Protein 2FC7 (pdb70)

Radius of gyration: 13.07 Å; Cα contacts (8 Å, |Δi|>4): 125; chains: 1; bounding box: 32×33×34 Å

Nearest PDB structures (foldseek):
  2fc7-assembly1_A  TM=8.319E-01  e=5.440E-14  Homo sapiens
  6e86-assembly1_B  TM=9.171E-01  e=5.754E-08  Homo sapiens
  6e83-assembly1_B  TM=8.957E-01  e=7.302E-08  Homo sapiens
  2fc7-assembly1_A  TM=7.898E-01  e=4.400E-14  Homo sapiens
  6e86-assembly1_B  TM=9.485E-01  e=1.062E-07  Homo sapiens

Organism: Homo sapiens (NCBI:txid9606)

Sequence (82 aa):
GSSGSSGQQMQAESGFVQHVGFKCDNCGIEPIQGVRWHCQDCPPEMSLDFCDSCSDCLHETDIHKEDHQLEPIYRSSGPSSGGSSGSSGQQMQAESGFVQHVGFKCDNCGIEPIQGVRWHCQDCPPEMSLDFCDSCSDCLHETDIHKEDHQLEPIYRSSGPSSGGSSGSSGQQMQAESGFVQHVGFKCDNCGIEPIQGVRWHCQDCPPEMSLDFCDSCSDCLHETDIHKEDHQLEPIYRSSGPSSGGSSGSSGQQMQAESGFVQHVGFKCDNCGIEPIQGVRWHCQDCPPEMSLDFCDSCSDCLHETDIHKEDHQLEPIYRSSGPSSGGSSGSSGQQMQAESGFVQHVGFKCDNCGIEPIQGVRWHCQDCPPEMSLDFCDSCSDCLHETDIHKEDHQLEPIYRSSGPSSGGSSGSSGQQMQAESGFVQHVGFKCDNCGIEPIQGVRWHCQDCPPEMSLDFCDSCSDCLHETDIHKEDHQLEPIYRSSGPSSGGSSGSSGQQMQAESGFVQHVGFKCDNCGIEPIQGVRWHCQDCPPEMSLDFCDSCSDCLHETDIHKEDHQLEPIYRSSGPSSGGSSGSSGQQMQAESGFVQHVGFKCDNCGIEPIQGVRWHCQDCPPEMSLDFCDSCSDCLHETDIHKEDHQLEPIYRSSGPSSGGSSGSSGQQMQAESGFVQHVGFKCDNCGIEPIQGVRWHCQDCPPEMSLDFCDSCSDCLHETDIHKEDHQLEPIYRSSGPSSGGSSGSSGQQMQAESGFVQHVGFKCDNCGIEPIQGVRWHCQDCPPEMSLDFCDSCSDCLHETDIHKEDHQLEPIYRSSGPSSGGSSGSSGQQMQAESGFVQHVGFKCDNCGIEPIQGVRWHCQDCPPEMSLDFCDSCSDCLHETDIHKEDHQLEPIYRSSGPSSGGSSGSSGQQMQAESGFVQHVGFKCDNCGIEPIQGVRWHCQDCPPEMSLDFCDSCSDCLHETDIHKEDHQLEPIYRSSGPSSGGSSGSSGQQMQAESGFVQHVGFKCDNCGIEPIQGVRWHCQDCPPEMSLDFCDSCSDCLHETDIHKEDHQLEPIYRSSGPSSGGSSGSSGQQMQAESGFVQHVGFKCDNCGIEPIQGVRWHCQDCPPEMSLDFCDSCSDCLHETDIHKEDHQLEPIYRSSGPSSGGSSGSSGQQMQAESGFVQHVGFKCDNCGIEPIQGVRWHCQDCPPEMSLDFCDSCSDCLHETDIHKEDHQLEPIYRSSGPSSGGSSGSSGQQMQAESGFVQHVGFKCDNCGIEPIQGVRWHCQDCPPEMSLDFCDSCSDCLHETDIHKEDHQLEPIYRSSGPSSGGSSGSSGQQMQAESGFVQHVGFKCDNCGIEPIQGVRWHCQDCPPEMSLDFCDSCSDCLHETDIHKEDHQLEPIYRSSGPSSGGSSGSSGQQMQAESGFVQHVGFKCDNCGIEPIQGVRWHCQDCPPEMSLDFCDSCSDCLHETDIHKEDHQLEPIYRSSGPSSGGSSGSSGQQMQAESGFVQHVGFKCDNCGIEPIQGVRWHCQDCPPEMSLDFCDSCSDCLHETDIHKEDHQLEPIYRSSGPSSGGSSGSSGQQMQAESGFVQHVGFKCDNCGIEPIQGVRWHCQDCPPEMSLDFCDSCSDCLHETDIHKEDHQLEPIYRSSGPSSG

Structure (mmCIF, N/CA/C/O backbone):
data_2FC7
#
_entry.id   2FC7
#
loop_
_entity.id
_entity.type
_entity.pdbx_description
1 polymer 'ZZZ3 protein'
2 non-polymer 'ZINC ION'
#
loop_
_atom_site.group_PDB
_atom_site.id
_atom_site.type_symbol
_atom_site.label_atom_id
_atom_site.label_alt_id
_atom_site.label_comp_id
_atom_site.label_asym_id
_atom_site.label_entity_id
_atom_site.label_seq_id
_atom_site.pdbx_PDB_ins_code
_atom_site.Cartn_x
_atom_site.Cartn_y
_atom_site.Cartn_z
_atom_site.occupancy
_atom_site.B_iso_or_equiv
_atom_site.auth_seq_id
_atom_site.auth_comp_id
_atom_site.auth_asym_id
_atom_site.auth_atom_id
_atom_site.pdbx_PDB_model_num
ATOM 1 N N . GLY A 1 1 ? 10.244 7.524 -14.810 1.00 0.00 1 GLY A N 1
ATOM 2 C CA . GLY A 1 1 ? 11.357 6.713 -14.353 1.00 0.00 1 GLY A CA 1
ATOM 3 C C . GLY A 1 1 ? 11.789 7.064 -12.943 1.00 0.00 1 GLY A C 1
ATOM 4 O O . GLY A 1 1 ? 12.122 8.213 -12.656 1.00 0.00 1 GLY A O 1
ATOM 8 N N . SER A 1 2 ? 11.783 6.070 -12.059 1.00 0.00 2 SER A N 1
ATOM 9 C CA . SER A 1 2 ? 12.171 6.281 -10.670 1.00 0.00 2 SER A CA 1
ATOM 10 C C . SER A 1 2 ? 12.416 4.949 -9.967 1.00 0.00 2 SER A C 1
ATOM 11 O O . SER A 1 2 ? 11.730 3.961 -10.229 1.00 0.00 2 SER A O 1
ATOM 19 N N . SER A 1 3 ? 13.398 4.931 -9.072 1.00 0.00 3 SER A N 1
ATOM 20 C CA . SER A 1 3 ? 13.737 3.720 -8.333 1.00 0.00 3 SER A CA 1
ATOM 21 C C . SER A 1 3 ? 14.792 4.010 -7.269 1.00 0.00 3 SER A C 1
ATOM 22 O O . SER A 1 3 ? 15.831 4.603 -7.555 1.00 0.00 3 SER A O 1
ATOM 30 N N . GLY A 1 4 ? 14.516 3.586 -6.040 1.00 0.00 4 GLY A N 1
ATOM 31 C CA . GLY A 1 4 ? 15.450 3.809 -4.951 1.00 0.00 4 GLY A CA 1
ATOM 32 C C . GLY A 1 4 ? 15.640 2.577 -4.089 1.00 0.00 4 GLY A C 1
ATOM 33 O O . GLY A 1 4 ? 14.804 1.673 -4.093 1.00 0.00 4 GLY A O 1
ATOM 37 N N . SER A 1 5 ? 16.744 2.539 -3.349 1.00 0.00 5 SER A N 1
ATOM 38 C CA . SER A 1 5 ? 17.044 1.406 -2.482 1.00 0.00 5 SER A CA 1
ATOM 39 C C . SER A 1 5 ? 17.643 1.876 -1.160 1.00 0.00 5 SER A C 1
ATOM 40 O O . SER A 1 5 ? 18.155 2.991 -1.060 1.00 0.00 5 SER A O 1
ATOM 48 N N . SER A 1 6 ? 17.575 1.018 -0.148 1.00 0.00 6 SER A N 1
ATOM 49 C CA . SER A 1 6 ? 18.106 1.346 1.170 1.00 0.00 6 SER A CA 1
ATOM 50 C C . SER A 1 6 ? 18.152 0.109 2.061 1.00 0.00 6 SER A C 1
ATOM 51 O O . SER A 1 6 ? 17.400 -0.844 1.859 1.00 0.00 6 SER A O 1
ATOM 59 N N . GLY A 1 7 ? 19.042 0.131 3.049 1.00 0.00 7 GLY A N 1
ATOM 60 C CA . GLY A 1 7 ? 19.170 -0.994 3.956 1.00 0.00 7 GLY A CA 1
ATOM 61 C C . GLY A 1 7 ? 18.343 -0.822 5.215 1.00 0.00 7 GLY A C 1
ATOM 62 O O . GLY A 1 7 ? 17.223 -0.315 5.163 1.00 0.00 7 GLY A O 1
ATOM 66 N N . GLN A 1 8 ? 18.895 -1.245 6.347 1.00 0.00 8 GLN A N 1
ATOM 67 C CA . GLN A 1 8 ? 18.198 -1.137 7.623 1.00 0.00 8 GLN A CA 1
ATOM 68 C C . GLN A 1 8 ? 19.077 -0.454 8.667 1.00 0.00 8 GLN A C 1
ATOM 69 O O . GLN A 1 8 ? 19.742 -1.118 9.461 1.00 0.00 8 GLN A O 1
ATOM 83 N N . GLN A 1 9 ? 19.074 0.875 8.657 1.00 0.00 9 GLN A N 1
ATOM 84 C CA . GLN A 1 9 ? 19.872 1.646 9.603 1.00 0.00 9 GLN A CA 1
ATOM 85 C C . GLN A 1 9 ? 19.541 3.132 9.509 1.00 0.00 9 GLN A C 1
ATOM 86 O O . GLN A 1 9 ? 19.368 3.672 8.417 1.00 0.00 9 GLN A O 1
ATOM 100 N N . MET A 1 10 ? 19.453 3.787 10.662 1.00 0.00 10 MET A N 1
ATOM 101 C CA . MET A 1 10 ? 19.143 5.211 10.710 1.00 0.00 10 MET A CA 1
ATOM 102 C C . MET A 1 10 ? 18.107 5.578 9.652 1.00 0.00 10 MET A C 1
ATOM 103 O O . MET A 1 10 ? 18.170 6.653 9.056 1.00 0.00 10 MET A O 1
ATOM 117 N N . GLN A 1 11 ? 17.157 4.678 9.424 1.00 0.00 11 GLN A N 1
ATOM 118 C CA . GLN A 1 11 ? 16.109 4.907 8.436 1.00 0.00 11 GLN A CA 1
ATOM 119 C C . GLN A 1 11 ? 15.100 5.934 8.941 1.00 0.00 11 GLN A C 1
ATOM 120 O O . GLN A 1 11 ? 14.808 6.917 8.262 1.00 0.00 11 GLN A O 1
ATOM 134 N N . ALA A 1 12 ? 14.572 5.698 10.138 1.00 0.00 12 ALA A N 1
ATOM 135 C CA . ALA A 1 12 ? 13.597 6.603 10.734 1.00 0.00 12 ALA A CA 1
ATOM 136 C C . ALA A 1 12 ? 14.232 7.947 11.073 1.00 0.00 12 ALA A C 1
ATOM 137 O O . ALA A 1 12 ? 14.683 8.164 12.197 1.00 0.00 12 ALA A O 1
ATOM 144 N N . GLU A 1 13 ? 14.264 8.845 10.093 1.00 0.00 13 GLU A N 1
ATOM 145 C CA . GLU A 1 13 ? 14.846 10.168 10.289 1.00 0.00 13 GLU A CA 1
ATOM 146 C C . GLU A 1 13 ? 14.549 11.074 9.098 1.00 0.00 13 GLU A C 1
ATOM 147 O O . GLU A 1 13 ? 14.267 10.599 7.998 1.00 0.00 13 GLU A O 1
ATOM 159 N N . SER A 1 14 ? 14.615 12.382 9.326 1.00 0.00 14 SER A N 1
ATOM 160 C CA . SER A 1 14 ? 14.349 13.356 8.274 1.00 0.00 14 SER A CA 1
ATOM 161 C C . SER A 1 14 ? 14.846 12.847 6.924 1.00 0.00 14 SER A C 1
ATOM 162 O O . SER A 1 14 ? 16.042 12.873 6.640 1.00 0.00 14 SER A O 1
ATOM 170 N N . GLY A 1 15 ? 13.915 12.382 6.096 1.00 0.00 15 GLY A N 1
ATOM 171 C CA . GLY A 1 15 ? 14.277 11.872 4.786 1.00 0.00 15 GLY A CA 1
ATOM 172 C C . GLY A 1 15 ? 13.106 11.227 4.071 1.00 0.00 15 GLY A C 1
ATOM 173 O O . GLY A 1 15 ? 12.894 11.455 2.880 1.00 0.00 15 GLY A O 1
ATOM 177 N N . PHE A 1 16 ? 12.343 10.418 4.800 1.00 0.00 16 PHE A N 1
ATOM 178 C CA . PHE A 1 16 ? 11.188 9.735 4.228 1.00 0.00 16 PHE A CA 1
ATOM 179 C C . PHE A 1 16 ? 10.094 9.548 5.274 1.00 0.00 16 PHE A C 1
ATOM 180 O O . PHE A 1 16 ? 10.370 9.469 6.471 1.00 0.00 16 PHE A O 1
ATOM 197 N N . VAL A 1 17 ? 8.849 9.478 4.813 1.00 0.00 17 VAL A N 1
ATOM 198 C CA . VAL A 1 17 ? 7.712 9.300 5.708 1.00 0.00 17 VAL A CA 1
ATOM 199 C C . VAL A 1 17 ? 7.772 7.949 6.412 1.00 0.00 17 VAL A C 1
ATOM 200 O O . VAL A 1 17 ? 8.005 6.919 5.779 1.00 0.00 17 VAL A O 1
ATOM 213 N N . GLN A 1 18 ? 7.561 7.961 7.724 1.00 0.00 18 GLN A N 1
ATOM 214 C CA . GLN A 1 18 ? 7.592 6.736 8.513 1.00 0.00 18 GLN A CA 1
ATOM 215 C C . GLN A 1 18 ? 6.184 6.315 8.921 1.00 0.00 18 GLN A C 1
ATOM 216 O O . GLN A 1 18 ? 5.617 6.848 9.875 1.00 0.00 18 GLN A O 1
ATOM 230 N N . HIS A 1 19 ? 5.625 5.354 8.192 1.00 0.00 19 HIS A N 1
ATOM 231 C CA . HIS A 1 19 ? 4.282 4.861 8.478 1.00 0.00 19 HIS A CA 1
ATOM 232 C C . HIS A 1 19 ? 4.324 3.741 9.513 1.00 0.00 19 HIS A C 1
ATOM 233 O O . HIS A 1 19 ? 4.849 2.659 9.250 1.00 0.00 19 HIS A O 1
ATOM 247 N N . VAL A 1 20 ? 3.767 4.008 10.690 1.00 0.00 20 VAL A N 1
ATOM 248 C CA . VAL A 1 20 ? 3.740 3.022 11.764 1.00 0.00 20 VAL A CA 1
ATOM 249 C C . VAL A 1 20 ? 2.447 2.216 11.738 1.00 0.00 20 VAL A C 1
ATOM 250 O O . VAL A 1 20 ? 1.368 2.760 11.507 1.00 0.00 20 VAL A O 1
ATOM 263 N N . GLY A 1 21 ? 2.563 0.913 11.977 1.00 0.00 21 GLY A N 1
ATOM 264 C CA . GLY A 1 21 ? 1.395 0.051 11.976 1.00 0.00 21 GLY A CA 1
ATOM 265 C C . GLY A 1 21 ? 1.178 -0.630 10.640 1.00 0.00 21 GLY A C 1
ATOM 266 O O . GLY A 1 21 ? 0.675 -1.752 10.581 1.00 0.00 21 GLY A O 1
ATOM 270 N N . PHE A 1 22 ? 1.556 0.050 9.562 1.00 0.00 22 PHE A N 1
ATOM 271 C CA . PHE A 1 22 ? 1.397 -0.495 8.219 1.00 0.00 22 PHE A CA 1
ATOM 272 C C . PHE A 1 22 ? 2.623 -1.307 7.814 1.00 0.00 22 PHE A C 1
ATOM 273 O O . PHE A 1 22 ? 3.743 -0.795 7.792 1.00 0.00 22 PHE A O 1
ATOM 290 N N . LYS A 1 23 ? 2.404 -2.578 7.492 1.00 0.00 23 LYS A N 1
ATOM 291 C CA . LYS A 1 23 ? 3.490 -3.463 7.086 1.00 0.00 23 LYS A CA 1
ATOM 292 C C . LYS A 1 23 ? 3.286 -3.952 5.656 1.00 0.00 23 LYS A C 1
ATOM 293 O O . LYS A 1 23 ? 2.160 -4.216 5.233 1.00 0.00 23 LYS A O 1
ATOM 312 N N . CYS A 1 24 ? 4.383 -4.072 4.915 1.00 0.00 24 CYS A N 1
ATOM 313 C CA . CYS A 1 24 ? 4.326 -4.531 3.532 1.00 0.00 24 CYS A CA 1
ATOM 314 C C . CYS A 1 24 ? 3.853 -5.980 3.459 1.00 0.00 24 CYS A C 1
ATOM 315 O O . CYS A 1 24 ? 4.430 -6.865 4.091 1.00 0.00 24 CYS A O 1
ATOM 322 N N . ASP A 1 25 ? 2.800 -6.214 2.683 1.00 0.00 25 ASP A N 1
ATOM 323 C CA . ASP A 1 25 ? 2.250 -7.555 2.525 1.00 0.00 25 ASP A CA 1
ATOM 324 C C . ASP A 1 25 ? 2.953 -8.301 1.396 1.00 0.00 25 ASP A C 1
ATOM 325 O O . ASP A 1 25 ? 2.406 -9.245 0.827 1.00 0.00 25 ASP A O 1
ATOM 334 N N . ASN A 1 26 ? 4.170 -7.871 1.076 1.00 0.00 26 ASN A N 1
ATOM 335 C CA . ASN A 1 26 ? 4.947 -8.497 0.013 1.00 0.00 26 ASN A CA 1
ATOM 336 C C . ASN A 1 26 ? 6.265 -9.043 0.553 1.00 0.00 26 ASN A C 1
ATOM 337 O O . ASN A 1 26 ? 6.526 -10.245 0.486 1.00 0.00 26 ASN A O 1
ATOM 348 N N . CYS A 1 27 ? 7.093 -8.153 1.089 1.00 0.00 27 CYS A N 1
ATOM 349 C CA . CYS A 1 27 ? 8.385 -8.544 1.641 1.00 0.00 27 CYS A CA 1
ATOM 350 C C . CYS A 1 27 ? 8.303 -8.703 3.157 1.00 0.00 27 CYS A C 1
ATOM 351 O O . CYS A 1 27 ? 8.901 -9.612 3.729 1.00 0.00 27 CYS A O 1
ATOM 358 N N . GLY A 1 28 ? 7.556 -7.810 3.800 1.00 0.00 28 GLY A N 1
ATOM 359 C CA . GLY A 1 28 ? 7.409 -7.868 5.243 1.00 0.00 28 GLY A CA 1
ATOM 360 C C . GLY A 1 28 ? 8.177 -6.768 5.948 1.00 0.00 28 GLY A C 1
ATOM 361 O O . GLY A 1 28 ? 8.625 -6.943 7.082 1.00 0.00 28 GLY A O 1
ATOM 365 N N . ILE A 1 29 ? 8.330 -5.631 5.277 1.00 0.00 29 ILE A N 1
ATOM 366 C CA . ILE A 1 29 ? 9.049 -4.499 5.847 1.00 0.00 29 ILE A CA 1
ATOM 367 C C . ILE A 1 29 ? 8.115 -3.605 6.656 1.00 0.00 29 ILE A C 1
ATOM 368 O O . ILE A 1 29 ? 7.127 -3.090 6.134 1.00 0.00 29 ILE A O 1
ATOM 384 N N . GLU A 1 30 ? 8.436 -3.425 7.933 1.00 0.00 30 GLU A N 1
ATOM 385 C CA . GLU A 1 30 ? 7.625 -2.592 8.814 1.00 0.00 30 GLU A CA 1
ATOM 386 C C . GLU A 1 30 ? 8.475 -1.991 9.930 1.00 0.00 30 GLU A C 1
ATOM 387 O O . GLU A 1 30 ? 9.330 -2.654 10.518 1.00 0.00 30 GLU A O 1
ATOM 399 N N . PRO A 1 31 ? 8.236 -0.706 10.229 1.00 0.00 31 PRO A N 1
ATOM 400 C CA . PRO A 1 31 ? 7.222 0.093 9.535 1.00 0.00 31 PRO A CA 1
ATOM 401 C C . PRO A 1 31 ? 7.611 0.399 8.093 1.00 0.00 31 PRO A C 1
ATOM 402 O O . PRO A 1 31 ? 8.780 0.293 7.720 1.00 0.00 31 PRO A O 1
ATOM 413 N N . ILE A 1 32 ? 6.626 0.779 7.287 1.00 0.00 32 ILE A N 1
ATOM 414 C CA . ILE A 1 32 ? 6.867 1.101 5.886 1.00 0.00 32 ILE A CA 1
ATOM 415 C C . ILE A 1 32 ? 7.369 2.533 5.730 1.00 0.00 32 ILE A C 1
ATOM 416 O O . ILE A 1 32 ? 6.681 3.485 6.095 1.00 0.00 32 ILE A O 1
ATOM 432 N N . GLN A 1 33 ? 8.573 2.675 5.184 1.00 0.00 33 GLN A N 1
ATOM 433 C CA . GLN A 1 33 ? 9.167 3.991 4.979 1.00 0.00 33 GLN A CA 1
ATOM 434 C C . GLN A 1 33 ? 8.954 4.467 3.546 1.00 0.00 33 GLN A C 1
ATOM 435 O O . GLN A 1 33 ? 8.843 3.660 2.623 1.00 0.00 33 GLN A O 1
ATOM 449 N N . GLY A 1 34 ? 8.898 5.783 3.366 1.00 0.00 34 GLY A N 1
ATOM 450 C CA . GLY A 1 34 ? 8.697 6.344 2.043 1.00 0.00 34 GLY A CA 1
ATOM 451 C C . GLY A 1 34 ? 7.233 6.410 1.657 1.00 0.00 34 GLY A C 1
ATOM 452 O O . GLY A 1 34 ? 6.432 7.049 2.339 1.00 0.00 34 GLY A O 1
ATOM 456 N N . VAL A 1 35 ? 6.881 5.749 0.559 1.00 0.00 35 VAL A N 1
ATOM 457 C CA . VAL A 1 35 ? 5.503 5.736 0.082 1.00 0.00 35 VAL A CA 1
ATOM 458 C C . VAL A 1 35 ? 4.832 4.399 0.379 1.00 0.00 35 VAL A C 1
ATOM 459 O O . VAL A 1 35 ? 5.402 3.337 0.127 1.00 0.00 35 VAL A O 1
ATOM 472 N N . ARG A 1 36 ? 3.618 4.460 0.915 1.00 0.00 36 ARG A N 1
ATOM 473 C CA . ARG A 1 36 ? 2.868 3.254 1.247 1.00 0.00 36 ARG A CA 1
ATOM 474 C C . ARG A 1 36 ? 1.757 3.008 0.231 1.00 0.00 36 ARG A C 1
ATOM 475 O O . ARG A 1 36 ? 0.693 3.624 0.299 1.00 0.00 36 ARG A O 1
ATOM 496 N N . TRP A 1 37 ? 2.011 2.105 -0.709 1.00 0.00 37 TRP A N 1
ATOM 497 C CA . TRP A 1 37 ? 1.032 1.778 -1.739 1.00 0.00 37 TRP A CA 1
ATOM 498 C C . TRP A 1 37 ? -0.160 1.038 -1.142 1.00 0.00 37 TRP A C 1
ATOM 499 O O . TRP A 1 37 ? -0.093 -0.166 -0.891 1.00 0.00 37 TRP A O 1
ATOM 520 N N . HIS A 1 38 ? -1.250 1.764 -0.917 1.00 0.00 38 HIS A N 1
ATOM 521 C CA . HIS A 1 38 ? -2.458 1.175 -0.350 1.00 0.00 38 HIS A CA 1
ATOM 522 C C . HIS A 1 38 ? -3.436 0.776 -1.450 1.00 0.00 38 HIS A C 1
ATOM 523 O O . HIS A 1 38 ? -3.859 1.611 -2.251 1.00 0.00 38 HIS A O 1
ATOM 537 N N . CYS A 1 39 ? -3.792 -0.503 -1.485 1.00 0.00 39 CYS A N 1
ATOM 538 C CA . CYS A 1 39 ? -4.719 -1.014 -2.487 1.00 0.00 39 CYS A CA 1
ATOM 539 C C . CYS A 1 39 ? -6.024 -0.223 -2.473 1.00 0.00 39 CYS A C 1
ATOM 540 O O . CYS A 1 39 ? -6.483 0.217 -1.419 1.00 0.00 39 CYS A O 1
ATOM 547 N N . GLN A 1 40 ? -6.616 -0.048 -3.650 1.00 0.00 40 GLN A N 1
ATOM 548 C CA . GLN A 1 40 ? -7.868 0.689 -3.773 1.00 0.00 40 GLN A CA 1
ATOM 549 C C . GLN A 1 40 ? -9.052 -0.264 -3.895 1.00 0.00 40 GLN A C 1
ATOM 550 O O . GLN A 1 40 ? -10.111 -0.033 -3.312 1.00 0.00 40 GLN A O 1
ATOM 564 N N . ASP A 1 41 ? -8.865 -1.336 -4.657 1.00 0.00 41 ASP A N 1
ATOM 565 C CA . ASP A 1 41 ? -9.918 -2.326 -4.856 1.00 0.00 41 ASP A CA 1
ATOM 566 C C . ASP A 1 41 ? -10.324 -2.960 -3.529 1.00 0.00 41 ASP A C 1
ATOM 567 O O . ASP A 1 41 ? -11.502 -2.971 -3.169 1.00 0.00 41 ASP A O 1
ATOM 576 N N . CYS A 1 42 ? -9.343 -3.489 -2.807 1.00 0.00 42 CYS A N 1
ATOM 577 C CA . CYS A 1 42 ? -9.597 -4.128 -1.521 1.00 0.00 42 CYS A CA 1
ATOM 578 C C . CYS A 1 42 ? -10.478 -3.246 -0.641 1.00 0.00 42 CYS A C 1
ATOM 579 O O . CYS A 1 42 ? -10.483 -2.020 -0.754 1.00 0.00 42 CYS A O 1
ATOM 586 N N . PRO A 1 43 ? -11.243 -3.883 0.258 1.00 0.00 43 PRO A N 1
ATOM 587 C CA . PRO A 1 43 ? -12.142 -3.177 1.175 1.00 0.00 43 PRO A CA 1
ATOM 588 C C . PRO A 1 43 ? -11.383 -2.386 2.236 1.00 0.00 43 PRO A C 1
ATOM 589 O O . PRO A 1 43 ? -10.169 -2.514 2.390 1.00 0.00 43 PRO A O 1
ATOM 600 N N . PRO A 1 44 ? -12.115 -1.549 2.986 1.00 0.00 44 PRO A N 1
ATOM 601 C CA . PRO A 1 44 ? -11.531 -0.722 4.046 1.00 0.00 44 PRO A CA 1
ATOM 602 C C . PRO A 1 44 ? -11.073 -1.549 5.242 1.00 0.00 44 PRO A C 1
ATOM 603 O O . PRO A 1 44 ? -10.324 -1.068 6.091 1.00 0.00 44 PRO A O 1
ATOM 614 N N . GLU A 1 45 ? -11.529 -2.797 5.302 1.00 0.00 45 GLU A N 1
ATOM 615 C CA . GLU A 1 45 ? -11.165 -3.691 6.395 1.00 0.00 45 GLU A CA 1
ATOM 616 C C . GLU A 1 45 ? -9.974 -4.564 6.011 1.00 0.00 45 GLU A C 1
ATOM 617 O O . GLU A 1 45 ? -9.089 -4.818 6.827 1.00 0.00 45 GLU A O 1
ATOM 629 N N . MET A 1 46 ? -9.959 -5.018 4.762 1.00 0.00 46 MET A N 1
ATOM 630 C CA . MET A 1 46 ? -8.877 -5.862 4.269 1.00 0.00 46 MET A CA 1
ATOM 631 C C . MET A 1 46 ? -7.904 -5.054 3.415 1.00 0.00 46 MET A C 1
ATOM 632 O O . MET A 1 46 ? -7.271 -5.589 2.505 1.00 0.00 46 MET A O 1
ATOM 646 N N . SER A 1 47 ? -7.791 -3.764 3.715 1.00 0.00 47 SER A N 1
ATOM 647 C CA . SER A 1 47 ? -6.898 -2.883 2.972 1.00 0.00 47 SER A CA 1
ATOM 648 C C . SER A 1 47 ? -5.452 -3.357 3.081 1.00 0.00 47 SER A C 1
ATOM 649 O O . SER A 1 47 ? -4.962 -3.648 4.173 1.00 0.00 47 SER A O 1
ATOM 657 N N . LEU A 1 48 ? -4.774 -3.432 1.941 1.00 0.00 48 LEU A N 1
ATOM 658 C CA . LEU A 1 48 ? -3.383 -3.871 1.906 1.00 0.00 48 LEU A CA 1
ATOM 659 C C . LEU A 1 48 ? -2.441 -2.681 1.753 1.00 0.00 48 LEU A C 1
ATOM 660 O O . LEU A 1 48 ? -2.865 -1.582 1.398 1.00 0.00 48 LEU A O 1
ATOM 676 N N . ASP A 1 49 ? -1.160 -2.910 2.021 1.00 0.00 49 ASP A N 1
ATOM 677 C CA . ASP A 1 49 ? -0.156 -1.858 1.910 1.00 0.00 49 ASP A CA 1
ATOM 678 C C . ASP A 1 49 ? 1.181 -2.429 1.446 1.00 0.00 49 ASP A C 1
ATOM 679 O O . ASP A 1 49 ? 1.717 -3.354 2.056 1.00 0.00 49 ASP A O 1
ATOM 688 N N . PHE A 1 50 ? 1.712 -1.872 0.363 1.00 0.00 50 PHE A N 1
ATOM 689 C CA . PHE A 1 50 ? 2.985 -2.327 -0.184 1.00 0.00 50 PHE A CA 1
ATOM 690 C C . PHE A 1 50 ? 4.013 -1.199 -0.182 1.00 0.00 50 PHE A C 1
ATOM 691 O O . PHE A 1 50 ? 3.685 -0.045 -0.459 1.00 0.00 50 PHE A O 1
ATOM 708 N N . CYS A 1 51 ? 5.257 -1.541 0.133 1.00 0.00 51 CYS A N 1
ATOM 709 C CA . CYS A 1 51 ? 6.334 -0.559 0.174 1.00 0.00 51 CYS A CA 1
ATOM 710 C C . CYS A 1 51 ? 6.790 -0.194 -1.236 1.00 0.00 51 CYS A C 1
ATOM 711 O O . CYS A 1 51 ? 6.740 -1.019 -2.149 1.00 0.00 51 CYS A O 1
ATOM 718 N N . ASP A 1 52 ? 7.235 1.046 -1.405 1.00 0.00 52 ASP A N 1
ATOM 719 C CA . ASP A 1 52 ? 7.701 1.521 -2.703 1.00 0.00 52 ASP A CA 1
ATOM 720 C C . ASP A 1 52 ? 8.479 0.430 -3.433 1.00 0.00 52 ASP A C 1
ATOM 721 O O . ASP A 1 52 ? 8.406 0.314 -4.656 1.00 0.00 52 ASP A O 1
ATOM 730 N N . SER A 1 53 ? 9.225 -0.367 -2.674 1.00 0.00 53 SER A N 1
ATOM 731 C CA . SER A 1 53 ? 10.020 -1.445 -3.249 1.00 0.00 53 SER A CA 1
ATOM 732 C C . SER A 1 53 ? 9.122 -2.513 -3.867 1.00 0.00 53 SER A C 1
ATOM 733 O O . SER A 1 53 ? 9.392 -3.011 -4.960 1.00 0.00 53 SER A O 1
ATOM 741 N N . CYS A 1 54 ? 8.053 -2.860 -3.158 1.00 0.00 54 CYS A N 1
ATOM 742 C CA . CYS A 1 54 ? 7.114 -3.869 -3.634 1.00 0.00 54 CYS A CA 1
ATOM 743 C C . CYS A 1 54 ? 5.903 -3.216 -4.293 1.00 0.00 54 CYS A C 1
ATOM 744 O O . CYS A 1 54 ? 4.826 -3.808 -4.361 1.00 0.00 54 CYS A O 1
ATOM 751 N N . SER A 1 55 ? 6.088 -1.992 -4.778 1.00 0.00 55 SER A N 1
ATOM 752 C CA . SER A 1 55 ? 5.010 -1.257 -5.429 1.00 0.00 55 SER A CA 1
ATOM 753 C C . SER A 1 55 ? 4.745 -1.806 -6.828 1.00 0.00 55 SER A C 1
ATOM 754 O O . SER A 1 55 ? 3.620 -1.755 -7.324 1.00 0.00 55 SER A O 1
ATOM 762 N N . ASP A 1 56 ? 5.791 -2.330 -7.458 1.00 0.00 56 ASP A N 1
ATOM 763 C CA . ASP A 1 56 ? 5.673 -2.889 -8.799 1.00 0.00 56 ASP A CA 1
ATOM 764 C C . ASP A 1 56 ? 5.494 -4.403 -8.743 1.00 0.00 56 ASP A C 1
ATOM 765 O O . ASP A 1 56 ? 5.588 -5.088 -9.762 1.00 0.00 56 ASP A O 1
ATOM 774 N N . CYS A 1 57 ? 5.237 -4.919 -7.546 1.00 0.00 57 CYS A N 1
ATOM 775 C CA . CYS A 1 57 ? 5.047 -6.353 -7.356 1.00 0.00 57 CYS A CA 1
ATOM 776 C C . CYS A 1 57 ? 3.578 -6.732 -7.514 1.00 0.00 57 CYS A C 1
ATOM 777 O O . CYS A 1 57 ? 2.692 -5.883 -7.411 1.00 0.00 57 CYS A O 1
ATOM 785 N N . LEU A 1 58 ? 3.327 -8.012 -7.767 1.00 0.00 58 LEU A N 1
ATOM 786 C CA . LEU A 1 58 ? 1.965 -8.504 -7.942 1.00 0.00 58 LEU A CA 1
ATOM 787 C C . LEU A 1 58 ? 1.636 -9.574 -6.906 1.00 0.00 58 LEU A C 1
ATOM 788 O O . LEU A 1 58 ? 2.251 -10.641 -6.883 1.00 0.00 58 LEU A O 1
ATOM 804 N N . HIS A 1 59 ? 0.661 -9.283 -6.051 1.00 0.00 59 HIS A N 1
ATOM 805 C CA . HIS A 1 59 ? 0.248 -10.221 -5.014 1.00 0.00 59 HIS A CA 1
ATOM 806 C C . HIS A 1 59 ? -1.245 -10.520 -5.115 1.00 0.00 59 HIS A C 1
ATOM 807 O O . HIS A 1 59 ? -2.062 -9.609 -5.249 1.00 0.00 59 HIS A O 1
ATOM 821 N N . GLU A 1 60 ? -1.593 -11.801 -5.050 1.00 0.00 60 GLU A N 1
ATOM 822 C CA . GLU A 1 60 ? -2.988 -12.218 -5.136 1.00 0.00 60 GLU A CA 1
ATOM 823 C C . GLU A 1 60 ? -3.376 -13.072 -3.933 1.00 0.00 60 GLU A C 1
ATOM 824 O O . GLU A 1 60 ? -2.810 -14.143 -3.708 1.00 0.00 60 GLU A O 1
ATOM 836 N N . THR A 1 61 ? -4.345 -12.591 -3.160 1.00 0.00 61 THR A N 1
ATOM 837 C CA . THR A 1 61 ? -4.808 -13.308 -1.979 1.00 0.00 61 THR A CA 1
ATOM 838 C C . THR A 1 61 ? -6.306 -13.581 -2.053 1.00 0.00 61 THR A C 1
ATOM 839 O O . THR A 1 61 ? -6.947 -13.305 -3.067 1.00 0.00 61 THR A O 1
ATOM 850 N N . ASP A 1 62 ? -6.857 -14.123 -0.973 1.00 0.00 62 ASP A N 1
ATOM 851 C CA . ASP A 1 62 ? -8.281 -14.432 -0.915 1.00 0.00 62 ASP A CA 1
ATOM 852 C C . ASP A 1 62 ? -9.108 -13.298 -1.514 1.00 0.00 62 ASP A C 1
ATOM 853 O O . ASP A 1 62 ? -10.002 -13.532 -2.328 1.00 0.00 62 ASP A O 1
ATOM 862 N N . ILE A 1 63 ? -8.803 -12.071 -1.106 1.00 0.00 63 ILE A N 1
ATOM 863 C CA . ILE A 1 63 ? -9.518 -10.902 -1.603 1.00 0.00 63 ILE A CA 1
ATOM 864 C C . ILE A 1 63 ? -8.685 -10.144 -2.632 1.00 0.00 63 ILE A C 1
ATOM 865 O O . ILE A 1 63 ? -9.120 -9.933 -3.765 1.00 0.00 63 ILE A O 1
ATOM 881 N N . HIS A 1 64 ? -7.484 -9.739 -2.231 1.00 0.00 64 HIS A N 1
ATOM 882 C CA . HIS A 1 64 ? -6.588 -9.007 -3.119 1.00 0.00 64 HIS A CA 1
ATOM 883 C C . HIS A 1 64 ? -6.320 -9.800 -4.395 1.00 0.00 64 HIS A C 1
ATOM 884 O O . HIS A 1 64 ? -6.263 -11.030 -4.373 1.00 0.00 64 HIS A O 1
ATOM 898 N N . LYS A 1 65 ? -6.157 -9.089 -5.505 1.00 0.00 65 LYS A N 1
ATOM 899 C CA . LYS A 1 65 ? -5.894 -9.725 -6.790 1.00 0.00 65 LYS A CA 1
ATOM 900 C C . LYS A 1 65 ? -4.924 -8.891 -7.621 1.00 0.00 65 LYS A C 1
ATOM 901 O O . LYS A 1 65 ? -4.472 -7.833 -7.187 1.00 0.00 65 LYS A O 1
ATOM 920 N N . GLU A 1 66 ? -4.611 -9.376 -8.819 1.00 0.00 66 GLU A N 1
ATOM 921 C CA . GLU A 1 66 ? -3.695 -8.674 -9.711 1.00 0.00 66 GLU A CA 1
ATOM 922 C C . GLU A 1 66 ? -4.383 -7.482 -10.370 1.00 0.00 66 GLU A C 1
ATOM 923 O O . GLU A 1 66 ? -3.758 -6.452 -10.622 1.00 0.00 66 GLU A O 1
ATOM 935 N N . ASP A 1 67 ? -5.674 -7.631 -10.646 1.00 0.00 67 ASP A N 1
ATOM 936 C CA . ASP A 1 67 ? -6.449 -6.568 -11.275 1.00 0.00 67 ASP A CA 1
ATOM 937 C C . ASP A 1 67 ? -6.559 -5.357 -10.353 1.00 0.00 67 ASP A C 1
ATOM 938 O O . ASP A 1 67 ? -6.588 -4.215 -10.813 1.00 0.00 67 ASP A O 1
ATOM 947 N N . HIS A 1 68 ? -6.622 -5.615 -9.051 1.00 0.00 68 HIS A N 1
ATOM 948 C CA . HIS A 1 68 ? -6.729 -4.546 -8.064 1.00 0.00 68 H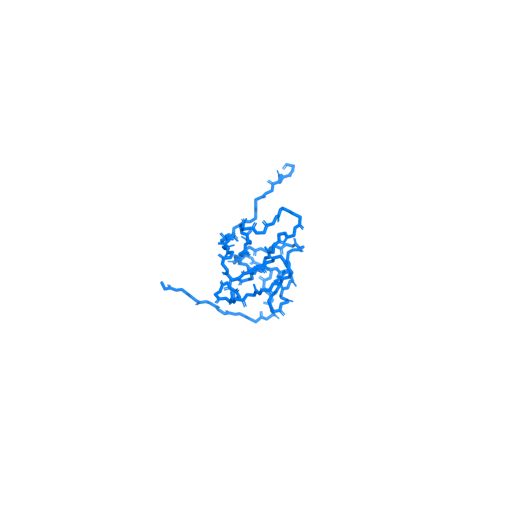IS A CA 1
ATOM 949 C C . HIS A 1 68 ? -5.710 -3.445 -8.342 1.00 0.00 68 HIS A C 1
ATOM 950 O O . HIS A 1 68 ? -4.708 -3.672 -9.019 1.00 0.00 68 HIS A O 1
ATOM 964 N N . GLN A 1 69 ? -5.975 -2.254 -7.817 1.00 0.00 69 GLN A N 1
ATOM 965 C CA . GLN A 1 69 ? -5.081 -1.118 -8.010 1.00 0.00 69 GLN A CA 1
ATOM 966 C C . GLN A 1 69 ? -4.427 -0.710 -6.695 1.00 0.00 69 GLN A C 1
ATOM 967 O O . GLN A 1 69 ? -4.894 -1.079 -5.616 1.00 0.00 69 GLN A O 1
ATOM 981 N N . LEU A 1 70 ? -3.343 0.052 -6.790 1.00 0.00 70 LEU A N 1
ATOM 982 C CA . LEU A 1 70 ? -2.623 0.510 -5.607 1.00 0.00 70 LEU A CA 1
ATOM 983 C C . LEU A 1 70 ? -2.526 2.032 -5.584 1.00 0.00 70 LEU A C 1
ATOM 984 O O . LEU A 1 70 ? -2.374 2.669 -6.626 1.00 0.00 70 LEU A O 1
ATOM 1000 N N . GLU A 1 71 ? -2.614 2.608 -4.389 1.00 0.00 71 GLU A N 1
ATOM 1001 C CA . GLU A 1 71 ? -2.535 4.055 -4.231 1.00 0.00 71 GLU A CA 1
ATOM 1002 C C . GLU A 1 71 ? -1.234 4.457 -3.542 1.00 0.00 71 GLU A C 1
ATOM 1003 O O . GLU A 1 71 ? -0.975 4.102 -2.392 1.00 0.00 71 GLU A O 1
ATOM 1015 N N . PRO A 1 72 ? -0.394 5.216 -4.262 1.00 0.00 72 PRO A N 1
ATOM 1016 C CA . PRO A 1 72 ? 0.894 5.683 -3.741 1.00 0.00 72 PRO A CA 1
ATOM 1017 C C . PRO A 1 72 ? 0.731 6.731 -2.644 1.00 0.00 72 PRO A C 1
ATOM 1018 O O . PRO A 1 72 ? 0.497 7.906 -2.926 1.00 0.00 72 PRO A O 1
ATOM 1029 N N . ILE A 1 73 ? 0.856 6.297 -1.395 1.00 0.00 73 ILE A N 1
ATOM 1030 C CA . ILE A 1 73 ? 0.723 7.198 -0.257 1.00 0.00 73 ILE A CA 1
ATOM 1031 C C . ILE A 1 73 ? 2.080 7.745 0.172 1.00 0.00 73 ILE A C 1
ATOM 1032 O O . ILE A 1 73 ? 2.826 7.087 0.898 1.00 0.00 73 ILE A O 1
ATOM 1048 N N . TYR A 1 74 ? 2.394 8.954 -0.281 1.00 0.00 74 TYR A N 1
ATOM 1049 C CA . TYR A 1 74 ? 3.662 9.591 0.055 1.00 0.00 74 TYR A CA 1
ATOM 1050 C C . TYR A 1 74 ? 3.735 9.907 1.546 1.00 0.00 74 TYR A C 1
ATOM 1051 O O . TYR A 1 74 ? 4.578 9.370 2.265 1.00 0.00 74 TYR A O 1
ATOM 1069 N N . ARG A 1 75 ? 2.845 10.782 2.002 1.00 0.00 75 ARG A N 1
ATOM 1070 C CA . ARG A 1 75 ? 2.807 11.171 3.407 1.00 0.00 75 ARG A CA 1
ATOM 1071 C C . ARG A 1 75 ? 1.545 10.644 4.083 1.00 0.00 75 ARG A C 1
ATOM 1072 O O . ARG A 1 75 ? 0.513 10.459 3.437 1.00 0.00 75 ARG A O 1
ATOM 1093 N N . SER A 1 76 ? 1.635 10.404 5.388 1.00 0.00 76 SER A N 1
ATOM 1094 C CA . SER A 1 76 ? 0.501 9.895 6.151 1.00 0.00 76 SER A CA 1
ATOM 1095 C C . SER A 1 76 ? -0.396 11.036 6.618 1.00 0.00 76 SER A C 1
ATOM 1096 O O . SER A 1 76 ? 0.068 11.989 7.244 1.00 0.00 76 SER A O 1
ATOM 1104 N N . SER A 1 77 ? -1.685 10.932 6.310 1.00 0.00 77 SER A N 1
ATOM 1105 C CA . SER A 1 77 ? -2.648 11.957 6.694 1.00 0.00 77 SER A CA 1
ATOM 1106 C C . SER A 1 77 ? -3.557 11.457 7.813 1.00 0.00 77 SER A C 1
ATOM 1107 O O . SER A 1 77 ? -4.252 10.453 7.661 1.00 0.00 77 SER A O 1
ATOM 1115 N N . GLY A 1 78 ? -3.544 12.164 8.938 1.00 0.00 78 GLY A N 1
ATOM 1116 C CA . GLY A 1 78 ? -4.370 11.777 10.067 1.00 0.00 78 GLY A CA 1
ATOM 1117 C C . GLY A 1 78 ? -4.973 12.971 10.780 1.00 0.00 78 GLY A C 1
ATOM 1118 O O . GLY A 1 78 ? -5.004 14.084 10.255 1.00 0.00 78 GLY A O 1
ATOM 1122 N N . PRO A 1 79 ? -5.470 12.745 12.005 1.00 0.00 79 PRO A N 1
ATOM 1123 C CA . PRO A 1 79 ? -6.086 13.799 12.817 1.00 0.00 79 PRO A CA 1
ATOM 1124 C C . PRO A 1 79 ? -5.067 14.820 13.311 1.00 0.00 79 PRO A C 1
ATOM 1125 O O . PRO A 1 79 ? -5.369 16.008 13.423 1.00 0.00 79 PRO A O 1
ATOM 1136 N N . SER A 1 80 ? -3.859 14.349 13.606 1.00 0.00 80 SER A N 1
ATOM 1137 C CA . SER A 1 80 ? -2.797 15.222 14.091 1.00 0.00 80 SER A CA 1
ATOM 1138 C C . SER A 1 80 ? -3.275 16.051 15.280 1.00 0.00 80 SER A C 1
ATOM 1139 O O . SER A 1 80 ? -2.975 17.240 15.382 1.00 0.00 80 SER A O 1
ATOM 1147 N N . SER A 1 81 ? -4.022 15.414 16.176 1.00 0.00 81 SER A N 1
ATOM 1148 C CA . SER A 1 81 ? -4.546 16.092 17.355 1.00 0.00 81 SER A CA 1
ATOM 1149 C C . SER A 1 81 ? -3.492 17.011 17.966 1.00 0.00 81 SER A C 1
ATOM 1150 O O . SER A 1 81 ? -2.296 16.841 17.737 1.00 0.00 81 SER A O 1
ATOM 1158 N N . GLY A 1 82 ? -3.948 17.988 18.745 1.00 0.00 82 GLY A N 1
ATOM 1159 C CA . GLY A 1 82 ? -3.034 18.921 19.377 1.00 0.00 82 GLY A CA 1
ATOM 1160 C C . GLY A 1 82 ? -2.724 20.115 18.497 1.00 0.00 82 GLY A C 1
ATOM 1161 O O . GLY A 1 82 ? -1.632 20.178 17.935 1.00 0.00 82 GLY A O 1
ATOM 1167 N N . GLY A 1 1 ? -23.762 27.656 6.284 1.00 0.00 1 GLY A N 2
ATOM 1168 C CA . GLY A 1 1 ? -22.900 28.794 6.025 1.00 0.00 1 GLY A CA 2
ATOM 1169 C C . GLY A 1 1 ? -22.137 28.659 4.722 1.00 0.00 1 GLY A C 2
ATOM 1170 O O . GLY A 1 1 ? -22.114 27.588 4.117 1.00 0.00 1 GLY A O 2
ATOM 1174 N N . SER A 1 2 ? -21.512 29.749 4.289 1.00 0.00 2 SER A N 2
ATOM 1175 C CA . SER A 1 2 ? -20.748 29.749 3.047 1.00 0.00 2 SER A CA 2
ATOM 1176 C C . SER A 1 2 ? -19.275 29.455 3.314 1.00 0.00 2 SER A C 2
ATOM 1177 O O . SER A 1 2 ? -18.547 30.299 3.835 1.00 0.00 2 SER A O 2
ATOM 1185 N N . SER A 1 3 ? -18.844 28.251 2.953 1.00 0.00 3 SER A N 2
ATOM 1186 C CA . SER A 1 3 ? -17.459 27.842 3.157 1.00 0.00 3 SER A CA 2
ATOM 1187 C C . SER A 1 3 ? -16.609 28.176 1.935 1.00 0.00 3 SER A C 2
ATOM 1188 O O . SER A 1 3 ? -17.009 27.927 0.799 1.00 0.00 3 SER A O 2
ATOM 1196 N N . GLY A 1 4 ? -15.431 28.743 2.178 1.00 0.00 4 GLY A N 2
ATOM 1197 C CA . GLY A 1 4 ? -14.541 29.102 1.090 1.00 0.00 4 GLY A CA 2
ATOM 1198 C C . GLY A 1 4 ? -13.101 29.247 1.541 1.00 0.00 4 GLY A C 2
ATOM 1199 O O . GLY A 1 4 ? -12.492 30.302 1.367 1.00 0.00 4 GLY A O 2
ATOM 1203 N N . SER A 1 5 ? -12.556 28.184 2.124 1.00 0.00 5 SER A N 2
ATOM 1204 C CA . SER A 1 5 ? -11.180 28.199 2.606 1.00 0.00 5 SER A CA 2
ATOM 1205 C C . SER A 1 5 ? -10.261 27.445 1.650 1.00 0.00 5 SER A C 2
ATOM 1206 O O . SER A 1 5 ? -10.654 26.442 1.055 1.00 0.00 5 SER A O 2
ATOM 1214 N N . SER A 1 6 ? -9.034 27.936 1.509 1.00 0.00 6 SER A N 2
ATOM 1215 C CA . SER A 1 6 ? -8.058 27.312 0.623 1.00 0.00 6 SER A CA 2
ATOM 1216 C C . SER A 1 6 ? -6.674 27.296 1.263 1.00 0.00 6 SER A C 2
ATOM 1217 O O . SER A 1 6 ? -6.276 28.249 1.932 1.00 0.00 6 SER A O 2
ATOM 1225 N N . GLY A 1 7 ? -5.943 26.206 1.053 1.00 0.00 7 GLY A N 2
ATOM 1226 C CA . GLY A 1 7 ? -4.611 26.085 1.616 1.00 0.00 7 GLY A CA 2
ATOM 1227 C C . GLY A 1 7 ? -4.131 24.648 1.667 1.00 0.00 7 GLY A C 2
ATOM 1228 O O . GLY A 1 7 ? -4.111 24.032 2.732 1.00 0.00 7 GLY A O 2
ATOM 1232 N N . GLN A 1 8 ? -3.745 24.113 0.513 1.00 0.00 8 GLN A N 2
ATOM 1233 C CA . GLN A 1 8 ? -3.266 22.739 0.432 1.00 0.00 8 GLN A CA 2
ATOM 1234 C C . GLN A 1 8 ? -1.906 22.677 -0.256 1.00 0.00 8 GLN A C 2
ATOM 1235 O O . GLN A 1 8 ? -1.439 23.667 -0.818 1.00 0.00 8 GLN A O 2
ATOM 1249 N N . GLN A 1 9 ? -1.276 21.507 -0.207 1.00 0.00 9 GLN A N 2
ATOM 1250 C CA . GLN A 1 9 ? 0.031 21.318 -0.824 1.00 0.00 9 GLN A CA 2
ATOM 1251 C C . GLN A 1 9 ? 0.886 22.573 -0.687 1.00 0.00 9 GLN A C 2
ATOM 1252 O O . GLN A 1 9 ? 1.547 22.993 -1.636 1.00 0.00 9 GLN A O 2
ATOM 1266 N N . MET A 1 10 ? 0.867 23.169 0.501 1.00 0.00 10 MET A N 2
ATOM 1267 C CA . MET A 1 10 ? 1.641 24.377 0.763 1.00 0.00 10 MET A CA 2
ATOM 1268 C C . MET A 1 10 ? 2.899 24.054 1.563 1.00 0.00 10 MET A C 2
ATOM 1269 O O . MET A 1 10 ? 3.263 24.784 2.484 1.00 0.00 10 MET A O 2
ATOM 1283 N N . GLN A 1 11 ? 3.557 22.956 1.204 1.00 0.00 11 GLN A N 2
ATOM 1284 C CA . GLN A 1 11 ? 4.774 22.538 1.890 1.00 0.00 11 GLN A CA 2
ATOM 1285 C C . GLN A 1 11 ? 5.567 21.551 1.039 1.00 0.00 11 GLN A C 2
ATOM 1286 O O . GLN A 1 11 ? 4.996 20.798 0.251 1.00 0.00 11 GLN A O 2
ATOM 1300 N N . ALA A 1 12 ? 6.886 21.562 1.204 1.00 0.00 12 ALA A N 2
ATOM 1301 C CA . ALA A 1 12 ? 7.756 20.667 0.452 1.00 0.00 12 ALA A CA 2
ATOM 1302 C C . ALA A 1 12 ? 8.186 19.476 1.302 1.00 0.00 12 ALA A C 2
ATOM 1303 O O . ALA A 1 12 ? 8.152 19.535 2.531 1.00 0.00 12 ALA A O 2
ATOM 1310 N N . GLU A 1 13 ? 8.589 18.396 0.640 1.00 0.00 13 GLU A N 2
ATOM 1311 C CA . GLU A 1 13 ? 9.023 17.191 1.337 1.00 0.00 13 GLU A CA 2
ATOM 1312 C C . GLU A 1 13 ? 10.472 17.321 1.797 1.00 0.00 13 GLU A C 2
ATOM 1313 O O . GLU A 1 13 ? 11.313 17.875 1.088 1.00 0.00 13 GLU A O 2
ATOM 1325 N N . SER A 1 14 ? 10.757 16.808 2.990 1.00 0.00 14 SER A N 2
ATOM 1326 C CA . SER A 1 14 ? 12.102 16.870 3.548 1.00 0.00 14 SER A CA 2
ATOM 1327 C C . SER A 1 14 ? 12.521 15.515 4.109 1.00 0.00 14 SER A C 2
ATOM 1328 O O . SER A 1 14 ? 12.092 15.119 5.192 1.00 0.00 14 SER A O 2
ATOM 1336 N N . GLY A 1 15 ? 13.363 14.806 3.362 1.00 0.00 15 GLY A N 2
ATOM 1337 C CA . GLY A 1 15 ? 13.826 13.503 3.800 1.00 0.00 15 GLY A CA 2
ATOM 1338 C C . GLY A 1 15 ? 12.915 12.380 3.344 1.00 0.00 15 GLY A C 2
ATOM 1339 O O . GLY A 1 15 ? 12.754 12.151 2.145 1.00 0.00 15 GLY A O 2
ATOM 1343 N N . PHE A 1 16 ? 12.319 11.678 4.301 1.00 0.00 16 PHE A N 2
ATOM 1344 C CA . PHE A 1 16 ? 11.422 10.571 3.992 1.00 0.00 16 PHE A CA 2
ATOM 1345 C C . PHE A 1 16 ? 10.318 10.455 5.039 1.00 0.00 16 PHE A C 2
ATOM 1346 O O . PHE A 1 16 ? 10.476 10.904 6.175 1.00 0.00 16 PHE A O 2
ATOM 1363 N N . VAL A 1 17 ? 9.201 9.852 4.649 1.00 0.00 17 VAL A N 2
ATOM 1364 C CA . VAL A 1 17 ? 8.070 9.676 5.553 1.00 0.00 17 VAL A CA 2
ATOM 1365 C C . VAL A 1 17 ? 8.102 8.302 6.212 1.00 0.00 17 VAL A C 2
ATOM 1366 O O . VAL A 1 17 ? 8.438 7.305 5.574 1.00 0.00 17 VAL A O 2
ATOM 1379 N N . GLN A 1 18 ? 7.750 8.257 7.493 1.00 0.00 18 GLN A N 2
ATOM 1380 C CA . GLN A 1 18 ? 7.738 7.005 8.239 1.00 0.00 18 GLN A CA 2
ATOM 1381 C C . GLN A 1 18 ? 6.327 6.661 8.704 1.00 0.00 18 GLN A C 2
ATOM 1382 O O . GLN A 1 18 ? 5.846 7.192 9.706 1.00 0.00 18 GLN A O 2
ATOM 1396 N N . HIS A 1 19 ? 5.668 5.770 7.971 1.00 0.00 19 HIS A N 2
ATOM 1397 C CA . HIS A 1 19 ? 4.311 5.355 8.309 1.00 0.00 19 HIS A CA 2
ATOM 1398 C C . HIS A 1 19 ? 4.326 4.261 9.373 1.00 0.00 19 HIS A C 2
ATOM 1399 O O . HIS A 1 19 ? 4.788 3.147 9.126 1.00 0.00 19 HIS A O 2
ATOM 1413 N N . VAL A 1 20 ? 3.819 4.587 10.557 1.00 0.00 20 VAL A N 2
ATOM 1414 C CA . VAL A 1 20 ? 3.774 3.632 11.658 1.00 0.00 20 VAL A CA 2
ATOM 1415 C C . VAL A 1 20 ? 2.429 2.915 11.709 1.00 0.00 20 VAL A C 2
ATOM 1416 O O . VAL A 1 20 ? 1.398 3.481 11.352 1.00 0.00 20 VAL A O 2
ATOM 1429 N N . GLY A 1 21 ? 2.450 1.663 12.157 1.00 0.00 21 GLY A N 2
ATOM 1430 C CA . GLY A 1 21 ? 1.226 0.887 12.247 1.00 0.00 21 GLY A CA 2
ATOM 1431 C C . GLY A 1 21 ? 0.952 0.089 10.987 1.00 0.00 21 GLY A C 2
ATOM 1432 O O . GLY A 1 21 ? 0.402 -1.011 11.048 1.00 0.00 21 GLY A O 2
ATOM 1436 N N . PHE A 1 22 ? 1.333 0.644 9.842 1.00 0.00 22 PHE A N 2
ATOM 1437 C CA . PHE A 1 22 ? 1.123 -0.022 8.562 1.00 0.00 22 PHE A CA 2
ATOM 1438 C C . PHE A 1 22 ? 2.324 -0.890 8.197 1.00 0.00 22 PHE A C 2
ATOM 1439 O O . PHE A 1 22 ? 3.469 -0.442 8.255 1.00 0.00 22 PHE A O 2
ATOM 1456 N N . LYS A 1 23 ? 2.053 -2.135 7.820 1.00 0.00 23 LYS A N 2
ATOM 1457 C CA . LYS A 1 23 ? 3.109 -3.068 7.444 1.00 0.00 23 LYS A CA 2
ATOM 1458 C C . LYS A 1 23 ? 2.887 -3.600 6.032 1.00 0.00 23 LYS A C 2
ATOM 1459 O O . LYS A 1 23 ? 1.750 -3.798 5.603 1.00 0.00 23 LYS A O 2
ATOM 1478 N N . CYS A 1 24 ? 3.980 -3.831 5.313 1.00 0.00 24 CYS A N 2
ATOM 1479 C CA . CYS A 1 24 ? 3.906 -4.342 3.949 1.00 0.00 24 CYS A CA 2
ATOM 1480 C C . CYS A 1 24 ? 3.396 -5.780 3.934 1.00 0.00 24 CYS A C 2
ATOM 1481 O O . CYS A 1 24 ? 3.674 -6.557 4.847 1.00 0.00 24 CYS A O 2
ATOM 1488 N N . ASP A 1 25 ? 2.651 -6.126 2.891 1.00 0.00 25 ASP A N 2
ATOM 1489 C CA . ASP A 1 25 ? 2.103 -7.471 2.755 1.00 0.00 25 ASP A CA 2
ATOM 1490 C C . ASP A 1 25 ? 2.971 -8.320 1.831 1.00 0.00 25 ASP A C 2
ATOM 1491 O O . ASP A 1 25 ? 2.911 -9.548 1.864 1.00 0.00 25 ASP A O 2
ATOM 1500 N N . ASN A 1 26 ? 3.775 -7.656 1.007 1.00 0.00 26 ASN A N 2
ATOM 1501 C CA . ASN A 1 26 ? 4.653 -8.350 0.072 1.00 0.00 26 ASN A CA 2
ATOM 1502 C C . ASN A 1 26 ? 5.862 -8.936 0.795 1.00 0.00 26 ASN A C 2
ATOM 1503 O O . ASN A 1 26 ? 6.103 -10.143 0.747 1.00 0.00 26 ASN A O 2
ATOM 1514 N N . CYS A 1 27 ? 6.619 -8.074 1.466 1.00 0.00 27 CYS A N 2
ATOM 1515 C CA . CYS A 1 27 ? 7.803 -8.505 2.199 1.00 0.00 27 CYS A CA 2
ATOM 1516 C C . CYS A 1 27 ? 7.526 -8.553 3.699 1.00 0.00 27 CYS A C 2
ATOM 1517 O O . CYS A 1 27 ? 7.862 -9.526 4.372 1.00 0.00 27 CYS A O 2
ATOM 1524 N N . GLY A 1 28 ? 6.909 -7.494 4.216 1.00 0.00 28 GLY A N 2
ATOM 1525 C CA . GLY A 1 28 ? 6.597 -7.436 5.632 1.00 0.00 28 GLY A CA 2
ATOM 1526 C C . GLY A 1 28 ? 7.357 -6.337 6.348 1.00 0.00 28 GLY A C 2
ATOM 1527 O O . GLY A 1 28 ? 7.514 -6.376 7.569 1.00 0.00 28 GLY A O 2
ATOM 1531 N N . ILE A 1 29 ? 7.831 -5.355 5.588 1.00 0.00 29 ILE A N 2
ATOM 1532 C CA . ILE A 1 29 ? 8.579 -4.242 6.158 1.00 0.00 29 ILE A CA 2
ATOM 1533 C C . ILE A 1 29 ? 7.674 -3.341 6.992 1.00 0.00 29 ILE A C 2
ATOM 1534 O O . ILE A 1 29 ? 6.679 -2.814 6.494 1.00 0.00 29 ILE A O 2
ATOM 1550 N N . GLU A 1 30 ? 8.027 -3.168 8.261 1.00 0.00 30 GLU A N 2
ATOM 1551 C CA . GLU A 1 30 ? 7.247 -2.330 9.164 1.00 0.00 30 GLU A CA 2
ATOM 1552 C C . GLU A 1 30 ? 8.131 -1.737 10.257 1.00 0.00 30 GLU A C 2
ATOM 1553 O O . GLU A 1 30 ? 8.935 -2.427 10.883 1.00 0.00 30 GLU A O 2
ATOM 1565 N N . PRO A 1 31 ? 7.980 -0.425 10.493 1.00 0.00 31 PRO A N 2
ATOM 1566 C CA . PRO A 1 31 ? 7.026 0.408 9.753 1.00 0.00 31 PRO A CA 2
ATOM 1567 C C . PRO A 1 31 ? 7.443 0.617 8.302 1.00 0.00 31 PRO A C 2
ATOM 1568 O O . PRO A 1 31 ? 8.606 0.421 7.946 1.00 0.00 31 PRO A O 2
ATOM 1579 N N . ILE A 1 32 ? 6.488 1.016 7.468 1.00 0.00 32 ILE A N 2
ATOM 1580 C CA . ILE A 1 32 ? 6.758 1.253 6.056 1.00 0.00 32 ILE A CA 2
ATOM 1581 C C . ILE A 1 32 ? 7.367 2.633 5.836 1.00 0.00 32 ILE A C 2
ATOM 1582 O O . ILE A 1 32 ? 6.741 3.652 6.128 1.00 0.00 32 ILE A O 2
ATOM 1598 N N . GLN A 1 33 ? 8.591 2.658 5.318 1.00 0.00 33 GLN A N 2
ATOM 1599 C CA . GLN A 1 33 ? 9.285 3.914 5.059 1.00 0.00 33 GLN A CA 2
ATOM 1600 C C . GLN A 1 33 ? 9.116 4.338 3.603 1.00 0.00 33 GLN A C 2
ATOM 1601 O O . GLN A 1 33 ? 9.283 3.533 2.688 1.00 0.00 33 GLN A O 2
ATOM 1615 N N . GLY A 1 34 ? 8.783 5.609 3.397 1.00 0.00 34 GLY A N 2
ATOM 1616 C CA . GLY A 1 34 ? 8.597 6.117 2.050 1.00 0.00 34 GLY A CA 2
ATOM 1617 C C . GLY A 1 34 ? 7.135 6.294 1.694 1.00 0.00 34 GLY A C 2
ATOM 1618 O O . GLY A 1 34 ? 6.423 7.072 2.329 1.00 0.00 34 GLY A O 2
ATOM 1622 N N . VAL A 1 35 ? 6.684 5.570 0.674 1.00 0.00 35 VAL A N 2
ATOM 1623 C CA . VAL A 1 35 ? 5.296 5.651 0.234 1.00 0.00 35 VAL A CA 2
ATOM 1624 C C . VAL A 1 35 ? 4.600 4.301 0.362 1.00 0.00 35 VAL A C 2
ATOM 1625 O O . VAL A 1 35 ? 5.080 3.292 -0.154 1.00 0.00 35 VAL A O 2
ATOM 1638 N N . ARG A 1 36 ? 3.465 4.290 1.053 1.00 0.00 36 ARG A N 2
ATOM 1639 C CA . ARG A 1 36 ? 2.702 3.064 1.250 1.00 0.00 36 ARG A CA 2
ATOM 1640 C C . ARG A 1 36 ? 1.641 2.903 0.164 1.00 0.00 36 ARG A C 2
ATOM 1641 O O . ARG A 1 36 ? 0.661 3.647 0.126 1.00 0.00 36 ARG A O 2
ATOM 1662 N N . TRP A 1 37 ? 1.846 1.929 -0.715 1.00 0.00 37 TRP A N 2
ATOM 1663 C CA . TRP A 1 37 ? 0.907 1.671 -1.801 1.00 0.00 37 TRP A CA 2
ATOM 1664 C C . TRP A 1 37 ? -0.316 0.915 -1.296 1.00 0.00 37 TRP A C 2
ATOM 1665 O O . TRP A 1 37 ? -0.302 -0.312 -1.196 1.00 0.00 37 TRP A O 2
ATOM 1686 N N . HIS A 1 38 ? -1.375 1.655 -0.979 1.00 0.00 38 HIS A N 2
ATOM 1687 C CA . HIS A 1 38 ? -2.608 1.052 -0.485 1.00 0.00 38 HIS A CA 2
ATOM 1688 C C . HIS A 1 38 ? -3.516 0.647 -1.642 1.00 0.00 38 HIS A C 2
ATOM 1689 O O . HIS A 1 38 ? -3.909 1.481 -2.458 1.00 0.00 38 HIS A O 2
ATOM 1703 N N . CYS A 1 39 ? -3.846 -0.639 -1.706 1.00 0.00 39 CYS A N 2
ATOM 1704 C CA . CYS A 1 39 ? -4.707 -1.155 -2.763 1.00 0.00 39 CYS A CA 2
ATOM 1705 C C . CYS A 1 39 ? -6.049 -0.430 -2.775 1.00 0.00 39 CYS A C 2
ATOM 1706 O O . CYS A 1 39 ? -6.579 -0.067 -1.725 1.00 0.00 39 CYS A O 2
ATOM 1713 N N . GLN A 1 40 ? -6.592 -0.222 -3.970 1.00 0.00 40 GLN A N 2
ATOM 1714 C CA . GLN A 1 40 ? -7.872 0.461 -4.119 1.00 0.00 40 GLN A CA 2
ATOM 1715 C C . GLN A 1 40 ? -8.998 -0.539 -4.357 1.00 0.00 40 GLN A C 2
ATOM 1716 O O . GLN A 1 40 ? -10.112 -0.365 -3.862 1.00 0.00 40 GLN A O 2
ATOM 1730 N N . ASP A 1 41 ? -8.701 -1.587 -5.118 1.00 0.00 41 ASP A N 2
ATOM 1731 C CA . ASP A 1 41 ? -9.688 -2.616 -5.422 1.00 0.00 41 ASP A CA 2
ATOM 1732 C C . ASP A 1 41 ? -10.149 -3.320 -4.150 1.00 0.00 41 ASP A C 2
ATOM 1733 O O . ASP A 1 41 ? -11.347 -3.430 -3.887 1.00 0.00 41 ASP A O 2
ATOM 1742 N N . CYS A 1 42 ? -9.190 -3.797 -3.363 1.00 0.00 42 CYS A N 2
ATOM 1743 C CA . CYS A 1 42 ? -9.495 -4.492 -2.119 1.00 0.00 42 CYS A CA 2
ATOM 1744 C C . CYS A 1 42 ? -10.483 -3.689 -1.276 1.00 0.00 42 CYS A C 2
ATOM 1745 O O . CYS A 1 42 ? -10.534 -2.461 -1.337 1.00 0.00 42 CYS A O 2
ATOM 1752 N N . PRO A 1 43 ? -11.285 -4.399 -0.469 1.00 0.00 43 PRO A N 2
ATOM 1753 C CA . PRO A 1 43 ? -12.285 -3.774 0.402 1.00 0.00 43 PRO A CA 2
ATOM 1754 C C . PRO A 1 43 ? -11.649 -3.001 1.553 1.00 0.00 43 PRO A C 2
ATOM 1755 O O . PRO A 1 43 ? -10.448 -3.097 1.808 1.00 0.00 43 PRO A O 2
ATOM 1766 N N . PRO A 1 44 ? -12.471 -2.216 2.265 1.00 0.00 44 PRO A N 2
ATOM 1767 C CA . PRO A 1 44 ? -12.010 -1.412 3.401 1.00 0.00 44 PRO A CA 2
ATOM 1768 C C . PRO A 1 44 ? -11.630 -2.271 4.602 1.00 0.00 44 PRO A C 2
ATOM 1769 O O . PRO A 1 44 ? -11.100 -1.768 5.592 1.00 0.00 44 PRO A O 2
ATOM 1780 N N . GLU A 1 45 ? -11.903 -3.568 4.507 1.00 0.00 45 GLU A N 2
ATOM 1781 C CA . GLU A 1 45 ? -11.589 -4.496 5.588 1.00 0.00 45 GLU A CA 2
ATOM 1782 C C . GLU A 1 45 ? -10.366 -5.341 5.241 1.00 0.00 45 GLU A C 2
ATOM 1783 O O . GLU A 1 45 ? -9.629 -5.776 6.125 1.00 0.00 45 GLU A O 2
ATOM 1795 N N . MET A 1 46 ? -10.159 -5.568 3.948 1.00 0.00 46 MET A N 2
ATOM 1796 C CA . MET A 1 46 ? -9.026 -6.361 3.484 1.00 0.00 46 MET A CA 2
ATOM 1797 C C . MET A 1 46 ? -8.007 -5.483 2.765 1.00 0.00 46 MET A C 2
ATOM 1798 O O . MET A 1 46 ? -7.291 -5.946 1.877 1.00 0.00 46 MET A O 2
ATOM 1812 N N . SER A 1 47 ? -7.947 -4.213 3.153 1.00 0.00 47 SER A N 2
ATOM 1813 C CA . SER A 1 47 ? -7.019 -3.270 2.542 1.00 0.00 47 SER A CA 2
ATOM 1814 C C . SER A 1 47 ? -5.580 -3.761 2.674 1.00 0.00 47 SER A C 2
ATOM 1815 O O . SER A 1 47 ? -5.140 -4.145 3.758 1.00 0.00 47 SER A O 2
ATOM 1823 N N . LEU A 1 48 ? -4.853 -3.745 1.563 1.00 0.00 48 LEU A N 2
ATOM 1824 C CA . LEU A 1 48 ? -3.463 -4.189 1.552 1.00 0.00 48 LEU A CA 2
ATOM 1825 C C . LEU A 1 48 ? -2.511 -2.997 1.540 1.00 0.00 48 LEU A C 2
ATOM 1826 O O . LEU A 1 48 ? -2.916 -1.870 1.256 1.00 0.00 48 LEU A O 2
ATOM 1842 N N . ASP A 1 49 ? -1.245 -3.255 1.848 1.00 0.00 49 ASP A N 2
ATOM 1843 C CA . ASP A 1 49 ? -0.234 -2.204 1.869 1.00 0.00 49 ASP A CA 2
ATOM 1844 C C . ASP A 1 49 ? 1.097 -2.718 1.328 1.00 0.00 49 ASP A C 2
ATOM 1845 O O . ASP A 1 49 ? 1.610 -3.740 1.784 1.00 0.00 49 ASP A O 2
ATOM 1854 N N . PHE A 1 50 ? 1.649 -2.004 0.353 1.00 0.00 50 PHE A N 2
ATOM 1855 C CA . PHE A 1 50 ? 2.919 -2.390 -0.252 1.00 0.00 50 PHE A CA 2
ATOM 1856 C C . PHE A 1 50 ? 3.910 -1.230 -0.222 1.00 0.00 50 PHE A C 2
ATOM 1857 O O . PHE A 1 50 ? 3.623 -0.140 -0.719 1.00 0.00 50 PHE A O 2
ATOM 1874 N N . CYS A 1 51 ? 5.077 -1.472 0.364 1.00 0.00 51 CYS A N 2
ATOM 1875 C CA . CYS A 1 51 ? 6.112 -0.449 0.461 1.00 0.00 51 CYS A CA 2
ATOM 1876 C C . CYS A 1 51 ? 6.638 -0.076 -0.922 1.00 0.00 51 CYS A C 2
ATOM 1877 O O . CYS A 1 51 ? 6.737 -0.923 -1.809 1.00 0.00 51 CYS A O 2
ATOM 1884 N N . ASP A 1 52 ? 6.976 1.197 -1.096 1.00 0.00 52 ASP A N 2
ATOM 1885 C CA . ASP A 1 52 ? 7.494 1.683 -2.370 1.00 0.00 52 ASP A CA 2
ATOM 1886 C C . ASP A 1 52 ? 8.362 0.624 -3.043 1.00 0.00 52 ASP A C 2
ATOM 1887 O O . ASP A 1 52 ? 8.404 0.529 -4.269 1.00 0.00 52 ASP A O 2
ATOM 1896 N N . SER A 1 53 ? 9.055 -0.169 -2.231 1.00 0.00 53 SER A N 2
ATOM 1897 C CA . SER A 1 53 ? 9.927 -1.217 -2.748 1.00 0.00 53 SER A CA 2
ATOM 1898 C C . SER A 1 53 ? 9.113 -2.315 -3.426 1.00 0.00 53 SER A C 2
ATOM 1899 O O . SER A 1 53 ? 9.436 -2.752 -4.531 1.00 0.00 53 SER A O 2
ATOM 1907 N N . CYS A 1 54 ? 8.054 -2.757 -2.756 1.00 0.00 54 CYS A N 2
ATOM 1908 C CA . CYS A 1 54 ? 7.192 -3.804 -3.291 1.00 0.00 54 CYS A CA 2
ATOM 1909 C C . CYS A 1 54 ? 6.051 -3.205 -4.107 1.00 0.00 54 CYS A C 2
ATOM 1910 O O . CYS A 1 54 ? 5.021 -3.846 -4.317 1.00 0.00 54 CYS A O 2
ATOM 1917 N N . SER A 1 55 ? 6.242 -1.972 -4.565 1.00 0.00 55 SER A N 2
ATOM 1918 C CA . SER A 1 55 ? 5.228 -1.284 -5.356 1.00 0.00 55 SER A CA 2
ATOM 1919 C C . SER A 1 55 ? 5.146 -1.869 -6.762 1.00 0.00 55 SER A C 2
ATOM 1920 O O . SER A 1 55 ? 4.070 -1.940 -7.356 1.00 0.00 55 SER A O 2
ATOM 1928 N N . ASP A 1 56 ? 6.292 -2.287 -7.289 1.00 0.00 56 ASP A N 2
ATOM 1929 C CA . ASP A 1 56 ? 6.352 -2.867 -8.626 1.00 0.00 56 ASP A CA 2
ATOM 1930 C C . ASP A 1 56 ? 6.187 -4.383 -8.569 1.00 0.00 56 ASP A C 2
ATOM 1931 O O . ASP A 1 56 ? 6.359 -5.074 -9.573 1.00 0.00 56 ASP A O 2
ATOM 1940 N N . CYS A 1 57 ? 5.853 -4.892 -7.388 1.00 0.00 57 CYS A N 2
ATOM 1941 C CA . CYS A 1 57 ? 5.667 -6.326 -7.199 1.00 0.00 57 CYS A CA 2
ATOM 1942 C C . CYS A 1 57 ? 4.220 -6.726 -7.468 1.00 0.00 57 CYS A C 2
ATOM 1943 O O . CYS A 1 57 ? 3.315 -5.892 -7.423 1.00 0.00 57 CYS A O 2
ATOM 1951 N N . LEU A 1 58 ? 4.008 -8.007 -7.751 1.00 0.00 58 LEU A N 2
ATOM 1952 C CA . LEU A 1 58 ? 2.671 -8.519 -8.030 1.00 0.00 58 LEU A CA 2
ATOM 1953 C C . LEU A 1 58 ? 2.283 -9.602 -7.028 1.00 0.00 58 LEU A C 2
ATOM 1954 O O . LEU A 1 58 ? 2.893 -10.671 -6.987 1.00 0.00 58 LEU A O 2
ATOM 1970 N N . HIS A 1 59 ? 1.262 -9.319 -6.224 1.00 0.00 59 HIS A N 2
ATOM 1971 C CA . HIS A 1 59 ? 0.790 -10.271 -5.225 1.00 0.00 59 HIS A CA 2
ATOM 1972 C C . HIS A 1 59 ? -0.708 -10.518 -5.375 1.00 0.00 59 HIS A C 2
ATOM 1973 O O . HIS A 1 59 ? -1.499 -9.577 -5.419 1.00 0.00 59 HIS A O 2
ATOM 1987 N N . GLU A 1 60 ? -1.088 -11.789 -5.453 1.00 0.00 60 GLU A N 2
ATOM 1988 C CA . GLU A 1 60 ? -2.492 -12.158 -5.599 1.00 0.00 60 GLU A CA 2
ATOM 1989 C C . GLU A 1 60 ? -2.939 -13.062 -4.454 1.00 0.00 60 GLU A C 2
ATOM 1990 O O . GLU A 1 60 ? -2.371 -14.131 -4.232 1.00 0.00 60 GLU A O 2
ATOM 2002 N N . THR A 1 61 ? -3.962 -12.623 -3.727 1.00 0.00 61 THR A N 2
ATOM 2003 C CA . THR A 1 61 ? -4.486 -13.390 -2.603 1.00 0.00 61 THR A CA 2
ATOM 2004 C C . THR A 1 61 ? -5.961 -13.717 -2.801 1.00 0.00 61 THR A C 2
ATOM 2005 O O . THR A 1 61 ? -6.539 -13.416 -3.845 1.00 0.00 61 THR A O 2
ATOM 2016 N N . ASP A 1 62 ? -6.566 -14.334 -1.792 1.00 0.00 62 ASP A N 2
ATOM 2017 C CA . ASP A 1 62 ? -7.976 -14.701 -1.854 1.00 0.00 62 ASP A CA 2
ATOM 2018 C C . ASP A 1 62 ? -8.803 -13.577 -2.470 1.00 0.00 62 ASP A C 2
ATOM 2019 O O . ASP A 1 62 ? -9.635 -13.814 -3.346 1.00 0.00 62 ASP A O 2
ATOM 2028 N N . ILE A 1 63 ? -8.568 -12.354 -2.006 1.00 0.00 63 ILE A N 2
ATOM 2029 C CA . ILE A 1 63 ? -9.291 -11.194 -2.512 1.00 0.00 63 ILE A CA 2
ATOM 2030 C C . ILE A 1 63 ? -8.421 -10.372 -3.457 1.00 0.00 63 ILE A C 2
ATOM 2031 O O . ILE A 1 63 ? -8.805 -10.101 -4.594 1.00 0.00 63 ILE A O 2
ATOM 2047 N N . HIS A 1 64 ? -7.244 -9.980 -2.978 1.00 0.00 64 HIS A N 2
ATOM 2048 C CA . HIS A 1 64 ? -6.317 -9.191 -3.780 1.00 0.00 64 HIS A CA 2
ATOM 2049 C C . HIS A 1 64 ? -5.967 -9.916 -5.076 1.00 0.00 64 HIS A C 2
ATOM 2050 O O . HIS A 1 64 ? -5.975 -11.146 -5.134 1.00 0.00 64 HIS A O 2
ATOM 2064 N N . LYS A 1 65 ? -5.661 -9.146 -6.115 1.00 0.00 65 LYS A N 2
ATOM 2065 C CA . LYS A 1 65 ? -5.307 -9.714 -7.411 1.00 0.00 65 LYS A CA 2
ATOM 2066 C C . LYS A 1 65 ? -4.335 -8.805 -8.156 1.00 0.00 65 LYS A C 2
ATOM 2067 O O . LYS A 1 65 ? -3.944 -7.754 -7.651 1.00 0.00 65 LYS A O 2
ATOM 2086 N N . GLU A 1 66 ? -3.952 -9.217 -9.361 1.00 0.00 66 GLU A N 2
ATOM 2087 C CA . GLU A 1 66 ? -3.026 -8.438 -10.175 1.00 0.00 66 GLU A CA 2
ATOM 2088 C C . GLU A 1 66 ? -3.749 -7.289 -10.871 1.00 0.00 66 GLU A C 2
ATOM 2089 O O . GLU A 1 66 ? -3.159 -6.242 -11.139 1.00 0.00 66 GLU A O 2
ATOM 2101 N N . ASP A 1 67 ? -5.029 -7.493 -11.163 1.00 0.00 67 ASP A N 2
ATOM 2102 C CA . ASP A 1 67 ? -5.833 -6.475 -11.828 1.00 0.00 67 ASP A CA 2
ATOM 2103 C C . ASP A 1 67 ? -6.120 -5.308 -10.887 1.00 0.00 67 ASP A C 2
ATOM 2104 O O . ASP A 1 67 ? -6.370 -4.187 -11.330 1.00 0.00 67 ASP A O 2
ATOM 2113 N N . HIS A 1 68 ? -6.082 -5.580 -9.587 1.00 0.00 68 HIS A N 2
ATOM 2114 C CA . HIS A 1 68 ? -6.338 -4.553 -8.583 1.00 0.00 68 HIS A CA 2
ATOM 2115 C C . HIS A 1 68 ? -5.398 -3.366 -8.768 1.00 0.00 68 HIS A C 2
ATOM 2116 O O . HIS A 1 68 ? -4.359 -3.482 -9.418 1.00 0.00 68 HIS A O 2
ATOM 2130 N N . GLN A 1 69 ? -5.770 -2.227 -8.193 1.00 0.00 69 GLN A N 2
ATOM 2131 C CA . GLN A 1 69 ? -4.960 -1.019 -8.297 1.00 0.00 69 GLN A CA 2
ATOM 2132 C C . GLN A 1 69 ? -4.315 -0.679 -6.957 1.00 0.00 69 GLN A C 2
ATOM 2133 O O . GLN A 1 69 ? -4.708 -1.207 -5.916 1.00 0.00 69 GLN A O 2
ATOM 2147 N N . LEU A 1 70 ? -3.324 0.204 -6.991 1.00 0.00 70 LEU A N 2
ATOM 2148 C CA . LEU A 1 70 ? -2.624 0.615 -5.779 1.00 0.00 70 LEU A CA 2
ATOM 2149 C C . LEU A 1 70 ? -2.564 2.135 -5.673 1.00 0.00 70 LEU A C 2
ATOM 2150 O O . LEU A 1 70 ? -2.480 2.834 -6.683 1.00 0.00 70 LEU A O 2
ATOM 2166 N N . GLU A 1 71 ? -2.605 2.640 -4.444 1.00 0.00 71 GLU A N 2
ATOM 2167 C CA . GLU A 1 71 ? -2.554 4.078 -4.207 1.00 0.00 71 GLU A CA 2
ATOM 2168 C C . GLU A 1 71 ? -1.273 4.464 -3.474 1.00 0.00 71 GLU A C 2
ATOM 2169 O O . GLU A 1 71 ? -1.038 4.067 -2.332 1.00 0.00 71 GLU A O 2
ATOM 2181 N N . PRO A 1 72 ? -0.424 5.257 -4.144 1.00 0.00 72 PRO A N 2
ATOM 2182 C CA . PRO A 1 72 ? 0.848 5.714 -3.576 1.00 0.00 72 PRO A CA 2
ATOM 2183 C C . PRO A 1 72 ? 0.650 6.717 -2.445 1.00 0.00 72 PRO A C 2
ATOM 2184 O O . PRO A 1 72 ? 0.392 7.896 -2.687 1.00 0.00 72 PRO A O 2
ATOM 2195 N N . ILE A 1 73 ? 0.774 6.241 -1.210 1.00 0.00 73 ILE A N 2
ATOM 2196 C CA . ILE A 1 73 ? 0.610 7.098 -0.042 1.00 0.00 73 ILE A CA 2
ATOM 2197 C C . ILE A 1 73 ? 1.954 7.634 0.439 1.00 0.00 73 ILE A C 2
ATOM 2198 O O . ILE A 1 73 ? 2.688 6.949 1.152 1.00 0.00 73 ILE A O 2
ATOM 2214 N N . TYR A 1 74 ? 2.269 8.863 0.046 1.00 0.00 74 TYR A N 2
ATOM 2215 C CA . TYR A 1 74 ? 3.526 9.491 0.436 1.00 0.00 74 TYR A CA 2
ATOM 2216 C C . TYR A 1 74 ? 3.560 9.752 1.939 1.00 0.00 74 TYR A C 2
ATOM 2217 O O . TYR A 1 74 ? 4.518 9.388 2.621 1.00 0.00 74 TYR A O 2
ATOM 2235 N N . ARG A 1 75 ? 2.508 10.385 2.447 1.00 0.00 75 ARG A N 2
ATOM 2236 C CA . ARG A 1 75 ? 2.417 10.696 3.869 1.00 0.00 75 ARG A CA 2
ATOM 2237 C C . ARG A 1 75 ? 1.277 9.920 4.523 1.00 0.00 75 ARG A C 2
ATOM 2238 O O . ARG A 1 75 ? 0.304 9.553 3.864 1.00 0.00 75 ARG A O 2
ATOM 2259 N N . SER A 1 76 ? 1.406 9.674 5.823 1.00 0.00 76 SER A N 2
ATOM 2260 C CA . SER A 1 76 ? 0.389 8.938 6.565 1.00 0.00 76 SER A CA 2
ATOM 2261 C C . SER A 1 76 ? -0.911 9.733 6.641 1.00 0.00 76 SER A C 2
ATOM 2262 O O . SER A 1 76 ? -0.927 10.875 7.100 1.00 0.00 76 SER A O 2
ATOM 2270 N N . SER A 1 77 ? -1.999 9.120 6.187 1.00 0.00 77 SER A N 2
ATOM 2271 C CA . SER A 1 77 ? -3.304 9.771 6.199 1.00 0.00 77 SER A CA 2
ATOM 2272 C C . SER A 1 77 ? -4.132 9.306 7.393 1.00 0.00 77 SER A C 2
ATOM 2273 O O . SER A 1 77 ? -5.322 9.023 7.265 1.00 0.00 77 SER A O 2
ATOM 2281 N N . GLY A 1 78 ? -3.492 9.230 8.556 1.00 0.00 78 GLY A N 2
ATOM 2282 C CA . GLY A 1 78 ? -4.183 8.799 9.757 1.00 0.00 78 GLY A CA 2
ATOM 2283 C C . GLY A 1 78 ? -4.432 9.940 10.723 1.00 0.00 78 GLY A C 2
ATOM 2284 O O . GLY A 1 78 ? -3.675 10.909 10.782 1.00 0.00 78 GLY A O 2
ATOM 2288 N N . PRO A 1 79 ? -5.519 9.834 11.503 1.00 0.00 79 PRO A N 2
ATOM 2289 C CA . PRO A 1 79 ? -5.891 10.857 12.485 1.00 0.00 79 PRO A CA 2
ATOM 2290 C C . PRO A 1 79 ? -4.928 10.905 13.666 1.00 0.00 79 PRO A C 2
ATOM 2291 O O . PRO A 1 79 ? -5.097 11.706 14.585 1.00 0.00 79 PRO A O 2
ATOM 2302 N N . SER A 1 80 ? -3.918 10.041 13.635 1.00 0.00 80 SER A N 2
ATOM 2303 C CA . SER A 1 80 ? -2.929 9.983 14.705 1.00 0.00 80 SER A CA 2
ATOM 2304 C C . SER A 1 80 ? -1.571 10.481 14.218 1.00 0.00 80 SER A C 2
ATOM 2305 O O . SER A 1 80 ? -1.308 10.522 13.016 1.00 0.00 80 SER A O 2
ATOM 2313 N N . SER A 1 81 ? -0.713 10.858 15.161 1.00 0.00 81 SER A N 2
ATOM 2314 C CA . SER A 1 81 ? 0.617 11.356 14.829 1.00 0.00 81 SER A CA 2
ATOM 2315 C C . SER A 1 81 ? 1.501 10.233 14.296 1.00 0.00 81 SER A C 2
ATOM 2316 O O . SER A 1 81 ? 1.963 9.379 15.052 1.00 0.00 81 SER A O 2
ATOM 2324 N N . GLY A 1 82 ? 1.732 10.240 12.986 1.00 0.00 82 GLY A N 2
ATOM 2325 C CA . GLY A 1 82 ? 2.559 9.217 12.373 1.00 0.00 82 GLY A CA 2
ATOM 2326 C C . GLY A 1 82 ? 3.974 9.695 12.114 1.00 0.00 82 GLY A C 2
ATOM 2327 O O . GLY A 1 82 ? 4.148 10.772 11.544 1.00 0.00 82 GLY A O 2
ATOM 2333 N N . GLY A 1 1 ? 41.579 -13.782 8.458 1.00 0.00 1 GLY A N 3
ATOM 2334 C CA . GLY A 1 1 ? 41.132 -12.791 9.419 1.00 0.00 1 GLY A CA 3
ATOM 2335 C C . GLY A 1 1 ? 40.062 -11.877 8.853 1.00 0.00 1 GLY A C 3
ATOM 2336 O O . GLY A 1 1 ? 39.722 -11.965 7.674 1.00 0.00 1 GLY A O 3
ATOM 2340 N N . SER A 1 2 ? 39.529 -11.000 9.697 1.00 0.00 2 SER A N 3
ATOM 2341 C CA . SER A 1 2 ? 38.487 -10.070 9.277 1.00 0.00 2 SER A CA 3
ATOM 2342 C C . SER A 1 2 ? 39.079 -8.921 8.467 1.00 0.00 2 SER A C 3
ATOM 2343 O O . SER A 1 2 ? 40.252 -8.578 8.620 1.00 0.00 2 SER A O 3
ATOM 2351 N N . SER A 1 3 ? 38.259 -8.328 7.605 1.00 0.00 3 SER A N 3
ATOM 2352 C CA . SER A 1 3 ? 38.701 -7.219 6.768 1.00 0.00 3 SER A CA 3
ATOM 2353 C C . SER A 1 3 ? 37.508 -6.457 6.201 1.00 0.00 3 SER A C 3
ATOM 2354 O O . SER A 1 3 ? 36.416 -7.007 6.061 1.00 0.00 3 SER A O 3
ATOM 2362 N N . GLY A 1 4 ? 37.725 -5.186 5.875 1.00 0.00 4 GLY A N 3
ATOM 2363 C CA . GLY A 1 4 ? 36.659 -4.369 5.326 1.00 0.00 4 GLY A CA 3
ATOM 2364 C C . GLY A 1 4 ? 37.179 -3.269 4.421 1.00 0.00 4 GLY A C 3
ATOM 2365 O O . GLY A 1 4 ? 38.203 -2.651 4.710 1.00 0.00 4 GLY A O 3
ATOM 2369 N N . SER A 1 5 ? 36.472 -3.026 3.322 1.00 0.00 5 SER A N 3
ATOM 2370 C CA . SER A 1 5 ? 36.871 -1.997 2.369 1.00 0.00 5 SER A CA 3
ATOM 2371 C C . SER A 1 5 ? 36.042 -0.731 2.557 1.00 0.00 5 SER A C 3
ATOM 2372 O O . SER A 1 5 ? 36.530 0.381 2.354 1.00 0.00 5 SER A O 3
ATOM 2380 N N . SER A 1 6 ? 34.783 -0.908 2.946 1.00 0.00 6 SER A N 3
ATOM 2381 C CA . SER A 1 6 ? 33.883 0.220 3.158 1.00 0.00 6 SER A CA 3
ATOM 2382 C C . SER A 1 6 ? 32.595 -0.234 3.840 1.00 0.00 6 SER A C 3
ATOM 2383 O O . SER A 1 6 ? 32.243 -1.412 3.805 1.00 0.00 6 SER A O 3
ATOM 2391 N N . GLY A 1 7 ? 31.896 0.712 4.460 1.00 0.00 7 GLY A N 3
ATOM 2392 C CA . GLY A 1 7 ? 30.656 0.391 5.142 1.00 0.00 7 GLY A CA 3
ATOM 2393 C C . GLY A 1 7 ? 30.474 1.185 6.420 1.00 0.00 7 GLY A C 3
ATOM 2394 O O . GLY A 1 7 ? 30.240 0.613 7.484 1.00 0.00 7 GLY A O 3
ATOM 2398 N N . GLN A 1 8 ? 30.585 2.505 6.316 1.00 0.00 8 GLN A N 3
ATOM 2399 C CA . GLN A 1 8 ? 30.434 3.378 7.474 1.00 0.00 8 GLN A CA 3
ATOM 2400 C C . GLN A 1 8 ? 29.099 3.133 8.170 1.00 0.00 8 GLN A C 3
ATOM 2401 O O . GLN A 1 8 ? 29.009 3.185 9.396 1.00 0.00 8 GLN A O 3
ATOM 2415 N N . GLN A 1 9 ? 28.065 2.866 7.378 1.00 0.00 9 GLN A N 3
ATOM 2416 C CA . GLN A 1 9 ? 26.735 2.614 7.919 1.00 0.00 9 GLN A CA 3
ATOM 2417 C C . GLN A 1 9 ? 26.457 3.512 9.121 1.00 0.00 9 GLN A C 3
ATOM 2418 O O . GLN A 1 9 ? 25.893 3.069 10.121 1.00 0.00 9 GLN A O 3
ATOM 2432 N N . MET A 1 10 ? 26.857 4.775 9.015 1.00 0.00 10 MET A N 3
ATOM 2433 C CA . MET A 1 10 ? 26.649 5.734 10.093 1.00 0.00 10 MET A CA 3
ATOM 2434 C C . MET A 1 10 ? 25.949 6.988 9.578 1.00 0.00 10 MET A C 3
ATOM 2435 O O . MET A 1 10 ? 26.600 7.957 9.190 1.00 0.00 10 MET A O 3
ATOM 2449 N N . GLN A 1 11 ? 24.620 6.960 9.577 1.00 0.00 11 GLN A N 3
ATOM 2450 C CA . GLN A 1 11 ? 23.833 8.095 9.109 1.00 0.00 11 GLN A CA 3
ATOM 2451 C C . GLN A 1 11 ? 22.382 7.974 9.561 1.00 0.00 11 GLN A C 3
ATOM 2452 O O . GLN A 1 11 ? 21.820 6.880 9.590 1.00 0.00 11 GLN A O 3
ATOM 2466 N N . ALA A 1 12 ? 21.781 9.106 9.913 1.00 0.00 12 ALA A N 3
ATOM 2467 C CA . ALA A 1 12 ? 20.395 9.128 10.363 1.00 0.00 12 ALA A CA 3
ATOM 2468 C C . ALA A 1 12 ? 19.843 10.549 10.373 1.00 0.00 12 ALA A C 3
ATOM 2469 O O . ALA A 1 12 ? 20.218 11.363 11.216 1.00 0.00 12 ALA A O 3
ATOM 2476 N N . GLU A 1 13 ? 18.951 10.840 9.431 1.00 0.00 13 GLU A N 3
ATOM 2477 C CA . GLU A 1 13 ? 18.350 12.165 9.332 1.00 0.00 13 GLU A CA 3
ATOM 2478 C C . GLU A 1 13 ? 17.200 12.167 8.330 1.00 0.00 13 GLU A C 3
ATOM 2479 O O . GLU A 1 13 ? 17.028 11.218 7.564 1.00 0.00 13 GLU A O 3
ATOM 2491 N N . SER A 1 14 ? 16.415 13.239 8.341 1.00 0.00 14 SER A N 3
ATOM 2492 C CA . SER A 1 14 ? 15.278 13.364 7.436 1.00 0.00 14 SER A CA 3
ATOM 2493 C C . SER A 1 14 ? 15.591 12.738 6.080 1.00 0.00 14 SER A C 3
ATOM 2494 O O . SER A 1 14 ? 16.595 13.066 5.449 1.00 0.00 14 SER A O 3
ATOM 2502 N N . GLY A 1 15 ? 14.723 11.832 5.638 1.00 0.00 15 GLY A N 3
ATOM 2503 C CA . GLY A 1 15 ? 14.924 11.174 4.361 1.00 0.00 15 GLY A CA 3
ATOM 2504 C C . GLY A 1 15 ? 13.620 10.743 3.719 1.00 0.00 15 GLY A C 3
ATOM 2505 O O . GLY A 1 15 ? 13.342 11.086 2.570 1.00 0.00 15 GLY A O 3
ATOM 2509 N N . PHE A 1 16 ? 12.818 9.988 4.462 1.00 0.00 16 PHE A N 3
ATOM 2510 C CA . PHE A 1 16 ? 11.537 9.507 3.958 1.00 0.00 16 PHE A CA 3
ATOM 2511 C C . PHE A 1 16 ? 10.490 9.482 5.068 1.00 0.00 16 PHE A C 3
ATOM 2512 O O . PHE A 1 16 ? 10.814 9.635 6.246 1.00 0.00 16 PHE A O 3
ATOM 2529 N N . VAL A 1 17 ? 9.232 9.290 4.683 1.00 0.00 17 VAL A N 3
ATOM 2530 C CA . VAL A 1 17 ? 8.137 9.245 5.644 1.00 0.00 17 VAL A CA 3
ATOM 2531 C C . VAL A 1 17 ? 8.013 7.860 6.272 1.00 0.00 17 VAL A C 3
ATOM 2532 O O . VAL A 1 17 ? 7.908 6.857 5.567 1.00 0.00 17 VAL A O 3
ATOM 2545 N N . GLN A 1 18 ? 8.026 7.816 7.600 1.00 0.00 18 GLN A N 3
ATOM 2546 C CA . GLN A 1 18 ? 7.916 6.554 8.322 1.00 0.00 18 GLN A CA 3
ATOM 2547 C C . GLN A 1 18 ? 6.483 6.317 8.787 1.00 0.00 18 GLN A C 3
ATOM 2548 O O . GLN A 1 18 ? 6.045 6.876 9.793 1.00 0.00 18 GLN A O 3
ATOM 2562 N N . HIS A 1 19 ? 5.756 5.484 8.049 1.00 0.00 19 HIS A N 3
ATOM 2563 C CA . HIS A 1 19 ? 4.372 5.173 8.386 1.00 0.00 19 HIS A CA 3
ATOM 2564 C C . HIS A 1 19 ? 4.304 4.118 9.486 1.00 0.00 19 HIS A C 3
ATOM 2565 O O . HIS A 1 19 ? 4.694 2.968 9.282 1.00 0.00 19 HIS A O 3
ATOM 2579 N N . VAL A 1 20 ? 3.809 4.517 10.653 1.00 0.00 20 VAL A N 3
ATOM 2580 C CA . VAL A 1 20 ? 3.691 3.606 11.785 1.00 0.00 20 VAL A CA 3
ATOM 2581 C C . VAL A 1 20 ? 2.318 2.944 11.816 1.00 0.00 20 VAL A C 3
ATOM 2582 O O . VAL A 1 20 ? 1.295 3.601 11.628 1.00 0.00 20 VAL A O 3
ATOM 2595 N N . GLY A 1 21 ? 2.303 1.636 12.057 1.00 0.00 21 GLY A N 3
ATOM 2596 C CA . GLY A 1 21 ? 1.050 0.906 12.109 1.00 0.00 21 GLY A CA 3
ATOM 2597 C C . GLY A 1 21 ? 0.782 0.121 10.840 1.00 0.00 21 GLY A C 3
ATOM 2598 O O . GLY A 1 21 ? 0.097 -0.901 10.866 1.00 0.00 21 GLY A O 3
ATOM 2602 N N . PHE A 1 22 ? 1.324 0.600 9.725 1.00 0.00 22 PHE A N 3
ATOM 2603 C CA . PHE A 1 22 ? 1.138 -0.062 8.439 1.00 0.00 22 PHE A CA 3
ATOM 2604 C C . PHE A 1 22 ? 2.340 -0.939 8.100 1.00 0.00 22 PHE A C 3
ATOM 2605 O O . PHE A 1 22 ? 3.486 -0.493 8.163 1.00 0.00 22 PHE A O 3
ATOM 2622 N N . LYS A 1 23 ? 2.070 -2.189 7.741 1.00 0.00 23 LYS A N 3
ATOM 2623 C CA . LYS A 1 23 ? 3.128 -3.130 7.391 1.00 0.00 23 LYS A CA 3
ATOM 2624 C C . LYS A 1 23 ? 2.936 -3.661 5.974 1.00 0.00 23 LYS A C 3
ATOM 2625 O O . LYS A 1 23 ? 1.809 -3.887 5.531 1.00 0.00 23 LYS A O 3
ATOM 2644 N N . CYS A 1 24 ? 4.044 -3.860 5.266 1.00 0.00 24 CYS A N 3
ATOM 2645 C CA . CYS A 1 24 ? 3.998 -4.365 3.900 1.00 0.00 24 CYS A CA 3
ATOM 2646 C C . CYS A 1 24 ? 3.562 -5.827 3.875 1.00 0.00 24 CYS A C 3
ATOM 2647 O O . CYS A 1 24 ? 3.941 -6.614 4.742 1.00 0.00 24 CYS A O 3
ATOM 2654 N N . ASP A 1 25 ? 2.763 -6.183 2.875 1.00 0.00 25 ASP A N 3
ATOM 2655 C CA . ASP A 1 25 ? 2.276 -7.550 2.735 1.00 0.00 25 ASP A CA 3
ATOM 2656 C C . ASP A 1 25 ? 3.151 -8.343 1.770 1.00 0.00 25 ASP A C 3
ATOM 2657 O O . ASP A 1 25 ? 3.077 -9.570 1.715 1.00 0.00 25 ASP A O 3
ATOM 2666 N N . ASN A 1 26 ? 3.977 -7.633 1.009 1.00 0.00 26 ASN A N 3
ATOM 2667 C CA . ASN A 1 26 ? 4.866 -8.271 0.044 1.00 0.00 26 ASN A CA 3
ATOM 2668 C C . ASN A 1 26 ? 6.115 -8.814 0.730 1.00 0.00 26 ASN A C 3
ATOM 2669 O O . ASN A 1 26 ? 6.436 -9.997 0.615 1.00 0.00 26 ASN A O 3
ATOM 2680 N N . CYS A 1 27 ? 6.817 -7.941 1.446 1.00 0.00 27 CYS A N 3
ATOM 2681 C CA . CYS A 1 27 ? 8.031 -8.331 2.152 1.00 0.00 27 CYS A CA 3
ATOM 2682 C C . CYS A 1 27 ? 7.773 -8.457 3.650 1.00 0.00 27 CYS A C 3
ATOM 2683 O O . CYS A 1 27 ? 8.182 -9.431 4.282 1.00 0.00 27 CYS A O 3
ATOM 2690 N N . GLY A 1 28 ? 7.090 -7.465 4.213 1.00 0.00 28 GLY A N 3
ATOM 2691 C CA . GLY A 1 28 ? 6.788 -7.483 5.632 1.00 0.00 28 GLY A CA 3
ATOM 2692 C C . GLY A 1 28 ? 7.526 -6.403 6.397 1.00 0.00 28 GLY A C 3
ATOM 2693 O O . GLY A 1 28 ? 7.751 -6.528 7.601 1.00 0.00 28 GLY A O 3
ATOM 2697 N N . ILE A 1 29 ? 7.907 -5.340 5.696 1.00 0.00 29 ILE A N 3
ATOM 2698 C CA . ILE A 1 29 ? 8.626 -4.234 6.316 1.00 0.00 29 ILE A CA 3
ATOM 2699 C C . ILE A 1 29 ? 7.684 -3.356 7.134 1.00 0.00 29 ILE A C 3
ATOM 2700 O O . ILE A 1 29 ? 6.678 -2.864 6.623 1.00 0.00 29 ILE A O 3
ATOM 2716 N N . GLU A 1 30 ? 8.018 -3.164 8.406 1.00 0.00 30 GLU A N 3
ATOM 2717 C CA . GLU A 1 30 ? 7.202 -2.345 9.295 1.00 0.00 30 GLU A CA 3
ATOM 2718 C C . GLU A 1 30 ? 8.056 -1.717 10.393 1.00 0.00 30 GLU A C 3
ATOM 2719 O O . GLU A 1 30 ? 8.862 -2.382 11.044 1.00 0.00 30 GLU A O 3
ATOM 2731 N N . PRO A 1 31 ? 7.875 -0.405 10.605 1.00 0.00 31 PRO A N 3
ATOM 2732 C CA . PRO A 1 31 ? 6.919 0.397 9.836 1.00 0.00 31 PRO A CA 3
ATOM 2733 C C . PRO A 1 31 ? 7.356 0.591 8.388 1.00 0.00 31 PRO A C 3
ATOM 2734 O O . PRO A 1 31 ? 8.514 0.354 8.043 1.00 0.00 31 PRO A O 3
ATOM 2745 N N . ILE A 1 32 ? 6.424 1.024 7.546 1.00 0.00 32 ILE A N 3
ATOM 2746 C CA . ILE A 1 32 ? 6.714 1.251 6.136 1.00 0.00 32 ILE A CA 3
ATOM 2747 C C . ILE A 1 32 ? 7.308 2.638 5.914 1.00 0.00 32 ILE A C 3
ATOM 2748 O O . ILE A 1 32 ? 6.713 3.646 6.292 1.00 0.00 32 ILE A O 3
ATOM 2764 N N . GLN A 1 33 ? 8.485 2.680 5.297 1.00 0.00 33 GLN A N 3
ATOM 2765 C CA . GLN A 1 33 ? 9.158 3.943 5.023 1.00 0.00 33 GLN A CA 3
ATOM 2766 C C . GLN A 1 33 ? 8.930 4.380 3.579 1.00 0.00 33 GLN A C 3
ATOM 2767 O O . GLN A 1 33 ? 8.873 3.552 2.671 1.00 0.00 33 GLN A O 3
ATOM 2781 N N . GLY A 1 34 ? 8.800 5.688 3.375 1.00 0.00 34 GLY A N 3
ATOM 2782 C CA . GLY A 1 34 ? 8.580 6.212 2.040 1.00 0.00 34 GLY A CA 3
ATOM 2783 C C . GLY A 1 34 ? 7.108 6.308 1.691 1.00 0.00 34 GLY A C 3
ATOM 2784 O O . GLY A 1 34 ? 6.337 6.963 2.393 1.00 0.00 34 GLY A O 3
ATOM 2788 N N . VAL A 1 35 ? 6.715 5.654 0.602 1.00 0.00 35 VAL A N 3
ATOM 2789 C CA . VAL A 1 35 ? 5.326 5.669 0.161 1.00 0.00 35 VAL A CA 3
ATOM 2790 C C . VAL A 1 35 ? 4.642 4.338 0.452 1.00 0.00 35 VAL A C 3
ATOM 2791 O O . VAL A 1 35 ? 5.215 3.272 0.228 1.00 0.00 35 VAL A O 3
ATOM 2804 N N . ARG A 1 36 ? 3.413 4.408 0.953 1.00 0.00 36 ARG A N 3
ATOM 2805 C CA . ARG A 1 36 ? 2.651 3.208 1.277 1.00 0.00 36 ARG A CA 3
ATOM 2806 C C . ARG A 1 36 ? 1.588 2.937 0.216 1.00 0.00 36 ARG A C 3
ATOM 2807 O O . ARG A 1 36 ? 0.504 3.519 0.246 1.00 0.00 36 ARG A O 3
ATOM 2828 N N . TRP A 1 37 ? 1.907 2.050 -0.720 1.00 0.00 37 TRP A N 3
ATOM 2829 C CA . TRP A 1 37 ? 0.979 1.702 -1.791 1.00 0.00 37 TRP A CA 3
ATOM 2830 C C . TRP A 1 37 ? -0.231 0.956 -1.241 1.00 0.00 37 TRP A C 3
ATOM 2831 O O . TRP A 1 37 ? -0.174 -0.252 -1.006 1.00 0.00 37 TRP A O 3
ATOM 2852 N N . HIS A 1 38 ? -1.327 1.681 -1.039 1.00 0.00 38 HIS A N 3
ATOM 2853 C CA . HIS A 1 38 ? -2.552 1.085 -0.517 1.00 0.00 38 HIS A CA 3
ATOM 2854 C C . HIS A 1 38 ? -3.485 0.678 -1.654 1.00 0.00 38 HIS A C 3
ATOM 2855 O O . HIS A 1 38 ? -3.881 1.507 -2.473 1.00 0.00 38 HIS A O 3
ATOM 2869 N N . CYS A 1 39 ? -3.831 -0.604 -1.698 1.00 0.00 39 CYS A N 3
ATOM 2870 C CA . CYS A 1 39 ? -4.716 -1.123 -2.734 1.00 0.00 39 CYS A CA 3
ATOM 2871 C C . CYS A 1 39 ? -6.019 -0.330 -2.783 1.00 0.00 39 CYS A C 3
ATOM 2872 O O . CYS A 1 39 ? -6.511 0.137 -1.757 1.00 0.00 39 CYS A O 3
ATOM 2879 N N . GLN A 1 40 ? -6.572 -0.185 -3.983 1.00 0.00 40 GLN A N 3
ATOM 2880 C CA . GLN A 1 40 ? -7.817 0.551 -4.166 1.00 0.00 40 GLN A CA 3
ATOM 2881 C C . GLN A 1 40 ? -8.998 -0.404 -4.311 1.00 0.00 40 GLN A C 3
ATOM 2882 O O . GLN A 1 40 ? -10.075 -0.162 -3.766 1.00 0.00 40 GLN A O 3
ATOM 2896 N N . ASP A 1 41 ? -8.787 -1.488 -5.049 1.00 0.00 41 ASP A N 3
ATOM 2897 C CA . ASP A 1 41 ? -9.834 -2.480 -5.266 1.00 0.00 41 ASP A CA 3
ATOM 2898 C C . ASP A 1 41 ? -10.237 -3.141 -3.951 1.00 0.00 41 ASP A C 3
ATOM 2899 O O . ASP A 1 41 ? -11.412 -3.149 -3.583 1.00 0.00 41 ASP A O 3
ATOM 2908 N N . CYS A 1 42 ? -9.255 -3.694 -3.248 1.00 0.00 42 CYS A N 3
ATOM 2909 C CA . CYS A 1 42 ? -9.506 -4.359 -1.975 1.00 0.00 42 CYS A CA 3
ATOM 2910 C C . CYS A 1 42 ? -10.440 -3.527 -1.101 1.00 0.00 42 CYS A C 3
ATOM 2911 O O . CYS A 1 42 ? -10.496 -2.301 -1.202 1.00 0.00 42 CYS A O 3
ATOM 2918 N N . PRO A 1 43 ? -11.191 -4.207 -0.223 1.00 0.00 43 PRO A N 3
ATOM 2919 C CA . PRO A 1 43 ? -12.136 -3.552 0.686 1.00 0.00 43 PRO A CA 3
ATOM 2920 C C . PRO A 1 43 ? -11.431 -2.740 1.768 1.00 0.00 43 PRO A C 3
ATOM 2921 O O . PRO A 1 43 ? -10.223 -2.856 1.977 1.00 0.00 43 PRO A O 3
ATOM 2932 N N . PRO A 1 44 ? -12.201 -1.899 2.474 1.00 0.00 44 PRO A N 3
ATOM 2933 C CA . PRO A 1 44 ? -11.671 -1.052 3.547 1.00 0.00 44 PRO A CA 3
ATOM 2934 C C . PRO A 1 44 ? -11.260 -1.860 4.773 1.00 0.00 44 PRO A C 3
ATOM 2935 O O . PRO A 1 44 ? -10.644 -1.331 5.698 1.00 0.00 44 PRO A O 3
ATOM 2946 N N . GLU A 1 45 ? -11.605 -3.144 4.773 1.00 0.00 45 GLU A N 3
ATOM 2947 C CA . GLU A 1 45 ? -11.272 -4.024 5.887 1.00 0.00 45 GLU A CA 3
ATOM 2948 C C . GLU A 1 45 ? -10.055 -4.883 5.556 1.00 0.00 45 GLU A C 3
ATOM 2949 O O . GLU A 1 45 ? -9.206 -5.132 6.412 1.00 0.00 45 GLU A O 3
ATOM 2961 N N . MET A 1 46 ? -9.978 -5.334 4.308 1.00 0.00 46 MET A N 3
ATOM 2962 C CA . MET A 1 46 ? -8.865 -6.165 3.863 1.00 0.00 46 MET A CA 3
ATOM 2963 C C . MET A 1 46 ? -7.875 -5.350 3.036 1.00 0.00 46 MET A C 3
ATOM 2964 O O . MET A 1 46 ? -7.157 -5.895 2.198 1.00 0.00 46 MET A O 3
ATOM 2978 N N . SER A 1 47 ? -7.843 -4.044 3.278 1.00 0.00 47 SER A N 3
ATOM 2979 C CA . SER A 1 47 ? -6.944 -3.154 2.552 1.00 0.00 47 SER A CA 3
ATOM 2980 C C . SER A 1 47 ? -5.492 -3.587 2.729 1.00 0.00 47 SER A C 3
ATOM 2981 O O . SER A 1 47 ? -5.029 -3.806 3.849 1.00 0.00 47 SER A O 3
ATOM 2989 N N . LEU A 1 48 ? -4.778 -3.708 1.615 1.00 0.00 48 LEU A N 3
ATOM 2990 C CA . LEU A 1 48 ? -3.377 -4.115 1.645 1.00 0.00 48 LEU A CA 3
ATOM 2991 C C . LEU A 1 48 ? -2.456 -2.903 1.548 1.00 0.00 48 LEU A C 3
ATOM 2992 O O . LEU A 1 48 ? -2.881 -1.818 1.151 1.00 0.00 48 LEU A O 3
ATOM 3008 N N . ASP A 1 49 ? -1.193 -3.096 1.912 1.00 0.00 49 ASP A N 3
ATOM 3009 C CA . ASP A 1 49 ? -0.210 -2.020 1.864 1.00 0.00 49 ASP A CA 3
ATOM 3010 C C . ASP A 1 49 ? 1.139 -2.537 1.376 1.00 0.00 49 ASP A C 3
ATOM 3011 O O . ASP A 1 49 ? 1.658 -3.528 1.889 1.00 0.00 49 ASP A O 3
ATOM 3020 N N . PHE A 1 50 ? 1.702 -1.860 0.380 1.00 0.00 50 PHE A N 3
ATOM 3021 C CA . PHE A 1 50 ? 2.990 -2.253 -0.179 1.00 0.00 50 PHE A CA 3
ATOM 3022 C C . PHE A 1 50 ? 3.974 -1.087 -0.150 1.00 0.00 50 PHE A C 3
ATOM 3023 O O . PHE A 1 50 ? 3.647 0.027 -0.561 1.00 0.00 50 PHE A O 3
ATOM 3040 N N . CYS A 1 51 ? 5.181 -1.351 0.339 1.00 0.00 51 CYS A N 3
ATOM 3041 C CA . CYS A 1 51 ? 6.213 -0.325 0.424 1.00 0.00 51 CYS A CA 3
ATOM 3042 C C . CYS A 1 51 ? 6.736 0.036 -0.963 1.00 0.00 51 CYS A C 3
ATOM 3043 O O . CYS A 1 51 ? 6.824 -0.817 -1.847 1.00 0.00 51 CYS A O 3
ATOM 3050 N N . ASP A 1 52 ? 7.083 1.305 -1.147 1.00 0.00 52 ASP A N 3
ATOM 3051 C CA . ASP A 1 52 ? 7.599 1.780 -2.425 1.00 0.00 52 ASP A CA 3
ATOM 3052 C C . ASP A 1 52 ? 8.490 0.727 -3.077 1.00 0.00 52 ASP A C 3
ATOM 3053 O O . ASP A 1 52 ? 8.598 0.662 -4.301 1.00 0.00 52 ASP A O 3
ATOM 3062 N N . SER A 1 53 ? 9.126 -0.096 -2.249 1.00 0.00 53 SER A N 3
ATOM 3063 C CA . SER A 1 53 ? 10.012 -1.143 -2.744 1.00 0.00 53 SER A CA 3
ATOM 3064 C C . SER A 1 53 ? 9.214 -2.256 -3.417 1.00 0.00 53 SER A C 3
ATOM 3065 O O . SER A 1 53 ? 9.570 -2.724 -4.499 1.00 0.00 53 SER A O 3
ATOM 3073 N N . CYS A 1 54 ? 8.134 -2.676 -2.768 1.00 0.00 54 CYS A N 3
ATOM 3074 C CA . CYS A 1 54 ? 7.284 -3.734 -3.301 1.00 0.00 54 CYS A CA 3
ATOM 3075 C C . CYS A 1 54 ? 6.119 -3.149 -4.094 1.00 0.00 54 CYS A C 3
ATOM 3076 O O . CYS A 1 54 ? 5.085 -3.795 -4.266 1.00 0.00 54 CYS A O 3
ATOM 3083 N N . SER A 1 55 ? 6.294 -1.922 -4.574 1.00 0.00 55 SER A N 3
ATOM 3084 C CA . SER A 1 55 ? 5.256 -1.247 -5.345 1.00 0.00 55 SER A CA 3
ATOM 3085 C C . SER A 1 55 ? 5.124 -1.864 -6.734 1.00 0.00 55 SER A C 3
ATOM 3086 O O . SER A 1 55 ? 4.020 -2.009 -7.259 1.00 0.00 55 SER A O 3
ATOM 3094 N N . ASP A 1 56 ? 6.259 -2.226 -7.324 1.00 0.00 56 ASP A N 3
ATOM 3095 C CA . ASP A 1 56 ? 6.272 -2.828 -8.652 1.00 0.00 56 ASP A CA 3
ATOM 3096 C C . ASP A 1 56 ? 6.121 -4.344 -8.562 1.00 0.00 56 ASP A C 3
ATOM 3097 O O . ASP A 1 56 ? 6.317 -5.056 -9.548 1.00 0.00 56 ASP A O 3
ATOM 3106 N N . CYS A 1 57 ? 5.774 -4.830 -7.376 1.00 0.00 57 CYS A N 3
ATOM 3107 C CA . CYS A 1 57 ? 5.599 -6.261 -7.157 1.00 0.00 57 CYS A CA 3
ATOM 3108 C C . CYS A 1 57 ? 4.144 -6.668 -7.359 1.00 0.00 57 CYS A C 3
ATOM 3109 O O . CYS A 1 57 ? 3.233 -5.854 -7.205 1.00 0.00 57 CYS A O 3
ATOM 3117 N N . LEU A 1 58 ? 3.931 -7.933 -7.706 1.00 0.00 58 LEU A N 3
ATOM 3118 C CA . LEU A 1 58 ? 2.585 -8.449 -7.932 1.00 0.00 58 LEU A CA 3
ATOM 3119 C C . LEU A 1 58 ? 2.231 -9.514 -6.899 1.00 0.00 58 LEU A C 3
ATOM 3120 O O . LEU A 1 58 ? 2.863 -10.569 -6.838 1.00 0.00 58 LEU A O 3
ATOM 3136 N N . HIS A 1 59 ? 1.214 -9.233 -6.091 1.00 0.00 59 HIS A N 3
ATOM 3137 C CA . HIS A 1 59 ? 0.773 -10.168 -5.063 1.00 0.00 59 HIS A CA 3
ATOM 3138 C C . HIS A 1 59 ? -0.712 -10.484 -5.216 1.00 0.00 59 HIS A C 3
ATOM 3139 O O . HIS A 1 59 ? -1.538 -9.580 -5.334 1.00 0.00 59 HIS A O 3
ATOM 3153 N N . GLU A 1 60 ? -1.042 -11.771 -5.214 1.00 0.00 60 GLU A N 3
ATOM 3154 C CA . GLU A 1 60 ? -2.427 -12.205 -5.354 1.00 0.00 60 GLU A CA 3
ATOM 3155 C C . GLU A 1 60 ? -2.851 -13.065 -4.167 1.00 0.00 60 GLU A C 3
ATOM 3156 O O . GLU A 1 60 ? -2.282 -14.129 -3.921 1.00 0.00 60 GLU A O 3
ATOM 3168 N N . THR A 1 61 ? -3.856 -12.596 -3.433 1.00 0.00 61 THR A N 3
ATOM 3169 C CA . THR A 1 61 ? -4.356 -13.319 -2.271 1.00 0.00 61 THR A CA 3
ATOM 3170 C C . THR A 1 61 ? -5.836 -13.652 -2.426 1.00 0.00 61 THR A C 3
ATOM 3171 O O . THR A 1 61 ? -6.439 -13.374 -3.462 1.00 0.00 61 THR A O 3
ATOM 3182 N N . ASP A 1 62 ? -6.414 -14.249 -1.389 1.00 0.00 62 ASP A N 3
ATOM 3183 C CA . ASP A 1 62 ? -7.825 -14.618 -1.410 1.00 0.00 62 ASP A CA 3
ATOM 3184 C C . ASP A 1 62 ? -8.671 -13.499 -2.010 1.00 0.00 62 ASP A C 3
ATOM 3185 O O . ASP A 1 62 ? -9.545 -13.747 -2.841 1.00 0.00 62 ASP A O 3
ATOM 3194 N N . ILE A 1 63 ? -8.406 -12.269 -1.583 1.00 0.00 63 ILE A N 3
ATOM 3195 C CA . ILE A 1 63 ? -9.143 -11.114 -2.078 1.00 0.00 63 ILE A CA 3
ATOM 3196 C C . ILE A 1 63 ? -8.302 -10.306 -3.061 1.00 0.00 63 ILE A C 3
ATOM 3197 O O . ILE A 1 63 ? -8.748 -9.996 -4.167 1.00 0.00 63 ILE A O 3
ATOM 3213 N N . HIS A 1 64 ? -7.083 -9.969 -2.652 1.00 0.00 64 HIS A N 3
ATOM 3214 C CA . HIS A 1 64 ? -6.178 -9.199 -3.498 1.00 0.00 64 HIS A CA 3
ATOM 3215 C C . HIS A 1 64 ? -5.881 -9.945 -4.795 1.00 0.00 64 HIS A C 3
ATOM 3216 O O . HIS A 1 64 ? -5.878 -11.176 -4.830 1.00 0.00 64 HIS A O 3
ATOM 3230 N N . LYS A 1 65 ? -5.631 -9.192 -5.861 1.00 0.00 65 LYS A N 3
ATOM 3231 C CA . LYS A 1 65 ? -5.331 -9.781 -7.161 1.00 0.00 65 LYS A CA 3
ATOM 3232 C C . LYS A 1 65 ? -4.390 -8.885 -7.960 1.00 0.00 65 LYS A C 3
ATOM 3233 O O . LYS A 1 65 ? -3.998 -7.814 -7.498 1.00 0.00 65 LYS A O 3
ATOM 3252 N N . GLU A 1 66 ? -4.032 -9.332 -9.160 1.00 0.00 66 GLU A N 3
ATOM 3253 C CA . GLU A 1 66 ? -3.137 -8.569 -10.022 1.00 0.00 66 GLU A CA 3
ATOM 3254 C C . GLU A 1 66 ? -3.870 -7.397 -10.667 1.00 0.00 66 GLU A C 3
ATOM 3255 O O . GLU A 1 66 ? -3.314 -6.309 -10.816 1.00 0.00 66 GLU A O 3
ATOM 3267 N N . ASP A 1 67 ? -5.122 -7.627 -11.048 1.00 0.00 67 ASP A N 3
ATOM 3268 C CA . ASP A 1 67 ? -5.933 -6.591 -11.676 1.00 0.00 67 ASP A CA 3
ATOM 3269 C C . ASP A 1 67 ? -6.151 -5.419 -10.724 1.00 0.00 67 ASP A C 3
ATOM 3270 O O . ASP A 1 67 ? -6.311 -4.277 -11.156 1.00 0.00 67 ASP A O 3
ATOM 3279 N N . HIS A 1 68 ? -6.156 -5.710 -9.427 1.00 0.00 68 HIS A N 3
ATOM 3280 C CA . HIS A 1 68 ? -6.355 -4.680 -8.414 1.00 0.00 68 HIS A CA 3
ATOM 3281 C C . HIS A 1 68 ? -5.372 -3.529 -8.608 1.00 0.00 68 HIS A C 3
ATOM 3282 O O . HIS A 1 68 ? -4.282 -3.717 -9.147 1.00 0.00 68 HIS A O 3
ATOM 3296 N N . GLN A 1 69 ? -5.766 -2.339 -8.167 1.00 0.00 69 GLN A N 3
ATOM 3297 C CA . GLN A 1 69 ? -4.920 -1.159 -8.294 1.00 0.00 69 GLN A CA 3
ATOM 3298 C C . GLN A 1 69 ? -4.291 -0.793 -6.954 1.00 0.00 69 GLN A C 3
ATOM 3299 O O . GLN A 1 69 ? -4.715 -1.277 -5.904 1.00 0.00 69 GLN A O 3
ATOM 3313 N N . LEU A 1 70 ? -3.276 0.064 -6.997 1.00 0.00 70 LEU A N 3
ATOM 3314 C CA . LEU A 1 70 ? -2.587 0.495 -5.786 1.00 0.00 70 LEU A CA 3
ATOM 3315 C C . LEU A 1 70 ? -2.571 2.017 -5.680 1.00 0.00 70 LEU A C 3
ATOM 3316 O O . LEU A 1 70 ? -2.541 2.717 -6.691 1.00 0.00 70 LEU A O 3
ATOM 3332 N N . GLU A 1 71 ? -2.590 2.520 -4.450 1.00 0.00 71 GLU A N 3
ATOM 3333 C CA . GLU A 1 71 ? -2.576 3.959 -4.214 1.00 0.00 71 GLU A CA 3
ATOM 3334 C C . GLU A 1 71 ? -1.289 4.383 -3.513 1.00 0.00 71 GLU A C 3
ATOM 3335 O O . GLU A 1 71 ? -1.029 4.019 -2.365 1.00 0.00 71 GLU A O 3
ATOM 3347 N N . PRO A 1 72 ? -0.463 5.170 -4.218 1.00 0.00 72 PRO A N 3
ATOM 3348 C CA . PRO A 1 72 ? 0.810 5.661 -3.684 1.00 0.00 72 PRO A CA 3
ATOM 3349 C C . PRO A 1 72 ? 0.616 6.691 -2.576 1.00 0.00 72 PRO A C 3
ATOM 3350 O O . PRO A 1 72 ? 0.330 7.858 -2.844 1.00 0.00 72 PRO A O 3
ATOM 3361 N N . ILE A 1 73 ? 0.774 6.251 -1.332 1.00 0.00 73 ILE A N 3
ATOM 3362 C CA . ILE A 1 73 ? 0.618 7.136 -0.184 1.00 0.00 73 ILE A CA 3
ATOM 3363 C C . ILE A 1 73 ? 1.962 7.702 0.261 1.00 0.00 73 ILE A C 3
ATOM 3364 O O . ILE A 1 73 ? 2.714 7.047 0.983 1.00 0.00 73 ILE A O 3
ATOM 3380 N N . TYR A 1 74 ? 2.257 8.922 -0.172 1.00 0.00 74 TYR A N 3
ATOM 3381 C CA . TYR A 1 74 ? 3.511 9.576 0.181 1.00 0.00 74 TYR A CA 3
ATOM 3382 C C . TYR A 1 74 ? 3.555 9.901 1.671 1.00 0.00 74 TYR A C 3
ATOM 3383 O O . TYR A 1 74 ? 4.555 9.649 2.344 1.00 0.00 74 TYR A O 3
ATOM 3401 N N . ARG A 1 75 ? 2.463 10.462 2.180 1.00 0.00 75 ARG A N 3
ATOM 3402 C CA . ARG A 1 75 ? 2.376 10.822 3.590 1.00 0.00 75 ARG A CA 3
ATOM 3403 C C . ARG A 1 75 ? 1.242 10.065 4.275 1.00 0.00 75 ARG A C 3
ATOM 3404 O O . ARG A 1 75 ? 0.226 9.753 3.654 1.00 0.00 75 ARG A O 3
ATOM 3425 N N . SER A 1 76 ? 1.424 9.772 5.559 1.00 0.00 76 SER A N 3
ATOM 3426 C CA . SER A 1 76 ? 0.419 9.047 6.328 1.00 0.00 76 SER A CA 3
ATOM 3427 C C . SER A 1 76 ? -0.863 9.866 6.454 1.00 0.00 76 SER A C 3
ATOM 3428 O O . SER A 1 76 ? -0.898 10.882 7.147 1.00 0.00 76 SER A O 3
ATOM 3436 N N . SER A 1 77 ? -1.914 9.414 5.777 1.00 0.00 77 SER A N 3
ATOM 3437 C CA . SER A 1 77 ? -3.198 10.105 5.809 1.00 0.00 77 SER A CA 3
ATOM 3438 C C . SER A 1 77 ? -4.159 9.422 6.778 1.00 0.00 77 SER A C 3
ATOM 3439 O O . SER A 1 77 ? -4.053 8.223 7.033 1.00 0.00 77 SER A O 3
ATOM 3447 N N . GLY A 1 78 ? -5.097 10.196 7.315 1.00 0.00 78 GLY A N 3
ATOM 3448 C CA . GLY A 1 78 ? -6.064 9.649 8.249 1.00 0.00 78 GLY A CA 3
ATOM 3449 C C . GLY A 1 78 ? -7.373 9.281 7.580 1.00 0.00 78 GLY A C 3
ATOM 3450 O O . GLY A 1 78 ? -7.413 8.921 6.403 1.00 0.00 78 GLY A O 3
ATOM 3454 N N . PRO A 1 79 ? -8.475 9.366 8.340 1.00 0.00 79 PRO A N 3
ATOM 3455 C CA . PRO A 1 79 ? -9.812 9.042 7.834 1.00 0.00 79 PRO A CA 3
ATOM 3456 C C . PRO A 1 79 ? -10.312 10.064 6.820 1.00 0.00 79 PRO A C 3
ATOM 3457 O O . PRO A 1 79 ? -10.379 11.259 7.110 1.00 0.00 79 PRO A O 3
ATOM 3468 N N . SER A 1 80 ? -10.663 9.588 5.630 1.00 0.00 80 SER A N 3
ATOM 3469 C CA . SER A 1 80 ? -11.155 10.462 4.571 1.00 0.00 80 SER A CA 3
ATOM 3470 C C . SER A 1 80 ? -12.680 10.472 4.539 1.00 0.00 80 SER A C 3
ATOM 3471 O O . SER A 1 80 ? -13.317 9.423 4.450 1.00 0.00 80 SER A O 3
ATOM 3479 N N . SER A 1 81 ? -13.259 11.666 4.614 1.00 0.00 81 SER A N 3
ATOM 3480 C CA . SER A 1 81 ? -14.710 11.815 4.598 1.00 0.00 81 SER A CA 3
ATOM 3481 C C . SER A 1 81 ? -15.283 11.402 3.245 1.00 0.00 81 SER A C 3
ATOM 3482 O O . SER A 1 81 ? -14.811 11.841 2.198 1.00 0.00 81 SER A O 3
ATOM 3490 N N . GLY A 1 82 ? -16.307 10.554 3.277 1.00 0.00 82 GLY A N 3
ATOM 3491 C CA . GLY A 1 82 ? -16.929 10.095 2.049 1.00 0.00 82 GLY A CA 3
ATOM 3492 C C . GLY A 1 82 ? -15.921 9.857 0.943 1.00 0.00 82 GLY A C 3
ATOM 3493 O O . GLY A 1 82 ? -16.280 9.278 -0.081 1.00 0.00 82 GLY A O 3
ATOM 3499 N N . GLY A 1 1 ? -7.980 26.149 30.681 1.00 0.00 1 GLY A N 4
ATOM 3500 C CA . GLY A 1 1 ? -7.811 25.120 29.671 1.00 0.00 1 GLY A CA 4
ATOM 3501 C C . GLY A 1 1 ? -6.370 24.668 29.540 1.00 0.00 1 GLY A C 4
ATOM 3502 O O . GLY A 1 1 ? -5.827 24.031 30.443 1.00 0.00 1 GLY A O 4
ATOM 3506 N N . SER A 1 2 ? -5.748 24.997 28.412 1.00 0.00 2 SER A N 4
ATOM 3507 C CA . SER A 1 2 ? -4.363 24.616 28.164 1.00 0.00 2 SER A CA 4
ATOM 3508 C C . SER A 1 2 ? -3.408 25.462 29.000 1.00 0.00 2 SER A C 4
ATOM 3509 O O . SER A 1 2 ? -3.819 26.426 29.646 1.00 0.00 2 SER A O 4
ATOM 3517 N N . SER A 1 3 ? -2.131 25.095 28.982 1.00 0.00 3 SER A N 4
ATOM 3518 C CA . SER A 1 3 ? -1.117 25.817 29.741 1.00 0.00 3 SER A CA 4
ATOM 3519 C C . SER A 1 3 ? 0.283 25.471 29.244 1.00 0.00 3 SER A C 4
ATOM 3520 O O . SER A 1 3 ? 0.517 24.382 28.721 1.00 0.00 3 SER A O 4
ATOM 3528 N N . GLY A 1 4 ? 1.212 26.407 29.412 1.00 0.00 4 GLY A N 4
ATOM 3529 C CA . GLY A 1 4 ? 2.578 26.184 28.975 1.00 0.00 4 GLY A CA 4
ATOM 3530 C C . GLY A 1 4 ? 2.689 26.032 27.471 1.00 0.00 4 GLY A C 4
ATOM 3531 O O . GLY A 1 4 ? 1.680 26.020 26.766 1.00 0.00 4 GLY A O 4
ATOM 3535 N N . SER A 1 5 ? 3.917 25.917 26.978 1.00 0.00 5 SER A N 4
ATOM 3536 C CA . SER A 1 5 ? 4.156 25.770 25.547 1.00 0.00 5 SER A CA 4
ATOM 3537 C C . SER A 1 5 ? 4.605 24.351 25.213 1.00 0.00 5 SER A C 4
ATOM 3538 O O . SER A 1 5 ? 5.158 23.648 26.059 1.00 0.00 5 SER A O 4
ATOM 3546 N N . SER A 1 6 ? 4.363 23.936 23.974 1.00 0.00 6 SER A N 4
ATOM 3547 C CA . SER A 1 6 ? 4.738 22.599 23.528 1.00 0.00 6 SER A CA 4
ATOM 3548 C C . SER A 1 6 ? 6.228 22.532 23.208 1.00 0.00 6 SER A C 4
ATOM 3549 O O . SER A 1 6 ? 6.915 21.588 23.596 1.00 0.00 6 SER A O 4
ATOM 3557 N N . GLY A 1 7 ? 6.720 23.541 22.496 1.00 0.00 7 GLY A N 4
ATOM 3558 C CA . GLY A 1 7 ? 8.126 23.578 22.135 1.00 0.00 7 GLY A CA 4
ATOM 3559 C C . GLY A 1 7 ? 8.494 22.505 21.129 1.00 0.00 7 GLY A C 4
ATOM 3560 O O . GLY A 1 7 ? 7.642 21.725 20.705 1.00 0.00 7 GLY A O 4
ATOM 3564 N N . GLN A 1 8 ? 9.766 22.468 20.746 1.00 0.00 8 GLN A N 4
ATOM 3565 C CA . GLN A 1 8 ? 10.244 21.484 19.782 1.00 0.00 8 GLN A CA 4
ATOM 3566 C C . GLN A 1 8 ? 10.778 20.243 20.489 1.00 0.00 8 GLN A C 4
ATOM 3567 O O . GLN A 1 8 ? 11.812 20.294 21.155 1.00 0.00 8 GLN A O 4
ATOM 3581 N N . GLN A 1 9 ? 10.066 19.131 20.340 1.00 0.00 9 GLN A N 4
ATOM 3582 C CA . GLN A 1 9 ? 10.469 17.877 20.966 1.00 0.00 9 GLN A CA 4
ATOM 3583 C C . GLN A 1 9 ? 10.519 16.748 19.942 1.00 0.00 9 GLN A C 4
ATOM 3584 O O . GLN A 1 9 ? 11.453 15.947 19.932 1.00 0.00 9 GLN A O 4
ATOM 3598 N N . MET A 1 10 ? 9.508 16.692 19.081 1.00 0.00 10 MET A N 4
ATOM 3599 C CA . MET A 1 10 ? 9.439 15.661 18.052 1.00 0.00 10 MET A CA 4
ATOM 3600 C C . MET A 1 10 ? 10.599 15.794 17.070 1.00 0.00 10 MET A C 4
ATOM 3601 O O . MET A 1 10 ? 10.535 16.579 16.124 1.00 0.00 10 MET A O 4
ATOM 3615 N N . GLN A 1 11 ? 11.655 15.022 17.301 1.00 0.00 11 GLN A N 4
ATOM 3616 C CA . GLN A 1 11 ? 12.829 15.055 16.437 1.00 0.00 11 GLN A CA 4
ATOM 3617 C C . GLN A 1 11 ? 12.661 14.107 15.254 1.00 0.00 11 GLN A C 4
ATOM 3618 O O . GLN A 1 11 ? 12.608 12.890 15.425 1.00 0.00 11 GLN A O 4
ATOM 3632 N N . ALA A 1 12 ? 12.578 14.674 14.055 1.00 0.00 12 ALA A N 4
ATOM 3633 C CA . ALA A 1 12 ? 12.418 13.879 12.844 1.00 0.00 12 ALA A CA 4
ATOM 3634 C C . ALA A 1 12 ? 13.428 14.293 11.778 1.00 0.00 12 ALA A C 4
ATOM 3635 O O . ALA A 1 12 ? 14.073 15.334 11.893 1.00 0.00 12 ALA A O 4
ATOM 3642 N N . GLU A 1 13 ? 13.559 13.470 10.743 1.00 0.00 13 GLU A N 4
ATOM 3643 C CA . GLU A 1 13 ? 14.492 13.751 9.658 1.00 0.00 13 GLU A CA 4
ATOM 3644 C C . GLU A 1 13 ? 13.745 14.127 8.382 1.00 0.00 13 GLU A C 4
ATOM 3645 O O . GLU A 1 13 ? 12.967 13.335 7.848 1.00 0.00 13 GLU A O 4
ATOM 3657 N N . SER A 1 14 ? 13.986 15.341 7.898 1.00 0.00 14 SER A N 4
ATOM 3658 C CA . SER A 1 14 ? 13.333 15.825 6.687 1.00 0.00 14 SER A CA 4
ATOM 3659 C C . SER A 1 14 ? 13.862 15.096 5.456 1.00 0.00 14 SER A C 4
ATOM 3660 O O . SER A 1 14 ? 15.057 15.136 5.163 1.00 0.00 14 SER A O 4
ATOM 3668 N N . GLY A 1 15 ? 12.963 14.430 4.738 1.00 0.00 15 GLY A N 4
ATOM 3669 C CA . GLY A 1 15 ? 13.358 13.701 3.546 1.00 0.00 15 GLY A CA 4
ATOM 3670 C C . GLY A 1 15 ? 12.365 12.617 3.175 1.00 0.00 15 GLY A C 4
ATOM 3671 O O . GLY A 1 15 ? 11.684 12.712 2.155 1.00 0.00 15 GLY A O 4
ATOM 3675 N N . PHE A 1 16 ? 12.285 11.582 4.005 1.00 0.00 16 PHE A N 4
ATOM 3676 C CA . PHE A 1 16 ? 11.371 10.473 3.757 1.00 0.00 16 PHE A CA 4
ATOM 3677 C C . PHE A 1 16 ? 10.281 10.418 4.823 1.00 0.00 16 PHE A C 4
ATOM 3678 O O . PHE A 1 16 ? 10.441 10.955 5.919 1.00 0.00 16 PHE A O 4
ATOM 3695 N N . VAL A 1 17 ? 9.171 9.765 4.493 1.00 0.00 17 VAL A N 4
ATOM 3696 C CA . VAL A 1 17 ? 8.053 9.639 5.422 1.00 0.00 17 VAL A CA 4
ATOM 3697 C C . VAL A 1 17 ? 8.050 8.271 6.095 1.00 0.00 17 VAL A C 4
ATOM 3698 O O . VAL A 1 17 ? 8.289 7.251 5.449 1.00 0.00 17 VAL A O 4
ATOM 3711 N N . GLN A 1 18 ? 7.777 8.259 7.396 1.00 0.00 18 GLN A N 4
ATOM 3712 C CA . GLN A 1 18 ? 7.743 7.015 8.156 1.00 0.00 18 GLN A CA 4
ATOM 3713 C C . GLN A 1 18 ? 6.325 6.700 8.621 1.00 0.00 18 GLN A C 4
ATOM 3714 O O . GLN A 1 18 ? 5.765 7.405 9.461 1.00 0.00 18 GLN A O 4
ATOM 3728 N N . HIS A 1 19 ? 5.749 5.637 8.069 1.00 0.00 19 HIS A N 4
ATOM 3729 C CA . HIS A 1 19 ? 4.395 5.229 8.427 1.00 0.00 19 HIS A CA 4
ATOM 3730 C C . HIS A 1 19 ? 4.420 4.162 9.518 1.00 0.00 19 HIS A C 4
ATOM 3731 O O . HIS A 1 19 ? 4.884 3.044 9.296 1.00 0.00 19 HIS A O 4
ATOM 3745 N N . VAL A 1 20 ? 3.920 4.517 10.697 1.00 0.00 20 VAL A N 4
ATOM 3746 C CA . VAL A 1 20 ? 3.885 3.591 11.823 1.00 0.00 20 VAL A CA 4
ATOM 3747 C C . VAL A 1 20 ? 2.546 2.866 11.897 1.00 0.00 20 VAL A C 4
ATOM 3748 O O . VAL A 1 20 ? 1.487 3.485 11.799 1.00 0.00 20 VAL A O 4
ATOM 3761 N N . GLY A 1 21 ? 2.601 1.549 12.070 1.00 0.00 21 GLY A N 4
ATOM 3762 C CA . GLY A 1 21 ? 1.385 0.761 12.154 1.00 0.00 21 GLY A CA 4
ATOM 3763 C C . GLY A 1 21 ? 1.096 0.002 10.874 1.00 0.00 21 GLY A C 4
ATOM 3764 O O . GLY A 1 21 ? 0.532 -1.092 10.906 1.00 0.00 21 GLY A O 4
ATOM 3768 N N . PHE A 1 22 ? 1.482 0.584 9.744 1.00 0.00 22 PHE A N 4
ATOM 3769 C CA . PHE A 1 22 ? 1.259 -0.043 8.446 1.00 0.00 22 PHE A CA 4
ATOM 3770 C C . PHE A 1 22 ? 2.456 -0.899 8.043 1.00 0.00 22 PHE A C 4
ATOM 3771 O O . PHE A 1 22 ? 3.588 -0.418 7.987 1.00 0.00 22 PHE A O 4
ATOM 3788 N N . LYS A 1 23 ? 2.198 -2.172 7.761 1.00 0.00 23 LYS A N 4
ATOM 3789 C CA . LYS A 1 23 ? 3.252 -3.097 7.362 1.00 0.00 23 LYS A CA 4
ATOM 3790 C C . LYS A 1 23 ? 3.015 -3.613 5.947 1.00 0.00 23 LYS A C 4
ATOM 3791 O O . LYS A 1 23 ? 1.873 -3.798 5.526 1.00 0.00 23 LYS A O 4
ATOM 3810 N N . CYS A 1 24 ? 4.101 -3.846 5.217 1.00 0.00 24 CYS A N 4
ATOM 3811 C CA . CYS A 1 24 ? 4.011 -4.343 3.849 1.00 0.00 24 CYS A CA 4
ATOM 3812 C C . CYS A 1 24 ? 3.524 -5.789 3.826 1.00 0.00 24 CYS A C 4
ATOM 3813 O O . CYS A 1 24 ? 3.908 -6.598 4.671 1.00 0.00 24 CYS A O 4
ATOM 3820 N N . ASP A 1 25 ? 2.676 -6.106 2.854 1.00 0.00 25 ASP A N 4
ATOM 3821 C CA . ASP A 1 25 ? 2.136 -7.454 2.720 1.00 0.00 25 ASP A CA 4
ATOM 3822 C C . ASP A 1 25 ? 2.975 -8.281 1.750 1.00 0.00 25 ASP A C 4
ATOM 3823 O O . ASP A 1 25 ? 2.891 -9.508 1.733 1.00 0.00 25 ASP A O 4
ATOM 3832 N N . ASN A 1 26 ? 3.783 -7.599 0.945 1.00 0.00 26 ASN A N 4
ATOM 3833 C CA . ASN A 1 26 ? 4.637 -8.271 -0.028 1.00 0.00 26 ASN A CA 4
ATOM 3834 C C . ASN A 1 26 ? 5.852 -8.893 0.652 1.00 0.00 26 ASN A C 4
ATOM 3835 O O . ASN A 1 26 ? 6.068 -10.103 0.577 1.00 0.00 26 ASN A O 4
ATOM 3846 N N . CYS A 1 27 ? 6.644 -8.057 1.316 1.00 0.00 27 CYS A N 4
ATOM 3847 C CA . CYS A 1 27 ? 7.838 -8.523 2.010 1.00 0.00 27 CYS A CA 4
ATOM 3848 C C . CYS A 1 27 ? 7.592 -8.616 3.513 1.00 0.00 27 CYS A C 4
ATOM 3849 O O . CYS A 1 27 ? 7.899 -9.628 4.142 1.00 0.00 27 CYS A O 4
ATOM 3856 N N . GLY A 1 28 ? 7.036 -7.552 4.083 1.00 0.00 28 GLY A N 4
ATOM 3857 C CA . GLY A 1 28 ? 6.758 -7.533 5.508 1.00 0.00 28 GLY A CA 4
ATOM 3858 C C . GLY A 1 28 ? 7.552 -6.469 6.239 1.00 0.00 28 GLY A C 4
ATOM 3859 O O . GLY A 1 28 ? 7.829 -6.603 7.432 1.00 0.00 28 GLY A O 4
ATOM 3863 N N . ILE A 1 29 ? 7.920 -5.411 5.524 1.00 0.00 29 ILE A N 4
ATOM 3864 C CA . ILE A 1 29 ? 8.687 -4.321 6.114 1.00 0.00 29 ILE A CA 4
ATOM 3865 C C . ILE A 1 29 ? 7.797 -3.416 6.958 1.00 0.00 29 ILE A C 4
ATOM 3866 O O . ILE A 1 29 ? 6.775 -2.919 6.485 1.00 0.00 29 ILE A O 4
ATOM 3882 N N . GLU A 1 30 ? 8.193 -3.205 8.209 1.00 0.00 30 GLU A N 4
ATOM 3883 C CA . GLU A 1 30 ? 7.431 -2.357 9.119 1.00 0.00 30 GLU A CA 4
ATOM 3884 C C . GLU A 1 30 ? 8.344 -1.719 10.162 1.00 0.00 30 GLU A C 4
ATOM 3885 O O . GLU A 1 30 ? 9.196 -2.374 10.761 1.00 0.00 30 GLU A O 4
ATOM 3897 N N . PRO A 1 31 ? 8.162 -0.409 10.384 1.00 0.00 31 PRO A N 4
ATOM 3898 C CA . PRO A 1 31 ? 7.150 0.381 9.676 1.00 0.00 31 PRO A CA 4
ATOM 3899 C C . PRO A 1 31 ? 7.495 0.579 8.204 1.00 0.00 31 PRO A C 4
ATOM 3900 O O . PRO A 1 31 ? 8.621 0.316 7.780 1.00 0.00 31 PRO A O 4
ATOM 3911 N N . ILE A 1 32 ? 6.520 1.044 7.430 1.00 0.00 32 ILE A N 4
ATOM 3912 C CA . ILE A 1 32 ? 6.722 1.278 6.006 1.00 0.00 32 ILE A CA 4
ATOM 3913 C C . ILE A 1 32 ? 7.306 2.664 5.754 1.00 0.00 32 ILE A C 4
ATOM 3914 O O . ILE A 1 32 ? 6.658 3.677 6.014 1.00 0.00 32 ILE A O 4
ATOM 3930 N N . GLN A 1 33 ? 8.533 2.699 5.245 1.00 0.00 33 GLN A N 4
ATOM 3931 C CA . GLN A 1 33 ? 9.204 3.961 4.956 1.00 0.00 33 GLN A CA 4
ATOM 3932 C C . GLN A 1 33 ? 8.956 4.392 3.514 1.00 0.00 33 GLN A C 4
ATOM 3933 O O . GLN A 1 33 ? 8.854 3.559 2.616 1.00 0.00 33 GLN A O 4
ATOM 3947 N N . GLY A 1 34 ? 8.861 5.702 3.301 1.00 0.00 34 GLY A N 4
ATOM 3948 C CA . GLY A 1 34 ? 8.625 6.221 1.967 1.00 0.00 34 GLY A CA 4
ATOM 3949 C C . GLY A 1 34 ? 7.150 6.315 1.634 1.00 0.00 34 GLY A C 4
ATOM 3950 O O . GLY A 1 34 ? 6.382 6.951 2.357 1.00 0.00 34 GLY A O 4
ATOM 3954 N N . VAL A 1 35 ? 6.751 5.683 0.535 1.00 0.00 35 VAL A N 4
ATOM 3955 C CA . VAL A 1 35 ? 5.357 5.699 0.106 1.00 0.00 35 VAL A CA 4
ATOM 3956 C C . VAL A 1 35 ? 4.682 4.360 0.381 1.00 0.00 35 VAL A C 4
ATOM 3957 O O . VAL A 1 35 ? 5.241 3.301 0.093 1.00 0.00 35 VAL A O 4
ATOM 3970 N N . ARG A 1 36 ? 3.478 4.414 0.940 1.00 0.00 36 ARG A N 4
ATOM 3971 C CA . ARG A 1 36 ? 2.726 3.205 1.254 1.00 0.00 36 ARG A CA 4
ATOM 3972 C C . ARG A 1 36 ? 1.651 2.945 0.204 1.00 0.00 36 ARG A C 4
ATOM 3973 O O . ARG A 1 36 ? 0.562 3.517 0.260 1.00 0.00 36 ARG A O 4
ATOM 3994 N N . TRP A 1 37 ? 1.963 2.078 -0.753 1.00 0.00 37 TRP A N 4
ATOM 3995 C CA . TRP A 1 37 ? 1.023 1.742 -1.817 1.00 0.00 37 TRP A CA 4
ATOM 3996 C C . TRP A 1 37 ? -0.175 0.979 -1.264 1.00 0.00 37 TRP A C 4
ATOM 3997 O O . TRP A 1 37 ? -0.120 -0.239 -1.088 1.00 0.00 37 TRP A O 4
ATOM 4018 N N . HIS A 1 38 ? -1.257 1.701 -0.991 1.00 0.00 38 HIS A N 4
ATOM 4019 C CA . HIS A 1 38 ? -2.469 1.090 -0.458 1.00 0.00 38 HIS A CA 4
ATOM 4020 C C . HIS A 1 38 ? -3.414 0.685 -1.585 1.00 0.00 38 HIS A C 4
ATOM 4021 O O . HIS A 1 38 ? -3.800 1.511 -2.413 1.00 0.00 38 HIS A O 4
ATOM 4035 N N . CYS A 1 39 ? -3.782 -0.592 -1.613 1.00 0.00 39 CYS A N 4
ATOM 4036 C CA . CYS A 1 39 ? -4.680 -1.107 -2.638 1.00 0.00 39 CYS A CA 4
ATOM 4037 C C . CYS A 1 39 ? -5.992 -0.329 -2.655 1.00 0.00 39 CYS A C 4
ATOM 4038 O O . CYS A 1 39 ? -6.498 0.075 -1.608 1.00 0.00 39 CYS A O 4
ATOM 4045 N N . GLN A 1 40 ? -6.537 -0.123 -3.849 1.00 0.00 40 GLN A N 4
ATOM 4046 C CA . GLN A 1 40 ? -7.789 0.608 -4.001 1.00 0.00 40 GLN A CA 4
ATOM 4047 C C . GLN A 1 40 ? -8.956 -0.350 -4.220 1.00 0.00 40 GLN A C 4
ATOM 4048 O O . GLN A 1 40 ? -10.075 -0.092 -3.777 1.00 0.00 40 GLN A O 4
ATOM 4062 N N . ASP A 1 41 ? -8.686 -1.456 -4.905 1.00 0.00 41 ASP A N 4
ATOM 4063 C CA . ASP A 1 41 ? -9.713 -2.454 -5.181 1.00 0.00 41 ASP A CA 4
ATOM 4064 C C . ASP A 1 41 ? -10.175 -3.129 -3.894 1.00 0.00 41 ASP A C 4
ATOM 4065 O O . ASP A 1 41 ? -11.364 -3.133 -3.575 1.00 0.00 41 ASP A O 4
ATOM 4074 N N . CYS A 1 42 ? -9.227 -3.701 -3.159 1.00 0.00 42 CYS A N 4
ATOM 4075 C CA . CYS A 1 42 ? -9.536 -4.381 -1.907 1.00 0.00 42 CYS A CA 4
ATOM 4076 C C . CYS A 1 42 ? -10.505 -3.556 -1.064 1.00 0.00 42 CYS A C 4
ATOM 4077 O O . CYS A 1 42 ? -10.541 -2.328 -1.139 1.00 0.00 42 CYS A O 4
ATOM 4084 N N . PRO A 1 43 ? -11.309 -4.246 -0.241 1.00 0.00 43 PRO A N 4
ATOM 4085 C CA . PRO A 1 43 ? -12.292 -3.598 0.632 1.00 0.00 43 PRO A CA 4
ATOM 4086 C C . PRO A 1 43 ? -11.635 -2.820 1.767 1.00 0.00 43 PRO A C 4
ATOM 4087 O O . PRO A 1 43 ? -10.437 -2.943 2.025 1.00 0.00 43 PRO A O 4
ATOM 4098 N N . PRO A 1 44 ? -12.435 -1.999 2.464 1.00 0.00 44 PRO A N 4
ATOM 4099 C CA . PRO A 1 44 ? -11.953 -1.186 3.584 1.00 0.00 44 PRO A CA 4
ATOM 4100 C C . PRO A 1 44 ? -11.595 -2.030 4.802 1.00 0.00 44 PRO A C 4
ATOM 4101 O O . PRO A 1 44 ? -11.012 -1.532 5.764 1.00 0.00 44 PRO A O 4
ATOM 4112 N N . GLU A 1 45 ? -11.948 -3.311 4.753 1.00 0.00 45 GLU A N 4
ATOM 4113 C CA . GLU A 1 45 ? -11.664 -4.224 5.854 1.00 0.00 45 GLU A CA 4
ATOM 4114 C C . GLU A 1 45 ? -10.457 -5.101 5.535 1.00 0.00 45 GLU A C 4
ATOM 4115 O O . GLU A 1 45 ? -9.759 -5.566 6.436 1.00 0.00 45 GLU A O 4
ATOM 4127 N N . MET A 1 46 ? -10.218 -5.324 4.247 1.00 0.00 46 MET A N 4
ATOM 4128 C CA . MET A 1 46 ? -9.095 -6.145 3.809 1.00 0.00 46 MET A CA 4
ATOM 4129 C C . MET A 1 46 ? -8.075 -5.307 3.043 1.00 0.00 46 MET A C 4
ATOM 4130 O O . MET A 1 46 ? -7.349 -5.821 2.193 1.00 0.00 46 MET A O 4
ATOM 4144 N N . SER A 1 47 ? -8.027 -4.015 3.351 1.00 0.00 47 SER A N 4
ATOM 4145 C CA . SER A 1 47 ? -7.099 -3.106 2.689 1.00 0.00 47 SER A CA 4
ATOM 4146 C C . SER A 1 47 ? -5.659 -3.583 2.856 1.00 0.00 47 SER A C 4
ATOM 4147 O O . SER A 1 47 ? -5.254 -4.003 3.940 1.00 0.00 47 SER A O 4
ATOM 4155 N N . LEU A 1 48 ? -4.891 -3.514 1.774 1.00 0.00 48 LEU A N 4
ATOM 4156 C CA . LEU A 1 48 ? -3.495 -3.938 1.799 1.00 0.00 48 LEU A CA 4
ATOM 4157 C C . LEU A 1 48 ? -2.560 -2.740 1.673 1.00 0.00 48 LEU A C 4
ATOM 4158 O O . LEU A 1 48 ? -2.982 -1.647 1.294 1.00 0.00 48 LEU A O 4
ATOM 4174 N N . ASP A 1 49 ? -1.287 -2.953 1.990 1.00 0.00 49 ASP A N 4
ATOM 4175 C CA . ASP A 1 49 ? -0.291 -1.892 1.909 1.00 0.00 49 ASP A CA 4
ATOM 4176 C C . ASP A 1 49 ? 1.051 -2.442 1.436 1.00 0.00 49 ASP A C 4
ATOM 4177 O O . ASP A 1 49 ? 1.566 -3.414 1.989 1.00 0.00 49 ASP A O 4
ATOM 4186 N N . PHE A 1 50 ? 1.613 -1.814 0.408 1.00 0.00 50 PHE A N 4
ATOM 4187 C CA . PHE A 1 50 ? 2.894 -2.241 -0.142 1.00 0.00 50 PHE A CA 4
ATOM 4188 C C . PHE A 1 50 ? 3.909 -1.102 -0.106 1.00 0.00 50 PHE A C 4
ATOM 4189 O O . PHE A 1 50 ? 3.599 0.032 -0.474 1.00 0.00 50 PHE A O 4
ATOM 4206 N N . CYS A 1 51 ? 5.121 -1.411 0.340 1.00 0.00 51 CYS A N 4
ATOM 4207 C CA . CYS A 1 51 ? 6.182 -0.415 0.425 1.00 0.00 51 CYS A CA 4
ATOM 4208 C C . CYS A 1 51 ? 6.697 -0.048 -0.963 1.00 0.00 51 CYS A C 4
ATOM 4209 O O . CYS A 1 51 ? 6.757 -0.892 -1.858 1.00 0.00 51 CYS A O 4
ATOM 4216 N N . ASP A 1 52 ? 7.067 1.216 -1.136 1.00 0.00 52 ASP A N 4
ATOM 4217 C CA . ASP A 1 52 ? 7.578 1.695 -2.415 1.00 0.00 52 ASP A CA 4
ATOM 4218 C C . ASP A 1 52 ? 8.415 0.621 -3.103 1.00 0.00 52 ASP A C 4
ATOM 4219 O O . ASP A 1 52 ? 8.430 0.523 -4.330 1.00 0.00 52 ASP A O 4
ATOM 4228 N N . SER A 1 53 ? 9.111 -0.182 -2.304 1.00 0.00 53 SER A N 4
ATOM 4229 C CA . SER A 1 53 ? 9.954 -1.246 -2.836 1.00 0.00 53 SER A CA 4
ATOM 4230 C C . SER A 1 53 ? 9.109 -2.318 -3.518 1.00 0.00 53 SER A C 4
ATOM 4231 O O . SER A 1 53 ? 9.426 -2.767 -4.620 1.00 0.00 53 SER A O 4
ATOM 4239 N N . CYS A 1 54 ? 8.033 -2.725 -2.854 1.00 0.00 54 CYS A N 4
ATOM 4240 C CA . CYS A 1 54 ? 7.141 -3.745 -3.393 1.00 0.00 54 CYS A CA 4
ATOM 4241 C C . CYS A 1 54 ? 5.977 -3.107 -4.146 1.00 0.00 54 CYS A C 4
ATOM 4242 O O . CYS A 1 54 ? 4.923 -3.720 -4.314 1.00 0.00 54 CYS A O 4
ATOM 4249 N N . SER A 1 55 ? 6.177 -1.873 -4.596 1.00 0.00 55 SER A N 4
ATOM 4250 C CA . SER A 1 55 ? 5.143 -1.150 -5.328 1.00 0.00 55 SER A CA 4
ATOM 4251 C C . SER A 1 55 ? 4.948 -1.742 -6.720 1.00 0.00 55 SER A C 4
ATOM 4252 O O . SER A 1 55 ? 3.823 -1.856 -7.207 1.00 0.00 55 SER A O 4
ATOM 4260 N N . ASP A 1 56 ? 6.052 -2.118 -7.356 1.00 0.00 56 ASP A N 4
ATOM 4261 C CA . ASP A 1 56 ? 6.004 -2.700 -8.692 1.00 0.00 56 ASP A CA 4
ATOM 4262 C C . ASP A 1 56 ? 5.874 -4.218 -8.620 1.00 0.00 56 ASP A C 4
ATOM 4263 O O . ASP A 1 56 ? 6.086 -4.918 -9.611 1.00 0.00 56 ASP A O 4
ATOM 4272 N N . CYS A 1 57 ? 5.525 -4.721 -7.441 1.00 0.00 57 CYS A N 4
ATOM 4273 C CA . CYS A 1 57 ? 5.368 -6.157 -7.238 1.00 0.00 57 CYS A CA 4
ATOM 4274 C C . CYS A 1 57 ? 3.920 -6.582 -7.459 1.00 0.00 57 CYS A C 4
ATOM 4275 O O . CYS A 1 57 ? 2.997 -5.780 -7.314 1.00 0.00 57 CYS A O 4
ATOM 4283 N N . LEU A 1 58 ? 3.728 -7.848 -7.813 1.00 0.00 58 LEU A N 4
ATOM 4284 C CA . LEU A 1 58 ? 2.392 -8.380 -8.057 1.00 0.00 58 LEU A CA 4
ATOM 4285 C C . LEU A 1 58 ? 2.046 -9.467 -7.044 1.00 0.00 58 LEU A C 4
ATOM 4286 O O . LEU A 1 58 ? 2.625 -10.553 -7.060 1.00 0.00 58 LEU A O 4
ATOM 4302 N N . HIS A 1 59 ? 1.096 -9.167 -6.164 1.00 0.00 59 HIS A N 4
ATOM 4303 C CA . HIS A 1 59 ? 0.669 -10.119 -5.145 1.00 0.00 59 HIS A CA 4
ATOM 4304 C C . HIS A 1 59 ? -0.814 -10.443 -5.291 1.00 0.00 59 HIS A C 4
ATOM 4305 O O . HIS A 1 59 ? -1.646 -9.544 -5.408 1.00 0.00 59 HIS A O 4
ATOM 4319 N N . GLU A 1 60 ? -1.137 -11.733 -5.283 1.00 0.00 60 GLU A N 4
ATOM 4320 C CA . GLU A 1 60 ? -2.521 -12.174 -5.416 1.00 0.00 60 GLU A CA 4
ATOM 4321 C C . GLU A 1 60 ? -2.918 -13.076 -4.251 1.00 0.00 60 GLU A C 4
ATOM 4322 O O . GLU A 1 60 ? -2.338 -14.144 -4.051 1.00 0.00 60 GLU A O 4
ATOM 4334 N N . THR A 1 61 ? -3.912 -12.639 -3.484 1.00 0.00 61 THR A N 4
ATOM 4335 C CA . THR A 1 61 ? -4.387 -13.405 -2.338 1.00 0.00 61 THR A CA 4
ATOM 4336 C C . THR A 1 61 ? -5.876 -13.709 -2.459 1.00 0.00 61 THR A C 4
ATOM 4337 O O . THR A 1 61 ? -6.500 -13.407 -3.477 1.00 0.00 61 THR A O 4
ATOM 4348 N N . ASP A 1 62 ? -6.439 -14.308 -1.416 1.00 0.00 62 ASP A N 4
ATOM 4349 C CA . ASP A 1 62 ? -7.856 -14.652 -1.405 1.00 0.00 62 ASP A CA 4
ATOM 4350 C C . ASP A 1 62 ? -8.694 -13.523 -1.998 1.00 0.00 62 ASP A C 4
ATOM 4351 O O . ASP A 1 62 ? -9.542 -13.754 -2.861 1.00 0.00 62 ASP A O 4
ATOM 4360 N N . ILE A 1 63 ? -8.451 -12.304 -1.529 1.00 0.00 63 ILE A N 4
ATOM 4361 C CA . ILE A 1 63 ? -9.183 -11.140 -2.013 1.00 0.00 63 ILE A CA 4
ATOM 4362 C C . ILE A 1 63 ? -8.342 -10.330 -2.994 1.00 0.00 63 ILE A C 4
ATOM 4363 O O . ILE A 1 63 ? -8.751 -10.093 -4.131 1.00 0.00 63 ILE A O 4
ATOM 4379 N N . HIS A 1 64 ? -7.162 -9.911 -2.547 1.00 0.00 64 HIS A N 4
ATOM 4380 C CA . HIS A 1 64 ? -6.261 -9.129 -3.387 1.00 0.00 64 HIS A CA 4
ATOM 4381 C C . HIS A 1 64 ? -5.902 -9.894 -4.657 1.00 0.00 64 HIS A C 4
ATOM 4382 O O . HIS A 1 64 ? -5.844 -11.124 -4.659 1.00 0.00 64 HIS A O 4
ATOM 4396 N N . LYS A 1 65 ? -5.663 -9.159 -5.737 1.00 0.00 65 LYS A N 4
ATOM 4397 C CA . LYS A 1 65 ? -5.309 -9.766 -7.015 1.00 0.00 65 LYS A CA 4
ATOM 4398 C C . LYS A 1 65 ? -4.356 -8.870 -7.798 1.00 0.00 65 LYS A C 4
ATOM 4399 O O . LYS A 1 65 ? -3.952 -7.811 -7.320 1.00 0.00 65 LYS A O 4
ATOM 4418 N N . GLU A 1 66 ? -4.002 -9.301 -9.005 1.00 0.00 66 GLU A N 4
ATOM 4419 C CA . GLU A 1 66 ? -3.097 -8.536 -9.854 1.00 0.00 66 GLU A CA 4
ATOM 4420 C C . GLU A 1 66 ? -3.820 -7.355 -10.496 1.00 0.00 66 GLU A C 4
ATOM 4421 O O . GLU A 1 66 ? -3.272 -6.258 -10.597 1.00 0.00 66 GLU A O 4
ATOM 4433 N N . ASP A 1 67 ? -5.054 -7.590 -10.928 1.00 0.00 67 ASP A N 4
ATOM 4434 C CA . ASP A 1 67 ? -5.854 -6.547 -11.559 1.00 0.00 67 ASP A CA 4
ATOM 4435 C C . ASP A 1 67 ? -6.046 -5.363 -10.616 1.00 0.00 67 ASP A C 4
ATOM 4436 O O . ASP A 1 67 ? -6.080 -4.210 -11.049 1.00 0.00 67 ASP A O 4
ATOM 4445 N N . HIS A 1 68 ? -6.172 -5.655 -9.326 1.00 0.00 68 HIS A N 4
ATOM 4446 C CA . HIS A 1 68 ? -6.361 -4.615 -8.321 1.00 0.00 68 HIS A CA 4
ATOM 4447 C C . HIS A 1 68 ? -5.376 -3.470 -8.533 1.00 0.00 68 HIS A C 4
ATOM 4448 O O . HIS A 1 68 ? -4.290 -3.667 -9.079 1.00 0.00 68 HIS A O 4
ATOM 4462 N N . GLN A 1 69 ? -5.762 -2.275 -8.097 1.00 0.00 69 GLN A N 4
ATOM 4463 C CA . GLN A 1 69 ? -4.912 -1.099 -8.241 1.00 0.00 69 GLN A CA 4
ATOM 4464 C C . GLN A 1 69 ? -4.260 -0.733 -6.912 1.00 0.00 69 GLN A C 4
ATOM 4465 O O . GLN A 1 69 ? -4.678 -1.202 -5.853 1.00 0.00 69 GLN A O 4
ATOM 4479 N N . LEU A 1 70 ? -3.233 0.108 -6.974 1.00 0.00 70 LEU A N 4
ATOM 4480 C CA . LEU A 1 70 ? -2.522 0.537 -5.775 1.00 0.00 70 LEU A CA 4
ATOM 4481 C C . LEU A 1 70 ? -2.447 2.059 -5.702 1.00 0.00 70 LEU A C 4
ATOM 4482 O O . LEU A 1 70 ? -2.303 2.732 -6.722 1.00 0.00 70 LEU A O 4
ATOM 4498 N N . GLU A 1 71 ? -2.543 2.593 -4.488 1.00 0.00 71 GLU A N 4
ATOM 4499 C CA . GLU A 1 71 ? -2.485 4.036 -4.283 1.00 0.00 71 GLU A CA 4
ATOM 4500 C C . GLU A 1 71 ? -1.209 4.429 -3.543 1.00 0.00 71 GLU A C 4
ATOM 4501 O O . GLU A 1 71 ? -0.998 4.071 -2.384 1.00 0.00 71 GLU A O 4
ATOM 4513 N N . PRO A 1 72 ? -0.337 5.183 -4.229 1.00 0.00 72 PRO A N 4
ATOM 4514 C CA . PRO A 1 72 ? 0.933 5.641 -3.657 1.00 0.00 72 PRO A CA 4
ATOM 4515 C C . PRO A 1 72 ? 0.734 6.689 -2.567 1.00 0.00 72 PRO A C 4
ATOM 4516 O O . PRO A 1 72 ? 0.477 7.858 -2.857 1.00 0.00 72 PRO A O 4
ATOM 4527 N N . ILE A 1 73 ? 0.854 6.263 -1.314 1.00 0.00 73 ILE A N 4
ATOM 4528 C CA . ILE A 1 73 ? 0.688 7.165 -0.182 1.00 0.00 73 ILE A CA 4
ATOM 4529 C C . ILE A 1 73 ? 2.032 7.713 0.286 1.00 0.00 73 ILE A C 4
ATOM 4530 O O . ILE A 1 73 ? 2.759 7.053 1.028 1.00 0.00 73 ILE A O 4
ATOM 4546 N N . TYR A 1 74 ? 2.355 8.925 -0.152 1.00 0.00 74 TYR A N 4
ATOM 4547 C CA . TYR A 1 74 ? 3.612 9.562 0.221 1.00 0.00 74 TYR A CA 4
ATOM 4548 C C . TYR A 1 74 ? 3.643 9.874 1.714 1.00 0.00 74 TYR A C 4
ATOM 4549 O O . TYR A 1 74 ? 4.621 9.578 2.401 1.00 0.00 74 TYR A O 4
ATOM 4567 N N . ARG A 1 75 ? 2.565 10.473 2.209 1.00 0.00 75 ARG A N 4
ATOM 4568 C CA . ARG A 1 75 ? 2.468 10.825 3.620 1.00 0.00 75 ARG A CA 4
ATOM 4569 C C . ARG A 1 75 ? 1.298 10.103 4.282 1.00 0.00 75 ARG A C 4
ATOM 4570 O O . ARG A 1 75 ? 0.275 9.845 3.647 1.00 0.00 75 ARG A O 4
ATOM 4591 N N . SER A 1 76 ? 1.457 9.778 5.561 1.00 0.00 76 SER A N 4
ATOM 4592 C CA . SER A 1 76 ? 0.416 9.081 6.307 1.00 0.00 76 SER A CA 4
ATOM 4593 C C . SER A 1 76 ? -0.880 9.886 6.314 1.00 0.00 76 SER A C 4
ATOM 4594 O O . SER A 1 76 ? -0.950 10.965 6.902 1.00 0.00 76 SER A O 4
ATOM 4602 N N . SER A 1 77 ? -1.904 9.353 5.655 1.00 0.00 77 SER A N 4
ATOM 4603 C CA . SER A 1 77 ? -3.197 10.023 5.581 1.00 0.00 77 SER A CA 4
ATOM 4604 C C . SER A 1 77 ? -3.021 11.535 5.484 1.00 0.00 77 SER A C 4
ATOM 4605 O O . SER A 1 77 ? -3.761 12.298 6.104 1.00 0.00 77 SER A O 4
ATOM 4613 N N . GLY A 1 78 ? -2.034 11.961 4.701 1.00 0.00 78 GLY A N 4
ATOM 4614 C CA . GLY A 1 78 ? -1.777 13.380 4.537 1.00 0.00 78 GLY A CA 4
ATOM 4615 C C . GLY A 1 78 ? -1.499 13.756 3.096 1.00 0.00 78 GLY A C 4
ATOM 4616 O O . GLY A 1 78 ? -0.349 13.850 2.667 1.00 0.00 78 GLY A O 4
ATOM 4620 N N . PRO A 1 79 ? -2.571 13.976 2.320 1.00 0.00 79 PRO A N 4
ATOM 4621 C CA . PRO A 1 79 ? -2.463 14.346 0.906 1.00 0.00 79 PRO A CA 4
ATOM 4622 C C . PRO A 1 79 ? -1.914 15.756 0.716 1.00 0.00 79 PRO A C 4
ATOM 4623 O O . PRO A 1 79 ? -2.537 16.735 1.124 1.00 0.00 79 PRO A O 4
ATOM 4634 N N . SER A 1 80 ? -0.743 15.851 0.094 1.00 0.00 80 SER A N 4
ATOM 4635 C CA . SER A 1 80 ? -0.108 17.141 -0.147 1.00 0.00 80 SER A CA 4
ATOM 4636 C C . SER A 1 80 ? -0.702 17.817 -1.380 1.00 0.00 80 SER A C 4
ATOM 4637 O O . SER A 1 80 ? -0.435 17.413 -2.512 1.00 0.00 80 SER A O 4
ATOM 4645 N N . SER A 1 81 ? -1.508 18.848 -1.151 1.00 0.00 81 SER A N 4
ATOM 4646 C CA . SER A 1 81 ? -2.143 19.579 -2.242 1.00 0.00 81 SER A CA 4
ATOM 4647 C C . SER A 1 81 ? -1.580 20.993 -2.350 1.00 0.00 81 SER A C 4
ATOM 4648 O O . SER A 1 81 ? -2.011 21.900 -1.640 1.00 0.00 81 SER A O 4
ATOM 4656 N N . GLY A 1 82 ? -0.612 21.171 -3.244 1.00 0.00 82 GLY A N 4
ATOM 4657 C CA . GLY A 1 82 ? -0.005 22.476 -3.429 1.00 0.00 82 GLY A CA 4
ATOM 4658 C C . GLY A 1 82 ? 0.127 23.244 -2.129 1.00 0.00 82 GLY A C 4
ATOM 4659 O O . GLY A 1 82 ? 1.227 23.312 -1.583 1.00 0.00 82 GLY A O 4
ATOM 4665 N N . GLY A 1 1 ? 23.375 -0.382 31.743 1.00 0.00 1 GLY A N 5
ATOM 4666 C CA . GLY A 1 1 ? 22.745 -0.519 30.444 1.00 0.00 1 GLY A CA 5
ATOM 4667 C C . GLY A 1 1 ? 21.646 0.502 30.222 1.00 0.00 1 GLY A C 5
ATOM 4668 O O . GLY A 1 1 ? 20.544 0.155 29.797 1.00 0.00 1 GLY A O 5
ATOM 4672 N N . SER A 1 2 ? 21.945 1.764 30.512 1.00 0.00 2 SER A N 5
ATOM 4673 C CA . SER A 1 2 ? 20.973 2.837 30.347 1.00 0.00 2 SER A CA 5
ATOM 4674 C C . SER A 1 2 ? 20.912 3.297 28.893 1.00 0.00 2 SER A C 5
ATOM 4675 O O . SER A 1 2 ? 21.717 4.119 28.457 1.00 0.00 2 SER A O 5
ATOM 4683 N N . SER A 1 3 ? 19.951 2.759 28.149 1.00 0.00 3 SER A N 5
ATOM 4684 C CA . SER A 1 3 ? 19.786 3.110 26.744 1.00 0.00 3 SER A CA 5
ATOM 4685 C C . SER A 1 3 ? 19.516 4.603 26.584 1.00 0.00 3 SER A C 5
ATOM 4686 O O . SER A 1 3 ? 20.198 5.291 25.826 1.00 0.00 3 SER A O 5
ATOM 4694 N N . GLY A 1 4 ? 18.514 5.097 27.306 1.00 0.00 4 GLY A N 5
ATOM 4695 C CA . GLY A 1 4 ? 18.170 6.505 27.231 1.00 0.00 4 GLY A CA 5
ATOM 4696 C C . GLY A 1 4 ? 17.950 6.973 25.806 1.00 0.00 4 GLY A C 5
ATOM 4697 O O . GLY A 1 4 ? 17.183 6.367 25.058 1.00 0.00 4 GLY A O 5
ATOM 4701 N N . SER A 1 5 ? 18.622 8.057 25.430 1.00 0.00 5 SER A N 5
ATOM 4702 C CA . SER A 1 5 ? 18.491 8.609 24.087 1.00 0.00 5 SER A CA 5
ATOM 4703 C C . SER A 1 5 ? 19.803 8.482 23.318 1.00 0.00 5 SER A C 5
ATOM 4704 O O . SER A 1 5 ? 20.872 8.808 23.834 1.00 0.00 5 SER A O 5
ATOM 4712 N N . SER A 1 6 ? 19.712 8.006 22.080 1.00 0.00 6 SER A N 5
ATOM 4713 C CA . SER A 1 6 ? 20.891 7.832 21.240 1.00 0.00 6 SER A CA 5
ATOM 4714 C C . SER A 1 6 ? 20.641 8.373 19.835 1.00 0.00 6 SER A C 5
ATOM 4715 O O . SER A 1 6 ? 19.656 8.020 19.188 1.00 0.00 6 SER A O 5
ATOM 4723 N N . GLY A 1 7 ? 21.542 9.234 19.370 1.00 0.00 7 GLY A N 5
ATOM 4724 C CA . GLY A 1 7 ? 21.402 9.810 18.046 1.00 0.00 7 GLY A CA 5
ATOM 4725 C C . GLY A 1 7 ? 21.552 11.319 18.052 1.00 0.00 7 GLY A C 5
ATOM 4726 O O . GLY A 1 7 ? 21.662 11.933 19.112 1.00 0.00 7 GLY A O 5
ATOM 4730 N N . GLN A 1 8 ? 21.557 11.916 16.864 1.00 0.00 8 GLN A N 5
ATOM 4731 C CA . GLN A 1 8 ? 21.697 13.362 16.738 1.00 0.00 8 GLN A CA 5
ATOM 4732 C C . GLN A 1 8 ? 20.587 13.942 15.866 1.00 0.00 8 GLN A C 5
ATOM 4733 O O . GLN A 1 8 ? 20.061 13.264 14.984 1.00 0.00 8 GLN A O 5
ATOM 4747 N N . GLN A 1 9 ? 20.237 15.198 16.121 1.00 0.00 9 GLN A N 5
ATOM 4748 C CA . GLN A 1 9 ? 19.189 15.868 15.360 1.00 0.00 9 GLN A CA 5
ATOM 4749 C C . GLN A 1 9 ? 19.734 16.406 14.041 1.00 0.00 9 GLN A C 5
ATOM 4750 O O . GLN A 1 9 ? 19.069 16.332 13.008 1.00 0.00 9 GLN A O 5
ATOM 4764 N N . MET A 1 10 ? 20.947 16.946 14.083 1.00 0.00 10 MET A N 5
ATOM 4765 C CA . MET A 1 10 ? 21.581 17.496 12.890 1.00 0.00 10 MET A CA 5
ATOM 4766 C C . MET A 1 10 ? 22.320 16.408 12.118 1.00 0.00 10 MET A C 5
ATOM 4767 O O . MET A 1 10 ? 23.488 16.571 11.765 1.00 0.00 10 MET A O 5
ATOM 4781 N N . GLN A 1 11 ? 21.633 15.300 11.860 1.00 0.00 11 GLN A N 5
ATOM 4782 C CA . GLN A 1 11 ? 22.227 14.186 11.130 1.00 0.00 11 GLN A CA 5
ATOM 4783 C C . GLN A 1 11 ? 21.776 14.187 9.674 1.00 0.00 11 GLN A C 5
ATOM 4784 O O . GLN A 1 11 ? 22.599 14.190 8.759 1.00 0.00 11 GLN A O 5
ATOM 4798 N N . ALA A 1 12 ? 20.463 14.185 9.466 1.00 0.00 12 ALA A N 5
ATOM 4799 C CA . ALA A 1 12 ? 19.902 14.187 8.120 1.00 0.00 12 ALA A CA 5
ATOM 4800 C C . ALA A 1 12 ? 18.417 14.531 8.145 1.00 0.00 12 ALA A C 5
ATOM 4801 O O . ALA A 1 12 ? 17.741 14.329 9.153 1.00 0.00 12 ALA A O 5
ATOM 4808 N N . GLU A 1 13 ? 17.916 15.052 7.029 1.00 0.00 13 GLU A N 5
ATOM 4809 C CA . GLU A 1 13 ? 16.510 15.425 6.925 1.00 0.00 13 GLU A CA 5
ATOM 4810 C C . GLU A 1 13 ? 15.618 14.187 6.924 1.00 0.00 13 GLU A C 5
ATOM 4811 O O . GLU A 1 13 ? 16.100 13.061 6.802 1.00 0.00 13 GLU A O 5
ATOM 4823 N N . SER A 1 14 ? 14.314 14.405 7.062 1.00 0.00 14 SER A N 5
ATOM 4824 C CA . SER A 1 14 ? 13.353 13.308 7.082 1.00 0.00 14 SER A CA 5
ATOM 4825 C C . SER A 1 14 ? 13.758 12.214 6.099 1.00 0.00 14 SER A C 5
ATOM 4826 O O . SER A 1 14 ? 13.932 11.056 6.477 1.00 0.00 14 SER A O 5
ATOM 4834 N N . GLY A 1 15 ? 13.906 12.590 4.832 1.00 0.00 15 GLY A N 5
ATOM 4835 C CA . GLY A 1 15 ? 14.289 11.631 3.813 1.00 0.00 15 GLY A CA 5
ATOM 4836 C C . GLY A 1 15 ? 13.102 10.863 3.264 1.00 0.00 15 GLY A C 5
ATOM 4837 O O . GLY A 1 15 ? 12.809 10.929 2.070 1.00 0.00 15 GLY A O 5
ATOM 4841 N N . PHE A 1 16 ? 12.418 10.131 4.137 1.00 0.00 16 PHE A N 5
ATOM 4842 C CA . PHE A 1 16 ? 11.258 9.345 3.733 1.00 0.00 16 PHE A CA 5
ATOM 4843 C C . PHE A 1 16 ? 10.198 9.337 4.830 1.00 0.00 16 PHE A C 5
ATOM 4844 O O . PHE A 1 16 ? 10.512 9.469 6.014 1.00 0.00 16 PHE A O 5
ATOM 4861 N N . VAL A 1 17 ? 8.941 9.182 4.429 1.00 0.00 17 VAL A N 5
ATOM 4862 C CA . VAL A 1 17 ? 7.833 9.155 5.377 1.00 0.00 17 VAL A CA 5
ATOM 4863 C C . VAL A 1 17 ? 7.757 7.814 6.096 1.00 0.00 17 VAL A C 5
ATOM 4864 O O . VAL A 1 17 ? 7.714 6.760 5.462 1.00 0.00 17 VAL A O 5
ATOM 4877 N N . GLN A 1 18 ? 7.741 7.861 7.424 1.00 0.00 18 GLN A N 5
ATOM 4878 C CA . GLN A 1 18 ? 7.671 6.648 8.231 1.00 0.00 18 GLN A CA 5
ATOM 4879 C C . GLN A 1 18 ? 6.236 6.366 8.666 1.00 0.00 18 GLN A C 5
ATOM 4880 O O . GLN A 1 18 ? 5.730 6.978 9.607 1.00 0.00 18 GLN A O 5
ATOM 4894 N N . HIS A 1 19 ? 5.586 5.436 7.974 1.00 0.00 19 HIS A N 5
ATOM 4895 C CA . HIS A 1 19 ? 4.209 5.072 8.290 1.00 0.00 19 HIS A CA 5
ATOM 4896 C C . HIS A 1 19 ? 4.164 4.012 9.386 1.00 0.00 19 HIS A C 5
ATOM 4897 O O . HIS A 1 19 ? 4.599 2.878 9.186 1.00 0.00 19 HIS A O 5
ATOM 4911 N N . VAL A 1 20 ? 3.636 4.390 10.546 1.00 0.00 20 VAL A N 5
ATOM 4912 C CA . VAL A 1 20 ? 3.535 3.473 11.675 1.00 0.00 20 VAL A CA 5
ATOM 4913 C C . VAL A 1 20 ? 2.171 2.792 11.709 1.00 0.00 20 VAL A C 5
ATOM 4914 O O . VAL A 1 20 ? 1.145 3.421 11.451 1.00 0.00 20 VAL A O 5
ATOM 4927 N N . GLY A 1 21 ? 2.167 1.502 12.029 1.00 0.00 21 GLY A N 5
ATOM 4928 C CA . GLY A 1 21 ? 0.923 0.757 12.092 1.00 0.00 21 GLY A CA 5
ATOM 4929 C C . GLY A 1 21 ? 0.642 -0.010 10.815 1.00 0.00 21 GLY A C 5
ATOM 4930 O O . GLY A 1 21 ? -0.074 -1.011 10.828 1.00 0.00 21 GLY A O 5
ATOM 4934 N N . PHE A 1 22 ? 1.206 0.461 9.707 1.00 0.00 22 PHE A N 5
ATOM 4935 C CA . PHE A 1 22 ? 1.010 -0.185 8.415 1.00 0.00 22 PHE A CA 5
ATOM 4936 C C . PHE A 1 22 ? 2.223 -1.032 8.041 1.00 0.00 22 PHE A C 5
ATOM 4937 O O . PHE A 1 22 ? 3.357 -0.553 8.055 1.00 0.00 22 PHE A O 5
ATOM 4954 N N . LYS A 1 23 ? 1.975 -2.294 7.706 1.00 0.00 23 LYS A N 5
ATOM 4955 C CA . LYS A 1 23 ? 3.045 -3.209 7.327 1.00 0.00 23 LYS A CA 5
ATOM 4956 C C . LYS A 1 23 ? 2.851 -3.712 5.900 1.00 0.00 23 LYS A C 5
ATOM 4957 O O . LYS A 1 23 ? 1.723 -3.931 5.456 1.00 0.00 23 LYS A O 5
ATOM 4976 N N . CYS A 1 24 ? 3.957 -3.894 5.186 1.00 0.00 24 CYS A N 5
ATOM 4977 C CA . CYS A 1 24 ? 3.909 -4.371 3.810 1.00 0.00 24 CYS A CA 5
ATOM 4978 C C . CYS A 1 24 ? 3.414 -5.814 3.751 1.00 0.00 24 CYS A C 5
ATOM 4979 O O . CYS A 1 24 ? 3.822 -6.654 4.553 1.00 0.00 24 CYS A O 5
ATOM 4986 N N . ASP A 1 25 ? 2.533 -6.093 2.797 1.00 0.00 25 ASP A N 5
ATOM 4987 C CA . ASP A 1 25 ? 1.983 -7.434 2.632 1.00 0.00 25 ASP A CA 5
ATOM 4988 C C . ASP A 1 25 ? 2.844 -8.261 1.683 1.00 0.00 25 ASP A C 5
ATOM 4989 O O . ASP A 1 25 ? 2.714 -9.483 1.618 1.00 0.00 25 ASP A O 5
ATOM 4998 N N . ASN A 1 26 ? 3.722 -7.586 0.948 1.00 0.00 26 ASN A N 5
ATOM 4999 C CA . ASN A 1 26 ? 4.602 -8.259 0.000 1.00 0.00 26 ASN A CA 5
ATOM 5000 C C . ASN A 1 26 ? 5.795 -8.886 0.716 1.00 0.00 26 ASN A C 5
ATOM 5001 O O . ASN A 1 26 ? 5.948 -10.107 0.739 1.00 0.00 26 ASN A O 5
ATOM 5012 N N . CYS A 1 27 ? 6.638 -8.041 1.301 1.00 0.00 27 CYS A N 5
ATOM 5013 C CA . CYS A 1 27 ? 7.817 -8.510 2.018 1.00 0.00 27 CYS A CA 5
ATOM 5014 C C . CYS A 1 27 ? 7.537 -8.615 3.515 1.00 0.00 27 CYS A C 5
ATOM 5015 O O . CYS A 1 27 ? 7.845 -9.626 4.145 1.00 0.00 27 CYS A O 5
ATOM 5022 N N . GLY A 1 28 ? 6.950 -7.563 4.077 1.00 0.00 28 GLY A N 5
ATOM 5023 C CA . GLY A 1 28 ? 6.638 -7.557 5.494 1.00 0.00 28 GLY A CA 5
ATOM 5024 C C . GLY A 1 28 ? 7.370 -6.463 6.244 1.00 0.00 28 GLY A C 5
ATOM 5025 O O . GLY A 1 28 ? 7.508 -6.524 7.466 1.00 0.00 28 GLY A O 5
ATOM 5029 N N . ILE A 1 29 ? 7.843 -5.460 5.512 1.00 0.00 29 ILE A N 5
ATOM 5030 C CA . ILE A 1 29 ? 8.566 -4.348 6.116 1.00 0.00 29 ILE A CA 5
ATOM 5031 C C . ILE A 1 29 ? 7.630 -3.460 6.929 1.00 0.00 29 ILE A C 5
ATOM 5032 O O . ILE A 1 29 ? 6.639 -2.946 6.409 1.00 0.00 29 ILE A O 5
ATOM 5048 N N . GLU A 1 30 ? 7.952 -3.282 8.206 1.00 0.00 30 GLU A N 5
ATOM 5049 C CA . GLU A 1 30 ? 7.139 -2.455 9.090 1.00 0.00 30 GLU A CA 5
ATOM 5050 C C . GLU A 1 30 ? 7.990 -1.851 10.204 1.00 0.00 30 GLU A C 5
ATOM 5051 O O . GLU A 1 30 ? 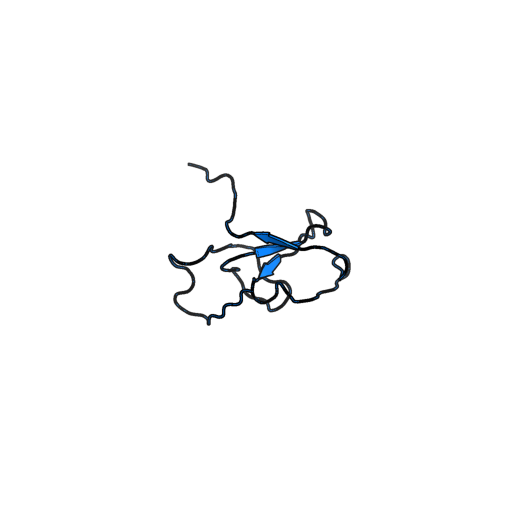8.805 -2.526 10.832 1.00 0.00 30 GLU A O 5
ATOM 5063 N N . PRO A 1 31 ? 7.796 -0.547 10.455 1.00 0.00 31 PRO A N 5
ATOM 5064 C CA . PRO A 1 31 ? 6.829 0.266 9.713 1.00 0.00 31 PRO A CA 5
ATOM 5065 C C . PRO A 1 31 ? 7.259 0.507 8.270 1.00 0.00 31 PRO A C 5
ATOM 5066 O O . PRO A 1 31 ? 8.425 0.319 7.921 1.00 0.00 31 PRO A O 5
ATOM 5077 N N . ILE A 1 32 ? 6.312 0.925 7.437 1.00 0.00 32 ILE A N 5
ATOM 5078 C CA . ILE A 1 32 ? 6.595 1.193 6.033 1.00 0.00 32 ILE A CA 5
ATOM 5079 C C . ILE A 1 32 ? 7.169 2.594 5.845 1.00 0.00 32 ILE A C 5
ATOM 5080 O O . ILE A 1 32 ? 6.534 3.587 6.199 1.00 0.00 32 ILE A O 5
ATOM 5096 N N . GLN A 1 33 ? 8.372 2.664 5.285 1.00 0.00 33 GLN A N 5
ATOM 5097 C CA . GLN A 1 33 ? 9.030 3.944 5.049 1.00 0.00 33 GLN A CA 5
ATOM 5098 C C . GLN A 1 33 ? 8.815 4.410 3.613 1.00 0.00 33 GLN A C 5
ATOM 5099 O O . GLN A 1 33 ? 8.674 3.598 2.700 1.00 0.00 33 GLN A O 5
ATOM 5113 N N . GLY A 1 34 ? 8.790 5.726 3.420 1.00 0.00 34 GLY A N 5
ATOM 5114 C CA . GLY A 1 34 ? 8.591 6.278 2.093 1.00 0.00 34 GLY A CA 5
ATOM 5115 C C . GLY A 1 34 ? 7.126 6.357 1.712 1.00 0.00 34 GLY A C 5
ATOM 5116 O O . GLY A 1 34 ? 6.340 7.034 2.376 1.00 0.00 34 GLY A O 5
ATOM 5120 N N . VAL A 1 35 ? 6.756 5.665 0.639 1.00 0.00 35 VAL A N 5
ATOM 5121 C CA . VAL A 1 35 ? 5.376 5.661 0.170 1.00 0.00 35 VAL A CA 5
ATOM 5122 C C . VAL A 1 35 ? 4.692 4.336 0.489 1.00 0.00 35 VAL A C 5
ATOM 5123 O O . VAL A 1 35 ? 5.274 3.266 0.310 1.00 0.00 35 VAL A O 5
ATOM 5136 N N . ARG A 1 36 ? 3.452 4.416 0.962 1.00 0.00 36 ARG A N 5
ATOM 5137 C CA . ARG A 1 36 ? 2.688 3.223 1.307 1.00 0.00 36 ARG A CA 5
ATOM 5138 C C . ARG A 1 36 ? 1.623 2.936 0.252 1.00 0.00 36 ARG A C 5
ATOM 5139 O O . ARG A 1 36 ? 0.518 3.476 0.308 1.00 0.00 36 ARG A O 5
ATOM 5160 N N . TRP A 1 37 ? 1.964 2.083 -0.708 1.00 0.00 37 TRP A N 5
ATOM 5161 C CA . TRP A 1 37 ? 1.037 1.725 -1.775 1.00 0.00 37 TRP A CA 5
ATOM 5162 C C . TRP A 1 37 ? -0.159 0.957 -1.223 1.00 0.00 37 TRP A C 5
ATOM 5163 O O . TRP A 1 37 ? -0.102 -0.261 -1.050 1.00 0.00 37 TRP A O 5
ATOM 5184 N N . HIS A 1 38 ? -1.243 1.676 -0.948 1.00 0.00 38 HIS A N 5
ATOM 5185 C CA . HIS A 1 38 ? -2.454 1.062 -0.416 1.00 0.00 38 HIS A CA 5
ATOM 5186 C C . HIS A 1 38 ? -3.408 0.678 -1.543 1.00 0.00 38 HIS A C 5
ATOM 5187 O O . HIS A 1 38 ? -3.826 1.525 -2.333 1.00 0.00 38 HIS A O 5
ATOM 5201 N N . CYS A 1 39 ? -3.750 -0.605 -1.611 1.00 0.00 39 CYS A N 5
ATOM 5202 C CA . CYS A 1 39 ? -4.654 -1.102 -2.641 1.00 0.00 39 CYS A CA 5
ATOM 5203 C C . CYS A 1 39 ? -5.943 -0.287 -2.673 1.00 0.00 39 CYS A C 5
ATOM 5204 O O . CYS A 1 39 ? -6.411 0.193 -1.640 1.00 0.00 39 CYS A O 5
ATOM 5211 N N . GLN A 1 40 ? -6.512 -0.136 -3.864 1.00 0.00 40 GLN A N 5
ATOM 5212 C CA . GLN A 1 40 ? -7.747 0.621 -4.030 1.00 0.00 40 GLN A CA 5
ATOM 5213 C C . GLN A 1 40 ? -8.933 -0.313 -4.247 1.00 0.00 40 GLN A C 5
ATOM 5214 O O . GLN A 1 40 ? -10.045 -0.035 -3.798 1.00 0.00 40 GLN A O 5
ATOM 5228 N N . ASP A 1 41 ? -8.689 -1.421 -4.939 1.00 0.00 41 ASP A N 5
ATOM 5229 C CA . ASP A 1 41 ? -9.737 -2.397 -5.215 1.00 0.00 41 ASP A CA 5
ATOM 5230 C C . ASP A 1 41 ? -10.210 -3.065 -3.928 1.00 0.00 41 ASP A C 5
ATOM 5231 O O . ASP A 1 41 ? -11.405 -3.096 -3.635 1.00 0.00 41 ASP A O 5
ATOM 5240 N N . CYS A 1 42 ? -9.264 -3.600 -3.163 1.00 0.00 42 CYS A N 5
ATOM 5241 C CA . CYS A 1 42 ? -9.583 -4.269 -1.908 1.00 0.00 42 CYS A CA 5
ATOM 5242 C C . CYS A 1 42 ? -10.546 -3.430 -1.073 1.00 0.00 42 CYS A C 5
ATOM 5243 O O . CYS A 1 42 ? -10.589 -2.204 -1.175 1.00 0.00 42 CYS A O 5
ATOM 5250 N N . PRO A 1 43 ? -11.338 -4.105 -0.226 1.00 0.00 43 PRO A N 5
ATOM 5251 C CA . PRO A 1 43 ? -12.314 -3.443 0.643 1.00 0.00 43 PRO A CA 5
ATOM 5252 C C . PRO A 1 43 ? -11.648 -2.637 1.754 1.00 0.00 43 PRO A C 5
ATOM 5253 O O . PRO A 1 43 ? -10.443 -2.733 1.986 1.00 0.00 43 PRO A O 5
ATOM 5264 N N . PRO A 1 44 ? -12.450 -1.824 2.458 1.00 0.00 44 PRO A N 5
ATOM 5265 C CA . PRO A 1 44 ? -11.960 -0.986 3.556 1.00 0.00 44 PRO A CA 5
ATOM 5266 C C . PRO A 1 44 ? -11.558 -1.808 4.777 1.00 0.00 44 PRO A C 5
ATOM 5267 O O . PRO A 1 44 ? -10.961 -1.286 5.717 1.00 0.00 44 PRO A O 5
ATOM 5278 N N . GLU A 1 45 ? -11.891 -3.095 4.754 1.00 0.00 45 GLU A N 5
ATOM 5279 C CA . GLU A 1 45 ? -11.564 -3.987 5.860 1.00 0.00 45 GLU A CA 5
ATOM 5280 C C . GLU A 1 45 ? -10.341 -4.838 5.529 1.00 0.00 45 GLU A C 5
ATOM 5281 O O . GLU A 1 45 ? -9.535 -5.151 6.405 1.00 0.00 45 GLU A O 5
ATOM 5293 N N . MET A 1 46 ? -10.212 -5.210 4.260 1.00 0.00 46 MET A N 5
ATOM 5294 C CA . MET A 1 46 ? -9.088 -6.024 3.813 1.00 0.00 46 MET A CA 5
ATOM 5295 C C . MET A 1 46 ? -8.079 -5.181 3.041 1.00 0.00 46 MET A C 5
ATOM 5296 O O . MET A 1 46 ? -7.389 -5.681 2.151 1.00 0.00 46 MET A O 5
ATOM 5310 N N . SER A 1 47 ? -7.997 -3.900 3.386 1.00 0.00 47 SER A N 5
ATOM 5311 C CA . SER A 1 47 ? -7.075 -2.987 2.721 1.00 0.00 47 SER A CA 5
ATOM 5312 C C . SER A 1 47 ? -5.637 -3.483 2.842 1.00 0.00 47 SER A C 5
ATOM 5313 O O . SER A 1 47 ? -5.194 -3.879 3.921 1.00 0.00 47 SER A O 5
ATOM 5321 N N . LEU A 1 48 ? -4.914 -3.458 1.728 1.00 0.00 48 LEU A N 5
ATOM 5322 C CA . LEU A 1 48 ? -3.525 -3.905 1.708 1.00 0.00 48 LEU A CA 5
ATOM 5323 C C . LEU A 1 48 ? -2.572 -2.717 1.634 1.00 0.00 48 LEU A C 5
ATOM 5324 O O . LEU A 1 48 ? -2.981 -1.598 1.326 1.00 0.00 48 LEU A O 5
ATOM 5340 N N . ASP A 1 49 ? -1.299 -2.969 1.917 1.00 0.00 49 ASP A N 5
ATOM 5341 C CA . ASP A 1 49 ? -0.285 -1.921 1.880 1.00 0.00 49 ASP A CA 5
ATOM 5342 C C . ASP A 1 49 ? 1.052 -2.474 1.398 1.00 0.00 49 ASP A C 5
ATOM 5343 O O . ASP A 1 49 ? 1.524 -3.501 1.887 1.00 0.00 49 ASP A O 5
ATOM 5352 N N . PHE A 1 50 ? 1.657 -1.788 0.434 1.00 0.00 50 PHE A N 5
ATOM 5353 C CA . PHE A 1 50 ? 2.939 -2.212 -0.116 1.00 0.00 50 PHE A CA 5
ATOM 5354 C C . PHE A 1 50 ? 3.949 -1.068 -0.087 1.00 0.00 50 PHE A C 5
ATOM 5355 O O . PHE A 1 50 ? 3.631 0.065 -0.448 1.00 0.00 50 PHE A O 5
ATOM 5372 N N . CYS A 1 51 ? 5.167 -1.374 0.347 1.00 0.00 51 CYS A N 5
ATOM 5373 C CA . CYS A 1 51 ? 6.225 -0.373 0.426 1.00 0.00 51 CYS A CA 5
ATOM 5374 C C . CYS A 1 51 ? 6.735 -0.010 -0.966 1.00 0.00 51 CYS A C 5
ATOM 5375 O O . CYS A 1 51 ? 6.818 -0.863 -1.850 1.00 0.00 51 CYS A O 5
ATOM 5382 N N . ASP A 1 52 ? 7.075 1.260 -1.152 1.00 0.00 52 ASP A N 5
ATOM 5383 C CA . ASP A 1 52 ? 7.578 1.737 -2.435 1.00 0.00 52 ASP A CA 5
ATOM 5384 C C . ASP A 1 52 ? 8.406 0.660 -3.128 1.00 0.00 52 ASP A C 5
ATOM 5385 O O . ASP A 1 52 ? 8.400 0.550 -4.354 1.00 0.00 52 ASP A O 5
ATOM 5394 N N . SER A 1 53 ? 9.119 -0.133 -2.335 1.00 0.00 53 SER A N 5
ATOM 5395 C CA . SER A 1 53 ? 9.957 -1.199 -2.872 1.00 0.00 53 SER A CA 5
ATOM 5396 C C . SER A 1 53 ? 9.107 -2.268 -3.552 1.00 0.00 53 SER A C 5
ATOM 5397 O O . SER A 1 53 ? 9.393 -2.685 -4.674 1.00 0.00 53 SER A O 5
ATOM 5405 N N . CYS A 1 54 ? 8.059 -2.707 -2.863 1.00 0.00 54 CYS A N 5
ATOM 5406 C CA . CYS A 1 54 ? 7.165 -3.728 -3.398 1.00 0.00 54 CYS A CA 5
ATOM 5407 C C . CYS A 1 54 ? 6.016 -3.092 -4.174 1.00 0.00 54 CYS A C 5
ATOM 5408 O O . CYS A 1 54 ? 4.959 -3.699 -4.347 1.00 0.00 54 CYS A O 5
ATOM 5415 N N . SER A 1 55 ? 6.230 -1.865 -4.638 1.00 0.00 55 SER A N 5
ATOM 5416 C CA . SER A 1 55 ? 5.211 -1.145 -5.393 1.00 0.00 55 SER A CA 5
ATOM 5417 C C . SER A 1 55 ? 5.056 -1.731 -6.793 1.00 0.00 55 SER A C 5
ATOM 5418 O O . SER A 1 55 ? 3.987 -1.646 -7.399 1.00 0.00 55 SER A O 5
ATOM 5426 N N . ASP A 1 56 ? 6.130 -2.324 -7.301 1.00 0.00 56 ASP A N 5
ATOM 5427 C CA . ASP A 1 56 ? 6.115 -2.926 -8.629 1.00 0.00 56 ASP A CA 5
ATOM 5428 C C . ASP A 1 56 ? 5.959 -4.440 -8.538 1.00 0.00 56 ASP A C 5
ATOM 5429 O O . ASP A 1 56 ? 6.115 -5.151 -9.532 1.00 0.00 56 ASP A O 5
ATOM 5438 N N . CYS A 1 57 ? 5.652 -4.927 -7.341 1.00 0.00 57 CYS A N 5
ATOM 5439 C CA . CYS A 1 57 ? 5.477 -6.358 -7.120 1.00 0.00 57 CYS A CA 5
ATOM 5440 C C . CYS A 1 57 ? 4.024 -6.768 -7.339 1.00 0.00 57 CYS A C 5
ATOM 5441 O O . CYS A 1 57 ? 3.111 -5.950 -7.218 1.00 0.00 57 CYS A O 5
ATOM 5449 N N . LEU A 1 58 ? 3.816 -8.039 -7.665 1.00 0.00 58 LEU A N 5
ATOM 5450 C CA . LEU A 1 58 ? 2.474 -8.559 -7.903 1.00 0.00 58 LEU A CA 5
ATOM 5451 C C . LEU A 1 58 ? 2.112 -9.625 -6.874 1.00 0.00 58 LEU A C 5
ATOM 5452 O O . LEU A 1 58 ? 2.777 -10.656 -6.773 1.00 0.00 58 LEU A O 5
ATOM 5468 N N . HIS A 1 59 ? 1.052 -9.370 -6.114 1.00 0.00 59 HIS A N 5
ATOM 5469 C CA . HIS A 1 59 ? 0.599 -10.310 -5.094 1.00 0.00 59 HIS A CA 5
ATOM 5470 C C . HIS A 1 59 ? -0.888 -10.609 -5.253 1.00 0.00 59 HIS A C 5
ATOM 5471 O O . HIS A 1 59 ? -1.698 -9.699 -5.427 1.00 0.00 59 HIS A O 5
ATOM 5485 N N . GLU A 1 60 ? -1.239 -11.890 -5.192 1.00 0.00 60 GLU A N 5
ATOM 5486 C CA . GLU A 1 60 ? -2.630 -12.308 -5.331 1.00 0.00 60 GLU A CA 5
ATOM 5487 C C . GLU A 1 60 ? -3.066 -13.151 -4.137 1.00 0.00 60 GLU A C 5
ATOM 5488 O O . GLU A 1 60 ? -2.512 -14.221 -3.881 1.00 0.00 60 GLU A O 5
ATOM 5500 N N . THR A 1 61 ? -4.064 -12.662 -3.407 1.00 0.00 61 THR A N 5
ATOM 5501 C CA . THR A 1 61 ? -4.575 -13.368 -2.239 1.00 0.00 61 THR A CA 5
ATOM 5502 C C . THR A 1 61 ? -6.060 -13.675 -2.389 1.00 0.00 61 THR A C 5
ATOM 5503 O O . THR A 1 61 ? -6.655 -13.416 -3.435 1.00 0.00 61 THR A O 5
ATOM 5514 N N . ASP A 1 62 ? -6.654 -14.229 -1.337 1.00 0.00 62 ASP A N 5
ATOM 5515 C CA . ASP A 1 62 ? -8.071 -14.570 -1.351 1.00 0.00 62 ASP A CA 5
ATOM 5516 C C . ASP A 1 62 ? -8.896 -13.443 -1.965 1.00 0.00 62 ASP A C 5
ATOM 5517 O O . ASP A 1 62 ? -9.770 -13.683 -2.798 1.00 0.00 62 ASP A O 5
ATOM 5526 N N . ILE A 1 63 ? -8.612 -12.214 -1.547 1.00 0.00 63 ILE A N 5
ATOM 5527 C CA . ILE A 1 63 ? -9.327 -11.050 -2.057 1.00 0.00 63 ILE A CA 5
ATOM 5528 C C . ILE A 1 63 ? -8.465 -10.260 -3.035 1.00 0.00 63 ILE A C 5
ATOM 5529 O O . ILE A 1 63 ? -8.870 -10.004 -4.170 1.00 0.00 63 ILE A O 5
ATOM 5545 N N . HIS A 1 64 ? -7.272 -9.877 -2.589 1.00 0.00 64 HIS A N 5
ATOM 5546 C CA . HIS A 1 64 ? -6.351 -9.117 -3.427 1.00 0.00 64 HIS A CA 5
ATOM 5547 C C . HIS A 1 64 ? -5.983 -9.904 -4.681 1.00 0.00 64 HIS A C 5
ATOM 5548 O O . HIS A 1 64 ? -5.839 -11.126 -4.641 1.00 0.00 64 HIS A O 5
ATOM 5562 N N . LYS A 1 65 ? -5.832 -9.196 -5.795 1.00 0.00 65 LYS A N 5
ATOM 5563 C CA . LYS A 1 65 ? -5.480 -9.826 -7.062 1.00 0.00 65 LYS A CA 5
ATOM 5564 C C . LYS A 1 65 ? -4.472 -8.978 -7.831 1.00 0.00 65 LYS A C 5
ATOM 5565 O O . LYS A 1 65 ? -4.011 -7.948 -7.339 1.00 0.00 65 LYS A O 5
ATOM 5584 N N . GLU A 1 66 ? -4.136 -9.417 -9.040 1.00 0.00 66 GLU A N 5
ATOM 5585 C CA . GLU A 1 66 ? -3.183 -8.696 -9.876 1.00 0.00 66 GLU A CA 5
ATOM 5586 C C . GLU A 1 66 ? -3.863 -7.540 -10.603 1.00 0.00 66 GLU A C 5
ATOM 5587 O O . GLU A 1 66 ? -3.221 -6.550 -10.955 1.00 0.00 66 GLU A O 5
ATOM 5599 N N . ASP A 1 67 ? -5.166 -7.673 -10.826 1.00 0.00 67 ASP A N 5
ATOM 5600 C CA . ASP A 1 67 ? -5.934 -6.641 -11.511 1.00 0.00 67 ASP A CA 5
ATOM 5601 C C . ASP A 1 67 ? -6.187 -5.451 -10.590 1.00 0.00 67 ASP A C 5
ATOM 5602 O O . ASP A 1 67 ? -6.435 -4.336 -11.052 1.00 0.00 67 ASP A O 5
ATOM 5611 N N . HIS A 1 68 ? -6.125 -5.695 -9.285 1.00 0.00 68 HIS A N 5
ATOM 5612 C CA . HIS A 1 68 ? -6.347 -4.644 -8.299 1.00 0.00 68 HIS A CA 5
ATOM 5613 C C . HIS A 1 68 ? -5.367 -3.492 -8.501 1.00 0.00 68 HIS A C 5
ATOM 5614 O O . HIS A 1 68 ? -4.273 -3.683 -9.031 1.00 0.00 68 HIS A O 5
ATOM 5628 N N . GLN A 1 69 ? -5.768 -2.298 -8.077 1.00 0.00 69 GLN A N 5
ATOM 5629 C CA . GLN A 1 69 ? -4.925 -1.117 -8.214 1.00 0.00 69 GLN A CA 5
ATOM 5630 C C . GLN A 1 69 ? -4.307 -0.731 -6.874 1.00 0.00 69 GLN A C 5
ATOM 5631 O O . GLN A 1 69 ? -4.787 -1.140 -5.816 1.00 0.00 69 GLN A O 5
ATOM 5645 N N . LEU A 1 70 ? -3.239 0.057 -6.926 1.00 0.00 70 LEU A N 5
ATOM 5646 C CA . LEU A 1 70 ? -2.553 0.498 -5.716 1.00 0.00 70 LEU A CA 5
ATOM 5647 C C . LEU A 1 70 ? -2.513 2.021 -5.637 1.00 0.00 70 LEU A C 5
ATOM 5648 O O . LEU A 1 70 ? -2.461 2.703 -6.660 1.00 0.00 70 LEU A O 5
ATOM 5664 N N . GLU A 1 71 ? -2.537 2.546 -4.416 1.00 0.00 71 GLU A N 5
ATOM 5665 C CA . GLU A 1 71 ? -2.502 3.988 -4.205 1.00 0.00 71 GLU A CA 5
ATOM 5666 C C . GLU A 1 71 ? -1.223 4.401 -3.482 1.00 0.00 71 GLU A C 5
ATOM 5667 O O . GLU A 1 71 ? -0.986 4.038 -2.330 1.00 0.00 71 GLU A O 5
ATOM 5679 N N . PRO A 1 72 ? -0.378 5.179 -4.174 1.00 0.00 72 PRO A N 5
ATOM 5680 C CA . PRO A 1 72 ? 0.891 5.659 -3.619 1.00 0.00 72 PRO A CA 5
ATOM 5681 C C . PRO A 1 72 ? 0.688 6.693 -2.517 1.00 0.00 72 PRO A C 5
ATOM 5682 O O . PRO A 1 72 ? 0.392 7.856 -2.791 1.00 0.00 72 PRO A O 5
ATOM 5693 N N . ILE A 1 73 ? 0.849 6.261 -1.271 1.00 0.00 73 ILE A N 5
ATOM 5694 C CA . ILE A 1 73 ? 0.685 7.150 -0.127 1.00 0.00 73 ILE A CA 5
ATOM 5695 C C . ILE A 1 73 ? 2.026 7.719 0.324 1.00 0.00 73 ILE A C 5
ATOM 5696 O O . ILE A 1 73 ? 2.776 7.066 1.050 1.00 0.00 73 ILE A O 5
ATOM 5712 N N . TYR A 1 74 ? 2.320 8.939 -0.108 1.00 0.00 74 TYR A N 5
ATOM 5713 C CA . TYR A 1 74 ? 3.571 9.597 0.251 1.00 0.00 74 TYR A CA 5
ATOM 5714 C C . TYR A 1 74 ? 3.634 9.866 1.751 1.00 0.00 74 TYR A C 5
ATOM 5715 O O . TYR A 1 74 ? 4.614 9.526 2.414 1.00 0.00 74 TYR A O 5
ATOM 5733 N N . ARG A 1 75 ? 2.580 10.479 2.280 1.00 0.00 75 ARG A N 5
ATOM 5734 C CA . ARG A 1 75 ? 2.514 10.795 3.702 1.00 0.00 75 ARG A CA 5
ATOM 5735 C C . ARG A 1 75 ? 1.417 9.986 4.388 1.00 0.00 75 ARG A C 5
ATOM 5736 O O . ARG A 1 75 ? 0.424 9.613 3.765 1.00 0.00 75 ARG A O 5
ATOM 5757 N N . SER A 1 76 ? 1.606 9.717 5.676 1.00 0.00 76 SER A N 5
ATOM 5758 C CA . SER A 1 76 ? 0.636 8.948 6.447 1.00 0.00 76 SER A CA 5
ATOM 5759 C C . SER A 1 76 ? -0.724 9.639 6.452 1.00 0.00 76 SER A C 5
ATOM 5760 O O . SER A 1 76 ? -0.812 10.861 6.576 1.00 0.00 76 SER A O 5
ATOM 5768 N N . SER A 1 77 ? -1.784 8.848 6.316 1.00 0.00 77 SER A N 5
ATOM 5769 C CA . SER A 1 77 ? -3.140 9.383 6.301 1.00 0.00 77 SER A CA 5
ATOM 5770 C C . SER A 1 77 ? -3.616 9.697 7.716 1.00 0.00 77 SER A C 5
ATOM 5771 O O . SER A 1 77 ? -4.695 9.273 8.128 1.00 0.00 77 SER A O 5
ATOM 5779 N N . GLY A 1 78 ? -2.802 10.443 8.456 1.00 0.00 78 GLY A N 5
ATOM 5780 C CA . GLY A 1 78 ? -3.156 10.802 9.817 1.00 0.00 78 GLY A CA 5
ATOM 5781 C C . GLY A 1 78 ? -2.998 12.286 10.085 1.00 0.00 78 GLY A C 5
ATOM 5782 O O . GLY A 1 78 ? -2.206 12.974 9.441 1.00 0.00 78 GLY A O 5
ATOM 5786 N N . PRO A 1 79 ? -3.767 12.800 11.056 1.00 0.00 79 PRO A N 5
ATOM 5787 C CA . PRO A 1 79 ? -3.728 14.217 11.429 1.00 0.00 79 PRO A CA 5
ATOM 5788 C C . PRO A 1 79 ? -2.425 14.598 12.124 1.00 0.00 79 PRO A C 5
ATOM 5789 O O . PRO A 1 79 ? -2.336 14.577 13.352 1.00 0.00 79 PRO A O 5
ATOM 5800 N N . SER A 1 80 ? -1.416 14.946 11.331 1.00 0.00 80 SER A N 5
ATOM 5801 C CA . SER A 1 80 ? -0.116 15.328 11.871 1.00 0.00 80 SER A CA 5
ATOM 5802 C C . SER A 1 80 ? 0.108 16.831 11.734 1.00 0.00 80 SER A C 5
ATOM 5803 O O . SER A 1 80 ? -0.724 17.546 11.176 1.00 0.00 80 SER A O 5
ATOM 5811 N N . SER A 1 81 ? 1.239 17.303 12.249 1.00 0.00 81 SER A N 5
ATOM 5812 C CA . SER A 1 81 ? 1.572 18.722 12.188 1.00 0.00 81 SER A CA 5
ATOM 5813 C C . SER A 1 81 ? 1.341 19.275 10.785 1.00 0.00 81 SER A C 5
ATOM 5814 O O . SER A 1 81 ? 1.569 18.589 9.790 1.00 0.00 81 SER A O 5
ATOM 5822 N N . GLY A 1 82 ? 0.886 20.522 10.715 1.00 0.00 82 GLY A N 5
ATOM 5823 C CA . GLY A 1 82 ? 0.631 21.148 9.431 1.00 0.00 82 GLY A CA 5
ATOM 5824 C C . GLY A 1 82 ? 1.891 21.698 8.794 1.00 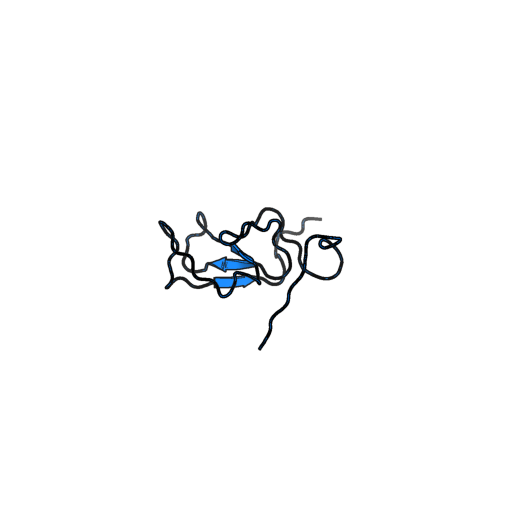0.00 82 GLY A C 5
ATOM 5825 O O . GLY A 1 82 ? 1.801 22.357 7.759 1.00 0.00 82 GLY A O 5
ATOM 5831 N N . GLY A 1 1 ? -7.961 49.833 0.479 1.00 0.00 1 GLY A N 6
ATOM 5832 C CA . GLY A 1 1 ? -7.952 48.850 1.547 1.00 0.00 1 GLY A CA 6
ATOM 5833 C C . GLY A 1 1 ? -6.830 47.843 1.399 1.00 0.00 1 GLY A C 6
ATOM 5834 O O . GLY A 1 1 ? -7.047 46.638 1.527 1.00 0.00 1 GLY A O 6
ATOM 5838 N N . SER A 1 2 ? -5.626 48.336 1.125 1.00 0.00 2 SER A N 6
ATOM 5839 C CA . SER A 1 2 ? -4.466 47.469 0.953 1.00 0.00 2 SER A CA 6
ATOM 5840 C C . SER A 1 2 ? -4.194 46.667 2.222 1.00 0.00 2 SER A C 6
ATOM 5841 O O . SER A 1 2 ? -3.906 47.232 3.277 1.00 0.00 2 SER A O 6
ATOM 5849 N N . SER A 1 3 ? -4.289 45.346 2.111 1.00 0.00 3 SER A N 6
ATOM 5850 C CA . SER A 1 3 ? -4.058 44.465 3.250 1.00 0.00 3 SER A CA 6
ATOM 5851 C C . SER A 1 3 ? -3.955 43.011 2.799 1.00 0.00 3 SER A C 6
ATOM 5852 O O . SER A 1 3 ? -4.111 42.702 1.618 1.00 0.00 3 SER A O 6
ATOM 5860 N N . GLY A 1 4 ? -3.691 42.120 3.751 1.00 0.00 4 GLY A N 6
ATOM 5861 C CA . GLY A 1 4 ? -3.571 40.709 3.433 1.00 0.00 4 GLY A CA 6
ATOM 5862 C C . GLY A 1 4 ? -2.832 39.934 4.506 1.00 0.00 4 GLY A C 6
ATOM 5863 O O . GLY A 1 4 ? -1.609 40.023 4.614 1.00 0.00 4 GLY A O 6
ATOM 5867 N N . SER A 1 5 ? -3.575 39.172 5.302 1.00 0.00 5 SER A N 6
ATOM 5868 C CA . SER A 1 5 ? -2.983 38.382 6.375 1.00 0.00 5 SER A CA 6
ATOM 5869 C C . SER A 1 5 ? -2.640 36.977 5.890 1.00 0.00 5 SER A C 6
ATOM 5870 O O . SER A 1 5 ? -3.477 36.075 5.923 1.00 0.00 5 SER A O 6
ATOM 5878 N N . SER A 1 6 ? -1.402 36.799 5.440 1.00 0.00 6 SER A N 6
ATOM 5879 C CA . SER A 1 6 ? -0.947 35.506 4.944 1.00 0.00 6 SER A CA 6
ATOM 5880 C C . SER A 1 6 ? 0.433 35.166 5.498 1.00 0.00 6 SER A C 6
ATOM 5881 O O . SER A 1 6 ? 1.215 36.055 5.835 1.00 0.00 6 SER A O 6
ATOM 5889 N N . GLY A 1 7 ? 0.727 33.872 5.588 1.00 0.00 7 GLY A N 6
ATOM 5890 C CA . GLY A 1 7 ? 2.012 33.437 6.101 1.00 0.00 7 GLY A CA 6
ATOM 5891 C C . GLY A 1 7 ? 2.003 31.983 6.530 1.00 0.00 7 GLY A C 6
ATOM 5892 O O . GLY A 1 7 ? 2.400 31.658 7.648 1.00 0.00 7 GLY A O 6
ATOM 5896 N N . GLN A 1 8 ? 1.548 31.108 5.640 1.00 0.00 8 GLN A N 6
ATOM 5897 C CA . GLN A 1 8 ? 1.486 29.681 5.934 1.00 0.00 8 GLN A CA 6
ATOM 5898 C C . GLN A 1 8 ? 2.836 29.168 6.426 1.00 0.00 8 GLN A C 6
ATOM 5899 O O . GLN A 1 8 ? 3.846 29.291 5.733 1.00 0.00 8 GLN A O 6
ATOM 5913 N N . GLN A 1 9 ? 2.845 28.595 7.625 1.00 0.00 9 GLN A N 6
ATOM 5914 C CA . GLN A 1 9 ? 4.071 28.065 8.208 1.00 0.00 9 GLN A CA 6
ATOM 5915 C C . GLN A 1 9 ? 4.381 26.677 7.657 1.00 0.00 9 GLN A C 6
ATOM 5916 O O . GLN A 1 9 ? 3.641 25.723 7.899 1.00 0.00 9 GLN A O 6
ATOM 5930 N N . MET A 1 10 ? 5.478 26.571 6.915 1.00 0.00 10 MET A N 6
ATOM 5931 C CA . MET A 1 10 ? 5.885 25.299 6.330 1.00 0.00 10 MET A CA 6
ATOM 5932 C C . MET A 1 10 ? 7.395 25.258 6.115 1.00 0.00 10 MET A C 6
ATOM 5933 O O . MET A 1 10 ? 7.959 26.125 5.448 1.00 0.00 10 MET A O 6
ATOM 5947 N N . GLN A 1 11 ? 8.042 24.247 6.685 1.00 0.00 11 GLN A N 6
ATOM 5948 C CA . GLN A 1 11 ? 9.487 24.095 6.556 1.00 0.00 11 GLN A CA 6
ATOM 5949 C C . GLN A 1 11 ? 9.897 22.635 6.719 1.00 0.00 11 GLN A C 6
ATOM 5950 O O . GLN A 1 11 ? 9.050 21.755 6.871 1.00 0.00 11 GLN A O 6
ATOM 5964 N N . ALA A 1 12 ? 11.202 22.385 6.686 1.00 0.00 12 ALA A N 6
ATOM 5965 C CA . ALA A 1 12 ? 11.725 21.032 6.832 1.00 0.00 12 ALA A CA 6
ATOM 5966 C C . ALA A 1 12 ? 11.357 20.169 5.629 1.00 0.00 12 ALA A C 6
ATOM 5967 O O . ALA A 1 12 ? 10.882 19.045 5.783 1.00 0.00 12 ALA A O 6
ATOM 5974 N N . GLU A 1 13 ? 11.581 20.704 4.433 1.00 0.00 13 GLU A N 6
ATOM 5975 C CA . GLU A 1 13 ? 11.272 19.982 3.205 1.00 0.00 13 GLU A CA 6
ATOM 5976 C C . GLU A 1 13 ? 12.393 19.010 2.847 1.00 0.00 13 GLU A C 6
ATOM 5977 O O . GLU A 1 13 ? 13.183 19.264 1.938 1.00 0.00 13 GLU A O 6
ATOM 5989 N N . SER A 1 14 ? 12.455 17.896 3.571 1.00 0.00 14 SER A N 6
ATOM 5990 C CA . SER A 1 14 ? 13.482 16.888 3.334 1.00 0.00 14 SER A CA 6
ATOM 5991 C C . SER A 1 14 ? 13.252 15.663 4.214 1.00 0.00 14 SER A C 6
ATOM 5992 O O . SER A 1 14 ? 12.330 15.632 5.027 1.00 0.00 14 SER A O 6
ATOM 6000 N N . GLY A 1 15 ? 14.100 14.653 4.044 1.00 0.00 15 GLY A N 6
ATOM 6001 C CA . GLY A 1 15 ? 13.974 13.438 4.828 1.00 0.00 15 GLY A CA 6
ATOM 6002 C C . GLY A 1 15 ? 13.083 12.408 4.163 1.00 0.00 15 GLY A C 6
ATOM 6003 O O . GLY A 1 15 ? 13.035 12.318 2.936 1.00 0.00 15 GLY A O 6
ATOM 6007 N N . PHE A 1 16 ? 12.377 11.627 4.973 1.00 0.00 16 PHE A N 6
ATOM 6008 C CA . PHE A 1 16 ? 11.485 10.596 4.456 1.00 0.00 16 PHE A CA 6
ATOM 6009 C C . PHE A 1 16 ? 10.233 10.476 5.320 1.00 0.00 16 PHE A C 6
ATOM 6010 O O . PHE A 1 16 ? 10.101 11.154 6.339 1.00 0.00 16 PHE A O 6
ATOM 6027 N N . VAL A 1 17 ? 9.315 9.609 4.904 1.00 0.00 17 VAL A N 6
ATOM 6028 C CA . VAL A 1 17 ? 8.073 9.400 5.639 1.00 0.00 17 VAL A CA 6
ATOM 6029 C C . VAL A 1 17 ? 8.039 8.015 6.276 1.00 0.00 17 VAL A C 6
ATOM 6030 O O . VAL A 1 17 ? 8.280 7.009 5.610 1.00 0.00 17 VAL A O 6
ATOM 6043 N N . GLN A 1 18 ? 7.737 7.972 7.570 1.00 0.00 18 GLN A N 6
ATOM 6044 C CA . GLN A 1 18 ? 7.672 6.710 8.297 1.00 0.00 18 GLN A CA 6
ATOM 6045 C C . GLN A 1 18 ? 6.244 6.414 8.745 1.00 0.00 18 GLN A C 6
ATOM 6046 O O . GLN A 1 18 ? 5.745 7.010 9.700 1.00 0.00 18 GLN A O 6
ATOM 6060 N N . HIS A 1 19 ? 5.591 5.488 8.049 1.00 0.00 19 HIS A N 6
ATOM 6061 C CA . HIS A 1 19 ? 4.220 5.112 8.375 1.00 0.00 19 HIS A CA 6
ATOM 6062 C C . HIS A 1 19 ? 4.195 4.035 9.455 1.00 0.00 19 HIS A C 6
ATOM 6063 O O . HIS A 1 19 ? 4.632 2.906 9.231 1.00 0.00 19 HIS A O 6
ATOM 6077 N N . VAL A 1 20 ? 3.681 4.391 10.628 1.00 0.00 20 VAL A N 6
ATOM 6078 C CA . VAL A 1 20 ? 3.598 3.454 11.743 1.00 0.00 20 VAL A CA 6
ATOM 6079 C C . VAL A 1 20 ? 2.275 2.697 11.727 1.00 0.00 20 VAL A C 6
ATOM 6080 O O . VAL A 1 20 ? 1.214 3.284 11.527 1.00 0.00 20 VAL A O 6
ATOM 6093 N N . GLY A 1 21 ? 2.348 1.386 11.940 1.00 0.00 21 GLY A N 6
ATOM 6094 C CA . GLY A 1 21 ? 1.149 0.568 11.947 1.00 0.00 21 GLY A CA 6
ATOM 6095 C C . GLY A 1 21 ? 0.935 -0.158 10.634 1.00 0.00 21 GLY A C 6
ATOM 6096 O O . GLY A 1 21 ? 0.400 -1.266 10.609 1.00 0.00 21 GLY A O 6
ATOM 6100 N N . PHE A 1 22 ? 1.352 0.469 9.539 1.00 0.00 22 PHE A N 6
ATOM 6101 C CA . PHE A 1 22 ? 1.200 -0.123 8.215 1.00 0.00 22 PHE A CA 6
ATOM 6102 C C . PHE A 1 22 ? 2.427 -0.952 7.846 1.00 0.00 22 PHE A C 6
ATOM 6103 O O . PHE A 1 22 ? 3.553 -0.454 7.853 1.00 0.00 22 PHE A O 6
ATOM 6120 N N . LYS A 1 23 ? 2.201 -2.222 7.525 1.00 0.00 23 LYS A N 6
ATOM 6121 C CA . LYS A 1 23 ? 3.286 -3.122 7.153 1.00 0.00 23 LYS A CA 6
ATOM 6122 C C . LYS A 1 23 ? 3.121 -3.609 5.717 1.00 0.00 23 LYS A C 6
ATOM 6123 O O . LYS A 1 23 ? 2.001 -3.772 5.231 1.00 0.00 23 LYS A O 6
ATOM 6142 N N . CYS A 1 24 ? 4.242 -3.841 5.043 1.00 0.00 24 CYS A N 6
ATOM 6143 C CA . CYS A 1 24 ? 4.221 -4.311 3.662 1.00 0.00 24 CYS A CA 6
ATOM 6144 C C . CYS A 1 24 ? 3.727 -5.753 3.586 1.00 0.00 24 CYS A C 6
ATOM 6145 O O . CYS A 1 24 ? 4.189 -6.619 4.329 1.00 0.00 24 CYS A O 6
ATOM 6152 N N . ASP A 1 25 ? 2.785 -6.002 2.683 1.00 0.00 25 ASP A N 6
ATOM 6153 C CA . ASP A 1 25 ? 2.228 -7.338 2.507 1.00 0.00 25 ASP A CA 6
ATOM 6154 C C . ASP A 1 25 ? 3.000 -8.113 1.444 1.00 0.00 25 ASP A C 6
ATOM 6155 O O . ASP A 1 25 ? 2.455 -9.004 0.793 1.00 0.00 25 ASP A O 6
ATOM 6164 N N . ASN A 1 26 ? 4.271 -7.766 1.271 1.00 0.00 26 ASN A N 6
ATOM 6165 C CA . ASN A 1 26 ? 5.117 -8.428 0.285 1.00 0.00 26 ASN A CA 6
ATOM 6166 C C . ASN A 1 26 ? 6.424 -8.897 0.916 1.00 0.00 26 ASN A C 6
ATOM 6167 O O . ASN A 1 26 ? 6.712 -10.094 0.958 1.00 0.00 26 ASN A O 6
ATOM 6178 N N . CYS A 1 27 ? 7.212 -7.947 1.408 1.00 0.00 27 CYS A N 6
ATOM 6179 C CA . CYS A 1 27 ? 8.488 -8.262 2.038 1.00 0.00 27 CYS A CA 6
ATOM 6180 C C . CYS A 1 27 ? 8.333 -8.381 3.5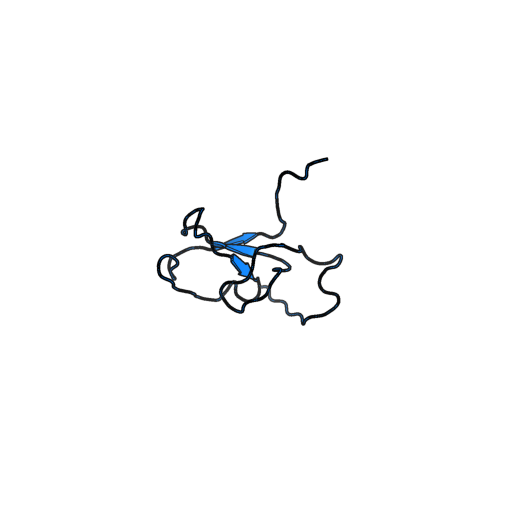52 1.00 0.00 27 CYS A C 6
ATOM 6181 O O . CYS A 1 27 ? 8.996 -9.196 4.192 1.00 0.00 27 CYS A O 6
ATOM 6188 N N . GLY A 1 28 ? 7.451 -7.562 4.117 1.00 0.00 28 GLY A N 6
ATOM 6189 C CA . GLY A 1 28 ? 7.224 -7.592 5.550 1.00 0.00 28 GLY A CA 6
ATOM 6190 C C . GLY A 1 28 ? 7.961 -6.485 6.277 1.00 0.00 28 GLY A C 6
ATOM 6191 O O . GLY A 1 28 ? 8.360 -6.649 7.431 1.00 0.00 28 GLY A O 6
ATOM 6195 N N . ILE A 1 29 ? 8.144 -5.356 5.602 1.00 0.00 29 ILE A N 6
ATOM 6196 C CA . ILE A 1 29 ? 8.839 -4.218 6.191 1.00 0.00 29 ILE A CA 6
ATOM 6197 C C . ILE A 1 29 ? 7.880 -3.342 6.990 1.00 0.00 29 ILE A C 6
ATOM 6198 O O . ILE A 1 29 ? 6.874 -2.866 6.464 1.00 0.00 29 ILE A O 6
ATOM 6214 N N . GLU A 1 30 ? 8.200 -3.132 8.263 1.00 0.00 30 GLU A N 6
ATOM 6215 C CA . GLU A 1 30 ? 7.366 -2.313 9.135 1.00 0.00 30 GLU A CA 6
ATOM 6216 C C . GLU A 1 30 ? 8.202 -1.663 10.234 1.00 0.00 30 GLU A C 6
ATOM 6217 O O . GLU A 1 30 ? 9.030 -2.306 10.881 1.00 0.00 30 GLU A O 6
ATOM 6229 N N . PRO A 1 31 ? 7.983 -0.358 10.451 1.00 0.00 31 PRO A N 6
ATOM 6230 C CA . PRO A 1 31 ? 7.001 0.417 9.687 1.00 0.00 31 PRO A CA 6
ATOM 6231 C C . PRO A 1 31 ? 7.430 0.630 8.239 1.00 0.00 31 PRO A C 6
ATOM 6232 O O . PRO A 1 31 ? 8.591 0.417 7.888 1.00 0.00 31 PRO A O 6
ATOM 6243 N N . ILE A 1 32 ? 6.486 1.050 7.403 1.00 0.00 32 ILE A N 6
ATOM 6244 C CA . ILE A 1 32 ? 6.768 1.292 5.993 1.00 0.00 32 ILE A CA 6
ATOM 6245 C C . ILE A 1 32 ? 7.355 2.684 5.781 1.00 0.00 32 ILE A C 6
ATOM 6246 O O . ILE A 1 32 ? 6.735 3.688 6.130 1.00 0.00 32 ILE A O 6
ATOM 6262 N N . GLN A 1 33 ? 8.552 2.734 5.207 1.00 0.00 33 GLN A N 6
ATOM 6263 C CA . GLN A 1 33 ? 9.222 4.003 4.947 1.00 0.00 33 GLN A CA 6
ATOM 6264 C C . GLN A 1 33 ? 9.050 4.421 3.490 1.00 0.00 33 GLN A C 6
ATOM 6265 O O . GLN A 1 33 ? 9.082 3.587 2.587 1.00 0.00 33 GLN A O 6
ATOM 6279 N N . GLY A 1 34 ? 8.868 5.720 3.270 1.00 0.00 34 GLY A N 6
ATOM 6280 C CA . GLY A 1 34 ? 8.694 6.225 1.921 1.00 0.00 34 GLY A CA 6
ATOM 6281 C C . GLY A 1 34 ? 7.234 6.363 1.537 1.00 0.00 34 GLY A C 6
ATOM 6282 O O . GLY A 1 34 ? 6.472 7.062 2.204 1.00 0.00 34 GLY A O 6
ATOM 6286 N N . VAL A 1 35 ? 6.843 5.694 0.457 1.00 0.00 35 VAL A N 6
ATOM 6287 C CA . VAL A 1 35 ? 5.464 5.745 -0.016 1.00 0.00 35 VAL A CA 6
ATOM 6288 C C . VAL A 1 35 ? 4.748 4.423 0.235 1.00 0.00 35 VAL A C 6
ATOM 6289 O O . VAL A 1 35 ? 5.246 3.357 -0.128 1.00 0.00 35 VAL A O 6
ATOM 6302 N N . ARG A 1 36 ? 3.577 4.500 0.859 1.00 0.00 36 ARG A N 6
ATOM 6303 C CA . ARG A 1 36 ? 2.792 3.309 1.159 1.00 0.00 36 ARG A CA 6
ATOM 6304 C C . ARG A 1 36 ? 1.724 3.079 0.094 1.00 0.00 36 ARG A C 6
ATOM 6305 O O . ARG A 1 36 ? 0.738 3.813 0.020 1.00 0.00 36 ARG A O 6
ATOM 6326 N N . TRP A 1 37 ? 1.926 2.056 -0.728 1.00 0.00 37 TRP A N 6
ATOM 6327 C CA . TRP A 1 37 ? 0.981 1.729 -1.790 1.00 0.00 37 TRP A CA 6
ATOM 6328 C C . TRP A 1 37 ? -0.234 0.997 -1.230 1.00 0.00 37 TRP A C 6
ATOM 6329 O O . TRP A 1 37 ? -0.233 -0.230 -1.117 1.00 0.00 37 TRP A O 6
ATOM 6350 N N . HIS A 1 38 ? -1.269 1.755 -0.882 1.00 0.00 38 HIS A N 6
ATOM 6351 C CA . HIS A 1 38 ? -2.491 1.176 -0.335 1.00 0.00 38 HIS A CA 6
ATOM 6352 C C . HIS A 1 38 ? -3.434 0.742 -1.453 1.00 0.00 38 HIS A C 6
ATOM 6353 O O . HIS A 1 38 ? -3.886 1.563 -2.252 1.00 0.00 38 HIS A O 6
ATOM 6367 N N . CYS A 1 39 ? -3.727 -0.553 -1.505 1.00 0.00 39 CYS A N 6
ATOM 6368 C CA . CYS A 1 39 ? -4.615 -1.097 -2.525 1.00 0.00 39 CYS A CA 6
ATOM 6369 C C . CYS A 1 39 ? -5.932 -0.328 -2.566 1.00 0.00 39 CYS A C 6
ATOM 6370 O O . CYS A 1 39 ? -6.402 0.171 -1.544 1.00 0.00 39 CYS A O 6
ATOM 6377 N N . GLN A 1 40 ? -6.521 -0.236 -3.754 1.00 0.00 40 GLN A N 6
ATOM 6378 C CA . GLN A 1 40 ? -7.783 0.472 -3.928 1.00 0.00 40 GLN A CA 6
ATOM 6379 C C . GLN A 1 40 ? -8.945 -0.507 -4.051 1.00 0.00 40 GLN A C 6
ATOM 6380 O O . GLN A 1 40 ? -10.022 -0.281 -3.499 1.00 0.00 40 GLN A O 6
ATOM 6394 N N . ASP A 1 41 ? -8.720 -1.596 -4.778 1.00 0.00 41 ASP A N 6
ATOM 6395 C CA . ASP A 1 41 ? -9.749 -2.612 -4.972 1.00 0.00 41 ASP A CA 6
ATOM 6396 C C . ASP A 1 41 ? -10.149 -3.242 -3.642 1.00 0.00 41 ASP A C 6
ATOM 6397 O O . ASP A 1 41 ? -11.323 -3.237 -3.269 1.00 0.00 41 ASP A O 6
ATOM 6406 N N . CYS A 1 42 ? -9.167 -3.784 -2.930 1.00 0.00 42 CYS A N 6
ATOM 6407 C CA . CYS A 1 42 ? -9.416 -4.420 -1.642 1.00 0.00 42 CYS A CA 6
ATOM 6408 C C . CYS A 1 42 ? -10.387 -3.591 -0.806 1.00 0.00 42 CYS A C 6
ATOM 6409 O O . CYS A 1 42 ? -10.456 -2.367 -0.920 1.00 0.00 42 CYS A O 6
ATOM 6416 N N . PRO A 1 43 ? -11.155 -4.273 0.057 1.00 0.00 43 PRO A N 6
ATOM 6417 C CA . PRO A 1 43 ? -12.135 -3.621 0.930 1.00 0.00 43 PRO A CA 6
ATOM 6418 C C . PRO A 1 43 ? -11.474 -2.790 2.025 1.00 0.00 43 PRO A C 6
ATOM 6419 O O . PRO A 1 43 ? -10.265 -2.859 2.245 1.00 0.00 43 PRO A O 6
ATOM 6430 N N . PRO A 1 44 ? -12.284 -1.985 2.728 1.00 0.00 44 PRO A N 6
ATOM 6431 C CA . PRO A 1 44 ? -11.799 -1.126 3.812 1.00 0.00 44 PRO A CA 6
ATOM 6432 C C . PRO A 1 44 ? -11.368 -1.926 5.037 1.00 0.00 44 PRO A C 6
ATOM 6433 O O . PRO A 1 44 ? -10.758 -1.385 5.959 1.00 0.00 44 PRO A O 6
ATOM 6444 N N . GLU A 1 45 ? -11.689 -3.216 5.039 1.00 0.00 45 GLU A N 6
ATOM 6445 C CA . GLU A 1 45 ? -11.335 -4.089 6.152 1.00 0.00 45 GLU A CA 6
ATOM 6446 C C . GLU A 1 45 ? -10.138 -4.965 5.796 1.00 0.00 45 GLU A C 6
ATOM 6447 O O . GLU A 1 45 ? -9.362 -5.359 6.667 1.00 0.00 45 GLU A O 6
ATOM 6459 N N . MET A 1 46 ? -9.994 -5.267 4.510 1.00 0.00 46 MET A N 6
ATOM 6460 C CA . MET A 1 46 ? -8.891 -6.096 4.038 1.00 0.00 46 MET A CA 6
ATOM 6461 C C . MET A 1 46 ? -7.920 -5.279 3.192 1.00 0.00 46 MET A C 6
ATOM 6462 O O . MET A 1 46 ? -7.187 -5.827 2.369 1.00 0.00 46 MET A O 6
ATOM 6476 N N . SER A 1 47 ? -7.922 -3.966 3.399 1.00 0.00 47 SER A N 6
ATOM 6477 C CA . SER A 1 47 ? -7.043 -3.074 2.652 1.00 0.00 47 SER A CA 6
ATOM 6478 C C . SER A 1 47 ? -5.582 -3.474 2.831 1.00 0.00 47 SER A C 6
ATOM 6479 O O . SER A 1 47 ? -5.105 -3.643 3.954 1.00 0.00 47 SER A O 6
ATOM 6487 N N . LEU A 1 48 ? -4.876 -3.625 1.716 1.00 0.00 48 LEU A N 6
ATOM 6488 C CA . LEU A 1 48 ? -3.468 -4.006 1.747 1.00 0.00 48 LEU A CA 6
ATOM 6489 C C . LEU A 1 48 ? -2.571 -2.792 1.531 1.00 0.00 48 LEU A C 6
ATOM 6490 O O . LEU A 1 48 ? -3.031 -1.738 1.093 1.00 0.00 48 LEU A O 6
ATOM 6506 N N . ASP A 1 49 ? -1.288 -2.949 1.840 1.00 0.00 49 ASP A N 6
ATOM 6507 C CA . ASP A 1 49 ? -0.325 -1.866 1.677 1.00 0.00 49 ASP A CA 6
ATOM 6508 C C . ASP A 1 49 ? 1.065 -2.417 1.371 1.00 0.00 49 ASP A C 6
ATOM 6509 O O . ASP A 1 49 ? 1.571 -3.283 2.084 1.00 0.00 49 ASP A O 6
ATOM 6518 N N . PHE A 1 50 ? 1.676 -1.909 0.306 1.00 0.00 50 PHE A N 6
ATOM 6519 C CA . PHE A 1 50 ? 3.006 -2.351 -0.096 1.00 0.00 50 PHE A CA 6
ATOM 6520 C C . PHE A 1 50 ? 3.988 -1.183 -0.105 1.00 0.00 50 PHE A C 6
ATOM 6521 O O . PHE A 1 50 ? 3.621 -0.051 -0.422 1.00 0.00 50 PHE A O 6
ATOM 6538 N N . CYS A 1 51 ? 5.238 -1.467 0.245 1.00 0.00 51 CYS A N 6
ATOM 6539 C CA . CYS A 1 51 ? 6.274 -0.442 0.279 1.00 0.00 51 CYS A CA 6
ATOM 6540 C C . CYS A 1 51 ? 6.757 -0.109 -1.130 1.00 0.00 51 CYS A C 6
ATOM 6541 O O . CYS A 1 51 ? 6.744 -0.961 -2.018 1.00 0.00 51 CYS A O 6
ATOM 6548 N N . ASP A 1 52 ? 7.182 1.134 -1.325 1.00 0.00 52 ASP A N 6
ATOM 6549 C CA . ASP A 1 52 ? 7.671 1.579 -2.625 1.00 0.00 52 ASP A CA 6
ATOM 6550 C C . ASP A 1 52 ? 8.498 0.488 -3.297 1.00 0.00 52 ASP A C 6
ATOM 6551 O O . ASP A 1 52 ? 8.442 0.313 -4.514 1.00 0.00 52 ASP A O 6
ATOM 6560 N N . SER A 1 53 ? 9.267 -0.242 -2.496 1.00 0.00 53 SER A N 6
ATOM 6561 C CA . SER A 1 53 ? 10.111 -1.313 -3.014 1.00 0.00 53 SER A CA 6
ATOM 6562 C C . SER A 1 53 ? 9.263 -2.431 -3.613 1.00 0.00 53 SER A C 6
ATOM 6563 O O . SER A 1 53 ? 9.589 -2.978 -4.667 1.00 0.00 53 SER A O 6
ATOM 6571 N N . CYS A 1 54 ? 8.172 -2.767 -2.932 1.00 0.00 54 CYS A N 6
ATOM 6572 C CA . CYS A 1 54 ? 7.275 -3.820 -3.394 1.00 0.00 54 CYS A CA 6
ATOM 6573 C C . CYS A 1 54 ? 6.077 -3.229 -4.132 1.00 0.00 54 CYS A C 6
ATOM 6574 O O . CYS A 1 54 ? 5.022 -3.856 -4.226 1.00 0.00 54 CYS A O 6
ATOM 6581 N N . SER A 1 55 ? 6.248 -2.018 -4.653 1.00 0.00 55 SER A N 6
ATOM 6582 C CA . SER A 1 55 ? 5.181 -1.341 -5.380 1.00 0.00 55 SER A CA 6
ATOM 6583 C C . SER A 1 55 ? 4.983 -1.962 -6.759 1.00 0.00 55 SER A C 6
ATOM 6584 O O . SER A 1 55 ? 3.861 -2.049 -7.258 1.00 0.00 55 SER A O 6
ATOM 6592 N N . ASP A 1 56 ? 6.081 -2.393 -7.370 1.00 0.00 56 ASP A N 6
ATOM 6593 C CA . ASP A 1 56 ? 6.030 -3.007 -8.691 1.00 0.00 56 ASP A CA 6
ATOM 6594 C C . ASP A 1 56 ? 5.904 -4.523 -8.581 1.00 0.00 56 ASP A C 6
ATOM 6595 O O . ASP A 1 56 ? 6.113 -5.246 -9.556 1.00 0.00 56 ASP A O 6
ATOM 6604 N N . CYS A 1 57 ? 5.562 -4.998 -7.389 1.00 0.00 57 CYS A N 6
ATOM 6605 C CA . CYS A 1 57 ? 5.409 -6.429 -7.150 1.00 0.00 57 CYS A CA 6
ATOM 6606 C C . CYS A 1 57 ? 3.963 -6.864 -7.362 1.00 0.00 57 CYS A C 6
ATOM 6607 O O . CYS A 1 57 ? 3.037 -6.062 -7.234 1.00 0.00 57 CYS A O 6
ATOM 6615 N N . LEU A 1 58 ? 3.775 -8.138 -7.687 1.00 0.00 58 LEU A N 6
ATOM 6616 C CA . LEU A 1 58 ? 2.441 -8.681 -7.919 1.00 0.00 58 LEU A CA 6
ATOM 6617 C C . LEU A 1 58 ? 2.095 -9.739 -6.876 1.00 0.00 58 LEU A C 6
ATOM 6618 O O . LEU A 1 58 ? 2.668 -10.830 -6.870 1.00 0.00 58 LEU A O 6
ATOM 6634 N N . HIS A 1 59 ? 1.153 -9.412 -5.998 1.00 0.00 59 HIS A N 6
ATOM 6635 C CA . HIS A 1 59 ? 0.729 -10.336 -4.952 1.00 0.00 59 HIS A CA 6
ATOM 6636 C C . HIS A 1 59 ? -0.781 -10.553 -4.999 1.00 0.00 59 HIS A C 6
ATOM 6637 O O . HIS A 1 59 ? -1.556 -9.600 -4.925 1.00 0.00 59 HIS A O 6
ATOM 6651 N N . GLU A 1 60 ? -1.190 -11.812 -5.121 1.00 0.00 60 GLU A N 6
ATOM 6652 C CA . GLU A 1 60 ? -2.606 -12.152 -5.180 1.00 0.00 60 GLU A CA 6
ATOM 6653 C C . GLU A 1 60 ? -2.997 -13.056 -4.014 1.00 0.00 60 GLU A C 6
ATOM 6654 O O . GLU A 1 60 ? -2.452 -14.148 -3.849 1.00 0.00 60 GLU A O 6
ATOM 6666 N N . THR A 1 61 ? -3.945 -12.592 -3.205 1.00 0.00 61 THR A N 6
ATOM 6667 C CA . THR A 1 61 ? -4.408 -13.356 -2.054 1.00 0.00 61 THR A CA 6
ATOM 6668 C C . THR A 1 61 ? -5.897 -13.667 -2.163 1.00 0.00 61 THR A C 6
ATOM 6669 O O . THR A 1 61 ? -6.530 -13.368 -3.175 1.00 0.00 61 THR A O 6
ATOM 6680 N N . ASP A 1 62 ? -6.449 -14.267 -1.114 1.00 0.00 62 ASP A N 6
ATOM 6681 C CA . ASP A 1 62 ? -7.865 -14.616 -1.091 1.00 0.00 62 ASP A CA 6
ATOM 6682 C C . ASP A 1 62 ? -8.707 -13.514 -1.727 1.00 0.00 62 ASP A C 6
ATOM 6683 O O . ASP A 1 62 ? -9.546 -13.780 -2.589 1.00 0.00 62 ASP A O 6
ATOM 6692 N N . ILE A 1 63 ? -8.478 -12.279 -1.295 1.00 0.00 63 ILE A N 6
ATOM 6693 C CA . ILE A 1 63 ? -9.216 -11.137 -1.823 1.00 0.00 63 ILE A CA 6
ATOM 6694 C C . ILE A 1 63 ? -8.373 -10.353 -2.822 1.00 0.00 63 ILE A C 6
ATOM 6695 O O . ILE A 1 63 ? -8.777 -10.151 -3.968 1.00 0.00 63 ILE A O 6
ATOM 6711 N N . HIS A 1 64 ? -7.199 -9.913 -2.382 1.00 0.00 64 HIS A N 6
ATOM 6712 C CA . HIS A 1 64 ? -6.297 -9.152 -3.239 1.00 0.00 64 HIS A CA 6
ATOM 6713 C C . HIS A 1 64 ? -6.024 -9.900 -4.541 1.00 0.00 64 HIS A C 6
ATOM 6714 O O . HIS A 1 64 ? -6.094 -11.128 -4.590 1.00 0.00 64 HIS A O 6
ATOM 6728 N N . LYS A 1 65 ? -5.713 -9.151 -5.594 1.00 0.00 65 LYS A N 6
ATOM 6729 C CA . LYS A 1 65 ? -5.429 -9.742 -6.896 1.00 0.00 65 LYS A CA 6
ATOM 6730 C C . LYS A 1 65 ? -4.507 -8.843 -7.712 1.00 0.00 65 LYS A C 6
ATOM 6731 O O . LYS A 1 65 ? -4.119 -7.765 -7.262 1.00 0.00 65 LYS A O 6
ATOM 6750 N N . GLU A 1 66 ? -4.161 -9.293 -8.914 1.00 0.00 66 GLU A N 6
ATOM 6751 C CA . GLU A 1 66 ? -3.284 -8.526 -9.793 1.00 0.00 66 GLU A CA 6
ATOM 6752 C C . GLU A 1 66 ? -4.032 -7.352 -10.417 1.00 0.00 66 GLU A C 6
ATOM 6753 O O . GLU A 1 66 ? -3.477 -6.264 -10.578 1.00 0.00 66 GLU A O 6
ATOM 6765 N N . ASP A 1 67 ? -5.293 -7.579 -10.767 1.00 0.00 67 ASP A N 6
ATOM 6766 C CA . ASP A 1 67 ? -6.117 -6.541 -11.373 1.00 0.00 67 ASP A CA 6
ATOM 6767 C C . ASP A 1 67 ? -6.288 -5.359 -10.424 1.00 0.00 67 ASP A C 6
ATOM 6768 O O . ASP A 1 67 ? -6.356 -4.207 -10.855 1.00 0.00 67 ASP A O 6
ATOM 6777 N N . HIS A 1 68 ? -6.359 -5.652 -9.129 1.00 0.00 68 HIS A N 6
ATOM 6778 C CA . HIS A 1 68 ? -6.523 -4.613 -8.118 1.00 0.00 68 HIS A CA 6
ATOM 6779 C C . HIS A 1 68 ? -5.556 -3.459 -8.364 1.00 0.00 68 HIS A C 6
ATOM 6780 O O . HIS A 1 68 ? -4.520 -3.631 -9.005 1.00 0.00 68 HIS A O 6
ATOM 6794 N N . GLN A 1 69 ? -5.903 -2.283 -7.851 1.00 0.00 69 GLN A N 6
ATOM 6795 C CA . GLN A 1 69 ? -5.067 -1.101 -8.016 1.00 0.00 69 GLN A CA 6
ATOM 6796 C C . GLN A 1 69 ? -4.371 -0.738 -6.708 1.00 0.00 69 GLN A C 6
ATOM 6797 O O . GLN A 1 69 ? -4.740 -1.229 -5.640 1.00 0.00 69 GLN A O 6
ATOM 6811 N N . LEU A 1 70 ? -3.364 0.123 -6.798 1.00 0.00 70 LEU A N 6
ATOM 6812 C CA . LEU A 1 70 ? -2.616 0.552 -5.621 1.00 0.00 70 LEU A CA 6
ATOM 6813 C C . LEU A 1 70 ? -2.576 2.074 -5.526 1.00 0.00 70 LEU A C 6
ATOM 6814 O O . LEU A 1 70 ? -2.493 2.766 -6.540 1.00 0.00 70 LEU A O 6
ATOM 6830 N N . GLU A 1 71 ? -2.634 2.587 -4.301 1.00 0.00 71 GLU A N 6
ATOM 6831 C CA . GLU A 1 71 ? -2.603 4.027 -4.074 1.00 0.00 71 GLU A CA 6
ATOM 6832 C C . GLU A 1 71 ? -1.286 4.448 -3.429 1.00 0.00 71 GLU A C 6
ATOM 6833 O O . GLU A 1 71 ? -0.988 4.105 -2.285 1.00 0.00 71 GLU A O 6
ATOM 6845 N N . PRO A 1 72 ? -0.476 5.209 -4.181 1.00 0.00 72 PRO A N 6
ATOM 6846 C CA . PRO A 1 72 ? 0.822 5.694 -3.704 1.00 0.00 72 PRO A CA 6
ATOM 6847 C C . PRO A 1 72 ? 0.682 6.748 -2.612 1.00 0.00 72 PRO A C 6
ATOM 6848 O O . PRO A 1 72 ? 0.436 7.921 -2.897 1.00 0.00 72 PRO A O 6
ATOM 6859 N N . ILE A 1 73 ? 0.841 6.325 -1.363 1.00 0.00 73 ILE A N 6
ATOM 6860 C CA . ILE A 1 73 ? 0.733 7.234 -0.228 1.00 0.00 73 ILE A CA 6
ATOM 6861 C C . ILE A 1 73 ? 2.100 7.782 0.168 1.00 0.00 73 ILE A C 6
ATOM 6862 O O . ILE A 1 73 ? 2.866 7.120 0.869 1.00 0.00 73 ILE A O 6
ATOM 6878 N N . TYR A 1 74 ? 2.398 8.995 -0.283 1.00 0.00 74 TYR A N 6
ATOM 6879 C CA . TYR A 1 74 ? 3.673 9.633 0.025 1.00 0.00 74 TYR A CA 6
ATOM 6880 C C . TYR A 1 74 ? 3.770 9.970 1.509 1.00 0.00 74 TYR A C 6
ATOM 6881 O O . TYR A 1 74 ? 4.766 9.661 2.164 1.00 0.00 74 TYR A O 6
ATOM 6899 N N . ARG A 1 75 ? 2.727 10.604 2.035 1.00 0.00 75 ARG A N 6
ATOM 6900 C CA . ARG A 1 75 ? 2.693 10.984 3.442 1.00 0.00 75 ARG A CA 6
ATOM 6901 C C . ARG A 1 75 ? 1.541 10.292 4.164 1.00 0.00 75 ARG A C 6
ATOM 6902 O O . ARG A 1 75 ? 0.558 9.889 3.542 1.00 0.00 75 ARG A O 6
ATOM 6923 N N . SER A 1 76 ? 1.669 10.159 5.480 1.00 0.00 76 SER A N 6
ATOM 6924 C CA . SER A 1 76 ? 0.641 9.512 6.287 1.00 0.00 76 SER A CA 6
ATOM 6925 C C . SER A 1 76 ? -0.517 10.468 6.560 1.00 0.00 76 SER A C 6
ATOM 6926 O O . SER A 1 76 ? -0.417 11.354 7.410 1.00 0.00 76 SER A O 6
ATOM 6934 N N . SER A 1 77 ? -1.614 10.282 5.834 1.00 0.00 77 SER A N 6
ATOM 6935 C CA . SER A 1 77 ? -2.790 11.130 5.994 1.00 0.00 77 SER A CA 6
ATOM 6936 C C . SER A 1 77 ? -3.809 10.475 6.921 1.00 0.00 77 SER A C 6
ATOM 6937 O O . SER A 1 77 ? -4.034 9.267 6.861 1.00 0.00 77 SER A O 6
ATOM 6945 N N . GLY A 1 78 ? -4.423 11.283 7.780 1.00 0.00 78 GLY A N 6
ATOM 6946 C CA . GLY A 1 78 ? -5.411 10.766 8.709 1.00 0.00 78 GLY A CA 6
ATOM 6947 C C . GLY A 1 78 ? -5.514 11.601 9.970 1.00 0.00 78 GLY A C 6
ATOM 6948 O O . GLY A 1 78 ? -5.121 12.767 10.002 1.00 0.00 78 GLY A O 6
ATOM 6952 N N . PRO A 1 79 ? -6.055 10.999 11.040 1.00 0.00 79 PRO A N 6
ATOM 6953 C CA . PRO A 1 79 ? -6.223 11.677 12.329 1.00 0.00 79 PRO A CA 6
ATOM 6954 C C . PRO A 1 79 ? -4.891 11.935 13.025 1.00 0.00 79 PRO A C 6
ATOM 6955 O O . PRO A 1 79 ? -4.849 12.524 14.106 1.00 0.00 79 PRO A O 6
ATOM 6966 N N . SER A 1 80 ? -3.805 11.492 12.400 1.00 0.00 80 SER A N 6
ATOM 6967 C CA . SER A 1 80 ? -2.472 11.672 12.962 1.00 0.00 80 SER A CA 6
ATOM 6968 C C . SER A 1 80 ? -1.499 12.178 11.901 1.00 0.00 80 SER A C 6
ATOM 6969 O O . SER A 1 80 ? -1.815 12.195 10.711 1.00 0.00 80 SER A O 6
ATOM 6977 N N . SER A 1 81 ? -0.315 12.591 12.341 1.00 0.00 81 SER A N 6
ATOM 6978 C CA . SER A 1 81 ? 0.704 13.101 11.432 1.00 0.00 81 SER A CA 6
ATOM 6979 C C . SER A 1 81 ? 2.101 12.889 12.006 1.00 0.00 81 SER A C 6
ATOM 6980 O O . SER A 1 81 ? 2.324 13.058 13.204 1.00 0.00 81 SER A O 6
ATOM 6988 N N . GLY A 1 82 ? 3.040 12.517 11.141 1.00 0.00 82 GLY A N 6
ATOM 6989 C CA . GLY A 1 82 ? 4.404 12.287 11.580 1.00 0.00 82 GLY A CA 6
ATOM 6990 C C . GLY A 1 82 ? 4.916 10.916 11.187 1.00 0.00 82 GLY A C 6
ATOM 6991 O O . GLY A 1 82 ? 5.163 10.685 10.004 1.00 0.00 82 GLY A O 6
ATOM 6997 N N . GLY A 1 1 ? 43.666 8.439 24.992 1.00 0.00 1 GLY A N 7
ATOM 6998 C CA . GLY A 1 1 ? 42.893 8.262 23.777 1.00 0.00 1 GLY A CA 7
ATOM 6999 C C . GLY A 1 1 ? 42.309 9.565 23.267 1.00 0.00 1 GLY A C 7
ATOM 7000 O O . GLY A 1 1 ? 42.759 10.646 23.647 1.00 0.00 1 GLY A O 7
ATOM 7004 N N . SER A 1 2 ? 41.305 9.463 22.402 1.00 0.00 2 SER A N 7
ATOM 7005 C CA . SER A 1 2 ? 40.663 10.643 21.834 1.00 0.00 2 SER A CA 7
ATOM 7006 C C . SER A 1 2 ? 39.174 10.396 21.611 1.00 0.00 2 SER A C 7
ATOM 7007 O O . SER A 1 2 ? 38.788 9.538 20.817 1.00 0.00 2 SER A O 7
ATOM 7015 N N . SER A 1 3 ? 38.342 11.155 22.317 1.00 0.00 3 SER A N 7
ATOM 7016 C CA . SER A 1 3 ? 36.895 11.017 22.200 1.00 0.00 3 SER A CA 7
ATOM 7017 C C . SER A 1 3 ? 36.201 12.352 22.450 1.00 0.00 3 SER A C 7
ATOM 7018 O O . SER A 1 3 ? 36.690 13.187 23.209 1.00 0.00 3 SER A O 7
ATOM 7026 N N . GLY A 1 4 ? 35.055 12.546 21.804 1.00 0.00 4 GLY A N 7
ATOM 7027 C CA . GLY A 1 4 ? 34.310 13.781 21.967 1.00 0.00 4 GLY A CA 7
ATOM 7028 C C . GLY A 1 4 ? 32.989 13.764 21.224 1.00 0.00 4 GLY A C 7
ATOM 7029 O O . GLY A 1 4 ? 32.918 14.168 20.063 1.00 0.00 4 GLY A O 7
ATOM 7033 N N . SER A 1 5 ? 31.941 13.295 21.893 1.00 0.00 5 SER A N 7
ATOM 7034 C CA . SER A 1 5 ? 30.617 13.223 21.286 1.00 0.00 5 SER A CA 7
ATOM 7035 C C . SER A 1 5 ? 29.576 13.905 22.169 1.00 0.00 5 SER A C 7
ATOM 7036 O O . SER A 1 5 ? 29.206 13.388 23.223 1.00 0.00 5 SER A O 7
ATOM 7044 N N . SER A 1 6 ? 29.109 15.069 21.731 1.00 0.00 6 SER A N 7
ATOM 7045 C CA . SER A 1 6 ? 28.113 15.825 22.482 1.00 0.00 6 SER A CA 7
ATOM 7046 C C . SER A 1 6 ? 26.701 15.437 22.056 1.00 0.00 6 SER A C 7
ATOM 7047 O O . SER A 1 6 ? 26.509 14.756 21.050 1.00 0.00 6 SER A O 7
ATOM 7055 N N . GLY A 1 7 ? 25.714 15.878 22.830 1.00 0.00 7 GLY A N 7
ATOM 7056 C CA . GLY A 1 7 ? 24.331 15.568 22.517 1.00 0.00 7 GLY A CA 7
ATOM 7057 C C . GLY A 1 7 ? 23.578 16.764 21.970 1.00 0.00 7 GLY A C 7
ATOM 7058 O O . GLY A 1 7 ? 22.695 17.305 22.635 1.00 0.00 7 GLY A O 7
ATOM 7062 N N . GLN A 1 8 ? 23.928 17.178 20.757 1.00 0.00 8 GLN A N 7
ATOM 7063 C CA . GLN A 1 8 ? 23.280 18.320 20.123 1.00 0.00 8 GLN A CA 7
ATOM 7064 C C . GLN A 1 8 ? 21.946 17.915 19.504 1.00 0.00 8 GLN A C 7
ATOM 7065 O O . GLN A 1 8 ? 21.666 16.728 19.333 1.00 0.00 8 GLN A O 7
ATOM 7079 N N . GLN A 1 9 ? 21.127 18.907 19.172 1.00 0.00 9 GLN A N 7
ATOM 7080 C CA . GLN A 1 9 ? 19.822 18.653 18.573 1.00 0.00 9 GLN A CA 7
ATOM 7081 C C . GLN A 1 9 ? 19.526 19.658 17.465 1.00 0.00 9 GLN A C 7
ATOM 7082 O O . GLN A 1 9 ? 19.740 20.859 17.630 1.00 0.00 9 GLN A O 7
ATOM 7096 N N . MET A 1 10 ? 19.034 19.159 16.336 1.00 0.00 10 MET A N 7
ATOM 7097 C CA . MET A 1 10 ? 18.708 20.014 15.201 1.00 0.00 10 MET A CA 7
ATOM 7098 C C . MET A 1 10 ? 17.904 19.248 14.156 1.00 0.00 10 MET A C 7
ATOM 7099 O O . MET A 1 10 ? 18.379 18.260 13.597 1.00 0.00 10 MET A O 7
ATOM 7113 N N . GLN A 1 11 ? 16.684 19.710 13.898 1.00 0.00 11 GLN A N 7
ATOM 7114 C CA . GLN A 1 11 ? 15.815 19.066 12.921 1.00 0.00 11 GLN A CA 7
ATOM 7115 C C . GLN A 1 11 ? 16.391 19.191 11.514 1.00 0.00 11 GLN A C 7
ATOM 7116 O O . GLN A 1 11 ? 17.234 20.048 11.252 1.00 0.00 11 GLN A O 7
ATOM 7130 N N . ALA A 1 12 ? 15.930 18.329 10.613 1.00 0.00 12 ALA A N 7
ATOM 7131 C CA . ALA A 1 12 ? 16.398 18.344 9.233 1.00 0.00 12 ALA A CA 7
ATOM 7132 C C . ALA A 1 12 ? 15.286 17.940 8.271 1.00 0.00 12 ALA A C 7
ATOM 7133 O O . ALA A 1 12 ? 14.234 17.459 8.692 1.00 0.00 12 ALA A O 7
ATOM 7140 N N . GLU A 1 13 ? 15.525 18.141 6.979 1.00 0.00 13 GLU A N 7
ATOM 7141 C CA . GLU A 1 13 ? 14.541 17.798 5.959 1.00 0.00 13 GLU A CA 7
ATOM 7142 C C . GLU A 1 13 ? 13.951 16.414 6.215 1.00 0.00 13 GLU A C 7
ATOM 7143 O O . GLU A 1 13 ? 14.681 15.443 6.411 1.00 0.00 13 GLU A O 7
ATOM 7155 N N . SER A 1 14 ? 12.624 16.333 6.212 1.00 0.00 14 SER A N 7
ATOM 7156 C CA . SER A 1 14 ? 11.935 15.070 6.448 1.00 0.00 14 SER A CA 7
ATOM 7157 C C . SER A 1 14 ? 12.590 13.938 5.663 1.00 0.00 14 SER A C 7
ATOM 7158 O O . SER A 1 14 ? 12.876 12.873 6.208 1.00 0.00 14 SER A O 7
ATOM 7166 N N . GLY A 1 15 ? 12.825 14.178 4.376 1.00 0.00 15 GLY A N 7
ATOM 7167 C CA . GLY A 1 15 ? 13.445 13.171 3.535 1.00 0.00 15 GLY A CA 7
ATOM 7168 C C . GLY A 1 15 ? 12.507 12.023 3.218 1.00 0.00 15 GLY A C 7
ATOM 7169 O O . GLY A 1 15 ? 12.117 11.830 2.067 1.00 0.00 15 GLY A O 7
ATOM 7173 N N . PHE A 1 16 ? 12.145 11.257 4.242 1.00 0.00 16 PHE A N 7
ATOM 7174 C CA . PHE A 1 16 ? 11.249 10.120 4.067 1.00 0.00 16 PHE A CA 7
ATOM 7175 C C . PHE A 1 16 ? 10.137 10.138 5.111 1.00 0.00 16 PHE A C 7
ATOM 7176 O O . PHE A 1 16 ? 10.253 10.793 6.147 1.00 0.00 16 PHE A O 7
ATOM 7193 N N . VAL A 1 17 ? 9.058 9.414 4.830 1.00 0.00 17 VAL A N 7
ATOM 7194 C CA . VAL A 1 17 ? 7.924 9.346 5.744 1.00 0.00 17 VAL A CA 7
ATOM 7195 C C . VAL A 1 17 ? 7.865 7.994 6.447 1.00 0.00 17 VAL A C 7
ATOM 7196 O O . VAL A 1 17 ? 7.956 6.947 5.807 1.00 0.00 17 VAL A O 7
ATOM 7209 N N . GLN A 1 18 ? 7.712 8.026 7.767 1.00 0.00 18 GLN A N 7
ATOM 7210 C CA . GLN A 1 18 ? 7.641 6.802 8.557 1.00 0.00 18 GLN A CA 7
ATOM 7211 C C . GLN A 1 18 ? 6.206 6.511 8.982 1.00 0.00 18 GLN A C 7
ATOM 7212 O O . GLN A 1 18 ? 5.693 7.114 9.926 1.00 0.00 18 GLN A O 7
ATOM 7226 N N . HIS A 1 19 ? 5.561 5.585 8.280 1.00 0.00 19 HIS A N 7
ATOM 7227 C CA . HIS A 1 19 ? 4.184 5.214 8.586 1.00 0.00 19 HIS A CA 7
ATOM 7228 C C . HIS A 1 19 ? 4.137 4.160 9.688 1.00 0.00 19 HIS A C 7
ATOM 7229 O O . HIS A 1 19 ? 4.579 3.027 9.497 1.00 0.00 19 HIS A O 7
ATOM 7243 N N . VAL A 1 20 ? 3.599 4.541 10.843 1.00 0.00 20 VAL A N 7
ATOM 7244 C CA . VAL A 1 20 ? 3.494 3.630 11.975 1.00 0.00 20 VAL A CA 7
ATOM 7245 C C . VAL A 1 20 ? 2.155 2.901 11.972 1.00 0.00 20 VAL A C 7
ATOM 7246 O O . VAL A 1 20 ? 1.102 3.517 11.815 1.00 0.00 20 VAL A O 7
ATOM 7259 N N . GLY A 1 21 ? 2.203 1.584 12.148 1.00 0.00 21 GLY A N 7
ATOM 7260 C CA . GLY A 1 21 ? 0.987 0.793 12.163 1.00 0.00 21 GLY A CA 7
ATOM 7261 C C . GLY A 1 21 ? 0.790 0.008 10.881 1.00 0.00 21 GLY A C 7
ATOM 7262 O O . GLY A 1 21 ? 0.251 -1.098 10.898 1.00 0.00 21 GLY A O 7
ATOM 7266 N N . PHE A 1 22 ? 1.227 0.582 9.765 1.00 0.00 22 PHE A N 7
ATOM 7267 C CA . PHE A 1 22 ? 1.094 -0.070 8.467 1.00 0.00 22 PHE A CA 7
ATOM 7268 C C . PHE A 1 22 ? 2.293 -0.970 8.185 1.00 0.00 22 PHE A C 7
ATOM 7269 O O . PHE A 1 22 ? 3.429 -0.633 8.519 1.00 0.00 22 PHE A O 7
ATOM 7286 N N . LYS A 1 23 ? 2.031 -2.117 7.569 1.00 0.00 23 LYS A N 7
ATOM 7287 C CA . LYS A 1 23 ? 3.087 -3.068 7.240 1.00 0.00 23 LYS A CA 7
ATOM 7288 C C . LYS A 1 23 ? 2.936 -3.575 5.809 1.00 0.00 23 LYS A C 7
ATOM 7289 O O . LYS A 1 23 ? 1.822 -3.783 5.327 1.00 0.00 23 LYS A O 7
ATOM 7308 N N . CYS A 1 24 ? 4.064 -3.774 5.135 1.00 0.00 24 CYS A N 7
ATOM 7309 C CA . CYS A 1 24 ? 4.058 -4.258 3.760 1.00 0.00 24 CYS A CA 7
ATOM 7310 C C . CYS A 1 24 ? 3.580 -5.706 3.695 1.00 0.00 24 CYS A C 7
ATOM 7311 O O . CYS A 1 24 ? 4.062 -6.564 4.434 1.00 0.00 24 CYS A O 7
ATOM 7318 N N . ASP A 1 25 ? 2.629 -5.970 2.805 1.00 0.00 25 ASP A N 7
ATOM 7319 C CA . ASP A 1 25 ? 2.086 -7.313 2.642 1.00 0.00 25 ASP A CA 7
ATOM 7320 C C . ASP A 1 25 ? 2.897 -8.107 1.622 1.00 0.00 25 ASP A C 7
ATOM 7321 O O . ASP A 1 25 ? 2.428 -9.111 1.087 1.00 0.00 25 ASP A O 7
ATOM 7330 N N . ASN A 1 26 ? 4.116 -7.649 1.357 1.00 0.00 26 ASN A N 7
ATOM 7331 C CA . ASN A 1 26 ? 4.992 -8.315 0.400 1.00 0.00 26 ASN A CA 7
ATOM 7332 C C . ASN A 1 26 ? 6.255 -8.829 1.084 1.00 0.00 26 ASN A C 7
ATOM 7333 O O . ASN A 1 26 ? 6.460 -10.037 1.207 1.00 0.00 26 ASN A O 7
ATOM 7344 N N . CYS A 1 27 ? 7.099 -7.904 1.529 1.00 0.00 27 CYS A N 7
ATOM 7345 C CA . CYS A 1 27 ? 8.342 -8.262 2.201 1.00 0.00 27 CYS A CA 7
ATOM 7346 C C . CYS A 1 27 ? 8.136 -8.357 3.710 1.00 0.00 27 CYS A C 7
ATOM 7347 O O . CYS A 1 27 ? 8.816 -9.121 4.393 1.00 0.00 27 CYS A O 7
ATOM 7354 N N . GLY A 1 28 ? 7.192 -7.574 4.224 1.00 0.00 28 GLY A N 7
ATOM 7355 C CA . GLY A 1 28 ? 6.913 -7.584 5.648 1.00 0.00 28 GLY A CA 7
ATOM 7356 C C . GLY A 1 28 ? 7.659 -6.495 6.393 1.00 0.00 28 GLY A C 7
ATOM 7357 O O . GLY A 1 28 ? 8.005 -6.660 7.563 1.00 0.00 28 GLY A O 7
ATOM 7361 N N . ILE A 1 29 ? 7.909 -5.381 5.714 1.00 0.00 29 ILE A N 7
ATOM 7362 C CA . ILE A 1 29 ? 8.619 -4.261 6.319 1.00 0.00 29 ILE A CA 7
ATOM 7363 C C . ILE A 1 29 ? 7.663 -3.352 7.084 1.00 0.00 29 ILE A C 7
ATOM 7364 O O . ILE A 1 29 ? 6.705 -2.827 6.518 1.00 0.00 29 ILE A O 7
ATOM 7380 N N . GLU A 1 30 ? 7.932 -3.171 8.374 1.00 0.00 30 GLU A N 7
ATOM 7381 C CA . GLU A 1 30 ? 7.095 -2.325 9.216 1.00 0.00 30 GLU A CA 7
ATOM 7382 C C . GLU A 1 30 ? 7.904 -1.731 10.365 1.00 0.00 30 GLU A C 7
ATOM 7383 O O . GLU A 1 30 ? 8.672 -2.419 11.037 1.00 0.00 30 GLU A O 7
ATOM 7395 N N . PRO A 1 31 ? 7.730 -0.421 10.596 1.00 0.00 31 PRO A N 7
ATOM 7396 C CA . PRO A 1 31 ? 6.819 0.408 9.802 1.00 0.00 31 PRO A CA 7
ATOM 7397 C C . PRO A 1 31 ? 7.324 0.627 8.380 1.00 0.00 31 PRO A C 7
ATOM 7398 O O . PRO A 1 31 ? 8.500 0.404 8.088 1.00 0.00 31 PRO A O 7
ATOM 7409 N N . ILE A 1 32 ? 6.430 1.064 7.499 1.00 0.00 32 ILE A N 7
ATOM 7410 C CA . ILE A 1 32 ? 6.787 1.313 6.108 1.00 0.00 32 ILE A CA 7
ATOM 7411 C C . ILE A 1 32 ? 7.435 2.684 5.945 1.00 0.00 32 ILE A C 7
ATOM 7412 O O . ILE A 1 32 ? 6.869 3.700 6.345 1.00 0.00 32 ILE A O 7
ATOM 7428 N N . GLN A 1 33 ? 8.625 2.703 5.352 1.00 0.00 33 GLN A N 7
ATOM 7429 C CA . GLN A 1 33 ? 9.350 3.949 5.135 1.00 0.00 33 GLN A CA 7
ATOM 7430 C C . GLN A 1 33 ? 9.247 4.391 3.679 1.00 0.00 33 GLN A C 7
ATOM 7431 O O . GLN A 1 33 ? 9.678 3.681 2.772 1.00 0.00 33 GLN A O 7
ATOM 7445 N N . GLY A 1 34 ? 8.672 5.571 3.462 1.00 0.00 34 GLY A N 7
ATOM 7446 C CA . GLY A 1 34 ? 8.522 6.087 2.114 1.00 0.00 34 GLY A CA 7
ATOM 7447 C C . GLY A 1 34 ? 7.069 6.247 1.713 1.00 0.00 34 GLY A C 7
ATOM 7448 O O . GLY A 1 34 ? 6.298 6.919 2.399 1.00 0.00 34 GLY A O 7
ATOM 7452 N N . VAL A 1 35 ? 6.694 5.631 0.596 1.00 0.00 35 VAL A N 7
ATOM 7453 C CA . VAL A 1 35 ? 5.324 5.709 0.104 1.00 0.00 35 VAL A CA 7
ATOM 7454 C C . VAL A 1 35 ? 4.596 4.382 0.291 1.00 0.00 35 VAL A C 7
ATOM 7455 O O . VAL A 1 35 ? 5.042 3.344 -0.197 1.00 0.00 35 VAL A O 7
ATOM 7468 N N . ARG A 1 36 ? 3.473 4.425 1.001 1.00 0.00 36 ARG A N 7
ATOM 7469 C CA . ARG A 1 36 ? 2.683 3.226 1.254 1.00 0.00 36 ARG A CA 7
ATOM 7470 C C . ARG A 1 36 ? 1.634 3.026 0.164 1.00 0.00 36 ARG A C 7
ATOM 7471 O O . ARG A 1 36 ? 0.680 3.797 0.059 1.00 0.00 36 ARG A O 7
ATOM 7492 N N . TRP A 1 37 ? 1.819 1.988 -0.644 1.00 0.00 37 TRP A N 7
ATOM 7493 C CA . TRP A 1 37 ? 0.888 1.688 -1.726 1.00 0.00 37 TRP A CA 7
ATOM 7494 C C . TRP A 1 37 ? -0.332 0.938 -1.203 1.00 0.00 37 TRP A C 7
ATOM 7495 O O . TRP A 1 37 ? -0.302 -0.284 -1.046 1.00 0.00 37 TRP A O 7
ATOM 7516 N N . HIS A 1 38 ? -1.405 1.675 -0.935 1.00 0.00 38 HIS A N 7
ATOM 7517 C CA . HIS A 1 38 ? -2.636 1.078 -0.429 1.00 0.00 38 HIS A CA 7
ATOM 7518 C C . HIS A 1 38 ? -3.551 0.665 -1.578 1.00 0.00 38 HIS A C 7
ATOM 7519 O O . HIS A 1 38 ? -3.977 1.500 -2.377 1.00 0.00 38 HIS A O 7
ATOM 7533 N N . CYS A 1 39 ? -3.848 -0.627 -1.656 1.00 0.00 39 CYS A N 7
ATOM 7534 C CA . CYS A 1 39 ? -4.711 -1.152 -2.708 1.00 0.00 39 CYS A CA 7
ATOM 7535 C C . CYS A 1 39 ? -6.026 -0.381 -2.767 1.00 0.00 39 CYS A C 7
ATOM 7536 O O . CYS A 1 39 ? -6.517 0.107 -1.750 1.00 0.00 39 CYS A O 7
ATOM 7543 N N . GLN A 1 40 ? -6.591 -0.278 -3.966 1.00 0.00 40 GLN A N 7
ATOM 7544 C CA . GLN A 1 40 ? -7.850 0.434 -4.157 1.00 0.00 40 GLN A CA 7
ATOM 7545 C C . GLN A 1 40 ? -9.000 -0.543 -4.377 1.00 0.00 40 GLN A C 7
ATOM 7546 O O . GLN A 1 40 ? -10.103 -0.344 -3.868 1.00 0.00 40 GLN A O 7
ATOM 7560 N N . ASP A 1 41 ? -8.735 -1.599 -5.139 1.00 0.00 41 ASP A N 7
ATOM 7561 C CA . ASP A 1 41 ? -9.748 -2.608 -5.426 1.00 0.00 41 ASP A CA 7
ATOM 7562 C C . ASP A 1 41 ? -10.235 -3.269 -4.140 1.00 0.00 41 ASP A C 7
ATOM 7563 O O . ASP A 1 41 ? -11.439 -3.379 -3.904 1.00 0.00 41 ASP A O 7
ATOM 7572 N N . CYS A 1 42 ? -9.293 -3.710 -3.313 1.00 0.00 42 CYS A N 7
ATOM 7573 C CA . CYS A 1 42 ? -9.626 -4.362 -2.052 1.00 0.00 42 CYS A CA 7
ATOM 7574 C C . CYS A 1 42 ? -10.588 -3.505 -1.234 1.00 0.00 42 CYS A C 7
ATOM 7575 O O . CYS A 1 42 ? -10.619 -2.280 -1.350 1.00 0.00 42 CYS A O 7
ATOM 7582 N N . PRO A 1 43 ? -11.392 -4.164 -0.386 1.00 0.00 43 PRO A N 7
ATOM 7583 C CA . PRO A 1 43 ? -12.369 -3.484 0.468 1.00 0.00 43 PRO A CA 7
ATOM 7584 C C . PRO A 1 43 ? -11.705 -2.672 1.575 1.00 0.00 43 PRO A C 7
ATOM 7585 O O . PRO A 1 43 ? -10.510 -2.801 1.841 1.00 0.00 43 PRO A O 7
ATOM 7596 N N . PRO A 1 44 ? -12.496 -1.814 2.237 1.00 0.00 44 PRO A N 7
ATOM 7597 C CA . PRO A 1 44 ? -12.006 -0.964 3.326 1.00 0.00 44 PRO A CA 7
ATOM 7598 C C . PRO A 1 44 ? -11.664 -1.766 4.577 1.00 0.00 44 PRO A C 7
ATOM 7599 O O . PRO A 1 44 ? -11.253 -1.204 5.592 1.00 0.00 44 PRO A O 7
ATOM 7610 N N . GLU A 1 45 ? -11.835 -3.082 4.497 1.00 0.00 45 GLU A N 7
ATOM 7611 C CA . GLU A 1 45 ? -11.544 -3.960 5.624 1.00 0.00 45 GLU A CA 7
ATOM 7612 C C . GLU A 1 45 ? -10.360 -4.871 5.312 1.00 0.00 45 GLU A C 7
ATOM 7613 O O . GLU A 1 45 ? -9.629 -5.286 6.211 1.00 0.00 45 GLU A O 7
ATOM 7625 N N . MET A 1 46 ? -10.180 -5.180 4.032 1.00 0.00 46 MET A N 7
ATOM 7626 C CA . MET A 1 46 ? -9.085 -6.041 3.601 1.00 0.00 46 MET A CA 7
ATOM 7627 C C . MET A 1 46 ? -8.041 -5.247 2.823 1.00 0.00 46 MET A C 7
ATOM 7628 O O . MET A 1 46 ? -7.377 -5.780 1.934 1.00 0.00 46 MET A O 7
ATOM 7642 N N . SER A 1 47 ? -7.903 -3.969 3.162 1.00 0.00 47 SER A N 7
ATOM 7643 C CA . SER A 1 47 ? -6.943 -3.100 2.492 1.00 0.00 47 SER A CA 7
ATOM 7644 C C . SER A 1 47 ? -5.521 -3.626 2.665 1.00 0.00 47 SER A C 7
ATOM 7645 O O . SER A 1 47 ? -5.159 -4.133 3.728 1.00 0.00 47 SER A O 7
ATOM 7653 N N . LEU A 1 48 ? -4.719 -3.501 1.613 1.00 0.00 48 LEU A N 7
ATOM 7654 C CA . LEU A 1 48 ? -3.336 -3.963 1.647 1.00 0.00 48 LEU A CA 7
ATOM 7655 C C . LEU A 1 48 ? -2.367 -2.786 1.590 1.00 0.00 48 LEU A C 7
ATOM 7656 O O . LEU A 1 48 ? -2.753 -1.668 1.250 1.00 0.00 48 LEU A O 7
ATOM 7672 N N . ASP A 1 49 ? -1.108 -3.047 1.923 1.00 0.00 49 ASP A N 7
ATOM 7673 C CA . ASP A 1 49 ? -0.082 -2.010 1.907 1.00 0.00 49 ASP A CA 7
ATOM 7674 C C . ASP A 1 49 ? 1.231 -2.553 1.352 1.00 0.00 49 ASP A C 7
ATOM 7675 O O . ASP A 1 49 ? 1.702 -3.612 1.766 1.00 0.00 49 ASP A O 7
ATOM 7684 N N . PHE A 1 50 ? 1.817 -1.821 0.410 1.00 0.00 50 PHE A N 7
ATOM 7685 C CA . PHE A 1 50 ? 3.074 -2.229 -0.204 1.00 0.00 50 PHE A CA 7
ATOM 7686 C C . PHE A 1 50 ? 4.065 -1.070 -0.239 1.00 0.00 50 PHE A C 7
ATOM 7687 O O . PHE A 1 50 ? 3.743 0.024 -0.705 1.00 0.00 50 PHE A O 7
ATOM 7704 N N . CYS A 1 51 ? 5.273 -1.316 0.259 1.00 0.00 51 CYS A N 7
ATOM 7705 C CA . CYS A 1 51 ? 6.312 -0.293 0.287 1.00 0.00 51 CYS A CA 7
ATOM 7706 C C . CYS A 1 51 ? 6.792 0.033 -1.124 1.00 0.00 51 CYS A C 7
ATOM 7707 O O . CYS A 1 51 ? 6.825 -0.835 -1.996 1.00 0.00 51 CYS A O 7
ATOM 7714 N N . ASP A 1 52 ? 7.163 1.290 -1.340 1.00 0.00 52 ASP A N 7
ATOM 7715 C CA . ASP A 1 52 ? 7.643 1.732 -2.644 1.00 0.00 52 ASP A CA 7
ATOM 7716 C C . ASP A 1 52 ? 8.443 0.629 -3.331 1.00 0.00 52 ASP A C 7
ATOM 7717 O O . ASP A 1 52 ? 8.419 0.502 -4.555 1.00 0.00 52 ASP A O 7
ATOM 7726 N N . SER A 1 53 ? 9.152 -0.164 -2.535 1.00 0.00 53 SER A N 7
ATOM 7727 C CA . SER A 1 53 ? 9.963 -1.253 -3.066 1.00 0.00 53 SER A CA 7
ATOM 7728 C C . SER A 1 53 ? 9.081 -2.350 -3.657 1.00 0.00 53 SER A C 7
ATOM 7729 O O . SER A 1 53 ? 9.326 -2.831 -4.763 1.00 0.00 53 SER A O 7
ATOM 7737 N N . CYS A 1 54 ? 8.054 -2.740 -2.910 1.00 0.00 54 CYS A N 7
ATOM 7738 C CA . CYS A 1 54 ? 7.134 -3.779 -3.356 1.00 0.00 54 CYS A CA 7
ATOM 7739 C C . CYS A 1 54 ? 5.910 -3.169 -4.032 1.00 0.00 54 CYS A C 7
ATOM 7740 O O . CYS A 1 54 ? 4.845 -3.785 -4.084 1.00 0.00 54 CYS A O 7
ATOM 7747 N N . SER A 1 55 ? 6.069 -1.954 -4.547 1.00 0.00 55 SER A N 7
ATOM 7748 C CA . SER A 1 55 ? 4.976 -1.258 -5.217 1.00 0.00 55 SER A CA 7
ATOM 7749 C C . SER A 1 55 ? 4.699 -1.872 -6.586 1.00 0.00 55 SER A C 7
ATOM 7750 O O . SER A 1 55 ? 3.549 -1.967 -7.014 1.00 0.00 55 SER A O 7
ATOM 7758 N N . ASP A 1 56 ? 5.762 -2.286 -7.267 1.00 0.00 56 ASP A N 7
ATOM 7759 C CA . ASP A 1 56 ? 5.635 -2.891 -8.588 1.00 0.00 56 ASP A CA 7
ATOM 7760 C C . ASP A 1 56 ? 5.523 -4.409 -8.481 1.00 0.00 56 ASP A C 7
ATOM 7761 O O . ASP A 1 56 ? 5.696 -5.125 -9.469 1.00 0.00 56 ASP A O 7
ATOM 7770 N N . CYS A 1 57 ? 5.234 -4.892 -7.279 1.00 0.00 57 CYS A N 7
ATOM 7771 C CA . CYS A 1 57 ? 5.101 -6.326 -7.043 1.00 0.00 57 CYS A CA 7
ATOM 7772 C C . CYS A 1 57 ? 3.685 -6.799 -7.356 1.00 0.00 57 CYS A C 7
ATOM 7773 O O . CYS A 1 57 ? 2.756 -5.996 -7.447 1.00 0.00 57 CYS A O 7
ATOM 7781 N N . LEU A 1 58 ? 3.528 -8.108 -7.520 1.00 0.00 58 LEU A N 7
ATOM 7782 C CA . LEU A 1 58 ? 2.225 -8.689 -7.825 1.00 0.00 58 LEU A CA 7
ATOM 7783 C C . LEU A 1 58 ? 1.809 -9.687 -6.749 1.00 0.00 58 LEU A C 7
ATOM 7784 O O . LEU A 1 58 ? 2.380 -10.773 -6.639 1.00 0.00 58 LEU A O 7
ATOM 7800 N N . HIS A 1 59 ? 0.808 -9.313 -5.957 1.00 0.00 59 HIS A N 7
ATOM 7801 C CA . HIS A 1 59 ? 0.313 -10.177 -4.891 1.00 0.00 59 HIS A CA 7
ATOM 7802 C C . HIS A 1 59 ? -1.174 -10.467 -5.073 1.00 0.00 59 HIS A C 7
ATOM 7803 O O . HIS A 1 59 ? -1.981 -9.549 -5.213 1.00 0.00 59 HIS A O 7
ATOM 7817 N N . GLU A 1 60 ? -1.526 -11.749 -5.070 1.00 0.00 60 GLU A N 7
ATOM 7818 C CA . GLU A 1 60 ? -2.916 -12.158 -5.237 1.00 0.00 60 GLU A CA 7
ATOM 7819 C C . GLU A 1 60 ? -3.369 -13.033 -4.072 1.00 0.00 60 GLU A C 7
ATOM 7820 O O . GLU A 1 60 ? -2.799 -14.095 -3.819 1.00 0.00 60 GLU A O 7
ATOM 7832 N N . THR A 1 61 ? -4.398 -12.579 -3.364 1.00 0.00 61 THR A N 7
ATOM 7833 C CA . THR A 1 61 ? -4.927 -13.318 -2.224 1.00 0.00 61 THR A CA 7
ATOM 7834 C C . THR A 1 61 ? -6.415 -13.604 -2.397 1.00 0.00 61 THR A C 7
ATOM 7835 O O . THR A 1 61 ? -6.999 -13.295 -3.436 1.00 0.00 61 THR A O 7
ATOM 7846 N N . ASP A 1 62 ? -7.021 -14.195 -1.374 1.00 0.00 62 ASP A N 7
ATOM 7847 C CA . ASP A 1 62 ? -8.442 -14.521 -1.412 1.00 0.00 62 ASP A CA 7
ATOM 7848 C C . ASP A 1 62 ? -9.245 -13.380 -2.027 1.00 0.00 62 ASP A C 7
ATOM 7849 O O . ASP A 1 62 ? -10.154 -13.608 -2.826 1.00 0.00 62 ASP A O 7
ATOM 7858 N N . ILE A 1 63 ? -8.905 -12.152 -1.649 1.00 0.00 63 ILE A N 7
ATOM 7859 C CA . ILE A 1 63 ? -9.594 -10.976 -2.164 1.00 0.00 63 ILE A CA 7
ATOM 7860 C C . ILE A 1 63 ? -8.700 -10.187 -3.114 1.00 0.00 63 ILE A C 7
ATOM 7861 O O . ILE A 1 63 ? -9.094 -9.875 -4.239 1.00 0.00 63 ILE A O 7
ATOM 7877 N N . HIS A 1 64 ? -7.494 -9.868 -2.656 1.00 0.00 64 HIS A N 7
ATOM 7878 C CA . HIS A 1 64 ? -6.542 -9.117 -3.467 1.00 0.00 64 HIS A CA 7
ATOM 7879 C C . HIS A 1 64 ? -6.188 -9.883 -4.738 1.00 0.00 64 HIS A C 7
ATOM 7880 O O . HIS A 1 64 ? -6.221 -11.113 -4.764 1.00 0.00 64 HIS A O 7
ATOM 7894 N N . LYS A 1 65 ? -5.849 -9.147 -5.791 1.00 0.00 65 LYS A N 7
ATOM 7895 C CA . LYS A 1 65 ? -5.488 -9.756 -7.066 1.00 0.00 65 LYS A CA 7
ATOM 7896 C C . LYS A 1 65 ? -4.505 -8.875 -7.831 1.00 0.00 65 LYS A C 7
ATOM 7897 O O . LYS A 1 65 ? -4.160 -7.782 -7.383 1.00 0.00 65 LYS A O 7
ATOM 7916 N N . GLU A 1 66 ? -4.060 -9.357 -8.987 1.00 0.00 66 GLU A N 7
ATOM 7917 C CA . GLU A 1 66 ? -3.118 -8.611 -9.813 1.00 0.00 66 GLU A CA 7
ATOM 7918 C C . GLU A 1 66 ? -3.801 -7.418 -10.476 1.00 0.00 66 GLU A C 7
ATOM 7919 O O . GLU A 1 66 ? -3.241 -6.324 -10.537 1.00 0.00 66 GLU A O 7
ATOM 7931 N N . ASP A 1 67 ? -5.015 -7.639 -10.970 1.00 0.00 67 ASP A N 7
ATOM 7932 C CA . ASP A 1 67 ? -5.775 -6.583 -11.628 1.00 0.00 67 ASP A CA 7
ATOM 7933 C C . ASP A 1 67 ? -5.999 -5.406 -10.684 1.00 0.00 67 ASP A C 7
ATOM 7934 O O . ASP A 1 67 ? -6.052 -4.253 -11.114 1.00 0.00 67 ASP A O 7
ATOM 7943 N N . HIS A 1 68 ? -6.133 -5.704 -9.395 1.00 0.00 68 HIS A N 7
ATOM 7944 C CA . HIS A 1 68 ? -6.352 -4.670 -8.390 1.00 0.00 68 HIS A CA 7
ATOM 7945 C C . HIS A 1 68 ? -5.365 -3.521 -8.569 1.00 0.00 68 HIS A C 7
ATOM 7946 O O . HIS A 1 68 ? -4.257 -3.714 -9.069 1.00 0.00 68 HIS A O 7
ATOM 7960 N N . GLN A 1 69 ? -5.775 -2.325 -8.157 1.00 0.00 69 GLN A N 7
ATOM 7961 C CA . GLN A 1 69 ? -4.926 -1.145 -8.273 1.00 0.00 69 GLN A CA 7
ATOM 7962 C C . GLN A 1 69 ? -4.293 -0.796 -6.931 1.00 0.00 69 GLN A C 7
ATOM 7963 O O . GLN A 1 69 ? -4.703 -1.306 -5.887 1.00 0.00 69 GLN A O 7
ATOM 7977 N N . LEU A 1 70 ? -3.291 0.076 -6.964 1.00 0.00 70 LEU A N 7
ATOM 7978 C CA . LEU A 1 70 ? -2.599 0.494 -5.749 1.00 0.00 70 LEU A CA 7
ATOM 7979 C C . LEU A 1 70 ? -2.514 2.014 -5.667 1.00 0.00 70 LEU A C 7
ATOM 7980 O O . LEU A 1 70 ? -2.308 2.689 -6.675 1.00 0.00 70 LEU A O 7
ATOM 7996 N N . GLU A 1 71 ? -2.672 2.546 -4.459 1.00 0.00 71 GLU A N 7
ATOM 7997 C CA . GLU A 1 71 ? -2.612 3.987 -4.246 1.00 0.00 71 GLU A CA 7
ATOM 7998 C C . GLU A 1 71 ? -1.327 4.377 -3.521 1.00 0.00 71 GLU A C 7
ATOM 7999 O O . GLU A 1 71 ? -1.106 4.022 -2.363 1.00 0.00 71 GLU A O 7
ATOM 8011 N N . PRO A 1 72 ? -0.458 5.124 -4.217 1.00 0.00 72 PRO A N 7
ATOM 8012 C CA . PRO A 1 72 ? 0.820 5.579 -3.660 1.00 0.00 72 PRO A CA 7
ATOM 8013 C C . PRO A 1 72 ? 0.636 6.631 -2.572 1.00 0.00 72 PRO A C 7
ATOM 8014 O O . PRO A 1 72 ? 0.386 7.801 -2.863 1.00 0.00 72 PRO A O 7
ATOM 8025 N N . ILE A 1 73 ? 0.763 6.207 -1.319 1.00 0.00 73 ILE A N 7
ATOM 8026 C CA . ILE A 1 73 ? 0.613 7.114 -0.188 1.00 0.00 73 ILE A CA 7
ATOM 8027 C C . ILE A 1 73 ? 1.965 7.649 0.271 1.00 0.00 73 ILE A C 7
ATOM 8028 O O . ILE A 1 73 ? 2.696 6.978 0.999 1.00 0.00 73 ILE A O 7
ATOM 8044 N N . TYR A 1 74 ? 2.291 8.863 -0.159 1.00 0.00 74 TYR A N 7
ATOM 8045 C CA . TYR A 1 74 ? 3.556 9.490 0.206 1.00 0.00 74 TYR A CA 7
ATOM 8046 C C . TYR A 1 74 ? 3.594 9.811 1.697 1.00 0.00 74 TYR A C 7
ATOM 8047 O O . TYR A 1 74 ? 4.504 9.389 2.411 1.00 0.00 74 TYR A O 7
ATOM 8065 N N . ARG A 1 75 ? 2.598 10.560 2.160 1.00 0.00 75 ARG A N 7
ATOM 8066 C CA . ARG A 1 75 ? 2.517 10.939 3.565 1.00 0.00 75 ARG A CA 7
ATOM 8067 C C . ARG A 1 75 ? 1.322 10.272 4.240 1.00 0.00 75 ARG A C 7
ATOM 8068 O O . ARG A 1 75 ? 0.398 9.808 3.572 1.00 0.00 75 ARG A O 7
ATOM 8089 N N . SER A 1 76 ? 1.348 10.226 5.568 1.00 0.00 76 SER A N 7
ATOM 8090 C CA . SER A 1 76 ? 0.269 9.612 6.334 1.00 0.00 76 SER A CA 7
ATOM 8091 C C . SER A 1 76 ? -0.779 10.650 6.724 1.00 0.00 76 SER A C 7
ATOM 8092 O O . SER A 1 76 ? -0.686 11.275 7.781 1.00 0.00 76 SER A O 7
ATOM 8100 N N . SER A 1 77 ? -1.776 10.827 5.864 1.00 0.00 77 SER A N 7
ATOM 8101 C CA . SER A 1 77 ? -2.841 11.791 6.116 1.00 0.00 77 SER A CA 7
ATOM 8102 C C . SER A 1 77 ? -3.829 11.252 7.146 1.00 0.00 77 SER A C 7
ATOM 8103 O O . SER A 1 77 ? -4.451 10.211 6.940 1.00 0.00 77 SER A O 7
ATOM 8111 N N . GLY A 1 78 ? -3.967 11.970 8.256 1.00 0.00 78 GLY A N 7
ATOM 8112 C CA . GLY A 1 78 ? -4.881 11.550 9.303 1.00 0.00 78 GLY A CA 7
ATOM 8113 C C . GLY A 1 78 ? -5.396 12.714 10.125 1.00 0.00 78 GLY A C 7
ATOM 8114 O O . GLY A 1 78 ? -5.004 13.864 9.926 1.00 0.00 78 GLY A O 7
ATOM 8118 N N . PRO A 1 79 ? -6.300 12.421 11.072 1.00 0.00 79 PRO A N 7
ATOM 8119 C CA . PRO A 1 79 ? -6.891 13.439 11.945 1.00 0.00 79 PRO A CA 7
ATOM 8120 C C . PRO A 1 79 ? -5.884 14.003 12.942 1.00 0.00 79 PRO A C 7
ATOM 8121 O O . PRO A 1 79 ? -6.204 14.900 13.722 1.00 0.00 79 PRO A O 7
ATOM 8132 N N . SER A 1 80 ? -4.666 13.472 12.910 1.00 0.00 80 SER A N 7
ATOM 8133 C CA . SER A 1 80 ? -3.613 13.920 13.814 1.00 0.00 80 SER A CA 7
ATOM 8134 C C . SER A 1 80 ? -3.041 15.260 13.359 1.00 0.00 80 SER A C 7
ATOM 8135 O O . SER A 1 80 ? -2.175 15.313 12.486 1.00 0.00 80 SER A O 7
ATOM 8143 N N . SER A 1 81 ? -3.532 16.340 13.958 1.00 0.00 81 SER A N 7
ATOM 8144 C CA . SER A 1 81 ? -3.073 17.680 13.613 1.00 0.00 81 SER A CA 7
ATOM 8145 C C . SER A 1 81 ? -1.793 18.028 14.367 1.00 0.00 81 SER A C 7
ATOM 8146 O O . SER A 1 81 ? -1.816 18.269 15.573 1.00 0.00 81 SER A O 7
ATOM 8154 N N . GLY A 1 82 ? -0.677 18.051 13.646 1.00 0.00 82 GLY A N 7
ATOM 8155 C CA . GLY A 1 82 ? 0.598 18.369 14.262 1.00 0.00 82 GLY A CA 7
ATOM 8156 C C . GLY A 1 82 ? 1.694 18.602 13.240 1.00 0.00 82 GLY A C 7
ATOM 8157 O O . GLY A 1 82 ? 1.894 17.754 12.372 1.00 0.00 82 GLY A O 7
ATOM 8163 N N . GLY A 1 1 ? -3.041 29.830 -17.570 1.00 0.00 1 GLY A N 8
ATOM 8164 C CA . GLY A 1 1 ? -1.788 30.054 -16.874 1.00 0.00 1 GLY A CA 8
ATOM 8165 C C . GLY A 1 1 ? -0.957 28.792 -16.754 1.00 0.00 1 GLY A C 8
ATOM 8166 O O . GLY A 1 1 ? -1.072 27.884 -17.577 1.00 0.00 1 GLY A O 8
ATOM 8170 N N . SER A 1 2 ? -0.117 28.735 -15.726 1.00 0.00 2 SER A N 8
ATOM 8171 C CA . SER A 1 2 ? 0.741 27.576 -15.504 1.00 0.00 2 SER A CA 8
ATOM 8172 C C . SER A 1 2 ? 0.239 26.747 -14.326 1.00 0.00 2 SER A C 8
ATOM 8173 O O . SER A 1 2 ? -0.271 27.287 -13.344 1.00 0.00 2 SER A O 8
ATOM 8181 N N . SER A 1 3 ? 0.387 25.430 -14.432 1.00 0.00 3 SER A N 8
ATOM 8182 C CA . SER A 1 3 ? -0.055 24.523 -13.379 1.00 0.00 3 SER A CA 8
ATOM 8183 C C . SER A 1 3 ? 0.982 24.442 -12.262 1.00 0.00 3 SER A C 8
ATOM 8184 O O . SER A 1 3 ? 1.298 23.360 -11.771 1.00 0.00 3 SER A O 8
ATOM 8192 N N . GLY A 1 4 ? 1.509 25.597 -11.867 1.00 0.00 4 GLY A N 8
ATOM 8193 C CA . GLY A 1 4 ? 2.505 25.636 -10.812 1.00 0.00 4 GLY A CA 8
ATOM 8194 C C . GLY A 1 4 ? 3.910 25.412 -11.333 1.00 0.00 4 GLY A C 8
ATOM 8195 O O . GLY A 1 4 ? 4.449 26.243 -12.063 1.00 0.00 4 GLY A O 8
ATOM 8199 N N . SER A 1 5 ? 4.507 24.286 -10.955 1.00 0.00 5 SER A N 8
ATOM 8200 C CA . SER A 1 5 ? 5.861 23.957 -11.385 1.00 0.00 5 SER A CA 8
ATOM 8201 C C . SER A 1 5 ? 6.837 25.064 -10.998 1.00 0.00 5 SER A C 8
ATOM 8202 O O . SER A 1 5 ? 7.716 25.432 -11.778 1.00 0.00 5 SER A O 8
ATOM 8210 N N . SER A 1 6 ? 6.676 25.591 -9.789 1.00 0.00 6 SER A N 8
ATOM 8211 C CA . SER A 1 6 ? 7.540 26.659 -9.299 1.00 0.00 6 SER A CA 8
ATOM 8212 C C . SER A 1 6 ? 8.974 26.166 -9.135 1.00 0.00 6 SER A C 8
ATOM 8213 O O . SER A 1 6 ? 9.208 25.019 -8.756 1.00 0.00 6 SER A O 8
ATOM 8221 N N . GLY A 1 7 ? 9.931 27.042 -9.424 1.00 0.00 7 GLY A N 8
ATOM 8222 C CA . GLY A 1 7 ? 11.331 26.678 -9.304 1.00 0.00 7 GLY A CA 8
ATOM 8223 C C . GLY A 1 7 ? 12.095 27.610 -8.384 1.00 0.00 7 GLY A C 8
ATOM 8224 O O . GLY A 1 7 ? 12.579 28.656 -8.814 1.00 0.00 7 GLY A O 8
ATOM 8228 N N . GLN A 1 8 ? 12.202 27.229 -7.115 1.00 0.00 8 GLN A N 8
ATOM 8229 C CA . GLN A 1 8 ? 12.911 28.040 -6.132 1.00 0.00 8 GLN A CA 8
ATOM 8230 C C . GLN A 1 8 ? 13.519 27.165 -5.041 1.00 0.00 8 GLN A C 8
ATOM 8231 O O . GLN A 1 8 ? 13.000 26.094 -4.731 1.00 0.00 8 GLN A O 8
ATOM 8245 N N . GLN A 1 9 ? 14.622 27.630 -4.463 1.00 0.00 9 GLN A N 8
ATOM 8246 C CA . GLN A 1 9 ? 15.301 26.888 -3.407 1.00 0.00 9 GLN A CA 8
ATOM 8247 C C . GLN A 1 9 ? 14.613 27.103 -2.063 1.00 0.00 9 GLN A C 8
ATOM 8248 O O . GLN A 1 9 ? 15.002 27.977 -1.289 1.00 0.00 9 GLN A O 8
ATOM 8262 N N . MET A 1 10 ? 13.590 26.299 -1.792 1.00 0.00 10 MET A N 8
ATOM 8263 C CA . MET A 1 10 ? 12.849 26.400 -0.541 1.00 0.00 10 MET A CA 8
ATOM 8264 C C . MET A 1 10 ? 13.651 25.810 0.615 1.00 0.00 10 MET A C 8
ATOM 8265 O O . MET A 1 10 ? 14.440 24.884 0.425 1.00 0.00 10 MET A O 8
ATOM 8279 N N . GLN A 1 11 ? 13.443 26.351 1.811 1.00 0.00 11 GLN A N 8
ATOM 8280 C CA . GLN A 1 11 ? 14.147 25.877 2.997 1.00 0.00 11 GLN A CA 8
ATOM 8281 C C . GLN A 1 11 ? 13.200 25.132 3.932 1.00 0.00 11 GLN A C 8
ATOM 8282 O O . GLN A 1 11 ? 12.159 25.658 4.323 1.00 0.00 11 GLN A O 8
ATOM 8296 N N . ALA A 1 12 ? 13.569 23.905 4.286 1.00 0.00 12 ALA A N 8
ATOM 8297 C CA . ALA A 1 12 ? 12.753 23.089 5.176 1.00 0.00 12 ALA A CA 8
ATOM 8298 C C . ALA A 1 12 ? 13.464 21.789 5.535 1.00 0.00 12 ALA A C 8
ATOM 8299 O O . ALA A 1 12 ? 14.287 21.290 4.769 1.00 0.00 12 ALA A O 8
ATOM 8306 N N . GLU A 1 13 ? 13.141 21.247 6.706 1.00 0.00 13 GLU A N 8
ATOM 8307 C CA . GLU A 1 13 ? 13.752 20.006 7.166 1.00 0.00 13 GLU A CA 8
ATOM 8308 C C . GLU A 1 13 ? 12.811 18.824 6.951 1.00 0.00 13 GLU A C 8
ATOM 8309 O O . GLU A 1 13 ? 12.028 18.472 7.833 1.00 0.00 13 GLU A O 8
ATOM 8321 N N . SER A 1 14 ? 12.894 18.216 5.772 1.00 0.00 14 SER A N 8
ATOM 8322 C CA . SER A 1 14 ? 12.047 17.077 5.438 1.00 0.00 14 SER A CA 8
ATOM 8323 C C . SER A 1 14 ? 12.813 16.059 4.599 1.00 0.00 14 SER A C 8
ATOM 8324 O O . SER A 1 14 ? 13.830 16.381 3.986 1.00 0.00 14 SER A O 8
ATOM 8332 N N . GLY A 1 15 ? 12.316 14.826 4.577 1.00 0.00 15 GLY A N 8
ATOM 8333 C CA . GLY A 1 15 ? 12.965 13.778 3.811 1.00 0.00 15 GLY A CA 8
ATOM 8334 C C . GLY A 1 15 ? 12.015 12.654 3.445 1.00 0.00 15 GLY A C 8
ATOM 8335 O O . GLY A 1 15 ? 11.304 12.734 2.442 1.00 0.00 15 GLY A O 8
ATOM 8339 N N . PHE A 1 16 ? 12.003 11.603 4.258 1.00 0.00 16 PHE A N 8
ATOM 8340 C CA . PHE A 1 16 ? 11.135 10.457 4.013 1.00 0.00 16 PHE A CA 8
ATOM 8341 C C . PHE A 1 16 ? 10.025 10.383 5.057 1.00 0.00 16 PHE A C 8
ATOM 8342 O O . PHE A 1 16 ? 10.026 11.130 6.035 1.00 0.00 16 PHE A O 8
ATOM 8359 N N . VAL A 1 17 ? 9.077 9.476 4.840 1.00 0.00 17 VAL A N 8
ATOM 8360 C CA . VAL A 1 17 ? 7.960 9.302 5.761 1.00 0.00 17 VAL A CA 8
ATOM 8361 C C . VAL A 1 17 ? 8.036 7.954 6.469 1.00 0.00 17 VAL A C 8
ATOM 8362 O O . VAL A 1 17 ? 8.328 6.932 5.847 1.00 0.00 17 VAL A O 8
ATOM 8375 N N . GLN A 1 18 ? 7.770 7.959 7.771 1.00 0.00 18 GLN A N 8
ATOM 8376 C CA . GLN A 1 18 ? 7.808 6.735 8.563 1.00 0.00 18 GLN A CA 8
ATOM 8377 C C . GLN A 1 18 ? 6.405 6.326 9.001 1.00 0.00 18 GLN A C 8
ATOM 8378 O O . GLN A 1 18 ? 5.856 6.879 9.954 1.00 0.00 18 GLN A O 8
ATOM 8392 N N . HIS A 1 19 ? 5.830 5.356 8.297 1.00 0.00 19 HIS A N 8
ATOM 8393 C CA . HIS A 1 19 ? 4.491 4.872 8.614 1.00 0.00 19 HIS A CA 8
ATOM 8394 C C . HIS A 1 19 ? 4.546 3.767 9.664 1.00 0.00 19 HIS A C 8
ATOM 8395 O O . HIS A 1 19 ? 5.062 2.679 9.409 1.00 0.00 19 HIS A O 8
ATOM 8409 N N . VAL A 1 20 ? 4.012 4.054 10.847 1.00 0.00 20 VAL A N 8
ATOM 8410 C CA . VAL A 1 20 ? 4.000 3.084 11.936 1.00 0.00 20 VAL A CA 8
ATOM 8411 C C . VAL A 1 20 ? 2.684 2.317 11.974 1.00 0.00 20 VAL A C 8
ATOM 8412 O O . VAL A 1 20 ? 1.607 2.906 11.892 1.00 0.00 20 VAL A O 8
ATOM 8425 N N . GLY A 1 21 ? 2.778 0.996 12.100 1.00 0.00 21 GLY A N 8
ATOM 8426 C CA . GLY A 1 21 ? 1.587 0.169 12.147 1.00 0.00 21 GLY A CA 8
ATOM 8427 C C . GLY A 1 21 ? 1.318 -0.536 10.833 1.00 0.00 21 GLY A C 8
ATOM 8428 O O . GLY A 1 21 ? 0.779 -1.643 10.812 1.00 0.00 21 GLY A O 8
ATOM 8432 N N . PHE A 1 22 ? 1.691 0.107 9.731 1.00 0.00 22 PHE A N 8
ATOM 8433 C CA . PHE A 1 22 ? 1.484 -0.464 8.405 1.00 0.00 22 PHE A CA 8
ATOM 8434 C C . PHE A 1 22 ? 2.706 -1.263 7.961 1.00 0.00 22 PHE A C 8
ATOM 8435 O O . PHE A 1 22 ? 3.810 -0.728 7.860 1.00 0.00 22 PHE A O 8
ATOM 8452 N N . LYS A 1 23 ? 2.500 -2.549 7.698 1.00 0.00 23 LYS A N 8
ATOM 8453 C CA . LYS A 1 23 ? 3.582 -3.425 7.264 1.00 0.00 23 LYS A CA 8
ATOM 8454 C C . LYS A 1 23 ? 3.340 -3.926 5.844 1.00 0.00 23 LYS A C 8
ATOM 8455 O O . LYS A 1 23 ? 2.214 -4.266 5.478 1.00 0.00 23 LYS A O 8
ATOM 8474 N N . CYS A 1 24 ? 4.403 -3.970 5.048 1.00 0.00 24 CYS A N 8
ATOM 8475 C CA . CYS A 1 24 ? 4.307 -4.431 3.668 1.00 0.00 24 CYS A CA 8
ATOM 8476 C C . CYS A 1 24 ? 3.801 -5.869 3.609 1.00 0.00 24 CYS A C 8
ATOM 8477 O O . CYS A 1 24 ? 4.346 -6.757 4.264 1.00 0.00 24 CYS A O 8
ATOM 8484 N N . ASP A 1 25 ? 2.756 -6.091 2.818 1.00 0.00 25 ASP A N 8
ATOM 8485 C CA . ASP A 1 25 ? 2.177 -7.421 2.672 1.00 0.00 25 ASP A CA 8
ATOM 8486 C C . ASP A 1 25 ? 2.849 -8.184 1.534 1.00 0.00 25 ASP A C 8
ATOM 8487 O O . ASP A 1 25 ? 2.266 -9.104 0.962 1.00 0.00 25 ASP A O 8
ATOM 8496 N N . ASN A 1 26 ? 4.077 -7.793 1.210 1.00 0.00 26 ASN A N 8
ATOM 8497 C CA . ASN A 1 26 ? 4.827 -8.439 0.139 1.00 0.00 26 ASN A CA 8
ATOM 8498 C C . ASN A 1 26 ? 6.151 -8.992 0.659 1.00 0.00 26 ASN A C 8
ATOM 8499 O O . ASN A 1 26 ? 6.375 -10.203 0.652 1.00 0.00 26 ASN A O 8
ATOM 8510 N N . CYS A 1 27 ? 7.023 -8.098 1.111 1.00 0.00 27 CYS A N 8
ATOM 8511 C CA . CYS A 1 27 ? 8.324 -8.495 1.635 1.00 0.00 27 CYS A CA 8
ATOM 8512 C C . CYS A 1 27 ? 8.273 -8.658 3.151 1.00 0.00 27 CYS A C 8
ATOM 8513 O O . CYS A 1 27 ? 8.879 -9.572 3.708 1.00 0.00 27 CYS A O 8
ATOM 8520 N N . GLY A 1 28 ? 7.544 -7.765 3.813 1.00 0.00 28 GLY A N 8
ATOM 8521 C CA . GLY A 1 28 ? 7.426 -7.827 5.258 1.00 0.00 28 GLY A CA 8
ATOM 8522 C C . GLY A 1 28 ? 8.223 -6.740 5.952 1.00 0.00 28 GLY A C 8
ATOM 8523 O O . GLY A 1 28 ? 8.705 -6.932 7.069 1.00 0.00 28 GLY A O 8
ATOM 8527 N N . ILE A 1 29 ? 8.365 -5.597 5.289 1.00 0.00 29 ILE A N 8
ATOM 8528 C CA . ILE A 1 29 ? 9.109 -4.477 5.850 1.00 0.00 29 ILE A CA 8
ATOM 8529 C C . ILE A 1 29 ? 8.200 -3.566 6.667 1.00 0.00 29 ILE A C 8
ATOM 8530 O O . ILE A 1 29 ? 7.225 -3.022 6.151 1.00 0.00 29 ILE A O 8
ATOM 8546 N N . GLU A 1 30 ? 8.528 -3.404 7.945 1.00 0.00 30 GLU A N 8
ATOM 8547 C CA . GLU A 1 30 ? 7.740 -2.558 8.834 1.00 0.00 30 GLU A CA 8
ATOM 8548 C C . GLU A 1 30 ? 8.607 -1.992 9.956 1.00 0.00 30 GLU A C 8
ATOM 8549 O O . GLU A 1 30 ? 9.452 -2.680 10.529 1.00 0.00 30 GLU A O 8
ATOM 8561 N N . PRO A 1 31 ? 8.393 -0.708 10.278 1.00 0.00 31 PRO A N 8
ATOM 8562 C CA . PRO A 1 31 ? 7.390 0.121 9.602 1.00 0.00 31 PRO A CA 8
ATOM 8563 C C . PRO A 1 31 ? 7.778 0.444 8.164 1.00 0.00 31 PRO A C 8
ATOM 8564 O O . PRO A 1 31 ? 8.941 0.312 7.780 1.00 0.00 31 PRO A O 8
ATOM 8575 N N . ILE A 1 32 ? 6.799 0.868 7.372 1.00 0.00 32 ILE A N 8
ATOM 8576 C CA . ILE A 1 32 ? 7.040 1.212 5.976 1.00 0.00 32 ILE A CA 8
ATOM 8577 C C . ILE A 1 32 ? 7.598 2.625 5.846 1.00 0.00 32 ILE A C 8
ATOM 8578 O O . ILE A 1 32 ? 6.908 3.603 6.134 1.00 0.00 32 ILE A O 8
ATOM 8594 N N . GLN A 1 33 ? 8.849 2.723 5.410 1.00 0.00 33 GLN A N 8
ATOM 8595 C CA . GLN A 1 33 ? 9.499 4.017 5.240 1.00 0.00 33 GLN A CA 8
ATOM 8596 C C . GLN A 1 33 ? 9.452 4.464 3.782 1.00 0.00 33 GLN A C 8
ATOM 8597 O O . GLN A 1 33 ? 10.041 3.829 2.909 1.00 0.00 33 GLN A O 8
ATOM 8611 N N . GLY A 1 34 ? 8.745 5.561 3.527 1.00 0.00 34 GLY A N 8
ATOM 8612 C CA . GLY A 1 34 ? 8.634 6.072 2.173 1.00 0.00 34 GLY A CA 8
ATOM 8613 C C . GLY A 1 34 ? 7.193 6.255 1.739 1.00 0.00 34 GLY A C 8
ATOM 8614 O O . GLY A 1 34 ? 6.428 6.972 2.385 1.00 0.00 34 GLY A O 8
ATOM 8618 N N . VAL A 1 35 ? 6.821 5.606 0.641 1.00 0.00 35 VAL A N 8
ATOM 8619 C CA . VAL A 1 35 ? 5.462 5.700 0.120 1.00 0.00 35 VAL A CA 8
ATOM 8620 C C . VAL A 1 35 ? 4.694 4.403 0.350 1.00 0.00 35 VAL A C 8
ATOM 8621 O O . VAL A 1 35 ? 5.135 3.328 -0.058 1.00 0.00 35 VAL A O 8
ATOM 8634 N N . ARG A 1 36 ? 3.543 4.511 1.005 1.00 0.00 36 ARG A N 8
ATOM 8635 C CA . ARG A 1 36 ? 2.713 3.346 1.289 1.00 0.00 36 ARG A CA 8
ATOM 8636 C C . ARG A 1 36 ? 1.666 3.145 0.198 1.00 0.00 36 ARG A C 8
ATOM 8637 O O . ARG A 1 36 ? 0.743 3.947 0.055 1.00 0.00 36 ARG A O 8
ATOM 8658 N N . TRP A 1 37 ? 1.817 2.071 -0.568 1.00 0.00 37 TRP A N 8
ATOM 8659 C CA . TRP A 1 37 ? 0.884 1.765 -1.647 1.00 0.00 37 TRP A CA 8
ATOM 8660 C C . TRP A 1 37 ? -0.361 1.069 -1.109 1.00 0.00 37 TRP A C 8
ATOM 8661 O O . TRP A 1 37 ? -0.368 -0.146 -0.908 1.00 0.00 37 TRP A O 8
ATOM 8682 N N . HIS A 1 38 ? -1.415 1.846 -0.877 1.00 0.00 38 HIS A N 8
ATOM 8683 C CA . HIS A 1 38 ? -2.667 1.303 -0.363 1.00 0.00 38 HIS A CA 8
ATOM 8684 C C . HIS A 1 38 ? -3.573 0.852 -1.504 1.00 0.00 38 HIS A C 8
ATOM 8685 O O . HIS A 1 38 ? -3.913 1.639 -2.389 1.00 0.00 38 HIS A O 8
ATOM 8699 N N . CYS A 1 39 ? -3.961 -0.418 -1.479 1.00 0.00 39 CYS A N 8
ATOM 8700 C CA . CYS A 1 39 ? -4.826 -0.975 -2.512 1.00 0.00 39 CYS A CA 8
ATOM 8701 C C . CYS A 1 39 ? -6.163 -0.240 -2.556 1.00 0.00 39 CYS A C 8
ATOM 8702 O O . CYS A 1 39 ? -6.680 0.189 -1.525 1.00 0.00 39 CYS A O 8
ATOM 8709 N N . GLN A 1 40 ? -6.715 -0.099 -3.756 1.00 0.00 40 GLN A N 8
ATOM 8710 C CA . GLN A 1 40 ? -7.991 0.584 -3.934 1.00 0.00 40 GLN A CA 8
ATOM 8711 C C . GLN A 1 40 ? -9.139 -0.417 -4.013 1.00 0.00 40 GLN A C 8
ATOM 8712 O O . GLN A 1 40 ? -10.225 -0.173 -3.487 1.00 0.00 40 GLN A O 8
ATOM 8726 N N . ASP A 1 41 ? -8.891 -1.543 -4.672 1.00 0.00 41 ASP A N 8
ATOM 8727 C CA . ASP A 1 41 ? -9.903 -2.582 -4.819 1.00 0.00 41 ASP A CA 8
ATOM 8728 C C . ASP A 1 41 ? -10.304 -3.147 -3.460 1.00 0.00 41 ASP A C 8
ATOM 8729 O O . ASP A 1 41 ? -11.488 -3.222 -3.131 1.00 0.00 41 ASP A O 8
ATOM 8738 N N . CYS A 1 42 ? -9.309 -3.544 -2.673 1.00 0.00 42 CYS A N 8
ATOM 8739 C CA . CYS A 1 42 ? -9.556 -4.103 -1.350 1.00 0.00 42 CYS A CA 8
ATOM 8740 C C . CYS A 1 42 ? -10.468 -3.190 -0.535 1.00 0.00 42 CYS A C 8
ATOM 8741 O O . CYS A 1 42 ? -10.477 -1.970 -0.702 1.00 0.00 42 CYS A O 8
ATOM 8748 N N . PRO A 1 43 ? -11.254 -3.793 0.369 1.00 0.00 43 PRO A N 8
ATOM 8749 C CA . PRO A 1 43 ? -12.183 -3.054 1.229 1.00 0.00 43 PRO A CA 8
ATOM 8750 C C . PRO A 1 43 ? -11.460 -2.211 2.274 1.00 0.00 43 PRO A C 8
ATOM 8751 O O . PRO A 1 43 ? -10.257 -2.350 2.494 1.00 0.00 43 PRO A O 8
ATOM 8762 N N . PRO A 1 44 ? -12.210 -1.317 2.936 1.00 0.00 44 PRO A N 8
ATOM 8763 C CA . PRO A 1 44 ? -11.661 -0.435 3.970 1.00 0.00 44 PRO A CA 8
ATOM 8764 C C . PRO A 1 44 ? -11.276 -1.195 5.235 1.00 0.00 44 PRO A C 8
ATOM 8765 O O . PRO A 1 44 ? -10.679 -0.630 6.151 1.00 0.00 44 PRO A O 8
ATOM 8776 N N . GLU A 1 45 ? -11.622 -2.477 5.278 1.00 0.00 45 GLU A N 8
ATOM 8777 C CA . GLU A 1 45 ? -11.312 -3.313 6.432 1.00 0.00 45 GLU A CA 8
ATOM 8778 C C . GLU A 1 45 ? -10.148 -4.252 6.127 1.00 0.00 45 GLU A C 8
ATOM 8779 O O . GLU A 1 45 ? -9.361 -4.588 7.012 1.00 0.00 45 GLU A O 8
ATOM 8791 N N . MET A 1 46 ? -10.047 -4.671 4.870 1.00 0.00 46 MET A N 8
ATOM 8792 C CA . MET A 1 46 ? -8.979 -5.570 4.449 1.00 0.00 46 MET A CA 8
ATOM 8793 C C . MET A 1 46 ? -7.964 -4.837 3.577 1.00 0.00 46 MET A C 8
ATOM 8794 O O . MET A 1 46 ? -7.360 -5.427 2.681 1.00 0.00 46 MET A O 8
ATOM 8808 N N . SER A 1 47 ? -7.782 -3.548 3.845 1.00 0.00 47 SER A N 8
ATOM 8809 C CA . SER A 1 47 ? -6.843 -2.734 3.082 1.00 0.00 47 SER A CA 8
ATOM 8810 C C . SER A 1 47 ? -5.433 -3.311 3.162 1.00 0.00 47 SER A C 8
ATOM 8811 O O . SER A 1 47 ? -5.058 -3.927 4.161 1.00 0.00 47 SER A O 8
ATOM 8819 N N . LEU A 1 48 ? -4.656 -3.107 2.104 1.00 0.00 48 LEU A N 8
ATOM 8820 C CA . LEU A 1 48 ? -3.286 -3.606 2.054 1.00 0.00 48 LEU A CA 8
ATOM 8821 C C . LEU A 1 48 ? -2.294 -2.460 1.881 1.00 0.00 48 LEU A C 8
ATOM 8822 O O . LEU A 1 48 ? -2.675 -1.345 1.523 1.00 0.00 48 LEU A O 8
ATOM 8838 N N . ASP A 1 49 ? -1.022 -2.743 2.136 1.00 0.00 49 ASP A N 8
ATOM 8839 C CA . ASP A 1 49 ? 0.026 -1.736 2.006 1.00 0.00 49 ASP A CA 8
ATOM 8840 C C . ASP A 1 49 ? 1.300 -2.349 1.435 1.00 0.00 49 ASP A C 8
ATOM 8841 O O . ASP A 1 49 ? 1.812 -3.340 1.955 1.00 0.00 49 ASP A O 8
ATOM 8850 N N . PHE A 1 50 ? 1.807 -1.753 0.361 1.00 0.00 50 PHE A N 8
ATOM 8851 C CA . PHE A 1 50 ? 3.021 -2.242 -0.283 1.00 0.00 50 PHE A CA 8
ATOM 8852 C C . PHE A 1 50 ? 4.085 -1.150 -0.338 1.00 0.00 50 PHE A C 8
ATOM 8853 O O . PHE A 1 50 ? 3.812 -0.020 -0.745 1.00 0.00 50 PHE A O 8
ATOM 8870 N N . CYS A 1 51 ? 5.300 -1.494 0.076 1.00 0.00 51 CYS A N 8
ATOM 8871 C CA . CYS A 1 51 ? 6.406 -0.545 0.076 1.00 0.00 51 CYS A CA 8
ATOM 8872 C C . CYS A 1 51 ? 6.842 -0.217 -1.349 1.00 0.00 51 CYS A C 8
ATOM 8873 O O . CYS A 1 51 ? 6.812 -1.075 -2.231 1.00 0.00 51 CYS A O 8
ATOM 8880 N N . ASP A 1 52 ? 7.247 1.029 -1.566 1.00 0.00 52 ASP A N 8
ATOM 8881 C CA . ASP A 1 52 ? 7.690 1.471 -2.883 1.00 0.00 52 ASP A CA 8
ATOM 8882 C C . ASP A 1 52 ? 8.434 0.354 -3.609 1.00 0.00 52 ASP A C 8
ATOM 8883 O O . ASP A 1 52 ? 8.310 0.199 -4.823 1.00 0.00 52 ASP A O 8
ATOM 8892 N N . SER A 1 53 ? 9.209 -0.421 -2.856 1.00 0.00 53 SER A N 8
ATOM 8893 C CA . SER A 1 53 ? 9.977 -1.520 -3.428 1.00 0.00 53 SER A CA 8
ATOM 8894 C C . SER A 1 53 ? 9.051 -2.587 -4.005 1.00 0.00 53 SER A C 8
ATOM 8895 O O . SER A 1 53 ? 9.263 -3.074 -5.116 1.00 0.00 53 SER A O 8
ATOM 8903 N N . CYS A 1 54 ? 8.024 -2.946 -3.242 1.00 0.00 54 CYS A N 8
ATOM 8904 C CA . CYS A 1 54 ? 7.065 -3.955 -3.675 1.00 0.00 54 CYS A CA 8
ATOM 8905 C C . CYS A 1 54 ? 5.863 -3.306 -4.354 1.00 0.00 54 CYS A C 8
ATOM 8906 O O . CYS A 1 54 ? 4.794 -3.908 -4.455 1.00 0.00 54 CYS A O 8
ATOM 8913 N N . SER A 1 55 ? 6.046 -2.074 -4.819 1.00 0.00 55 SER A N 8
ATOM 8914 C CA . SER A 1 55 ? 4.975 -1.342 -5.485 1.00 0.00 55 SER A CA 8
ATOM 8915 C C . SER A 1 55 ? 4.658 -1.960 -6.844 1.00 0.00 55 SER A C 8
ATOM 8916 O O . SER A 1 55 ? 3.496 -2.049 -7.242 1.00 0.00 55 SER A O 8
ATOM 8924 N N . ASP A 1 56 ? 5.699 -2.386 -7.550 1.00 0.00 56 ASP A N 8
ATOM 8925 C CA . ASP A 1 56 ? 5.533 -2.997 -8.864 1.00 0.00 56 ASP A CA 8
ATOM 8926 C C . ASP A 1 56 ? 5.417 -4.514 -8.747 1.00 0.00 56 ASP A C 8
ATOM 8927 O O . ASP A 1 56 ? 5.516 -5.232 -9.742 1.00 0.00 56 ASP A O 8
ATOM 8936 N N . CYS A 1 57 ? 5.208 -4.993 -7.526 1.00 0.00 57 CYS A N 8
ATOM 8937 C CA . CYS A 1 57 ? 5.080 -6.425 -7.278 1.00 0.00 57 CYS A CA 8
ATOM 8938 C C . CYS A 1 57 ? 3.632 -6.876 -7.433 1.00 0.00 57 CYS A C 8
ATOM 8939 O O . CYS A 1 57 ? 2.713 -6.056 -7.445 1.00 0.00 57 CYS A O 8
ATOM 8947 N N . LEU A 1 58 ? 3.435 -8.185 -7.553 1.00 0.00 58 LEU A N 8
ATOM 8948 C CA . LEU A 1 58 ? 2.098 -8.746 -7.709 1.00 0.00 58 LEU A CA 8
ATOM 8949 C C . LEU A 1 58 ? 1.780 -9.718 -6.577 1.00 0.00 58 LEU A C 8
ATOM 8950 O O . LEU A 1 58 ? 2.369 -10.795 -6.486 1.00 0.00 58 LEU A O 8
ATOM 8966 N N . HIS A 1 59 ? 0.843 -9.331 -5.717 1.00 0.00 59 HIS A N 8
ATOM 8967 C CA . HIS A 1 59 ? 0.444 -10.170 -4.593 1.00 0.00 59 HIS A CA 8
ATOM 8968 C C . HIS A 1 59 ? -1.056 -10.447 -4.627 1.00 0.00 59 HIS A C 8
ATOM 8969 O O . HIS A 1 59 ? -1.865 -9.525 -4.727 1.00 0.00 59 HIS A O 8
ATOM 8983 N N . GLU A 1 60 ? -1.419 -11.723 -4.544 1.00 0.00 60 GLU A N 8
ATOM 8984 C CA . GLU A 1 60 ? -2.822 -12.121 -4.567 1.00 0.00 60 GLU A CA 8
ATOM 8985 C C . GLU A 1 60 ? -3.202 -12.849 -3.281 1.00 0.00 60 GLU A C 8
ATOM 8986 O O . GLU A 1 60 ? -2.553 -13.819 -2.887 1.00 0.00 60 GLU A O 8
ATOM 8998 N N . THR A 1 61 ? -4.259 -12.374 -2.629 1.00 0.00 61 THR A N 8
ATOM 8999 C CA . THR A 1 61 ? -4.726 -12.978 -1.388 1.00 0.00 61 THR A CA 8
ATOM 9000 C C . THR A 1 61 ? -6.207 -13.329 -1.470 1.00 0.00 61 THR A C 8
ATOM 9001 O O . THR A 1 61 ? -6.848 -13.120 -2.500 1.00 0.00 61 THR A O 8
ATOM 9012 N N . ASP A 1 62 ? -6.746 -13.862 -0.378 1.00 0.00 62 ASP A N 8
ATOM 9013 C CA . ASP A 1 62 ? -8.153 -14.240 -0.326 1.00 0.00 62 ASP A CA 8
ATOM 9014 C C . ASP A 1 62 ? -9.024 -13.188 -1.006 1.00 0.00 62 ASP A C 8
ATOM 9015 O O . ASP A 1 62 ? -9.898 -13.516 -1.809 1.00 0.00 62 ASP A O 8
ATOM 9024 N N . ILE A 1 63 ? -8.781 -11.924 -0.677 1.00 0.00 63 ILE A N 8
ATOM 9025 C CA . ILE A 1 63 ? -9.543 -10.824 -1.255 1.00 0.00 63 ILE A CA 8
ATOM 9026 C C . ILE A 1 63 ? -8.718 -10.068 -2.291 1.00 0.00 63 ILE A C 8
ATOM 9027 O O . ILE A 1 63 ? -9.169 -9.840 -3.414 1.00 0.00 63 ILE A O 8
ATOM 9043 N N . HIS A 1 64 ? -7.505 -9.684 -1.907 1.00 0.00 64 HIS A N 8
ATOM 9044 C CA . HIS A 1 64 ? -6.614 -8.956 -2.804 1.00 0.00 64 HIS A CA 8
ATOM 9045 C C . HIS A 1 64 ? -6.288 -9.788 -4.040 1.00 0.00 64 HIS A C 8
ATOM 9046 O O . HIS A 1 64 ? -6.279 -11.018 -3.989 1.00 0.00 64 HIS A O 8
ATOM 9060 N N . LYS A 1 65 ? -6.022 -9.110 -5.151 1.00 0.00 65 LYS A N 8
ATOM 9061 C CA . LYS A 1 65 ? -5.695 -9.786 -6.401 1.00 0.00 65 LYS A CA 8
ATOM 9062 C C . LYS A 1 65 ? -4.697 -8.969 -7.216 1.00 0.00 65 LYS A C 8
ATOM 9063 O O . LYS A 1 65 ? -4.215 -7.932 -6.764 1.00 0.00 65 LYS A O 8
ATOM 9082 N N . GLU A 1 66 ? -4.394 -9.445 -8.420 1.00 0.00 66 GLU A N 8
ATOM 9083 C CA . GLU A 1 66 ? -3.454 -8.757 -9.297 1.00 0.00 66 GLU A CA 8
ATOM 9084 C C . GLU A 1 66 ? -4.121 -7.572 -9.989 1.00 0.00 66 GLU A C 8
ATOM 9085 O O . GLU A 1 66 ? -3.557 -6.480 -10.057 1.00 0.00 66 GLU A O 8
ATOM 9097 N N . ASP A 1 67 ? -5.327 -7.796 -10.501 1.00 0.00 67 ASP A N 8
ATOM 9098 C CA . ASP A 1 67 ? -6.073 -6.747 -11.187 1.00 0.00 67 ASP A CA 8
ATOM 9099 C C . ASP A 1 67 ? -6.255 -5.530 -10.285 1.00 0.00 67 ASP A C 8
ATOM 9100 O O . ASP A 1 67 ? -6.225 -4.390 -10.749 1.00 0.00 67 ASP A O 8
ATOM 9109 N N . HIS A 1 68 ? -6.444 -5.781 -8.993 1.00 0.00 68 HIS A N 8
ATOM 9110 C CA . HIS A 1 68 ? -6.631 -4.706 -8.025 1.00 0.00 68 HIS A CA 8
ATOM 9111 C C . HIS A 1 68 ? -5.669 -3.554 -8.300 1.00 0.00 68 HIS A C 8
ATOM 9112 O O . HIS A 1 68 ? -4.632 -3.738 -8.937 1.00 0.00 68 HIS A O 8
ATOM 9126 N N . GLN A 1 69 ? -6.020 -2.367 -7.815 1.00 0.00 69 GLN A N 8
ATOM 9127 C CA . GLN A 1 69 ? -5.188 -1.186 -8.011 1.00 0.00 69 GLN A CA 8
ATOM 9128 C C . GLN A 1 69 ? -4.495 -0.788 -6.712 1.00 0.00 69 GLN A C 8
ATOM 9129 O O . GLN A 1 69 ? -4.876 -1.235 -5.630 1.00 0.00 69 GLN A O 8
ATOM 9143 N N . LEU A 1 70 ? -3.474 0.055 -6.826 1.00 0.00 70 LEU A N 8
ATOM 9144 C CA . LEU A 1 70 ? -2.727 0.514 -5.661 1.00 0.00 70 LEU A CA 8
ATOM 9145 C C . LEU A 1 70 ? -2.632 2.036 -5.639 1.00 0.00 70 LEU A C 8
ATOM 9146 O O . LEU A 1 70 ? -2.568 2.678 -6.687 1.00 0.00 70 LEU A O 8
ATOM 9162 N N . GLU A 1 71 ? -2.623 2.606 -4.438 1.00 0.00 71 GLU A N 8
ATOM 9163 C CA . GLU A 1 71 ? -2.535 4.054 -4.281 1.00 0.00 71 GLU A CA 8
ATOM 9164 C C . GLU A 1 71 ? -1.242 4.446 -3.570 1.00 0.00 71 GLU A C 8
ATOM 9165 O O . GLU A 1 71 ? -1.026 4.128 -2.401 1.00 0.00 71 GLU A O 8
ATOM 9177 N N . PRO A 1 72 ? -0.362 5.153 -4.294 1.00 0.00 72 PRO A N 8
ATOM 9178 C CA . PRO A 1 72 ? 0.924 5.605 -3.754 1.00 0.00 72 PRO A CA 8
ATOM 9179 C C . PRO A 1 72 ? 0.761 6.698 -2.703 1.00 0.00 72 PRO A C 8
ATOM 9180 O O . PRO A 1 72 ? 0.537 7.862 -3.036 1.00 0.00 72 PRO A O 8
ATOM 9191 N N . ILE A 1 73 ? 0.873 6.315 -1.436 1.00 0.00 73 ILE A N 8
ATOM 9192 C CA . ILE A 1 73 ? 0.739 7.264 -0.337 1.00 0.00 73 ILE A CA 8
ATOM 9193 C C . ILE A 1 73 ? 2.102 7.778 0.114 1.00 0.00 73 ILE A C 8
ATOM 9194 O O . ILE A 1 73 ? 2.830 7.091 0.831 1.00 0.00 73 ILE A O 8
ATOM 9210 N N . TYR A 1 74 ? 2.440 8.991 -0.308 1.00 0.00 74 TYR A N 8
ATOM 9211 C CA . TYR A 1 74 ? 3.715 9.599 0.052 1.00 0.00 74 TYR A CA 8
ATOM 9212 C C . TYR A 1 74 ? 3.748 9.958 1.534 1.00 0.00 74 TYR A C 8
ATOM 9213 O O . TYR A 1 74 ? 4.677 9.589 2.253 1.00 0.00 74 TYR A O 8
ATOM 9231 N N . ARG A 1 75 ? 2.728 10.681 1.983 1.00 0.00 75 ARG A N 8
ATOM 9232 C CA . ARG A 1 75 ? 2.638 11.092 3.379 1.00 0.00 75 ARG A CA 8
ATOM 9233 C C . ARG A 1 75 ? 1.385 10.521 4.035 1.00 0.00 75 ARG A C 8
ATOM 9234 O O . ARG A 1 75 ? 0.363 10.322 3.378 1.00 0.00 75 ARG A O 8
ATOM 9255 N N . SER A 1 76 ? 1.471 10.259 5.336 1.00 0.00 76 SER A N 8
ATOM 9256 C CA . SER A 1 76 ? 0.345 9.706 6.080 1.00 0.00 76 SER A CA 8
ATOM 9257 C C . SER A 1 76 ? -0.563 10.819 6.597 1.00 0.00 76 SER A C 8
ATOM 9258 O O . SER A 1 76 ? -0.335 11.371 7.673 1.00 0.00 76 SER A O 8
ATOM 9266 N N . SER A 1 77 ? -1.593 11.142 5.821 1.00 0.00 77 SER A N 8
ATOM 9267 C CA . SER A 1 77 ? -2.533 12.191 6.198 1.00 0.00 77 SER A CA 8
ATOM 9268 C C . SER A 1 77 ? -2.751 12.209 7.708 1.00 0.00 77 SER A C 8
ATOM 9269 O O . SER A 1 77 ? -2.415 13.182 8.383 1.00 0.00 77 SER A O 8
ATOM 9277 N N . GLY A 1 78 ? -3.315 11.125 8.232 1.00 0.00 78 GLY A N 8
ATOM 9278 C CA . GLY A 1 78 ? -3.568 11.036 9.658 1.00 0.00 78 GLY A CA 8
ATOM 9279 C C . GLY A 1 78 ? -5.048 11.010 9.984 1.00 0.00 78 GLY A C 8
ATOM 9280 O O . GLY A 1 78 ? -5.682 12.048 10.175 1.00 0.00 78 GLY A O 8
ATOM 9284 N N . PRO A 1 79 ? -5.622 9.800 10.048 1.00 0.00 79 PRO A N 8
ATOM 9285 C CA . PRO A 1 79 ? -7.044 9.614 10.352 1.00 0.00 79 PRO A CA 8
ATOM 9286 C C . PRO A 1 79 ? -7.378 9.958 11.799 1.00 0.00 79 PRO A C 8
ATOM 9287 O O . PRO A 1 79 ? -6.487 10.232 12.603 1.00 0.00 79 PRO A O 8
ATOM 9298 N N . SER A 1 80 ? -8.667 9.940 12.125 1.00 0.00 80 SER A N 8
ATOM 9299 C CA . SER A 1 80 ? -9.118 10.254 13.476 1.00 0.00 80 SER A CA 8
ATOM 9300 C C . SER A 1 80 ? -10.318 9.393 13.861 1.00 0.00 80 SER A C 8
ATOM 9301 O O . SER A 1 80 ? -11.366 9.446 13.218 1.00 0.00 80 SER A O 8
ATOM 9309 N N . SER A 1 81 ? -10.155 8.601 14.916 1.00 0.00 81 SER A N 8
ATOM 9310 C CA . SER A 1 81 ? -11.222 7.726 15.386 1.00 0.00 81 SER A CA 8
ATOM 9311 C C . SER A 1 81 ? -10.872 7.123 16.743 1.00 0.00 81 SER A C 8
ATOM 9312 O O . SER A 1 81 ? -9.789 7.355 17.277 1.00 0.00 81 SER A O 8
ATOM 9320 N N . GLY A 1 82 ? -11.799 6.346 17.296 1.00 0.00 82 GLY A N 8
ATOM 9321 C CA . GLY A 1 82 ? -11.571 5.721 18.585 1.00 0.00 82 GLY A CA 8
ATOM 9322 C C . GLY A 1 82 ? -12.479 4.530 18.821 1.00 0.00 82 GLY A C 8
ATOM 9323 O O . GLY A 1 82 ? -13.613 4.719 19.258 1.00 0.00 82 GLY A O 8
ATOM 9329 N N . GLY A 1 1 ? 39.890 5.447 22.322 1.00 0.00 1 GLY A N 9
ATOM 9330 C CA . GLY A 1 1 ? 39.288 5.820 21.055 1.00 0.00 1 GLY A CA 9
ATOM 9331 C C . GLY A 1 1 ? 38.292 4.791 20.561 1.00 0.00 1 GLY A C 9
ATOM 9332 O O . GLY A 1 1 ? 38.538 3.588 20.647 1.00 0.00 1 GLY A O 9
ATOM 9336 N N . SER A 1 2 ? 37.163 5.263 20.042 1.00 0.00 2 SER A N 9
ATOM 9337 C CA . SER A 1 2 ? 36.123 4.375 19.537 1.00 0.00 2 SER A CA 9
ATOM 9338 C C . SER A 1 2 ? 36.153 4.314 18.013 1.00 0.00 2 SER A C 9
ATOM 9339 O O . SER A 1 2 ? 36.119 5.344 17.339 1.00 0.00 2 SER A O 9
ATOM 9347 N N . SER A 1 3 ? 36.218 3.100 17.476 1.00 0.00 3 SER A N 9
ATOM 9348 C CA . SER A 1 3 ? 36.257 2.903 16.032 1.00 0.00 3 SER A CA 9
ATOM 9349 C C . SER A 1 3 ? 35.145 3.692 15.346 1.00 0.00 3 SER A C 9
ATOM 9350 O O . SER A 1 3 ? 35.343 4.259 14.272 1.00 0.00 3 SER A O 9
ATOM 9358 N N . GLY A 1 4 ? 33.975 3.723 15.976 1.00 0.00 4 GLY A N 9
ATOM 9359 C CA . GLY A 1 4 ? 32.848 4.444 15.413 1.00 0.00 4 GLY A CA 9
ATOM 9360 C C . GLY A 1 4 ? 32.871 5.919 15.763 1.00 0.00 4 GLY A C 9
ATOM 9361 O O . GLY A 1 4 ? 33.815 6.401 16.388 1.00 0.00 4 GLY A O 9
ATOM 9365 N N . SER A 1 5 ? 31.829 6.638 15.357 1.00 0.00 5 SER A N 9
ATOM 9366 C CA . SER A 1 5 ? 31.735 8.068 15.626 1.00 0.00 5 SER A CA 9
ATOM 9367 C C . SER A 1 5 ? 30.405 8.410 16.290 1.00 0.00 5 SER A C 9
ATOM 9368 O O . SER A 1 5 ? 29.341 8.021 15.809 1.00 0.00 5 SER A O 9
ATOM 9376 N N . SER A 1 6 ? 30.475 9.140 17.398 1.00 0.00 6 SER A N 9
ATOM 9377 C CA . SER A 1 6 ? 29.277 9.532 18.132 1.00 0.00 6 SER A CA 9
ATOM 9378 C C . SER A 1 6 ? 29.216 11.047 18.303 1.00 0.00 6 SER A C 9
ATOM 9379 O O . SER A 1 6 ? 30.235 11.699 18.525 1.00 0.00 6 SER A O 9
ATOM 9387 N N . GLY A 1 7 ? 28.012 11.601 18.198 1.00 0.00 7 GLY A N 9
ATOM 9388 C CA . GLY A 1 7 ? 27.839 13.034 18.344 1.00 0.00 7 GLY A CA 9
ATOM 9389 C C . GLY A 1 7 ? 26.699 13.569 17.501 1.00 0.00 7 GLY A C 9
ATOM 9390 O O . GLY A 1 7 ? 26.127 12.844 16.688 1.00 0.00 7 GLY A O 9
ATOM 9394 N N . GLN A 1 8 ? 26.367 14.841 17.696 1.00 0.00 8 GLN A N 9
ATOM 9395 C CA . GLN A 1 8 ? 25.286 15.472 16.948 1.00 0.00 8 GLN A CA 9
ATOM 9396 C C . GLN A 1 8 ? 25.561 16.958 16.741 1.00 0.00 8 GLN A C 9
ATOM 9397 O O . GLN A 1 8 ? 26.488 17.514 17.328 1.00 0.00 8 GLN A O 9
ATOM 9411 N N . GLN A 1 9 ? 24.749 17.594 15.903 1.00 0.00 9 GLN A N 9
ATOM 9412 C CA . GLN A 1 9 ? 24.906 19.015 15.619 1.00 0.00 9 GLN A CA 9
ATOM 9413 C C . GLN A 1 9 ? 23.620 19.601 15.044 1.00 0.00 9 GLN A C 9
ATOM 9414 O O . GLN A 1 9 ? 22.932 18.956 14.254 1.00 0.00 9 GLN A O 9
ATOM 9428 N N . MET A 1 10 ? 23.303 20.827 15.447 1.00 0.00 10 MET A N 9
ATOM 9429 C CA . MET A 1 10 ? 22.100 21.500 14.971 1.00 0.00 10 MET A CA 9
ATOM 9430 C C . MET A 1 10 ? 21.823 21.151 13.512 1.00 0.00 10 MET A C 9
ATOM 9431 O O . MET A 1 10 ? 22.426 21.722 12.603 1.00 0.00 10 MET A O 9
ATOM 9445 N N . GLN A 1 11 ? 20.909 20.211 13.296 1.00 0.00 11 GLN A N 9
ATOM 9446 C CA . GLN A 1 11 ? 20.554 19.786 11.947 1.00 0.00 11 GLN A CA 9
ATOM 9447 C C . GLN A 1 11 ? 19.235 19.021 11.946 1.00 0.00 11 GLN A C 9
ATOM 9448 O O . GLN A 1 11 ? 19.091 18.013 12.636 1.00 0.00 11 GLN A O 9
ATOM 9462 N N . ALA A 1 12 ? 18.274 19.508 11.167 1.00 0.00 12 ALA A N 9
ATOM 9463 C CA . ALA A 1 12 ? 16.968 18.869 11.076 1.00 0.00 12 ALA A CA 9
ATOM 9464 C C . ALA A 1 12 ? 16.522 18.737 9.624 1.00 0.00 12 ALA A C 9
ATOM 9465 O O . ALA A 1 12 ? 16.509 19.715 8.878 1.00 0.00 12 ALA A O 9
ATOM 9472 N N . GLU A 1 13 ? 16.158 17.520 9.230 1.00 0.00 13 GLU A N 9
ATOM 9473 C CA . GLU A 1 13 ? 15.713 17.261 7.865 1.00 0.00 13 GLU A CA 9
ATOM 9474 C C . GLU A 1 13 ? 14.564 16.257 7.849 1.00 0.00 13 GLU A C 9
ATOM 9475 O O . GLU A 1 13 ? 14.570 15.279 8.596 1.00 0.00 13 GLU A O 9
ATOM 9487 N N . SER A 1 14 ? 13.578 16.508 6.993 1.00 0.00 14 SER A N 9
ATOM 9488 C CA . SER A 1 14 ? 12.420 15.630 6.882 1.00 0.00 14 SER A CA 9
ATOM 9489 C C . SER A 1 14 ? 12.839 14.232 6.436 1.00 0.00 14 SER A C 9
ATOM 9490 O O . SER A 1 14 ? 12.442 13.233 7.034 1.00 0.00 14 SER A O 9
ATOM 9498 N N . GLY A 1 15 ? 13.645 14.171 5.380 1.00 0.00 15 GLY A N 9
ATOM 9499 C CA . GLY A 1 15 ? 14.105 12.892 4.871 1.00 0.00 15 GLY A CA 9
ATOM 9500 C C . GLY A 1 15 ? 12.994 12.095 4.216 1.00 0.00 15 GLY A C 9
ATOM 9501 O O . GLY A 1 15 ? 12.633 12.348 3.067 1.00 0.00 15 GLY A O 9
ATOM 9505 N N . PHE A 1 16 ? 12.451 11.128 4.948 1.00 0.00 16 PHE A N 9
ATOM 9506 C CA . PHE A 1 16 ? 11.376 10.289 4.430 1.00 0.00 16 PHE A CA 9
ATOM 9507 C C . PHE A 1 16 ? 10.287 10.091 5.480 1.00 0.00 16 PHE A C 9
ATOM 9508 O O . PHE A 1 16 ? 10.552 10.132 6.682 1.00 0.00 16 PHE A O 9
ATOM 9525 N N . VAL A 1 17 ? 9.060 9.876 5.017 1.00 0.00 17 VAL A N 9
ATOM 9526 C CA . VAL A 1 17 ? 7.929 9.671 5.915 1.00 0.00 17 VAL A CA 9
ATOM 9527 C C . VAL A 1 17 ? 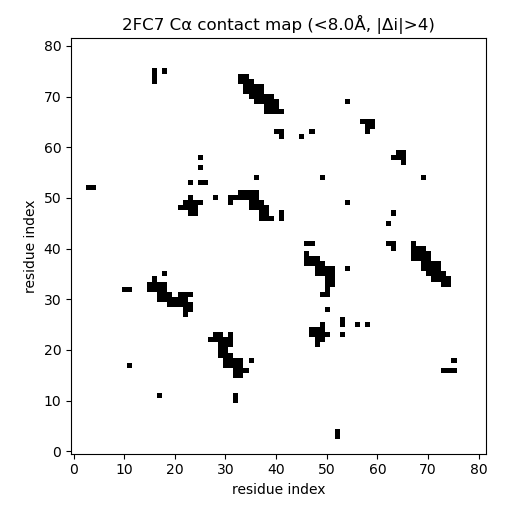7.962 8.276 6.530 1.00 0.00 17 VAL A C 9
ATOM 9528 O O . VAL A 1 17 ? 8.212 7.289 5.839 1.00 0.00 17 VAL A O 9
ATOM 9541 N N . GLN A 1 18 ? 7.708 8.204 7.833 1.00 0.00 18 GLN A N 9
ATOM 9542 C CA . GLN A 1 18 ? 7.708 6.929 8.541 1.00 0.00 18 GLN A CA 9
ATOM 9543 C C . GLN A 1 18 ? 6.298 6.550 8.981 1.00 0.00 18 GLN A C 9
ATOM 9544 O O . GLN A 1 18 ? 5.794 7.051 9.986 1.00 0.00 18 GLN A O 9
ATOM 9558 N N . HIS A 1 19 ? 5.665 5.662 8.221 1.00 0.00 19 HIS A N 9
ATOM 9559 C CA . HIS A 1 19 ? 4.312 5.215 8.532 1.00 0.00 19 HIS A CA 9
ATOM 9560 C C . HIS A 1 19 ? 4.328 4.167 9.641 1.00 0.00 19 HIS A C 9
ATOM 9561 O O . HIS A 1 19 ? 4.832 3.060 9.456 1.00 0.00 19 HIS A O 9
ATOM 9575 N N . VAL A 1 20 ? 3.773 4.525 10.795 1.00 0.00 20 VAL A N 9
ATOM 9576 C CA . VAL A 1 20 ? 3.723 3.616 11.934 1.00 0.00 20 VAL A CA 9
ATOM 9577 C C . VAL A 1 20 ? 2.401 2.859 11.974 1.00 0.00 20 VAL A C 9
ATOM 9578 O O . VAL A 1 20 ? 1.356 3.391 11.600 1.00 0.00 20 VAL A O 9
ATOM 9591 N N . GLY A 1 21 ? 2.453 1.611 12.432 1.00 0.00 21 GLY A N 9
ATOM 9592 C CA . GLY A 1 21 ? 1.253 0.800 12.514 1.00 0.00 21 GLY A CA 9
ATOM 9593 C C . GLY A 1 21 ? 1.032 -0.036 11.269 1.00 0.00 21 GLY A C 9
ATOM 9594 O O . GLY A 1 21 ? 0.545 -1.164 11.349 1.00 0.00 21 GLY A O 9
ATOM 9598 N N . PHE A 1 22 ? 1.390 0.517 10.115 1.00 0.00 22 PHE A N 9
ATOM 9599 C CA . PHE A 1 22 ? 1.227 -0.185 8.848 1.00 0.00 22 PHE A CA 9
ATOM 9600 C C . PHE A 1 22 ? 2.435 -1.070 8.556 1.00 0.00 22 PHE A C 9
ATOM 9601 O O . PHE A 1 22 ? 3.538 -0.815 9.040 1.00 0.00 22 PHE A O 9
ATOM 9618 N N . LYS A 1 23 ? 2.219 -2.113 7.762 1.00 0.00 23 LYS A N 9
ATOM 9619 C CA . LYS A 1 23 ? 3.288 -3.038 7.403 1.00 0.00 23 LYS A CA 9
ATOM 9620 C C . LYS A 1 23 ? 3.074 -3.599 6.002 1.00 0.00 23 LYS A C 9
ATOM 9621 O O . LYS A 1 23 ? 1.945 -3.879 5.599 1.00 0.00 23 LYS A O 9
ATOM 9640 N N . CYS A 1 24 ? 4.166 -3.764 5.263 1.00 0.00 24 CYS A N 9
ATOM 9641 C CA . CYS A 1 24 ? 4.099 -4.294 3.906 1.00 0.00 24 CYS A CA 9
ATOM 9642 C C . CYS A 1 24 ? 3.657 -5.754 3.913 1.00 0.00 24 CYS A C 9
ATOM 9643 O O . CYS A 1 24 ? 4.248 -6.589 4.599 1.00 0.00 24 CYS A O 9
ATOM 9650 N N . ASP A 1 25 ? 2.614 -6.054 3.147 1.00 0.00 25 ASP A N 9
ATOM 9651 C CA . ASP A 1 25 ? 2.093 -7.414 3.063 1.00 0.00 25 ASP A CA 9
ATOM 9652 C C . ASP A 1 25 ? 2.920 -8.254 2.095 1.00 0.00 25 ASP A C 9
ATOM 9653 O O . ASP A 1 25 ? 2.735 -9.467 1.997 1.00 0.00 25 ASP A O 9
ATOM 9662 N N . ASN A 1 26 ? 3.831 -7.601 1.382 1.00 0.00 26 ASN A N 9
ATOM 9663 C CA . ASN A 1 26 ? 4.685 -8.289 0.420 1.00 0.00 26 ASN A CA 9
ATOM 9664 C C . ASN A 1 26 ? 5.915 -8.875 1.106 1.00 0.00 26 ASN A C 9
ATOM 9665 O O . ASN A 1 26 ? 6.048 -10.093 1.232 1.00 0.00 26 ASN A O 9
ATOM 9676 N N . CYS A 1 27 ? 6.812 -8.000 1.550 1.00 0.00 27 CYS A N 9
ATOM 9677 C CA . CYS A 1 27 ? 8.031 -8.430 2.224 1.00 0.00 27 CYS A CA 9
ATOM 9678 C C . CYS A 1 27 ? 7.818 -8.513 3.733 1.00 0.00 27 CYS A C 9
ATOM 9679 O O . CYS A 1 27 ? 8.189 -9.498 4.369 1.00 0.00 27 CYS A O 9
ATOM 9686 N N . GLY A 1 28 ? 7.216 -7.471 4.299 1.00 0.00 28 GLY A N 9
ATOM 9687 C CA . GLY A 1 28 ? 6.964 -7.445 5.727 1.00 0.00 28 GLY A CA 9
ATOM 9688 C C . GLY A 1 28 ? 7.745 -6.357 6.435 1.00 0.00 28 GLY A C 9
ATOM 9689 O O . GLY A 1 28 ? 8.100 -6.499 7.606 1.00 0.00 28 GLY A O 9
ATOM 9693 N N . ILE A 1 29 ? 8.016 -5.267 5.724 1.00 0.00 29 ILE A N 9
ATOM 9694 C CA . ILE A 1 29 ? 8.761 -4.151 6.292 1.00 0.00 29 ILE A CA 9
ATOM 9695 C C . ILE A 1 29 ? 7.850 -3.239 7.107 1.00 0.00 29 ILE A C 9
ATOM 9696 O O . ILE A 1 29 ? 6.883 -2.686 6.586 1.00 0.00 29 ILE A O 9
ATOM 9712 N N . GLU A 1 30 ? 8.168 -3.087 8.389 1.00 0.00 30 GLU A N 9
ATOM 9713 C CA . GLU A 1 30 ? 7.377 -2.242 9.276 1.00 0.00 30 GLU A CA 9
ATOM 9714 C C . GLU A 1 30 ? 8.247 -1.651 10.382 1.00 0.00 30 GLU A C 9
ATOM 9715 O O . GLU A 1 30 ? 9.080 -2.331 10.982 1.00 0.00 30 GLU A O 9
ATOM 9727 N N . PRO A 1 31 ? 8.051 -0.353 10.659 1.00 0.00 31 PRO A N 9
ATOM 9728 C CA . PRO A 1 31 ? 7.063 0.466 9.951 1.00 0.00 31 PRO A CA 9
ATOM 9729 C C . PRO A 1 31 ? 7.462 0.735 8.504 1.00 0.00 31 PRO A C 9
ATOM 9730 O O . PRO A 1 31 ? 8.638 0.651 8.149 1.00 0.00 31 PRO A O 9
ATOM 9741 N N . ILE A 1 32 ? 6.476 1.058 7.674 1.00 0.00 32 ILE A N 9
ATOM 9742 C CA . ILE A 1 32 ? 6.726 1.341 6.266 1.00 0.00 32 ILE A CA 9
ATOM 9743 C C . ILE A 1 32 ? 7.154 2.790 6.063 1.00 0.00 32 ILE A C 9
ATOM 9744 O O . ILE A 1 32 ? 6.411 3.717 6.385 1.00 0.00 32 ILE A O 9
ATOM 9760 N N . GLN A 1 33 ? 8.356 2.977 5.527 1.00 0.00 33 GLN A N 9
ATOM 9761 C CA . GLN A 1 33 ? 8.882 4.314 5.281 1.00 0.00 33 GLN A CA 9
ATOM 9762 C C . GLN A 1 33 ? 8.833 4.653 3.794 1.00 0.00 33 GLN A C 9
ATOM 9763 O O . GLN A 1 33 ? 9.092 3.802 2.945 1.00 0.00 33 GLN A O 9
ATOM 9777 N N . GLY A 1 34 ? 8.499 5.903 3.488 1.00 0.00 34 GLY A N 9
ATOM 9778 C CA . GLY A 1 34 ? 8.422 6.332 2.104 1.00 0.00 34 GLY A CA 9
ATOM 9779 C C . GLY A 1 34 ? 6.993 6.470 1.618 1.00 0.00 34 GLY A C 9
ATOM 9780 O O . GLY A 1 34 ? 6.215 7.250 2.169 1.00 0.00 34 GLY A O 9
ATOM 9784 N N . VAL A 1 35 ? 6.644 5.712 0.583 1.00 0.00 35 VAL A N 9
ATOM 9785 C CA . VAL A 1 35 ? 5.299 5.754 0.023 1.00 0.00 35 VAL A CA 9
ATOM 9786 C C . VAL A 1 35 ? 4.560 4.443 0.270 1.00 0.00 35 VAL A C 9
ATOM 9787 O O . VAL A 1 35 ? 4.976 3.386 -0.204 1.00 0.00 35 VAL A O 9
ATOM 9800 N N . ARG A 1 36 ? 3.462 4.520 1.014 1.00 0.00 36 ARG A N 9
ATOM 9801 C CA . ARG A 1 36 ? 2.665 3.340 1.324 1.00 0.00 36 ARG A CA 9
ATOM 9802 C C . ARG A 1 36 ? 1.621 3.088 0.240 1.00 0.00 36 ARG A C 9
ATOM 9803 O O . ARG A 1 36 ? 0.585 3.752 0.196 1.00 0.00 36 ARG A O 9
ATOM 9824 N N . TRP A 1 37 ? 1.901 2.127 -0.633 1.00 0.00 37 TRP A N 9
ATOM 9825 C CA . TRP A 1 37 ? 0.987 1.789 -1.717 1.00 0.00 37 TRP A CA 9
ATOM 9826 C C . TRP A 1 37 ? -0.218 1.016 -1.192 1.00 0.00 37 TRP A C 9
ATOM 9827 O O . TRP A 1 37 ? -0.158 -0.201 -1.014 1.00 0.00 37 TRP A O 9
ATOM 9848 N N . HIS A 1 38 ? -1.312 1.730 -0.946 1.00 0.00 38 HIS A N 9
ATOM 9849 C CA . HIS A 1 38 ? -2.532 1.110 -0.442 1.00 0.00 38 HIS A CA 9
ATOM 9850 C C . HIS A 1 38 ? -3.455 0.712 -1.590 1.00 0.00 38 HIS A C 9
ATOM 9851 O O . HIS A 1 38 ? -3.882 1.557 -2.378 1.00 0.00 38 HIS A O 9
ATOM 9865 N N . CYS A 1 39 ? -3.757 -0.578 -1.680 1.00 0.00 39 CYS A N 9
ATOM 9866 C CA . CYS A 1 39 ? -4.627 -1.089 -2.733 1.00 0.00 39 CYS A CA 9
ATOM 9867 C C . CYS A 1 39 ? -5.917 -0.278 -2.813 1.00 0.00 39 CYS A C 9
ATOM 9868 O O . CYS A 1 39 ? -6.390 0.256 -1.809 1.00 0.00 39 CYS A O 9
ATOM 9875 N N . GLN A 1 40 ? -6.481 -0.190 -4.013 1.00 0.00 40 GLN A N 9
ATOM 9876 C CA . GLN A 1 40 ? -7.716 0.556 -4.224 1.00 0.00 40 GLN A CA 9
ATOM 9877 C C . GLN A 1 40 ? -8.889 -0.389 -4.462 1.00 0.00 40 GLN A C 9
ATOM 9878 O O . GLN A 1 40 ? -10.000 -0.145 -3.991 1.00 0.00 40 GLN A O 9
ATOM 9892 N N . ASP A 1 41 ? -8.635 -1.467 -5.195 1.00 0.00 41 ASP A N 9
ATOM 9893 C CA . ASP A 1 41 ? -9.670 -2.449 -5.494 1.00 0.00 41 ASP A CA 9
ATOM 9894 C C . ASP A 1 41 ? -10.181 -3.107 -4.216 1.00 0.00 41 ASP A C 9
ATOM 9895 O O . ASP A 1 41 ? -11.387 -3.169 -3.976 1.00 0.00 41 ASP A O 9
ATOM 9904 N N . CYS A 1 42 ? -9.255 -3.599 -3.400 1.00 0.00 42 CYS A N 9
ATOM 9905 C CA . CYS A 1 42 ? -9.611 -4.255 -2.147 1.00 0.00 42 CYS A CA 9
ATOM 9906 C C . CYS A 1 42 ? -10.579 -3.395 -1.339 1.00 0.00 42 CYS A C 9
ATOM 9907 O O . CYS A 1 42 ? -10.577 -2.167 -1.424 1.00 0.00 42 CYS A O 9
ATOM 9914 N N . PRO A 1 43 ? -11.427 -4.055 -0.536 1.00 0.00 43 PRO A N 9
ATOM 9915 C CA . PRO A 1 43 ? -12.416 -3.372 0.304 1.00 0.00 43 PRO A CA 9
ATOM 9916 C C . PRO A 1 43 ? -11.770 -2.605 1.452 1.00 0.00 43 PRO A C 9
ATOM 9917 O O . PRO A 1 43 ? -10.578 -2.741 1.729 1.00 0.00 43 PRO A O 9
ATOM 9928 N N . PRO A 1 44 ? -12.574 -1.779 2.139 1.00 0.00 44 PRO A N 9
ATOM 9929 C CA . PRO A 1 44 ? -12.102 -0.975 3.270 1.00 0.00 44 PRO A CA 9
ATOM 9930 C C . PRO A 1 44 ? -11.773 -1.827 4.490 1.00 0.00 44 PRO A C 9
ATOM 9931 O O . PRO A 1 44 ? -11.389 -1.306 5.537 1.00 0.00 44 PRO A O 9
ATOM 9942 N N . GLU A 1 45 ? -11.924 -3.140 4.348 1.00 0.00 45 GLU A N 9
ATOM 9943 C CA . GLU A 1 45 ? -11.642 -4.064 5.440 1.00 0.00 45 GLU A CA 9
ATOM 9944 C C . GLU A 1 45 ? -10.416 -4.918 5.129 1.00 0.00 45 GLU A C 9
ATOM 9945 O O . GLU A 1 45 ? -9.645 -5.264 6.023 1.00 0.00 45 GLU A O 9
ATOM 9957 N N . MET A 1 46 ? -10.244 -5.252 3.854 1.00 0.00 46 MET A N 9
ATOM 9958 C CA . MET A 1 46 ? -9.112 -6.065 3.424 1.00 0.00 46 MET A CA 9
ATOM 9959 C C . MET A 1 46 ? -8.048 -5.202 2.753 1.00 0.00 46 MET A C 9
ATOM 9960 O O . MET A 1 46 ? -7.260 -5.689 1.943 1.00 0.00 46 MET A O 9
ATOM 9974 N N . SER A 1 47 ? -8.031 -3.918 3.096 1.00 0.00 47 SER A N 9
ATOM 9975 C CA . SER A 1 47 ? -7.066 -2.986 2.524 1.00 0.00 47 SER A CA 9
ATOM 9976 C C . SER A 1 47 ? -5.638 -3.458 2.780 1.00 0.00 47 SER A C 9
ATOM 9977 O O . SER A 1 47 ? -5.285 -3.829 3.900 1.00 0.00 47 SER A O 9
ATOM 9985 N N . LEU A 1 48 ? -4.820 -3.442 1.733 1.00 0.00 48 LEU A N 9
ATOM 9986 C CA . LEU A 1 48 ? -3.429 -3.868 1.843 1.00 0.00 48 LEU A CA 9
ATOM 9987 C C . LEU A 1 48 ? -2.481 -2.686 1.663 1.00 0.00 48 LEU A C 9
ATOM 9988 O O . LEU A 1 48 ? -2.878 -1.629 1.171 1.00 0.00 48 LEU A O 9
ATOM 10004 N N . ASP A 1 49 ? -1.228 -2.873 2.062 1.00 0.00 49 ASP A N 9
ATOM 10005 C CA . ASP A 1 49 ? -0.223 -1.823 1.942 1.00 0.00 49 ASP A CA 9
ATOM 10006 C C . ASP A 1 49 ? 1.094 -2.389 1.420 1.00 0.00 49 ASP A C 9
ATOM 10007 O O . ASP A 1 49 ? 1.603 -3.384 1.937 1.00 0.00 49 ASP A O 9
ATOM 10016 N N . PHE A 1 50 ? 1.640 -1.750 0.390 1.00 0.00 50 PHE A N 9
ATOM 10017 C CA . PHE A 1 50 ? 2.896 -2.190 -0.204 1.00 0.00 50 PHE A CA 9
ATOM 10018 C C . PHE A 1 50 ? 3.931 -1.070 -0.181 1.00 0.00 50 PHE A C 9
ATOM 10019 O O . PHE A 1 50 ? 3.640 0.068 -0.553 1.00 0.00 50 PHE A O 9
ATOM 10036 N N . CYS A 1 51 ? 5.141 -1.399 0.258 1.00 0.00 51 CYS A N 9
ATOM 10037 C CA . CYS A 1 51 ? 6.221 -0.422 0.331 1.00 0.00 51 CYS A CA 9
ATOM 10038 C C . CYS A 1 51 ? 6.757 -0.099 -1.060 1.00 0.00 51 CYS A C 9
ATOM 10039 O O . CYS A 1 51 ? 6.802 -0.963 -1.936 1.00 0.00 51 CYS A O 9
ATOM 10046 N N . ASP A 1 52 ? 7.164 1.151 -1.256 1.00 0.00 52 ASP A N 9
ATOM 10047 C CA . ASP A 1 52 ? 7.699 1.589 -2.540 1.00 0.00 52 ASP A CA 9
ATOM 10048 C C . ASP A 1 52 ? 8.508 0.476 -3.199 1.00 0.00 52 ASP A C 9
ATOM 10049 O O . ASP A 1 52 ? 8.497 0.327 -4.421 1.00 0.00 52 ASP A O 9
ATOM 10058 N N . SER A 1 53 ? 9.211 -0.302 -2.382 1.00 0.00 53 SER A N 9
ATOM 10059 C CA . SER A 1 53 ? 10.030 -1.398 -2.886 1.00 0.00 53 SER A CA 9
ATOM 10060 C C . SER A 1 53 ? 9.162 -2.469 -3.540 1.00 0.00 53 SER A C 9
ATOM 10061 O O . SER A 1 53 ? 9.467 -2.952 -4.631 1.00 0.00 53 SER A O 9
ATOM 10069 N N . CYS A 1 54 ? 8.078 -2.836 -2.865 1.00 0.00 54 CYS A N 9
ATOM 10070 C CA . CYS A 1 54 ? 7.164 -3.850 -3.378 1.00 0.00 54 CYS A CA 9
ATOM 10071 C C . CYS A 1 54 ? 6.003 -3.205 -4.130 1.00 0.00 54 CYS A C 9
ATOM 10072 O O . CYS A 1 54 ? 4.938 -3.805 -4.280 1.00 0.00 54 CYS A O 9
ATOM 10079 N N . SER A 1 55 ? 6.217 -1.981 -4.600 1.00 0.00 55 SER A N 9
ATOM 10080 C CA . SER A 1 55 ? 5.188 -1.253 -5.333 1.00 0.00 55 SER A CA 9
ATOM 10081 C C . SER A 1 55 ? 4.941 -1.888 -6.698 1.00 0.00 55 SER A C 9
ATOM 10082 O O . SER A 1 55 ? 3.806 -1.955 -7.168 1.00 0.00 55 SER A O 9
ATOM 10090 N N . ASP A 1 56 ? 6.014 -2.353 -7.330 1.00 0.00 56 ASP A N 9
ATOM 10091 C CA . ASP A 1 56 ? 5.916 -2.985 -8.640 1.00 0.00 56 ASP A CA 9
ATOM 10092 C C . ASP A 1 56 ? 5.838 -4.502 -8.508 1.00 0.00 56 ASP A C 9
ATOM 10093 O O . ASP A 1 56 ? 6.035 -5.231 -9.482 1.00 0.00 56 ASP A O 9
ATOM 10102 N N . CYS A 1 57 ? 5.551 -4.972 -7.299 1.00 0.00 57 CYS A N 9
ATOM 10103 C CA . CYS A 1 57 ? 5.449 -6.403 -7.039 1.00 0.00 57 CYS A CA 9
ATOM 10104 C C . CYS A 1 57 ? 4.029 -6.901 -7.288 1.00 0.00 57 CYS A C 9
ATOM 10105 O O . CYS A 1 57 ? 3.090 -6.110 -7.384 1.00 0.00 57 CYS A O 9
ATOM 10113 N N . LEU A 1 58 ? 3.880 -8.217 -7.394 1.00 0.00 58 LEU A N 9
ATOM 10114 C CA . LEU A 1 58 ? 2.574 -8.822 -7.634 1.00 0.00 58 LEU A CA 9
ATOM 10115 C C . LEU A 1 58 ? 2.204 -9.783 -6.509 1.00 0.00 58 LEU A C 9
ATOM 10116 O O . LEU A 1 58 ? 2.790 -10.857 -6.377 1.00 0.00 58 LEU A O 9
ATOM 10132 N N . HIS A 1 59 ? 1.225 -9.389 -5.700 1.00 0.00 59 HIS A N 9
ATOM 10133 C CA . HIS A 1 59 ? 0.774 -10.217 -4.587 1.00 0.00 59 HIS A CA 9
ATOM 10134 C C . HIS A 1 59 ? -0.731 -10.459 -4.665 1.00 0.00 59 HIS A C 9
ATOM 10135 O O . HIS A 1 59 ? -1.523 -9.519 -4.613 1.00 0.00 59 HIS A O 9
ATOM 10149 N N . GLU A 1 60 ? -1.116 -11.726 -4.789 1.00 0.00 60 GLU A N 9
ATOM 10150 C CA . GLU A 1 60 ? -2.525 -12.090 -4.876 1.00 0.00 60 GLU A CA 9
ATOM 10151 C C . GLU A 1 60 ? -2.956 -12.892 -3.652 1.00 0.00 60 GLU A C 9
ATOM 10152 O O . GLU A 1 60 ? -2.356 -13.917 -3.323 1.00 0.00 60 GLU A O 9
ATOM 10164 N N . THR A 1 61 ? -4.000 -12.419 -2.979 1.00 0.00 61 THR A N 9
ATOM 10165 C CA . THR A 1 61 ? -4.511 -13.090 -1.790 1.00 0.00 61 THR A CA 9
ATOM 10166 C C . THR A 1 61 ? -5.979 -13.465 -1.958 1.00 0.00 61 THR A C 9
ATOM 10167 O O . THR A 1 61 ? -6.556 -13.288 -3.032 1.00 0.00 61 THR A O 9
ATOM 10178 N N . ASP A 1 62 ? -6.579 -13.983 -0.892 1.00 0.00 62 ASP A N 9
ATOM 10179 C CA . ASP A 1 62 ? -7.981 -14.381 -0.921 1.00 0.00 62 ASP A CA 9
ATOM 10180 C C . ASP A 1 62 ? -8.817 -13.369 -1.697 1.00 0.00 62 ASP A C 9
ATOM 10181 O O . ASP A 1 62 ? -9.590 -13.736 -2.583 1.00 0.00 62 ASP A O 9
ATOM 10190 N N . ILE A 1 63 ? -8.658 -12.094 -1.358 1.00 0.00 63 ILE A N 9
ATOM 10191 C CA . ILE A 1 63 ? -9.399 -11.029 -2.023 1.00 0.00 63 ILE A CA 9
ATOM 10192 C C . ILE A 1 63 ? -8.507 -10.262 -2.994 1.00 0.00 63 ILE A C 9
ATOM 10193 O O . ILE A 1 63 ? -8.829 -10.126 -4.175 1.00 0.00 63 ILE A O 9
ATOM 10209 N N . HIS A 1 64 ? -7.382 -9.765 -2.489 1.00 0.00 64 HIS A N 9
ATOM 10210 C CA . HIS A 1 64 ? -6.441 -9.014 -3.312 1.00 0.00 64 HIS A CA 9
ATOM 10211 C C . HIS A 1 64 ? -6.077 -9.795 -4.571 1.00 0.00 64 HIS A C 9
ATOM 10212 O O . HIS A 1 64 ? -6.143 -11.024 -4.594 1.00 0.00 64 HIS A O 9
ATOM 10226 N N . LYS A 1 65 ? -5.693 -9.073 -5.619 1.00 0.00 65 LYS A N 9
ATOM 10227 C CA . LYS A 1 65 ? -5.318 -9.697 -6.882 1.00 0.00 65 LYS A CA 9
ATOM 10228 C C . LYS A 1 65 ? -4.336 -8.820 -7.652 1.00 0.00 65 LYS A C 9
ATOM 10229 O O . LYS A 1 65 ? -4.006 -7.716 -7.219 1.00 0.00 65 LYS A O 9
ATOM 10248 N N . GLU A 1 66 ? -3.874 -9.318 -8.795 1.00 0.00 66 GLU A N 9
ATOM 10249 C CA . GLU A 1 66 ? -2.930 -8.578 -9.624 1.00 0.00 66 GLU A CA 9
ATOM 10250 C C . GLU A 1 66 ? -3.626 -7.425 -10.343 1.00 0.00 66 GLU A C 9
ATOM 10251 O O . GLU A 1 66 ? -3.104 -6.312 -10.403 1.00 0.00 66 GLU A O 9
ATOM 10263 N N . ASP A 1 67 ? -4.805 -7.701 -10.888 1.00 0.00 67 ASP A N 9
ATOM 10264 C CA . ASP A 1 67 ? -5.573 -6.689 -11.603 1.00 0.00 67 ASP A CA 9
ATOM 10265 C C . ASP A 1 67 ? -5.830 -5.475 -10.716 1.00 0.00 67 ASP A C 9
ATOM 10266 O O . ASP A 1 67 ? -5.856 -4.339 -11.191 1.00 0.00 67 ASP A O 9
ATOM 10275 N N . HIS A 1 68 ? -6.022 -5.722 -9.424 1.00 0.00 68 HIS A N 9
ATOM 10276 C CA . HIS A 1 68 ? -6.279 -4.650 -8.470 1.00 0.00 68 HIS A CA 9
ATOM 10277 C C . HIS A 1 68 ? -5.299 -3.497 -8.671 1.00 0.00 68 HIS A C 9
ATOM 10278 O O . HIS A 1 68 ? -4.247 -3.666 -9.288 1.00 0.00 68 HIS A O 9
ATOM 10292 N N . GLN A 1 69 ? -5.653 -2.328 -8.149 1.00 0.00 69 GLN A N 9
ATOM 10293 C CA . GLN A 1 69 ? -4.805 -1.148 -8.274 1.00 0.00 69 GLN A CA 9
ATOM 10294 C C . GLN A 1 69 ? -4.175 -0.786 -6.933 1.00 0.00 69 GLN A C 9
ATOM 10295 O O . GLN A 1 69 ? -4.581 -1.294 -5.887 1.00 0.00 69 GLN A O 9
ATOM 10309 N N . LEU A 1 70 ? -3.181 0.095 -6.970 1.00 0.00 70 LEU A N 9
ATOM 10310 C CA . LEU A 1 70 ? -2.495 0.525 -5.757 1.00 0.00 70 LEU A CA 9
ATOM 10311 C C . LEU A 1 70 ? -2.427 2.047 -5.681 1.00 0.00 70 LEU A C 9
ATOM 10312 O O . LEU A 1 70 ? -2.238 2.721 -6.693 1.00 0.00 70 LEU A O 9
ATOM 10328 N N . GLU A 1 71 ? -2.580 2.581 -4.473 1.00 0.00 71 GLU A N 9
ATOM 10329 C CA . GLU A 1 71 ? -2.534 4.024 -4.265 1.00 0.00 71 GLU A CA 9
ATOM 10330 C C . GLU A 1 71 ? -1.259 4.428 -3.530 1.00 0.00 71 GLU A C 9
ATOM 10331 O O . GLU A 1 71 ? -1.047 4.082 -2.368 1.00 0.00 71 GLU A O 9
ATOM 10343 N N . PRO A 1 72 ? -0.389 5.178 -4.223 1.00 0.00 72 PRO A N 9
ATOM 10344 C CA . PRO A 1 72 ? 0.879 5.645 -3.657 1.00 0.00 72 PRO A CA 9
ATOM 10345 C C . PRO A 1 72 ? 0.677 6.703 -2.577 1.00 0.00 72 PRO A C 9
ATOM 10346 O O . PRO A 1 72 ? 0.427 7.870 -2.878 1.00 0.00 72 PRO A O 9
ATOM 10357 N N . ILE A 1 73 ? 0.789 6.287 -1.320 1.00 0.00 73 ILE A N 9
ATOM 10358 C CA . ILE A 1 73 ? 0.620 7.200 -0.196 1.00 0.00 73 ILE A CA 9
ATOM 10359 C C . ILE A 1 73 ? 1.961 7.762 0.262 1.00 0.00 73 ILE A C 9
ATOM 10360 O O . ILE A 1 73 ? 2.698 7.112 1.004 1.00 0.00 73 ILE A O 9
ATOM 10376 N N . TYR A 1 74 ? 2.271 8.974 -0.183 1.00 0.00 74 TYR A N 9
ATOM 10377 C CA . TYR A 1 74 ? 3.525 9.625 0.180 1.00 0.00 74 TYR A CA 9
ATOM 10378 C C . TYR A 1 74 ? 3.568 9.928 1.675 1.00 0.00 74 TYR A C 9
ATOM 10379 O O . TYR A 1 74 ? 4.553 9.632 2.351 1.00 0.00 74 TYR A O 9
ATOM 10397 N N . ARG A 1 75 ? 2.491 10.519 2.183 1.00 0.00 75 ARG A N 9
ATOM 10398 C CA . ARG A 1 75 ? 2.405 10.863 3.597 1.00 0.00 75 ARG A CA 9
ATOM 10399 C C . ARG A 1 75 ? 1.175 10.226 4.237 1.00 0.00 75 ARG A C 9
ATOM 10400 O O . ARG A 1 75 ? 0.142 10.058 3.590 1.00 0.00 75 ARG A O 9
ATOM 10421 N N . SER A 1 76 ? 1.295 9.872 5.513 1.00 0.00 76 SER A N 9
ATOM 10422 C CA . SER A 1 76 ? 0.195 9.250 6.240 1.00 0.00 76 SER A CA 9
ATOM 10423 C C . SER A 1 76 ? -0.982 10.211 6.373 1.00 0.00 76 SER A C 9
ATOM 10424 O O . SER A 1 76 ? -0.800 11.402 6.624 1.00 0.00 76 SER A O 9
ATOM 10432 N N . SER A 1 77 ? -2.191 9.684 6.202 1.00 0.00 77 SER A N 9
ATOM 10433 C CA . SER A 1 77 ? -3.399 10.495 6.298 1.00 0.00 77 SER A CA 9
ATOM 10434 C C . SER A 1 77 ? -3.322 11.445 7.490 1.00 0.00 77 SER A C 9
ATOM 10435 O O . SER A 1 77 ? -3.332 12.664 7.327 1.00 0.00 77 SER A O 9
ATOM 10443 N N . GLY A 1 78 ? -3.246 10.875 8.689 1.00 0.00 78 GLY A N 9
ATOM 10444 C CA . GLY A 1 78 ? -3.168 11.684 9.891 1.00 0.00 78 GLY A CA 9
ATOM 10445 C C . GLY A 1 78 ? -3.831 11.019 11.081 1.00 0.00 78 GLY A C 9
ATOM 10446 O O . GLY A 1 78 ? -3.167 10.545 12.003 1.00 0.00 78 GLY A O 9
ATOM 10450 N N . PRO A 1 79 ? -5.172 10.980 11.071 1.00 0.00 79 PRO A N 9
ATOM 10451 C CA . PRO A 1 79 ? -5.954 10.372 12.152 1.00 0.00 79 PRO A CA 9
ATOM 10452 C C . PRO A 1 79 ? -5.812 8.854 12.186 1.00 0.00 79 PRO A C 9
ATOM 10453 O O . PRO A 1 79 ? -5.608 8.264 13.247 1.00 0.00 79 PRO A O 9
ATOM 10464 N N . SER A 1 80 ? -5.922 8.227 11.019 1.00 0.00 80 SER A N 9
ATOM 10465 C CA . SER A 1 80 ? -5.809 6.777 10.916 1.00 0.00 80 SER A CA 9
ATOM 10466 C C . SER A 1 80 ? -4.534 6.282 11.592 1.00 0.00 80 SER A C 9
ATOM 10467 O O . SER A 1 80 ? -4.548 5.285 12.314 1.00 0.00 80 SER A O 9
ATOM 10475 N N . SER A 1 81 ? -3.433 6.987 11.353 1.00 0.00 81 SER A N 9
ATOM 10476 C CA . SER A 1 81 ? -2.148 6.618 11.935 1.00 0.00 81 SER A CA 9
ATOM 10477 C C . SER A 1 81 ? -2.256 6.486 13.451 1.00 0.00 81 SER A C 9
ATOM 10478 O O . SER A 1 81 ? -2.038 5.412 14.009 1.00 0.00 81 SER A O 9
ATOM 10486 N N . GLY A 1 82 ? -2.593 7.589 14.112 1.00 0.00 82 GLY A N 9
ATOM 10487 C CA . GLY A 1 82 ? -2.724 7.577 15.558 1.00 0.00 82 GLY A CA 9
ATOM 10488 C C . GLY A 1 82 ? -1.382 7.596 16.262 1.00 0.00 82 GLY A C 9
ATOM 10489 O O . GLY A 1 82 ? -1.140 8.495 17.065 1.00 0.00 82 GLY A O 9
ATOM 10495 N N . GLY A 1 1 ? 42.361 -10.215 8.595 1.00 0.00 1 GLY A N 10
ATOM 10496 C CA . GLY A 1 1 ? 42.126 -8.851 9.030 1.00 0.00 1 GLY A CA 10
ATOM 10497 C C . GLY A 1 1 ? 40.650 -8.510 9.094 1.00 0.00 1 GLY A C 10
ATOM 10498 O O . GLY A 1 1 ? 40.021 -8.250 8.069 1.00 0.00 1 GLY A O 10
ATOM 10502 N N . SER A 1 2 ? 40.097 -8.511 10.303 1.00 0.00 2 SER A N 10
ATOM 10503 C CA . SER A 1 2 ? 38.684 -8.204 10.497 1.00 0.00 2 SER A CA 10
ATOM 10504 C C . SER A 1 2 ? 38.380 -6.765 10.092 1.00 0.00 2 SER A C 10
ATOM 10505 O O . SER A 1 2 ? 39.158 -5.852 10.371 1.00 0.00 2 SER A O 10
ATOM 10513 N N . SER A 1 3 ? 37.243 -6.571 9.432 1.00 0.00 3 SER A N 10
ATOM 10514 C CA . SER A 1 3 ? 36.837 -5.244 8.984 1.00 0.00 3 SER A CA 10
ATOM 10515 C C . SER A 1 3 ? 35.316 -5.123 8.953 1.00 0.00 3 SER A C 10
ATOM 10516 O O . SER A 1 3 ? 34.604 -6.123 8.878 1.00 0.00 3 SER A O 10
ATOM 10524 N N . GLY A 1 4 ? 34.825 -3.889 9.012 1.00 0.00 4 GLY A N 10
ATOM 10525 C CA . GLY A 1 4 ? 33.393 -3.658 8.989 1.00 0.00 4 GLY A CA 10
ATOM 10526 C C . GLY A 1 4 ? 33.017 -2.289 9.521 1.00 0.00 4 GLY A C 10
ATOM 10527 O O . GLY A 1 4 ? 33.858 -1.577 10.068 1.00 0.00 4 GLY A O 10
ATOM 10531 N N . SER A 1 5 ? 31.751 -1.920 9.359 1.00 0.00 5 SER A N 10
ATOM 10532 C CA . SER A 1 5 ? 31.267 -0.625 9.822 1.00 0.00 5 SER A CA 10
ATOM 10533 C C . SER A 1 5 ? 29.824 -0.726 10.309 1.00 0.00 5 SER A C 10
ATOM 10534 O O . SER A 1 5 ? 29.062 -1.579 9.853 1.00 0.00 5 SER A O 10
ATOM 10542 N N . SER A 1 6 ? 29.457 0.151 11.238 1.00 0.00 6 SER A N 10
ATOM 10543 C CA . SER A 1 6 ? 28.107 0.159 11.790 1.00 0.00 6 SER A CA 10
ATOM 10544 C C . SER A 1 6 ? 27.834 1.459 12.539 1.00 0.00 6 SER A C 10
ATOM 10545 O O . SER A 1 6 ? 28.458 1.743 13.561 1.00 0.00 6 SER A O 10
ATOM 10553 N N . GLY A 1 7 ? 26.896 2.247 12.022 1.00 0.00 7 GLY A N 10
ATOM 10554 C CA . GLY A 1 7 ? 26.556 3.509 12.654 1.00 0.00 7 GLY A CA 10
ATOM 10555 C C . GLY A 1 7 ? 25.760 4.419 11.740 1.00 0.00 7 GLY A C 10
ATOM 10556 O O . GLY A 1 7 ? 25.899 4.357 10.519 1.00 0.00 7 GLY A O 10
ATOM 10560 N N . GLN A 1 8 ? 24.923 5.265 12.332 1.00 0.00 8 GLN A N 10
ATOM 10561 C CA . GLN A 1 8 ? 24.100 6.189 11.562 1.00 0.00 8 GLN A CA 10
ATOM 10562 C C . GLN A 1 8 ? 24.969 7.139 10.744 1.00 0.00 8 GLN A C 10
ATOM 10563 O O . GLN A 1 8 ? 26.103 7.435 11.118 1.00 0.00 8 GLN A O 10
ATOM 10577 N N . GLN A 1 9 ? 24.428 7.613 9.626 1.00 0.00 9 GLN A N 10
ATOM 10578 C CA . GLN A 1 9 ? 25.156 8.529 8.755 1.00 0.00 9 GLN A CA 10
ATOM 10579 C C . GLN A 1 9 ? 24.425 9.862 8.635 1.00 0.00 9 GLN A C 10
ATOM 10580 O O . GLN A 1 9 ? 25.039 10.926 8.708 1.00 0.00 9 GLN A O 10
ATOM 10594 N N . MET A 1 10 ? 23.110 9.796 8.451 1.00 0.00 10 MET A N 10
ATOM 10595 C CA . MET A 1 10 ? 22.296 10.999 8.322 1.00 0.00 10 MET A CA 10
ATOM 10596 C C . MET A 1 10 ? 21.089 10.941 9.253 1.00 0.00 10 MET A C 10
ATOM 10597 O O . MET A 1 10 ? 20.320 9.981 9.225 1.00 0.00 10 MET A O 10
ATOM 10611 N N . GLN A 1 11 ? 20.930 11.973 10.075 1.00 0.00 11 GLN A N 10
ATOM 10612 C CA . GLN A 1 11 ? 19.817 12.037 11.014 1.00 0.00 11 GLN A CA 10
ATOM 10613 C C . GLN A 1 11 ? 18.490 11.793 10.302 1.00 0.00 11 GLN A C 10
ATOM 10614 O O . GLN A 1 11 ? 18.410 11.864 9.076 1.00 0.00 11 GLN A O 10
ATOM 10628 N N . ALA A 1 12 ? 17.451 11.504 11.080 1.00 0.00 12 ALA A N 10
ATOM 10629 C CA . ALA A 1 12 ? 16.128 11.250 10.524 1.00 0.00 12 ALA A CA 10
ATOM 10630 C C . ALA A 1 12 ? 15.164 12.381 10.865 1.00 0.00 12 ALA A C 10
ATOM 10631 O O . ALA A 1 12 ? 14.001 12.140 11.188 1.00 0.00 12 ALA A O 10
ATOM 10638 N N . GLU A 1 13 ? 15.655 13.614 10.793 1.00 0.00 13 GLU A N 10
ATOM 10639 C CA . GLU A 1 13 ? 14.835 14.782 11.096 1.00 0.00 13 GLU A CA 10
ATOM 10640 C C . GLU A 1 13 ? 13.733 14.957 10.056 1.00 0.00 13 GLU A C 10
ATOM 10641 O O . GLU A 1 13 ? 12.547 14.944 10.385 1.00 0.00 13 GLU A O 10
ATOM 10653 N N . SER A 1 14 ? 14.134 15.122 8.800 1.00 0.00 14 SER A N 10
ATOM 10654 C CA . SER A 1 14 ? 13.181 15.305 7.711 1.00 0.00 14 SER A CA 10
ATOM 10655 C C . SER A 1 14 ? 13.754 14.788 6.395 1.00 0.00 14 SER A C 10
ATOM 10656 O O . SER A 1 14 ? 14.935 14.972 6.104 1.00 0.00 14 SER A O 10
ATOM 10664 N N . GLY A 1 15 ? 12.906 14.140 5.602 1.00 0.00 15 GLY A N 10
ATOM 10665 C CA . GLY A 1 15 ? 13.345 13.606 4.326 1.00 0.00 15 GLY A CA 10
ATOM 10666 C C . GLY A 1 15 ? 12.518 12.417 3.879 1.00 0.00 15 GLY A C 10
ATOM 10667 O O . GLY A 1 15 ? 12.088 12.348 2.727 1.00 0.00 15 GLY A O 10
ATOM 10671 N N . PHE A 1 16 ? 12.294 11.477 4.792 1.00 0.00 16 PHE A N 10
ATOM 10672 C CA . PHE A 1 16 ? 11.515 10.283 4.485 1.00 0.00 16 PHE A CA 10
ATOM 10673 C C . PHE A 1 16 ? 10.370 10.111 5.478 1.00 0.00 16 PHE A C 10
ATOM 10674 O O . PHE A 1 16 ? 10.487 10.478 6.648 1.00 0.00 16 PHE A O 10
ATOM 10691 N N . VAL A 1 17 ? 9.262 9.551 5.004 1.00 0.00 17 VAL A N 10
ATOM 10692 C CA . VAL A 1 17 ? 8.094 9.329 5.849 1.00 0.00 17 VAL A CA 10
ATOM 10693 C C . VAL A 1 17 ? 8.135 7.947 6.491 1.00 0.00 17 VAL A C 10
ATOM 10694 O O . VAL A 1 17 ? 8.592 6.982 5.879 1.00 0.00 17 VAL A O 10
ATOM 10707 N N . GLN A 1 18 ? 7.653 7.860 7.726 1.00 0.00 18 GLN A N 10
ATOM 10708 C CA . GLN A 1 18 ? 7.634 6.594 8.450 1.00 0.00 18 GLN A CA 10
ATOM 10709 C C . GLN A 1 18 ? 6.211 6.215 8.847 1.00 0.00 18 GLN A C 10
ATOM 10710 O O . GLN A 1 18 ? 5.676 6.717 9.835 1.00 0.00 18 GLN A O 10
ATOM 10724 N N . HIS A 1 19 ? 5.603 5.325 8.069 1.00 0.00 19 HIS A N 10
ATOM 10725 C CA . HIS A 1 19 ? 4.241 4.877 8.339 1.00 0.00 19 HIS A CA 10
ATOM 10726 C C . HIS A 1 19 ? 4.230 3.781 9.400 1.00 0.00 19 HIS A C 10
ATOM 10727 O O . HIS A 1 19 ? 4.729 2.678 9.174 1.00 0.00 19 HIS A O 10
ATOM 10741 N N . VAL A 1 20 ? 3.658 4.092 10.559 1.00 0.00 20 VAL A N 10
ATOM 10742 C CA . VAL A 1 20 ? 3.582 3.133 11.655 1.00 0.00 20 VAL A CA 10
ATOM 10743 C C . VAL A 1 20 ? 2.242 2.407 11.658 1.00 0.00 20 VAL A C 10
ATOM 10744 O O . VAL A 1 20 ? 1.193 3.016 11.451 1.00 0.00 20 VAL A O 10
ATOM 10757 N N . GLY A 1 21 ? 2.284 1.099 11.893 1.00 0.00 21 GLY A N 10
ATOM 10758 C CA . GLY A 1 21 ? 1.066 0.310 11.918 1.00 0.00 21 GLY A CA 10
ATOM 10759 C C . GLY A 1 21 ? 0.864 -0.486 10.644 1.00 0.00 21 GLY A C 10
ATOM 10760 O O . GLY A 1 21 ? 0.346 -1.603 10.676 1.00 0.00 21 GLY A O 10
ATOM 10764 N N . PHE A 1 22 ? 1.271 0.090 9.518 1.00 0.00 22 PHE A N 10
ATOM 10765 C CA . PHE A 1 22 ? 1.130 -0.572 8.226 1.00 0.00 22 PHE A CA 10
ATOM 10766 C C . PHE A 1 22 ? 2.357 -1.423 7.914 1.00 0.00 22 PHE A C 10
ATOM 10767 O O . PHE A 1 22 ? 3.492 -0.951 7.994 1.00 0.00 22 PHE A O 10
ATOM 10784 N N . LYS A 1 23 ? 2.122 -2.682 7.559 1.00 0.00 23 LYS A N 10
ATOM 10785 C CA . LYS A 1 23 ? 3.206 -3.601 7.234 1.00 0.00 23 LYS A CA 10
ATOM 10786 C C . LYS A 1 23 ? 3.045 -4.153 5.821 1.00 0.00 23 LYS A C 10
ATOM 10787 O O . LYS A 1 23 ? 1.978 -4.645 5.453 1.00 0.00 23 LYS A O 10
ATOM 10806 N N . CYS A 1 24 ? 4.113 -4.070 5.034 1.00 0.00 24 CYS A N 10
ATOM 10807 C CA . CYS A 1 24 ? 4.092 -4.562 3.661 1.00 0.00 24 CYS A CA 10
ATOM 10808 C C . CYS A 1 24 ? 3.718 -6.041 3.620 1.00 0.00 24 CYS A C 10
ATOM 10809 O O . CYS A 1 24 ? 4.356 -6.872 4.268 1.00 0.00 24 CYS A O 10
ATOM 10816 N N . ASP A 1 25 ? 2.682 -6.363 2.853 1.00 0.00 25 ASP A N 10
ATOM 10817 C CA . ASP A 1 25 ? 2.224 -7.741 2.725 1.00 0.00 25 ASP A CA 10
ATOM 10818 C C . ASP A 1 25 ? 3.032 -8.486 1.666 1.00 0.00 25 ASP A C 10
ATOM 10819 O O . ASP A 1 25 ? 2.654 -9.574 1.235 1.00 0.00 25 ASP A O 10
ATOM 10828 N N . ASN A 1 26 ? 4.145 -7.891 1.251 1.00 0.00 26 ASN A N 10
ATOM 10829 C CA . ASN A 1 26 ? 5.005 -8.497 0.242 1.00 0.00 26 ASN A CA 10
ATOM 10830 C C . ASN A 1 26 ? 6.325 -8.955 0.855 1.00 0.00 26 ASN A C 10
ATOM 10831 O O . ASN A 1 26 ? 6.585 -10.153 0.971 1.00 0.00 26 ASN A O 10
ATOM 10842 N N . CYS A 1 27 ? 7.154 -7.994 1.247 1.00 0.00 27 CYS A N 10
ATOM 10843 C CA . CYS A 1 27 ? 8.447 -8.298 1.849 1.00 0.00 27 CYS A CA 10
ATOM 10844 C C . CYS A 1 27 ? 8.329 -8.402 3.367 1.00 0.00 27 CYS A C 10
ATOM 10845 O O . CYS A 1 27 ? 9.117 -9.089 4.016 1.00 0.00 27 CYS A O 10
ATOM 10852 N N . GLY A 1 28 ? 7.338 -7.715 3.927 1.00 0.00 28 GLY A N 10
ATOM 10853 C CA . GLY A 1 28 ? 7.134 -7.744 5.364 1.00 0.00 28 GLY A CA 10
ATOM 10854 C C . GLY A 1 28 ? 7.856 -6.616 6.074 1.00 0.00 28 GLY A C 10
ATOM 10855 O O . GLY A 1 28 ? 8.132 -6.704 7.271 1.00 0.00 28 GLY A O 10
ATOM 10859 N N . ILE A 1 29 ? 8.163 -5.555 5.336 1.00 0.00 29 ILE A N 10
ATOM 10860 C CA . ILE A 1 29 ? 8.857 -4.405 5.903 1.00 0.00 29 ILE A CA 10
ATOM 10861 C C . ILE A 1 29 ? 7.908 -3.540 6.725 1.00 0.00 29 ILE A C 10
ATOM 10862 O O . ILE A 1 29 ? 6.958 -2.967 6.193 1.00 0.00 29 ILE A O 10
ATOM 10878 N N . GLU A 1 30 ? 8.174 -3.449 8.024 1.00 0.00 30 GLU A N 10
ATOM 10879 C CA . GLU A 1 30 ? 7.343 -2.651 8.919 1.00 0.00 30 GLU A CA 10
ATOM 10880 C C . GLU A 1 30 ? 8.173 -2.075 10.063 1.00 0.00 30 GLU A C 10
ATOM 10881 O O . GLU A 1 30 ? 8.998 -2.757 10.670 1.00 0.00 30 GLU A O 10
ATOM 10893 N N . PRO A 1 31 ? 7.950 -0.787 10.364 1.00 0.00 31 PRO A N 10
ATOM 10894 C CA . PRO A 1 31 ? 6.971 0.036 9.648 1.00 0.00 31 PRO A CA 10
ATOM 10895 C C . PRO A 1 31 ? 7.406 0.343 8.219 1.00 0.00 31 PRO A C 10
ATOM 10896 O O . PRO A 1 31 ? 8.578 0.193 7.871 1.00 0.00 31 PRO A O 10
ATOM 10907 N N . ILE A 1 32 ? 6.456 0.775 7.396 1.00 0.00 32 ILE A N 10
ATOM 10908 C CA . ILE A 1 32 ? 6.743 1.105 6.005 1.00 0.00 32 ILE A CA 10
ATOM 10909 C C . ILE A 1 32 ? 7.266 2.531 5.876 1.00 0.00 32 ILE A C 10
ATOM 10910 O O . ILE A 1 32 ? 6.650 3.475 6.369 1.00 0.00 32 ILE A O 10
ATOM 10926 N N . GLN A 1 33 ? 8.406 2.679 5.208 1.00 0.00 33 GLN A N 10
ATOM 10927 C CA . GLN A 1 33 ? 9.011 3.991 5.013 1.00 0.00 33 GLN A CA 10
ATOM 10928 C C . GLN A 1 33 ? 8.812 4.475 3.580 1.00 0.00 33 GLN A C 10
ATOM 10929 O O . GLN A 1 33 ? 8.724 3.674 2.650 1.00 0.00 33 GLN A O 10
ATOM 10943 N N . GLY A 1 34 ? 8.741 5.792 3.409 1.00 0.00 34 GLY A N 10
ATOM 10944 C CA . GLY A 1 34 ? 8.553 6.359 2.087 1.00 0.00 34 GLY A CA 10
ATOM 10945 C C . GLY A 1 34 ? 7.091 6.432 1.691 1.00 0.00 34 GLY A C 10
ATOM 10946 O O . GLY A 1 34 ? 6.290 7.080 2.364 1.00 0.00 34 GLY A O 10
ATOM 10950 N N . VAL A 1 35 ? 6.743 5.767 0.593 1.00 0.00 35 VAL A N 10
ATOM 10951 C CA . VAL A 1 35 ? 5.369 5.760 0.108 1.00 0.00 35 VAL A CA 10
ATOM 10952 C C . VAL A 1 35 ? 4.702 4.413 0.365 1.00 0.00 35 VAL A C 10
ATOM 10953 O O . VAL A 1 35 ? 5.256 3.363 0.041 1.00 0.00 35 VAL A O 10
ATOM 10966 N N . ARG A 1 36 ? 3.509 4.452 0.951 1.00 0.00 36 ARG A N 10
ATOM 10967 C CA . ARG A 1 36 ? 2.767 3.235 1.253 1.00 0.00 36 ARG A CA 10
ATOM 10968 C C . ARG A 1 36 ? 1.681 2.987 0.210 1.00 0.00 36 ARG A C 10
ATOM 10969 O O . ARG A 1 36 ? 0.608 3.587 0.262 1.00 0.00 36 ARG A O 10
ATOM 10990 N N . TRP A 1 37 ? 1.968 2.100 -0.736 1.00 0.00 37 TRP A N 10
ATOM 10991 C CA . TRP A 1 37 ? 1.017 1.773 -1.792 1.00 0.00 37 TRP A CA 10
ATOM 10992 C C . TRP A 1 37 ? -0.183 1.019 -1.229 1.00 0.00 37 TRP A C 10
ATOM 10993 O O . TRP A 1 37 ? -0.128 -0.195 -1.030 1.00 0.00 37 TRP A O 10
ATOM 11014 N N . HIS A 1 38 ? -1.267 1.745 -0.976 1.00 0.00 38 HIS A N 10
ATOM 11015 C CA . HIS A 1 38 ? -2.482 1.143 -0.437 1.00 0.00 38 HIS A CA 10
ATOM 11016 C C . HIS A 1 38 ? -3.436 0.746 -1.559 1.00 0.00 38 HIS A C 10
ATOM 11017 O O . HIS A 1 38 ? -3.822 1.576 -2.383 1.00 0.00 38 HIS A O 10
ATOM 11031 N N . CYS A 1 39 ? -3.811 -0.529 -1.586 1.00 0.00 39 CYS A N 10
ATOM 11032 C CA . CYS A 1 39 ? -4.718 -1.037 -2.608 1.00 0.00 39 CYS A CA 10
ATOM 11033 C C . CYS A 1 39 ? -6.013 -0.229 -2.637 1.00 0.00 39 CYS A C 10
ATOM 11034 O O . CYS A 1 39 ? -6.511 0.199 -1.597 1.00 0.00 39 CYS A O 10
ATOM 11041 N N . GLN A 1 40 ? -6.551 -0.027 -3.835 1.00 0.00 40 GLN A N 10
ATOM 11042 C CA . GLN A 1 40 ? -7.786 0.730 -3.999 1.00 0.00 40 GLN A CA 10
ATOM 11043 C C . GLN A 1 40 ? -8.975 -0.205 -4.198 1.00 0.00 40 GLN A C 10
ATOM 11044 O O . GLN A 1 40 ? -10.075 0.063 -3.716 1.00 0.00 40 GLN A O 10
ATOM 11058 N N . ASP A 1 41 ? -8.745 -1.303 -4.910 1.00 0.00 41 ASP A N 10
ATOM 11059 C CA . ASP A 1 41 ? -9.797 -2.278 -5.172 1.00 0.00 41 ASP A CA 10
ATOM 11060 C C . ASP A 1 41 ? -10.277 -2.921 -3.875 1.00 0.00 41 ASP A C 10
ATOM 11061 O O . ASP A 1 41 ? -11.468 -2.899 -3.562 1.00 0.00 41 ASP A O 10
ATOM 11070 N N . CYS A 1 42 ? -9.343 -3.495 -3.124 1.00 0.00 42 CYS A N 10
ATOM 11071 C CA . CYS A 1 42 ? -9.670 -4.146 -1.861 1.00 0.00 42 CYS A CA 10
ATOM 11072 C C . CYS A 1 42 ? -10.650 -3.301 -1.051 1.00 0.00 42 CYS A C 10
ATOM 11073 O O . CYS A 1 42 ? -10.715 -2.079 -1.188 1.00 0.00 42 CYS A O 10
ATOM 11080 N N . PRO A 1 43 ? -11.431 -3.967 -0.187 1.00 0.00 43 PRO A N 10
ATOM 11081 C CA . PRO A 1 43 ? -12.421 -3.298 0.662 1.00 0.00 43 PRO A CA 10
ATOM 11082 C C . PRO A 1 43 ? -11.772 -2.450 1.750 1.00 0.00 43 PRO A C 10
ATOM 11083 O O . PRO A 1 43 ? -10.577 -2.556 2.024 1.00 0.00 43 PRO A O 10
ATOM 11094 N N . PRO A 1 44 ? -12.577 -1.586 2.387 1.00 0.00 44 PRO A N 10
ATOM 11095 C CA . PRO A 1 44 ? -12.103 -0.703 3.457 1.00 0.00 44 PRO A CA 10
ATOM 11096 C C . PRO A 1 44 ? -11.755 -1.469 4.729 1.00 0.00 44 PRO A C 10
ATOM 11097 O O . PRO A 1 44 ? -11.318 -0.881 5.717 1.00 0.00 44 PRO A O 10
ATOM 11108 N N . GLU A 1 45 ? -11.952 -2.783 4.696 1.00 0.00 45 GLU A N 10
ATOM 11109 C CA . GLU A 1 45 ? -11.659 -3.628 5.847 1.00 0.00 45 GLU A CA 10
ATOM 11110 C C . GLU A 1 45 ? -10.447 -4.516 5.577 1.00 0.00 45 GLU A C 10
ATOM 11111 O O . GLU A 1 45 ? -9.674 -4.822 6.484 1.00 0.00 45 GLU A O 10
ATOM 11123 N N . MET A 1 46 ? -10.290 -4.925 4.322 1.00 0.00 46 MET A N 10
ATOM 11124 C CA . MET A 1 46 ? -9.172 -5.777 3.932 1.00 0.00 46 MET A CA 10
ATOM 11125 C C . MET A 1 46 ? -8.142 -4.988 3.130 1.00 0.00 46 MET A C 10
ATOM 11126 O O . MET A 1 46 ? -7.451 -5.542 2.274 1.00 0.00 46 MET A O 10
ATOM 11140 N N . SER A 1 47 ? -8.044 -3.693 3.412 1.00 0.00 47 SER A N 10
ATOM 11141 C CA . SER A 1 47 ? -7.100 -2.828 2.714 1.00 0.00 47 SER A CA 10
ATOM 11142 C C . SER A 1 47 ? -5.672 -3.340 2.875 1.00 0.00 47 SER A C 10
ATOM 11143 O O . SER A 1 47 ? -5.275 -3.779 3.955 1.00 0.00 47 SER A O 10
ATOM 11151 N N . LEU A 1 48 ? -4.904 -3.281 1.792 1.00 0.00 48 LEU A N 10
ATOM 11152 C CA . LEU A 1 48 ? -3.519 -3.739 1.811 1.00 0.00 48 LEU A CA 10
ATOM 11153 C C . LEU A 1 48 ? -2.556 -2.563 1.687 1.00 0.00 48 LEU A C 10
ATOM 11154 O O . LEU A 1 48 ? -2.953 -1.458 1.315 1.00 0.00 48 LEU A O 10
ATOM 11170 N N . ASP A 1 49 ? -1.288 -2.808 2.001 1.00 0.00 49 ASP A N 10
ATOM 11171 C CA . ASP A 1 49 ? -0.267 -1.770 1.921 1.00 0.00 49 ASP A CA 10
ATOM 11172 C C . ASP A 1 49 ? 1.064 -2.352 1.454 1.00 0.00 49 ASP A C 10
ATOM 11173 O O . ASP A 1 49 ? 1.561 -3.326 2.021 1.00 0.00 49 ASP A O 10
ATOM 11182 N N . PHE A 1 50 ? 1.636 -1.750 0.417 1.00 0.00 50 PHE A N 10
ATOM 11183 C CA . PHE A 1 50 ? 2.908 -2.209 -0.128 1.00 0.00 50 PHE A CA 10
ATOM 11184 C C . PHE A 1 50 ? 3.941 -1.086 -0.119 1.00 0.00 50 PHE A C 10
ATOM 11185 O O . PHE A 1 50 ? 3.631 0.061 -0.442 1.00 0.00 50 PHE A O 10
ATOM 11202 N N . CYS A 1 51 ? 5.171 -1.425 0.254 1.00 0.00 51 CYS A N 10
ATOM 11203 C CA . CYS A 1 51 ? 6.251 -0.447 0.307 1.00 0.00 51 CYS A CA 10
ATOM 11204 C C . CYS A 1 51 ? 6.716 -0.074 -1.097 1.00 0.00 51 CYS A C 10
ATOM 11205 O O . CYS A 1 51 ? 6.674 -0.894 -2.014 1.00 0.00 51 CYS A O 10
ATOM 11212 N N . ASP A 1 52 ? 7.160 1.168 -1.257 1.00 0.00 52 ASP A N 10
ATOM 11213 C CA . ASP A 1 52 ? 7.636 1.650 -2.548 1.00 0.00 52 ASP A CA 10
ATOM 11214 C C . ASP A 1 52 ? 8.449 0.575 -3.263 1.00 0.00 52 ASP A C 10
ATOM 11215 O O . ASP A 1 52 ? 8.420 0.473 -4.490 1.00 0.00 52 ASP A O 10
ATOM 11224 N N . SER A 1 53 ? 9.176 -0.223 -2.488 1.00 0.00 53 SER A N 10
ATOM 11225 C CA . SER A 1 53 ? 10.003 -1.286 -3.048 1.00 0.00 53 SER A CA 10
ATOM 11226 C C . SER A 1 53 ? 9.137 -2.367 -3.689 1.00 0.00 53 SER A C 10
ATOM 11227 O O . SER A 1 53 ? 9.457 -2.880 -4.762 1.00 0.00 53 SER A O 10
ATOM 11235 N N . CYS A 1 54 ? 8.038 -2.707 -3.024 1.00 0.00 54 CYS A N 10
ATOM 11236 C CA . CYS A 1 54 ? 7.125 -3.726 -3.526 1.00 0.00 54 CYS A CA 10
ATOM 11237 C C . CYS A 1 54 ? 5.939 -3.088 -4.244 1.00 0.00 54 CYS A C 10
ATOM 11238 O O . CYS A 1 54 ? 4.877 -3.697 -4.373 1.00 0.00 54 CYS A O 10
ATOM 11245 N N . SER A 1 55 ? 6.129 -1.858 -4.710 1.00 0.00 55 SER A N 10
ATOM 11246 C CA . SER A 1 55 ? 5.075 -1.135 -5.412 1.00 0.00 55 SER A CA 10
ATOM 11247 C C . SER A 1 55 ? 4.809 -1.755 -6.780 1.00 0.00 55 SER A C 10
ATOM 11248 O O . SER A 1 55 ? 3.660 -1.872 -7.208 1.00 0.00 55 SER A O 10
ATOM 11256 N N . ASP A 1 56 ? 5.878 -2.152 -7.461 1.00 0.00 56 ASP A N 10
ATOM 11257 C CA . ASP A 1 56 ? 5.762 -2.762 -8.780 1.00 0.00 56 ASP A CA 10
ATOM 11258 C C . ASP A 1 56 ? 5.627 -4.277 -8.668 1.00 0.00 56 ASP A C 10
ATOM 11259 O O . ASP A 1 56 ? 5.798 -5.000 -9.651 1.00 0.00 56 ASP A O 10
ATOM 11268 N N . CYS A 1 57 ? 5.321 -4.751 -7.466 1.00 0.00 57 CYS A N 10
ATOM 11269 C CA . CYS A 1 57 ? 5.165 -6.182 -7.225 1.00 0.00 57 CYS A CA 10
ATOM 11270 C C . CYS A 1 57 ? 3.715 -6.611 -7.422 1.00 0.00 57 CYS A C 10
ATOM 11271 O O . CYS A 1 57 ? 2.795 -5.800 -7.307 1.00 0.00 57 CYS A O 10
ATOM 11279 N N . LEU A 1 58 ? 3.518 -7.890 -7.721 1.00 0.00 58 LEU A N 10
ATOM 11280 C CA . LEU A 1 58 ? 2.179 -8.428 -7.936 1.00 0.00 58 LEU A CA 10
ATOM 11281 C C . LEU A 1 58 ? 1.849 -9.496 -6.898 1.00 0.00 58 LEU A C 10
ATOM 11282 O O . LEU A 1 58 ? 2.452 -10.569 -6.881 1.00 0.00 58 LEU A O 10
ATOM 11298 N N . HIS A 1 59 ? 0.884 -9.196 -6.034 1.00 0.00 59 HIS A N 10
ATOM 11299 C CA . HIS A 1 59 ? 0.471 -10.131 -4.994 1.00 0.00 59 HIS A CA 10
ATOM 11300 C C . HIS A 1 59 ? -1.023 -10.429 -5.093 1.00 0.00 59 HIS A C 10
ATOM 11301 O O . HIS A 1 59 ? -1.840 -9.516 -5.208 1.00 0.00 59 HIS A O 10
ATOM 11315 N N . GLU A 1 60 ? -1.370 -11.711 -5.049 1.00 0.00 60 GLU A N 10
ATOM 11316 C CA . GLU A 1 60 ? -2.765 -12.127 -5.136 1.00 0.00 60 GLU A CA 10
ATOM 11317 C C . GLU A 1 60 ? -3.145 -13.005 -3.948 1.00 0.00 60 GLU A C 10
ATOM 11318 O O . GLU A 1 60 ? -2.579 -14.081 -3.748 1.00 0.00 60 GLU A O 10
ATOM 11330 N N . THR A 1 61 ? -4.109 -12.539 -3.160 1.00 0.00 61 THR A N 10
ATOM 11331 C CA . THR A 1 61 ? -4.565 -13.279 -1.990 1.00 0.00 61 THR A CA 10
ATOM 11332 C C . THR A 1 61 ? -6.056 -13.585 -2.080 1.00 0.00 61 THR A C 10
ATOM 11333 O O . THR A 1 61 ? -6.696 -13.308 -3.094 1.00 0.00 61 THR A O 10
ATOM 11344 N N . ASP A 1 62 ? -6.603 -14.158 -1.013 1.00 0.00 62 ASP A N 10
ATOM 11345 C CA . ASP A 1 62 ? -8.020 -14.500 -0.971 1.00 0.00 62 ASP A CA 10
ATOM 11346 C C . ASP A 1 62 ? -8.865 -13.394 -1.595 1.00 0.00 62 ASP A C 10
ATOM 11347 O O . ASP A 1 62 ? -9.703 -13.653 -2.460 1.00 0.00 62 ASP A O 10
ATOM 11356 N N . ILE A 1 63 ? -8.640 -12.162 -1.151 1.00 0.00 63 ILE A N 10
ATOM 11357 C CA . ILE A 1 63 ? -9.380 -11.018 -1.666 1.00 0.00 63 ILE A CA 10
ATOM 11358 C C . ILE A 1 63 ? -8.553 -10.240 -2.684 1.00 0.00 63 ILE A C 10
ATOM 11359 O O . ILE A 1 63 ? -8.979 -10.037 -3.821 1.00 0.00 63 ILE A O 10
ATOM 11375 N N . HIS A 1 64 ? -7.366 -9.809 -2.268 1.00 0.00 64 HIS A N 10
ATOM 11376 C CA . HIS A 1 64 ? -6.476 -9.056 -3.145 1.00 0.00 64 HIS A CA 10
ATOM 11377 C C . HIS A 1 64 ? -6.143 -9.857 -4.399 1.00 0.00 64 HIS A C 10
ATOM 11378 O O . HIS A 1 64 ? -6.060 -11.085 -4.361 1.00 0.00 64 HIS A O 10
ATOM 11392 N N . LYS A 1 65 ? -5.952 -9.155 -5.511 1.00 0.00 65 LYS A N 10
ATOM 11393 C CA . LYS A 1 65 ? -5.627 -9.800 -6.778 1.00 0.00 65 LYS A CA 10
ATOM 11394 C C . LYS A 1 65 ? -4.650 -8.952 -7.585 1.00 0.00 65 LYS A C 10
ATOM 11395 O O . LYS A 1 65 ? -4.188 -7.911 -7.120 1.00 0.00 65 LYS A O 10
ATOM 11414 N N . GLU A 1 66 ? -4.340 -9.405 -8.796 1.00 0.00 66 GLU A N 10
ATOM 11415 C CA . GLU A 1 66 ? -3.418 -8.686 -9.667 1.00 0.00 66 GLU A CA 10
ATOM 11416 C C . GLU A 1 66 ? -4.105 -7.489 -10.317 1.00 0.00 66 GLU A C 10
ATOM 11417 O O . GLU A 1 66 ? -3.525 -6.408 -10.421 1.00 0.00 66 GLU A O 10
ATOM 11429 N N . ASP A 1 67 ? -5.344 -7.690 -10.754 1.00 0.00 67 ASP A N 10
ATOM 11430 C CA . ASP A 1 67 ? -6.111 -6.627 -11.393 1.00 0.00 67 ASP A CA 10
ATOM 11431 C C . ASP A 1 67 ? -6.259 -5.428 -10.462 1.00 0.00 67 ASP A C 10
ATOM 11432 O O . ASP A 1 67 ? -6.267 -4.280 -10.908 1.00 0.00 67 ASP A O 10
ATOM 11441 N N . HIS A 1 68 ? -6.378 -5.702 -9.167 1.00 0.00 68 HIS A N 10
ATOM 11442 C CA . HIS A 1 68 ? -6.526 -4.645 -8.173 1.00 0.00 68 HIS A CA 10
ATOM 11443 C C . HIS A 1 68 ? -5.517 -3.527 -8.413 1.00 0.00 68 HIS A C 10
ATOM 11444 O O . HIS A 1 68 ? -4.448 -3.755 -8.979 1.00 0.00 68 HIS A O 10
ATOM 11458 N N . GLN A 1 69 ? -5.865 -2.319 -7.981 1.00 0.00 69 GLN A N 10
ATOM 11459 C CA . GLN A 1 69 ? -4.989 -1.166 -8.151 1.00 0.00 69 GLN A CA 10
ATOM 11460 C C . GLN A 1 69 ? -4.350 -0.766 -6.825 1.00 0.00 69 GLN A C 10
ATOM 11461 O O . GLN A 1 69 ? -4.794 -1.191 -5.758 1.00 0.00 69 GLN A O 10
ATOM 11475 N N . LEU A 1 70 ? -3.306 0.052 -6.900 1.00 0.00 70 LEU A N 10
ATOM 11476 C CA . LEU A 1 70 ? -2.605 0.508 -5.705 1.00 0.00 70 LEU A CA 10
ATOM 11477 C C . LEU A 1 70 ? -2.546 2.032 -5.657 1.00 0.00 70 LEU A C 10
ATOM 11478 O O . LEU A 1 70 ? -2.483 2.692 -6.694 1.00 0.00 70 LEU A O 10
ATOM 11494 N N . GLU A 1 71 ? -2.565 2.582 -4.447 1.00 0.00 71 GLU A N 10
ATOM 11495 C CA . GLU A 1 71 ? -2.513 4.028 -4.266 1.00 0.00 71 GLU A CA 10
ATOM 11496 C C . GLU A 1 71 ? -1.231 4.439 -3.546 1.00 0.00 71 GLU A C 10
ATOM 11497 O O . GLU A 1 71 ? -1.003 4.095 -2.386 1.00 0.00 71 GLU A O 10
ATOM 11509 N N . PRO A 1 72 ? -0.375 5.194 -4.249 1.00 0.00 72 PRO A N 10
ATOM 11510 C CA . PRO A 1 72 ? 0.898 5.670 -3.698 1.00 0.00 72 PRO A CA 10
ATOM 11511 C C . PRO A 1 72 ? 0.703 6.726 -2.616 1.00 0.00 72 PRO A C 10
ATOM 11512 O O . PRO A 1 72 ? 0.477 7.899 -2.914 1.00 0.00 72 PRO A O 10
ATOM 11523 N N . ILE A 1 73 ? 0.792 6.302 -1.359 1.00 0.00 73 ILE A N 10
ATOM 11524 C CA . ILE A 1 73 ? 0.626 7.213 -0.233 1.00 0.00 73 ILE A CA 10
ATOM 11525 C C . ILE A 1 73 ? 1.970 7.767 0.227 1.00 0.00 73 ILE A C 10
ATOM 11526 O O . ILE A 1 73 ? 2.709 7.105 0.957 1.00 0.00 73 ILE A O 10
ATOM 11542 N N . TYR A 1 74 ? 2.280 8.986 -0.202 1.00 0.00 74 TYR A N 10
ATOM 11543 C CA . TYR A 1 74 ? 3.535 9.629 0.166 1.00 0.00 74 TYR A CA 10
ATOM 11544 C C . TYR A 1 74 ? 3.568 9.947 1.658 1.00 0.00 74 TYR A C 10
ATOM 11545 O O . TYR A 1 74 ? 4.566 9.701 2.335 1.00 0.00 74 TYR A O 10
ATOM 11563 N N . ARG A 1 75 ? 2.468 10.496 2.164 1.00 0.00 75 ARG A N 10
ATOM 11564 C CA . ARG A 1 75 ? 2.369 10.849 3.575 1.00 0.00 75 ARG A CA 10
ATOM 11565 C C . ARG A 1 75 ? 1.221 10.098 4.244 1.00 0.00 75 ARG A C 10
ATOM 11566 O O . ARG A 1 75 ? 0.194 9.832 3.621 1.00 0.00 75 ARG A O 10
ATOM 11587 N N . SER A 1 76 ? 1.404 9.759 5.516 1.00 0.00 76 SER A N 10
ATOM 11588 C CA . SER A 1 76 ? 0.386 9.035 6.268 1.00 0.00 76 SER A CA 10
ATOM 11589 C C . SER A 1 76 ? -0.786 9.949 6.614 1.00 0.00 76 SER A C 10
ATOM 11590 O O . SER A 1 76 ? -0.595 11.100 7.005 1.00 0.00 76 SER A O 10
ATOM 11598 N N . SER A 1 77 ? -1.999 9.426 6.465 1.00 0.00 77 SER A N 10
ATOM 11599 C CA . SER A 1 77 ? -3.203 10.195 6.757 1.00 0.00 77 SER A CA 10
ATOM 11600 C C . SER A 1 77 ? -3.317 10.479 8.252 1.00 0.00 77 SER A C 10
ATOM 11601 O O . SER A 1 77 ? -2.536 9.969 9.053 1.00 0.00 77 SER A O 10
ATOM 11609 N N . GLY A 1 78 ? -4.297 11.299 8.619 1.00 0.00 78 GLY A N 10
ATOM 11610 C CA . GLY A 1 78 ? -4.496 11.638 10.016 1.00 0.00 78 GLY A CA 10
ATOM 11611 C C . GLY A 1 78 ? -4.278 13.113 10.291 1.00 0.00 78 GLY A C 10
ATOM 11612 O O . GLY A 1 78 ? -4.406 13.957 9.405 1.00 0.00 78 GLY A O 10
ATOM 11616 N N . PRO A 1 79 ? -3.941 13.441 11.547 1.00 0.00 79 PRO A N 10
ATOM 11617 C CA . PRO A 1 79 ? -3.698 14.824 11.966 1.00 0.00 79 PRO A CA 10
ATOM 11618 C C . PRO A 1 79 ? -2.416 15.394 11.370 1.00 0.00 79 PRO A C 10
ATOM 11619 O O . PRO A 1 79 ? -2.113 16.575 11.538 1.00 0.00 79 PRO A O 10
ATOM 11630 N N . SER A 1 80 ? -1.666 14.547 10.672 1.00 0.00 80 SER A N 10
ATOM 11631 C CA . SER A 1 80 ? -0.414 14.966 10.053 1.00 0.00 80 SER A CA 10
ATOM 11632 C C . SER A 1 80 ? -0.666 15.578 8.678 1.00 0.00 80 SER A C 10
ATOM 11633 O O . SER A 1 80 ? 0.078 15.329 7.730 1.00 0.00 80 SER A O 10
ATOM 11641 N N . SER A 1 81 ? -1.721 16.381 8.579 1.00 0.00 81 SER A N 10
ATOM 11642 C CA . SER A 1 81 ? -2.075 17.027 7.320 1.00 0.00 81 SER A CA 10
ATOM 11643 C C . SER A 1 81 ? -1.602 18.477 7.302 1.00 0.00 81 SER A C 10
ATOM 11644 O O . SER A 1 81 ? -2.333 19.375 6.885 1.00 0.00 81 SER A O 10
ATOM 11652 N N . GLY A 1 82 ? -0.373 18.699 7.759 1.00 0.00 82 GLY A N 10
ATOM 11653 C CA . GLY A 1 82 ? 0.177 20.041 7.787 1.00 0.00 82 GLY A CA 10
ATOM 11654 C C . GLY A 1 82 ? 1.676 20.059 7.558 1.00 0.00 82 GLY A C 10
ATOM 11655 O O . GLY A 1 82 ? 2.223 21.118 7.258 1.00 0.00 82 GLY A O 10
ATOM 11661 N N . GLY A 1 1 ? 9.784 -15.829 15.749 1.00 0.00 1 GLY A N 11
ATOM 11662 C CA . GLY A 1 1 ? 10.226 -15.014 14.632 1.00 0.00 1 GLY A CA 11
ATOM 11663 C C . GLY A 1 1 ? 11.732 -15.029 14.463 1.00 0.00 1 GLY A C 11
ATOM 11664 O O . GLY A 1 1 ? 12.458 -15.490 15.343 1.00 0.00 1 GLY A O 11
ATOM 11668 N N . SER A 1 2 ? 12.203 -14.525 13.327 1.00 0.00 2 SER A N 11
ATOM 11669 C CA . SER A 1 2 ? 13.633 -14.487 13.042 1.00 0.00 2 SER A CA 11
ATOM 11670 C C . SER A 1 2 ? 14.275 -13.244 13.649 1.00 0.00 2 SER A C 11
ATOM 11671 O O . SER A 1 2 ? 13.851 -12.119 13.382 1.00 0.00 2 SER A O 11
ATOM 11679 N N . SER A 1 3 ? 15.301 -13.455 14.468 1.00 0.00 3 SER A N 11
ATOM 11680 C CA . SER A 1 3 ? 16.000 -12.352 15.117 1.00 0.00 3 SER A CA 11
ATOM 11681 C C . SER A 1 3 ? 16.342 -11.258 14.111 1.00 0.00 3 SER A C 11
ATOM 11682 O O . SER A 1 3 ? 16.543 -11.528 12.927 1.00 0.00 3 SER A O 11
ATOM 11690 N N . GLY A 1 4 ? 16.406 -10.020 14.591 1.00 0.00 4 GLY A N 11
ATOM 11691 C CA . GLY A 1 4 ? 16.723 -8.902 13.721 1.00 0.00 4 GLY A CA 11
ATOM 11692 C C . GLY A 1 4 ? 17.616 -7.879 14.394 1.00 0.00 4 GLY A C 11
ATOM 11693 O O . GLY A 1 4 ? 18.077 -8.090 15.516 1.00 0.00 4 GLY A O 11
ATOM 11697 N N . SER A 1 5 ? 17.862 -6.768 13.708 1.00 0.00 5 SER A N 11
ATOM 11698 C CA . SER A 1 5 ? 18.711 -5.710 14.244 1.00 0.00 5 SER A CA 11
ATOM 11699 C C . SER A 1 5 ? 17.900 -4.446 14.512 1.00 0.00 5 SER A C 11
ATOM 11700 O O . SER A 1 5 ? 17.329 -3.855 13.596 1.00 0.00 5 SER A O 11
ATOM 11708 N N . SER A 1 6 ? 17.853 -4.038 15.777 1.00 0.00 6 SER A N 11
ATOM 11709 C CA . SER A 1 6 ? 17.108 -2.847 16.168 1.00 0.00 6 SER A CA 11
ATOM 11710 C C . SER A 1 6 ? 18.042 -1.651 16.327 1.00 0.00 6 SER A C 11
ATOM 11711 O O . SER A 1 6 ? 19.234 -1.810 16.587 1.00 0.00 6 SER A O 11
ATOM 11719 N N . GLY A 1 7 ? 17.490 -0.452 16.169 1.00 0.00 7 GLY A N 11
ATOM 11720 C CA . GLY A 1 7 ? 18.286 0.754 16.298 1.00 0.00 7 GLY A CA 11
ATOM 11721 C C . GLY A 1 7 ? 17.471 2.013 16.079 1.00 0.00 7 GLY A C 11
ATOM 11722 O O . GLY A 1 7 ? 16.617 2.061 15.194 1.00 0.00 7 GLY A O 11
ATOM 11726 N N . GLN A 1 8 ? 17.733 3.035 16.888 1.00 0.00 8 GLN A N 11
ATOM 11727 C CA . GLN A 1 8 ? 17.015 4.299 16.780 1.00 0.00 8 GLN A CA 11
ATOM 11728 C C . GLN A 1 8 ? 17.599 5.340 17.730 1.00 0.00 8 GLN A C 11
ATOM 11729 O O . GLN A 1 8 ? 18.141 4.999 18.780 1.00 0.00 8 GLN A O 11
ATOM 11743 N N . GLN A 1 9 ? 17.483 6.609 17.353 1.00 0.00 9 GLN A N 11
ATOM 11744 C CA . GLN A 1 9 ? 18.000 7.699 18.171 1.00 0.00 9 GLN A CA 11
ATOM 11745 C C . GLN A 1 9 ? 16.955 8.796 18.340 1.00 0.00 9 GLN A C 11
ATOM 11746 O O . GLN A 1 9 ? 15.902 8.767 17.703 1.00 0.00 9 GLN A O 11
ATOM 11760 N N . MET A 1 10 ? 17.252 9.762 19.203 1.00 0.00 10 MET A N 11
ATOM 11761 C CA . MET A 1 10 ? 16.337 10.870 19.455 1.00 0.00 10 MET A CA 11
ATOM 11762 C C . MET A 1 10 ? 16.617 12.032 18.508 1.00 0.00 10 MET A C 11
ATOM 11763 O O . MET A 1 10 ? 17.412 12.918 18.817 1.00 0.00 10 MET A O 11
ATOM 11777 N N . GLN A 1 11 ? 15.958 12.020 17.353 1.00 0.00 11 GLN A N 11
ATOM 11778 C CA . GLN A 1 11 ? 16.137 13.073 16.361 1.00 0.00 11 GLN A CA 11
ATOM 11779 C C . GLN A 1 11 ? 14.947 13.132 15.409 1.00 0.00 11 GLN A C 11
ATOM 11780 O O . GLN A 1 11 ? 14.090 12.248 15.415 1.00 0.00 11 GLN A O 11
ATOM 11794 N N . ALA A 1 12 ? 14.901 14.179 14.591 1.00 0.00 12 ALA A N 11
ATOM 11795 C CA . ALA A 1 12 ? 13.817 14.352 13.632 1.00 0.00 12 ALA A CA 11
ATOM 11796 C C . ALA A 1 12 ? 14.198 15.353 12.547 1.00 0.00 12 ALA A C 11
ATOM 11797 O O . ALA A 1 12 ? 14.727 16.425 12.839 1.00 0.00 12 ALA A O 11
ATOM 11804 N N . GLU A 1 13 ? 13.928 14.995 11.296 1.00 0.00 13 GLU A N 11
ATOM 11805 C CA . GLU A 1 13 ? 14.245 15.863 10.168 1.00 0.00 13 GLU A CA 11
ATOM 11806 C C . GLU A 1 13 ? 13.360 15.540 8.968 1.00 0.00 13 GLU A C 11
ATOM 11807 O O . GLU A 1 13 ? 12.670 14.521 8.948 1.00 0.00 13 GLU A O 11
ATOM 11819 N N . SER A 1 14 ? 13.386 16.416 7.969 1.00 0.00 14 SER A N 11
ATOM 11820 C CA . SER A 1 14 ? 12.583 16.228 6.766 1.00 0.00 14 SER A CA 11
ATOM 11821 C C . SER A 1 14 ? 13.344 15.408 5.728 1.00 0.00 14 SER A C 11
ATOM 11822 O O . SER A 1 14 ? 14.494 15.705 5.407 1.00 0.00 14 SER A O 11
ATOM 11830 N N . GLY A 1 15 ? 12.691 14.373 5.206 1.00 0.00 15 GLY A N 11
ATOM 11831 C CA . GLY A 1 15 ? 13.320 13.526 4.210 1.00 0.00 15 GLY A CA 11
ATOM 11832 C C . GLY A 1 15 ? 12.437 12.366 3.794 1.00 0.00 15 GLY A C 11
ATOM 11833 O O . GLY A 1 15 ? 12.022 12.276 2.639 1.00 0.00 15 GLY A O 11
ATOM 11837 N N . PHE A 1 16 ? 12.150 11.475 4.738 1.00 0.00 16 PHE A N 11
ATOM 11838 C CA . PHE A 1 16 ? 11.313 10.314 4.463 1.00 0.00 16 PHE A CA 11
ATOM 11839 C C . PHE A 1 16 ? 10.181 10.206 5.481 1.00 0.00 16 PHE A C 11
ATOM 11840 O O . PHE A 1 16 ? 10.310 10.656 6.619 1.00 0.00 16 PHE A O 11
ATOM 11857 N N . VAL A 1 17 ? 9.071 9.606 5.062 1.00 0.00 17 VAL A N 11
ATOM 11858 C CA . VAL A 1 17 ? 7.917 9.437 5.936 1.00 0.00 17 VAL A CA 11
ATOM 11859 C C . VAL A 1 17 ? 7.851 8.020 6.493 1.00 0.00 17 VAL A C 11
ATOM 11860 O O . VAL A 1 17 ? 7.988 7.045 5.754 1.00 0.00 17 VAL A O 11
ATOM 11873 N N . GLN A 1 18 ? 7.641 7.913 7.801 1.00 0.00 18 GLN A N 11
ATOM 11874 C CA . GLN A 1 18 ? 7.557 6.614 8.458 1.00 0.00 18 GLN A CA 11
ATOM 11875 C C . GLN A 1 18 ? 6.124 6.308 8.880 1.00 0.00 18 GLN A C 11
ATOM 11876 O O . GLN A 1 18 ? 5.650 6.798 9.905 1.00 0.00 18 GLN A O 11
ATOM 11890 N N . HIS A 1 19 ? 5.438 5.495 8.082 1.00 0.00 19 HIS A N 11
ATOM 11891 C CA . HIS A 1 19 ? 4.058 5.124 8.374 1.00 0.00 19 HIS A CA 11
ATOM 11892 C C . HIS A 1 19 ? 4.001 4.060 9.466 1.00 0.00 19 HIS A C 11
ATOM 11893 O O . HIS A 1 19 ? 4.469 2.937 9.278 1.00 0.00 19 HIS A O 11
ATOM 11907 N N . VAL A 1 20 ? 3.425 4.422 10.608 1.00 0.00 20 VAL A N 11
ATOM 11908 C CA . VAL A 1 20 ? 3.306 3.499 11.730 1.00 0.00 20 VAL A CA 11
ATOM 11909 C C . VAL A 1 20 ? 1.979 2.750 11.687 1.00 0.00 20 VAL A C 11
ATOM 11910 O O . VAL A 1 20 ? 0.929 3.339 11.434 1.00 0.00 20 VAL A O 11
ATOM 11923 N N . GLY A 1 21 ? 2.033 1.445 11.938 1.00 0.00 21 GLY A N 11
ATOM 11924 C CA . GLY A 1 21 ? 0.828 0.636 11.924 1.00 0.00 21 GLY A CA 11
ATOM 11925 C C . GLY A 1 21 ? 0.686 -0.170 10.648 1.00 0.00 21 GLY A C 11
ATOM 11926 O O . GLY A 1 21 ? 0.193 -1.298 10.669 1.00 0.00 21 GLY A O 11
ATOM 11930 N N . PHE A 1 22 ? 1.116 0.411 9.533 1.00 0.00 22 PHE A N 11
ATOM 11931 C CA . PHE A 1 22 ? 1.032 -0.260 8.240 1.00 0.00 22 PHE A CA 11
ATOM 11932 C C . PHE A 1 22 ? 2.248 -1.152 8.010 1.00 0.00 22 PHE A C 11
ATOM 11933 O O . PHE A 1 22 ? 3.386 -0.742 8.239 1.00 0.00 22 PHE A O 11
ATOM 11950 N N . LYS A 1 23 ? 1.999 -2.376 7.556 1.00 0.00 23 LYS A N 11
ATOM 11951 C CA . LYS A 1 23 ? 3.072 -3.327 7.293 1.00 0.00 23 LYS A CA 11
ATOM 11952 C C . LYS A 1 23 ? 2.940 -3.924 5.895 1.00 0.00 23 LYS A C 11
ATOM 11953 O O . LYS A 1 23 ? 1.879 -4.426 5.521 1.00 0.00 23 LYS A O 11
ATOM 11972 N N . CYS A 1 24 ? 4.023 -3.868 5.128 1.00 0.00 24 CYS A N 11
ATOM 11973 C CA . CYS A 1 24 ? 4.029 -4.404 3.772 1.00 0.00 24 CYS A CA 11
ATOM 11974 C C . CYS A 1 24 ? 3.699 -5.894 3.774 1.00 0.00 24 CYS A C 11
ATOM 11975 O O . CYS A 1 24 ? 4.361 -6.685 4.446 1.00 0.00 24 CYS A O 11
ATOM 11982 N N . ASP A 1 25 ? 2.673 -6.268 3.019 1.00 0.00 25 ASP A N 11
ATOM 11983 C CA . ASP A 1 25 ? 2.256 -7.663 2.932 1.00 0.00 25 ASP A CA 11
ATOM 11984 C C . ASP A 1 25 ? 3.107 -8.423 1.920 1.00 0.00 25 ASP A C 11
ATOM 11985 O O . ASP A 1 25 ? 2.874 -9.602 1.659 1.00 0.00 25 ASP A O 11
ATOM 11994 N N . ASN A 1 26 ? 4.094 -7.737 1.351 1.00 0.00 26 ASN A N 11
ATOM 11995 C CA . ASN A 1 26 ? 4.979 -8.347 0.366 1.00 0.00 26 ASN A CA 11
ATOM 11996 C C . ASN A 1 26 ? 6.273 -8.825 1.019 1.00 0.00 26 ASN A C 11
ATOM 11997 O O . ASN A 1 26 ? 6.517 -10.027 1.131 1.00 0.00 26 ASN A O 11
ATOM 12008 N N . CYS A 1 27 ? 7.098 -7.877 1.449 1.00 0.00 27 CYS A N 11
ATOM 12009 C CA . CYS A 1 27 ? 8.366 -8.199 2.091 1.00 0.00 27 CYS A CA 11
ATOM 12010 C C . CYS A 1 27 ? 8.201 -8.295 3.605 1.00 0.00 27 CYS A C 11
ATOM 12011 O O . CYS A 1 27 ? 8.857 -9.102 4.262 1.00 0.00 27 CYS A O 11
ATOM 12018 N N . GLY A 1 28 ? 7.318 -7.464 4.152 1.00 0.00 28 GLY A N 11
ATOM 12019 C CA . GLY A 1 28 ? 7.082 -7.471 5.584 1.00 0.00 28 GLY A CA 11
ATOM 12020 C C . GLY A 1 28 ? 7.764 -6.316 6.289 1.00 0.00 28 GLY A C 11
ATOM 12021 O O . GLY A 1 28 ? 7.984 -6.363 7.500 1.00 0.00 28 GLY A O 11
ATOM 12025 N N . ILE A 1 29 ? 8.100 -5.277 5.532 1.00 0.00 29 ILE A N 11
ATOM 12026 C CA . ILE A 1 29 ? 8.761 -4.106 6.092 1.00 0.00 29 ILE A CA 11
ATOM 12027 C C . ILE A 1 29 ? 7.782 -3.249 6.887 1.00 0.00 29 ILE A C 11
ATOM 12028 O O . ILE A 1 29 ? 6.832 -2.698 6.331 1.00 0.00 29 ILE A O 11
ATOM 12044 N N . GLU A 1 30 ? 8.021 -3.140 8.190 1.00 0.00 30 GLU A N 11
ATOM 12045 C CA . GLU A 1 30 ? 7.159 -2.349 9.060 1.00 0.00 30 GLU A CA 11
ATOM 12046 C C . GLU A 1 30 ? 7.956 -1.752 10.217 1.00 0.00 30 GLU A C 11
ATOM 12047 O O . GLU A 1 30 ? 8.759 -2.425 10.863 1.00 0.00 30 GLU A O 11
ATOM 12059 N N . PRO A 1 31 ? 7.729 -0.458 10.486 1.00 0.00 31 PRO A N 11
ATOM 12060 C CA . PRO A 1 31 ? 6.775 0.354 9.723 1.00 0.00 31 PRO A CA 11
ATOM 12061 C C . PRO A 1 31 ? 7.256 0.631 8.303 1.00 0.00 31 PRO A C 11
ATOM 12062 O O . PRO A 1 31 ? 8.442 0.495 8.002 1.00 0.00 31 PRO A O 11
ATOM 12073 N N . ILE A 1 32 ? 6.328 1.021 7.435 1.00 0.00 32 ILE A N 11
ATOM 12074 C CA . ILE A 1 32 ? 6.658 1.319 6.047 1.00 0.00 32 ILE A CA 11
ATOM 12075 C C . ILE A 1 32 ? 7.197 2.739 5.903 1.00 0.00 32 ILE A C 11
ATOM 12076 O O . ILE A 1 32 ? 6.566 3.699 6.343 1.00 0.00 32 ILE A O 11
ATOM 12092 N N . GLN A 1 33 ? 8.365 2.862 5.282 1.00 0.00 33 GLN A N 11
ATOM 12093 C CA . GLN A 1 33 ? 8.988 4.165 5.079 1.00 0.00 33 GLN A CA 11
ATOM 12094 C C . GLN A 1 33 ? 8.820 4.629 3.636 1.00 0.00 33 GLN A C 11
ATOM 12095 O O . GLN A 1 33 ? 8.763 3.817 2.715 1.00 0.00 33 GLN A O 11
ATOM 12109 N N . GLY A 1 34 ? 8.740 5.943 3.448 1.00 0.00 34 GLY A N 11
ATOM 12110 C CA . GLY A 1 34 ? 8.579 6.493 2.115 1.00 0.00 34 GLY A CA 11
ATOM 12111 C C . GLY A 1 34 ? 7.126 6.559 1.687 1.00 0.00 34 GLY A C 11
ATOM 12112 O O . GLY A 1 34 ? 6.313 7.227 2.325 1.00 0.00 34 GLY A O 11
ATOM 12116 N N . VAL A 1 35 ? 6.799 5.865 0.602 1.00 0.00 35 VAL A N 11
ATOM 12117 C CA . VAL A 1 35 ? 5.434 5.847 0.088 1.00 0.00 35 VAL A CA 11
ATOM 12118 C C . VAL A 1 35 ? 4.767 4.501 0.346 1.00 0.00 35 VAL A C 11
ATOM 12119 O O . VAL A 1 35 ? 5.349 3.448 0.085 1.00 0.00 35 VAL A O 11
ATOM 12132 N N . ARG A 1 36 ? 3.542 4.542 0.861 1.00 0.00 36 ARG A N 11
ATOM 12133 C CA . ARG A 1 36 ? 2.796 3.325 1.155 1.00 0.00 36 ARG A CA 11
ATOM 12134 C C . ARG A 1 36 ? 1.722 3.077 0.099 1.00 0.00 36 ARG A C 11
ATOM 12135 O O . ARG A 1 36 ? 0.719 3.787 0.042 1.00 0.00 36 ARG A O 11
ATOM 12156 N N . TRP A 1 37 ? 1.942 2.066 -0.734 1.00 0.00 37 TRP A N 11
ATOM 12157 C CA . TRP A 1 37 ? 0.994 1.725 -1.788 1.00 0.00 37 TRP A CA 11
ATOM 12158 C C . TRP A 1 37 ? -0.206 0.975 -1.220 1.00 0.00 37 TRP A C 11
ATOM 12159 O O . TRP A 1 37 ? -0.169 -0.246 -1.063 1.00 0.00 37 TRP A O 11
ATOM 12180 N N . HIS A 1 38 ? -1.268 1.712 -0.913 1.00 0.00 38 HIS A N 11
ATOM 12181 C CA . HIS A 1 38 ? -2.480 1.115 -0.362 1.00 0.00 38 HIS A CA 11
ATOM 12182 C C . HIS A 1 38 ? -3.440 0.708 -1.476 1.00 0.00 38 HIS A C 11
ATOM 12183 O O . HIS A 1 38 ? -3.827 1.530 -2.307 1.00 0.00 38 HIS A O 11
ATOM 12197 N N . CYS A 1 39 ? -3.820 -0.565 -1.488 1.00 0.00 39 CYS A N 11
ATOM 12198 C CA . CYS A 1 39 ? -4.733 -1.082 -2.500 1.00 0.00 39 CYS A CA 11
ATOM 12199 C C . CYS A 1 39 ? -6.041 -0.296 -2.504 1.00 0.00 39 CYS A C 11
ATOM 12200 O O . CYS A 1 39 ? -6.520 0.137 -1.457 1.00 0.00 39 CYS A O 11
ATOM 12207 N N . GLN A 1 40 ? -6.612 -0.116 -3.691 1.00 0.00 40 GLN A N 11
ATOM 12208 C CA . GLN A 1 40 ? -7.864 0.619 -3.832 1.00 0.00 40 GLN A CA 11
ATOM 12209 C C . GLN A 1 40 ? -9.030 -0.334 -4.072 1.00 0.00 40 GLN A C 11
ATOM 12210 O O . GLN A 1 40 ? -10.141 -0.104 -3.595 1.00 0.00 40 GLN A O 11
ATOM 12224 N N . ASP A 1 41 ? -8.769 -1.405 -4.814 1.00 0.00 41 ASP A N 11
ATOM 12225 C CA . ASP A 1 41 ? -9.797 -2.394 -5.118 1.00 0.00 41 ASP A CA 11
ATOM 12226 C C . ASP A 1 41 ? -10.257 -3.106 -3.849 1.00 0.00 41 ASP A C 11
ATOM 12227 O O . ASP A 1 41 ? -11.454 -3.294 -3.629 1.00 0.00 41 ASP A O 11
ATOM 12236 N N . CYS A 1 42 ? -9.298 -3.502 -3.019 1.00 0.00 42 CYS A N 11
ATOM 12237 C CA . CYS A 1 42 ? -9.603 -4.195 -1.773 1.00 0.00 42 CYS A CA 11
ATOM 12238 C C . CYS A 1 42 ? -10.581 -3.386 -0.926 1.00 0.00 42 CYS A C 11
ATOM 12239 O O . CYS A 1 42 ? -10.644 -2.159 -1.007 1.00 0.00 42 CYS A O 11
ATOM 12246 N N . PRO A 1 43 ? -11.362 -4.088 -0.092 1.00 0.00 43 PRO A N 11
ATOM 12247 C CA . PRO A 1 43 ? -12.351 -3.456 0.788 1.00 0.00 43 PRO A CA 11
ATOM 12248 C C . PRO A 1 43 ? -11.700 -2.659 1.912 1.00 0.00 43 PRO A C 11
ATOM 12249 O O . PRO A 1 43 ? -10.493 -2.736 2.142 1.00 0.00 43 PRO A O 11
ATOM 12260 N N . PRO A 1 44 ? -12.516 -1.874 2.632 1.00 0.00 44 PRO A N 11
ATOM 12261 C CA . PRO A 1 44 ? -12.041 -1.048 3.745 1.00 0.00 44 PRO A CA 11
ATOM 12262 C C . PRO A 1 44 ? -11.623 -1.884 4.950 1.00 0.00 44 PRO A C 11
ATOM 12263 O O . PRO A 1 44 ? -11.205 -1.346 5.975 1.00 0.00 44 PRO A O 11
ATOM 12274 N N . GLU A 1 45 ? -11.738 -3.202 4.819 1.00 0.00 45 GLU A N 11
ATOM 12275 C CA . GLU A 1 45 ? -11.371 -4.111 5.899 1.00 0.00 45 GLU A CA 11
ATOM 12276 C C . GLU A 1 45 ? -10.117 -4.903 5.541 1.00 0.00 45 GLU A C 11
ATOM 12277 O O . GLU A 1 45 ? -9.316 -5.243 6.411 1.00 0.00 45 GLU A O 11
ATOM 12289 N N . MET A 1 46 ? -9.955 -5.194 4.254 1.00 0.00 46 MET A N 11
ATOM 12290 C CA . MET A 1 46 ? -8.798 -5.945 3.780 1.00 0.00 46 MET A CA 11
ATOM 12291 C C . MET A 1 46 ? -7.807 -5.027 3.073 1.00 0.00 46 MET A C 11
ATOM 12292 O O . MET A 1 46 ? -7.073 -5.459 2.184 1.00 0.00 46 MET A O 11
ATOM 12306 N N . SER A 1 47 ? -7.791 -3.759 3.472 1.00 0.00 47 SER A N 11
ATOM 12307 C CA . SER A 1 47 ? -6.892 -2.780 2.872 1.00 0.00 47 SER A CA 11
ATOM 12308 C C . SER A 1 47 ? -5.439 -3.226 3.001 1.00 0.00 47 SER A C 11
ATOM 12309 O O . SER A 1 47 ? -4.910 -3.347 4.107 1.00 0.00 47 SER A O 11
ATOM 12317 N N . LEU A 1 48 ? -4.799 -3.470 1.863 1.00 0.00 48 LEU A N 11
ATOM 12318 C CA . LEU A 1 48 ? -3.406 -3.903 1.846 1.00 0.00 48 LEU A CA 11
ATOM 12319 C C . LEU A 1 48 ? -2.468 -2.714 1.668 1.00 0.00 48 LEU A C 11
ATOM 12320 O O . LEU A 1 48 ? -2.896 -1.625 1.285 1.00 0.00 48 LEU A O 11
ATOM 12336 N N . ASP A 1 49 ? -1.187 -2.930 1.945 1.00 0.00 49 ASP A N 11
ATOM 12337 C CA . ASP A 1 49 ? -0.187 -1.877 1.812 1.00 0.00 49 ASP A CA 11
ATOM 12338 C C . ASP A 1 49 ? 1.141 -2.447 1.323 1.00 0.00 49 ASP A C 11
ATOM 12339 O O . ASP A 1 49 ? 1.614 -3.466 1.826 1.00 0.00 49 ASP A O 11
ATOM 12348 N N . PHE A 1 50 ? 1.737 -1.783 0.338 1.00 0.00 50 PHE A N 11
ATOM 12349 C CA . PHE A 1 50 ? 3.009 -2.224 -0.221 1.00 0.00 50 PHE A CA 11
ATOM 12350 C C . PHE A 1 50 ? 4.009 -1.073 -0.273 1.00 0.00 50 PHE A C 11
ATOM 12351 O O . PHE A 1 50 ? 3.702 0.009 -0.774 1.00 0.00 50 PHE A O 11
ATOM 12368 N N . CYS A 1 51 ? 5.207 -1.314 0.248 1.00 0.00 51 CYS A N 11
ATOM 12369 C CA . CYS A 1 51 ? 6.254 -0.299 0.263 1.00 0.00 51 CYS A CA 11
ATOM 12370 C C . CYS A 1 51 ? 6.742 0.000 -1.152 1.00 0.00 51 CYS A C 11
ATOM 12371 O O . CYS A 1 51 ? 6.719 -0.869 -2.024 1.00 0.00 51 CYS A O 11
ATOM 12378 N N . ASP A 1 52 ? 7.184 1.233 -1.371 1.00 0.00 52 ASP A N 11
ATOM 12379 C CA . ASP A 1 52 ? 7.680 1.647 -2.679 1.00 0.00 52 ASP A CA 11
ATOM 12380 C C . ASP A 1 52 ? 8.481 0.527 -3.335 1.00 0.00 52 ASP A C 11
ATOM 12381 O O . ASP A 1 52 ? 8.412 0.330 -4.548 1.00 0.00 52 ASP A O 11
ATOM 12390 N N . SER A 1 53 ? 9.241 -0.204 -2.525 1.00 0.00 53 SER A N 11
ATOM 12391 C CA . SER A 1 53 ? 10.059 -1.301 -3.028 1.00 0.00 53 SER A CA 11
ATOM 12392 C C . SER A 1 53 ? 9.186 -2.401 -3.624 1.00 0.00 53 SER A C 11
ATOM 12393 O O . SER A 1 53 ? 9.486 -2.939 -4.690 1.00 0.00 53 SER A O 11
ATOM 12401 N N . CYS A 1 54 ? 8.103 -2.731 -2.927 1.00 0.00 54 CYS A N 11
ATOM 12402 C CA . CYS A 1 54 ? 7.185 -3.767 -3.385 1.00 0.00 54 CYS A CA 11
ATOM 12403 C C . CYS A 1 54 ? 6.001 -3.154 -4.126 1.00 0.00 54 CYS A C 11
ATOM 12404 O O . CYS A 1 54 ? 4.940 -3.769 -4.237 1.00 0.00 54 CYS A O 11
ATOM 12411 N N . SER A 1 55 ? 6.190 -1.940 -4.633 1.00 0.00 55 SER A N 11
ATOM 12412 C CA . SER A 1 55 ? 5.136 -1.243 -5.361 1.00 0.00 55 SER A CA 11
ATOM 12413 C C . SER A 1 55 ? 4.906 -1.882 -6.727 1.00 0.00 55 SER A C 11
ATOM 12414 O O . SER A 1 55 ? 3.770 -1.990 -7.191 1.00 0.00 55 SER A O 11
ATOM 12422 N N . ASP A 1 56 ? 5.991 -2.304 -7.367 1.00 0.00 56 ASP A N 11
ATOM 12423 C CA . ASP A 1 56 ? 5.909 -2.934 -8.679 1.00 0.00 56 ASP A CA 11
ATOM 12424 C C . ASP A 1 56 ? 5.780 -4.448 -8.549 1.00 0.00 56 ASP A C 11
ATOM 12425 O O . ASP A 1 56 ? 5.964 -5.183 -9.520 1.00 0.00 56 ASP A O 11
ATOM 12434 N N . CYS A 1 57 ? 5.463 -4.907 -7.343 1.00 0.00 57 CYS A N 11
ATOM 12435 C CA . CYS A 1 57 ? 5.311 -6.335 -7.085 1.00 0.00 57 CYS A CA 11
ATOM 12436 C C . CYS A 1 57 ? 3.857 -6.765 -7.246 1.00 0.00 57 CYS A C 11
ATOM 12437 O O . CYS A 1 57 ? 2.939 -5.959 -7.088 1.00 0.00 57 CYS A O 11
ATOM 12445 N N . LEU A 1 58 ? 3.654 -8.039 -7.564 1.00 0.00 58 LEU A N 11
ATOM 12446 C CA . LEU A 1 58 ? 2.310 -8.576 -7.749 1.00 0.00 58 LEU A CA 11
ATOM 12447 C C . LEU A 1 58 ? 1.995 -9.630 -6.692 1.00 0.00 58 LEU A C 11
ATOM 12448 O O . LEU A 1 58 ? 2.709 -10.624 -6.559 1.00 0.00 58 LEU A O 11
ATOM 12464 N N . HIS A 1 59 ? 0.920 -9.406 -5.943 1.00 0.00 59 HIS A N 11
ATOM 12465 C CA . HIS A 1 59 ? 0.508 -10.338 -4.899 1.00 0.00 59 HIS A CA 11
ATOM 12466 C C . HIS A 1 59 ? -0.986 -10.632 -4.993 1.00 0.00 59 HIS A C 11
ATOM 12467 O O . HIS A 1 59 ? -1.802 -9.719 -5.112 1.00 0.00 59 HIS A O 11
ATOM 12481 N N . GLU A 1 60 ? -1.337 -11.914 -4.938 1.00 0.00 60 GLU A N 11
ATOM 12482 C CA . GLU A 1 60 ? -2.733 -12.327 -5.018 1.00 0.00 60 GLU A CA 11
ATOM 12483 C C . GLU A 1 60 ? -3.121 -13.171 -3.807 1.00 0.00 60 GLU A C 11
ATOM 12484 O O . GLU A 1 60 ? -2.553 -14.238 -3.572 1.00 0.00 60 GLU A O 11
ATOM 12496 N N . THR A 1 61 ? -4.092 -12.685 -3.041 1.00 0.00 61 THR A N 11
ATOM 12497 C CA . THR A 1 61 ? -4.556 -13.392 -1.854 1.00 0.00 61 THR A CA 11
ATOM 12498 C C . THR A 1 61 ? -6.047 -13.695 -1.942 1.00 0.00 61 THR A C 11
ATOM 12499 O O . THR A 1 61 ? -6.685 -13.429 -2.960 1.00 0.00 61 THR A O 11
ATOM 12510 N N . ASP A 1 62 ? -6.597 -14.252 -0.868 1.00 0.00 62 ASP A N 11
ATOM 12511 C CA . ASP A 1 62 ? -8.015 -14.589 -0.823 1.00 0.00 62 ASP A CA 11
ATOM 12512 C C . ASP A 1 62 ? -8.860 -13.465 -1.415 1.00 0.00 62 ASP A C 11
ATOM 12513 O O . ASP A 1 62 ? -9.716 -13.702 -2.267 1.00 0.00 62 ASP A O 11
ATOM 12522 N N . ILE A 1 63 ? -8.615 -12.243 -0.955 1.00 0.00 63 ILE A N 11
ATOM 12523 C CA . ILE A 1 63 ? -9.353 -11.083 -1.439 1.00 0.00 63 ILE A CA 11
ATOM 12524 C C . ILE A 1 63 ? -8.543 -10.306 -2.471 1.00 0.00 63 ILE A C 11
ATOM 12525 O O . ILE A 1 63 ? -9.010 -10.054 -3.581 1.00 0.00 63 ILE A O 11
ATOM 12541 N N . HIS A 1 64 ? -7.324 -9.931 -2.097 1.00 0.00 64 HIS A N 11
ATOM 12542 C CA . HIS A 1 64 ? -6.445 -9.184 -2.991 1.00 0.00 64 HIS A CA 11
ATOM 12543 C C . HIS A 1 64 ? -6.193 -9.963 -4.278 1.00 0.00 64 HIS A C 11
ATOM 12544 O O . HIS A 1 64 ? -6.284 -11.190 -4.303 1.00 0.00 64 HIS A O 11
ATOM 12558 N N . LYS A 1 65 ? -5.874 -9.241 -5.348 1.00 0.00 65 LYS A N 11
ATOM 12559 C CA . LYS A 1 65 ? -5.608 -9.862 -6.639 1.00 0.00 65 LYS A CA 11
ATOM 12560 C C . LYS A 1 65 ? -4.612 -9.034 -7.446 1.00 0.00 65 LYS A C 11
ATOM 12561 O O . LYS A 1 65 ? -4.141 -7.994 -6.987 1.00 0.00 65 LYS A O 11
ATOM 12580 N N . GLU A 1 66 ? -4.299 -9.503 -8.650 1.00 0.00 66 GLU A N 11
ATOM 12581 C CA . GLU A 1 66 ? -3.360 -8.804 -9.520 1.00 0.00 66 GLU A CA 11
ATOM 12582 C C . GLU A 1 66 ? -4.032 -7.617 -10.204 1.00 0.00 66 GLU A C 11
ATOM 12583 O O . GLU A 1 66 ? -3.448 -6.539 -10.315 1.00 0.00 66 GLU A O 11
ATOM 12595 N N . ASP A 1 67 ? -5.262 -7.824 -10.661 1.00 0.00 67 ASP A N 11
ATOM 12596 C CA . ASP A 1 67 ? -6.015 -6.772 -11.333 1.00 0.00 67 ASP A CA 11
ATOM 12597 C C . ASP A 1 67 ? -6.193 -5.562 -10.421 1.00 0.00 67 ASP A C 11
ATOM 12598 O O . ASP A 1 67 ? -6.251 -4.423 -10.886 1.00 0.00 67 ASP A O 11
ATOM 12607 N N . HIS A 1 68 ? -6.280 -5.817 -9.119 1.00 0.00 68 HIS A N 11
ATOM 12608 C CA . HIS A 1 68 ? -6.452 -4.749 -8.141 1.00 0.00 68 HIS A CA 11
ATOM 12609 C C . HIS A 1 68 ? -5.450 -3.625 -8.382 1.00 0.00 68 HIS A C 11
ATOM 12610 O O . HIS A 1 68 ? -4.389 -3.842 -8.967 1.00 0.00 68 HIS A O 11
ATOM 12624 N N . GLN A 1 69 ? -5.794 -2.424 -7.928 1.00 0.00 69 GLN A N 11
ATOM 12625 C CA . GLN A 1 69 ? -4.924 -1.266 -8.096 1.00 0.00 69 GLN A CA 11
ATOM 12626 C C . GLN A 1 69 ? -4.298 -0.857 -6.767 1.00 0.00 69 GLN A C 11
ATOM 12627 O O . GLN A 1 69 ? -4.730 -1.301 -5.703 1.00 0.00 69 GLN A O 11
ATOM 12641 N N . LEU A 1 70 ? -3.277 -0.009 -6.835 1.00 0.00 70 LEU A N 11
ATOM 12642 C CA . LEU A 1 70 ? -2.591 0.459 -5.637 1.00 0.00 70 LEU A CA 11
ATOM 12643 C C . LEU A 1 70 ? -2.552 1.984 -5.593 1.00 0.00 70 LEU A C 11
ATOM 12644 O O . LEU A 1 70 ? -2.497 2.643 -6.630 1.00 0.00 70 LEU A O 11
ATOM 12660 N N . GLU A 1 71 ? -2.578 2.536 -4.384 1.00 0.00 71 GLU A N 11
ATOM 12661 C CA . GLU A 1 71 ? -2.544 3.983 -4.205 1.00 0.00 71 GLU A CA 11
ATOM 12662 C C . GLU A 1 71 ? -1.259 4.415 -3.505 1.00 0.00 71 GLU A C 11
ATOM 12663 O O . GLU A 1 71 ? -1.006 4.072 -2.350 1.00 0.00 71 GLU A O 11
ATOM 12675 N N . PRO A 1 72 ? -0.426 5.186 -4.220 1.00 0.00 72 PRO A N 11
ATOM 12676 C CA . PRO A 1 72 ? 0.847 5.682 -3.688 1.00 0.00 72 PRO A CA 11
ATOM 12677 C C . PRO A 1 72 ? 0.651 6.733 -2.600 1.00 0.00 72 PRO A C 11
ATOM 12678 O O . PRO A 1 72 ? 0.376 7.897 -2.891 1.00 0.00 72 PRO A O 11
ATOM 12689 N N . ILE A 1 73 ? 0.794 6.314 -1.347 1.00 0.00 73 ILE A N 11
ATOM 12690 C CA . ILE A 1 73 ? 0.634 7.220 -0.217 1.00 0.00 73 ILE A CA 11
ATOM 12691 C C . ILE A 1 73 ? 1.976 7.803 0.215 1.00 0.00 73 ILE A C 11
ATOM 12692 O O . ILE A 1 73 ? 2.734 7.168 0.947 1.00 0.00 73 ILE A O 11
ATOM 12708 N N . TYR A 1 74 ? 2.261 9.017 -0.243 1.00 0.00 74 TYR A N 11
ATOM 12709 C CA . TYR A 1 74 ? 3.512 9.687 0.095 1.00 0.00 74 TYR A CA 11
ATOM 12710 C C . TYR A 1 74 ? 3.569 10.015 1.583 1.00 0.00 74 TYR A C 11
ATOM 12711 O O . TYR A 1 74 ? 4.539 9.686 2.266 1.00 0.00 74 TYR A O 11
ATOM 12729 N N . ARG A 1 75 ? 2.522 10.666 2.079 1.00 0.00 75 ARG A N 11
ATOM 12730 C CA . ARG A 1 75 ? 2.451 11.041 3.486 1.00 0.00 75 ARG A CA 11
ATOM 12731 C C . ARG A 1 75 ? 1.248 10.390 4.163 1.00 0.00 75 ARG A C 11
ATOM 12732 O O . ARG A 1 75 ? 0.172 10.290 3.575 1.00 0.00 75 ARG A O 11
ATOM 12753 N N . SER A 1 76 ? 1.440 9.948 5.402 1.00 0.00 76 SER A N 11
ATOM 12754 C CA . SER A 1 76 ? 0.373 9.302 6.157 1.00 0.00 76 SER A CA 11
ATOM 12755 C C . SER A 1 76 ? -0.831 10.229 6.296 1.00 0.00 76 SER A C 11
ATOM 12756 O O . SER A 1 76 ? -0.681 11.436 6.481 1.00 0.00 76 SER A O 11
ATOM 12764 N N . SER A 1 77 ? -2.026 9.653 6.206 1.00 0.00 77 SER A N 11
ATOM 12765 C CA . SER A 1 77 ? -3.257 10.427 6.317 1.00 0.00 77 SER A CA 11
ATOM 12766 C C . SER A 1 77 ? -3.759 10.445 7.758 1.00 0.00 77 SER A C 11
ATOM 12767 O O . SER A 1 77 ? -3.548 9.496 8.512 1.00 0.00 77 SER A O 11
ATOM 12775 N N . GLY A 1 78 ? -4.424 11.533 8.133 1.00 0.00 78 GLY A N 11
ATOM 12776 C CA . GLY A 1 78 ? -4.945 11.656 9.482 1.00 0.00 78 GLY A CA 11
ATOM 12777 C C . GLY A 1 78 ? -5.172 13.099 9.887 1.00 0.00 78 GLY A C 11
ATOM 12778 O O . GLY A 1 78 ? -5.033 14.021 9.083 1.00 0.00 78 GLY A O 11
ATOM 12782 N N . PRO A 1 79 ? -5.532 13.310 11.162 1.00 0.00 79 PRO A N 11
ATOM 12783 C CA . PRO A 1 79 ? -5.787 14.649 11.701 1.00 0.00 79 PRO A CA 11
ATOM 12784 C C . PRO A 1 79 ? -4.513 15.479 11.820 1.00 0.00 79 PRO A C 11
ATOM 12785 O O . PRO A 1 79 ? -3.409 14.970 11.627 1.00 0.00 79 PRO A O 11
ATOM 12796 N N . SER A 1 80 ? -4.674 16.759 12.139 1.00 0.00 80 SER A N 11
ATOM 12797 C CA . SER A 1 80 ? -3.536 17.661 12.280 1.00 0.00 80 SER A CA 11
ATOM 12798 C C . SER A 1 80 ? -3.514 18.293 13.668 1.00 0.00 80 SER A C 11
ATOM 12799 O O . SER A 1 80 ? -4.145 19.323 13.904 1.00 0.00 80 SER A O 11
ATOM 12807 N N . SER A 1 81 ? -2.781 17.668 14.585 1.00 0.00 81 SER A N 11
ATOM 12808 C CA . SER A 1 81 ? -2.679 18.166 15.951 1.00 0.00 81 SER A CA 11
ATOM 12809 C C . SER A 1 81 ? -1.240 18.553 16.282 1.00 0.00 81 SER A C 11
ATOM 12810 O O . SER A 1 81 ? -0.455 17.728 16.748 1.00 0.00 81 SER A O 11
ATOM 12818 N N . GLY A 1 82 ? -0.901 19.815 16.035 1.00 0.00 82 GLY A N 11
ATOM 12819 C CA . GLY A 1 82 ? 0.442 20.290 16.312 1.00 0.00 82 GLY A CA 11
ATOM 12820 C C . GLY A 1 82 ? 0.471 21.344 17.400 1.00 0.00 82 GLY A C 11
ATOM 12821 O O . GLY A 1 82 ? -0.399 21.332 18.270 1.00 0.00 82 GLY A O 11
ATOM 12827 N N . GLY A 1 1 ? 16.434 -8.643 27.261 1.00 0.00 1 GLY A N 12
ATOM 12828 C CA . GLY A 1 1 ? 15.650 -7.973 28.282 1.00 0.00 1 GLY A CA 12
ATOM 12829 C C . GLY A 1 1 ? 14.167 -7.978 27.971 1.00 0.00 1 GLY A C 12
ATOM 12830 O O . GLY A 1 1 ? 13.755 -8.380 26.883 1.00 0.00 1 GLY A O 12
ATOM 12834 N N . SER A 1 2 ? 13.361 -7.531 28.929 1.00 0.00 2 SER A N 12
ATOM 12835 C CA . SER A 1 2 ? 11.914 -7.491 28.754 1.00 0.00 2 SER A CA 12
ATOM 12836 C C . SER A 1 2 ? 11.547 -6.903 27.395 1.00 0.00 2 SER A C 12
ATOM 12837 O O . SER A 1 2 ? 10.696 -7.436 26.684 1.00 0.00 2 SER A O 12
ATOM 12845 N N . SER A 1 3 ? 12.197 -5.798 27.041 1.00 0.00 3 SER A N 12
ATOM 12846 C CA . SER A 1 3 ? 11.938 -5.134 25.769 1.00 0.00 3 SER A CA 12
ATOM 12847 C C . SER A 1 3 ? 12.666 -5.839 24.629 1.00 0.00 3 SER A C 12
ATOM 12848 O O . SER A 1 3 ? 13.833 -6.205 24.755 1.00 0.00 3 SER A O 12
ATOM 12856 N N . GLY A 1 4 ? 11.965 -6.027 23.514 1.00 0.00 4 GLY A N 12
ATOM 12857 C CA . GLY A 1 4 ? 12.560 -6.688 22.367 1.00 0.00 4 GLY A CA 12
ATOM 12858 C C . GLY A 1 4 ? 12.831 -5.732 21.223 1.00 0.00 4 GLY A C 12
ATOM 12859 O O . GLY A 1 4 ? 12.245 -4.651 21.156 1.00 0.00 4 GLY A O 12
ATOM 12863 N N . SER A 1 5 ? 13.722 -6.129 20.320 1.00 0.00 5 SER A N 12
ATOM 12864 C CA . SER A 1 5 ? 14.074 -5.296 19.176 1.00 0.00 5 SER A CA 12
ATOM 12865 C C . SER A 1 5 ? 12.822 -4.734 18.508 1.00 0.00 5 SER A C 12
ATOM 12866 O O . SER A 1 5 ? 11.939 -5.482 18.089 1.00 0.00 5 SER A O 12
ATOM 12874 N N . SER A 1 6 ? 12.754 -3.410 18.414 1.00 0.00 6 SER A N 12
ATOM 12875 C CA . SER A 1 6 ? 11.610 -2.745 17.802 1.00 0.00 6 SER A CA 12
ATOM 12876 C C . SER A 1 6 ? 11.833 -2.548 16.305 1.00 0.00 6 SER A C 12
ATOM 12877 O O . SER A 1 6 ? 11.050 -3.020 15.482 1.00 0.00 6 SER A O 12
ATOM 12885 N N . GLY A 1 7 ? 12.909 -1.847 15.960 1.00 0.00 7 GLY A N 12
ATOM 12886 C CA . GLY A 1 7 ? 13.217 -1.600 14.564 1.00 0.00 7 GLY A CA 12
ATOM 12887 C C . GLY A 1 7 ? 14.487 -0.792 14.384 1.00 0.00 7 GLY A C 12
ATOM 12888 O O . GLY A 1 7 ? 15.077 -0.328 15.359 1.00 0.00 7 GLY A O 12
ATOM 12892 N N . GLN A 1 8 ? 14.909 -0.626 13.135 1.00 0.00 8 GLN A N 12
ATOM 12893 C CA . GLN A 1 8 ? 16.119 0.130 12.832 1.00 0.00 8 GLN A CA 12
ATOM 12894 C C . GLN A 1 8 ? 15.939 1.605 13.172 1.00 0.00 8 GLN A C 12
ATOM 12895 O O . GLN A 1 8 ? 14.875 2.179 12.938 1.00 0.00 8 GLN A O 12
ATOM 12909 N N . GLN A 1 9 ? 16.984 2.213 13.724 1.00 0.00 9 GLN A N 12
ATOM 12910 C CA . GLN A 1 9 ? 16.940 3.622 14.096 1.00 0.00 9 GLN A CA 12
ATOM 12911 C C . GLN A 1 9 ? 17.217 4.513 12.890 1.00 0.00 9 GLN A C 12
ATOM 12912 O O . GLN A 1 9 ? 17.946 4.127 11.976 1.00 0.00 9 GLN A O 12
ATOM 12926 N N . MET A 1 10 ? 16.632 5.706 12.895 1.00 0.00 10 MET A N 12
ATOM 12927 C CA . MET A 1 10 ? 16.818 6.652 11.800 1.00 0.00 10 MET A CA 12
ATOM 12928 C C . MET A 1 10 ? 17.548 7.902 12.281 1.00 0.00 10 MET A C 12
ATOM 12929 O O . MET A 1 10 ? 16.972 8.737 12.978 1.00 0.00 10 MET A O 12
ATOM 12943 N N . GLN A 1 11 ? 18.816 8.023 11.903 1.00 0.00 11 GLN A N 12
ATOM 12944 C CA . GLN A 1 11 ? 19.623 9.172 12.297 1.00 0.00 11 GLN A CA 12
ATOM 12945 C C . GLN A 1 11 ? 19.136 10.442 11.609 1.00 0.00 11 GLN A C 12
ATOM 12946 O O . GLN A 1 11 ? 19.259 11.540 12.151 1.00 0.00 11 GLN A O 12
ATOM 12960 N N . ALA A 1 12 ? 18.582 10.285 10.411 1.00 0.00 12 ALA A N 12
ATOM 12961 C CA . ALA A 1 12 ? 18.074 11.419 9.649 1.00 0.00 12 ALA A CA 12
ATOM 12962 C C . ALA A 1 12 ? 16.590 11.642 9.920 1.00 0.00 12 ALA A C 12
ATOM 12963 O O . ALA A 1 12 ? 15.805 10.695 9.943 1.00 0.00 12 ALA A O 12
ATOM 12970 N N . GLU A 1 13 ? 16.214 12.901 10.125 1.00 0.00 13 GLU A N 12
ATOM 12971 C CA . GLU A 1 13 ? 14.824 13.247 10.397 1.00 0.00 13 GLU A CA 12
ATOM 12972 C C . GLU A 1 13 ? 14.038 13.400 9.097 1.00 0.00 13 GLU A C 12
ATOM 12973 O O . GLU A 1 13 ? 12.916 12.910 8.977 1.00 0.00 13 GLU A O 12
ATOM 12985 N N . SER A 1 14 ? 14.636 14.086 8.128 1.00 0.00 14 SER A N 12
ATOM 12986 C CA . SER A 1 14 ? 13.992 14.309 6.840 1.00 0.00 14 SER A CA 12
ATOM 12987 C C . SER A 1 14 ? 14.478 13.297 5.807 1.00 0.00 14 SER A C 12
ATOM 12988 O O . SER A 1 14 ? 15.634 12.875 5.830 1.00 0.00 14 SER A O 12
ATOM 12996 N N . GLY A 1 15 ? 13.586 12.911 4.899 1.00 0.00 15 GLY A N 12
ATOM 12997 C CA . GLY A 1 15 ? 13.942 11.952 3.870 1.00 0.00 15 GLY A CA 12
ATOM 12998 C C . GLY A 1 15 ? 12.740 11.192 3.345 1.00 0.00 15 GLY A C 12
ATOM 12999 O O . GLY A 1 15 ? 12.361 11.342 2.183 1.00 0.00 15 GLY A O 12
ATOM 13003 N N . PHE A 1 16 ? 12.139 10.373 4.202 1.00 0.00 16 PHE A N 12
ATOM 13004 C CA . PHE A 1 16 ? 10.975 9.584 3.817 1.00 0.00 16 PHE A CA 12
ATOM 13005 C C . PHE A 1 16 ? 9.950 9.541 4.946 1.00 0.00 16 PHE A C 12
ATOM 13006 O O . PHE A 1 16 ? 10.291 9.711 6.117 1.00 0.00 16 PHE A O 12
ATOM 13023 N N . VAL A 1 17 ? 8.690 9.314 4.586 1.00 0.00 17 VAL A N 12
ATOM 13024 C CA . VAL A 1 17 ? 7.615 9.247 5.568 1.00 0.00 17 VAL A CA 12
ATOM 13025 C C . VAL A 1 17 ? 7.576 7.885 6.251 1.00 0.00 17 VAL A C 12
ATOM 13026 O O . VAL A 1 17 ? 7.485 6.851 5.589 1.00 0.00 17 VAL A O 12
ATOM 13039 N N . GLN A 1 18 ? 7.646 7.891 7.578 1.00 0.00 18 GLN A N 12
ATOM 13040 C CA . GLN A 1 18 ? 7.620 6.655 8.350 1.00 0.00 18 GLN A CA 12
ATOM 13041 C C . GLN A 1 18 ? 6.207 6.346 8.835 1.00 0.00 18 GLN A C 12
ATOM 13042 O O . GLN A 1 18 ? 5.746 6.905 9.831 1.00 0.00 18 GLN A O 12
ATOM 13056 N N . HIS A 1 19 ? 5.525 5.453 8.126 1.00 0.00 19 HIS A N 12
ATOM 13057 C CA . HIS A 1 19 ? 4.164 5.070 8.485 1.00 0.00 19 HIS A CA 12
ATOM 13058 C C . HIS A 1 19 ? 4.170 3.961 9.533 1.00 0.00 19 HIS A C 12
ATOM 13059 O O . HIS A 1 19 ? 4.600 2.840 9.262 1.00 0.00 19 HIS A O 12
ATOM 13073 N N . VAL A 1 20 ? 3.691 4.283 10.730 1.00 0.00 20 VAL A N 12
ATOM 13074 C CA . VAL A 1 20 ? 3.641 3.314 11.819 1.00 0.00 20 VAL A CA 12
ATOM 13075 C C . VAL A 1 20 ? 2.345 2.513 11.783 1.00 0.00 20 VAL A C 12
ATOM 13076 O O . VAL A 1 20 ? 1.296 3.026 11.395 1.00 0.00 20 VAL A O 12
ATOM 13089 N N . GLY A 1 21 ? 2.424 1.250 12.191 1.00 0.00 21 GLY A N 12
ATOM 13090 C CA . GLY A 1 21 ? 1.250 0.397 12.197 1.00 0.00 21 GLY A CA 12
ATOM 13091 C C . GLY A 1 21 ? 1.045 -0.318 10.877 1.00 0.00 21 GLY A C 12
ATOM 13092 O O . GLY A 1 21 ? 0.566 -1.451 10.844 1.00 0.00 21 GLY A O 12
ATOM 13096 N N . PHE A 1 22 ? 1.406 0.347 9.784 1.00 0.00 22 PHE A N 12
ATOM 13097 C CA . PHE A 1 22 ? 1.256 -0.231 8.453 1.00 0.00 22 PHE A CA 12
ATOM 13098 C C . PHE A 1 22 ? 2.480 -1.062 8.080 1.00 0.00 22 PHE A C 12
ATOM 13099 O O . PHE A 1 22 ? 3.608 -0.567 8.090 1.00 0.00 22 PHE A O 12
ATOM 13116 N N . LYS A 1 23 ? 2.251 -2.329 7.752 1.00 0.00 23 LYS A N 12
ATOM 13117 C CA . LYS A 1 23 ? 3.333 -3.230 7.375 1.00 0.00 23 LYS A CA 12
ATOM 13118 C C . LYS A 1 23 ? 3.125 -3.769 5.963 1.00 0.00 23 LYS A C 12
ATOM 13119 O O . LYS A 1 23 ? 1.997 -4.047 5.553 1.00 0.00 23 LYS A O 12
ATOM 13138 N N . CYS A 1 24 ? 4.219 -3.916 5.224 1.00 0.00 24 CYS A N 12
ATOM 13139 C CA . CYS A 1 24 ? 4.158 -4.422 3.858 1.00 0.00 24 CYS A CA 12
ATOM 13140 C C . CYS A 1 24 ? 3.758 -5.895 3.842 1.00 0.00 24 CYS A C 12
ATOM 13141 O O . CYS A 1 24 ? 4.385 -6.726 4.499 1.00 0.00 24 CYS A O 12
ATOM 13148 N N . ASP A 1 25 ? 2.712 -6.210 3.086 1.00 0.00 25 ASP A N 12
ATOM 13149 C CA . ASP A 1 25 ? 2.229 -7.582 2.982 1.00 0.00 25 ASP A CA 12
ATOM 13150 C C . ASP A 1 25 ? 3.041 -8.368 1.957 1.00 0.00 25 ASP A C 12
ATOM 13151 O O . ASP A 1 25 ? 2.852 -9.572 1.792 1.00 0.00 25 ASP A O 12
ATOM 13160 N N . ASN A 1 26 ? 3.946 -7.677 1.271 1.00 0.00 26 ASN A N 12
ATOM 13161 C CA . ASN A 1 26 ? 4.786 -8.310 0.261 1.00 0.00 26 ASN A CA 12
ATOM 13162 C C . ASN A 1 26 ? 6.059 -8.871 0.886 1.00 0.00 26 ASN A C 12
ATOM 13163 O O . ASN A 1 26 ? 6.242 -10.087 0.964 1.00 0.00 26 ASN A O 12
ATOM 13174 N N . CYS A 1 27 ? 6.937 -7.978 1.331 1.00 0.00 27 CYS A N 12
ATOM 13175 C CA . CYS A 1 27 ? 8.193 -8.383 1.951 1.00 0.00 27 CYS A CA 12
ATOM 13176 C C . CYS A 1 27 ? 8.037 -8.514 3.463 1.00 0.00 27 CYS A C 12
ATOM 13177 O O . CYS A 1 27 ? 8.521 -9.470 4.067 1.00 0.00 27 CYS A O 12
ATOM 13184 N N . GLY A 1 28 ? 7.357 -7.544 4.068 1.00 0.00 28 GLY A N 12
ATOM 13185 C CA . GLY A 1 28 ? 7.149 -7.569 5.504 1.00 0.00 28 GLY A CA 12
ATOM 13186 C C . GLY A 1 28 ? 7.891 -6.456 6.217 1.00 0.00 28 GLY A C 12
ATOM 13187 O O . GLY A 1 28 ? 8.236 -6.585 7.392 1.00 0.00 28 GLY A O 12
ATOM 13191 N N . ILE A 1 29 ? 8.138 -5.362 5.505 1.00 0.00 29 ILE A N 12
ATOM 13192 C CA . ILE A 1 29 ? 8.844 -4.222 6.078 1.00 0.00 29 ILE A CA 12
ATOM 13193 C C . ILE A 1 29 ? 7.896 -3.332 6.874 1.00 0.00 29 ILE A C 12
ATOM 13194 O O . ILE A 1 29 ? 6.904 -2.834 6.343 1.00 0.00 29 ILE A O 12
ATOM 13210 N N . GLU A 1 30 ? 8.210 -3.135 8.151 1.00 0.00 30 GLU A N 12
ATOM 13211 C CA . GLU A 1 30 ? 7.387 -2.303 9.020 1.00 0.00 30 GLU A CA 12
ATOM 13212 C C . GLU A 1 30 ? 8.226 -1.681 10.133 1.00 0.00 30 GLU A C 12
ATOM 13213 O O . GLU A 1 30 ? 9.063 -2.337 10.753 1.00 0.00 30 GLU A O 12
ATOM 13225 N N . PRO A 1 31 ? 7.997 -0.385 10.392 1.00 0.00 31 PRO A N 12
ATOM 13226 C CA . PRO A 1 31 ? 7.003 0.405 9.660 1.00 0.00 31 PRO A CA 12
ATOM 13227 C C . PRO A 1 31 ? 7.419 0.667 8.216 1.00 0.00 31 PRO A C 12
ATOM 13228 O O . PRO A 1 31 ? 8.593 0.537 7.866 1.00 0.00 31 PRO A O 12
ATOM 13239 N N . ILE A 1 32 ? 6.452 1.034 7.384 1.00 0.00 32 ILE A N 12
ATOM 13240 C CA . ILE A 1 32 ? 6.719 1.315 5.979 1.00 0.00 32 ILE A CA 12
ATOM 13241 C C . ILE A 1 32 ? 7.259 2.729 5.794 1.00 0.00 32 ILE A C 12
ATOM 13242 O O . ILE A 1 32 ? 6.591 3.707 6.128 1.00 0.00 32 ILE A O 12
ATOM 13258 N N . GLN A 1 33 ? 8.471 2.829 5.257 1.00 0.00 33 GLN A N 12
ATOM 13259 C CA . GLN A 1 33 ? 9.100 4.124 5.027 1.00 0.00 33 GLN A CA 12
ATOM 13260 C C . GLN A 1 33 ? 8.942 4.554 3.572 1.00 0.00 33 GLN A C 12
ATOM 13261 O O . GLN A 1 33 ? 8.984 3.728 2.662 1.00 0.00 33 GLN A O 12
ATOM 13275 N N . GLY A 1 34 ? 8.759 5.854 3.361 1.00 0.00 34 GLY A N 12
ATOM 13276 C CA . GLY A 1 34 ? 8.597 6.372 2.015 1.00 0.00 34 GLY A CA 12
ATOM 13277 C C . GLY A 1 34 ? 7.143 6.449 1.595 1.00 0.00 34 GLY A C 12
ATOM 13278 O O . GLY A 1 34 ? 6.355 7.183 2.192 1.00 0.00 34 GLY A O 12
ATOM 13282 N N . VAL A 1 35 ? 6.785 5.692 0.563 1.00 0.00 35 VAL A N 12
ATOM 13283 C CA . VAL A 1 35 ? 5.416 5.679 0.062 1.00 0.00 35 VAL A CA 12
ATOM 13284 C C . VAL A 1 35 ? 4.725 4.359 0.387 1.00 0.00 35 VAL A C 12
ATOM 13285 O O . VAL A 1 35 ? 5.292 3.284 0.187 1.00 0.00 35 VAL A O 12
ATOM 13298 N N . ARG A 1 36 ? 3.497 4.447 0.888 1.00 0.00 36 ARG A N 12
ATOM 13299 C CA . ARG A 1 36 ? 2.729 3.260 1.241 1.00 0.00 36 ARG A CA 12
ATOM 13300 C C . ARG A 1 36 ? 1.652 2.979 0.197 1.00 0.00 36 ARG A C 12
ATOM 13301 O O . ARG A 1 36 ? 0.553 3.531 0.261 1.00 0.00 36 ARG A O 12
ATOM 13322 N N . TRP A 1 37 ? 1.975 2.119 -0.761 1.00 0.00 37 TRP A N 12
ATOM 13323 C CA . TRP A 1 37 ? 1.035 1.765 -1.819 1.00 0.00 37 TRP A CA 12
ATOM 13324 C C . TRP A 1 37 ? -0.152 0.990 -1.257 1.00 0.00 37 TRP A C 12
ATOM 13325 O O . TRP A 1 37 ? -0.082 -0.227 -1.079 1.00 0.00 37 TRP A O 12
ATOM 13346 N N . HIS A 1 38 ? -1.240 1.701 -0.979 1.00 0.00 38 HIS A N 12
ATOM 13347 C CA . HIS A 1 38 ? -2.442 1.078 -0.437 1.00 0.00 38 HIS A CA 12
ATOM 13348 C C . HIS A 1 38 ? -3.380 0.641 -1.558 1.00 0.00 38 HIS A C 12
ATOM 13349 O O . HIS A 1 38 ? -3.806 1.455 -2.378 1.00 0.00 38 HIS A O 12
ATOM 13363 N N . CYS A 1 39 ? -3.698 -0.649 -1.589 1.00 0.00 39 CYS A N 12
ATOM 13364 C CA . CYS A 1 39 ? -4.584 -1.195 -2.609 1.00 0.00 39 CYS A CA 12
ATOM 13365 C C . CYS A 1 39 ? -5.897 -0.418 -2.662 1.00 0.00 39 CYS A C 12
ATOM 13366 O O . CYS A 1 39 ? -6.363 0.101 -1.648 1.00 0.00 39 CYS A O 12
ATOM 13373 N N . GLN A 1 40 ? -6.487 -0.344 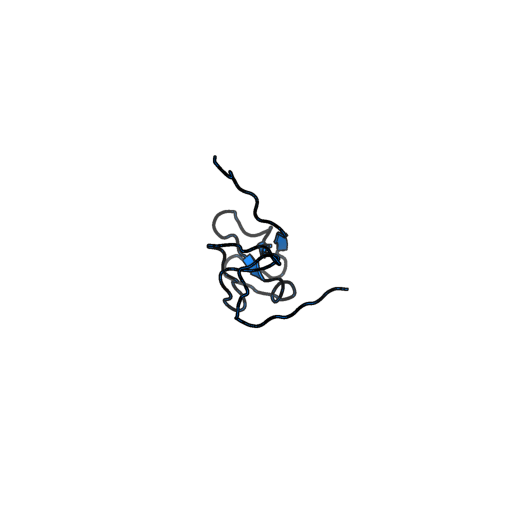-3.850 1.00 0.00 40 GLN A N 12
ATOM 13374 C CA . GLN A 1 40 ? -7.745 0.369 -4.035 1.00 0.00 40 GLN A CA 12
ATOM 13375 C C . GLN A 1 40 ? -8.908 -0.607 -4.181 1.00 0.00 40 GLN A C 12
ATOM 13376 O O . GLN A 1 40 ? -9.992 -0.381 -3.643 1.00 0.00 40 GLN A O 12
ATOM 13390 N N . ASP A 1 41 ? -8.675 -1.691 -4.912 1.00 0.00 41 ASP A N 12
ATOM 13391 C CA . ASP A 1 41 ? -9.703 -2.702 -5.129 1.00 0.00 41 ASP A CA 12
ATOM 13392 C C . ASP A 1 41 ? -10.153 -3.313 -3.805 1.00 0.00 41 ASP A C 12
ATOM 13393 O O . ASP A 1 41 ? -11.345 -3.351 -3.500 1.00 0.00 41 ASP A O 12
ATOM 13402 N N . CYS A 1 42 ? -9.191 -3.789 -3.022 1.00 0.00 42 CYS A N 12
ATOM 13403 C CA . CYS A 1 42 ? -9.487 -4.399 -1.732 1.00 0.00 42 CYS A CA 12
ATOM 13404 C C . CYS A 1 42 ? -10.426 -3.516 -0.915 1.00 0.00 42 CYS A C 12
ATOM 13405 O O . CYS A 1 42 ? -10.447 -2.293 -1.056 1.00 0.00 42 CYS A O 12
ATOM 13412 N N . PRO A 1 43 ? -11.222 -4.149 -0.041 1.00 0.00 43 PRO A N 12
ATOM 13413 C CA . PRO A 1 43 ? -12.178 -3.441 0.816 1.00 0.00 43 PRO A CA 12
ATOM 13414 C C . PRO A 1 43 ? -11.487 -2.614 1.894 1.00 0.00 43 PRO A C 12
ATOM 13415 O O . PRO A 1 43 ? -10.282 -2.725 2.119 1.00 0.00 43 PRO A O 12
ATOM 13426 N N . PRO A 1 44 ? -12.267 -1.764 2.579 1.00 0.00 44 PRO A N 12
ATOM 13427 C CA . PRO A 1 44 ? -11.751 -0.902 3.647 1.00 0.00 44 PRO A CA 12
ATOM 13428 C C . PRO A 1 44 ? -11.353 -1.692 4.889 1.00 0.00 44 PRO A C 12
ATOM 13429 O O . PRO A 1 44 ? -10.698 -1.164 5.787 1.00 0.00 44 PRO A O 12
ATOM 13440 N N . GLU A 1 45 ? -11.754 -2.959 4.932 1.00 0.00 45 GLU A N 12
ATOM 13441 C CA . GLU A 1 45 ? -11.439 -3.820 6.065 1.00 0.00 45 GLU A CA 12
ATOM 13442 C C . GLU A 1 45 ? -10.210 -4.677 5.773 1.00 0.00 45 GLU A C 12
ATOM 13443 O O . GLU A 1 45 ? -9.374 -4.901 6.647 1.00 0.00 45 GLU A O 12
ATOM 13455 N N . MET A 1 46 ? -10.109 -5.153 4.536 1.00 0.00 46 MET A N 12
ATOM 13456 C CA . MET A 1 46 ? -8.983 -5.984 4.127 1.00 0.00 46 MET A CA 12
ATOM 13457 C C . MET A 1 46 ? -7.995 -5.184 3.284 1.00 0.00 46 MET A C 12
ATOM 13458 O O . MET A 1 46 ? -7.346 -5.727 2.389 1.00 0.00 46 MET A O 12
ATOM 13472 N N . SER A 1 47 ? -7.885 -3.892 3.575 1.00 0.00 47 SER A N 12
ATOM 13473 C CA . SER A 1 47 ? -6.979 -3.017 2.841 1.00 0.00 47 SER A CA 12
ATOM 13474 C C . SER A 1 47 ? -5.532 -3.472 3.006 1.00 0.00 47 SER A C 12
ATOM 13475 O O . SER A 1 47 ? -5.090 -3.787 4.112 1.00 0.00 47 SER A O 12
ATOM 13483 N N . LEU A 1 48 ? -4.799 -3.504 1.899 1.00 0.00 48 LEU A N 12
ATOM 13484 C CA . LEU A 1 48 ? -3.401 -3.920 1.919 1.00 0.00 48 LEU A CA 12
ATOM 13485 C C . LEU A 1 48 ? -2.472 -2.717 1.785 1.00 0.00 48 LEU A C 12
ATOM 13486 O O . LEU A 1 48 ? -2.904 -1.626 1.410 1.00 0.00 48 LEU A O 12
ATOM 13502 N N . ASP A 1 49 ? -1.196 -2.924 2.090 1.00 0.00 49 ASP A N 12
ATOM 13503 C CA . ASP A 1 49 ? -0.206 -1.857 2.000 1.00 0.00 49 ASP A CA 12
ATOM 13504 C C . ASP A 1 49 ? 1.124 -2.393 1.481 1.00 0.00 49 ASP A C 12
ATOM 13505 O O . ASP A 1 49 ? 1.688 -3.334 2.041 1.00 0.00 49 ASP A O 12
ATOM 13514 N N . PHE A 1 50 ? 1.620 -1.790 0.406 1.00 0.00 50 PHE A N 12
ATOM 13515 C CA . PHE A 1 50 ? 2.883 -2.208 -0.191 1.00 0.00 50 PHE A CA 12
ATOM 13516 C C . PHE A 1 50 ? 3.892 -1.063 -0.187 1.00 0.00 50 PHE A C 12
ATOM 13517 O O . PHE A 1 50 ? 3.562 0.072 -0.532 1.00 0.00 50 PHE A O 12
ATOM 13534 N N . CYS A 1 51 ? 5.124 -1.369 0.206 1.00 0.00 51 CYS A N 12
ATOM 13535 C CA . CYS A 1 51 ? 6.182 -0.368 0.257 1.00 0.00 51 CYS A CA 12
ATOM 13536 C C . CYS A 1 51 ? 6.675 -0.025 -1.146 1.00 0.00 51 CYS A C 12
ATOM 13537 O O . CYS A 1 51 ? 6.627 -0.857 -2.052 1.00 0.00 51 CYS A O 12
ATOM 13544 N N . ASP A 1 52 ? 7.148 1.204 -1.317 1.00 0.00 52 ASP A N 12
ATOM 13545 C CA . ASP A 1 52 ? 7.651 1.657 -2.609 1.00 0.00 52 ASP A CA 12
ATOM 13546 C C . ASP A 1 52 ? 8.448 0.554 -3.299 1.00 0.00 52 ASP A C 12
ATOM 13547 O O . ASP A 1 52 ? 8.437 0.440 -4.524 1.00 0.00 52 ASP A O 12
ATOM 13556 N N . SER A 1 53 ? 9.140 -0.255 -2.503 1.00 0.00 53 SER A N 12
ATOM 13557 C CA . SER A 1 53 ? 9.947 -1.346 -3.037 1.00 0.00 53 SER A CA 12
ATOM 13558 C C . SER A 1 53 ? 9.063 -2.414 -3.674 1.00 0.00 53 SER A C 12
ATOM 13559 O O . SER A 1 53 ? 9.325 -2.871 -4.787 1.00 0.00 53 SER A O 12
ATOM 13567 N N . CYS A 1 54 ? 8.014 -2.808 -2.960 1.00 0.00 54 CYS A N 12
ATOM 13568 C CA . CYS A 1 54 ? 7.090 -3.822 -3.452 1.00 0.00 54 CYS A CA 12
ATOM 13569 C C . CYS A 1 54 ? 5.893 -3.177 -4.145 1.00 0.00 54 CYS A C 12
ATOM 13570 O O . CYS A 1 54 ? 4.824 -3.779 -4.248 1.00 0.00 54 CYS A O 12
ATOM 13577 N N . SER A 1 55 ? 6.080 -1.949 -4.617 1.00 0.00 55 SER A N 12
ATOM 13578 C CA . SER A 1 55 ? 5.016 -1.220 -5.297 1.00 0.00 55 SER A CA 12
ATOM 13579 C C . SER A 1 55 ? 4.754 -1.806 -6.681 1.00 0.00 55 SER A C 12
ATOM 13580 O O . SER A 1 55 ? 3.608 -1.901 -7.121 1.00 0.00 55 SER A O 12
ATOM 13588 N N . ASP A 1 56 ? 5.824 -2.199 -7.362 1.00 0.00 56 ASP A N 12
ATOM 13589 C CA . ASP A 1 56 ? 5.712 -2.777 -8.696 1.00 0.00 56 ASP A CA 12
ATOM 13590 C C . ASP A 1 56 ? 5.629 -4.298 -8.624 1.00 0.00 56 ASP A C 12
ATOM 13591 O O . ASP A 1 56 ? 5.818 -4.989 -9.626 1.00 0.00 56 ASP A O 12
ATOM 13600 N N . CYS A 1 57 ? 5.345 -4.814 -7.433 1.00 0.00 57 CYS A N 12
ATOM 13601 C CA . CYS A 1 57 ? 5.239 -6.254 -7.229 1.00 0.00 57 CYS A CA 12
ATOM 13602 C C . CYS A 1 57 ? 3.808 -6.732 -7.460 1.00 0.00 57 CYS A C 12
ATOM 13603 O O . CYS A 1 57 ? 2.872 -5.932 -7.490 1.00 0.00 57 CYS A O 12
ATOM 13611 N N . LEU A 1 58 ? 3.646 -8.040 -7.624 1.00 0.00 58 LEU A N 12
ATOM 13612 C CA . LEU A 1 58 ? 2.330 -8.625 -7.854 1.00 0.00 58 LEU A CA 12
ATOM 13613 C C . LEU A 1 58 ? 1.985 -9.635 -6.765 1.00 0.00 58 LEU A C 12
ATOM 13614 O O . LEU A 1 58 ? 2.562 -10.721 -6.705 1.00 0.00 58 LEU A O 12
ATOM 13630 N N . HIS A 1 59 ? 1.039 -9.271 -5.905 1.00 0.00 59 HIS A N 12
ATOM 13631 C CA . HIS A 1 59 ? 0.614 -10.147 -4.819 1.00 0.00 59 HIS A CA 12
ATOM 13632 C C . HIS A 1 59 ? -0.875 -10.461 -4.924 1.00 0.00 59 HIS A C 12
ATOM 13633 O O . HIS A 1 59 ? -1.700 -9.559 -5.070 1.00 0.00 59 HIS A O 12
ATOM 13647 N N . GLU A 1 60 ? -1.211 -11.745 -4.851 1.00 0.00 60 GLU A N 12
ATOM 13648 C CA . GLU A 1 60 ? -2.601 -12.176 -4.940 1.00 0.00 60 GLU A CA 12
ATOM 13649 C C . GLU A 1 60 ? -2.985 -13.027 -3.732 1.00 0.00 60 GLU A C 12
ATOM 13650 O O . GLU A 1 60 ? -2.345 -14.038 -3.442 1.00 0.00 60 GLU A O 12
ATOM 13662 N N . THR A 1 61 ? -4.035 -12.610 -3.032 1.00 0.00 61 THR A N 12
ATOM 13663 C CA . THR A 1 61 ? -4.504 -13.332 -1.855 1.00 0.00 61 THR A CA 12
ATOM 13664 C C . THR A 1 61 ? -5.989 -13.656 -1.965 1.00 0.00 61 THR A C 12
ATOM 13665 O O . THR A 1 61 ? -6.615 -13.404 -2.995 1.00 0.00 61 THR A O 12
ATOM 13676 N N . ASP A 1 62 ? -6.548 -14.215 -0.898 1.00 0.00 62 ASP A N 12
ATOM 13677 C CA . ASP A 1 62 ? -7.962 -14.572 -0.874 1.00 0.00 62 ASP A CA 12
ATOM 13678 C C . ASP A 1 62 ? -8.803 -13.508 -1.571 1.00 0.00 62 ASP A C 12
ATOM 13679 O O . ASP A 1 62 ? -9.622 -13.819 -2.437 1.00 0.00 62 ASP A O 12
ATOM 13688 N N . ILE A 1 63 ? -8.596 -12.253 -1.188 1.00 0.00 63 ILE A N 12
ATOM 13689 C CA . ILE A 1 63 ? -9.336 -11.143 -1.776 1.00 0.00 63 ILE A CA 12
ATOM 13690 C C . ILE A 1 63 ? -8.474 -10.374 -2.772 1.00 0.00 63 ILE A C 12
ATOM 13691 O O . ILE A 1 63 ? -8.849 -10.202 -3.932 1.00 0.00 63 ILE A O 12
ATOM 13707 N N . HIS A 1 64 ? -7.315 -9.914 -2.311 1.00 0.00 64 HIS A N 12
ATOM 13708 C CA . HIS A 1 64 ? -6.397 -9.166 -3.162 1.00 0.00 64 HIS A CA 12
ATOM 13709 C C . HIS A 1 64 ? -6.041 -9.964 -4.412 1.00 0.00 64 HIS A C 12
ATOM 13710 O O . HIS A 1 64 ? -6.009 -11.195 -4.388 1.00 0.00 64 HIS A O 12
ATOM 13724 N N . LYS A 1 65 ? -5.776 -9.256 -5.505 1.00 0.00 65 LYS A N 12
ATOM 13725 C CA . LYS A 1 65 ? -5.423 -9.897 -6.766 1.00 0.00 65 LYS A CA 12
ATOM 13726 C C . LYS A 1 65 ? -4.477 -9.018 -7.577 1.00 0.00 65 LYS A C 12
ATOM 13727 O O . LYS A 1 65 ? -4.106 -7.927 -7.145 1.00 0.00 65 LYS A O 12
ATOM 13746 N N . GLU A 1 66 ? -4.092 -9.500 -8.755 1.00 0.00 66 GLU A N 12
ATOM 13747 C CA . GLU A 1 66 ? -3.190 -8.755 -9.626 1.00 0.00 66 GLU A CA 12
ATOM 13748 C C . GLU A 1 66 ? -3.909 -7.575 -10.273 1.00 0.00 66 GLU A C 12
ATOM 13749 O O . GLU A 1 66 ? -3.389 -6.460 -10.306 1.00 0.00 66 GLU A O 12
ATOM 13761 N N . ASP A 1 67 ? -5.107 -7.830 -10.787 1.00 0.00 67 ASP A N 12
ATOM 13762 C CA . ASP A 1 67 ? -5.899 -6.790 -11.434 1.00 0.00 67 ASP A CA 12
ATOM 13763 C C . ASP A 1 67 ? -6.062 -5.582 -10.516 1.00 0.00 67 ASP A C 12
ATOM 13764 O O . ASP A 1 67 ? -6.036 -4.437 -10.969 1.00 0.00 67 ASP A O 12
ATOM 13773 N N . HIS A 1 68 ? -6.231 -5.845 -9.224 1.00 0.00 68 HIS A N 12
ATOM 13774 C CA . HIS A 1 68 ? -6.398 -4.780 -8.242 1.00 0.00 68 HIS A CA 12
ATOM 13775 C C . HIS A 1 68 ? -5.412 -3.644 -8.499 1.00 0.00 68 HIS A C 12
ATOM 13776 O O . HIS A 1 68 ? -4.392 -3.835 -9.160 1.00 0.00 68 HIS A O 12
ATOM 13790 N N . GLN A 1 69 ? -5.724 -2.465 -7.971 1.00 0.00 69 GLN A N 12
ATOM 13791 C CA . GLN A 1 69 ? -4.864 -1.300 -8.145 1.00 0.00 69 GLN A CA 12
ATOM 13792 C C . GLN A 1 69 ? -4.224 -0.894 -6.821 1.00 0.00 69 GLN A C 12
ATOM 13793 O O . GLN A 1 69 ? -4.642 -1.344 -5.753 1.00 0.00 69 GLN A O 12
ATOM 13807 N N . LEU A 1 70 ? -3.208 -0.042 -6.899 1.00 0.00 70 LEU A N 12
ATOM 13808 C CA . LEU A 1 70 ? -2.508 0.425 -5.707 1.00 0.00 70 LEU A CA 12
ATOM 13809 C C . LEU A 1 70 ? -2.436 1.948 -5.680 1.00 0.00 70 LEU A C 12
ATOM 13810 O O . LEU A 1 70 ? -2.263 2.589 -6.716 1.00 0.00 70 LEU A O 12
ATOM 13826 N N . GLU A 1 71 ? -2.567 2.521 -4.487 1.00 0.00 71 GLU A N 12
ATOM 13827 C CA . GLU A 1 71 ? -2.514 3.969 -4.326 1.00 0.00 71 GLU A CA 12
ATOM 13828 C C . GLU A 1 71 ? -1.248 4.389 -3.584 1.00 0.00 71 GLU A C 12
ATOM 13829 O O . GLU A 1 71 ? -1.030 4.033 -2.426 1.00 0.00 71 GLU A O 12
ATOM 13841 N N . PRO A 1 72 ? -0.392 5.163 -4.267 1.00 0.00 72 PRO A N 12
ATOM 13842 C CA . PRO A 1 72 ? 0.867 5.648 -3.694 1.00 0.00 72 PRO A CA 12
ATOM 13843 C C . PRO A 1 72 ? 0.644 6.689 -2.602 1.00 0.00 72 PRO A C 12
ATOM 13844 O O . PRO A 1 72 ? 0.315 7.841 -2.887 1.00 0.00 72 PRO A O 12
ATOM 13855 N N . ILE A 1 73 ? 0.824 6.276 -1.352 1.00 0.00 73 ILE A N 12
ATOM 13856 C CA . ILE A 1 73 ? 0.644 7.174 -0.218 1.00 0.00 73 ILE A CA 12
ATOM 13857 C C . ILE A 1 73 ? 1.980 7.735 0.257 1.00 0.00 73 ILE A C 12
ATOM 13858 O O . ILE A 1 73 ? 2.715 7.076 0.994 1.00 0.00 73 ILE A O 12
ATOM 13874 N N . TYR A 1 74 ? 2.287 8.955 -0.167 1.00 0.00 74 TYR A N 12
ATOM 13875 C CA . TYR A 1 74 ? 3.536 9.605 0.214 1.00 0.00 74 TYR A CA 12
ATOM 13876 C C . TYR A 1 74 ? 3.558 9.907 1.710 1.00 0.00 74 TYR A C 12
ATOM 13877 O O . TYR A 1 74 ? 4.564 9.685 2.384 1.00 0.00 74 TYR A O 12
ATOM 13895 N N . ARG A 1 75 ? 2.440 10.413 2.222 1.00 0.00 75 ARG A N 12
ATOM 13896 C CA . ARG A 1 75 ? 2.331 10.746 3.637 1.00 0.00 75 ARG A CA 12
ATOM 13897 C C . ARG A 1 75 ? 1.079 10.121 4.246 1.00 0.00 75 ARG A C 12
ATOM 13898 O O . ARG A 1 75 ? 0.046 10.005 3.586 1.00 0.00 75 ARG A O 12
ATOM 13919 N N . SER A 1 76 ? 1.179 9.721 5.510 1.00 0.00 76 SER A N 12
ATOM 13920 C CA . SER A 1 76 ? 0.056 9.104 6.207 1.00 0.00 76 SER A CA 12
ATOM 13921 C C . SER A 1 76 ? -1.132 10.059 6.275 1.00 0.00 76 SER A C 12
ATOM 13922 O O . SER A 1 76 ? -0.963 11.267 6.439 1.00 0.00 76 SER A O 12
ATOM 13930 N N . SER A 1 77 ? -2.334 9.507 6.148 1.00 0.00 77 SER A N 12
ATOM 13931 C CA . SER A 1 77 ? -3.552 10.308 6.191 1.00 0.00 77 SER A CA 12
ATOM 13932 C C . SER A 1 77 ? -3.434 11.420 7.230 1.00 0.00 77 SER A C 12
ATOM 13933 O O . SER A 1 77 ? -2.679 11.306 8.194 1.00 0.00 77 SER A O 12
ATOM 13941 N N . GLY A 1 78 ? -4.187 12.496 7.023 1.00 0.00 78 GLY A N 12
ATOM 13942 C CA . GLY A 1 78 ? -4.153 13.614 7.949 1.00 0.00 78 GLY A CA 12
ATOM 13943 C C . GLY A 1 78 ? -2.820 14.335 7.938 1.00 0.00 78 GLY A C 12
ATOM 13944 O O . GLY A 1 78 ? -2.079 14.300 6.955 1.00 0.00 78 GLY A O 12
ATOM 13948 N N . PRO A 1 79 ? -2.499 15.010 9.052 1.00 0.00 79 PRO A N 12
ATOM 13949 C CA . PRO A 1 79 ? -1.245 15.757 9.191 1.00 0.00 79 PRO A CA 12
ATOM 13950 C C . PRO A 1 79 ? -0.031 14.839 9.279 1.00 0.00 79 PRO A C 12
ATOM 13951 O O . PRO A 1 79 ? -0.167 13.628 9.451 1.00 0.00 79 PRO A O 12
ATOM 13962 N N . SER A 1 80 ? 1.157 15.424 9.161 1.00 0.00 80 SER A N 12
ATOM 13963 C CA . SER A 1 80 ? 2.396 14.658 9.224 1.00 0.00 80 SER A CA 12
ATOM 13964 C C . SER A 1 80 ? 3.302 15.181 10.334 1.00 0.00 80 SER A C 12
ATOM 13965 O O . SER A 1 80 ? 3.239 16.354 10.701 1.00 0.00 80 SER A O 12
ATOM 13973 N N . SER A 1 81 ? 4.145 14.301 10.866 1.00 0.00 81 SER A N 12
ATOM 13974 C CA . SER A 1 81 ? 5.062 14.671 11.937 1.00 0.00 81 SER A CA 12
ATOM 13975 C C . SER A 1 81 ? 6.410 15.106 11.372 1.00 0.00 81 SER A C 12
ATOM 13976 O O . SER A 1 81 ? 7.360 14.326 11.332 1.00 0.00 81 SER A O 12
ATOM 13984 N N . GLY A 1 82 ? 6.485 16.360 10.936 1.00 0.00 82 GLY A N 12
ATOM 13985 C CA . GLY A 1 82 ? 7.721 16.879 10.378 1.00 0.00 82 GLY A CA 12
ATOM 13986 C C . GLY A 1 82 ? 7.634 17.097 8.881 1.00 0.00 82 GLY A C 12
ATOM 13987 O O . GLY A 1 82 ? 8.669 17.277 8.241 1.00 0.00 82 GLY A O 12
ATOM 13993 N N . GLY A 1 1 ? -19.487 20.324 18.003 1.00 0.00 1 GLY A N 13
ATOM 13994 C CA . GLY A 1 1 ? -19.048 21.457 17.209 1.00 0.00 1 GLY A CA 13
ATOM 13995 C C . GLY A 1 1 ? -18.462 21.038 15.875 1.00 0.00 1 GLY A C 13
ATOM 13996 O O . GLY A 1 1 ? -17.306 20.623 15.801 1.00 0.00 1 GLY A O 13
ATOM 14000 N N . SER A 1 2 ? -19.263 21.145 14.819 1.00 0.00 2 SER A N 13
ATOM 14001 C CA . SER A 1 2 ? -18.818 20.769 13.482 1.00 0.00 2 SER A CA 13
ATOM 14002 C C . SER A 1 2 ? -17.839 21.798 12.925 1.00 0.00 2 SER A C 13
ATOM 14003 O O . SER A 1 2 ? -18.094 23.002 12.972 1.00 0.00 2 SER A O 13
ATOM 14011 N N . SER A 1 3 ? -16.719 21.315 12.398 1.00 0.00 3 SER A N 13
ATOM 14012 C CA . SER A 1 3 ? -15.699 22.192 11.836 1.00 0.00 3 SER A CA 13
ATOM 14013 C C . SER A 1 3 ? -15.610 22.021 10.322 1.00 0.00 3 SER A C 13
ATOM 14014 O O . SER A 1 3 ? -14.988 21.081 9.828 1.00 0.00 3 SER A O 13
ATOM 14022 N N . GLY A 1 4 ? -16.238 22.937 9.591 1.00 0.00 4 GLY A N 13
ATOM 14023 C CA . GLY A 1 4 ? -16.218 22.870 8.141 1.00 0.00 4 GLY A CA 13
ATOM 14024 C C . GLY A 1 4 ? -15.272 23.881 7.527 1.00 0.00 4 GLY A C 13
ATOM 14025 O O . GLY A 1 4 ? -15.698 24.780 6.801 1.00 0.00 4 GLY A O 13
ATOM 14029 N N . SER A 1 5 ? -13.983 23.737 7.819 1.00 0.00 5 SER A N 13
ATOM 14030 C CA . SER A 1 5 ? -12.973 24.649 7.294 1.00 0.00 5 SER A CA 13
ATOM 14031 C C . SER A 1 5 ? -12.149 23.976 6.202 1.00 0.00 5 SER A C 13
ATOM 14032 O O . SER A 1 5 ? -12.289 22.779 5.950 1.00 0.00 5 SER A O 13
ATOM 14040 N N . SER A 1 6 ? -11.287 24.755 5.555 1.00 0.00 6 SER A N 13
ATOM 14041 C CA . SER A 1 6 ? -10.441 24.236 4.486 1.00 0.00 6 SER A CA 13
ATOM 14042 C C . SER A 1 6 ? -9.165 23.622 5.053 1.00 0.00 6 SER A C 13
ATOM 14043 O O . SER A 1 6 ? -8.540 24.181 5.953 1.00 0.00 6 SER A O 13
ATOM 14051 N N . GLY A 1 7 ? -8.784 22.466 4.517 1.00 0.00 7 GLY A N 13
ATOM 14052 C CA . GLY A 1 7 ? -7.584 21.794 4.981 1.00 0.00 7 GLY A CA 13
ATOM 14053 C C . GLY A 1 7 ? -6.321 22.558 4.637 1.00 0.00 7 GLY A C 13
ATOM 14054 O O . GLY A 1 7 ? -6.214 23.136 3.556 1.00 0.00 7 GLY A O 13
ATOM 14058 N N . GLN A 1 8 ? -5.364 22.563 5.560 1.00 0.00 8 GLN A N 13
ATOM 14059 C CA . GLN A 1 8 ? -4.104 23.265 5.349 1.00 0.00 8 GLN A CA 13
ATOM 14060 C C . GLN A 1 8 ? -2.921 22.392 5.755 1.00 0.00 8 GLN A C 13
ATOM 14061 O O . GLN A 1 8 ? -3.095 21.346 6.380 1.00 0.00 8 GLN A O 13
ATOM 14075 N N . GLN A 1 9 ? -1.718 22.829 5.395 1.00 0.00 9 GLN A N 13
ATOM 14076 C CA . GLN A 1 9 ? -0.507 22.087 5.721 1.00 0.00 9 GLN A CA 13
ATOM 14077 C C . GLN A 1 9 ? -0.056 22.379 7.148 1.00 0.00 9 GLN A C 13
ATOM 14078 O O . GLN A 1 9 ? -0.047 23.531 7.583 1.00 0.00 9 GLN A O 13
ATOM 14092 N N . MET A 1 10 ? 0.315 21.329 7.873 1.00 0.00 10 MET A N 13
ATOM 14093 C CA . MET A 1 10 ? 0.768 21.475 9.252 1.00 0.00 10 MET A CA 13
ATOM 14094 C C . MET A 1 10 ? 1.333 20.160 9.780 1.00 0.00 10 MET A C 13
ATOM 14095 O O . MET A 1 10 ? 0.790 19.089 9.512 1.00 0.00 10 MET A O 13
ATOM 14109 N N . GLN A 1 11 ? 2.427 20.250 10.530 1.00 0.00 11 GLN A N 13
ATOM 14110 C CA . GLN A 1 11 ? 3.065 19.067 11.094 1.00 0.00 11 GLN A CA 13
ATOM 14111 C C . GLN A 1 11 ? 3.678 18.204 9.996 1.00 0.00 11 GLN A C 13
ATOM 14112 O O . GLN A 1 11 ? 3.585 16.977 10.033 1.00 0.00 11 GLN A O 13
ATOM 14126 N N . ALA A 1 12 ? 4.304 18.853 9.020 1.00 0.00 12 ALA A N 13
ATOM 14127 C CA . ALA A 1 12 ? 4.934 18.145 7.912 1.00 0.00 12 ALA A CA 13
ATOM 14128 C C . ALA A 1 12 ? 6.354 17.718 8.270 1.00 0.00 12 ALA A C 13
ATOM 14129 O O . ALA A 1 12 ? 6.998 18.328 9.123 1.00 0.00 12 ALA A O 13
ATOM 14136 N N . GLU A 1 13 ? 6.834 16.667 7.612 1.00 0.00 13 GLU A N 13
ATOM 14137 C CA . GLU A 1 13 ? 8.178 16.159 7.863 1.00 0.00 13 GLU A CA 13
ATOM 14138 C C . GLU A 1 13 ? 9.078 16.380 6.651 1.00 0.00 13 GLU A C 13
ATOM 14139 O O . GLU A 1 13 ? 8.618 16.354 5.510 1.00 0.00 13 GLU A O 13
ATOM 14151 N N . SER A 1 14 ? 10.364 16.598 6.908 1.00 0.00 14 SER A N 13
ATOM 14152 C CA . SER A 1 14 ? 11.329 16.828 5.839 1.00 0.00 14 SER A CA 13
ATOM 14153 C C . SER A 1 14 ? 12.258 15.629 5.679 1.00 0.00 14 SER A C 13
ATOM 14154 O O . SER A 1 14 ? 12.927 15.217 6.626 1.00 0.00 14 SER A O 13
ATOM 14162 N N . GLY A 1 15 ? 12.295 15.074 4.471 1.00 0.00 15 GLY A N 13
ATOM 14163 C CA . GLY A 1 15 ? 13.145 13.927 4.208 1.00 0.00 15 GLY A CA 13
ATOM 14164 C C . GLY A 1 15 ? 12.353 12.697 3.812 1.00 0.00 15 GLY A C 13
ATOM 14165 O O . GLY A 1 15 ? 12.174 12.419 2.626 1.00 0.00 15 GLY A O 13
ATOM 14169 N N . PHE A 1 16 ? 11.877 11.956 4.808 1.00 0.00 16 PHE A N 13
ATOM 14170 C CA . PHE A 1 16 ? 11.102 10.746 4.558 1.00 0.00 16 PHE A CA 13
ATOM 14171 C C . PHE A 1 16 ? 10.011 10.572 5.611 1.00 0.00 16 PHE A C 13
ATOM 14172 O O . PHE A 1 16 ? 10.124 11.078 6.727 1.00 0.00 16 PHE A O 13
ATOM 14189 N N . VAL A 1 17 ? 8.955 9.852 5.247 1.00 0.00 17 VAL A N 13
ATOM 14190 C CA . VAL A 1 17 ? 7.844 9.610 6.159 1.00 0.00 17 VAL A CA 13
ATOM 14191 C C . VAL A 1 17 ? 7.889 8.191 6.716 1.00 0.00 17 VAL A C 13
ATOM 14192 O O . VAL A 1 17 ? 8.227 7.246 6.004 1.00 0.00 17 VAL A O 13
ATOM 14205 N N . GLN A 1 18 ? 7.546 8.051 7.992 1.00 0.00 18 GLN A N 13
ATOM 14206 C CA . GLN A 1 18 ? 7.549 6.747 8.644 1.00 0.00 18 GLN A CA 13
ATOM 14207 C C . GLN A 1 18 ? 6.143 6.361 9.095 1.00 0.00 18 GLN A C 13
ATOM 14208 O O . GLN A 1 18 ? 5.663 6.824 10.129 1.00 0.00 18 GLN A O 13
ATOM 14222 N N . HIS A 1 19 ? 5.489 5.510 8.311 1.00 0.00 19 HIS A N 13
ATOM 14223 C CA . HIS A 1 19 ? 4.138 5.061 8.629 1.00 0.00 19 HIS A CA 13
ATOM 14224 C C . HIS A 1 19 ? 4.164 3.984 9.709 1.00 0.00 19 HIS A C 13
ATOM 14225 O O . HIS A 1 19 ? 4.660 2.880 9.487 1.00 0.00 19 HIS A O 13
ATOM 14239 N N . VAL A 1 20 ? 3.626 4.313 10.879 1.00 0.00 20 VAL A N 13
ATOM 14240 C CA . VAL A 1 20 ? 3.587 3.373 11.993 1.00 0.00 20 VAL A CA 13
ATOM 14241 C C . VAL A 1 20 ? 2.260 2.623 12.034 1.00 0.00 20 VAL A C 13
ATOM 14242 O O . VAL A 1 20 ? 1.213 3.175 11.699 1.00 0.00 20 VAL A O 13
ATOM 14255 N N . GLY A 1 21 ? 2.312 1.361 12.447 1.00 0.00 21 GLY A N 13
ATOM 14256 C CA . GLY A 1 21 ? 1.108 0.555 12.524 1.00 0.00 21 GLY A CA 13
ATOM 14257 C C . GLY A 1 21 ? 0.895 -0.290 11.284 1.00 0.00 21 GLY A C 13
ATOM 14258 O O . GLY A 1 21 ? 0.402 -1.415 11.368 1.00 0.00 21 GLY A O 13
ATOM 14262 N N . PHE A 1 22 ? 1.266 0.253 10.129 1.00 0.00 22 PHE A N 13
ATOM 14263 C CA . PHE A 1 22 ? 1.111 -0.458 8.865 1.00 0.00 22 PHE A CA 13
ATOM 14264 C C . PHE A 1 22 ? 2.314 -1.356 8.595 1.00 0.00 22 PHE A C 13
ATOM 14265 O O . PHE A 1 22 ? 3.437 -1.047 8.994 1.00 0.00 22 PHE A O 13
ATOM 14282 N N . LYS A 1 23 ? 2.071 -2.471 7.915 1.00 0.00 23 LYS A N 13
ATOM 14283 C CA . LYS A 1 23 ? 3.133 -3.416 7.589 1.00 0.00 23 LYS A CA 13
ATOM 14284 C C . LYS A 1 23 ? 2.943 -3.986 6.187 1.00 0.00 23 LYS A C 13
ATOM 14285 O O . LYS A 1 23 ? 1.873 -4.497 5.853 1.00 0.00 23 LYS A O 13
ATOM 14304 N N . CYS A 1 24 ? 3.987 -3.897 5.370 1.00 0.00 24 CYS A N 13
ATOM 14305 C CA . CYS A 1 24 ? 3.936 -4.404 4.005 1.00 0.00 24 CYS A CA 13
ATOM 14306 C C . CYS A 1 24 ? 3.554 -5.881 3.987 1.00 0.00 24 CYS A C 13
ATOM 14307 O O . CYS A 1 24 ? 4.180 -6.703 4.657 1.00 0.00 24 CYS A O 13
ATOM 14314 N N . ASP A 1 25 ? 2.523 -6.211 3.217 1.00 0.00 25 ASP A N 13
ATOM 14315 C CA . ASP A 1 25 ? 2.058 -7.589 3.111 1.00 0.00 25 ASP A CA 13
ATOM 14316 C C . ASP A 1 25 ? 2.878 -8.361 2.082 1.00 0.00 25 ASP A C 13
ATOM 14317 O O . ASP A 1 25 ? 2.610 -9.532 1.813 1.00 0.00 25 ASP A O 13
ATOM 14326 N N . ASN A 1 26 ? 3.876 -7.697 1.509 1.00 0.00 26 ASN A N 13
ATOM 14327 C CA . ASN A 1 26 ? 4.734 -8.321 0.508 1.00 0.00 26 ASN A CA 13
ATOM 14328 C C . ASN A 1 26 ? 6.030 -8.823 1.139 1.00 0.00 26 ASN A C 13
ATOM 14329 O O . ASN A 1 26 ? 6.243 -10.028 1.271 1.00 0.00 26 ASN A O 13
ATOM 14340 N N . CYS A 1 27 ? 6.892 -7.889 1.527 1.00 0.00 27 CYS A N 13
ATOM 14341 C CA . CYS A 1 27 ? 8.167 -8.235 2.144 1.00 0.00 27 CYS A CA 13
ATOM 14342 C C . CYS A 1 27 ? 8.025 -8.352 3.659 1.00 0.00 27 CYS A C 13
ATOM 14343 O O . CYS A 1 27 ? 8.627 -9.223 4.284 1.00 0.00 27 CYS A O 13
ATOM 14350 N N . GLY A 1 28 ? 7.222 -7.467 4.242 1.00 0.00 28 GLY A N 13
ATOM 14351 C CA . GLY A 1 28 ? 7.014 -7.488 5.679 1.00 0.00 28 GLY A CA 13
ATOM 14352 C C . GLY A 1 28 ? 7.706 -6.337 6.381 1.00 0.00 28 GLY A C 13
ATOM 14353 O O . GLY A 1 28 ? 7.896 -6.369 7.598 1.00 0.00 28 GLY A O 13
ATOM 14357 N N . ILE A 1 29 ? 8.084 -5.320 5.615 1.00 0.00 29 ILE A N 13
ATOM 14358 C CA . ILE A 1 29 ? 8.760 -4.154 6.173 1.00 0.00 29 ILE A CA 13
ATOM 14359 C C . ILE A 1 29 ? 7.806 -3.319 7.020 1.00 0.00 29 ILE A C 13
ATOM 14360 O O . ILE A 1 29 ? 6.835 -2.761 6.511 1.00 0.00 29 ILE A O 13
ATOM 14376 N N . GLU A 1 30 ? 8.091 -3.237 8.316 1.00 0.00 30 GLU A N 13
ATOM 14377 C CA . GLU A 1 30 ? 7.259 -2.469 9.234 1.00 0.00 30 GLU A CA 13
ATOM 14378 C C . GLU A 1 30 ? 8.095 -1.889 10.371 1.00 0.00 30 GLU A C 13
ATOM 14379 O O . GLU A 1 30 ? 8.917 -2.573 10.981 1.00 0.00 30 GLU A O 13
ATOM 14391 N N . PRO A 1 31 ? 7.880 -0.598 10.665 1.00 0.00 31 PRO A N 13
ATOM 14392 C CA . PRO A 1 31 ? 6.904 0.225 9.945 1.00 0.00 31 PRO A CA 13
ATOM 14393 C C . PRO A 1 31 ? 7.338 0.521 8.514 1.00 0.00 31 PRO A C 13
ATOM 14394 O O . PRO A 1 31 ? 8.507 0.357 8.163 1.00 0.00 31 PRO A O 13
ATOM 14405 N N . ILE A 1 32 ? 6.390 0.958 7.692 1.00 0.00 32 ILE A N 13
ATOM 14406 C CA . ILE A 1 32 ? 6.676 1.278 6.298 1.00 0.00 32 ILE A CA 13
ATOM 14407 C C . ILE A 1 32 ? 7.152 2.719 6.152 1.00 0.00 32 ILE A C 13
ATOM 14408 O O . ILE A 1 32 ? 6.471 3.654 6.572 1.00 0.00 32 ILE A O 13
ATOM 14424 N N . GLN A 1 33 ? 8.326 2.890 5.552 1.00 0.00 33 GLN A N 13
ATOM 14425 C CA . GLN A 1 33 ? 8.893 4.218 5.349 1.00 0.00 33 GLN A CA 13
ATOM 14426 C C . GLN A 1 33 ? 8.859 4.605 3.874 1.00 0.00 33 GLN A C 13
ATOM 14427 O O . GLN A 1 33 ? 9.199 3.805 3.004 1.00 0.00 33 GLN A O 13
ATOM 14441 N N . GLY A 1 34 ? 8.445 5.839 3.600 1.00 0.00 34 GLY A N 13
ATOM 14442 C CA . GLY A 1 34 ? 8.373 6.310 2.230 1.00 0.00 34 GLY A CA 13
ATOM 14443 C C . GLY A 1 34 ? 6.949 6.383 1.715 1.00 0.00 34 GLY A C 13
ATOM 14444 O O . GLY A 1 34 ? 6.108 7.074 2.290 1.00 0.00 34 GLY A O 13
ATOM 14448 N N . VAL A 1 35 ? 6.678 5.668 0.628 1.00 0.00 35 VAL A N 13
ATOM 14449 C CA . VAL A 1 35 ? 5.346 5.655 0.035 1.00 0.00 35 VAL A CA 13
ATOM 14450 C C . VAL A 1 35 ? 4.641 4.328 0.296 1.00 0.00 35 VAL A C 13
ATOM 14451 O O . VAL A 1 35 ? 5.143 3.265 -0.068 1.00 0.00 35 VAL A O 13
ATOM 14464 N N . ARG A 1 36 ? 3.475 4.398 0.930 1.00 0.00 36 ARG A N 13
ATOM 14465 C CA . ARG A 1 36 ? 2.701 3.203 1.241 1.00 0.00 36 ARG A CA 13
ATOM 14466 C C . ARG A 1 36 ? 1.635 2.953 0.178 1.00 0.00 36 ARG A C 13
ATOM 14467 O O . ARG A 1 36 ? 0.553 3.538 0.222 1.00 0.00 36 ARG A O 13
ATOM 14488 N N . TRP A 1 37 ? 1.949 2.083 -0.774 1.00 0.00 37 TRP A N 13
ATOM 14489 C CA . TRP A 1 37 ? 1.018 1.756 -1.849 1.00 0.00 37 TRP A CA 13
ATOM 14490 C C . TRP A 1 37 ? -0.182 0.984 -1.313 1.00 0.00 37 TRP A C 13
ATOM 14491 O O . TRP A 1 37 ? -0.131 -0.238 -1.165 1.00 0.00 37 TRP A O 13
ATOM 14512 N N . HIS A 1 38 ? -1.262 1.703 -1.023 1.00 0.00 38 HIS A N 13
ATOM 14513 C CA . HIS A 1 38 ? -2.477 1.084 -0.504 1.00 0.00 38 HIS A CA 13
ATOM 14514 C C . HIS A 1 38 ? -3.400 0.662 -1.642 1.00 0.00 38 HIS A C 13
ATOM 14515 O O . HIS A 1 38 ? -3.776 1.476 -2.486 1.00 0.00 38 HIS A O 13
ATOM 14529 N N . CYS A 1 39 ? -3.763 -0.617 -1.661 1.00 0.00 39 CYS A N 13
ATOM 14530 C CA . CYS A 1 39 ? -4.642 -1.148 -2.695 1.00 0.00 39 CYS A CA 13
ATOM 14531 C C . CYS A 1 39 ? -5.969 -0.396 -2.721 1.00 0.00 39 CYS A C 13
ATOM 14532 O O . CYS A 1 39 ? -6.502 -0.023 -1.677 1.00 0.00 39 CYS A O 13
ATOM 14539 N N . GLN A 1 40 ? -6.496 -0.177 -3.922 1.00 0.00 40 GLN A N 13
ATOM 14540 C CA . GLN A 1 40 ? -7.760 0.531 -4.083 1.00 0.00 40 GLN A CA 13
ATOM 14541 C C . GLN A 1 40 ? -8.909 -0.449 -4.300 1.00 0.00 40 GLN A C 13
ATOM 14542 O O . GLN A 1 40 ? -10.023 -0.231 -3.823 1.00 0.00 40 GLN A O 13
ATOM 14556 N N . ASP A 1 41 ? -8.631 -1.528 -5.023 1.00 0.00 41 ASP A N 13
ATOM 14557 C CA . ASP A 1 41 ? -9.641 -2.542 -5.302 1.00 0.00 41 ASP A CA 13
ATOM 14558 C C . ASP A 1 41 ? -10.118 -3.204 -4.013 1.00 0.00 41 ASP A C 13
ATOM 14559 O O . ASP A 1 41 ? -11.313 -3.218 -3.716 1.00 0.00 41 ASP A O 13
ATOM 14568 N N . CYS A 1 42 ? -9.177 -3.752 -3.252 1.00 0.00 42 CYS A N 13
ATOM 14569 C CA . CYS A 1 42 ? -9.501 -4.417 -1.996 1.00 0.00 42 CYS A CA 13
ATOM 14570 C C . CYS A 1 42 ? -10.487 -3.587 -1.179 1.00 0.00 42 CYS A C 13
ATOM 14571 O O . CYS A 1 42 ? -10.554 -2.363 -1.297 1.00 0.00 42 CYS A O 13
ATOM 14578 N N . PRO A 1 43 ? -11.272 -4.267 -0.330 1.00 0.00 43 PRO A N 13
ATOM 14579 C CA . PRO A 1 43 ? -12.268 -3.613 0.524 1.00 0.00 43 PRO A CA 13
ATOM 14580 C C . PRO A 1 43 ? -11.627 -2.780 1.628 1.00 0.00 43 PRO A C 13
ATOM 14581 O O . PRO A 1 43 ? -10.431 -2.881 1.901 1.00 0.00 43 PRO A O 13
ATOM 14592 N N . PRO A 1 44 ? -12.440 -1.936 2.281 1.00 0.00 44 PRO A N 13
ATOM 14593 C CA . PRO A 1 44 ? -11.974 -1.069 3.368 1.00 0.00 44 PRO A CA 13
ATOM 14594 C C . PRO A 1 44 ? -11.620 -1.856 4.625 1.00 0.00 44 PRO A C 13
ATOM 14595 O O . PRO A 1 44 ? -11.175 -1.285 5.620 1.00 0.00 44 PRO A O 13
ATOM 14606 N N . GLU A 1 45 ? -11.820 -3.170 4.572 1.00 0.00 45 GLU A N 13
ATOM 14607 C CA . GLU A 1 45 ? -11.522 -4.034 5.708 1.00 0.00 45 GLU A CA 13
ATOM 14608 C C . GLU A 1 45 ? -10.304 -4.908 5.422 1.00 0.00 45 GLU A C 13
ATOM 14609 O O . GLU A 1 45 ? -9.540 -5.242 6.326 1.00 0.00 45 GLU A O 13
ATOM 14621 N N . MET A 1 46 ? -10.132 -5.276 4.156 1.00 0.00 46 MET A N 13
ATOM 14622 C CA . MET A 1 46 ? -9.008 -6.111 3.750 1.00 0.00 46 MET A CA 13
ATOM 14623 C C . MET A 1 46 ? -7.975 -5.295 2.978 1.00 0.00 46 MET A C 13
ATOM 14624 O O . MET A 1 46 ? -7.265 -5.824 2.124 1.00 0.00 46 MET A O 13
ATOM 14638 N N . SER A 1 47 ? -7.899 -4.004 3.285 1.00 0.00 47 SER A N 13
ATOM 14639 C CA . SER A 1 47 ? -6.956 -3.114 2.617 1.00 0.00 47 SER A CA 13
ATOM 14640 C C . SER A 1 47 ? -5.525 -3.618 2.780 1.00 0.00 47 SER A C 13
ATOM 14641 O O . SER A 1 47 ? -5.127 -4.052 3.861 1.00 0.00 47 SER A O 13
ATOM 14649 N N . LEU A 1 48 ? -4.756 -3.557 1.698 1.00 0.00 48 LEU A N 13
ATOM 14650 C CA . LEU A 1 48 ? -3.369 -4.006 1.719 1.00 0.00 48 LEU A CA 13
ATOM 14651 C C . LEU A 1 48 ? -2.411 -2.819 1.677 1.00 0.00 48 LEU A C 13
ATOM 14652 O O . LEU A 1 48 ? -2.808 -1.700 1.351 1.00 0.00 48 LEU A O 13
ATOM 14668 N N . ASP A 1 49 ? -1.149 -3.072 2.006 1.00 0.00 49 ASP A N 13
ATOM 14669 C CA . ASP A 1 49 ? -0.134 -2.025 2.002 1.00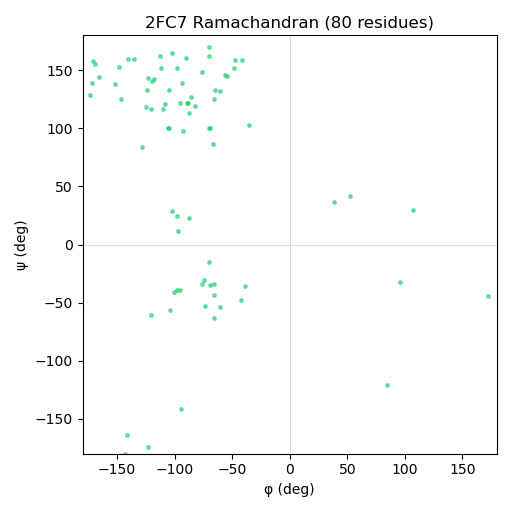 0.00 49 ASP A CA 13
ATOM 14670 C C . ASP A 1 49 ? 1.173 -2.538 1.407 1.00 0.00 49 ASP A C 13
ATOM 14671 O O . ASP A 1 49 ? 1.724 -3.541 1.863 1.00 0.00 49 ASP A O 13
ATOM 14680 N N . PHE A 1 50 ? 1.665 -1.845 0.385 1.00 0.00 50 PHE A N 13
ATOM 14681 C CA . PHE A 1 50 ? 2.906 -2.232 -0.274 1.00 0.00 50 PHE A CA 13
ATOM 14682 C C . PHE A 1 50 ? 3.907 -1.079 -0.269 1.00 0.00 50 PHE A C 13
ATOM 14683 O O . PHE A 1 50 ? 3.599 0.027 -0.714 1.00 0.00 50 PHE A O 13
ATOM 14700 N N . CYS A 1 51 ? 5.105 -1.347 0.238 1.00 0.00 51 CYS A N 13
ATOM 14701 C CA . CYS A 1 51 ? 6.152 -0.334 0.303 1.00 0.00 51 CYS A CA 13
ATOM 14702 C C . CYS A 1 51 ? 6.679 -0.005 -1.091 1.00 0.00 51 CYS A C 13
ATOM 14703 O O . CYS A 1 51 ? 6.700 -0.861 -1.976 1.00 0.00 51 CYS A O 13
ATOM 14710 N N . ASP A 1 52 ? 7.103 1.240 -1.279 1.00 0.00 52 ASP A N 13
ATOM 14711 C CA . ASP A 1 52 ? 7.630 1.682 -2.564 1.00 0.00 52 ASP A CA 13
ATOM 14712 C C . ASP A 1 52 ? 8.468 0.585 -3.214 1.00 0.00 52 ASP A C 13
ATOM 14713 O O . ASP A 1 52 ? 8.547 0.494 -4.439 1.00 0.00 52 ASP A O 13
ATOM 14722 N N . SER A 1 53 ? 9.092 -0.246 -2.385 1.00 0.00 53 SER A N 13
ATOM 14723 C CA . SER A 1 53 ? 9.928 -1.334 -2.879 1.00 0.00 53 SER A CA 13
ATOM 14724 C C . SER A 1 53 ? 9.076 -2.426 -3.519 1.00 0.00 53 SER A C 13
ATOM 14725 O O . SER A 1 53 ? 9.403 -2.936 -4.591 1.00 0.00 53 SER A O 13
ATOM 14733 N N . CYS A 1 54 ? 7.982 -2.779 -2.854 1.00 0.00 54 CYS A N 13
ATOM 14734 C CA . CYS A 1 54 ? 7.081 -3.811 -3.355 1.00 0.00 54 CYS A CA 13
ATOM 14735 C C . CYS A 1 54 ? 5.929 -3.192 -4.140 1.00 0.00 54 CYS A C 13
ATOM 14736 O O . CYS A 1 54 ? 4.905 -3.835 -4.372 1.00 0.00 54 CYS A O 13
ATOM 14743 N N . SER A 1 55 ? 6.103 -1.938 -4.547 1.00 0.00 55 SER A N 13
ATOM 14744 C CA . SER A 1 55 ? 5.076 -1.230 -5.303 1.00 0.00 55 SER A CA 13
ATOM 14745 C C . SER A 1 55 ? 4.926 -1.822 -6.701 1.00 0.00 55 SER A C 13
ATOM 14746 O O . SER A 1 55 ? 3.817 -1.931 -7.225 1.00 0.00 55 SER A O 13
ATOM 14754 N N . ASP A 1 56 ? 6.049 -2.203 -7.299 1.00 0.00 56 ASP A N 13
ATOM 14755 C CA . ASP A 1 56 ? 6.044 -2.786 -8.636 1.00 0.00 56 ASP A CA 13
ATOM 14756 C C . ASP A 1 56 ? 5.927 -4.305 -8.566 1.00 0.00 56 ASP A C 13
ATOM 14757 O O . ASP A 1 56 ? 6.099 -4.997 -9.570 1.00 0.00 56 ASP A O 13
ATOM 1476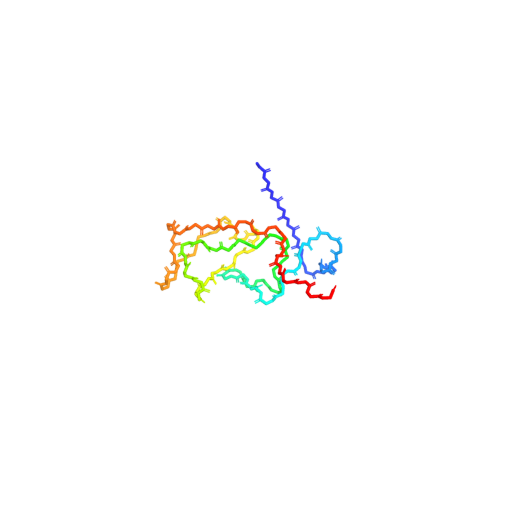6 N N . CYS A 1 57 ? 5.634 -4.817 -7.376 1.00 0.00 57 CYS A N 13
ATOM 14767 C CA . CYS A 1 57 ? 5.496 -6.255 -7.175 1.00 0.00 57 CYS A CA 13
ATOM 14768 C C . CYS A 1 57 ? 4.060 -6.703 -7.425 1.00 0.00 57 CYS A C 13
ATOM 14769 O O . CYS A 1 57 ? 3.131 -5.894 -7.398 1.00 0.00 57 CYS A O 13
ATOM 14777 N N . LEU A 1 58 ? 3.883 -7.997 -7.670 1.00 0.00 58 LEU A N 13
ATOM 14778 C CA . LEU A 1 58 ? 2.560 -8.554 -7.927 1.00 0.00 58 LEU A CA 13
ATOM 14779 C C . LEU A 1 58 ? 2.207 -9.619 -6.894 1.00 0.00 58 LEU A C 13
ATOM 14780 O O . LEU A 1 58 ? 2.876 -10.649 -6.796 1.00 0.00 58 LEU A O 13
ATOM 14796 N N . HIS A 1 59 ? 1.152 -9.366 -6.126 1.00 0.00 59 HIS A N 13
ATOM 14797 C CA . HIS A 1 59 ? 0.709 -10.305 -5.102 1.00 0.00 59 HIS A CA 13
ATOM 14798 C C . HIS A 1 59 ? -0.770 -10.640 -5.275 1.00 0.00 59 HIS A C 13
ATOM 14799 O O . HIS A 1 59 ? -1.601 -9.748 -5.446 1.00 0.00 59 HIS A O 13
ATOM 14813 N N . GLU A 1 60 ? -1.089 -11.929 -5.230 1.00 0.00 60 GLU A N 13
ATOM 14814 C CA . GLU A 1 60 ? -2.467 -12.380 -5.383 1.00 0.00 60 GLU A CA 13
ATOM 14815 C C . GLU A 1 60 ? -2.902 -13.218 -4.184 1.00 0.00 60 GLU A C 13
ATOM 14816 O O . GLU A 1 60 ? -2.316 -14.262 -3.895 1.00 0.00 60 GLU A O 13
ATOM 14828 N N . THR A 1 61 ? -3.935 -12.753 -3.488 1.00 0.00 61 THR A N 13
ATOM 14829 C CA . THR A 1 61 ? -4.449 -13.457 -2.320 1.00 0.00 61 THR A CA 13
ATOM 14830 C C . THR A 1 61 ? -5.935 -13.762 -2.471 1.00 0.00 61 THR A C 13
ATOM 14831 O O . THR A 1 61 ? -6.533 -13.484 -3.511 1.00 0.00 61 THR A O 13
ATOM 14842 N N . ASP A 1 62 ? -6.526 -14.333 -1.427 1.00 0.00 62 ASP A N 13
ATOM 14843 C CA . ASP A 1 62 ? -7.943 -14.674 -1.443 1.00 0.00 62 ASP A CA 13
ATOM 14844 C C . ASP A 1 62 ? -8.770 -13.534 -2.028 1.00 0.00 62 ASP A C 13
ATOM 14845 O O . ASP A 1 62 ? -9.638 -13.753 -2.873 1.00 0.00 62 ASP A O 13
ATOM 14854 N N . ILE A 1 63 ? -8.495 -12.316 -1.572 1.00 0.00 63 ILE A N 13
ATOM 14855 C CA . ILE A 1 63 ? -9.214 -11.142 -2.051 1.00 0.00 63 ILE A CA 13
ATOM 14856 C C . ILE A 1 63 ? -8.364 -10.339 -3.030 1.00 0.00 63 ILE A C 13
ATOM 14857 O O . ILE A 1 63 ? -8.794 -10.046 -4.147 1.00 0.00 63 ILE A O 13
ATOM 14873 N N . HIS A 1 64 ? -7.155 -9.987 -2.606 1.00 0.00 64 HIS A N 13
ATOM 14874 C CA . HIS A 1 64 ? -6.243 -9.219 -3.447 1.00 0.00 64 HIS A CA 13
ATOM 14875 C C . HIS A 1 64 ? -5.868 -10.005 -4.700 1.00 0.00 64 HIS A C 13
ATOM 14876 O O . HIS A 1 64 ? -5.766 -11.232 -4.669 1.00 0.00 64 HIS A O 13
ATOM 14890 N N . LYS A 1 65 ? -5.665 -9.291 -5.801 1.00 0.00 65 LYS A N 13
ATOM 14891 C CA . LYS A 1 65 ? -5.301 -9.920 -7.065 1.00 0.00 65 LYS A CA 13
ATOM 14892 C C . LYS A 1 65 ? -4.313 -9.054 -7.840 1.00 0.00 65 LYS A C 13
ATOM 14893 O O . LYS A 1 65 ? -3.951 -7.963 -7.398 1.00 0.00 65 LYS A O 13
ATOM 14912 N N . GLU A 1 66 ? -3.881 -9.546 -8.996 1.00 0.00 66 GLU A N 13
ATOM 14913 C CA . GLU A 1 66 ? -2.935 -8.815 -9.831 1.00 0.00 66 GLU A CA 13
ATOM 14914 C C . GLU A 1 66 ? -3.633 -7.687 -10.586 1.00 0.00 66 GLU A C 13
ATOM 14915 O O . GLU A 1 66 ? -3.013 -6.683 -10.935 1.00 0.00 66 GLU A O 13
ATOM 14927 N N . ASP A 1 67 ? -4.927 -7.861 -10.833 1.00 0.00 67 ASP A N 13
ATOM 14928 C CA . ASP A 1 67 ? -5.710 -6.859 -11.545 1.00 0.00 67 ASP A CA 13
ATOM 14929 C C . ASP A 1 67 ? -5.997 -5.657 -10.651 1.00 0.00 67 ASP A C 13
ATOM 14930 O O . ASP A 1 67 ? -6.207 -4.545 -11.136 1.00 0.00 67 ASP A O 13
ATOM 14939 N N . HIS A 1 68 ? -6.005 -5.888 -9.342 1.00 0.00 68 HIS A N 13
ATOM 14940 C CA . HIS A 1 68 ? -6.266 -4.824 -8.379 1.00 0.00 68 HIS A CA 13
ATOM 14941 C C . HIS A 1 68 ? -5.325 -3.645 -8.604 1.00 0.00 68 HIS A C 13
ATOM 14942 O O . HIS A 1 68 ? -4.258 -3.796 -9.198 1.00 0.00 68 HIS A O 13
ATOM 14956 N N . GLN A 1 69 ? -5.729 -2.472 -8.125 1.00 0.00 69 GLN A N 13
ATOM 14957 C CA . GLN A 1 69 ? -4.921 -1.267 -8.276 1.00 0.00 69 GLN A CA 13
ATOM 14958 C C . GLN A 1 69 ? -4.279 -0.873 -6.950 1.00 0.00 69 GLN A C 13
ATOM 14959 O O . GLN A 1 69 ? -4.693 -1.334 -5.886 1.00 0.00 69 GLN A O 13
ATOM 14973 N N . LEU A 1 70 ? -3.264 -0.019 -7.021 1.00 0.00 70 LEU A N 13
ATOM 14974 C CA . LEU A 1 70 ? -2.563 0.438 -5.826 1.00 0.00 70 LEU A CA 13
ATOM 14975 C C . LEU A 1 70 ? -2.531 1.961 -5.762 1.00 0.00 70 LEU A C 13
ATOM 14976 O O . LEU A 1 70 ? -2.491 2.634 -6.792 1.00 0.00 70 LEU A O 13
ATOM 14992 N N . GLU A 1 71 ? -2.547 2.498 -4.546 1.00 0.00 71 GLU A N 13
ATOM 14993 C CA . GLU A 1 71 ? -2.518 3.943 -4.349 1.00 0.00 71 GLU A CA 13
ATOM 14994 C C . GLU A 1 71 ? -1.254 4.366 -3.607 1.00 0.00 71 GLU A C 13
ATOM 14995 O O . GLU A 1 71 ? -1.043 4.024 -2.443 1.00 0.00 71 GLU A O 13
ATOM 15007 N N . PRO A 1 72 ? -0.390 5.126 -4.296 1.00 0.00 72 PRO A N 13
ATOM 15008 C CA . PRO A 1 72 ? 0.868 5.613 -3.723 1.00 0.00 72 PRO A CA 13
ATOM 15009 C C . PRO A 1 72 ? 0.645 6.669 -2.646 1.00 0.00 72 PRO A C 13
ATOM 15010 O O . PRO A 1 72 ? 0.301 7.812 -2.947 1.00 0.00 72 PRO A O 13
ATOM 15021 N N . ILE A 1 73 ? 0.844 6.279 -1.391 1.00 0.00 73 ILE A N 13
ATOM 15022 C CA . ILE A 1 73 ? 0.666 7.193 -0.271 1.00 0.00 73 ILE A CA 13
ATOM 15023 C C . ILE A 1 73 ? 2.003 7.760 0.195 1.00 0.00 73 ILE A C 13
ATOM 15024 O O . ILE A 1 73 ? 2.734 7.116 0.947 1.00 0.00 73 ILE A O 13
ATOM 15040 N N . TYR A 1 74 ? 2.315 8.970 -0.256 1.00 0.00 74 TYR A N 13
ATOM 15041 C CA . TYR A 1 74 ? 3.565 9.624 0.113 1.00 0.00 74 TYR A CA 13
ATOM 15042 C C . TYR A 1 74 ? 3.589 9.951 1.603 1.00 0.00 74 TYR A C 13
ATOM 15043 O O . TYR A 1 74 ? 4.620 9.819 2.262 1.00 0.00 74 TYR A O 13
ATOM 15061 N N . ARG A 1 75 ? 2.445 10.378 2.127 1.00 0.00 75 ARG A N 13
ATOM 15062 C CA . ARG A 1 75 ? 2.333 10.724 3.539 1.00 0.00 75 ARG A CA 13
ATOM 15063 C C . ARG A 1 75 ? 1.153 10.004 4.184 1.00 0.00 75 ARG A C 13
ATOM 15064 O O . ARG A 1 75 ? 0.210 9.603 3.502 1.00 0.00 75 ARG A O 13
ATOM 15085 N N . SER A 1 76 ? 1.214 9.843 5.502 1.00 0.00 76 SER A N 13
ATOM 15086 C CA . SER A 1 76 ? 0.152 9.166 6.239 1.00 0.00 76 SER A CA 13
ATOM 15087 C C . SER A 1 76 ? -1.061 10.077 6.401 1.00 0.00 76 SER A C 13
ATOM 15088 O O . SER A 1 76 ? -0.929 11.250 6.748 1.00 0.00 76 SER A O 13
ATOM 15096 N N . SER A 1 77 ? -2.244 9.526 6.147 1.00 0.00 77 SER A N 13
ATOM 15097 C CA . SER A 1 77 ? -3.482 10.288 6.261 1.00 0.00 77 SER A CA 13
ATOM 15098 C C . SER A 1 77 ? -3.983 10.300 7.702 1.00 0.00 77 SER A C 13
ATOM 15099 O O . SER A 1 77 ? -3.419 9.638 8.572 1.00 0.00 77 SER A O 13
ATOM 15107 N N . GLY A 1 78 ? -5.047 11.058 7.946 1.00 0.00 78 GLY A N 13
ATOM 15108 C CA . GLY A 1 78 ? -5.607 11.143 9.283 1.00 0.00 78 GLY A CA 13
ATOM 15109 C C . GLY A 1 78 ? -6.994 10.539 9.369 1.00 0.00 78 GLY A C 13
ATOM 15110 O O . GLY A 1 78 ? -7.378 9.693 8.562 1.00 0.00 78 GLY A O 13
ATOM 15114 N N . PRO A 1 79 ? -7.773 10.977 10.370 1.00 0.00 79 PRO A N 13
ATOM 15115 C CA . PRO A 1 79 ? -9.138 10.487 10.584 1.00 0.00 79 PRO A CA 13
ATOM 15116 C C . PRO A 1 79 ? -10.100 10.958 9.499 1.00 0.00 79 PRO A C 13
ATOM 15117 O O . PRO A 1 79 ? -10.404 12.146 9.399 1.00 0.00 79 PRO A O 13
ATOM 15128 N N . SER A 1 80 ? -10.575 10.019 8.687 1.00 0.00 80 SER A N 13
ATOM 15129 C CA . SER A 1 80 ? -11.501 10.339 7.607 1.00 0.00 80 SER A CA 13
ATOM 15130 C C . SER A 1 80 ? -12.505 9.209 7.399 1.00 0.00 80 SER A C 13
ATOM 15131 O O . SER A 1 80 ? -12.196 8.040 7.625 1.00 0.00 80 SER A O 13
ATOM 15139 N N . SER A 1 81 ? -13.710 9.569 6.968 1.00 0.00 81 SER A N 13
ATOM 15140 C CA . SER A 1 81 ? -14.762 8.588 6.733 1.00 0.00 81 SER A CA 13
ATOM 15141 C C . SER A 1 81 ? -14.203 7.345 6.046 1.00 0.00 81 SER A C 13
ATOM 15142 O O . SER A 1 81 ? -13.220 7.418 5.310 1.00 0.00 81 SER A O 13
ATOM 15150 N N . GLY A 1 82 ? -14.839 6.204 6.293 1.00 0.00 82 GLY A N 13
ATOM 15151 C CA . GLY A 1 82 ? -14.391 4.961 5.692 1.00 0.00 82 GLY A CA 13
ATOM 15152 C C . GLY A 1 82 ? -15.291 4.508 4.559 1.00 0.00 82 GLY A C 13
ATOM 15153 O O . GLY A 1 82 ? -16.434 4.956 4.486 1.00 0.00 82 GLY A O 13
ATOM 15159 N N . GLY A 1 1 ? 11.465 3.335 -27.029 1.00 0.00 1 GLY A N 14
ATOM 15160 C CA . GLY A 1 1 ? 11.930 2.368 -26.051 1.00 0.00 1 GLY A CA 14
ATOM 15161 C C . GLY A 1 1 ? 11.527 2.735 -24.637 1.00 0.00 1 GLY A C 14
ATOM 15162 O O . GLY A 1 1 ? 10.572 3.483 -24.430 1.00 0.00 1 GLY A O 14
ATOM 15166 N N . SER A 1 2 ? 12.256 2.206 -23.659 1.00 0.00 2 SER A N 14
ATOM 15167 C CA . SER A 1 2 ? 11.966 2.478 -22.256 1.00 0.00 2 SER A CA 14
ATOM 15168 C C . SER A 1 2 ? 13.218 2.952 -21.525 1.00 0.00 2 SER A C 14
ATOM 15169 O O . SER A 1 2 ? 14.306 2.410 -21.718 1.00 0.00 2 SER A O 14
ATOM 15177 N N . SER A 1 3 ? 13.055 3.968 -20.683 1.00 0.00 3 SER A N 14
ATOM 15178 C CA . SER A 1 3 ? 14.172 4.519 -19.925 1.00 0.00 3 SER A CA 14
ATOM 15179 C C . SER A 1 3 ? 14.335 3.793 -18.593 1.00 0.00 3 SER A C 14
ATOM 15180 O O . SER A 1 3 ? 13.370 3.611 -17.851 1.00 0.00 3 SER A O 14
ATOM 15188 N N . GLY A 1 4 ? 15.564 3.382 -18.296 1.00 0.00 4 GLY A N 14
ATOM 15189 C CA . GLY A 1 4 ? 15.832 2.680 -17.055 1.00 0.00 4 GLY A CA 14
ATOM 15190 C C . GLY A 1 4 ? 17.164 3.070 -16.445 1.00 0.00 4 GLY A C 14
ATOM 15191 O O . GLY A 1 4 ? 17.560 4.234 -16.494 1.00 0.00 4 GLY A O 14
ATOM 15195 N N . SER A 1 5 ? 17.856 2.094 -15.866 1.00 0.00 5 SER A N 14
ATOM 15196 C CA . SER A 1 5 ? 19.149 2.341 -15.239 1.00 0.00 5 SER A CA 14
ATOM 15197 C C . SER A 1 5 ? 20.256 2.411 -16.286 1.00 0.00 5 SER A C 14
ATOM 15198 O O . SER A 1 5 ? 20.759 1.384 -16.742 1.00 0.00 5 SER A O 14
ATOM 15206 N N . SER A 1 6 ? 20.631 3.629 -16.662 1.00 0.00 6 SER A N 14
ATOM 15207 C CA . SER A 1 6 ? 21.676 3.834 -17.658 1.00 0.00 6 SER A CA 14
ATOM 15208 C C . SER A 1 6 ? 22.982 4.261 -16.995 1.00 0.00 6 SER A C 14
ATOM 15209 O O . SER A 1 6 ? 24.069 3.950 -17.481 1.00 0.00 6 SER A O 14
ATOM 15217 N N . GLY A 1 7 ? 22.867 4.977 -15.881 1.00 0.00 7 GLY A N 14
ATOM 15218 C CA . GLY A 1 7 ? 24.045 5.437 -15.168 1.00 0.00 7 GLY A CA 14
ATOM 15219 C C . GLY A 1 7 ? 23.755 5.760 -13.716 1.00 0.00 7 GLY A C 14
ATOM 15220 O O . GLY A 1 7 ? 22.682 5.439 -13.205 1.00 0.00 7 GLY A O 14
ATOM 15224 N N . GLN A 1 8 ? 24.713 6.395 -13.050 1.00 0.00 8 GLN A N 14
ATOM 15225 C CA . GLN A 1 8 ? 24.556 6.759 -11.647 1.00 0.00 8 GLN A CA 14
ATOM 15226 C C . GLN A 1 8 ? 24.580 8.274 -11.472 1.00 0.00 8 GLN A C 14
ATOM 15227 O O . GLN A 1 8 ? 25.493 8.948 -11.948 1.00 0.00 8 GLN A O 14
ATOM 15241 N N . GLN A 1 9 ? 23.571 8.802 -10.786 1.00 0.00 9 GLN A N 14
ATOM 15242 C CA . GLN A 1 9 ? 23.477 10.238 -10.550 1.00 0.00 9 GLN A CA 14
ATOM 15243 C C . GLN A 1 9 ? 24.277 10.639 -9.315 1.00 0.00 9 GLN A C 14
ATOM 15244 O O . GLN A 1 9 ? 24.510 9.825 -8.422 1.00 0.00 9 GLN A O 14
ATOM 15258 N N . MET A 1 10 ? 24.695 11.900 -9.271 1.00 0.00 10 MET A N 14
ATOM 15259 C CA . MET A 1 10 ? 25.468 12.410 -8.144 1.00 0.00 10 MET A CA 14
ATOM 15260 C C . MET A 1 10 ? 24.601 13.278 -7.238 1.00 0.00 10 MET A C 14
ATOM 15261 O O . MET A 1 10 ? 24.540 14.496 -7.405 1.00 0.00 10 MET A O 14
ATOM 15275 N N . GLN A 1 11 ? 23.932 12.644 -6.280 1.00 0.00 11 GLN A N 14
ATOM 15276 C CA . GLN A 1 11 ? 23.068 13.360 -5.350 1.00 0.00 11 GLN A CA 14
ATOM 15277 C C . GLN A 1 11 ? 22.667 12.466 -4.181 1.00 0.00 11 GLN A C 14
ATOM 15278 O O . GLN A 1 11 ? 22.512 11.256 -4.338 1.00 0.00 11 GLN A O 14
ATOM 15292 N N . ALA A 1 12 ? 22.502 13.071 -3.009 1.00 0.00 12 ALA A N 14
ATOM 15293 C CA . ALA A 1 12 ? 22.117 12.330 -1.815 1.00 0.00 12 ALA A CA 14
ATOM 15294 C C . ALA A 1 12 ? 20.882 12.942 -1.162 1.00 0.00 12 ALA A C 14
ATOM 15295 O O . ALA A 1 12 ? 20.987 13.883 -0.376 1.00 0.00 12 ALA A O 14
ATOM 15302 N N . GLU A 1 13 ? 19.714 12.403 -1.495 1.00 0.00 13 GLU A N 14
ATOM 15303 C CA . GLU A 1 13 ? 18.459 12.899 -0.942 1.00 0.00 13 GLU A CA 14
ATOM 15304 C C . GLU A 1 13 ? 18.295 12.463 0.512 1.00 0.00 13 GLU A C 14
ATOM 15305 O O . GLU A 1 13 ? 18.832 11.436 0.927 1.00 0.00 13 GLU A O 14
ATOM 15317 N N . SER A 1 14 ? 17.550 13.252 1.280 1.00 0.00 14 SER A N 14
ATOM 15318 C CA . SER A 1 14 ? 17.319 12.951 2.687 1.00 0.00 14 SER A CA 14
ATOM 15319 C C . SER A 1 14 ? 15.926 13.399 3.117 1.00 0.00 14 SER A C 14
ATOM 15320 O O . SER A 1 14 ? 15.301 14.234 2.464 1.00 0.00 14 SER A O 14
ATOM 15328 N N . GLY A 1 15 ? 15.444 12.838 4.222 1.00 0.00 15 GLY A N 14
ATOM 15329 C CA . GLY A 1 15 ? 14.128 13.191 4.721 1.00 0.00 15 GLY A CA 14
ATOM 15330 C C . GLY A 1 15 ? 13.028 12.357 4.096 1.00 0.00 15 GLY A C 14
ATOM 15331 O O . GLY A 1 15 ? 12.770 12.454 2.896 1.00 0.00 15 GLY A O 14
ATOM 15335 N N . PHE A 1 16 ? 12.377 11.533 4.911 1.00 0.00 16 PHE A N 14
ATOM 15336 C CA . PHE A 1 16 ? 11.300 10.675 4.430 1.00 0.00 16 PHE A CA 14
ATOM 15337 C C . PHE A 1 16 ? 10.208 10.530 5.487 1.00 0.00 16 PHE A C 14
ATOM 15338 O O . PHE A 1 16 ? 10.326 11.055 6.594 1.00 0.00 16 PHE A O 14
ATOM 15355 N N . VAL A 1 17 ? 9.145 9.814 5.136 1.00 0.00 17 VAL A N 14
ATOM 15356 C CA . VAL A 1 17 ? 8.032 9.598 6.052 1.00 0.00 17 VAL A CA 14
ATOM 15357 C C . VAL A 1 17 ? 8.050 8.181 6.615 1.00 0.00 17 VAL A C 14
ATOM 15358 O O . VAL A 1 17 ? 8.343 7.223 5.900 1.00 0.00 17 VAL A O 14
ATOM 15371 N N . GLN A 1 18 ? 7.734 8.057 7.900 1.00 0.00 18 GLN A N 14
ATOM 15372 C CA . GLN A 1 18 ? 7.715 6.756 8.559 1.00 0.00 18 GLN A CA 14
ATOM 15373 C C . GLN A 1 18 ? 6.308 6.407 9.033 1.00 0.00 18 GLN A C 14
ATOM 15374 O O . GLN A 1 18 ? 5.857 6.880 10.077 1.00 0.00 18 GLN A O 14
ATOM 15388 N N . HIS A 1 19 ? 5.617 5.576 8.258 1.00 0.00 19 HIS A N 14
ATOM 15389 C CA . HIS A 1 19 ? 4.260 5.163 8.598 1.00 0.00 19 HIS A CA 14
ATOM 15390 C C . HIS A 1 19 ? 4.276 4.068 9.660 1.00 0.00 19 HIS A C 14
ATOM 15391 O O . HIS A 1 19 ? 4.768 2.965 9.422 1.00 0.00 19 HIS A O 14
ATOM 15405 N N . VAL A 1 20 ? 3.735 4.380 10.833 1.00 0.00 20 VAL A N 14
ATOM 15406 C CA . VAL A 1 20 ? 3.686 3.422 11.932 1.00 0.00 20 VAL A CA 14
ATOM 15407 C C . VAL A 1 20 ? 2.368 2.656 11.935 1.00 0.00 20 VAL A C 14
ATOM 15408 O O . VAL A 1 20 ? 1.304 3.231 11.711 1.00 0.00 20 VAL A O 14
ATOM 15421 N N . GLY A 1 21 ? 2.447 1.354 12.193 1.00 0.00 21 GLY A N 14
ATOM 15422 C CA . GLY A 1 21 ? 1.253 0.530 12.222 1.00 0.00 21 GLY A CA 14
ATOM 15423 C C . GLY A 1 21 ? 1.032 -0.215 10.920 1.00 0.00 21 GLY A C 14
ATOM 15424 O O . GLY A 1 21 ? 0.507 -1.329 10.916 1.00 0.00 21 GLY A O 14
ATOM 15428 N N . PHE A 1 22 ? 1.430 0.401 9.812 1.00 0.00 22 PHE A N 14
ATOM 15429 C CA . PHE A 1 22 ? 1.270 -0.210 8.498 1.00 0.00 22 PHE A CA 14
ATOM 15430 C C . PHE A 1 22 ? 2.494 -1.045 8.134 1.00 0.00 22 PHE A C 14
ATOM 15431 O O . PHE A 1 22 ? 3.624 -0.558 8.164 1.00 0.00 22 PHE A O 14
ATOM 15448 N N . LYS A 1 23 ? 2.260 -2.307 7.790 1.00 0.00 23 LYS A N 14
ATOM 15449 C CA . LYS A 1 23 ? 3.342 -3.212 7.418 1.00 0.00 23 LYS A CA 14
ATOM 15450 C C . LYS A 1 23 ? 3.130 -3.765 6.012 1.00 0.00 23 LYS A C 14
ATOM 15451 O O . LYS A 1 23 ? 2.010 -4.104 5.630 1.00 0.00 23 LYS A O 14
ATOM 15470 N N . CYS A 1 24 ? 4.213 -3.854 5.248 1.00 0.00 24 CYS A N 14
ATOM 15471 C CA . CYS A 1 24 ? 4.147 -4.366 3.884 1.00 0.00 24 CYS A CA 14
ATOM 15472 C C . CYS A 1 24 ? 3.698 -5.824 3.873 1.00 0.00 24 CYS A C 14
ATOM 15473 O O . CYS A 1 24 ? 4.162 -6.634 4.676 1.00 0.00 24 CYS A O 14
ATOM 15480 N N . ASP A 1 25 ? 2.793 -6.152 2.957 1.00 0.00 25 ASP A N 14
ATOM 15481 C CA . ASP A 1 25 ? 2.282 -7.512 2.839 1.00 0.00 25 ASP A CA 14
ATOM 15482 C C . ASP A 1 25 ? 3.124 -8.326 1.861 1.00 0.00 25 ASP A C 14
ATOM 15483 O O . ASP A 1 25 ? 3.017 -9.550 1.804 1.00 0.00 25 ASP A O 14
ATOM 15492 N N . ASN A 1 26 ? 3.960 -7.636 1.091 1.00 0.00 26 ASN A N 14
ATOM 15493 C CA . ASN A 1 26 ? 4.819 -8.295 0.114 1.00 0.00 26 ASN A CA 14
ATOM 15494 C C . ASN A 1 26 ? 6.053 -8.888 0.787 1.00 0.00 26 ASN A C 14
ATOM 15495 O O . ASN A 1 26 ? 6.276 -10.098 0.743 1.00 0.00 26 ASN A O 14
ATOM 15506 N N . CYS A 1 27 ? 6.851 -8.028 1.409 1.00 0.00 27 CYS A N 14
ATOM 15507 C CA . CYS A 1 27 ? 8.063 -8.464 2.092 1.00 0.00 27 CYS A CA 14
ATOM 15508 C C . CYS A 1 27 ? 7.837 -8.554 3.598 1.00 0.00 27 CYS A C 14
ATOM 15509 O O . CYS A 1 27 ? 8.195 -9.546 4.233 1.00 0.00 27 CYS A O 14
ATOM 15516 N N . GLY A 1 28 ? 7.238 -7.511 4.165 1.00 0.00 28 GLY A N 14
ATOM 15517 C CA . GLY A 1 28 ? 6.973 -7.492 5.592 1.00 0.00 28 GLY A CA 14
ATOM 15518 C C . GLY A 1 28 ? 7.731 -6.391 6.307 1.00 0.00 28 GLY A C 14
ATOM 15519 O O . GLY A 1 28 ? 7.975 -6.479 7.511 1.00 0.00 28 GLY A O 14
ATOM 15523 N N . ILE A 1 29 ? 8.106 -5.354 5.566 1.00 0.00 29 ILE A N 14
ATOM 15524 C CA . ILE A 1 29 ? 8.841 -4.233 6.137 1.00 0.00 29 ILE A CA 14
ATOM 15525 C C . ILE A 1 29 ? 7.921 -3.332 6.955 1.00 0.00 29 ILE A C 14
ATOM 15526 O O . ILE A 1 29 ? 6.928 -2.816 6.444 1.00 0.00 29 ILE A O 14
ATOM 15542 N N . GLU A 1 30 ? 8.261 -3.147 8.227 1.00 0.00 30 GLU A N 14
ATOM 15543 C CA . GLU A 1 30 ? 7.466 -2.307 9.115 1.00 0.00 30 GLU A CA 14
ATOM 15544 C C . GLU A 1 30 ? 8.333 -1.706 10.217 1.00 0.00 30 GLU A C 14
ATOM 15545 O O . GLU A 1 30 ? 9.192 -2.371 10.798 1.00 0.00 30 GLU A O 14
ATOM 15557 N N . PRO A 1 31 ? 8.106 -0.418 10.513 1.00 0.00 31 PRO A N 14
ATOM 15558 C CA . PRO A 1 31 ? 7.087 0.383 9.828 1.00 0.00 31 PRO A CA 14
ATOM 15559 C C . PRO A 1 31 ? 7.460 0.680 8.380 1.00 0.00 31 PRO A C 14
ATOM 15560 O O . PRO A 1 31 ? 8.627 0.586 7.998 1.00 0.00 31 PRO A O 14
ATOM 15571 N N . ILE A 1 32 ? 6.462 1.039 7.578 1.00 0.00 32 ILE A N 14
ATOM 15572 C CA . ILE A 1 32 ? 6.687 1.351 6.172 1.00 0.00 32 ILE A CA 14
ATOM 15573 C C . ILE A 1 32 ? 7.126 2.801 5.994 1.00 0.00 32 ILE A C 14
ATOM 15574 O O . ILE A 1 32 ? 6.404 3.727 6.362 1.00 0.00 32 ILE A O 14
ATOM 15590 N N . GLN A 1 33 ? 8.313 2.988 5.427 1.00 0.00 33 GLN A N 14
ATOM 15591 C CA . GLN A 1 33 ? 8.848 4.326 5.199 1.00 0.00 33 GLN A CA 14
ATOM 15592 C C . GLN A 1 33 ? 8.731 4.715 3.729 1.00 0.00 33 GLN A C 14
ATOM 15593 O O . GLN A 1 33 ? 8.747 3.859 2.846 1.00 0.00 33 GLN A O 14
ATOM 15607 N N . GLY A 1 34 ? 8.612 6.015 3.474 1.00 0.00 34 GLY A N 14
ATOM 15608 C CA . GLY A 1 34 ? 8.493 6.495 2.109 1.00 0.00 34 GLY A CA 14
ATOM 15609 C C . GLY A 1 34 ? 7.052 6.579 1.647 1.00 0.00 34 GLY A C 14
ATOM 15610 O O . GLY A 1 34 ? 6.251 7.319 2.220 1.00 0.00 34 GLY A O 14
ATOM 15614 N N . VAL A 1 35 ? 6.720 5.821 0.607 1.00 0.00 35 VAL A N 14
ATOM 15615 C CA . VAL A 1 35 ? 5.366 5.813 0.068 1.00 0.00 35 VAL A CA 14
ATOM 15616 C C . VAL A 1 35 ? 4.669 4.487 0.352 1.00 0.00 35 VAL A C 14
ATOM 15617 O O . VAL A 1 35 ? 5.194 3.419 0.040 1.00 0.00 35 VAL A O 14
ATOM 15630 N N . ARG A 1 36 ? 3.482 4.564 0.946 1.00 0.00 36 ARG A N 14
ATOM 15631 C CA . ARG A 1 36 ? 2.713 3.370 1.273 1.00 0.00 36 ARG A CA 14
ATOM 15632 C C . ARG A 1 36 ? 1.659 3.093 0.205 1.00 0.00 36 ARG A C 14
ATOM 15633 O O . ARG A 1 36 ? 0.627 3.762 0.149 1.00 0.00 36 ARG A O 14
ATOM 15654 N N . TRP A 1 37 ? 1.927 2.104 -0.640 1.00 0.00 37 TRP A N 14
ATOM 15655 C CA . TRP A 1 37 ? 1.002 1.739 -1.707 1.00 0.00 37 TRP A CA 14
ATOM 15656 C C . TRP A 1 37 ? -0.215 1.010 -1.147 1.00 0.00 37 TRP A C 14
ATOM 15657 O O . TRP A 1 37 ? -0.160 -0.190 -0.876 1.00 0.00 37 TRP A O 14
ATOM 15678 N N . HIS A 1 38 ? -1.311 1.742 -0.977 1.00 0.00 38 HIS A N 14
ATOM 15679 C CA . HIS A 1 38 ? -2.542 1.163 -0.450 1.00 0.00 38 HIS A CA 14
ATOM 15680 C C . HIS A 1 38 ? -3.468 0.731 -1.582 1.00 0.00 38 HIS A C 14
ATOM 15681 O O . HIS A 1 38 ? -3.855 1.541 -2.425 1.00 0.00 38 HIS A O 14
ATOM 15695 N N . CYS A 1 39 ? -3.819 -0.550 -1.597 1.00 0.00 39 CYS A N 14
ATOM 15696 C CA . CYS A 1 39 ? -4.699 -1.091 -2.626 1.00 0.00 39 CYS A CA 14
ATOM 15697 C C . CYS A 1 39 ? -6.007 -0.307 -2.691 1.00 0.00 39 CYS A C 14
ATOM 15698 O O . CYS A 1 39 ? -6.511 0.161 -1.671 1.00 0.00 39 CYS A O 14
ATOM 15705 N N . GLN A 1 40 ? -6.549 -0.170 -3.897 1.00 0.00 40 GLN A N 14
ATOM 15706 C CA . GLN A 1 40 ? -7.798 0.556 -4.094 1.00 0.00 40 GLN A CA 14
ATOM 15707 C C . GLN A 1 40 ? -8.972 -0.406 -4.234 1.00 0.00 40 GLN A C 14
ATOM 15708 O O . GLN A 1 40 ? -10.052 -0.166 -3.695 1.00 0.00 40 GLN A O 14
ATOM 15722 N N . ASP A 1 41 ? -8.753 -1.497 -4.961 1.00 0.00 41 ASP A N 14
ATOM 15723 C CA . ASP A 1 41 ? -9.793 -2.497 -5.171 1.00 0.00 41 ASP A CA 14
ATOM 15724 C C . ASP A 1 41 ? -10.223 -3.121 -3.847 1.00 0.00 41 ASP A C 14
ATOM 15725 O O . ASP A 1 41 ? -11.403 -3.107 -3.496 1.00 0.00 41 ASP A O 14
ATOM 15734 N N . CYS A 1 42 ? -9.258 -3.668 -3.116 1.00 0.00 42 CYS A N 14
ATOM 15735 C CA . CYS A 1 42 ? -9.535 -4.299 -1.831 1.00 0.00 42 CYS A CA 14
ATOM 15736 C C . CYS A 1 42 ? -10.482 -3.441 -0.997 1.00 0.00 42 CYS A C 14
ATOM 15737 O O . CYS A 1 42 ? -10.532 -2.218 -1.130 1.00 0.00 42 CYS A O 14
ATOM 15744 N N . PRO A 1 43 ? -11.252 -4.096 -0.115 1.00 0.00 43 PRO A N 14
ATOM 15745 C CA . PRO A 1 43 ? -12.211 -3.413 0.758 1.00 0.00 43 PRO A CA 14
ATOM 15746 C C . PRO A 1 43 ? -11.524 -2.576 1.832 1.00 0.00 43 PRO A C 14
ATOM 15747 O O . PRO A 1 43 ? -10.322 -2.696 2.072 1.00 0.00 43 PRO A O 14
ATOM 15758 N N . PRO A 1 44 ? -12.302 -1.708 2.495 1.00 0.00 44 PRO A N 14
ATOM 15759 C CA . PRO A 1 44 ? -11.789 -0.834 3.555 1.00 0.00 44 PRO A CA 14
ATOM 15760 C C . PRO A 1 44 ? -11.413 -1.609 4.813 1.00 0.00 44 PRO A C 14
ATOM 15761 O O . PRO A 1 44 ? -10.873 -1.043 5.763 1.00 0.00 44 PRO A O 14
ATOM 15772 N N . GLU A 1 45 ? -11.702 -2.907 4.812 1.00 0.00 45 GLU A N 14
ATOM 15773 C CA . GLU A 1 45 ? -11.394 -3.758 5.955 1.00 0.00 45 GLU A CA 14
ATOM 15774 C C . GLU A 1 45 ? -10.186 -4.644 5.664 1.00 0.00 45 GLU A C 14
ATOM 15775 O O . GLU A 1 45 ? -9.409 -4.966 6.561 1.00 0.00 45 GLU A O 14
ATOM 15787 N N . MET A 1 46 ? -10.037 -5.035 4.402 1.00 0.00 46 MET A N 14
ATOM 15788 C CA . MET A 1 46 ? -8.925 -5.884 3.992 1.00 0.00 46 MET A CA 14
ATOM 15789 C C . MET A 1 46 ? -7.915 -5.094 3.165 1.00 0.00 46 MET A C 14
ATOM 15790 O O . MET A 1 46 ? -7.203 -5.657 2.333 1.00 0.00 46 MET A O 14
ATOM 15804 N N . SER A 1 47 ? -7.858 -3.787 3.400 1.00 0.00 47 SER A N 14
ATOM 15805 C CA . SER A 1 47 ? -6.938 -2.919 2.673 1.00 0.00 47 SER A CA 14
ATOM 15806 C C . SER A 1 47 ? -5.497 -3.387 2.850 1.00 0.00 47 SER A C 14
ATOM 15807 O O . SER A 1 47 ? -5.062 -3.693 3.961 1.00 0.00 47 SER A O 14
ATOM 15815 N N . LEU A 1 48 ? -4.759 -3.440 1.746 1.00 0.00 48 LEU A N 14
ATOM 15816 C CA . LEU A 1 48 ? -3.366 -3.870 1.776 1.00 0.00 48 LEU A CA 14
ATOM 15817 C C . LEU A 1 48 ? -2.425 -2.677 1.647 1.00 0.00 48 LEU A C 14
ATOM 15818 O O . LEU A 1 48 ? -2.839 -1.587 1.252 1.00 0.00 48 LEU A O 14
ATOM 15834 N N . ASP A 1 49 ? -1.157 -2.892 1.980 1.00 0.00 49 ASP A N 14
ATOM 15835 C CA . ASP A 1 49 ? -0.155 -1.835 1.898 1.00 0.00 49 ASP A CA 14
ATOM 15836 C C . ASP A 1 49 ? 1.184 -2.391 1.423 1.00 0.00 49 ASP A C 14
ATOM 15837 O O . ASP A 1 49 ? 1.709 -3.346 1.996 1.00 0.00 49 ASP A O 14
ATOM 15846 N N . PHE A 1 50 ? 1.730 -1.788 0.373 1.00 0.00 50 PHE A N 14
ATOM 15847 C CA . PHE A 1 50 ? 3.007 -2.224 -0.181 1.00 0.00 50 PHE A CA 14
ATOM 15848 C C . PHE A 1 50 ? 4.023 -1.086 -0.166 1.00 0.00 50 PHE A C 14
ATOM 15849 O O . PHE A 1 50 ? 3.713 0.044 -0.545 1.00 0.00 50 PHE A O 14
ATOM 15866 N N . CYS A 1 51 ? 5.239 -1.392 0.275 1.00 0.00 51 CYS A N 14
ATOM 15867 C CA . CYS A 1 51 ? 6.302 -0.396 0.341 1.00 0.00 51 CYS A CA 14
ATOM 15868 C C . CYS A 1 51 ? 6.831 -0.072 -1.053 1.00 0.00 51 CYS A C 14
ATOM 15869 O O . CYS A 1 51 ? 6.884 -0.939 -1.926 1.00 0.00 51 CYS A O 14
ATOM 15876 N N . ASP A 1 52 ? 7.220 1.182 -1.255 1.00 0.00 52 ASP A N 14
ATOM 15877 C CA . ASP A 1 52 ? 7.746 1.622 -2.542 1.00 0.00 52 ASP A CA 14
ATOM 15878 C C . ASP A 1 52 ? 8.564 0.516 -3.201 1.00 0.00 52 ASP A C 14
ATOM 15879 O O . ASP A 1 52 ? 8.551 0.364 -4.423 1.00 0.00 52 ASP A O 14
ATOM 15888 N N . SER A 1 53 ? 9.277 -0.254 -2.385 1.00 0.00 53 SER A N 14
ATOM 15889 C CA . SER A 1 53 ? 10.105 -1.343 -2.889 1.00 0.00 53 SER A CA 14
ATOM 15890 C C . SER A 1 53 ? 9.245 -2.422 -3.541 1.00 0.00 53 SER A C 14
ATOM 15891 O O . SER A 1 53 ? 9.548 -2.895 -4.637 1.00 0.00 53 SER A O 14
ATOM 15899 N N . CYS A 1 54 ? 8.171 -2.806 -2.860 1.00 0.00 54 CYS A N 14
ATOM 15900 C CA . CYS A 1 54 ? 7.266 -3.829 -3.370 1.00 0.00 54 CYS A CA 14
ATOM 15901 C C . CYS A 1 54 ? 6.096 -3.196 -4.117 1.00 0.00 54 CYS A C 14
ATOM 15902 O O . CYS A 1 54 ? 5.031 -3.800 -4.249 1.00 0.00 54 CYS A O 14
ATOM 15909 N N . SER A 1 55 ? 6.301 -1.976 -4.602 1.00 0.00 55 SER A N 14
ATOM 15910 C CA . SER A 1 55 ? 5.262 -1.259 -5.332 1.00 0.00 55 SER A CA 14
ATOM 15911 C C . SER A 1 55 ? 5.026 -1.889 -6.702 1.00 0.00 55 SER A C 14
ATOM 15912 O O . SER A 1 55 ? 3.894 -1.952 -7.182 1.00 0.00 55 SER A O 14
ATOM 15920 N N . ASP A 1 56 ? 6.103 -2.354 -7.325 1.00 0.00 56 ASP A N 14
ATOM 15921 C CA . ASP A 1 56 ? 6.016 -2.981 -8.638 1.00 0.00 56 ASP A CA 14
ATOM 15922 C C . ASP A 1 56 ? 5.883 -4.495 -8.510 1.00 0.00 56 ASP A C 14
ATOM 15923 O O . ASP A 1 56 ? 6.069 -5.229 -9.482 1.00 0.00 56 ASP A O 14
ATOM 15932 N N . CYS A 1 57 ? 5.562 -4.956 -7.307 1.00 0.00 57 CYS A N 14
ATOM 15933 C CA . CYS A 1 57 ? 5.406 -6.384 -7.051 1.00 0.00 57 CYS A CA 14
ATOM 15934 C C . CYS A 1 57 ? 3.962 -6.821 -7.270 1.00 0.00 57 CYS A C 14
ATOM 15935 O O . CYS A 1 57 ? 3.039 -6.007 -7.210 1.00 0.00 57 CYS A O 14
ATOM 15943 N N . LEU A 1 58 ? 3.773 -8.111 -7.527 1.00 0.00 58 LEU A N 14
ATOM 15944 C CA . LEU A 1 58 ? 2.440 -8.657 -7.758 1.00 0.00 58 LEU A CA 14
ATOM 15945 C C . LEU A 1 58 ? 2.084 -9.692 -6.696 1.00 0.00 58 LEU A C 14
ATOM 15946 O O . LEU A 1 58 ? 2.754 -10.718 -6.564 1.00 0.00 58 LEU A O 14
ATOM 15962 N N . HIS A 1 59 ? 1.025 -9.418 -5.941 1.00 0.00 59 HIS A N 14
ATOM 15963 C CA . HIS A 1 59 ? 0.578 -10.328 -4.891 1.00 0.00 59 HIS A CA 14
ATOM 15964 C C . HIS A 1 59 ? -0.909 -10.636 -5.036 1.00 0.00 59 HIS A C 14
ATOM 15965 O O . HIS A 1 59 ? -1.723 -9.733 -5.226 1.00 0.00 59 HIS A O 14
ATOM 15979 N N . GLU A 1 60 ? -1.255 -11.916 -4.947 1.00 0.00 60 GLU A N 14
ATOM 15980 C CA . GLU A 1 60 ? -2.644 -12.342 -5.070 1.00 0.00 60 GLU A CA 14
ATOM 15981 C C . GLU A 1 60 ? -3.075 -13.151 -3.850 1.00 0.00 60 GLU A C 14
ATOM 15982 O O . GLU A 1 60 ? -2.515 -14.209 -3.562 1.00 0.00 60 GLU A O 14
ATOM 15994 N N . THR A 1 61 ? -4.075 -12.645 -3.135 1.00 0.00 61 THR A N 14
ATOM 15995 C CA . THR A 1 61 ? -4.581 -13.318 -1.945 1.00 0.00 61 THR A CA 14
ATOM 15996 C C . THR A 1 61 ? -6.063 -13.644 -2.087 1.00 0.00 61 THR A C 14
ATOM 15997 O O . THR A 1 61 ? -6.658 -13.428 -3.143 1.00 0.00 61 THR A O 14
ATOM 16008 N N . ASP A 1 62 ? -6.654 -14.165 -1.017 1.00 0.00 62 ASP A N 14
ATOM 16009 C CA . ASP A 1 62 ? -8.069 -14.520 -1.022 1.00 0.00 62 ASP A CA 14
ATOM 16010 C C . ASP A 1 62 ? -8.906 -13.407 -1.646 1.00 0.00 62 ASP A C 14
ATOM 16011 O O . ASP A 1 62 ? -9.809 -13.669 -2.441 1.00 0.00 62 ASP A O 14
ATOM 16020 N N . ILE A 1 63 ? -8.601 -12.167 -1.279 1.00 0.00 63 ILE A N 14
ATOM 16021 C CA . ILE A 1 63 ? -9.325 -11.016 -1.802 1.00 0.00 63 ILE A CA 14
ATOM 16022 C C . ILE A 1 63 ? -8.475 -10.240 -2.802 1.00 0.00 63 ILE A C 14
ATOM 16023 O O . ILE A 1 63 ? -8.904 -9.975 -3.926 1.00 0.00 63 ILE A O 14
ATOM 16039 N N . HIS A 1 64 ? -7.265 -9.878 -2.387 1.00 0.00 64 HIS A N 14
ATOM 16040 C CA . HIS A 1 64 ? -6.352 -9.134 -3.247 1.00 0.00 64 HIS A CA 14
ATOM 16041 C C . HIS A 1 64 ? -6.041 -9.919 -4.518 1.00 0.00 64 HIS A C 14
ATOM 16042 O O . HIS A 1 64 ? -6.019 -11.150 -4.510 1.00 0.00 64 HIS A O 14
ATOM 16056 N N . LYS A 1 65 ? -5.801 -9.200 -5.608 1.00 0.00 65 LYS A N 14
ATOM 16057 C CA . LYS A 1 65 ? -5.490 -9.828 -6.887 1.00 0.00 65 LYS A CA 14
ATOM 16058 C C . LYS A 1 65 ? -4.518 -8.971 -7.692 1.00 0.00 65 LYS A C 14
ATOM 16059 O O . LYS A 1 65 ? -4.140 -7.880 -7.267 1.00 0.00 65 LYS A O 14
ATOM 16078 N N . GLU A 1 66 ? -4.120 -9.472 -8.858 1.00 0.00 66 GLU A N 14
ATOM 16079 C CA . GLU A 1 66 ? -3.193 -8.751 -9.722 1.00 0.00 66 GLU A CA 14
ATOM 16080 C C . GLU A 1 66 ? -3.883 -7.565 -10.390 1.00 0.00 66 GLU A C 14
ATOM 16081 O O . GLU A 1 66 ? -3.289 -6.499 -10.552 1.00 0.00 66 GLU A O 14
ATOM 16093 N N . ASP A 1 67 ? -5.139 -7.759 -10.775 1.00 0.00 67 ASP A N 14
ATOM 16094 C CA . ASP A 1 67 ? -5.911 -6.706 -11.426 1.00 0.00 67 ASP A CA 14
ATOM 16095 C C . ASP A 1 67 ? -6.095 -5.513 -10.493 1.00 0.00 67 ASP A C 14
ATOM 16096 O O . ASP A 1 67 ? -6.136 -4.365 -10.938 1.00 0.00 67 ASP A O 14
ATOM 16105 N N . HIS A 1 68 ? -6.206 -5.791 -9.198 1.00 0.00 68 HIS A N 14
ATOM 16106 C CA . HIS A 1 68 ? -6.386 -4.740 -8.203 1.00 0.00 68 HIS A CA 14
ATOM 16107 C C . HIS A 1 68 ? -5.388 -3.608 -8.422 1.00 0.00 68 HIS A C 14
ATOM 16108 O O . HIS A 1 68 ? -4.287 -3.828 -8.926 1.00 0.00 68 HIS A O 14
ATOM 16122 N N . GLN A 1 69 ? -5.780 -2.397 -8.039 1.00 0.00 69 GLN A N 14
ATOM 16123 C CA . GLN A 1 69 ? -4.919 -1.231 -8.195 1.00 0.00 69 GLN A CA 14
ATOM 16124 C C . GLN A 1 69 ? -4.284 -0.841 -6.865 1.00 0.00 69 GLN A C 14
ATOM 16125 O O . GLN A 1 69 ? -4.715 -1.293 -5.803 1.00 0.00 69 GLN A O 14
ATOM 16139 N N . LEU A 1 70 ? -3.258 0.000 -6.928 1.00 0.00 70 LEU A N 14
ATOM 16140 C CA . LEU A 1 70 ? -2.562 0.451 -5.728 1.00 0.00 70 LEU A CA 14
ATOM 16141 C C . LEU A 1 70 ? -2.547 1.974 -5.647 1.00 0.00 70 LEU A C 14
ATOM 16142 O O . LEU A 1 70 ? -2.522 2.658 -6.670 1.00 0.00 70 LEU A O 14
ATOM 16158 N N . GLU A 1 71 ? -2.560 2.497 -4.425 1.00 0.00 71 GLU A N 14
ATOM 16159 C CA . GLU A 1 71 ? -2.546 3.940 -4.213 1.00 0.00 71 GLU A CA 14
ATOM 16160 C C . GLU A 1 71 ? -1.260 4.374 -3.515 1.00 0.00 71 GLU A C 14
ATOM 16161 O O . GLU A 1 71 ? -1.011 4.045 -2.355 1.00 0.00 71 GLU A O 14
ATOM 16173 N N . PRO A 1 72 ? -0.422 5.131 -4.239 1.00 0.00 72 PRO A N 14
ATOM 16174 C CA . PRO A 1 72 ? 0.853 5.628 -3.711 1.00 0.00 72 PRO A CA 14
ATOM 16175 C C . PRO A 1 72 ? 0.660 6.694 -2.637 1.00 0.00 72 PRO A C 14
ATOM 16176 O O . PRO A 1 72 ? 0.405 7.858 -2.945 1.00 0.00 72 PRO A O 14
ATOM 16187 N N . ILE A 1 73 ? 0.783 6.288 -1.378 1.00 0.00 73 ILE A N 14
ATOM 16188 C CA . ILE A 1 73 ? 0.624 7.210 -0.260 1.00 0.00 73 ILE A CA 14
ATOM 16189 C C . ILE A 1 73 ? 1.966 7.799 0.162 1.00 0.00 73 ILE A C 14
ATOM 16190 O O . ILE A 1 73 ? 2.722 7.176 0.907 1.00 0.00 73 ILE A O 14
ATOM 16206 N N . TYR A 1 74 ? 2.253 9.004 -0.318 1.00 0.00 74 TYR A N 14
ATOM 16207 C CA . TYR A 1 74 ? 3.504 9.678 0.008 1.00 0.00 74 TYR A CA 14
ATOM 16208 C C . TYR A 1 74 ? 3.576 10.000 1.498 1.00 0.00 74 TYR A C 14
ATOM 16209 O O . TYR A 1 74 ? 4.516 9.602 2.186 1.00 0.00 74 TYR A O 14
ATOM 16227 N N . ARG A 1 75 ? 2.576 10.725 1.989 1.00 0.00 75 ARG A N 14
ATOM 16228 C CA . ARG A 1 75 ? 2.525 11.102 3.396 1.00 0.00 75 ARG A CA 14
ATOM 16229 C C . ARG A 1 75 ? 1.396 10.369 4.115 1.00 0.00 75 ARG A C 14
ATOM 16230 O O . ARG A 1 75 ? 0.443 9.908 3.487 1.00 0.00 75 ARG A O 14
ATOM 16251 N N . SER A 1 76 ? 1.512 10.264 5.435 1.00 0.00 76 SER A N 14
ATOM 16252 C CA . SER A 1 76 ? 0.504 9.582 6.239 1.00 0.00 76 SER A CA 14
ATOM 16253 C C . SER A 1 76 ? -0.792 10.386 6.279 1.00 0.00 76 SER A C 14
ATOM 16254 O O . SER A 1 76 ? -0.773 11.616 6.303 1.00 0.00 76 SER A O 14
ATOM 16262 N N . SER A 1 77 ? -1.919 9.680 6.287 1.00 0.00 77 SER A N 14
ATOM 16263 C CA . SER A 1 77 ? -3.226 10.326 6.321 1.00 0.00 77 SER A CA 14
ATOM 16264 C C . SER A 1 77 ? -3.883 10.151 7.687 1.00 0.00 77 SER A C 14
ATOM 16265 O O . SER A 1 77 ? -3.694 9.135 8.354 1.00 0.00 77 SER A O 14
ATOM 16273 N N . GLY A 1 78 ? -4.656 11.152 8.097 1.00 0.00 78 GLY A N 14
ATOM 16274 C CA . GLY A 1 78 ? -5.329 11.091 9.381 1.00 0.00 78 GLY A CA 14
ATOM 16275 C C . GLY A 1 78 ? -5.423 12.448 10.052 1.00 0.00 78 GLY A C 14
ATOM 16276 O O . GLY A 1 78 ? -6.004 13.391 9.515 1.00 0.00 78 GLY A O 14
ATOM 16280 N N . PRO A 1 79 ? -4.841 12.558 11.255 1.00 0.00 79 PRO A N 14
ATOM 16281 C CA . PRO A 1 79 ? -4.849 13.804 12.027 1.00 0.00 79 PRO A CA 14
ATOM 16282 C C . PRO A 1 79 ? -3.973 14.882 11.396 1.00 0.00 79 PRO A C 14
ATOM 16283 O O . PRO A 1 79 ? -2.750 14.750 11.345 1.00 0.00 79 PRO A O 14
ATOM 16294 N N . SER A 1 80 ? -4.607 15.948 10.918 1.00 0.00 80 SER A N 14
ATOM 16295 C CA . SER A 1 80 ? -3.885 17.047 10.287 1.00 0.00 80 SER A CA 14
ATOM 16296 C C . SER A 1 80 ? -4.407 18.393 10.781 1.00 0.00 80 SER A C 14
ATOM 16297 O O . SER A 1 80 ? -5.540 18.498 11.249 1.00 0.00 80 SER A O 14
ATOM 16305 N N . SER A 1 81 ? -3.570 19.421 10.672 1.00 0.00 81 SER A N 14
ATOM 16306 C CA . SER A 1 81 ? -3.944 20.760 11.110 1.00 0.00 81 SER A CA 14
ATOM 16307 C C . SER A 1 81 ? -4.292 21.645 9.917 1.00 0.00 81 SER A C 14
ATOM 16308 O O . SER A 1 81 ? -3.593 21.645 8.905 1.00 0.00 81 SER A O 14
ATOM 16316 N N . GLY A 1 82 ? -5.380 22.399 10.044 1.00 0.00 82 GLY A N 14
ATOM 16317 C CA . GLY A 1 82 ? -5.803 23.278 8.969 1.00 0.00 82 GLY A CA 14
ATOM 16318 C C . GLY A 1 82 ? -6.386 22.518 7.794 1.00 0.00 82 GLY A C 14
ATOM 16319 O O . GLY A 1 82 ? -7.328 21.751 7.985 1.00 0.00 82 GLY A O 14
ATOM 16325 N N . GLY A 1 1 ? -7.756 4.422 26.222 1.00 0.00 1 GLY A N 15
ATOM 16326 C CA . GLY A 1 1 ? -7.969 5.828 25.933 1.00 0.00 1 GLY A CA 15
ATOM 16327 C C . GLY A 1 1 ? -8.552 6.055 24.552 1.00 0.00 1 GLY A C 15
ATOM 16328 O O . GLY A 1 1 ? -8.852 5.101 23.834 1.00 0.00 1 GLY A O 15
ATOM 16332 N N . SER A 1 2 ? -8.714 7.320 24.180 1.00 0.00 2 SER A N 15
ATOM 16333 C CA . SER A 1 2 ? -9.270 7.669 22.878 1.00 0.00 2 SER A CA 15
ATOM 16334 C C . SER A 1 2 ? -8.833 9.069 22.457 1.00 0.00 2 SER A C 15
ATOM 16335 O O . SER A 1 2 ? -9.028 10.038 23.190 1.00 0.00 2 SER A O 15
ATOM 16343 N N . SER A 1 3 ? -8.240 9.165 21.272 1.00 0.00 3 SER A N 15
ATOM 16344 C CA . SER A 1 3 ? -7.771 10.445 20.754 1.00 0.00 3 SER A CA 15
ATOM 16345 C C . SER A 1 3 ? -8.880 11.161 19.989 1.00 0.00 3 SER A C 15
ATOM 16346 O O . SER A 1 3 ? -9.931 10.585 19.714 1.00 0.00 3 SER A O 15
ATOM 16354 N N . GLY A 1 4 ? -8.636 12.423 19.649 1.00 0.00 4 GLY A N 15
ATOM 16355 C CA . GLY A 1 4 ? -9.622 13.198 18.919 1.00 0.00 4 GLY A CA 15
ATOM 16356 C C . GLY A 1 4 ? -9.254 13.379 17.460 1.00 0.00 4 GLY A C 15
ATOM 16357 O O . GLY A 1 4 ? -8.174 12.972 17.030 1.00 0.00 4 GLY A O 15
ATOM 16361 N N . SER A 1 5 ? -10.153 13.990 16.695 1.00 0.00 5 SER A N 15
ATOM 16362 C CA . SER A 1 5 ? -9.920 14.218 15.274 1.00 0.00 5 SER A CA 15
ATOM 16363 C C . SER A 1 5 ? -9.574 15.680 15.009 1.00 0.00 5 SER A C 15
ATOM 16364 O O . SER A 1 5 ? -9.788 16.545 15.859 1.00 0.00 5 SER A O 15
ATOM 16372 N N . SER A 1 6 ? -9.037 15.949 13.823 1.00 0.00 6 SER A N 15
ATOM 16373 C CA . SER A 1 6 ? -8.657 17.305 13.445 1.00 0.00 6 SER A CA 15
ATOM 16374 C C . SER A 1 6 ? -8.402 17.400 11.944 1.00 0.00 6 SER A C 15
ATOM 16375 O O . SER A 1 6 ? -7.998 16.427 11.309 1.00 0.00 6 SER A O 15
ATOM 16383 N N . GLY A 1 7 ? -8.642 18.582 11.383 1.00 0.00 7 GLY A N 15
ATOM 16384 C CA . GLY A 1 7 ? -8.433 18.783 9.961 1.00 0.00 7 GLY A CA 15
ATOM 16385 C C . GLY A 1 7 ? -7.676 20.061 9.662 1.00 0.00 7 GLY A C 15
ATOM 16386 O O . GLY A 1 7 ? -8.245 21.152 9.704 1.00 0.00 7 GLY A O 15
ATOM 16390 N N . GLN A 1 8 ? -6.388 19.927 9.360 1.00 0.00 8 GLN A N 15
ATOM 16391 C CA . GLN A 1 8 ? -5.551 21.082 9.055 1.00 0.00 8 GLN A CA 15
ATOM 16392 C C . GLN A 1 8 ? -4.515 20.737 7.990 1.00 0.00 8 GLN A C 15
ATOM 16393 O O . GLN A 1 8 ? -4.252 19.565 7.725 1.00 0.00 8 GLN A O 15
ATOM 16407 N N . GLN A 1 9 ? -3.931 21.766 7.384 1.00 0.00 9 GLN A N 15
ATOM 16408 C CA . GLN A 1 9 ? -2.925 21.571 6.348 1.00 0.00 9 GLN A CA 15
ATOM 16409 C C . GLN A 1 9 ? -1.520 21.604 6.941 1.00 0.00 9 GLN A C 15
ATOM 16410 O O . GLN A 1 9 ? -0.992 22.672 7.251 1.00 0.00 9 GLN A O 15
ATOM 16424 N N . MET A 1 10 ? -0.920 20.428 7.096 1.00 0.00 10 MET A N 15
ATOM 16425 C CA . MET A 1 10 ? 0.425 20.324 7.651 1.00 0.00 10 MET A CA 15
ATOM 16426 C C . MET A 1 10 ? 1.431 19.942 6.570 1.00 0.00 10 MET A C 15
ATOM 16427 O O . MET A 1 10 ? 1.417 18.818 6.067 1.00 0.00 10 MET A O 15
ATOM 16441 N N . GLN A 1 11 ? 2.300 20.883 6.217 1.00 0.00 11 GLN A N 15
ATOM 16442 C CA . GLN A 1 11 ? 3.312 20.643 5.195 1.00 0.00 11 GLN A CA 15
ATOM 16443 C C . GLN A 1 11 ? 4.713 20.880 5.750 1.00 0.00 11 GLN A C 15
ATOM 16444 O O . GLN A 1 11 ? 4.964 21.880 6.422 1.00 0.00 11 GLN A O 15
ATOM 16458 N N . ALA A 1 12 ? 5.622 19.953 5.464 1.00 0.00 12 ALA A N 15
ATOM 16459 C CA . ALA A 1 12 ? 6.998 20.062 5.933 1.00 0.00 12 ALA A CA 15
ATOM 16460 C C . ALA A 1 12 ? 7.915 19.115 5.167 1.00 0.00 12 ALA A C 15
ATOM 16461 O O . ALA A 1 12 ? 7.839 17.897 5.329 1.00 0.00 12 ALA A O 15
ATOM 16468 N N . GLU A 1 13 ? 8.781 19.682 4.334 1.00 0.00 13 GLU A N 15
ATOM 16469 C CA . GLU A 1 13 ? 9.712 18.886 3.542 1.00 0.00 13 GLU A CA 15
ATOM 16470 C C . GLU A 1 13 ? 10.635 18.072 4.444 1.00 0.00 13 GLU A C 15
ATOM 16471 O O . GLU A 1 13 ? 11.192 18.592 5.411 1.00 0.00 13 GLU A O 15
ATOM 16483 N N . SER A 1 14 ? 10.792 16.793 4.120 1.00 0.00 14 SER A N 15
ATOM 16484 C CA . SER A 1 14 ? 11.644 15.905 4.903 1.00 0.00 14 SER A CA 15
ATOM 16485 C C . SER A 1 14 ? 12.130 14.733 4.056 1.00 0.00 14 SER A C 15
ATOM 16486 O O . SER A 1 14 ? 11.469 14.326 3.101 1.00 0.00 14 SER A O 15
ATOM 16494 N N . GLY A 1 15 ? 13.292 14.194 4.413 1.00 0.00 15 GLY A N 15
ATOM 16495 C CA . GLY A 1 15 ? 13.848 13.074 3.677 1.00 0.00 15 GLY A CA 15
ATOM 16496 C C . GLY A 1 15 ? 12.788 12.083 3.240 1.00 0.00 15 GLY A C 15
ATOM 16497 O O . GLY A 1 15 ? 12.346 12.102 2.091 1.00 0.00 15 GLY A O 15
ATOM 16501 N N . PHE A 1 16 ? 12.378 11.214 4.158 1.00 0.00 16 PHE A N 15
ATOM 16502 C CA . PHE A 1 16 ? 11.364 10.209 3.860 1.00 0.00 16 PHE A CA 15
ATOM 16503 C C . PHE A 1 16 ? 10.316 10.150 4.967 1.00 0.00 16 PHE A C 15
ATOM 16504 O O . PHE A 1 16 ? 10.545 10.622 6.080 1.00 0.00 16 PHE A O 15
ATOM 16521 N N . VAL A 1 17 ? 9.164 9.566 4.652 1.00 0.00 17 VAL A N 15
ATOM 16522 C CA . VAL A 1 17 ? 8.079 9.444 5.619 1.00 0.00 17 VAL A CA 15
ATOM 16523 C C . VAL A 1 17 ? 8.060 8.056 6.251 1.00 0.00 17 VAL A C 15
ATOM 16524 O O . VAL A 1 17 ? 8.264 7.051 5.571 1.00 0.00 17 VAL A O 15
ATOM 16537 N N . GLN A 1 18 ? 7.813 8.010 7.556 1.00 0.00 18 GLN A N 15
ATOM 16538 C CA . GLN A 1 18 ? 7.768 6.745 8.280 1.00 0.00 18 GLN A CA 15
ATOM 16539 C C . GLN A 1 18 ? 6.347 6.428 8.732 1.00 0.00 18 GLN A C 15
ATOM 16540 O O . GLN A 1 18 ? 5.871 6.958 9.737 1.00 0.00 18 GLN A O 15
ATOM 16554 N N . HIS A 1 19 ? 5.673 5.560 7.984 1.00 0.00 19 HIS A N 15
ATOM 16555 C CA . HIS A 1 19 ? 4.305 5.172 8.309 1.00 0.00 19 HIS A CA 15
ATOM 16556 C C . HIS A 1 19 ? 4.285 4.138 9.431 1.00 0.00 19 HIS A C 15
ATOM 16557 O O . HIS A 1 19 ? 4.752 3.012 9.260 1.00 0.00 19 HIS A O 15
ATOM 16571 N N . VAL A 1 20 ? 3.743 4.530 10.580 1.00 0.00 20 VAL A N 15
ATOM 16572 C CA . VAL A 1 20 ? 3.662 3.638 11.730 1.00 0.00 20 VAL A CA 15
ATOM 16573 C C . VAL A 1 20 ? 2.328 2.899 11.761 1.00 0.00 20 VAL A C 15
ATOM 16574 O O . VAL A 1 20 ? 1.281 3.477 11.473 1.00 0.00 20 VAL A O 15
ATOM 16587 N N . GLY A 1 21 ? 2.375 1.618 12.112 1.00 0.00 21 GLY A N 15
ATOM 16588 C CA . GLY A 1 21 ? 1.164 0.821 12.174 1.00 0.00 21 GLY A CA 15
ATOM 16589 C C . GLY A 1 21 ? 0.903 0.061 10.889 1.00 0.00 21 GLY A C 15
ATOM 16590 O O . GLY A 1 21 ? 0.344 -1.036 10.911 1.00 0.00 21 GLY A O 15
ATOM 16594 N N . PHE A 1 22 ? 1.308 0.644 9.766 1.00 0.00 22 PHE A N 15
ATOM 16595 C CA . PHE A 1 22 ? 1.113 0.016 8.465 1.00 0.00 22 PHE A CA 15
ATOM 16596 C C . PHE A 1 22 ? 2.318 -0.840 8.088 1.00 0.00 22 PHE A C 15
ATOM 16597 O O . PHE A 1 22 ? 3.450 -0.357 8.049 1.00 0.00 22 PHE A O 15
ATOM 16614 N N . LYS A 1 23 ? 2.068 -2.115 7.810 1.00 0.00 23 LYS A N 15
ATOM 16615 C CA . LYS A 1 23 ? 3.131 -3.040 7.435 1.00 0.00 23 LYS A CA 15
ATOM 16616 C C . LYS A 1 23 ? 2.917 -3.570 6.021 1.00 0.00 23 LYS A C 15
ATOM 16617 O O . LYS A 1 23 ? 1.782 -3.754 5.581 1.00 0.00 23 LYS A O 15
ATOM 16636 N N . CYS A 1 24 ? 4.015 -3.815 5.314 1.00 0.00 24 CYS A N 15
ATOM 16637 C CA . CYS A 1 24 ? 3.949 -4.324 3.949 1.00 0.00 24 CYS A CA 15
ATOM 16638 C C . CYS A 1 24 ? 3.475 -5.775 3.933 1.00 0.00 24 CYS A C 15
ATOM 16639 O O . CYS A 1 24 ? 3.905 -6.588 4.752 1.00 0.00 24 CYS A O 15
ATOM 16646 N N . ASP A 1 25 ? 2.589 -6.092 2.996 1.00 0.00 25 ASP A N 15
ATOM 16647 C CA . ASP A 1 25 ? 2.058 -7.444 2.871 1.00 0.00 25 ASP A CA 15
ATOM 16648 C C . ASP A 1 25 ? 2.939 -8.292 1.959 1.00 0.00 25 ASP A C 15
ATOM 16649 O O . ASP A 1 25 ? 2.853 -9.519 1.962 1.00 0.00 25 ASP A O 15
ATOM 16658 N N . ASN A 1 26 ? 3.785 -7.628 1.177 1.00 0.00 26 ASN A N 15
ATOM 16659 C CA . ASN A 1 26 ? 4.681 -8.321 0.258 1.00 0.00 26 ASN A CA 15
ATOM 16660 C C . ASN A 1 26 ? 5.866 -8.924 1.005 1.00 0.00 26 ASN A C 15
ATOM 16661 O O . ASN A 1 26 ? 6.003 -10.145 1.092 1.00 0.00 26 ASN A O 15
ATOM 16672 N N . CYS A 1 27 ? 6.721 -8.060 1.543 1.00 0.00 27 CYS A N 15
ATOM 16673 C CA . CYS A 1 27 ? 7.896 -8.506 2.282 1.00 0.00 27 CYS A CA 15
ATOM 16674 C C . CYS A 1 27 ? 7.607 -8.562 3.780 1.00 0.00 27 CYS A C 15
ATOM 16675 O O . CYS A 1 27 ? 7.883 -9.563 4.439 1.00 0.00 27 CYS A O 15
ATOM 16682 N N . GLY A 1 28 ? 7.048 -7.478 4.310 1.00 0.00 28 GLY A N 15
ATOM 16683 C CA . GLY A 1 28 ? 6.731 -7.423 5.725 1.00 0.00 28 GLY A CA 15
ATOM 16684 C C . GLY A 1 28 ? 7.500 -6.338 6.450 1.00 0.00 28 GLY A C 15
ATOM 16685 O O . GLY A 1 28 ? 7.773 -6.454 7.646 1.00 0.00 28 GLY A O 15
ATOM 16689 N N . ILE A 1 29 ? 7.852 -5.280 5.727 1.00 0.00 29 ILE A N 15
ATOM 16690 C CA . ILE A 1 29 ? 8.596 -4.170 6.310 1.00 0.00 29 ILE A CA 15
ATOM 16691 C C . ILE A 1 29 ? 7.682 -3.268 7.133 1.00 0.00 29 ILE A C 15
ATOM 16692 O O . ILE A 1 29 ? 6.683 -2.756 6.630 1.00 0.00 29 ILE A O 15
ATOM 16708 N N . GLU A 1 30 ? 8.033 -3.078 8.401 1.00 0.00 30 GLU A N 15
ATOM 16709 C CA . GLU A 1 30 ? 7.244 -2.237 9.293 1.00 0.00 30 GLU A CA 15
ATOM 16710 C C . GLU A 1 30 ? 8.124 -1.617 10.375 1.00 0.00 30 GLU A C 15
ATOM 16711 O O . GLU A 1 30 ? 8.941 -2.287 11.006 1.00 0.00 30 GLU A O 15
ATOM 16723 N N . PRO A 1 31 ? 7.953 -0.305 10.596 1.00 0.00 31 PRO A N 15
ATOM 16724 C CA . PRO A 1 31 ? 6.983 0.504 9.851 1.00 0.00 31 PRO A CA 15
ATOM 16725 C C . PRO A 1 31 ? 7.390 0.702 8.395 1.00 0.00 31 PRO A C 15
ATOM 16726 O O . PRO A 1 31 ? 8.555 0.524 8.037 1.00 0.00 31 PRO A O 15
ATOM 16737 N N . ILE A 1 32 ? 6.424 1.070 7.560 1.00 0.00 32 ILE A N 15
ATOM 16738 C CA . ILE A 1 32 ? 6.683 1.293 6.143 1.00 0.00 32 ILE A CA 15
ATOM 16739 C C . ILE A 1 32 ? 7.257 2.685 5.902 1.00 0.00 32 ILE A C 15
ATOM 16740 O O . ILE A 1 32 ? 6.637 3.690 6.246 1.00 0.00 32 ILE A O 15
ATOM 16756 N N . GLN A 1 33 ? 8.445 2.734 5.307 1.00 0.00 33 GLN A N 15
ATOM 16757 C CA . GLN A 1 33 ? 9.102 4.003 5.019 1.00 0.00 33 GLN A CA 15
ATOM 16758 C C . GLN A 1 33 ? 8.848 4.433 3.578 1.00 0.00 33 GLN A C 15
ATOM 16759 O O . GLN A 1 33 ? 8.650 3.598 2.696 1.00 0.00 33 GLN A O 15
ATOM 16773 N N . GLY A 1 34 ? 8.855 5.742 3.346 1.00 0.00 34 GLY A N 15
ATOM 16774 C CA . GLY A 1 34 ? 8.623 6.260 2.010 1.00 0.00 34 GLY A CA 15
ATOM 16775 C C . GLY A 1 34 ? 7.148 6.355 1.673 1.00 0.00 34 GLY A C 15
ATOM 16776 O O . GLY A 1 34 ? 6.380 6.997 2.390 1.00 0.00 34 GLY A O 15
ATOM 16780 N N . VAL A 1 35 ? 6.750 5.717 0.577 1.00 0.00 35 VAL A N 15
ATOM 16781 C CA . VAL A 1 35 ? 5.358 5.733 0.146 1.00 0.00 35 VAL A CA 15
ATOM 16782 C C . VAL A 1 35 ? 4.684 4.392 0.414 1.00 0.00 35 VAL A C 15
ATOM 16783 O O . VAL A 1 35 ? 5.243 3.335 0.120 1.00 0.00 35 VAL A O 15
ATOM 16796 N N . ARG A 1 36 ? 3.479 4.443 0.973 1.00 0.00 36 ARG A N 15
ATOM 16797 C CA . ARG A 1 36 ? 2.729 3.232 1.282 1.00 0.00 36 ARG A CA 15
ATOM 16798 C C . ARG A 1 36 ? 1.663 2.968 0.222 1.00 0.00 36 ARG A C 15
ATOM 16799 O O . ARG A 1 36 ? 0.581 3.554 0.257 1.00 0.00 36 ARG A O 15
ATOM 16820 N N . TRP A 1 37 ? 1.976 2.084 -0.718 1.00 0.00 37 TRP A N 15
ATOM 16821 C CA . TRP A 1 37 ? 1.045 1.743 -1.788 1.00 0.00 37 TRP A CA 15
ATOM 16822 C C . TRP A 1 37 ? -0.161 0.988 -1.240 1.00 0.00 37 TRP A C 15
ATOM 16823 O O . TRP A 1 37 ? -0.110 -0.228 -1.050 1.00 0.00 37 TRP A O 15
ATOM 16844 N N . HIS A 1 38 ? -1.244 1.715 -0.988 1.00 0.00 38 HIS A N 15
ATOM 16845 C CA . HIS A 1 38 ? -2.464 1.112 -0.463 1.00 0.00 38 HIS A CA 15
ATOM 16846 C C . HIS A 1 38 ? -3.392 0.686 -1.597 1.00 0.00 38 HIS A C 15
ATOM 16847 O O . HIS A 1 38 ? -3.761 1.495 -2.448 1.00 0.00 38 HIS A O 15
ATOM 16861 N N . CYS A 1 39 ? -3.764 -0.590 -1.602 1.00 0.00 39 CYS A N 15
ATOM 16862 C CA . CYS A 1 39 ? -4.647 -1.125 -2.631 1.00 0.00 39 CYS A CA 15
ATOM 16863 C C . CYS A 1 39 ? -5.992 -0.405 -2.622 1.00 0.00 39 CYS A C 15
ATOM 16864 O O . CYS A 1 39 ? -6.527 -0.083 -1.561 1.00 0.00 39 CYS A O 15
ATOM 16871 N N . GLN A 1 40 ? -6.533 -0.157 -3.811 1.00 0.00 40 GLN A N 15
ATOM 16872 C CA . GLN A 1 40 ? -7.815 0.525 -3.939 1.00 0.00 40 GLN A CA 15
ATOM 16873 C C . GLN A 1 40 ? -8.942 -0.475 -4.177 1.00 0.00 40 GLN A C 15
ATOM 16874 O O . GLN A 1 40 ? -10.062 -0.287 -3.702 1.00 0.00 40 GLN A O 15
ATOM 16888 N N . ASP A 1 41 ? -8.638 -1.537 -4.914 1.00 0.00 41 ASP A N 15
ATOM 16889 C CA . ASP A 1 41 ? -9.625 -2.567 -5.215 1.00 0.00 41 ASP A CA 15
ATOM 16890 C C . ASP A 1 41 ? -10.078 -3.273 -3.941 1.00 0.00 41 ASP A C 15
ATOM 16891 O O . ASP A 1 41 ? -11.272 -3.339 -3.646 1.00 0.00 41 ASP A O 15
ATOM 16900 N N . CYS A 1 42 ? -9.118 -3.801 -3.189 1.00 0.00 42 CYS A N 15
ATOM 16901 C CA . CYS A 1 42 ? -9.418 -4.504 -1.947 1.00 0.00 42 CYS A CA 15
ATOM 16902 C C . CYS A 1 42 ? -10.410 -3.712 -1.100 1.00 0.00 42 CYS A C 15
ATOM 16903 O O . CYS A 1 42 ? -10.466 -2.483 -1.151 1.00 0.00 42 CYS A O 15
ATOM 16910 N N . PRO A 1 43 ? -11.211 -4.431 -0.300 1.00 0.00 43 PRO A N 15
ATOM 16911 C CA . PRO A 1 43 ? -12.214 -3.818 0.575 1.00 0.00 43 PRO A CA 15
ATOM 16912 C C . PRO A 1 43 ? -11.583 -3.051 1.732 1.00 0.00 43 PRO A C 15
ATOM 16913 O O . PRO A 1 43 ? -10.382 -3.140 1.985 1.00 0.00 43 PRO A O 15
ATOM 16924 N N . PRO A 1 44 ? -12.411 -2.281 2.454 1.00 0.00 44 PRO A N 15
ATOM 16925 C CA . PRO A 1 44 ? -11.956 -1.485 3.597 1.00 0.00 44 PRO A CA 15
ATOM 16926 C C . PRO A 1 44 ? -11.566 -2.353 4.789 1.00 0.00 44 PRO A C 15
ATOM 16927 O O . PRO A 1 44 ? -10.959 -1.872 5.745 1.00 0.00 44 PRO A O 15
ATOM 16938 N N . GLU A 1 45 ? -11.921 -3.632 4.725 1.00 0.00 45 GLU A N 15
ATOM 16939 C CA . GLU A 1 45 ? -11.608 -4.566 5.800 1.00 0.00 45 GLU A CA 15
ATOM 16940 C C . GLU A 1 45 ? -10.406 -5.433 5.435 1.00 0.00 45 GLU A C 15
ATOM 16941 O O . GLU A 1 45 ? -9.721 -5.962 6.310 1.00 0.00 45 GLU A O 15
ATOM 16953 N N . MET A 1 46 ? -10.157 -5.573 4.138 1.00 0.00 46 MET A N 15
ATOM 16954 C CA . MET A 1 46 ? -9.038 -6.375 3.657 1.00 0.00 46 MET A CA 15
ATOM 16955 C C . MET A 1 46 ? -8.030 -5.508 2.909 1.00 0.00 46 MET A C 15
ATOM 16956 O O . MET A 1 46 ? -7.280 -6.000 2.066 1.00 0.00 46 MET A O 15
ATOM 16970 N N . SER A 1 47 ? -8.017 -4.217 3.224 1.00 0.00 47 SER A N 15
ATOM 16971 C CA . SER A 1 47 ? -7.104 -3.281 2.579 1.00 0.00 47 SER A CA 15
ATOM 16972 C C . SER A 1 47 ? -5.654 -3.720 2.768 1.00 0.00 47 SER A C 15
ATOM 16973 O O . SER A 1 47 ? -5.226 -4.023 3.882 1.00 0.00 47 SER A O 15
ATOM 16981 N N . LEU A 1 48 ? -4.905 -3.750 1.672 1.00 0.00 48 LEU A N 15
ATOM 16982 C CA . LEU A 1 48 ? -3.503 -4.151 1.715 1.00 0.00 48 LEU A CA 15
ATOM 16983 C C . LEU A 1 48 ? -2.586 -2.936 1.616 1.00 0.00 48 LEU A C 15
ATOM 16984 O O . LEU A 1 48 ? -3.016 -1.851 1.227 1.00 0.00 48 LEU A O 15
ATOM 17000 N N . ASP A 1 49 ? -1.319 -3.127 1.969 1.00 0.00 49 ASP A N 15
ATOM 17001 C CA . ASP A 1 49 ? -0.340 -2.048 1.917 1.00 0.00 49 ASP A CA 15
ATOM 17002 C C . ASP A 1 49 ? 1.009 -2.562 1.423 1.00 0.00 49 ASP A C 15
ATOM 17003 O O . ASP A 1 49 ? 1.550 -3.529 1.958 1.00 0.00 49 ASP A O 15
ATOM 17012 N N . PHE A 1 50 ? 1.546 -1.907 0.398 1.00 0.00 50 PHE A N 15
ATOM 17013 C CA . PHE A 1 50 ? 2.830 -2.299 -0.170 1.00 0.00 50 PHE A CA 15
ATOM 17014 C C . PHE A 1 50 ? 3.831 -1.149 -0.097 1.00 0.00 50 PHE A C 15
ATOM 17015 O O . PHE A 1 50 ? 3.517 -0.014 -0.456 1.00 0.00 50 PHE A O 15
ATOM 17032 N N . CYS A 1 51 ? 5.036 -1.451 0.373 1.00 0.00 51 CYS A N 15
ATOM 17033 C CA . CYS A 1 51 ? 6.084 -0.445 0.496 1.00 0.00 51 CYS A CA 15
ATOM 17034 C C . CYS A 1 51 ? 6.645 -0.074 -0.874 1.00 0.00 51 CYS A C 15
ATOM 17035 O O . CYS A 1 51 ? 6.751 -0.920 -1.763 1.00 0.00 51 CYS A O 15
ATOM 17042 N N . ASP A 1 52 ? 7.003 1.195 -1.037 1.00 0.00 52 ASP A N 15
ATOM 17043 C CA . ASP A 1 52 ? 7.555 1.678 -2.297 1.00 0.00 52 ASP A CA 15
ATOM 17044 C C . ASP A 1 52 ? 8.420 0.609 -2.957 1.00 0.00 52 ASP A C 15
ATOM 17045 O O . ASP A 1 52 ? 8.443 0.484 -4.182 1.00 0.00 52 ASP A O 15
ATOM 17054 N N . SER A 1 53 ? 9.130 -0.160 -2.138 1.00 0.00 53 SER A N 15
ATOM 17055 C CA . SER A 1 53 ? 10.000 -1.215 -2.643 1.00 0.00 53 SER A CA 15
ATOM 17056 C C . SER A 1 53 ? 9.188 -2.299 -3.346 1.00 0.00 53 SER A C 15
ATOM 17057 O O . SER A 1 53 ? 9.537 -2.740 -4.441 1.00 0.00 53 SER A O 15
ATOM 17065 N N . CYS A 1 54 ? 8.103 -2.724 -2.708 1.00 0.00 54 CYS A N 15
ATOM 17066 C CA . CYS A 1 54 ? 7.240 -3.756 -3.269 1.00 0.00 54 CYS A CA 15
ATOM 17067 C C . CYS A 1 54 ? 6.094 -3.134 -4.062 1.00 0.00 54 CYS A C 15
ATOM 17068 O O . CYS A 1 54 ? 5.052 -3.760 -4.261 1.00 0.00 54 CYS A O 15
ATOM 17075 N N . SER A 1 55 ? 6.294 -1.900 -4.512 1.00 0.00 55 SER A N 15
ATOM 17076 C CA . SER A 1 55 ? 5.277 -1.192 -5.280 1.00 0.00 55 SER A CA 15
ATOM 17077 C C . SER A 1 55 ? 5.126 -1.800 -6.672 1.00 0.00 55 SER A C 15
ATOM 17078 O O . SER A 1 55 ? 4.018 -1.907 -7.197 1.00 0.00 55 SER A O 15
ATOM 17086 N N . ASP A 1 56 ? 6.248 -2.195 -7.262 1.00 0.00 56 ASP A N 15
ATOM 17087 C CA . ASP A 1 56 ? 6.242 -2.793 -8.592 1.00 0.00 56 ASP A CA 15
ATOM 17088 C C . ASP A 1 56 ? 6.117 -4.311 -8.505 1.00 0.00 56 ASP A C 15
ATOM 17089 O O . ASP A 1 56 ? 6.360 -5.021 -9.482 1.00 0.00 56 ASP A O 15
ATOM 17098 N N . CYS A 1 57 ? 5.736 -4.801 -7.331 1.00 0.00 57 CYS A N 15
ATOM 17099 C CA . CYS A 1 57 ? 5.580 -6.236 -7.116 1.00 0.00 57 CYS A CA 15
ATOM 17100 C C . CYS A 1 57 ? 4.140 -6.670 -7.370 1.00 0.00 57 CYS A C 15
ATOM 17101 O O . CYS A 1 57 ? 3.208 -5.875 -7.238 1.00 0.00 57 CYS A O 15
ATOM 17109 N N . LEU A 1 58 ? 3.965 -7.935 -7.735 1.00 0.00 58 LEU A N 15
ATOM 17110 C CA . LEU A 1 58 ? 2.638 -8.476 -8.010 1.00 0.00 58 LEU A CA 15
ATOM 17111 C C . LEU A 1 58 ? 2.262 -9.542 -6.986 1.00 0.00 58 LEU A C 15
ATOM 17112 O O . LEU A 1 58 ? 2.829 -10.635 -6.976 1.00 0.00 58 LEU A O 15
ATOM 17128 N N . HIS A 1 59 ? 1.301 -9.218 -6.127 1.00 0.00 59 HIS A N 15
ATOM 17129 C CA . HIS A 1 59 ? 0.846 -10.149 -5.101 1.00 0.00 59 HIS A CA 15
ATOM 17130 C C . HIS A 1 59 ? -0.646 -10.432 -5.247 1.00 0.00 59 HIS A C 15
ATOM 17131 O O . HIS A 1 59 ? -1.460 -9.511 -5.286 1.00 0.00 59 HIS A O 15
ATOM 17145 N N . GLU A 1 60 ? -0.995 -11.713 -5.327 1.00 0.00 60 GLU A N 15
ATOM 17146 C CA . GLU A 1 60 ? -2.389 -12.116 -5.470 1.00 0.00 60 GLU A CA 15
ATOM 17147 C C . GLU A 1 60 ? -2.810 -13.032 -4.324 1.00 0.00 60 GLU A C 15
ATOM 17148 O O . GLU A 1 60 ? -2.210 -14.085 -4.102 1.00 0.00 60 GLU A O 15
ATOM 17160 N N . THR A 1 61 ? -3.847 -12.625 -3.599 1.00 0.00 61 THR A N 15
ATOM 17161 C CA . THR A 1 61 ? -4.349 -13.407 -2.476 1.00 0.00 61 THR A CA 15
ATOM 17162 C C . THR A 1 61 ? -5.829 -13.728 -2.647 1.00 0.00 61 THR A C 15
ATOM 17163 O O . THR A 1 61 ? -6.428 -13.409 -3.674 1.00 0.00 61 THR A O 15
ATOM 17174 N N . ASP A 1 62 ? -6.413 -14.361 -1.636 1.00 0.00 62 ASP A N 15
ATOM 17175 C CA . ASP A 1 62 ? -7.825 -14.724 -1.674 1.00 0.00 62 ASP A CA 15
ATOM 17176 C C . ASP A 1 62 ? -8.658 -13.602 -2.284 1.00 0.00 62 ASP A C 15
ATOM 17177 O O . ASP A 1 62 ? -9.483 -13.838 -3.168 1.00 0.00 62 ASP A O 15
ATOM 17186 N N . ILE A 1 63 ? -8.439 -12.382 -1.806 1.00 0.00 63 ILE A N 15
ATOM 17187 C CA . ILE A 1 63 ? -9.169 -11.223 -2.305 1.00 0.00 63 ILE A CA 15
ATOM 17188 C C . ILE A 1 63 ? -8.305 -10.390 -3.245 1.00 0.00 63 ILE A C 15
ATOM 17189 O O . ILE A 1 63 ? -8.696 -10.105 -4.377 1.00 0.00 63 ILE A O 15
ATOM 17205 N N . HIS A 1 64 ? -7.125 -10.004 -2.769 1.00 0.00 64 HIS A N 15
ATOM 17206 C CA . HIS A 1 64 ? -6.202 -9.206 -3.568 1.00 0.00 64 HIS A CA 15
ATOM 17207 C C . HIS A 1 64 ? -5.835 -9.930 -4.860 1.00 0.00 64 HIS A C 15
ATOM 17208 O O . HIS A 1 64 ? -5.784 -11.160 -4.901 1.00 0.00 64 HIS A O 15
ATOM 17222 N N . LYS A 1 65 ? -5.582 -9.161 -5.912 1.00 0.00 65 LYS A N 15
ATOM 17223 C CA . LYS A 1 65 ? -5.219 -9.728 -7.206 1.00 0.00 65 LYS A CA 15
ATOM 17224 C C . LYS A 1 65 ? -4.259 -8.807 -7.954 1.00 0.00 65 LYS A C 15
ATOM 17225 O O . LYS A 1 65 ? -3.882 -7.750 -7.451 1.00 0.00 65 LYS A O 15
ATOM 17244 N N . GLU A 1 66 ? -3.870 -9.217 -9.157 1.00 0.00 66 GLU A N 15
ATOM 17245 C CA . GLU A 1 66 ? -2.956 -8.427 -9.973 1.00 0.00 66 GLU A CA 15
ATOM 17246 C C . GLU A 1 66 ? -3.689 -7.273 -10.651 1.00 0.00 66 GLU A C 15
ATOM 17247 O O . GLU A 1 66 ? -3.120 -6.202 -10.863 1.00 0.00 66 GLU A O 15
ATOM 17259 N N . ASP A 1 67 ? -4.953 -7.501 -10.988 1.00 0.00 67 ASP A N 15
ATOM 17260 C CA . ASP A 1 67 ? -5.766 -6.481 -11.642 1.00 0.00 67 ASP A CA 15
ATOM 17261 C C . ASP A 1 67 ? -6.024 -5.307 -10.702 1.00 0.00 67 ASP A C 15
ATOM 17262 O O . ASP A 1 67 ? -6.174 -4.167 -11.142 1.00 0.00 67 ASP A O 15
ATOM 17271 N N . HIS A 1 68 ? -6.075 -5.595 -9.405 1.00 0.00 68 HIS A N 15
ATOM 17272 C CA . HIS A 1 68 ? -6.316 -4.563 -8.403 1.00 0.00 68 HIS A CA 15
ATOM 17273 C C . HIS A 1 68 ? -5.382 -3.374 -8.611 1.00 0.00 68 HIS A C 15
ATOM 17274 O O . HIS A 1 68 ? -4.322 -3.507 -9.222 1.00 0.00 68 HIS A O 15
ATOM 17288 N N . GLN A 1 69 ? -5.784 -2.215 -8.100 1.00 0.00 69 GLN A N 15
ATOM 17289 C CA . GLN A 1 69 ? -4.983 -1.004 -8.232 1.00 0.00 69 GLN A CA 15
ATOM 17290 C C . GLN A 1 69 ? -4.337 -0.631 -6.902 1.00 0.00 69 GLN A C 15
ATOM 17291 O O . GLN A 1 69 ? -4.805 -1.037 -5.837 1.00 0.00 69 GLN A O 15
ATOM 17305 N N . LEU A 1 70 ? -3.261 0.144 -6.969 1.00 0.00 70 LEU A N 15
ATOM 17306 C CA . LEU A 1 70 ? -2.549 0.573 -5.770 1.00 0.00 70 LEU A CA 15
ATOM 17307 C C . LEU A 1 70 ? -2.509 2.094 -5.675 1.00 0.00 70 LEU A C 15
ATOM 17308 O O . LEU A 1 70 ? -2.470 2.788 -6.690 1.00 0.00 70 LEU A O 15
ATOM 17324 N N . GLU A 1 71 ? -2.517 2.606 -4.448 1.00 0.00 71 GLU A N 15
ATOM 17325 C CA . GLU A 1 71 ? -2.480 4.046 -4.221 1.00 0.00 71 GLU A CA 15
ATOM 17326 C C . GLU A 1 71 ? -1.189 4.453 -3.517 1.00 0.00 71 GLU A C 15
ATOM 17327 O O . GLU A 1 71 ? -0.940 4.094 -2.366 1.00 0.00 71 GLU A O 15
ATOM 17339 N N . PRO A 1 72 ? -0.347 5.221 -4.224 1.00 0.00 72 PRO A N 15
ATOM 17340 C CA . PRO A 1 72 ? 0.933 5.693 -3.688 1.00 0.00 72 PRO A CA 15
ATOM 17341 C C . PRO A 1 72 ? 0.752 6.734 -2.589 1.00 0.00 72 PRO A C 15
ATOM 17342 O O . PRO A 1 72 ? 0.566 7.919 -2.868 1.00 0.00 72 PRO A O 15
ATOM 17353 N N . ILE A 1 73 ? 0.808 6.285 -1.340 1.00 0.00 73 ILE A N 15
ATOM 17354 C CA . ILE A 1 73 ? 0.651 7.179 -0.199 1.00 0.00 73 ILE A CA 15
ATOM 17355 C C . ILE A 1 73 ? 1.998 7.731 0.255 1.00 0.00 73 ILE A C 15
ATOM 17356 O O . ILE A 1 73 ? 2.738 7.070 0.984 1.00 0.00 73 ILE A O 15
ATOM 17372 N N . TYR A 1 74 ? 2.309 8.947 -0.178 1.00 0.00 74 TYR A N 15
ATOM 17373 C CA . TYR A 1 74 ? 3.568 9.589 0.183 1.00 0.00 74 TYR A CA 15
ATOM 17374 C C . TYR A 1 74 ? 3.617 9.887 1.679 1.00 0.00 74 TYR A C 15
ATOM 17375 O O . TYR A 1 74 ? 4.562 9.505 2.368 1.00 0.00 74 TYR A O 15
ATOM 17393 N N . ARG A 1 75 ? 2.591 10.573 2.173 1.00 0.00 75 ARG A N 15
ATOM 17394 C CA . ARG A 1 75 ? 2.516 10.923 3.586 1.00 0.00 75 ARG A CA 15
ATOM 17395 C C . ARG A 1 75 ? 1.403 10.145 4.281 1.00 0.00 75 ARG A C 15
ATOM 17396 O O . ARG A 1 75 ? 0.419 9.755 3.653 1.00 0.00 75 ARG A O 15
ATOM 17417 N N . SER A 1 76 ? 1.567 9.922 5.582 1.00 0.00 76 SER A N 15
ATOM 17418 C CA . SER A 1 76 ? 0.579 9.187 6.361 1.00 0.00 76 SER A CA 15
ATOM 17419 C C . SER A 1 76 ? -0.641 10.056 6.651 1.00 0.00 76 SER A C 15
ATOM 17420 O O . SER A 1 76 ? -0.523 11.144 7.214 1.00 0.00 76 SER A O 15
ATOM 17428 N N . SER A 1 77 ? -1.814 9.567 6.261 1.00 0.00 77 SER A N 15
ATOM 17429 C CA . SER A 1 77 ? -3.057 10.300 6.474 1.00 0.00 77 SER A CA 15
ATOM 17430 C C . SER A 1 77 ? -3.296 10.544 7.961 1.00 0.00 77 SER A C 15
ATOM 17431 O O . SER A 1 77 ? -3.569 9.613 8.718 1.00 0.00 77 SER A O 15
ATOM 17439 N N . GLY A 1 78 ? -3.189 11.804 8.373 1.00 0.00 78 GLY A N 15
ATOM 17440 C CA . GLY A 1 78 ? -3.396 12.148 9.767 1.00 0.00 78 GLY A CA 15
ATOM 17441 C C . GLY A 1 78 ? -2.444 13.226 10.245 1.00 0.00 78 GLY A C 15
ATOM 17442 O O . GLY A 1 78 ? -1.259 12.981 10.474 1.00 0.00 78 GLY A O 15
ATOM 17446 N N . PRO A 1 79 ? -2.963 14.453 10.401 1.00 0.00 79 PRO A N 15
ATOM 17447 C CA . PRO A 1 79 ? -2.167 15.598 10.856 1.00 0.00 79 PRO A CA 15
ATOM 17448 C C . PRO A 1 79 ? -1.761 15.476 12.320 1.00 0.00 79 PRO A C 15
ATOM 17449 O O . PRO A 1 79 ? -0.968 16.273 12.822 1.00 0.00 79 PRO A O 15
ATOM 17460 N N . SER A 1 80 ? -2.308 14.474 13.001 1.00 0.00 80 SER A N 15
ATOM 17461 C CA . SER A 1 80 ? -2.005 14.251 14.409 1.00 0.00 80 SER A CA 15
ATOM 17462 C C . SER A 1 80 ? -0.721 13.442 14.567 1.00 0.00 80 SER A C 15
ATOM 17463 O O . SER A 1 80 ? 0.123 13.754 15.407 1.00 0.00 80 SER A O 15
ATOM 17471 N N . SER A 1 81 ? -0.581 12.401 13.752 1.00 0.00 81 SER A N 15
ATOM 17472 C CA . SER A 1 81 ? 0.598 11.544 13.802 1.00 0.00 81 SER A CA 15
ATOM 17473 C C . SER A 1 81 ? 1.758 12.170 13.034 1.00 0.00 81 SER A C 15
ATOM 17474 O O . SER A 1 81 ? 1.599 12.606 11.894 1.00 0.00 81 SER A O 15
ATOM 17482 N N . GLY A 1 82 ? 2.926 12.211 13.667 1.00 0.00 82 GLY A N 15
ATOM 17483 C CA . GLY A 1 82 ? 4.096 12.785 13.029 1.00 0.00 82 GLY A CA 15
ATOM 17484 C C . GLY A 1 82 ? 5.380 12.444 13.759 1.00 0.00 82 GLY A C 15
ATOM 17485 O O . GLY A 1 82 ? 6.046 13.352 14.255 1.00 0.00 82 GLY A O 15
ATOM 17491 N N . GLY A 1 1 ? 17.893 6.965 40.444 1.00 0.00 1 GLY A N 16
ATOM 17492 C CA . GLY A 1 1 ? 19.132 6.817 41.184 1.00 0.00 1 GLY A CA 16
ATOM 17493 C C . GLY A 1 1 ? 19.803 8.148 41.463 1.00 0.00 1 GLY A C 16
ATOM 17494 O O . GLY A 1 1 ? 19.263 8.982 42.189 1.00 0.00 1 GLY A O 16
ATOM 17498 N N . SER A 1 2 ? 20.984 8.346 40.886 1.00 0.00 2 SER A N 16
ATOM 17499 C CA . SER A 1 2 ? 21.732 9.582 41.081 1.00 0.00 2 SER A CA 16
ATOM 17500 C C . SER A 1 2 ? 22.058 10.237 39.741 1.00 0.00 2 SER A C 16
ATOM 17501 O O . SER A 1 2 ? 23.167 10.727 39.531 1.00 0.00 2 SER A O 16
ATOM 17509 N N . SER A 1 3 ? 21.082 10.241 38.839 1.00 0.00 3 SER A N 16
ATOM 17510 C CA . SER A 1 3 ? 21.264 10.831 37.518 1.00 0.00 3 SER A CA 16
ATOM 17511 C C . SER A 1 3 ? 20.523 12.160 37.410 1.00 0.00 3 SER A C 16
ATOM 17512 O O . SER A 1 3 ? 19.394 12.294 37.881 1.00 0.00 3 SER A O 16
ATOM 17520 N N . GLY A 1 4 ? 21.167 13.141 36.785 1.00 0.00 4 GLY A N 16
ATOM 17521 C CA . GLY A 1 4 ? 20.554 14.447 36.626 1.00 0.00 4 GLY A CA 16
ATOM 17522 C C . GLY A 1 4 ? 19.481 14.457 35.556 1.00 0.00 4 GLY A C 16
ATOM 17523 O O . GLY A 1 4 ? 18.566 13.634 35.577 1.00 0.00 4 GLY A O 16
ATOM 17527 N N . SER A 1 5 ? 19.591 15.392 34.617 1.00 0.00 5 SER A N 16
ATOM 17528 C CA . SER A 1 5 ? 18.619 15.510 33.537 1.00 0.00 5 SER A CA 16
ATOM 17529 C C . SER A 1 5 ? 19.319 15.675 32.192 1.00 0.00 5 SER A C 16
ATOM 17530 O O . SER A 1 5 ? 20.284 16.429 32.070 1.00 0.00 5 SER A O 16
ATOM 17538 N N . SER A 1 6 ? 18.825 14.964 31.183 1.00 0.00 6 SER A N 16
ATOM 17539 C CA . SER A 1 6 ? 19.405 15.027 29.847 1.00 0.00 6 SER A CA 16
ATOM 17540 C C . SER A 1 6 ? 18.317 15.201 28.791 1.00 0.00 6 SER A C 16
ATOM 17541 O O . SER A 1 6 ? 17.284 14.535 28.832 1.00 0.00 6 SER A O 16
ATOM 17549 N N . GLY A 1 7 ? 18.559 16.103 27.844 1.00 0.00 7 GLY A N 16
ATOM 17550 C CA . GLY A 1 7 ? 17.592 16.349 26.790 1.00 0.00 7 GLY A CA 16
ATOM 17551 C C . GLY A 1 7 ? 18.196 17.082 25.609 1.00 0.00 7 GLY A C 16
ATOM 17552 O O . GLY A 1 7 ? 18.799 18.143 25.772 1.00 0.00 7 GLY A O 16
ATOM 17556 N N . GLN A 1 8 ? 18.036 16.515 24.418 1.00 0.00 8 GLN A N 16
ATOM 17557 C CA . GLN A 1 8 ? 18.573 17.121 23.205 1.00 0.00 8 GLN A CA 16
ATOM 17558 C C . GLN A 1 8 ? 17.530 17.129 22.092 1.00 0.00 8 GLN A C 16
ATOM 17559 O O . GLN A 1 8 ? 16.790 16.161 21.917 1.00 0.00 8 GLN A O 16
ATOM 17573 N N . GLN A 1 9 ? 17.478 18.226 21.344 1.00 0.00 9 GLN A N 16
ATOM 17574 C CA . GLN A 1 9 ? 16.525 18.358 20.249 1.00 0.00 9 GLN A CA 16
ATOM 17575 C C . GLN A 1 9 ? 16.881 17.420 19.100 1.00 0.00 9 GLN A C 16
ATOM 17576 O O . GLN A 1 9 ? 18.055 17.155 18.844 1.00 0.00 9 GLN A O 16
ATOM 17590 N N . MET A 1 10 ? 15.860 16.921 18.412 1.00 0.00 10 MET A N 16
ATOM 17591 C CA . MET A 1 10 ? 16.066 16.013 17.290 1.00 0.00 10 MET A CA 16
ATOM 17592 C C . MET A 1 10 ? 15.608 16.651 15.982 1.00 0.00 10 MET A C 16
ATOM 17593 O O . MET A 1 10 ? 14.429 16.595 15.635 1.00 0.00 10 MET A O 16
ATOM 17607 N N . GLN A 1 11 ? 16.548 17.257 15.263 1.00 0.00 11 GLN A N 16
ATOM 17608 C CA . GLN A 1 11 ? 16.239 17.906 13.995 1.00 0.00 11 GLN A CA 16
ATOM 17609 C C . GLN A 1 11 ? 17.215 17.469 12.908 1.00 0.00 11 GLN A C 16
ATOM 17610 O O . GLN A 1 11 ? 18.402 17.791 12.960 1.00 0.00 11 GLN A O 16
ATOM 17624 N N . ALA A 1 12 ? 16.707 16.735 11.924 1.00 0.00 12 ALA A N 16
ATOM 17625 C CA . ALA A 1 12 ? 17.534 16.256 10.823 1.00 0.00 12 ALA A CA 16
ATOM 17626 C C . ALA A 1 12 ? 16.793 16.358 9.494 1.00 0.00 12 ALA A C 16
ATOM 17627 O O . ALA A 1 12 ? 15.576 16.536 9.465 1.00 0.00 12 ALA A O 16
ATOM 17634 N N . GLU A 1 13 ? 17.535 16.245 8.397 1.00 0.00 13 GLU A N 16
ATOM 17635 C CA . GLU A 1 13 ? 16.947 16.326 7.066 1.00 0.00 13 GLU A CA 16
ATOM 17636 C C . GLU A 1 13 ? 15.857 15.273 6.887 1.00 0.00 13 GLU A C 16
ATOM 17637 O O . GLU A 1 13 ? 16.036 14.112 7.252 1.00 0.00 13 GLU A O 16
ATOM 17649 N N . SER A 1 14 ? 14.727 15.689 6.323 1.00 0.00 14 SER A N 16
ATOM 17650 C CA . SER A 1 14 ? 13.606 14.784 6.100 1.00 0.00 14 SER A CA 16
ATOM 17651 C C . SER A 1 14 ? 13.903 13.825 4.950 1.00 0.00 14 SER A C 16
ATOM 17652 O O . SER A 1 14 ? 13.743 14.172 3.781 1.00 0.00 14 SER A O 16
ATOM 17660 N N . GLY A 1 15 ? 14.336 12.616 5.293 1.00 0.00 15 GLY A N 16
ATOM 17661 C CA . GLY A 1 15 ? 14.649 11.625 4.280 1.00 0.00 15 GLY A CA 16
ATOM 17662 C C . GLY A 1 15 ? 13.406 10.994 3.684 1.00 0.00 15 GLY A C 16
ATOM 17663 O O . GLY A 1 15 ? 13.109 11.186 2.504 1.00 0.00 15 GLY A O 16
ATOM 17667 N N . PHE A 1 16 ? 12.679 10.238 4.499 1.00 0.00 16 PHE A N 16
ATOM 17668 C CA . PHE A 1 16 ? 11.463 9.574 4.044 1.00 0.00 16 PHE A CA 16
ATOM 17669 C C . PHE A 1 16 ? 10.412 9.546 5.150 1.00 0.00 16 PHE A C 16
ATOM 17670 O O . PHE A 1 16 ? 10.735 9.671 6.332 1.00 0.00 16 PHE A O 16
ATOM 17687 N N . VAL A 1 17 ? 9.153 9.382 4.758 1.00 0.00 17 VAL A N 16
ATOM 17688 C CA . VAL A 1 17 ? 8.054 9.337 5.715 1.00 0.00 17 VAL A CA 16
ATOM 17689 C C . VAL A 1 17 ? 7.992 7.985 6.418 1.00 0.00 17 VAL A C 16
ATOM 17690 O O . VAL A 1 17 ? 8.052 6.938 5.775 1.00 0.00 17 VAL A O 16
ATOM 17703 N N . GLN A 1 18 ? 7.871 8.018 7.741 1.00 0.00 18 GLN A N 16
ATOM 17704 C CA . GLN A 1 18 ? 7.801 6.794 8.531 1.00 0.00 18 GLN A CA 16
ATOM 17705 C C . GLN A 1 18 ? 6.358 6.464 8.897 1.00 0.00 18 GLN A C 16
ATOM 17706 O O . GLN A 1 18 ? 5.782 7.068 9.804 1.00 0.00 18 GLN A O 16
ATOM 17720 N N . HIS A 1 19 ? 5.777 5.504 8.185 1.00 0.00 19 HIS A N 16
ATOM 17721 C CA . HIS A 1 19 ? 4.400 5.093 8.435 1.00 0.00 19 HIS A CA 16
ATOM 17722 C C . HIS A 1 19 ? 4.341 4.014 9.513 1.00 0.00 19 HIS A C 16
ATOM 17723 O O . HIS A 1 19 ? 4.818 2.896 9.313 1.00 0.00 19 HIS A O 16
ATOM 17737 N N . VAL A 1 20 ? 3.755 4.357 10.656 1.00 0.00 20 VAL A N 16
ATOM 17738 C CA . VAL A 1 20 ? 3.635 3.418 11.764 1.00 0.00 20 VAL A CA 16
ATOM 17739 C C . VAL A 1 20 ? 2.295 2.691 11.726 1.00 0.00 20 VAL A C 16
ATOM 17740 O O . VAL A 1 20 ? 1.257 3.295 11.460 1.00 0.00 20 VAL A O 16
ATOM 17753 N N . GLY A 1 21 ? 2.326 1.389 11.994 1.00 0.00 21 GLY A N 16
ATOM 17754 C CA . GLY A 1 21 ? 1.108 0.601 11.985 1.00 0.00 21 GLY A CA 16
ATOM 17755 C C . GLY A 1 21 ? 0.936 -0.187 10.702 1.00 0.00 21 GLY A C 16
ATOM 17756 O O . GLY A 1 21 ? 0.430 -1.309 10.716 1.00 0.00 21 GLY A O 16
ATOM 17760 N N . PHE A 1 22 ? 1.357 0.402 9.587 1.00 0.00 22 PHE A N 16
ATOM 17761 C CA . PHE A 1 22 ? 1.245 -0.251 8.288 1.00 0.00 22 PHE A CA 16
ATOM 17762 C C . PHE A 1 22 ? 2.437 -1.169 8.036 1.00 0.00 22 PHE A C 16
ATOM 17763 O O . PHE A 1 22 ? 3.590 -0.761 8.176 1.00 0.00 22 PHE A O 16
ATOM 17780 N N . LYS A 1 23 ? 2.151 -2.413 7.665 1.00 0.00 23 LYS A N 16
ATOM 17781 C CA . LYS A 1 23 ? 3.197 -3.391 7.392 1.00 0.00 23 LYS A CA 16
ATOM 17782 C C . LYS A 1 23 ? 3.021 -4.004 6.007 1.00 0.00 23 LYS A C 16
ATOM 17783 O O . LYS A 1 23 ? 1.957 -4.529 5.680 1.00 0.00 23 LYS A O 16
ATOM 17802 N N . CYS A 1 24 ? 4.072 -3.934 5.196 1.00 0.00 24 CYS A N 16
ATOM 17803 C CA . CYS A 1 24 ? 4.035 -4.483 3.846 1.00 0.00 24 CYS A CA 16
ATOM 17804 C C . CYS A 1 24 ? 3.676 -5.966 3.871 1.00 0.00 24 CYS A C 16
ATOM 17805 O O . CYS A 1 24 ? 4.317 -6.758 4.561 1.00 0.00 24 CYS A O 16
ATOM 17812 N N . ASP A 1 25 ? 2.647 -6.332 3.115 1.00 0.00 25 ASP A N 16
ATOM 17813 C CA . ASP A 1 25 ? 2.203 -7.720 3.049 1.00 0.00 25 ASP A CA 16
ATOM 17814 C C . ASP A 1 25 ? 3.036 -8.510 2.044 1.00 0.00 25 ASP A C 16
ATOM 17815 O O . ASP A 1 25 ? 2.876 -9.722 1.908 1.00 0.00 25 ASP A O 16
ATOM 17824 N N . ASN A 1 26 ? 3.925 -7.814 1.343 1.00 0.00 26 ASN A N 16
ATOM 17825 C CA . ASN A 1 26 ? 4.783 -8.450 0.350 1.00 0.00 26 ASN A CA 16
ATOM 17826 C C . ASN A 1 26 ? 6.067 -8.967 0.991 1.00 0.00 26 ASN A C 16
ATOM 17827 O O . ASN A 1 26 ? 6.279 -10.176 1.095 1.00 0.00 26 ASN A O 16
ATOM 17838 N N . CYS A 1 27 ? 6.921 -8.044 1.420 1.00 0.00 27 CYS A N 16
ATOM 17839 C CA . CYS A 1 27 ? 8.185 -8.405 2.052 1.00 0.00 27 CYS A CA 16
ATOM 17840 C C . CYS A 1 27 ? 8.024 -8.517 3.565 1.00 0.00 27 CYS A C 16
ATOM 17841 O O . CYS A 1 27 ? 8.576 -9.419 4.193 1.00 0.00 27 CYS A O 16
ATOM 17848 N N . GLY A 1 28 ? 7.263 -7.593 4.144 1.00 0.00 28 GLY A N 16
ATOM 17849 C CA . GLY A 1 28 ? 7.042 -7.606 5.578 1.00 0.00 28 GLY A CA 16
ATOM 17850 C C . GLY A 1 28 ? 7.755 -6.470 6.285 1.00 0.00 28 GLY A C 16
ATOM 17851 O O . GLY A 1 28 ? 7.979 -6.526 7.494 1.00 0.00 28 GLY A O 16
ATOM 17855 N N . ILE A 1 29 ? 8.112 -5.438 5.529 1.00 0.00 29 ILE A N 16
ATOM 17856 C CA . ILE A 1 29 ? 8.804 -4.284 6.091 1.00 0.00 29 ILE A CA 16
ATOM 17857 C C . ILE A 1 29 ? 7.853 -3.418 6.910 1.00 0.00 29 ILE A C 16
ATOM 17858 O O . ILE A 1 29 ? 6.885 -2.872 6.382 1.00 0.00 29 ILE A O 16
ATOM 17874 N N . GLU A 1 30 ? 8.137 -3.296 8.203 1.00 0.00 30 GLU A N 16
ATOM 17875 C CA . GLU A 1 30 ? 7.307 -2.495 9.095 1.00 0.00 30 GLU A CA 16
ATOM 17876 C C . GLU A 1 30 ? 8.137 -1.919 10.239 1.00 0.00 30 GLU A C 16
ATOM 17877 O O . GLU A 1 30 ? 8.929 -2.613 10.876 1.00 0.00 30 GLU A O 16
ATOM 17889 N N . PRO A 1 31 ? 7.952 -0.617 10.506 1.00 0.00 31 PRO A N 16
ATOM 17890 C CA . PRO A 1 31 ? 7.012 0.219 9.753 1.00 0.00 31 PRO A CA 16
ATOM 17891 C C . PRO A 1 31 ? 7.481 0.478 8.326 1.00 0.00 31 PRO A C 16
ATOM 17892 O O . PRO A 1 31 ? 8.655 0.289 8.004 1.00 0.00 31 PRO A O 16
ATOM 17903 N N . ILE A 1 32 ? 6.558 0.911 7.474 1.00 0.00 32 ILE A N 16
ATOM 17904 C CA . ILE A 1 32 ? 6.879 1.197 6.081 1.00 0.00 32 ILE A CA 16
ATOM 17905 C C . ILE A 1 32 ? 7.475 2.592 5.930 1.00 0.00 32 ILE A C 16
ATOM 17906 O O . ILE A 1 32 ? 6.913 3.574 6.415 1.00 0.00 32 ILE A O 16
ATOM 17922 N N . GLN A 1 33 ? 8.616 2.672 5.252 1.00 0.00 33 GLN A N 16
ATOM 17923 C CA . GLN A 1 33 ? 9.288 3.948 5.035 1.00 0.00 33 GLN A CA 16
ATOM 17924 C C . GLN A 1 33 ? 9.150 4.396 3.584 1.00 0.00 33 GLN A C 16
ATOM 17925 O O . GLN A 1 33 ? 9.313 3.600 2.660 1.00 0.00 33 GLN A O 16
ATOM 17939 N N . GLY A 1 34 ? 8.849 5.676 3.391 1.00 0.00 34 GLY A N 16
ATOM 17940 C CA . GLY A 1 34 ? 8.695 6.208 2.049 1.00 0.00 34 GLY A CA 16
ATOM 17941 C C . GLY A 1 34 ? 7.241 6.327 1.637 1.00 0.00 34 GLY A C 16
ATOM 17942 O O . GLY A 1 34 ? 6.464 7.040 2.272 1.00 0.00 34 GLY A O 16
ATOM 17946 N N . VAL A 1 35 ? 6.872 5.628 0.568 1.00 0.00 35 VAL A N 16
ATOM 17947 C CA . VAL A 1 35 ? 5.501 5.658 0.071 1.00 0.00 35 VAL A CA 16
ATOM 17948 C C . VAL A 1 35 ? 4.790 4.336 0.338 1.00 0.00 35 VAL A C 16
ATOM 17949 O O . VAL A 1 35 ? 5.317 3.265 0.039 1.00 0.00 35 VAL A O 16
ATOM 17962 N N . ARG A 1 36 ? 3.590 4.420 0.902 1.00 0.00 36 ARG A N 16
ATOM 17963 C CA . ARG A 1 36 ? 2.806 3.230 1.210 1.00 0.00 36 ARG A CA 16
ATOM 17964 C C . ARG A 1 36 ? 1.721 3.006 0.160 1.00 0.00 36 ARG A C 16
ATOM 17965 O O . ARG A 1 36 ? 0.707 3.704 0.143 1.00 0.00 36 ARG A O 16
ATOM 17986 N N . TRP A 1 37 ? 1.943 2.031 -0.713 1.00 0.00 37 TRP A N 16
ATOM 17987 C CA . TRP A 1 37 ? 0.985 1.716 -1.767 1.00 0.00 37 TRP A CA 16
ATOM 17988 C C . TRP A 1 37 ? -0.231 0.993 -1.199 1.00 0.00 37 TRP A C 16
ATOM 17989 O O . TRP A 1 37 ? -0.203 -0.221 -0.994 1.00 0.00 37 TRP A O 16
ATOM 18010 N N . HIS A 1 38 ? -1.297 1.745 -0.946 1.00 0.00 38 HIS A N 16
ATOM 18011 C CA . HIS A 1 38 ? -2.524 1.174 -0.402 1.00 0.00 38 HIS A CA 16
ATOM 18012 C C . HIS A 1 38 ? -3.473 0.758 -1.522 1.00 0.00 38 HIS A C 16
ATOM 18013 O O . HIS A 1 38 ? -3.853 1.573 -2.363 1.00 0.00 38 HIS A O 16
ATOM 18027 N N . CYS A 1 39 ? -3.851 -0.516 -1.528 1.00 0.00 39 CYS A N 16
ATOM 18028 C CA . CYS A 1 39 ? -4.754 -1.042 -2.544 1.00 0.00 39 CYS A CA 16
ATOM 18029 C C . CYS A 1 39 ? -6.080 -0.286 -2.538 1.00 0.00 39 CYS A C 16
ATOM 18030 O O . CYS A 1 39 ? -6.567 0.123 -1.484 1.00 0.00 39 CYS A O 16
ATOM 18037 N N . GLN A 1 40 ? -6.657 -0.105 -3.721 1.00 0.00 40 GLN A N 16
ATOM 18038 C CA . GLN A 1 40 ? -7.926 0.602 -3.851 1.00 0.00 40 GLN A CA 16
ATOM 18039 C C . GLN A 1 40 ? -9.087 -0.380 -3.968 1.00 0.00 40 GLN A C 16
ATOM 18040 O O . GLN A 1 40 ? -10.166 -0.148 -3.423 1.00 0.00 40 GLN A O 16
ATOM 18054 N N . ASP A 1 41 ? -8.858 -1.476 -4.682 1.00 0.00 41 ASP A N 16
ATOM 18055 C CA . ASP A 1 41 ? -9.885 -2.494 -4.870 1.00 0.00 41 ASP A CA 16
ATOM 18056 C C . ASP A 1 41 ? -10.276 -3.124 -3.537 1.00 0.00 41 ASP A C 16
ATOM 18057 O O . ASP A 1 41 ? -11.447 -3.118 -3.156 1.00 0.00 41 ASP A O 16
ATOM 18066 N N . CYS A 1 42 ? -9.290 -3.667 -2.833 1.00 0.00 42 CYS A N 16
ATOM 18067 C CA . CYS A 1 42 ? -9.530 -4.303 -1.543 1.00 0.00 42 CYS A CA 16
ATOM 18068 C C . CYS A 1 42 ? -10.421 -3.429 -0.664 1.00 0.00 42 CYS A C 16
ATOM 18069 O O . CYS A 1 42 ? -10.414 -2.202 -0.756 1.00 0.00 42 CYS A O 16
ATOM 18076 N N . PRO A 1 43 ? -11.207 -4.076 0.209 1.00 0.00 43 PRO A N 16
ATOM 18077 C CA . PRO A 1 43 ? -12.117 -3.379 1.122 1.00 0.00 43 PRO A CA 16
ATOM 18078 C C . PRO A 1 43 ? -11.373 -2.613 2.210 1.00 0.00 43 PRO A C 16
ATOM 18079 O O . PRO A 1 43 ? -10.164 -2.760 2.390 1.00 0.00 43 PRO A O 16
ATOM 18090 N N . PRO A 1 44 ? -12.109 -1.774 2.954 1.00 0.00 44 PRO A N 16
ATOM 18091 C CA . PRO A 1 44 ? -11.539 -0.969 4.038 1.00 0.00 44 PRO A CA 16
ATOM 18092 C C . PRO A 1 44 ? -11.121 -1.819 5.234 1.00 0.00 44 PRO A C 16
ATOM 18093 O O . PRO A 1 44 ? -10.419 -1.346 6.127 1.00 0.00 44 PRO A O 16
ATOM 18104 N N . GLU A 1 45 ? -11.557 -3.075 5.242 1.00 0.00 45 GLU A N 16
ATOM 18105 C CA . GLU A 1 45 ? -11.227 -3.989 6.329 1.00 0.00 45 GLU A CA 16
ATOM 18106 C C . GLU A 1 45 ? -10.064 -4.898 5.941 1.00 0.00 45 GLU A C 16
ATOM 18107 O O . GLU A 1 45 ? -9.265 -5.296 6.788 1.00 0.00 45 GLU A O 16
ATOM 18119 N N . MET A 1 46 ? -9.978 -5.223 4.655 1.00 0.00 46 MET A N 16
ATOM 18120 C CA . MET A 1 46 ? -8.914 -6.085 4.155 1.00 0.00 46 MET A CA 16
ATOM 18121 C C . MET A 1 46 ? -7.920 -5.289 3.315 1.00 0.00 46 MET A C 16
ATOM 18122 O O . MET A 1 46 ? -7.245 -5.841 2.446 1.00 0.00 46 MET A O 16
ATOM 18136 N N . SER A 1 47 ? -7.835 -3.989 3.580 1.00 0.00 47 SER A N 16
ATOM 18137 C CA . SER A 1 47 ? -6.927 -3.117 2.845 1.00 0.00 47 SER A CA 16
ATOM 18138 C C . SER A 1 47 ? -5.482 -3.583 3.000 1.00 0.00 47 SER A C 16
ATOM 18139 O O . SER A 1 47 ? -5.060 -3.985 4.085 1.00 0.00 47 SER A O 16
ATOM 18147 N N . LEU A 1 48 ? -4.728 -3.525 1.908 1.00 0.00 48 LEU A N 16
ATOM 18148 C CA . LEU A 1 48 ? -3.330 -3.941 1.920 1.00 0.00 48 LEU A CA 16
ATOM 18149 C C . LEU A 1 48 ? -2.406 -2.749 1.692 1.00 0.00 48 LEU A C 16
ATOM 18150 O O . LEU A 1 48 ? -2.844 -1.685 1.254 1.00 0.00 48 LEU A O 16
ATOM 18166 N N . ASP A 1 49 ? -1.125 -2.935 1.990 1.00 0.00 49 ASP A N 16
ATOM 18167 C CA . ASP A 1 49 ? -0.137 -1.877 1.815 1.00 0.00 49 ASP A CA 16
ATOM 18168 C C . ASP A 1 49 ? 1.184 -2.445 1.307 1.00 0.00 49 ASP A C 16
ATOM 18169 O O . ASP A 1 49 ? 1.709 -3.413 1.858 1.00 0.00 49 ASP A O 16
ATOM 18178 N N . PHE A 1 50 ? 1.717 -1.838 0.251 1.00 0.00 50 PHE A N 16
ATOM 18179 C CA . PHE A 1 50 ? 2.976 -2.284 -0.333 1.00 0.00 50 PHE A CA 16
ATOM 18180 C C . PHE A 1 50 ? 3.994 -1.148 -0.365 1.00 0.00 50 PHE A C 16
ATOM 18181 O O . PHE A 1 50 ? 3.683 -0.031 -0.779 1.00 0.00 50 PHE A O 16
ATOM 18198 N N . CYS A 1 51 ? 5.213 -1.442 0.077 1.00 0.00 51 CYS A N 16
ATOM 18199 C CA . CYS A 1 51 ? 6.278 -0.447 0.102 1.00 0.00 51 CYS A CA 16
ATOM 18200 C C . CYS A 1 51 ? 6.783 -0.156 -1.309 1.00 0.00 51 CYS A C 16
ATOM 18201 O O . CYS A 1 51 ? 6.795 -1.037 -2.169 1.00 0.00 51 CYS A O 16
ATOM 18208 N N . ASP A 1 52 ? 7.201 1.084 -1.538 1.00 0.00 52 ASP A N 16
ATOM 18209 C CA . ASP A 1 52 ? 7.709 1.491 -2.843 1.00 0.00 52 ASP A CA 16
ATOM 18210 C C . ASP A 1 52 ? 8.508 0.364 -3.490 1.00 0.00 52 ASP A C 16
ATOM 18211 O O . ASP A 1 52 ? 8.497 0.203 -4.710 1.00 0.00 52 ASP A O 16
ATOM 18220 N N . SER A 1 53 ? 9.203 -0.412 -2.664 1.00 0.00 53 SER A N 16
ATOM 18221 C CA . SER A 1 53 ? 10.013 -1.520 -3.156 1.00 0.00 53 SER A CA 16
ATOM 18222 C C . SER A 1 53 ? 9.131 -2.618 -3.744 1.00 0.00 53 SER A C 16
ATOM 18223 O O . SER A 1 53 ? 9.416 -3.151 -4.817 1.00 0.00 53 SER A O 16
ATOM 18231 N N . CYS A 1 54 ? 8.059 -2.951 -3.033 1.00 0.00 54 CYS A N 16
ATOM 18232 C CA . CYS A 1 54 ? 7.135 -3.985 -3.482 1.00 0.00 54 CYS A CA 16
ATOM 18233 C C . CYS A 1 54 ? 5.979 -3.376 -4.270 1.00 0.00 54 CYS A C 16
ATOM 18234 O O . CYS A 1 54 ? 4.908 -3.973 -4.383 1.00 0.00 54 CYS A O 16
ATOM 18241 N N . SER A 1 55 ? 6.204 -2.185 -4.815 1.00 0.00 55 SER A N 16
ATOM 18242 C CA . SER A 1 55 ? 5.181 -1.493 -5.590 1.00 0.00 55 SER A CA 16
ATOM 18243 C C . SER A 1 55 ? 5.030 -2.120 -6.973 1.00 0.00 55 SER A C 16
ATOM 18244 O O . SER A 1 55 ? 3.957 -2.073 -7.575 1.00 0.00 55 SER A O 16
ATOM 18252 N N . ASP A 1 56 ? 6.113 -2.706 -7.471 1.00 0.00 56 ASP A N 16
ATOM 18253 C CA . ASP A 1 56 ? 6.103 -3.344 -8.782 1.00 0.00 56 ASP A CA 16
ATOM 18254 C C . ASP A 1 56 ? 5.883 -4.848 -8.653 1.00 0.00 56 ASP A C 16
ATOM 18255 O O . ASP A 1 56 ? 6.030 -5.592 -9.623 1.00 0.00 56 ASP A O 16
ATOM 18264 N N . CYS A 1 57 ? 5.531 -5.288 -7.450 1.00 0.00 57 CYS A N 16
ATOM 18265 C CA . CYS A 1 57 ? 5.292 -6.704 -7.194 1.00 0.00 57 CYS A CA 16
ATOM 18266 C C . CYS A 1 57 ? 3.815 -7.046 -7.365 1.00 0.00 57 CYS A C 16
ATOM 18267 O O . CYS A 1 57 ? 2.945 -6.190 -7.196 1.00 0.00 57 CYS A O 16
ATOM 18275 N N . LEU A 1 58 ? 3.540 -8.300 -7.704 1.00 0.00 58 LEU A N 16
ATOM 18276 C CA . LEU A 1 58 ? 2.168 -8.756 -7.900 1.00 0.00 58 LEU A CA 16
ATOM 18277 C C . LEU A 1 58 ? 1.786 -9.801 -6.857 1.00 0.00 58 LEU A C 16
ATOM 18278 O O . LEU A 1 58 ? 2.326 -10.908 -6.846 1.00 0.00 58 LEU A O 16
ATOM 18294 N N . HIS A 1 59 ? 0.852 -9.444 -5.982 1.00 0.00 59 HIS A N 16
ATOM 18295 C CA . HIS A 1 59 ? 0.396 -10.352 -4.936 1.00 0.00 59 HIS A CA 16
ATOM 18296 C C . HIS A 1 59 ? -1.114 -10.555 -5.013 1.00 0.00 59 HIS A C 16
ATOM 18297 O O . HIS A 1 59 ? -1.881 -9.592 -4.988 1.00 0.00 59 HIS A O 16
ATOM 18311 N N . GLU A 1 60 ? -1.534 -11.813 -5.107 1.00 0.00 60 GLU A N 16
ATOM 18312 C CA . GLU A 1 60 ? -2.953 -12.140 -5.189 1.00 0.00 60 GLU A CA 16
ATOM 18313 C C . GLU A 1 60 ? -3.380 -13.007 -4.008 1.00 0.00 60 GLU A C 16
ATOM 18314 O O . GLU A 1 60 ? -2.881 -14.117 -3.825 1.00 0.00 60 GLU A O 16
ATOM 18326 N N . THR A 1 61 ? -4.309 -12.491 -3.208 1.00 0.00 61 THR A N 16
ATOM 18327 C CA . THR A 1 61 ? -4.803 -13.216 -2.044 1.00 0.00 61 THR A CA 16
ATOM 18328 C C . THR A 1 61 ? -6.293 -13.510 -2.172 1.00 0.00 61 THR A C 16
ATOM 18329 O O . THR A 1 61 ? -6.920 -13.166 -3.174 1.00 0.00 61 THR A O 16
ATOM 18340 N N . ASP A 1 62 ? -6.855 -14.148 -1.151 1.00 0.00 62 ASP A N 16
ATOM 18341 C CA . ASP A 1 62 ? -8.273 -14.487 -1.149 1.00 0.00 62 ASP A CA 16
ATOM 18342 C C . ASP A 1 62 ? -9.105 -13.350 -1.734 1.00 0.00 62 ASP A C 16
ATOM 18343 O O . ASP A 1 62 ? -10.011 -13.580 -2.536 1.00 0.00 62 ASP A O 16
ATOM 18352 N N . ILE A 1 63 ? -8.793 -12.125 -1.327 1.00 0.00 63 ILE A N 16
ATOM 18353 C CA . ILE A 1 63 ? -9.511 -10.953 -1.811 1.00 0.00 63 ILE A CA 16
ATOM 18354 C C . ILE A 1 63 ? -8.662 -10.155 -2.795 1.00 0.00 63 ILE A C 16
ATOM 18355 O O . ILE A 1 63 ? -9.083 -9.887 -3.920 1.00 0.00 63 ILE A O 16
ATOM 18371 N N . HIS A 1 64 ? -7.462 -9.779 -2.363 1.00 0.00 64 HIS A N 16
ATOM 18372 C CA . HIS A 1 64 ? -6.551 -9.014 -3.207 1.00 0.00 64 HIS A CA 16
ATOM 18373 C C . HIS A 1 64 ? -6.215 -9.783 -4.481 1.00 0.00 64 HIS A C 16
ATOM 18374 O O . HIS A 1 64 ? -6.131 -11.011 -4.474 1.00 0.00 64 HIS A O 16
ATOM 18388 N N . LYS A 1 65 ? -6.024 -9.052 -5.574 1.00 0.00 65 LYS A N 16
ATOM 18389 C CA . LYS A 1 65 ? -5.697 -9.664 -6.857 1.00 0.00 65 LYS A CA 16
ATOM 18390 C C . LYS A 1 65 ? -4.701 -8.806 -7.630 1.00 0.00 65 LYS A C 16
ATOM 18391 O O . LYS A 1 65 ? -4.214 -7.796 -7.124 1.00 0.00 65 LYS A O 16
ATOM 18410 N N . GLU A 1 66 ? -4.404 -9.215 -8.860 1.00 0.00 66 GLU A N 16
ATOM 18411 C CA . GLU A 1 66 ? -3.466 -8.482 -9.702 1.00 0.00 66 GLU A CA 16
ATOM 18412 C C . GLU A 1 66 ? -4.146 -7.284 -10.358 1.00 0.00 66 GLU A C 16
ATOM 18413 O O . GLU A 1 66 ? -3.602 -6.179 -10.371 1.00 0.00 66 GLU A O 16
ATOM 18425 N N . ASP A 1 67 ? -5.337 -7.510 -10.901 1.00 0.00 67 ASP A N 16
ATOM 18426 C CA . ASP A 1 67 ? -6.092 -6.450 -11.558 1.00 0.00 67 ASP A CA 16
ATOM 18427 C C . ASP A 1 67 ? -6.304 -5.269 -10.616 1.00 0.00 67 ASP A C 16
ATOM 18428 O O . ASP A 1 67 ? -6.363 -4.118 -11.049 1.00 0.00 67 ASP A O 16
ATOM 18437 N N . HIS A 1 68 ? -6.418 -5.563 -9.324 1.00 0.00 68 HIS A N 16
ATOM 18438 C CA . HIS A 1 68 ? -6.624 -4.526 -8.320 1.00 0.00 68 HIS A CA 16
ATOM 18439 C C . HIS A 1 68 ? -5.685 -3.347 -8.555 1.00 0.00 68 HIS A C 16
ATOM 18440 O O . HIS A 1 68 ? -4.683 -3.471 -9.258 1.00 0.00 68 HIS A O 16
ATOM 18454 N N . GLN A 1 69 ? -6.018 -2.204 -7.964 1.00 0.00 69 GLN A N 16
ATOM 18455 C CA . GLN A 1 69 ? -5.204 -1.003 -8.111 1.00 0.00 69 GLN A CA 16
ATOM 18456 C C . GLN A 1 69 ? -4.536 -0.633 -6.791 1.00 0.00 69 GLN A C 16
ATOM 18457 O O . GLN A 1 69 ? -4.991 -1.033 -5.719 1.00 0.00 69 GLN A O 16
ATOM 18471 N N . LEU A 1 70 ? -3.454 0.134 -6.876 1.00 0.00 70 LEU A N 16
ATOM 18472 C CA . LEU A 1 70 ? -2.722 0.558 -5.688 1.00 0.00 70 LEU A CA 16
ATOM 18473 C C . LEU A 1 70 ? -2.676 2.080 -5.592 1.00 0.00 70 LEU A C 16
ATOM 18474 O O . LEU A 1 70 ? -2.689 2.776 -6.606 1.00 0.00 70 LEU A O 16
ATOM 18490 N N . GLU A 1 71 ? -2.620 2.589 -4.365 1.00 0.00 71 GLU A N 16
ATOM 18491 C CA . GLU A 1 71 ? -2.571 4.028 -4.137 1.00 0.00 71 GLU A CA 16
ATOM 18492 C C . GLU A 1 71 ? -1.265 4.426 -3.455 1.00 0.00 71 GLU A C 16
ATOM 18493 O O . GLU A 1 71 ? -1.001 4.068 -2.307 1.00 0.00 71 GLU A O 16
ATOM 18505 N N . PRO A 1 72 ? -0.428 5.185 -4.178 1.00 0.00 72 PRO A N 16
ATOM 18506 C CA . PRO A 1 72 ? 0.864 5.649 -3.664 1.00 0.00 72 PRO A CA 16
ATOM 18507 C C . PRO A 1 72 ? 0.709 6.695 -2.565 1.00 0.00 72 PRO A C 16
ATOM 18508 O O . PRO A 1 72 ? 0.436 7.863 -2.841 1.00 0.00 72 PRO A O 16
ATOM 18519 N N . ILE A 1 73 ? 0.885 6.267 -1.319 1.00 0.00 73 ILE A N 16
ATOM 18520 C CA . ILE A 1 73 ? 0.766 7.168 -0.179 1.00 0.00 73 ILE A CA 16
ATOM 18521 C C . ILE A 1 73 ? 2.128 7.716 0.233 1.00 0.00 73 ILE A C 16
ATOM 18522 O O . ILE A 1 73 ? 2.884 7.057 0.947 1.00 0.00 73 ILE A O 16
ATOM 18538 N N . TYR A 1 74 ? 2.434 8.927 -0.220 1.00 0.00 74 TYR A N 16
ATOM 18539 C CA . TYR A 1 74 ? 3.706 9.564 0.101 1.00 0.00 74 TYR A CA 16
ATOM 18540 C C . TYR A 1 74 ? 3.789 9.895 1.588 1.00 0.00 74 TYR A C 16
ATOM 18541 O O . TYR A 1 74 ? 4.779 9.583 2.250 1.00 0.00 74 TYR A O 16
ATOM 18559 N N . ARG A 1 75 ? 2.742 10.528 2.106 1.00 0.00 75 ARG A N 16
ATOM 18560 C CA . ARG A 1 75 ? 2.696 10.903 3.514 1.00 0.00 75 ARG A CA 16
ATOM 18561 C C . ARG A 1 75 ? 1.521 10.228 4.218 1.00 0.00 75 ARG A C 16
ATOM 18562 O O . ARG A 1 75 ? 0.502 9.927 3.596 1.00 0.00 75 ARG A O 16
ATOM 18583 N N . SER A 1 76 ? 1.672 9.994 5.517 1.00 0.00 76 SER A N 16
ATOM 18584 C CA . SER A 1 76 ? 0.626 9.351 6.305 1.00 0.00 76 SER A CA 16
ATOM 18585 C C . SER A 1 76 ? -0.548 10.300 6.525 1.00 0.00 76 SER A C 16
ATOM 18586 O O . SER A 1 76 ? -0.362 11.497 6.740 1.00 0.00 76 SER A O 16
ATOM 18594 N N . SER A 1 77 ? -1.759 9.755 6.468 1.00 0.00 77 SER A N 16
ATOM 18595 C CA . SER A 1 77 ? -2.966 10.552 6.657 1.00 0.00 77 SER A CA 16
ATOM 18596 C C . SER A 1 77 ? -2.950 11.248 8.015 1.00 0.00 77 SER A C 16
ATOM 18597 O O . SER A 1 77 ? -3.258 10.641 9.040 1.00 0.00 77 SER A O 16
ATOM 18605 N N . GLY A 1 78 ? -2.588 12.527 8.013 1.00 0.00 78 GLY A N 16
ATOM 18606 C CA . GLY A 1 78 ? -2.539 13.286 9.250 1.00 0.00 78 GLY A CA 16
ATOM 18607 C C . GLY A 1 78 ? -1.946 14.668 9.058 1.00 0.00 78 GLY A C 16
ATOM 18608 O O . GLY A 1 78 ? -0.729 14.851 9.066 1.00 0.00 78 GLY A O 16
ATOM 18612 N N . PRO A 1 79 ? -2.819 15.671 8.880 1.00 0.00 79 PRO A N 16
ATOM 18613 C CA . PRO A 1 79 ? -2.398 17.061 8.681 1.00 0.00 79 PRO A CA 16
ATOM 18614 C C . PRO A 1 79 ? -1.803 17.673 9.945 1.00 0.00 79 PRO A C 16
ATOM 18615 O O . PRO A 1 79 ? -2.503 18.327 10.717 1.00 0.00 79 PRO A O 16
ATOM 18626 N N . SER A 1 80 ? -0.508 17.456 10.149 1.00 0.00 80 SER A N 16
ATOM 18627 C CA . SER A 1 80 ? 0.180 17.983 11.321 1.00 0.00 80 SER A CA 16
ATOM 18628 C C . SER A 1 80 ? 1.693 17.851 11.169 1.00 0.00 80 SER A C 16
ATOM 18629 O O . SER A 1 80 ? 2.184 16.926 10.521 1.00 0.00 80 SER A O 16
ATOM 18637 N N . SER A 1 81 ? 2.426 18.782 11.771 1.00 0.00 81 SER A N 16
ATOM 18638 C CA . SER A 1 81 ? 3.882 18.772 11.700 1.00 0.00 81 SER A CA 16
ATOM 18639 C C . SER A 1 81 ? 4.490 18.438 13.059 1.00 0.00 81 SER A C 16
ATOM 18640 O O . SER A 1 81 ? 4.672 19.314 13.903 1.00 0.00 81 SER A O 16
ATOM 18648 N N . GLY A 1 82 ? 4.802 17.161 13.262 1.00 0.00 82 GLY A N 16
ATOM 18649 C CA . GLY A 1 82 ? 5.386 16.732 14.520 1.00 0.00 82 GLY A CA 16
ATOM 18650 C C . GLY A 1 82 ? 5.690 15.247 14.540 1.00 0.00 82 GLY A C 16
ATOM 18651 O O . GLY A 1 82 ? 6.607 14.833 15.249 1.00 0.00 82 GLY A O 16
ATOM 18657 N N . GLY A 1 1 ? 36.741 3.254 1.211 1.00 0.00 1 GLY A N 17
ATOM 18658 C CA . GLY A 1 1 ? 35.417 2.747 1.521 1.00 0.00 1 GLY A CA 17
ATOM 18659 C C . GLY A 1 1 ? 34.697 3.597 2.549 1.00 0.00 1 GLY A C 17
ATOM 18660 O O . GLY A 1 1 ? 33.508 3.882 2.405 1.00 0.00 1 GLY A O 17
ATOM 18664 N N . SER A 1 2 ? 35.417 4.003 3.589 1.00 0.00 2 SER A N 17
ATOM 18665 C CA . SER A 1 2 ? 34.837 4.821 4.648 1.00 0.00 2 SER A CA 17
ATOM 18666 C C . SER A 1 2 ? 35.057 6.305 4.370 1.00 0.00 2 SER A C 17
ATOM 18667 O O . SER A 1 2 ? 36.182 6.800 4.434 1.00 0.00 2 SER A O 17
ATOM 18675 N N . SER A 1 3 ? 33.973 7.009 4.060 1.00 0.00 3 SER A N 17
ATOM 18676 C CA . SER A 1 3 ? 34.046 8.436 3.768 1.00 0.00 3 SER A CA 17
ATOM 18677 C C . SER A 1 3 ? 34.007 9.257 5.053 1.00 0.00 3 SER A C 17
ATOM 18678 O O . SER A 1 3 ? 34.926 10.021 5.343 1.00 0.00 3 SER A O 17
ATOM 18686 N N . GLY A 1 4 ? 32.934 9.091 5.821 1.00 0.00 4 GLY A N 17
ATOM 18687 C CA . GLY A 1 4 ? 32.793 9.823 7.066 1.00 0.00 4 GLY A CA 17
ATOM 18688 C C . GLY A 1 4 ? 31.474 9.540 7.759 1.00 0.00 4 GLY A C 17
ATOM 18689 O O . GLY A 1 4 ? 30.847 8.509 7.517 1.00 0.00 4 GLY A O 17
ATOM 18693 N N . SER A 1 5 ? 31.053 10.458 8.623 1.00 0.00 5 SER A N 17
ATOM 18694 C CA . SER A 1 5 ? 29.803 10.299 9.357 1.00 0.00 5 SER A CA 17
ATOM 18695 C C . SER A 1 5 ? 29.090 11.639 9.511 1.00 0.00 5 SER A C 17
ATOM 18696 O O . SER A 1 5 ? 29.726 12.693 9.550 1.00 0.00 5 SER A O 17
ATOM 18704 N N . SER A 1 6 ? 27.764 11.591 9.597 1.00 0.00 6 SER A N 17
ATOM 18705 C CA . SER A 1 6 ? 26.963 12.800 9.742 1.00 0.00 6 SER A CA 17
ATOM 18706 C C . SER A 1 6 ? 26.806 13.174 11.213 1.00 0.00 6 SER A C 17
ATOM 18707 O O . SER A 1 6 ? 27.018 12.350 12.101 1.00 0.00 6 SER A O 17
ATOM 18715 N N . GLY A 1 7 ? 26.431 14.425 11.462 1.00 0.00 7 GLY A N 17
ATOM 18716 C CA . GLY A 1 7 ? 26.251 14.888 12.826 1.00 0.00 7 GLY A CA 17
ATOM 18717 C C . GLY A 1 7 ? 24.803 15.202 13.146 1.00 0.00 7 GLY A C 17
ATOM 18718 O O . GLY A 1 7 ? 23.971 15.305 12.245 1.00 0.00 7 GLY A O 17
ATOM 18722 N N . GLN A 1 8 ? 24.502 15.352 14.431 1.00 0.00 8 GLN A N 17
ATOM 18723 C CA . GLN A 1 8 ? 23.143 15.654 14.867 1.00 0.00 8 GLN A CA 17
ATOM 18724 C C . GLN A 1 8 ? 23.043 17.084 15.386 1.00 0.00 8 GLN A C 17
ATOM 18725 O O . GLN A 1 8 ? 23.369 17.359 16.540 1.00 0.00 8 GLN A O 17
ATOM 18739 N N . GLN A 1 9 ? 22.589 17.990 14.526 1.00 0.00 9 GLN A N 17
ATOM 18740 C CA . GLN A 1 9 ? 22.447 19.392 14.898 1.00 0.00 9 GLN A CA 17
ATOM 18741 C C . GLN A 1 9 ? 21.083 19.931 14.480 1.00 0.00 9 GLN A C 17
ATOM 18742 O O . GLN A 1 9 ? 20.427 20.644 15.240 1.00 0.00 9 GLN A O 17
ATOM 18756 N N . MET A 1 10 ? 20.662 19.586 13.268 1.00 0.00 10 MET A N 17
ATOM 18757 C CA . MET A 1 10 ? 19.375 20.035 12.750 1.00 0.00 10 MET A CA 17
ATOM 18758 C C . MET A 1 10 ? 18.226 19.323 13.457 1.00 0.00 10 MET A C 17
ATOM 18759 O O . MET A 1 10 ? 18.258 18.106 13.642 1.00 0.00 10 MET A O 17
ATOM 18773 N N . GLN A 1 11 ? 17.213 20.088 13.849 1.00 0.00 11 GLN A N 17
ATOM 18774 C CA . GLN A 1 11 ? 16.055 19.529 14.537 1.00 0.00 11 GLN A CA 17
ATOM 18775 C C . GLN A 1 11 ? 14.891 19.332 13.571 1.00 0.00 11 GLN A C 17
ATOM 18776 O O . GLN A 1 11 ? 14.225 18.297 13.590 1.00 0.00 11 GLN A O 17
ATOM 18790 N N . ALA A 1 12 ? 14.653 20.331 12.728 1.00 0.00 12 ALA A N 17
ATOM 18791 C CA . ALA A 1 12 ? 13.571 20.266 11.753 1.00 0.00 12 ALA A CA 17
ATOM 18792 C C . ALA A 1 12 ? 13.588 18.940 11.001 1.00 0.00 12 ALA A C 17
ATOM 18793 O O . ALA A 1 12 ? 14.624 18.525 10.482 1.00 0.00 12 ALA A O 17
ATOM 18800 N N . GLU A 1 13 ? 12.436 18.280 10.947 1.00 0.00 13 GLU A N 17
ATOM 18801 C CA . GLU A 1 13 ? 12.321 16.999 10.258 1.00 0.00 13 GLU A CA 17
ATOM 18802 C C . GLU A 1 13 ? 12.044 17.204 8.772 1.00 0.00 13 GLU A C 17
ATOM 18803 O O . GLU A 1 13 ? 11.277 18.087 8.388 1.00 0.00 13 GLU A O 17
ATOM 18815 N N . SER A 1 14 ? 12.674 16.381 7.940 1.00 0.00 14 SER A N 17
ATOM 18816 C CA . SER A 1 14 ? 12.500 16.473 6.495 1.00 0.00 14 SER A CA 17
ATOM 18817 C C . SER A 1 14 ? 13.224 15.332 5.786 1.00 0.00 14 SER A C 17
ATOM 18818 O O . SER A 1 14 ? 14.374 15.024 6.096 1.00 0.00 14 SER A O 17
ATOM 18826 N N . GLY A 1 15 ? 12.539 14.708 4.832 1.00 0.00 15 GLY A N 17
ATOM 18827 C CA . GLY A 1 15 ? 13.131 13.608 4.094 1.00 0.00 15 GLY A CA 17
ATOM 18828 C C . GLY A 1 15 ? 12.102 12.589 3.646 1.00 0.00 15 GLY A C 17
ATOM 18829 O O . GLY A 1 15 ? 11.504 12.728 2.579 1.00 0.00 15 GLY A O 17
ATOM 18833 N N . PHE A 1 16 ? 11.895 11.561 4.462 1.00 0.00 16 PHE A N 17
ATOM 18834 C CA . PHE A 1 16 ? 10.932 10.513 4.143 1.00 0.00 16 PHE A CA 17
ATOM 18835 C C . PHE A 1 16 ? 9.867 10.404 5.230 1.00 0.00 16 PHE A C 17
ATOM 18836 O O . PHE A 1 16 ? 9.991 11.003 6.299 1.00 0.00 16 PHE A O 17
ATOM 18853 N N . VAL A 1 17 ? 8.820 9.635 4.949 1.00 0.00 17 VAL A N 17
ATOM 18854 C CA . VAL A 1 17 ? 7.732 9.446 5.902 1.00 0.00 17 VAL A CA 17
ATOM 18855 C C . VAL A 1 17 ? 7.834 8.090 6.590 1.00 0.00 17 VAL A C 17
ATOM 18856 O O . VAL A 1 17 ? 8.246 7.103 5.980 1.00 0.00 17 VAL A O 17
ATOM 18869 N N . GLN A 1 18 ? 7.456 8.049 7.864 1.00 0.00 18 GLN A N 17
ATOM 18870 C CA . GLN A 1 18 ? 7.505 6.813 8.635 1.00 0.00 18 GLN A CA 17
ATOM 18871 C C . GLN A 1 18 ? 6.110 6.402 9.095 1.00 0.00 18 GLN A C 17
ATOM 18872 O O . GLN A 1 18 ? 5.591 6.926 10.082 1.00 0.00 18 GLN A O 17
ATOM 18886 N N . HIS A 1 19 ? 5.507 5.463 8.374 1.00 0.00 19 HIS A N 17
ATOM 18887 C CA . HIS A 1 19 ? 4.171 4.982 8.708 1.00 0.00 19 HIS A CA 17
ATOM 18888 C C . HIS A 1 19 ? 4.232 3.933 9.815 1.00 0.00 19 HIS A C 17
ATOM 18889 O O . HIS A 1 19 ? 4.762 2.839 9.619 1.00 0.00 19 HIS A O 17
ATOM 18903 N N . VAL A 1 20 ? 3.688 4.275 10.978 1.00 0.00 20 VAL A N 17
ATOM 18904 C CA . VAL A 1 20 ? 3.681 3.363 12.116 1.00 0.00 20 VAL A CA 17
ATOM 18905 C C . VAL A 1 20 ? 2.363 2.601 12.201 1.00 0.00 20 VAL A C 17
ATOM 18906 O O . VAL A 1 20 ? 1.287 3.188 12.106 1.00 0.00 20 VAL A O 17
ATOM 18919 N N . GLY A 1 21 ? 2.457 1.287 12.380 1.00 0.00 21 GLY A N 17
ATOM 18920 C CA . GLY A 1 21 ? 1.265 0.464 12.475 1.00 0.00 21 GLY A CA 17
ATOM 18921 C C . GLY A 1 21 ? 1.006 -0.329 11.210 1.00 0.00 21 GLY A C 17
ATOM 18922 O O . GLY A 1 21 ? 0.433 -1.417 11.257 1.00 0.00 21 GLY A O 17
ATOM 18926 N N . PHE A 1 22 ? 1.427 0.218 10.074 1.00 0.00 22 PHE A N 17
ATOM 18927 C CA . PHE A 1 22 ? 1.234 -0.444 8.789 1.00 0.00 22 PHE A CA 17
ATOM 18928 C C . PHE A 1 22 ? 2.457 -1.276 8.417 1.00 0.00 22 PHE A C 17
ATOM 18929 O O . PHE A 1 22 ? 3.593 -0.891 8.696 1.00 0.00 22 PHE A O 17
ATOM 18946 N N . LYS A 1 23 ? 2.217 -2.421 7.787 1.00 0.00 23 LYS A N 17
ATOM 18947 C CA . LYS A 1 23 ? 3.297 -3.310 7.376 1.00 0.00 23 LYS A CA 17
ATOM 18948 C C . LYS A 1 23 ? 3.071 -3.821 5.956 1.00 0.00 23 LYS A C 17
ATOM 18949 O O . LYS A 1 23 ? 1.941 -4.109 5.562 1.00 0.00 23 LYS A O 17
ATOM 18968 N N . CYS A 1 24 ? 4.153 -3.931 5.193 1.00 0.00 24 CYS A N 17
ATOM 18969 C CA . CYS A 1 24 ? 4.073 -4.408 3.817 1.00 0.00 24 CYS A CA 17
ATOM 18970 C C . CYS A 1 24 ? 3.636 -5.870 3.773 1.00 0.00 24 CYS A C 17
ATOM 18971 O O . CYS A 1 24 ? 4.223 -6.725 4.436 1.00 0.00 24 CYS A O 17
ATOM 18978 N N . ASP A 1 25 ? 2.602 -6.148 2.987 1.00 0.00 25 ASP A N 17
ATOM 18979 C CA . ASP A 1 25 ? 2.087 -7.506 2.854 1.00 0.00 25 ASP A CA 17
ATOM 18980 C C . ASP A 1 25 ? 2.885 -8.291 1.817 1.00 0.00 25 ASP A C 17
ATOM 18981 O O . ASP A 1 25 ? 2.495 -9.389 1.421 1.00 0.00 25 ASP A O 17
ATOM 18990 N N . ASN A 1 26 ? 4.003 -7.720 1.382 1.00 0.00 26 ASN A N 17
ATOM 18991 C CA . ASN A 1 26 ? 4.855 -8.366 0.390 1.00 0.00 26 ASN A CA 17
ATOM 18992 C C . ASN A 1 26 ? 6.111 -8.938 1.042 1.00 0.00 26 ASN A C 17
ATOM 18993 O O . ASN A 1 26 ? 6.267 -10.155 1.152 1.00 0.00 26 ASN A O 17
ATOM 19004 N N . CYS A 1 27 ? 7.003 -8.053 1.473 1.00 0.00 27 CYS A N 17
ATOM 19005 C CA . CYS A 1 27 ? 8.245 -8.469 2.114 1.00 0.00 27 CYS A CA 17
ATOM 19006 C C . CYS A 1 27 ? 8.071 -8.561 3.627 1.00 0.00 27 CYS A C 17
ATOM 19007 O O . CYS A 1 27 ? 8.520 -9.518 4.257 1.00 0.00 27 CYS A O 17
ATOM 19014 N N . GLY A 1 28 ? 7.416 -7.559 4.205 1.00 0.00 28 GLY A N 17
ATOM 19015 C CA . GLY A 1 28 ? 7.195 -7.546 5.639 1.00 0.00 28 GLY A CA 17
ATOM 19016 C C . GLY A 1 28 ? 7.914 -6.402 6.326 1.00 0.00 28 GLY A C 17
ATOM 19017 O O . GLY A 1 28 ? 8.262 -6.498 7.504 1.00 0.00 28 GLY A O 17
ATOM 19021 N N . ILE A 1 29 ? 8.139 -5.319 5.591 1.00 0.00 29 ILE A N 17
ATOM 19022 C CA . ILE A 1 29 ? 8.822 -4.153 6.137 1.00 0.00 29 ILE A CA 17
ATOM 19023 C C . ILE A 1 29 ? 7.882 -3.320 7.002 1.00 0.00 29 ILE A C 17
ATOM 19024 O O . ILE A 1 29 ? 6.870 -2.811 6.521 1.00 0.00 29 ILE A O 17
ATOM 19040 N N . GLU A 1 30 ? 8.225 -3.184 8.279 1.00 0.00 30 GLU A N 17
ATOM 19041 C CA . GLU A 1 30 ? 7.411 -2.411 9.210 1.00 0.00 30 GLU A CA 17
ATOM 19042 C C . GLU A 1 30 ? 8.272 -1.819 10.322 1.00 0.00 30 GLU A C 17
ATOM 19043 O O . GLU A 1 30 ? 9.107 -2.496 10.923 1.00 0.00 30 GLU A O 17
ATOM 19055 N N . PRO A 1 31 ? 8.064 -0.524 10.605 1.00 0.00 31 PRO A N 17
ATOM 19056 C CA . PRO A 1 31 ? 7.074 0.291 9.896 1.00 0.00 31 PRO A CA 17
ATOM 19057 C C . PRO A 1 31 ? 7.477 0.569 8.452 1.00 0.00 31 PRO A C 17
ATOM 19058 O O . PRO A 1 31 ? 8.653 0.479 8.098 1.00 0.00 31 PRO A O 17
ATOM 19069 N N . ILE A 1 32 ? 6.495 0.908 7.623 1.00 0.00 32 ILE A N 17
ATOM 19070 C CA . ILE A 1 32 ? 6.749 1.201 6.218 1.00 0.00 32 ILE A CA 17
ATOM 19071 C C . ILE A 1 32 ? 7.244 2.632 6.036 1.00 0.00 32 ILE A C 17
ATOM 19072 O O . ILE A 1 32 ? 6.515 3.588 6.296 1.00 0.00 32 ILE A O 17
ATOM 19088 N N . GLN A 1 33 ? 8.487 2.770 5.586 1.00 0.00 33 GLN A N 17
ATOM 19089 C CA . GLN A 1 33 ? 9.078 4.085 5.367 1.00 0.00 33 GLN A CA 17
ATOM 19090 C C . GLN A 1 33 ? 9.003 4.477 3.895 1.00 0.00 33 GLN A C 17
ATOM 19091 O O . GLN A 1 33 ? 9.350 3.692 3.014 1.00 0.00 33 GLN A O 17
ATOM 19105 N N . GLY A 1 34 ? 8.546 5.699 3.636 1.00 0.00 34 GLY A N 17
ATOM 19106 C CA . GLY A 1 34 ? 8.433 6.175 2.270 1.00 0.00 34 GLY A CA 17
ATOM 19107 C C . GLY A 1 34 ? 6.993 6.263 1.804 1.00 0.00 34 GLY A C 17
ATOM 19108 O O . GLY A 1 34 ? 6.150 6.855 2.479 1.00 0.00 34 GLY A O 17
ATOM 19112 N N . VAL A 1 35 ? 6.710 5.674 0.647 1.00 0.00 35 VAL A N 17
ATOM 19113 C CA . VAL A 1 35 ? 5.363 5.689 0.091 1.00 0.00 35 VAL A CA 17
ATOM 19114 C C . VAL A 1 35 ? 4.647 4.368 0.348 1.00 0.00 35 VAL A C 17
ATOM 19115 O O . VAL A 1 35 ? 5.177 3.296 0.053 1.00 0.00 35 VAL A O 17
ATOM 19128 N N . ARG A 1 36 ? 3.441 4.451 0.899 1.00 0.00 36 ARG A N 17
ATOM 19129 C CA . ARG A 1 36 ? 2.652 3.262 1.197 1.00 0.00 36 ARG A CA 17
ATOM 19130 C C . ARG A 1 36 ? 1.600 3.023 0.118 1.00 0.00 36 ARG A C 17
ATOM 19131 O O . ARG A 1 36 ? 0.558 3.679 0.098 1.00 0.00 36 ARG A O 17
ATOM 19152 N N . TRP A 1 37 ? 1.880 2.082 -0.776 1.00 0.00 37 TRP A N 17
ATOM 19153 C CA . TRP A 1 37 ? 0.957 1.757 -1.858 1.00 0.00 37 TRP A CA 17
ATOM 19154 C C . TRP A 1 37 ? -0.259 1.005 -1.329 1.00 0.00 37 TRP A C 17
ATOM 19155 O O . TRP A 1 37 ? -0.238 -0.220 -1.205 1.00 0.00 37 TRP A O 17
ATOM 19176 N N . HIS A 1 38 ? -1.318 1.745 -1.018 1.00 0.00 38 HIS A N 17
ATOM 19177 C CA . HIS A 1 38 ? -2.545 1.147 -0.503 1.00 0.00 38 HIS A CA 17
ATOM 19178 C C . HIS A 1 38 ? -3.466 0.727 -1.645 1.00 0.00 38 HIS A C 17
ATOM 19179 O O . HIS A 1 38 ? -3.879 1.553 -2.458 1.00 0.00 38 HIS A O 17
ATOM 19193 N N . CYS A 1 39 ? -3.782 -0.562 -1.700 1.00 0.00 39 CYS A N 17
ATOM 19194 C CA . CYS A 1 39 ? -4.653 -1.093 -2.742 1.00 0.00 39 CYS A CA 17
ATOM 19195 C C . CYS A 1 39 ? -5.964 -0.314 -2.804 1.00 0.00 39 CYS A C 17
ATOM 19196 O O . CYS A 1 39 ? -6.463 0.162 -1.785 1.00 0.00 39 CYS A O 17
ATOM 19203 N N . GLN A 1 40 ? -6.515 -0.190 -4.007 1.00 0.00 40 GLN A N 17
ATOM 19204 C CA . GLN A 1 40 ? -7.768 0.531 -4.201 1.00 0.00 40 GLN A CA 17
ATOM 19205 C C . GLN A 1 40 ? -8.935 -0.438 -4.358 1.00 0.00 40 GLN A C 17
ATOM 19206 O O . GLN A 1 40 ? -10.024 -0.203 -3.834 1.00 0.00 40 GLN A O 17
ATOM 19220 N N . ASP A 1 41 ? -8.700 -1.526 -5.083 1.00 0.00 41 ASP A N 17
ATOM 19221 C CA . ASP A 1 41 ? -9.732 -2.532 -5.308 1.00 0.00 41 ASP A CA 17
ATOM 19222 C C . ASP A 1 41 ? -10.202 -3.134 -3.988 1.00 0.00 41 ASP A C 17
ATOM 19223 O O . ASP A 1 41 ? -11.395 -3.139 -3.685 1.00 0.00 41 ASP A O 17
ATOM 19232 N N . CYS A 1 42 ? -9.256 -3.643 -3.206 1.00 0.00 42 CYS A N 17
ATOM 19233 C CA . CYS A 1 42 ? -9.571 -4.250 -1.918 1.00 0.00 42 CYS A CA 17
ATOM 19234 C C . CYS A 1 42 ? -10.531 -3.369 -1.123 1.00 0.00 42 CYS A C 17
ATOM 19235 O O . CYS A 1 42 ? -10.559 -2.148 -1.271 1.00 0.00 42 CYS A O 17
ATOM 19242 N N . PRO A 1 43 ? -11.336 -4.004 -0.257 1.00 0.00 43 PRO A N 17
ATOM 19243 C CA . PRO A 1 43 ? -12.311 -3.298 0.579 1.00 0.00 43 PRO A CA 17
ATOM 19244 C C . PRO A 1 43 ? -11.644 -2.458 1.664 1.00 0.00 43 PRO A C 17
ATOM 19245 O O . PRO A 1 43 ? -10.450 -2.584 1.934 1.00 0.00 43 PRO A O 17
ATOM 19256 N N . PRO A 1 44 ? -12.432 -1.580 2.301 1.00 0.00 44 PRO A N 17
ATOM 19257 C CA . PRO A 1 44 ? -11.939 -0.703 3.367 1.00 0.00 44 PRO A CA 17
ATOM 19258 C C . PRO A 1 44 ? -11.600 -1.471 4.640 1.00 0.00 44 PRO A C 17
ATOM 19259 O O . PRO A 1 44 ? -11.104 -0.897 5.608 1.00 0.00 44 PRO A O 17
ATOM 19270 N N . GLU A 1 45 ? -11.870 -2.773 4.630 1.00 0.00 45 GLU A N 17
ATOM 19271 C CA . GLU A 1 45 ? -11.593 -3.619 5.785 1.00 0.00 45 GLU A CA 17
ATOM 19272 C C . GLU A 1 45 ? -10.394 -4.524 5.521 1.00 0.00 45 GLU A C 17
ATOM 19273 O O . GLU A 1 45 ? -9.632 -4.844 6.433 1.00 0.00 45 GLU A O 17
ATOM 19285 N N . MET A 1 46 ? -10.233 -4.933 4.266 1.00 0.00 46 MET A N 17
ATOM 19286 C CA . MET A 1 46 ? -9.126 -5.801 3.882 1.00 0.00 46 MET A CA 17
ATOM 19287 C C . MET A 1 46 ? -8.091 -5.032 3.066 1.00 0.00 46 MET A C 17
ATOM 19288 O O . MET A 1 46 ? -7.425 -5.598 2.200 1.00 0.00 46 MET A O 17
ATOM 19302 N N . SER A 1 47 ? -7.962 -3.740 3.349 1.00 0.00 47 SER A N 17
ATOM 19303 C CA . SER A 1 47 ? -7.010 -2.893 2.639 1.00 0.00 47 SER A CA 17
ATOM 19304 C C . SER A 1 47 ? -5.587 -3.414 2.810 1.00 0.00 47 SER A C 17
ATOM 19305 O O . SER A 1 47 ? -5.202 -3.860 3.891 1.00 0.00 47 SER A O 17
ATOM 19313 N N . LEU A 1 48 ? -4.809 -3.354 1.735 1.00 0.00 48 LEU A N 17
ATOM 19314 C CA . LEU A 1 48 ? -3.426 -3.819 1.763 1.00 0.00 48 LEU A CA 17
ATOM 19315 C C . LEU A 1 48 ? -2.455 -2.645 1.688 1.00 0.00 48 LEU A C 17
ATOM 19316 O O . LEU A 1 48 ? -2.841 -1.528 1.342 1.00 0.00 48 LEU A O 17
ATOM 19332 N N . ASP A 1 49 ? -1.193 -2.906 2.012 1.00 0.00 49 ASP A N 17
ATOM 19333 C CA . ASP A 1 49 ? -0.166 -1.872 1.977 1.00 0.00 49 ASP A CA 17
ATOM 19334 C C . ASP A 1 49 ? 1.149 -2.430 1.440 1.00 0.00 49 ASP A C 17
ATOM 19335 O O . ASP A 1 49 ? 1.654 -3.440 1.932 1.00 0.00 49 ASP A O 17
ATOM 19344 N N . PHE A 1 50 ? 1.698 -1.767 0.428 1.00 0.00 50 PHE A N 17
ATOM 19345 C CA . PHE A 1 50 ? 2.953 -2.198 -0.177 1.00 0.00 50 PHE A CA 17
ATOM 19346 C C . PHE A 1 50 ? 3.976 -1.066 -0.172 1.00 0.00 50 PHE A C 17
ATOM 19347 O O . PHE A 1 50 ? 3.670 0.065 -0.551 1.00 0.00 50 PHE A O 17
ATOM 19364 N N . CYS A 1 51 ? 5.193 -1.379 0.261 1.00 0.00 51 CYS A N 17
ATOM 19365 C CA . CYS A 1 51 ? 6.262 -0.390 0.317 1.00 0.00 51 CYS A CA 17
ATOM 19366 C C . CYS A 1 51 ? 6.772 -0.059 -1.082 1.00 0.00 51 CYS A C 17
ATOM 19367 O O . CYS A 1 51 ? 6.818 -0.923 -1.958 1.00 0.00 51 CYS A O 17
ATOM 19374 N N . ASP A 1 52 ? 7.154 1.197 -1.285 1.00 0.00 52 ASP A N 17
ATOM 19375 C CA . ASP A 1 52 ? 7.661 1.643 -2.578 1.00 0.00 52 ASP A CA 17
ATOM 19376 C C . ASP A 1 52 ? 8.488 0.547 -3.244 1.00 0.00 52 ASP A C 17
ATOM 19377 O O . ASP A 1 52 ? 8.502 0.424 -4.468 1.00 0.00 52 ASP A O 17
ATOM 19386 N N . SER A 1 53 ? 9.178 -0.244 -2.429 1.00 0.00 53 SER A N 17
ATOM 19387 C CA . SER A 1 53 ? 10.012 -1.326 -2.939 1.00 0.00 53 SER A CA 17
ATOM 19388 C C . SER A 1 53 ? 9.157 -2.412 -3.586 1.00 0.00 53 SER A C 17
ATOM 19389 O O . SER A 1 53 ? 9.466 -2.895 -4.675 1.00 0.00 53 SER A O 17
ATOM 19397 N N . CYS A 1 54 ? 8.080 -2.792 -2.906 1.00 0.00 54 CYS A N 17
ATOM 19398 C CA . CYS A 1 54 ? 7.179 -3.820 -3.412 1.00 0.00 54 CYS A CA 17
ATOM 19399 C C . CYS A 1 54 ? 5.998 -3.195 -4.148 1.00 0.00 54 CYS A C 17
ATOM 19400 O O . CYS A 1 54 ? 4.939 -3.809 -4.279 1.00 0.00 54 CYS A O 17
ATOM 19407 N N . SER A 1 55 ? 6.187 -1.969 -4.626 1.00 0.00 55 SER A N 17
ATOM 19408 C CA . SER A 1 55 ? 5.137 -1.259 -5.346 1.00 0.00 55 SER A CA 17
ATOM 19409 C C . SER A 1 55 ? 4.889 -1.893 -6.711 1.00 0.00 55 SER A C 17
ATOM 19410 O O . SER A 1 55 ? 3.750 -1.978 -7.170 1.00 0.00 55 SER A O 17
ATOM 19418 N N . ASP A 1 56 ? 5.963 -2.336 -7.354 1.00 0.00 56 ASP A N 17
ATOM 19419 C CA . ASP A 1 56 ? 5.864 -2.964 -8.667 1.00 0.00 56 ASP A CA 17
ATOM 19420 C C . ASP A 1 56 ? 5.726 -4.478 -8.536 1.00 0.00 56 ASP A C 17
ATOM 19421 O O . ASP A 1 56 ? 5.901 -5.213 -9.508 1.00 0.00 56 ASP A O 17
ATOM 19430 N N . CYS A 1 57 ? 5.414 -4.936 -7.329 1.00 0.00 57 CYS A N 17
ATOM 19431 C CA . CYS A 1 57 ? 5.256 -6.363 -7.070 1.00 0.00 57 CYS A CA 17
ATOM 19432 C C . CYS A 1 57 ? 3.806 -6.794 -7.268 1.00 0.00 57 CYS A C 17
ATOM 19433 O O . CYS A 1 57 ? 2.886 -5.982 -7.160 1.00 0.00 57 CYS A O 17
ATOM 19441 N N . LEU A 1 58 ? 3.610 -8.074 -7.561 1.00 0.00 58 LEU A N 17
ATOM 19442 C CA . LEU A 1 58 ? 2.271 -8.614 -7.776 1.00 0.00 58 LEU A CA 17
ATOM 19443 C C . LEU A 1 58 ? 1.928 -9.657 -6.718 1.00 0.00 58 LEU A C 17
ATOM 19444 O O . LEU A 1 58 ? 2.563 -10.709 -6.639 1.00 0.00 58 LEU A O 17
ATOM 19460 N N . HIS A 1 59 ? 0.917 -9.360 -5.908 1.00 0.00 59 HIS A N 17
ATOM 19461 C CA . HIS A 1 59 ? 0.486 -10.274 -4.856 1.00 0.00 59 HIS A CA 17
ATOM 19462 C C . HIS A 1 59 ? -1.006 -10.571 -4.971 1.00 0.00 59 HIS A C 17
ATOM 19463 O O . HIS A 1 59 ? -1.827 -9.657 -5.027 1.00 0.00 59 HIS A O 17
ATOM 19477 N N . GLU A 1 60 ? -1.348 -11.856 -5.005 1.00 0.00 60 GLU A N 17
ATOM 19478 C CA . GLU A 1 60 ? -2.741 -12.272 -5.115 1.00 0.00 60 GLU A CA 17
ATOM 19479 C C . GLU A 1 60 ? -3.173 -13.058 -3.881 1.00 0.00 60 GLU A C 17
ATOM 19480 O O . GLU A 1 60 ? -2.620 -14.117 -3.580 1.00 0.00 60 GLU A O 17
ATOM 19492 N N . THR A 1 61 ? -4.165 -12.533 -3.169 1.00 0.00 61 THR A N 17
ATOM 19493 C CA . THR A 1 61 ? -4.671 -13.183 -1.967 1.00 0.00 61 THR A CA 17
ATOM 19494 C C . THR A 1 61 ? -6.152 -13.516 -2.104 1.00 0.00 61 THR A C 17
ATOM 19495 O O . THR A 1 61 ? -6.756 -13.286 -3.152 1.00 0.00 61 THR A O 17
ATOM 19506 N N . ASP A 1 62 ? -6.733 -14.059 -1.039 1.00 0.00 62 ASP A N 17
ATOM 19507 C CA . ASP A 1 62 ? -8.145 -14.422 -1.040 1.00 0.00 62 ASP A CA 17
ATOM 19508 C C . ASP A 1 62 ? -8.978 -13.362 -1.754 1.00 0.00 62 ASP A C 17
ATOM 19509 O O . ASP A 1 62 ? -9.773 -13.677 -2.640 1.00 0.00 62 ASP A O 17
ATOM 19518 N N . ILE A 1 63 ? -8.791 -12.106 -1.362 1.00 0.00 63 ILE A N 17
ATOM 19519 C CA . ILE A 1 63 ? -9.526 -11.001 -1.964 1.00 0.00 63 ILE A CA 17
ATOM 19520 C C . ILE A 1 63 ? -8.652 -10.233 -2.950 1.00 0.00 63 ILE A C 17
ATOM 19521 O O . ILE A 1 63 ? -9.040 -10.011 -4.098 1.00 0.00 63 ILE A O 17
ATOM 19537 N N . HIS A 1 64 ? -7.469 -9.832 -2.496 1.00 0.00 64 HIS A N 17
ATOM 19538 C CA . HIS A 1 64 ? -6.537 -9.090 -3.339 1.00 0.00 64 HIS A CA 17
ATOM 19539 C C . HIS A 1 64 ? -6.151 -9.906 -4.569 1.00 0.00 64 HIS A C 17
ATOM 19540 O O . HIS A 1 64 ? -6.051 -11.132 -4.509 1.00 0.00 64 HIS A O 17
ATOM 19554 N N . LYS A 1 65 ? -5.936 -9.218 -5.686 1.00 0.00 65 LYS A N 17
ATOM 19555 C CA . LYS A 1 65 ? -5.560 -9.878 -6.931 1.00 0.00 65 LYS A CA 17
ATOM 19556 C C . LYS A 1 65 ? -4.551 -9.038 -7.708 1.00 0.00 65 LYS A C 17
ATOM 19557 O O . LYS A 1 65 ? -4.097 -7.999 -7.231 1.00 0.00 65 LYS A O 17
ATOM 19576 N N . GLU A 1 66 ? -4.208 -9.495 -8.908 1.00 0.00 66 GLU A N 17
ATOM 19577 C CA . GLU A 1 66 ? -3.253 -8.785 -9.751 1.00 0.00 66 GLU A CA 17
ATOM 19578 C C . GLU A 1 66 ? -3.936 -7.650 -10.509 1.00 0.00 66 GLU A C 17
ATOM 19579 O O . GLU A 1 66 ? -3.302 -6.656 -10.863 1.00 0.00 66 GLU A O 17
ATOM 19591 N N . ASP A 1 67 ? -5.232 -7.808 -10.756 1.00 0.00 67 ASP A N 17
ATOM 19592 C CA . ASP A 1 67 ? -6.002 -6.798 -11.472 1.00 0.00 67 ASP A CA 17
ATOM 19593 C C . ASP A 1 67 ? -6.241 -5.573 -10.594 1.00 0.00 67 ASP A C 17
ATOM 19594 O O . ASP A 1 67 ? -6.459 -4.470 -11.096 1.00 0.00 67 ASP A O 17
ATOM 19603 N N . HIS A 1 68 ? -6.198 -5.775 -9.281 1.00 0.00 68 HIS A N 17
ATOM 19604 C CA . HIS A 1 68 ? -6.410 -4.687 -8.333 1.00 0.00 68 HIS A CA 17
ATOM 19605 C C . HIS A 1 68 ? -5.408 -3.560 -8.567 1.00 0.00 68 HIS A C 17
ATOM 19606 O O . HIS A 1 68 ? -4.347 -3.773 -9.152 1.00 0.00 68 HIS A O 17
ATOM 19620 N N . GLN A 1 69 ? -5.754 -2.362 -8.106 1.00 0.00 69 GLN A N 17
ATOM 19621 C CA . GLN A 1 69 ? -4.885 -1.203 -8.266 1.00 0.00 69 GLN A CA 17
ATOM 19622 C C . GLN A 1 69 ? -4.245 -0.814 -6.938 1.00 0.00 69 GLN A C 17
ATOM 19623 O O . GLN A 1 69 ? -4.675 -1.264 -5.874 1.00 0.00 69 GLN A O 17
ATOM 19637 N N . LEU A 1 70 ? -3.217 0.024 -7.005 1.00 0.00 70 LEU A N 17
ATOM 19638 C CA . LEU A 1 70 ? -2.517 0.474 -5.807 1.00 0.00 70 LEU A CA 17
ATOM 19639 C C . LEU A 1 70 ? -2.465 1.998 -5.746 1.00 0.00 70 LEU A C 17
ATOM 19640 O O . LEU A 1 70 ? -2.314 2.664 -6.770 1.00 0.00 70 LEU A O 17
ATOM 19656 N N . GLU A 1 71 ? -2.589 2.541 -4.539 1.00 0.00 71 GLU A N 17
ATOM 19657 C CA . GLU A 1 71 ? -2.554 3.986 -4.346 1.00 0.00 71 GLU A CA 17
ATOM 19658 C C . GLU A 1 71 ? -1.286 4.406 -3.608 1.00 0.00 71 GLU A C 17
ATOM 19659 O O . GLU A 1 71 ? -1.066 4.054 -2.449 1.00 0.00 71 GLU A O 17
ATOM 19671 N N . PRO A 1 72 ? -0.430 5.178 -4.295 1.00 0.00 72 PRO A N 17
ATOM 19672 C CA . PRO A 1 72 ? 0.831 5.663 -3.726 1.00 0.00 72 PRO A CA 17
ATOM 19673 C C . PRO A 1 72 ? 0.611 6.707 -2.637 1.00 0.00 72 PRO A C 17
ATOM 19674 O O . PRO A 1 72 ? 0.238 7.846 -2.922 1.00 0.00 72 PRO A O 17
ATOM 19685 N N . ILE A 1 73 ? 0.844 6.312 -1.390 1.00 0.00 73 ILE A N 17
ATOM 19686 C CA . ILE A 1 73 ? 0.673 7.215 -0.258 1.00 0.00 73 ILE A CA 17
ATOM 19687 C C . ILE A 1 73 ? 2.014 7.769 0.211 1.00 0.00 73 ILE A C 17
ATOM 19688 O O . ILE A 1 73 ? 2.751 7.104 0.941 1.00 0.00 73 ILE A O 17
ATOM 19704 N N . TYR A 1 74 ? 2.325 8.989 -0.211 1.00 0.00 74 TYR A N 17
ATOM 19705 C CA . TYR A 1 74 ? 3.578 9.633 0.165 1.00 0.00 74 TYR A CA 17
ATOM 19706 C C . TYR A 1 74 ? 3.595 9.961 1.655 1.00 0.00 74 TYR A C 17
ATOM 19707 O O . TYR A 1 74 ? 4.611 9.786 2.328 1.00 0.00 74 TYR A O 17
ATOM 19725 N N . ARG A 1 75 ? 2.464 10.438 2.163 1.00 0.00 75 ARG A N 17
ATOM 19726 C CA . ARG A 1 75 ? 2.348 10.792 3.572 1.00 0.00 75 ARG A CA 17
ATOM 19727 C C . ARG A 1 75 ? 1.181 10.055 4.224 1.00 0.00 75 ARG A C 17
ATOM 19728 O O . ARG A 1 75 ? 0.278 9.573 3.539 1.00 0.00 75 ARG A O 17
ATOM 19749 N N . SER A 1 76 ? 1.207 9.971 5.550 1.00 0.00 76 SER A N 17
ATOM 19750 C CA . SER A 1 76 ? 0.154 9.290 6.294 1.00 0.00 76 SER A CA 17
ATOM 19751 C C . SER A 1 76 ? -1.015 10.231 6.566 1.00 0.00 76 SER A C 17
ATOM 19752 O O . SER A 1 76 ? -0.822 11.377 6.974 1.00 0.00 76 SER A O 17
ATOM 19760 N N . SER A 1 77 ? -2.229 9.740 6.337 1.00 0.00 77 SER A N 17
ATOM 19761 C CA . SER A 1 77 ? -3.430 10.537 6.554 1.00 0.00 77 SER A CA 17
ATOM 19762 C C . SER A 1 77 ? -3.624 10.835 8.037 1.00 0.00 77 SER A C 17
ATOM 19763 O O . SER A 1 77 ? -4.388 10.157 8.723 1.00 0.00 77 SER A O 17
ATOM 19771 N N . GLY A 1 78 ? -2.926 11.856 8.526 1.00 0.00 78 GLY A N 17
ATOM 19772 C CA . GLY A 1 78 ? -3.035 12.226 9.925 1.00 0.00 78 GLY A CA 17
ATOM 19773 C C . GLY A 1 78 ? -2.302 13.515 10.242 1.00 0.00 78 GLY A C 17
ATOM 19774 O O . GLY A 1 78 ? -1.077 13.543 10.367 1.00 0.00 78 GLY A O 17
ATOM 19778 N N . PRO A 1 79 ? -3.059 14.614 10.375 1.00 0.00 79 PRO A N 17
ATOM 19779 C CA . PRO A 1 79 ? -2.495 15.932 10.680 1.00 0.00 79 PRO A CA 17
ATOM 19780 C C . PRO A 1 79 ? -1.951 16.015 12.102 1.00 0.00 79 PRO A C 17
ATOM 19781 O O . PRO A 1 79 ? -1.327 17.006 12.481 1.00 0.00 79 PRO A O 17
ATOM 19792 N N . SER A 1 80 ? -2.192 14.968 12.885 1.00 0.00 80 SER A N 17
ATOM 19793 C CA . SER A 1 80 ? -1.729 14.925 14.267 1.00 0.00 80 SER A CA 17
ATOM 19794 C C . SER A 1 80 ? -0.216 15.114 14.339 1.00 0.00 80 SER A C 17
ATOM 19795 O O . SER A 1 80 ? 0.273 16.058 14.960 1.00 0.00 80 SER A O 17
ATOM 19803 N N . SER A 1 81 ? 0.518 14.210 13.699 1.00 0.00 81 SER A N 17
ATOM 19804 C CA . SER A 1 81 ? 1.975 14.274 13.694 1.00 0.00 81 SER A CA 17
ATOM 19805 C C . SER A 1 81 ? 2.480 15.039 12.475 1.00 0.00 81 SER A C 17
ATOM 19806 O O . SER A 1 81 ? 2.785 14.449 11.439 1.00 0.00 81 SER A O 17
ATOM 19814 N N . GLY A 1 82 ? 2.567 16.360 12.606 1.00 0.00 82 GLY A N 17
ATOM 19815 C CA . GLY A 1 82 ? 3.036 17.186 11.509 1.00 0.00 82 GLY A CA 17
ATOM 19816 C C . GLY A 1 82 ? 3.329 18.609 11.939 1.00 0.00 82 GLY A C 17
ATOM 19817 O O . GLY A 1 82 ? 3.067 19.533 11.170 1.00 0.00 82 GLY A O 17
ATOM 19823 N N . GLY A 1 1 ? 43.979 15.220 -13.407 1.00 0.00 1 GLY A N 18
ATOM 19824 C CA . GLY A 1 1 ? 42.820 14.472 -13.860 1.00 0.00 1 GLY A CA 18
ATOM 19825 C C . GLY A 1 1 ? 42.635 13.174 -13.099 1.00 0.00 1 GLY A C 18
ATOM 19826 O O . GLY A 1 1 ? 43.294 12.176 -13.391 1.00 0.00 1 GLY A O 18
ATOM 19830 N N . SER A 1 2 ? 41.736 13.187 -12.120 1.00 0.00 2 SER A N 18
ATOM 19831 C CA . SER A 1 2 ? 41.470 12.003 -11.311 1.00 0.00 2 SER A CA 18
ATOM 19832 C C . SER A 1 2 ? 39.973 11.839 -11.065 1.00 0.00 2 SER A C 18
ATOM 19833 O O . SER A 1 2 ? 39.178 12.719 -11.395 1.00 0.00 2 SER A O 18
ATOM 19841 N N . SER A 1 3 ? 39.596 10.705 -10.483 1.00 0.00 3 SER A N 18
ATOM 19842 C CA . SER A 1 3 ? 38.195 10.422 -10.196 1.00 0.00 3 SER A CA 18
ATOM 19843 C C . SER A 1 3 ? 37.579 11.532 -9.350 1.00 0.00 3 SER A C 18
ATOM 19844 O O . SER A 1 3 ? 37.775 11.584 -8.136 1.00 0.00 3 SER A O 18
ATOM 19852 N N . GLY A 1 4 ? 36.832 12.419 -10.001 1.00 0.00 4 GLY A N 18
ATOM 19853 C CA . GLY A 1 4 ? 36.199 13.517 -9.294 1.00 0.00 4 GLY A CA 18
ATOM 19854 C C . GLY A 1 4 ? 34.822 13.153 -8.773 1.00 0.00 4 GLY A C 18
ATOM 19855 O O . GLY A 1 4 ? 33.810 13.608 -9.305 1.00 0.00 4 GLY A O 18
ATOM 19859 N N . SER A 1 5 ? 34.784 12.330 -7.729 1.00 0.00 5 SER A N 18
ATOM 19860 C CA . SER A 1 5 ? 33.522 11.902 -7.140 1.00 0.00 5 SER A CA 18
ATOM 19861 C C . SER A 1 5 ? 33.763 11.075 -5.881 1.00 0.00 5 SER A C 18
ATOM 19862 O O . SER A 1 5 ? 34.690 10.267 -5.823 1.00 0.00 5 SER A O 18
ATOM 19870 N N . SER A 1 6 ? 32.922 11.283 -4.873 1.00 0.00 6 SER A N 18
ATOM 19871 C CA . SER A 1 6 ? 33.045 10.560 -3.612 1.00 0.00 6 SER A CA 18
ATOM 19872 C C . SER A 1 6 ? 32.012 9.441 -3.525 1.00 0.00 6 SER A C 18
ATOM 19873 O O . SER A 1 6 ? 32.352 8.287 -3.266 1.00 0.00 6 SER A O 18
ATOM 19881 N N . GLY A 1 7 ? 30.748 9.791 -3.744 1.00 0.00 7 GLY A N 18
ATOM 19882 C CA . GLY A 1 7 ? 29.685 8.805 -3.685 1.00 0.00 7 GLY A CA 18
ATOM 19883 C C . GLY A 1 7 ? 29.362 8.384 -2.265 1.00 0.00 7 GLY A C 18
ATOM 19884 O O . GLY A 1 7 ? 29.677 7.267 -1.856 1.00 0.00 7 GLY A O 18
ATOM 19888 N N . GLN A 1 8 ? 28.733 9.281 -1.512 1.00 0.00 8 GLN A N 18
ATOM 19889 C CA . GLN A 1 8 ? 28.370 8.997 -0.129 1.00 0.00 8 GLN A CA 18
ATOM 19890 C C . GLN A 1 8 ? 27.037 8.259 -0.057 1.00 0.00 8 GLN A C 18
ATOM 19891 O O . GLN A 1 8 ? 26.119 8.542 -0.826 1.00 0.00 8 GLN A O 18
ATOM 19905 N N . GLN A 1 9 ? 26.940 7.313 0.871 1.00 0.00 9 GLN A N 18
ATOM 19906 C CA . GLN A 1 9 ? 25.719 6.534 1.042 1.00 0.00 9 GLN A CA 18
ATOM 19907 C C . GLN A 1 9 ? 24.564 7.424 1.491 1.00 0.00 9 GLN A C 18
ATOM 19908 O O . GLN A 1 9 ? 24.748 8.337 2.295 1.00 0.00 9 GLN A O 18
ATOM 19922 N N . MET A 1 10 ? 23.375 7.151 0.965 1.00 0.00 10 MET A N 18
ATOM 19923 C CA . MET A 1 10 ? 22.190 7.926 1.312 1.00 0.00 10 MET A CA 18
ATOM 19924 C C . MET A 1 10 ? 21.888 7.820 2.803 1.00 0.00 10 MET A C 18
ATOM 19925 O O . MET A 1 10 ? 22.362 6.906 3.477 1.00 0.00 10 MET A O 18
ATOM 19939 N N . GLN A 1 11 ? 21.098 8.761 3.311 1.00 0.00 11 GLN A N 18
ATOM 19940 C CA . GLN A 1 11 ? 20.736 8.772 4.724 1.00 0.00 11 GLN A CA 18
ATOM 19941 C C . GLN A 1 11 ? 19.488 7.931 4.972 1.00 0.00 11 GLN A C 18
ATOM 19942 O O . GLN A 1 11 ? 18.653 7.765 4.084 1.00 0.00 11 GLN A O 18
ATOM 19956 N N . ALA A 1 12 ? 19.369 7.402 6.185 1.00 0.00 12 ALA A N 18
ATOM 19957 C CA . ALA A 1 12 ? 18.222 6.580 6.551 1.00 0.00 12 ALA A CA 18
ATOM 19958 C C . ALA A 1 12 ? 17.454 7.195 7.716 1.00 0.00 12 ALA A C 18
ATOM 19959 O O . ALA A 1 12 ? 18.051 7.685 8.674 1.00 0.00 12 ALA A O 18
ATOM 19966 N N . GLU A 1 13 ? 16.128 7.166 7.626 1.00 0.00 13 GLU A N 18
ATOM 19967 C CA . GLU A 1 13 ? 15.280 7.722 8.673 1.00 0.00 13 GLU A CA 18
ATOM 19968 C C . GLU A 1 13 ? 15.504 9.225 8.813 1.00 0.00 13 GLU A C 18
ATOM 19969 O O . GLU A 1 13 ? 15.587 9.750 9.924 1.00 0.00 13 GLU A O 18
ATOM 19981 N N . SER A 1 14 ? 15.603 9.912 7.679 1.00 0.00 14 SER A N 18
ATOM 19982 C CA . SER A 1 14 ? 15.822 11.353 7.675 1.00 0.00 14 SER A CA 18
ATOM 19983 C C . SER A 1 14 ? 15.345 11.971 6.364 1.00 0.00 14 SER A C 18
ATOM 19984 O O . SER A 1 14 ? 15.916 11.722 5.303 1.00 0.00 14 SER A O 18
ATOM 19992 N N . GLY A 1 15 ? 14.293 12.780 6.447 1.00 0.00 15 GLY A N 18
ATOM 19993 C CA . GLY A 1 15 ? 13.755 13.422 5.261 1.00 0.00 15 GLY A CA 18
ATOM 19994 C C . GLY A 1 15 ? 12.817 12.517 4.487 1.00 0.00 15 GLY A C 18
ATOM 19995 O O . GLY A 1 15 ? 12.729 12.604 3.262 1.00 0.00 15 GLY A O 18
ATOM 19999 N N . PHE A 1 16 ? 12.114 11.645 5.203 1.00 0.00 16 PHE A N 18
ATOM 20000 C CA . PHE A 1 16 ? 11.180 10.718 4.575 1.00 0.00 16 PHE A CA 18
ATOM 20001 C C . PHE A 1 16 ? 9.977 10.464 5.479 1.00 0.00 16 PHE A C 18
ATOM 20002 O O . PHE A 1 16 ? 9.897 10.991 6.589 1.00 0.00 16 PHE A O 18
ATOM 20019 N N . VAL A 1 17 ? 9.042 9.653 4.995 1.00 0.00 17 VAL A N 18
ATOM 20020 C CA . VAL A 1 17 ? 7.843 9.327 5.758 1.00 0.00 17 VAL A CA 18
ATOM 20021 C C . VAL A 1 17 ? 7.989 7.985 6.466 1.00 0.00 17 VAL A C 18
ATOM 20022 O O . VAL A 1 17 ? 8.624 7.066 5.949 1.00 0.00 17 VAL A O 18
ATOM 20035 N N . GLN A 1 18 ? 7.398 7.880 7.652 1.00 0.00 18 GLN A N 18
ATOM 20036 C CA . GLN A 1 18 ? 7.464 6.649 8.431 1.00 0.00 18 GLN A CA 18
ATOM 20037 C C . GLN A 1 18 ? 6.081 6.252 8.938 1.00 0.00 18 GLN A C 18
ATOM 20038 O O . GLN A 1 18 ? 5.597 6.788 9.935 1.00 0.00 18 GLN A O 18
ATOM 20052 N N . HIS A 1 19 ? 5.451 5.308 8.246 1.00 0.00 19 HIS A N 18
ATOM 20053 C CA . HIS A 1 19 ? 4.124 4.839 8.627 1.00 0.00 19 HIS A CA 18
ATOM 20054 C C . HIS A 1 19 ? 4.218 3.732 9.672 1.00 0.00 19 HIS A C 18
ATOM 20055 O O . HIS A 1 19 ? 4.712 2.639 9.392 1.00 0.00 19 HIS A O 18
ATOM 20069 N N . VAL A 1 20 ? 3.742 4.022 10.879 1.00 0.00 20 VAL A N 18
ATOM 20070 C CA . VAL A 1 20 ? 3.773 3.051 11.967 1.00 0.00 20 VAL A CA 18
ATOM 20071 C C . VAL A 1 20 ? 2.499 2.214 11.992 1.00 0.00 20 VAL A C 18
ATOM 20072 O O . VAL A 1 20 ? 1.419 2.698 11.659 1.00 0.00 20 VAL A O 18
ATOM 20085 N N . GLY A 1 21 ? 2.634 0.952 12.390 1.00 0.00 21 GLY A N 18
ATOM 20086 C CA . GLY A 1 21 ? 1.486 0.067 12.452 1.00 0.00 21 GLY A CA 18
ATOM 20087 C C . GLY A 1 21 ? 1.259 -0.680 11.153 1.00 0.00 21 GLY A C 18
ATOM 20088 O O . GLY A 1 21 ? 0.849 -1.841 11.159 1.00 0.00 21 GLY A O 18
ATOM 20092 N N . PHE A 1 22 ? 1.525 -0.013 10.035 1.00 0.00 22 PHE A N 18
ATOM 20093 C CA . PHE A 1 22 ? 1.345 -0.620 8.721 1.00 0.00 22 PHE A CA 18
ATOM 20094 C C . PHE A 1 22 ? 2.592 -1.394 8.304 1.00 0.00 22 PHE A C 18
ATOM 20095 O O . PHE A 1 22 ? 3.713 -0.898 8.421 1.00 0.00 22 PHE A O 18
ATOM 20112 N N . LYS A 1 23 ? 2.389 -2.613 7.816 1.00 0.00 23 LYS A N 18
ATOM 20113 C CA . LYS A 1 23 ? 3.494 -3.457 7.380 1.00 0.00 23 LYS A CA 18
ATOM 20114 C C . LYS A 1 23 ? 3.274 -3.949 5.953 1.00 0.00 23 LYS A C 18
ATOM 20115 O O . LYS A 1 23 ? 2.149 -4.260 5.560 1.00 0.00 23 LYS A O 18
ATOM 20134 N N . CYS A 1 24 ? 4.354 -4.019 5.182 1.00 0.00 24 CYS A N 18
ATOM 20135 C CA . CYS A 1 24 ? 4.279 -4.474 3.799 1.00 0.00 24 CYS A CA 18
ATOM 20136 C C . CYS A 1 24 ? 3.837 -5.932 3.730 1.00 0.00 24 CYS A C 18
ATOM 20137 O O . CYS A 1 24 ? 4.401 -6.796 4.402 1.00 0.00 24 CYS A O 18
ATOM 20144 N N . ASP A 1 25 ? 2.823 -6.199 2.913 1.00 0.00 25 ASP A N 18
ATOM 20145 C CA . ASP A 1 25 ? 2.305 -7.553 2.754 1.00 0.00 25 ASP A CA 18
ATOM 20146 C C . ASP A 1 25 ? 3.017 -8.277 1.615 1.00 0.00 25 ASP A C 18
ATOM 20147 O O . ASP A 1 25 ? 2.486 -9.228 1.044 1.00 0.00 25 ASP A O 18
ATOM 20156 N N . ASN A 1 26 ? 4.221 -7.818 1.290 1.00 0.00 26 ASN A N 18
ATOM 20157 C CA . ASN A 1 26 ? 5.005 -8.421 0.218 1.00 0.00 26 ASN A CA 18
ATOM 20158 C C . ASN A 1 26 ? 6.341 -8.936 0.745 1.00 0.00 26 ASN A C 18
ATOM 20159 O O . ASN A 1 26 ? 6.616 -10.136 0.704 1.00 0.00 26 ASN A O 18
ATOM 20170 N N . CYS A 1 27 ? 7.168 -8.022 1.240 1.00 0.00 27 CYS A N 18
ATOM 20171 C CA . CYS A 1 27 ? 8.475 -8.382 1.775 1.00 0.00 27 CYS A CA 18
ATOM 20172 C C . CYS A 1 27 ? 8.414 -8.556 3.290 1.00 0.00 27 CYS A C 18
ATOM 20173 O O . CYS A 1 27 ? 9.016 -9.475 3.844 1.00 0.00 27 CYS A O 18
ATOM 20180 N N . GLY A 1 28 ? 7.680 -7.668 3.953 1.00 0.00 28 GLY A N 18
ATOM 20181 C CA . GLY A 1 28 ? 7.553 -7.740 5.397 1.00 0.00 28 GLY A CA 18
ATOM 20182 C C . GLY A 1 28 ? 8.295 -6.622 6.101 1.00 0.00 28 GLY A C 18
ATOM 20183 O O . GLY A 1 28 ? 8.793 -6.803 7.213 1.00 0.00 28 GLY A O 18
ATOM 20187 N N . ILE A 1 29 ? 8.369 -5.464 5.454 1.00 0.00 29 ILE A N 18
ATOM 20188 C CA . ILE A 1 29 ? 9.055 -4.312 6.026 1.00 0.00 29 ILE A CA 18
ATOM 20189 C C . ILE A 1 29 ? 8.102 -3.461 6.858 1.00 0.00 29 ILE A C 18
ATOM 20190 O O . ILE A 1 29 ? 7.084 -2.984 6.358 1.00 0.00 29 ILE A O 18
ATOM 20206 N N . GLU A 1 30 ? 8.442 -3.274 8.130 1.00 0.00 30 GLU A N 18
ATOM 20207 C CA . GLU A 1 30 ? 7.616 -2.478 9.031 1.00 0.00 30 GLU A CA 18
ATOM 20208 C C . GLU A 1 30 ? 8.463 -1.850 10.133 1.00 0.00 30 GLU A C 18
ATOM 20209 O O . GLU A 1 30 ? 9.341 -2.487 10.715 1.00 0.00 30 GLU A O 18
ATOM 20221 N N . PRO A 1 31 ? 8.194 -0.569 10.428 1.00 0.00 31 PRO A N 18
ATOM 20222 C CA . PRO A 1 31 ? 7.151 0.199 9.742 1.00 0.00 31 PRO A CA 18
ATOM 20223 C C . PRO A 1 31 ? 7.515 0.507 8.294 1.00 0.00 31 PRO A C 18
ATOM 20224 O O . PRO A 1 31 ? 8.677 0.400 7.901 1.00 0.00 31 PRO A O 18
ATOM 20235 N N . ILE A 1 32 ? 6.516 0.889 7.506 1.00 0.00 32 ILE A N 18
ATOM 20236 C CA . ILE A 1 32 ? 6.733 1.213 6.102 1.00 0.00 32 ILE A CA 18
ATOM 20237 C C . ILE A 1 32 ? 7.168 2.665 5.934 1.00 0.00 32 ILE A C 18
ATOM 20238 O O . ILE A 1 32 ? 6.414 3.588 6.241 1.00 0.00 32 ILE A O 18
ATOM 20254 N N . GLN A 1 33 ? 8.388 2.859 5.443 1.00 0.00 33 GLN A N 18
ATOM 20255 C CA . GLN A 1 33 ? 8.922 4.199 5.233 1.00 0.00 33 GLN A CA 18
ATOM 20256 C C . GLN A 1 33 ? 8.854 4.588 3.760 1.00 0.00 33 GLN A C 18
ATOM 20257 O O . GLN A 1 33 ? 9.046 3.752 2.878 1.00 0.00 33 GLN A O 18
ATOM 20271 N N . GLY A 1 34 ? 8.579 5.863 3.501 1.00 0.00 34 GLY A N 18
ATOM 20272 C CA . GLY A 1 34 ? 8.490 6.340 2.133 1.00 0.00 34 GLY A CA 18
ATOM 20273 C C . GLY A 1 34 ? 7.058 6.457 1.652 1.00 0.00 34 GLY A C 18
ATOM 20274 O O . GLY A 1 34 ? 6.268 7.218 2.212 1.00 0.00 34 GLY A O 18
ATOM 20278 N N . VAL A 1 35 ? 6.721 5.704 0.610 1.00 0.00 35 VAL A N 18
ATOM 20279 C CA . VAL A 1 35 ? 5.374 5.727 0.053 1.00 0.00 35 VAL A CA 18
ATOM 20280 C C . VAL A 1 35 ? 4.658 4.402 0.290 1.00 0.00 35 VAL A C 18
ATOM 20281 O O . VAL A 1 35 ? 5.157 3.340 -0.084 1.00 0.00 35 VAL A O 18
ATOM 20294 N N . ARG A 1 36 ? 3.487 4.471 0.913 1.00 0.00 36 ARG A N 18
ATOM 20295 C CA . ARG A 1 36 ? 2.702 3.276 1.200 1.00 0.00 36 ARG A CA 18
ATOM 20296 C C . ARG A 1 36 ? 1.651 3.043 0.119 1.00 0.00 36 ARG A C 18
ATOM 20297 O O . ARG A 1 36 ? 0.641 3.745 0.060 1.00 0.00 36 ARG A O 18
ATOM 20318 N N . TRP A 1 37 ? 1.896 2.056 -0.734 1.00 0.00 37 TRP A N 18
ATOM 20319 C CA . TRP A 1 37 ? 0.970 1.731 -1.814 1.00 0.00 37 TRP A CA 18
ATOM 20320 C C . TRP A 1 37 ? -0.245 0.980 -1.281 1.00 0.00 37 TRP A C 18
ATOM 20321 O O . TRP A 1 37 ? -0.216 -0.241 -1.131 1.00 0.00 37 TRP A O 18
ATOM 20342 N N . HIS A 1 38 ? -1.314 1.719 -0.998 1.00 0.00 38 HIS A N 18
ATOM 20343 C CA . HIS A 1 38 ? -2.541 1.122 -0.482 1.00 0.00 38 HIS A CA 18
ATOM 20344 C C . HIS A 1 38 ? -3.466 0.711 -1.624 1.00 0.00 38 HIS A C 18
ATOM 20345 O O . HIS A 1 38 ? -3.867 1.541 -2.441 1.00 0.00 38 HIS A O 18
ATOM 20359 N N . CYS A 1 39 ? -3.802 -0.573 -1.674 1.00 0.00 39 CYS A N 18
ATOM 20360 C CA . CYS A 1 39 ? -4.679 -1.095 -2.715 1.00 0.00 39 CYS A CA 18
ATOM 20361 C C . CYS A 1 39 ? -5.987 -0.311 -2.768 1.00 0.00 39 CYS A C 18
ATOM 20362 O O . CYS A 1 39 ? -6.476 0.169 -1.745 1.00 0.00 39 CYS A O 18
ATOM 20369 N N . GLN A 1 40 ? -6.548 -0.185 -3.966 1.00 0.00 40 GLN A N 18
ATOM 20370 C CA . GLN A 1 40 ? -7.799 0.541 -4.152 1.00 0.00 40 GLN A CA 18
ATOM 20371 C C . GLN A 1 40 ? -8.971 -0.424 -4.301 1.00 0.00 40 GLN A C 18
ATOM 20372 O O . GLN A 1 40 ? -10.052 -0.192 -3.759 1.00 0.00 40 GLN A O 18
ATOM 20386 N N . ASP A 1 41 ? -8.750 -1.505 -5.040 1.00 0.00 41 ASP A N 18
ATOM 20387 C CA . ASP A 1 41 ? -9.788 -2.506 -5.260 1.00 0.00 41 ASP A CA 18
ATOM 20388 C C . ASP A 1 41 ? -10.249 -3.111 -3.938 1.00 0.00 41 ASP A C 18
ATOM 20389 O O . ASP A 1 41 ? -11.441 -3.120 -3.629 1.00 0.00 41 ASP A O 18
ATOM 20398 N N . CYS A 1 42 ? -9.297 -3.618 -3.162 1.00 0.00 42 CYS A N 18
ATOM 20399 C CA . CYS A 1 42 ? -9.604 -4.227 -1.874 1.00 0.00 42 CYS A CA 18
ATOM 20400 C C . CYS A 1 42 ? -10.544 -3.340 -1.062 1.00 0.00 42 CYS A C 18
ATOM 20401 O O . CYS A 1 42 ? -10.552 -2.116 -1.196 1.00 0.00 42 CYS A O 18
ATOM 20408 N N . PRO A 1 43 ? -11.354 -3.970 -0.199 1.00 0.00 43 PRO A N 18
ATOM 20409 C CA . PRO A 1 43 ? -12.312 -3.257 0.652 1.00 0.00 43 PRO A CA 18
ATOM 20410 C C . PRO A 1 43 ? -11.625 -2.441 1.741 1.00 0.00 43 PRO A C 18
ATOM 20411 O O . PRO A 1 43 ? -10.429 -2.586 1.997 1.00 0.00 43 PRO A O 18
ATOM 20422 N N . PRO A 1 44 ? -12.396 -1.563 2.400 1.00 0.00 44 PRO A N 18
ATOM 20423 C CA . PRO A 1 44 ? -11.882 -0.708 3.473 1.00 0.00 44 PRO A CA 18
ATOM 20424 C C . PRO A 1 44 ? -11.539 -1.499 4.731 1.00 0.00 44 PRO A C 18
ATOM 20425 O O . PRO A 1 44 ? -11.043 -0.942 5.709 1.00 0.00 44 PRO A O 18
ATOM 20436 N N . GLU A 1 45 ? -11.806 -2.801 4.697 1.00 0.00 45 GLU A N 18
ATOM 20437 C CA . GLU A 1 45 ? -11.525 -3.668 5.836 1.00 0.00 45 GLU A CA 18
ATOM 20438 C C . GLU A 1 45 ? -10.304 -4.542 5.566 1.00 0.00 45 GLU A C 18
ATOM 20439 O O . GLU A 1 45 ? -9.491 -4.783 6.458 1.00 0.00 45 GLU A O 18
ATOM 20451 N N . MET A 1 46 ? -10.183 -5.013 4.329 1.00 0.00 46 MET A N 18
ATOM 20452 C CA . MET A 1 46 ? -9.060 -5.860 3.942 1.00 0.00 46 MET A CA 18
ATOM 20453 C C . MET A 1 46 ? -8.051 -5.077 3.109 1.00 0.00 46 MET A C 18
ATOM 20454 O O . MET A 1 46 ? -7.406 -5.629 2.217 1.00 0.00 46 MET A O 18
ATOM 20468 N N . SER A 1 47 ? -7.919 -3.788 3.404 1.00 0.00 47 SER A N 18
ATOM 20469 C CA . SER A 1 47 ? -6.991 -2.928 2.679 1.00 0.00 47 SER A CA 18
ATOM 20470 C C . SER A 1 47 ? -5.555 -3.415 2.849 1.00 0.00 47 SER A C 18
ATOM 20471 O O . SER A 1 47 ? -5.140 -3.792 3.945 1.00 0.00 47 SER A O 18
ATOM 20479 N N . LEU A 1 48 ? -4.800 -3.403 1.756 1.00 0.00 48 LEU A N 18
ATOM 20480 C CA . LEU A 1 48 ? -3.410 -3.843 1.781 1.00 0.00 48 LEU A CA 18
ATOM 20481 C C . LEU A 1 48 ? -2.460 -2.653 1.691 1.00 0.00 48 LEU A C 18
ATOM 20482 O O . LEU A 1 48 ? -2.868 -1.547 1.335 1.00 0.00 48 LEU A O 18
ATOM 20498 N N . ASP A 1 49 ? -1.193 -2.887 2.014 1.00 0.00 49 ASP A N 18
ATOM 20499 C CA . ASP A 1 49 ? -0.185 -1.835 1.966 1.00 0.00 49 ASP A CA 18
ATOM 20500 C C . ASP A 1 49 ? 1.154 -2.387 1.486 1.00 0.00 49 ASP A C 18
ATOM 20501 O O . ASP A 1 49 ? 1.718 -3.296 2.096 1.00 0.00 49 ASP A O 18
ATOM 20510 N N . PHE A 1 50 ? 1.657 -1.833 0.388 1.00 0.00 50 PHE A N 18
ATOM 20511 C CA . PHE A 1 50 ? 2.929 -2.270 -0.176 1.00 0.00 50 PHE A CA 18
ATOM 20512 C C . PHE A 1 50 ? 3.947 -1.134 -0.169 1.00 0.00 50 PHE A C 18
ATOM 20513 O O . PHE A 1 50 ? 3.642 -0.010 -0.568 1.00 0.00 50 PHE A O 18
ATOM 20530 N N . CYS A 1 51 ? 5.158 -1.436 0.288 1.00 0.00 51 CYS A N 18
ATOM 20531 C CA . CYS A 1 51 ? 6.222 -0.441 0.349 1.00 0.00 51 CYS A CA 18
ATOM 20532 C C . CYS A 1 51 ? 6.714 -0.085 -1.051 1.00 0.00 51 CYS A C 18
ATOM 20533 O O . CYS A 1 51 ? 6.647 -0.901 -1.970 1.00 0.00 51 CYS A O 18
ATOM 20540 N N . ASP A 1 52 ? 7.209 1.138 -1.204 1.00 0.00 52 ASP A N 18
ATOM 20541 C CA . ASP A 1 52 ? 7.714 1.603 -2.491 1.00 0.00 52 ASP A CA 18
ATOM 20542 C C . ASP A 1 52 ? 8.514 0.507 -3.188 1.00 0.00 52 ASP A C 18
ATOM 20543 O O . ASP A 1 52 ? 8.458 0.365 -4.410 1.00 0.00 52 ASP A O 18
ATOM 20552 N N . SER A 1 53 ? 9.260 -0.264 -2.404 1.00 0.00 53 SER A N 18
ATOM 20553 C CA . SER A 1 53 ? 10.076 -1.344 -2.947 1.00 0.00 53 SER A CA 18
ATOM 20554 C C . SER A 1 53 ? 9.200 -2.420 -3.581 1.00 0.00 53 SER A C 18
ATOM 20555 O O . SER A 1 53 ? 9.502 -2.924 -4.663 1.00 0.00 53 SER A O 18
ATOM 20563 N N . CYS A 1 54 ? 8.114 -2.768 -2.900 1.00 0.00 54 CYS A N 18
ATOM 20564 C CA . CYS A 1 54 ? 7.193 -3.784 -3.394 1.00 0.00 54 CYS A CA 18
ATOM 20565 C C . CYS A 1 54 ? 5.993 -3.142 -4.083 1.00 0.00 54 CYS A C 18
ATOM 20566 O O . CYS A 1 54 ? 4.921 -3.740 -4.170 1.00 0.00 54 CYS A O 18
ATOM 20573 N N . SER A 1 55 ? 6.181 -1.919 -4.570 1.00 0.00 55 SER A N 18
ATOM 20574 C CA . SER A 1 55 ? 5.113 -1.193 -5.248 1.00 0.00 55 SER A CA 18
ATOM 20575 C C . SER A 1 55 ? 4.834 -1.796 -6.621 1.00 0.00 55 SER A C 18
ATOM 20576 O O . SER A 1 55 ? 3.685 -1.870 -7.056 1.00 0.00 55 SER A O 18
ATOM 20584 N N . ASP A 1 56 ? 5.893 -2.224 -7.299 1.00 0.00 56 ASP A N 18
ATOM 20585 C CA . ASP A 1 56 ? 5.764 -2.822 -8.623 1.00 0.00 56 ASP A CA 18
ATOM 20586 C C . ASP A 1 56 ? 5.608 -4.336 -8.523 1.00 0.00 56 ASP A C 18
ATOM 20587 O O . ASP A 1 56 ? 5.771 -5.053 -9.511 1.00 0.00 56 ASP A O 18
ATOM 20596 N N . CYS A 1 57 ? 5.294 -4.815 -7.325 1.00 0.00 57 CYS A N 18
ATOM 20597 C CA . CYS A 1 57 ? 5.118 -6.245 -7.096 1.00 0.00 57 CYS A CA 18
ATOM 20598 C C . CYS A 1 57 ? 3.664 -6.655 -7.307 1.00 0.00 57 CYS A C 18
ATOM 20599 O O . CYS A 1 57 ? 2.752 -5.836 -7.183 1.00 0.00 57 CYS A O 18
ATOM 20607 N N . LEU A 1 58 ? 3.455 -7.927 -7.630 1.00 0.00 58 LEU A N 18
ATOM 20608 C CA . LEU A 1 58 ? 2.111 -8.446 -7.861 1.00 0.00 58 LEU A CA 18
ATOM 20609 C C . LEU A 1 58 ? 1.755 -9.513 -6.831 1.00 0.00 58 LEU A C 18
ATOM 20610 O O . LEU A 1 58 ? 2.366 -10.581 -6.791 1.00 0.00 58 LEU A O 18
ATOM 20626 N N . HIS A 1 59 ? 0.760 -9.217 -6.000 1.00 0.00 59 HIS A N 18
ATOM 20627 C CA . HIS A 1 59 ? 0.320 -10.152 -4.971 1.00 0.00 59 HIS A CA 18
ATOM 20628 C C . HIS A 1 59 ? -1.177 -10.422 -5.086 1.00 0.00 59 HIS A C 18
ATOM 20629 O O . HIS A 1 59 ? -1.977 -9.493 -5.191 1.00 0.00 59 HIS A O 18
ATOM 20643 N N . GLU A 1 60 ? -1.547 -11.699 -5.066 1.00 0.00 60 GLU A N 18
ATOM 20644 C CA . GLU A 1 60 ? -2.948 -12.089 -5.170 1.00 0.00 60 GLU A CA 18
ATOM 20645 C C . GLU A 1 60 ? -3.352 -12.983 -4.002 1.00 0.00 60 GLU A C 18
ATOM 20646 O O . GLU A 1 60 ? -2.745 -14.029 -3.766 1.00 0.00 60 GLU A O 18
ATOM 20658 N N . THR A 1 61 ? -4.380 -12.564 -3.271 1.00 0.00 61 THR A N 18
ATOM 20659 C CA . THR A 1 61 ? -4.865 -13.324 -2.126 1.00 0.00 61 THR A CA 18
ATOM 20660 C C . THR A 1 61 ? -6.362 -13.590 -2.236 1.00 0.00 61 THR A C 18
ATOM 20661 O O . THR A 1 61 ? -6.986 -13.272 -3.249 1.00 0.00 61 THR A O 18
ATOM 20672 N N . ASP A 1 62 ? -6.933 -14.173 -1.188 1.00 0.00 62 ASP A N 18
ATOM 20673 C CA . ASP A 1 62 ? -8.358 -14.480 -1.167 1.00 0.00 62 ASP A CA 18
ATOM 20674 C C . ASP A 1 62 ? -9.169 -13.338 -1.771 1.00 0.00 62 ASP A C 18
ATOM 20675 O O . ASP A 1 62 ? -10.068 -13.562 -2.581 1.00 0.00 62 ASP A O 18
ATOM 20684 N N . ILE A 1 63 ? -8.846 -12.113 -1.369 1.00 0.00 63 ILE A N 18
ATOM 20685 C CA . ILE A 1 63 ? -9.544 -10.936 -1.871 1.00 0.00 63 ILE A CA 18
ATOM 20686 C C . ILE A 1 63 ? -8.686 -10.173 -2.874 1.00 0.00 63 ILE A C 18
ATOM 20687 O O . ILE A 1 63 ? -9.097 -9.945 -4.012 1.00 0.00 63 ILE A O 18
ATOM 20703 N N . HIS A 1 64 ? -7.490 -9.782 -2.445 1.00 0.00 64 HIS A N 18
ATOM 20704 C CA . HIS A 1 64 ? -6.571 -9.047 -3.306 1.00 0.00 64 HIS A CA 18
ATOM 20705 C C . HIS A 1 64 ? -6.247 -9.847 -4.564 1.00 0.00 64 HIS A C 18
ATOM 20706 O O . HIS A 1 64 ? -6.165 -11.075 -4.527 1.00 0.00 64 HIS A O 18
ATOM 20720 N N . LYS A 1 65 ? -6.065 -9.144 -5.676 1.00 0.00 65 LYS A N 18
ATOM 20721 C CA . LYS A 1 65 ? -5.749 -9.788 -6.946 1.00 0.00 65 LYS A CA 18
ATOM 20722 C C . LYS A 1 65 ? -4.725 -8.974 -7.729 1.00 0.00 65 LYS A C 18
ATOM 20723 O O . LYS A 1 65 ? -4.228 -7.957 -7.247 1.00 0.00 65 LYS A O 18
ATOM 20742 N N . GLU A 1 66 ? -4.416 -9.428 -8.940 1.00 0.00 66 GLU A N 18
ATOM 20743 C CA . GLU A 1 66 ? -3.450 -8.739 -9.789 1.00 0.00 66 GLU A CA 18
ATOM 20744 C C . GLU A 1 66 ? -4.091 -7.538 -10.478 1.00 0.00 66 GLU A C 18
ATOM 20745 O O . GLU A 1 66 ? -3.451 -6.503 -10.667 1.00 0.00 66 GLU A O 18
ATOM 20757 N N . ASP A 1 67 ? -5.358 -7.683 -10.851 1.00 0.00 67 ASP A N 18
ATOM 20758 C CA . ASP A 1 67 ? -6.087 -6.610 -11.518 1.00 0.00 67 ASP A CA 18
ATOM 20759 C C . ASP A 1 67 ? -6.233 -5.401 -10.600 1.00 0.00 67 ASP A C 18
ATOM 20760 O O . ASP A 1 67 ? -6.221 -4.257 -11.056 1.00 0.00 67 ASP A O 18
ATOM 20769 N N . HIS A 1 68 ? -6.372 -5.661 -9.304 1.00 0.00 68 HIS A N 18
ATOM 20770 C CA . HIS A 1 68 ? -6.522 -4.593 -8.322 1.00 0.00 68 HIS A CA 18
ATOM 20771 C C . HIS A 1 68 ? -5.498 -3.488 -8.560 1.00 0.00 68 HIS A C 18
ATOM 20772 O O . HIS A 1 68 ? -4.459 -3.716 -9.179 1.00 0.00 68 HIS A O 18
ATOM 20786 N N . GLN A 1 69 ? -5.800 -2.291 -8.067 1.00 0.00 69 GLN A N 18
ATOM 20787 C CA . GLN A 1 69 ? -4.906 -1.151 -8.228 1.00 0.00 69 GLN A CA 18
ATOM 20788 C C . GLN A 1 69 ? -4.276 -0.760 -6.895 1.00 0.00 69 GLN A C 18
ATOM 20789 O O . GLN A 1 69 ? -4.721 -1.198 -5.834 1.00 0.00 69 GLN A O 18
ATOM 20803 N N . LEU A 1 70 ? -3.238 0.067 -6.957 1.00 0.00 70 LEU A N 18
ATOM 20804 C CA . LEU A 1 70 ? -2.546 0.518 -5.754 1.00 0.00 70 LEU A CA 18
ATOM 20805 C C . LEU A 1 70 ? -2.486 2.041 -5.699 1.00 0.00 70 LEU A C 18
ATOM 20806 O O . LEU A 1 70 ? -2.363 2.704 -6.728 1.00 0.00 70 LEU A O 18
ATOM 20822 N N . GLU A 1 71 ? -2.573 2.588 -4.490 1.00 0.00 71 GLU A N 18
ATOM 20823 C CA . GLU A 1 71 ? -2.527 4.033 -4.302 1.00 0.00 71 GLU A CA 18
ATOM 20824 C C . GLU A 1 71 ? -1.245 4.448 -3.586 1.00 0.00 71 GLU A C 18
ATOM 20825 O O . GLU A 1 71 ? -1.000 4.084 -2.436 1.00 0.00 71 GLU A O 18
ATOM 20837 N N . PRO A 1 72 ? -0.405 5.228 -4.283 1.00 0.00 72 PRO A N 18
ATOM 20838 C CA . PRO A 1 72 ? 0.867 5.710 -3.735 1.00 0.00 72 PRO A CA 18
ATOM 20839 C C . PRO A 1 72 ? 0.668 6.742 -2.630 1.00 0.00 72 PRO A C 18
ATOM 20840 O O . PRO A 1 72 ? 0.387 7.910 -2.903 1.00 0.00 72 PRO A O 18
ATOM 20851 N N . ILE A 1 73 ? 0.815 6.305 -1.384 1.00 0.00 73 ILE A N 18
ATOM 20852 C CA . ILE A 1 73 ? 0.653 7.192 -0.239 1.00 0.00 73 ILE A CA 18
ATOM 20853 C C . ILE A 1 73 ? 1.998 7.742 0.225 1.00 0.00 73 ILE A C 18
ATOM 20854 O O . ILE A 1 73 ? 2.737 7.074 0.948 1.00 0.00 73 ILE A O 18
ATOM 20870 N N . TYR A 1 74 ? 2.308 8.964 -0.195 1.00 0.00 74 TYR A N 18
ATOM 20871 C CA . TYR A 1 74 ? 3.564 9.604 0.178 1.00 0.00 74 TYR A CA 18
ATOM 20872 C C . TYR A 1 74 ? 3.605 9.895 1.675 1.00 0.00 74 TYR A C 18
ATOM 20873 O O . TYR A 1 74 ? 4.570 9.556 2.358 1.00 0.00 74 TYR A O 18
ATOM 20891 N N . ARG A 1 75 ? 2.548 10.526 2.177 1.00 0.00 75 ARG A N 18
ATOM 20892 C CA . ARG A 1 75 ? 2.461 10.864 3.592 1.00 0.00 75 ARG A CA 18
ATOM 20893 C C . ARG A 1 75 ? 1.271 10.168 4.246 1.00 0.00 75 ARG A C 18
ATOM 20894 O O . ARG A 1 75 ? 0.433 9.579 3.564 1.00 0.00 75 ARG A O 18
ATOM 20915 N N . SER A 1 76 ? 1.204 10.241 5.571 1.00 0.00 76 SER A N 18
ATOM 20916 C CA . SER A 1 76 ? 0.119 9.614 6.317 1.00 0.00 76 SER A CA 18
ATOM 20917 C C . SER A 1 76 ? -0.908 10.653 6.757 1.00 0.00 76 SER A C 18
ATOM 20918 O O . SER A 1 76 ? -0.627 11.500 7.605 1.00 0.00 76 SER A O 18
ATOM 20926 N N . SER A 1 77 ? -2.100 10.581 6.174 1.00 0.00 77 SER A N 18
ATOM 20927 C CA . SER A 1 77 ? -3.169 11.516 6.501 1.00 0.00 77 SER A CA 18
ATOM 20928 C C . SER A 1 77 ? -2.611 12.914 6.751 1.00 0.00 77 SER A C 18
ATOM 20929 O O . SER A 1 77 ? -2.954 13.565 7.737 1.00 0.00 77 SER A O 18
ATOM 20937 N N . GLY A 1 78 ? -1.747 13.369 5.848 1.00 0.00 78 GLY A N 18
ATOM 20938 C CA . GLY A 1 78 ? -1.153 14.686 5.987 1.00 0.00 78 GLY A CA 18
ATOM 20939 C C . GLY A 1 78 ? -1.996 15.772 5.347 1.00 0.00 78 GLY A C 18
ATOM 20940 O O . GLY A 1 78 ? -3.191 15.897 5.612 1.00 0.00 78 GLY A O 18
ATOM 20944 N N . PRO A 1 79 ? -1.366 16.583 4.484 1.00 0.00 79 PRO A N 18
ATOM 20945 C CA . PRO A 1 79 ? -2.046 17.679 3.788 1.00 0.00 79 PRO A CA 18
ATOM 20946 C C . PRO A 1 79 ? -3.037 17.176 2.743 1.00 0.00 79 PRO A C 18
ATOM 20947 O O . PRO A 1 79 ? -3.657 17.965 2.031 1.00 0.00 79 PRO A O 18
ATOM 20958 N N . SER A 1 80 ? -3.181 15.857 2.658 1.00 0.00 80 SER A N 18
ATOM 20959 C CA . SER A 1 80 ? -4.094 15.248 1.698 1.00 0.00 80 SER A CA 18
ATOM 20960 C C . SER A 1 80 ? -5.538 15.636 2.001 1.00 0.00 80 SER A C 18
ATOM 20961 O O . SER A 1 80 ? -5.926 15.767 3.162 1.00 0.00 80 SER A O 18
ATOM 20969 N N . SER A 1 81 ? -6.329 15.817 0.949 1.00 0.00 81 SER A N 18
ATOM 20970 C CA . SER A 1 81 ? -7.730 16.193 1.101 1.00 0.00 81 SER A CA 18
ATOM 20971 C C . SER A 1 81 ? -8.513 15.095 1.816 1.00 0.00 81 SER A C 18
ATOM 20972 O O . SER A 1 81 ? -9.312 15.369 2.710 1.00 0.00 81 SER A O 18
ATOM 20980 N N . GLY A 1 82 ? -8.275 13.850 1.414 1.00 0.00 82 GLY A N 18
ATOM 20981 C CA . GLY A 1 82 ? -8.965 12.729 2.025 1.00 0.00 82 GLY A CA 18
ATOM 20982 C C . GLY A 1 82 ? -9.124 11.558 1.075 1.00 0.00 82 GLY A C 18
ATOM 20983 O O . GLY A 1 82 ? -9.493 10.472 1.520 1.00 0.00 82 GLY A O 18
ATOM 20989 N N . GLY A 1 1 ? 46.602 3.831 12.466 1.00 0.00 1 GLY A N 19
ATOM 20990 C CA . GLY A 1 1 ? 46.263 2.899 13.525 1.00 0.00 1 GLY A CA 19
ATOM 20991 C C . GLY A 1 1 ? 45.599 1.642 13.000 1.00 0.00 1 GLY A C 19
ATOM 20992 O O . GLY A 1 1 ? 46.174 0.923 12.182 1.00 0.00 1 GLY A O 19
ATOM 20996 N N . SER A 1 2 ? 44.386 1.373 13.473 1.00 0.00 2 SER A N 19
ATOM 20997 C CA . SER A 1 2 ? 43.646 0.190 13.050 1.00 0.00 2 SER A CA 19
ATOM 20998 C C . SER A 1 2 ? 42.807 0.488 11.811 1.00 0.00 2 SER A C 19
ATOM 20999 O O . SER A 1 2 ? 42.257 1.580 11.668 1.00 0.00 2 SER A O 19
ATOM 21007 N N . SER A 1 3 ? 42.716 -0.491 10.917 1.00 0.00 3 SER A N 19
ATOM 21008 C CA . SER A 1 3 ? 41.948 -0.334 9.687 1.00 0.00 3 SER A CA 19
ATOM 21009 C C . SER A 1 3 ? 40.492 -0.737 9.900 1.00 0.00 3 SER A C 19
ATOM 21010 O O . SER A 1 3 ? 40.162 -1.922 9.925 1.00 0.00 3 SER A O 19
ATOM 21018 N N . GLY A 1 4 ? 39.625 0.258 10.053 1.00 0.00 4 GLY A N 19
ATOM 21019 C CA . GLY A 1 4 ? 38.214 -0.012 10.262 1.00 0.00 4 GLY A CA 19
ATOM 21020 C C . GLY A 1 4 ? 37.323 0.845 9.385 1.00 0.00 4 GLY A C 19
ATOM 21021 O O . GLY A 1 4 ? 37.805 1.724 8.670 1.00 0.00 4 GLY A O 19
ATOM 21025 N N . SER A 1 5 ? 36.020 0.589 9.439 1.00 0.00 5 SER A N 19
ATOM 21026 C CA . SER A 1 5 ? 35.060 1.341 8.640 1.00 0.00 5 SER A CA 19
ATOM 21027 C C . SER A 1 5 ? 34.471 2.497 9.443 1.00 0.00 5 SER A C 19
ATOM 21028 O O . SER A 1 5 ? 34.471 2.476 10.673 1.00 0.00 5 SER A O 19
ATOM 21036 N N . SER A 1 6 ? 33.969 3.505 8.736 1.00 0.00 6 SER A N 19
ATOM 21037 C CA . SER A 1 6 ? 33.381 4.672 9.382 1.00 0.00 6 SER A CA 19
ATOM 21038 C C . SER A 1 6 ? 31.965 4.920 8.869 1.00 0.00 6 SER A C 19
ATOM 21039 O O . SER A 1 6 ? 31.608 4.499 7.770 1.00 0.00 6 SER A O 19
ATOM 21047 N N . GLY A 1 7 ? 31.162 5.608 9.676 1.00 0.00 7 GLY A N 19
ATOM 21048 C CA . GLY A 1 7 ? 29.795 5.900 9.288 1.00 0.00 7 GLY A CA 19
ATOM 21049 C C . GLY A 1 7 ? 28.908 6.207 10.479 1.00 0.00 7 GLY A C 19
ATOM 21050 O O . GLY A 1 7 ? 29.170 5.748 11.590 1.00 0.00 7 GLY A O 19
ATOM 21054 N N . GLN A 1 8 ? 27.856 6.986 10.246 1.00 0.00 8 GLN A N 19
ATOM 21055 C CA . GLN A 1 8 ? 26.930 7.356 11.309 1.00 0.00 8 GLN A CA 19
ATOM 21056 C C . GLN A 1 8 ? 25.556 6.735 11.075 1.00 0.00 8 GLN A C 19
ATOM 21057 O O . GLN A 1 8 ? 24.996 6.092 11.962 1.00 0.00 8 GLN A O 19
ATOM 21071 N N . GLN A 1 9 ? 25.021 6.932 9.874 1.00 0.00 9 GLN A N 19
ATOM 21072 C CA . GLN A 1 9 ? 23.712 6.392 9.524 1.00 0.00 9 GLN A CA 19
ATOM 21073 C C . GLN A 1 9 ? 22.627 6.966 10.430 1.00 0.00 9 GLN A C 19
ATOM 21074 O O . GLN A 1 9 ? 21.736 6.245 10.879 1.00 0.00 9 GLN A O 19
ATOM 21088 N N . MET A 1 10 ? 22.708 8.266 10.693 1.00 0.00 10 MET A N 19
ATOM 21089 C CA . MET A 1 10 ? 21.732 8.935 11.544 1.00 0.00 10 MET A CA 19
ATOM 21090 C C . MET A 1 10 ? 20.375 9.022 10.851 1.00 0.00 10 MET A C 19
ATOM 21091 O O . MET A 1 10 ? 20.283 9.452 9.702 1.00 0.00 10 MET A O 19
ATOM 21105 N N . GLN A 1 11 ? 19.328 8.611 11.558 1.00 0.00 11 GLN A N 19
ATOM 21106 C CA . GLN A 1 11 ? 17.977 8.642 11.009 1.00 0.00 11 GLN A CA 19
ATOM 21107 C C . GLN A 1 11 ? 17.295 9.971 11.317 1.00 0.00 11 GLN A C 19
ATOM 21108 O O . GLN A 1 11 ? 17.467 10.532 12.398 1.00 0.00 11 GLN A O 19
ATOM 21122 N N . ALA A 1 12 ? 16.519 10.468 10.359 1.00 0.00 12 ALA A N 19
ATOM 21123 C CA . ALA A 1 12 ? 15.810 11.730 10.529 1.00 0.00 12 ALA A CA 19
ATOM 21124 C C . ALA A 1 12 ? 14.601 11.808 9.603 1.00 0.00 12 ALA A C 19
ATOM 21125 O O . ALA A 1 12 ? 14.452 10.995 8.691 1.00 0.00 12 ALA A O 19
ATOM 21132 N N . GLU A 1 13 ? 13.740 12.792 9.844 1.00 0.00 13 GLU A N 19
ATOM 21133 C CA . GLU A 1 13 ? 12.543 12.975 9.031 1.00 0.00 13 GLU A CA 19
ATOM 21134 C C . GLU A 1 13 ? 12.838 13.849 7.816 1.00 0.00 13 GLU A C 19
ATOM 21135 O O . GLU A 1 13 ? 12.086 14.773 7.505 1.00 0.00 13 GLU A O 19
ATOM 21147 N N . SER A 1 14 ? 13.939 13.551 7.133 1.00 0.00 14 SER A N 19
ATOM 21148 C CA . SER A 1 14 ? 14.337 14.311 5.954 1.00 0.00 14 SER A CA 19
ATOM 21149 C C . SER A 1 14 ? 14.684 13.379 4.797 1.00 0.00 14 SER A C 19
ATOM 21150 O O . SER A 1 14 ? 15.633 13.621 4.053 1.00 0.00 14 SER A O 19
ATOM 21158 N N . GLY A 1 15 ? 13.905 12.311 4.653 1.00 0.00 15 GLY A N 19
ATOM 21159 C CA . GLY A 1 15 ? 14.145 11.357 3.585 1.00 0.00 15 GLY A CA 19
ATOM 21160 C C . GLY A 1 15 ? 12.883 10.634 3.160 1.00 0.00 15 GLY A C 19
ATOM 21161 O O . GLY A 1 15 ? 12.494 10.682 1.993 1.00 0.00 15 GLY A O 19
ATOM 21165 N N . PHE A 1 16 ? 12.242 9.959 4.108 1.00 0.00 16 PHE A N 19
ATOM 21166 C CA . PHE A 1 16 ? 11.017 9.219 3.825 1.00 0.00 16 PHE A CA 19
ATOM 21167 C C . PHE A 1 16 ? 10.048 9.301 5.001 1.00 0.00 16 PHE A C 19
ATOM 21168 O O . PHE A 1 16 ? 10.454 9.535 6.140 1.00 0.00 16 PHE A O 19
ATOM 21185 N N . VAL A 1 17 ? 8.764 9.107 4.717 1.00 0.00 17 VAL A N 19
ATOM 21186 C CA . VAL A 1 17 ? 7.736 9.158 5.750 1.00 0.00 17 VAL A CA 19
ATOM 21187 C C . VAL A 1 17 ? 7.613 7.819 6.469 1.00 0.00 17 VAL A C 19
ATOM 21188 O O . VAL A 1 17 ? 7.421 6.780 5.837 1.00 0.00 17 VAL A O 19
ATOM 21201 N N . GLN A 1 18 ? 7.724 7.853 7.793 1.00 0.00 18 GLN A N 19
ATOM 21202 C CA . GLN A 1 18 ? 7.624 6.641 8.598 1.00 0.00 18 GLN A CA 19
ATOM 21203 C C . GLN A 1 18 ? 6.173 6.346 8.962 1.00 0.00 18 GLN A C 19
ATOM 21204 O O . GLN A 1 18 ? 5.621 6.942 9.887 1.00 0.00 18 GLN A O 19
ATOM 21218 N N . HIS A 1 19 ? 5.560 5.423 8.228 1.00 0.00 19 HIS A N 19
ATOM 21219 C CA . HIS A 1 19 ? 4.171 5.049 8.473 1.00 0.00 19 HIS A CA 19
ATOM 21220 C C . HIS A 1 19 ? 4.084 3.949 9.527 1.00 0.00 19 HIS A C 19
ATOM 21221 O O . HIS A 1 19 ? 4.525 2.822 9.301 1.00 0.00 19 HIS A O 19
ATOM 21235 N N . VAL A 1 20 ? 3.511 4.284 10.679 1.00 0.00 20 VAL A N 19
ATOM 21236 C CA . VAL A 1 20 ? 3.365 3.324 11.767 1.00 0.00 20 VAL A CA 19
ATOM 21237 C C . VAL A 1 20 ? 2.018 2.613 11.696 1.00 0.00 20 VAL A C 19
ATOM 21238 O O . VAL A 1 20 ? 0.994 3.230 11.407 1.00 0.00 20 VAL A O 19
ATOM 21251 N N . GLY A 1 21 ? 2.028 1.311 11.963 1.00 0.00 21 GLY A N 19
ATOM 21252 C CA . GLY A 1 21 ? 0.801 0.537 11.924 1.00 0.00 21 GLY A CA 19
ATOM 21253 C C . GLY A 1 21 ? 0.653 -0.251 10.637 1.00 0.00 21 GLY A C 19
ATOM 21254 O O . GLY A 1 21 ? 0.089 -1.346 10.632 1.00 0.00 21 GLY A O 19
ATOM 21258 N N . PHE A 1 22 ? 1.159 0.307 9.542 1.00 0.00 22 PHE A N 19
ATOM 21259 C CA . PHE A 1 22 ? 1.077 -0.350 8.243 1.00 0.00 22 PHE A CA 19
ATOM 21260 C C . PHE A 1 22 ? 2.263 -1.288 8.032 1.00 0.00 22 PHE A C 19
ATOM 21261 O O . PHE A 1 22 ? 3.410 -0.925 8.291 1.00 0.00 22 PHE A O 19
ATOM 21278 N N . LYS A 1 23 ? 1.976 -2.497 7.562 1.00 0.00 23 LYS A N 19
ATOM 21279 C CA . LYS A 1 23 ? 3.016 -3.489 7.315 1.00 0.00 23 LYS A CA 19
ATOM 21280 C C . LYS A 1 23 ? 2.868 -4.098 5.925 1.00 0.00 23 LYS A C 19
ATOM 21281 O O . LYS A 1 23 ? 1.839 -4.692 5.602 1.00 0.00 23 LYS A O 19
ATOM 21300 N N . CYS A 1 24 ? 3.903 -3.948 5.105 1.00 0.00 24 CYS A N 19
ATOM 21301 C CA . CYS A 1 24 ? 3.889 -4.484 3.749 1.00 0.00 24 CYS A CA 19
ATOM 21302 C C . CYS A 1 24 ? 3.531 -5.967 3.754 1.00 0.00 24 CYS A C 19
ATOM 21303 O O . CYS A 1 24 ? 4.102 -6.752 4.511 1.00 0.00 24 CYS A O 19
ATOM 21310 N N . ASP A 1 25 ? 2.582 -6.343 2.904 1.00 0.00 25 ASP A N 19
ATOM 21311 C CA . ASP A 1 25 ? 2.147 -7.732 2.809 1.00 0.00 25 ASP A CA 19
ATOM 21312 C C . ASP A 1 25 ? 3.042 -8.517 1.855 1.00 0.00 25 ASP A C 19
ATOM 21313 O O . ASP A 1 25 ? 2.972 -9.743 1.790 1.00 0.00 25 ASP A O 19
ATOM 21322 N N . ASN A 1 26 ? 3.882 -7.800 1.115 1.00 0.00 26 ASN A N 19
ATOM 21323 C CA . ASN A 1 26 ? 4.789 -8.430 0.162 1.00 0.00 26 ASN A CA 19
ATOM 21324 C C . ASN A 1 26 ? 6.037 -8.954 0.865 1.00 0.00 26 ASN A C 19
ATOM 21325 O O . ASN A 1 26 ? 6.243 -10.164 0.969 1.00 0.00 26 ASN A O 19
ATOM 21336 N N . CYS A 1 27 ? 6.868 -8.036 1.348 1.00 0.00 27 CYS A N 19
ATOM 21337 C CA . CYS A 1 27 ? 8.096 -8.404 2.042 1.00 0.00 27 CYS A CA 19
ATOM 21338 C C . CYS A 1 27 ? 7.858 -8.522 3.544 1.00 0.00 27 CYS A C 19
ATOM 21339 O O . CYS A 1 27 ? 8.278 -9.490 4.176 1.00 0.00 27 CYS A O 19
ATOM 21346 N N . GLY A 1 28 ? 7.179 -7.528 4.110 1.00 0.00 28 GLY A N 19
ATOM 21347 C CA . GLY A 1 28 ? 6.896 -7.538 5.533 1.00 0.00 28 GLY A CA 19
ATOM 21348 C C . GLY A 1 28 ? 7.564 -6.392 6.266 1.00 0.00 28 GLY A C 19
ATOM 21349 O O . GLY A 1 28 ? 7.750 -6.448 7.482 1.00 0.00 28 GLY A O 19
ATOM 21353 N N . ILE A 1 29 ? 7.927 -5.350 5.525 1.00 0.00 29 ILE A N 19
ATOM 21354 C CA . ILE A 1 29 ? 8.579 -4.186 6.112 1.00 0.00 29 ILE A CA 19
ATOM 21355 C C . ILE A 1 29 ? 7.605 -3.384 6.968 1.00 0.00 29 ILE A C 19
ATOM 21356 O O . ILE A 1 29 ? 6.609 -2.862 6.467 1.00 0.00 29 ILE A O 19
ATOM 21372 N N . GLU A 1 30 ? 7.900 -3.289 8.261 1.00 0.00 30 GLU A N 19
ATOM 21373 C CA . GLU A 1 30 ? 7.050 -2.548 9.185 1.00 0.00 30 GLU A CA 19
ATOM 21374 C C . GLU A 1 30 ? 7.864 -2.005 10.356 1.00 0.00 30 GLU A C 19
ATOM 21375 O O . GLU A 1 30 ? 8.640 -2.720 10.990 1.00 0.00 30 GLU A O 19
ATOM 21387 N N . PRO A 1 31 ? 7.683 -0.709 10.651 1.00 0.00 31 PRO A N 19
ATOM 21388 C CA . PRO A 1 31 ? 6.762 0.152 9.903 1.00 0.00 31 PRO A CA 19
ATOM 21389 C C . PRO A 1 31 ? 7.257 0.441 8.490 1.00 0.00 31 PRO A C 19
ATOM 21390 O O . PRO A 1 31 ? 8.445 0.299 8.197 1.00 0.00 31 PRO A O 19
ATOM 21401 N N . ILE A 1 32 ? 6.340 0.847 7.618 1.00 0.00 32 ILE A N 19
ATOM 21402 C CA . ILE A 1 32 ? 6.685 1.157 6.236 1.00 0.00 32 ILE A CA 19
ATOM 21403 C C . ILE A 1 32 ? 7.244 2.571 6.113 1.00 0.00 32 ILE A C 19
ATOM 21404 O O . ILE A 1 32 ? 6.678 3.521 6.653 1.00 0.00 32 ILE A O 19
ATOM 21420 N N . GLN A 1 33 ? 8.356 2.701 5.397 1.00 0.00 33 GLN A N 19
ATOM 21421 C CA . GLN A 1 33 ? 8.990 4.000 5.202 1.00 0.00 33 GLN A CA 19
ATOM 21422 C C . GLN A 1 33 ? 8.871 4.451 3.750 1.00 0.00 33 GLN A C 19
ATOM 21423 O O . GLN A 1 33 ? 9.000 3.648 2.827 1.00 0.00 33 GLN A O 19
ATOM 21437 N N . GLY A 1 34 ? 8.622 5.743 3.555 1.00 0.00 34 GLY A N 19
ATOM 21438 C CA . GLY A 1 34 ? 8.489 6.279 2.213 1.00 0.00 34 GLY A CA 19
ATOM 21439 C C . GLY A 1 34 ? 7.042 6.395 1.777 1.00 0.00 34 GLY A C 19
ATOM 21440 O O . GLY A 1 34 ? 6.258 7.120 2.389 1.00 0.00 34 GLY A O 19
ATOM 21444 N N . VAL A 1 35 ? 6.687 5.681 0.713 1.00 0.00 35 VAL A N 19
ATOM 21445 C CA . VAL A 1 35 ? 5.325 5.707 0.195 1.00 0.00 35 VAL A CA 19
ATOM 21446 C C . VAL A 1 35 ? 4.650 4.350 0.352 1.00 0.00 35 VAL A C 19
ATOM 21447 O O . VAL A 1 35 ? 5.189 3.325 -0.065 1.00 0.00 35 VAL A O 19
ATOM 21460 N N . ARG A 1 36 ? 3.466 4.350 0.957 1.00 0.00 36 ARG A N 19
ATOM 21461 C CA . ARG A 1 36 ? 2.717 3.117 1.170 1.00 0.00 36 ARG A CA 19
ATOM 21462 C C . ARG A 1 36 ? 1.646 2.940 0.098 1.00 0.00 36 ARG A C 19
ATOM 21463 O O . ARG A 1 36 ? 0.653 3.666 0.073 1.00 0.00 36 ARG A O 19
ATOM 21484 N N . TRP A 1 37 ? 1.856 1.970 -0.785 1.00 0.00 37 TRP A N 19
ATOM 21485 C CA . TRP A 1 37 ? 0.908 1.698 -1.859 1.00 0.00 37 TRP A CA 19
ATOM 21486 C C . TRP A 1 37 ? -0.298 0.923 -1.339 1.00 0.00 37 TRP A C 19
ATOM 21487 O O . TRP A 1 37 ? -0.273 -0.306 -1.262 1.00 0.00 37 TRP A O 19
ATOM 21508 N N . HIS A 1 38 ? -1.353 1.649 -0.981 1.00 0.00 38 HIS A N 19
ATOM 21509 C CA . HIS A 1 38 ? -2.569 1.029 -0.468 1.00 0.00 38 HIS A CA 19
ATOM 21510 C C . HIS A 1 38 ? -3.502 0.637 -1.610 1.00 0.00 38 HIS A C 19
ATOM 21511 O O . HIS A 1 38 ? -3.894 1.476 -2.421 1.00 0.00 38 HIS A O 19
ATOM 21525 N N . CYS A 1 39 ? -3.854 -0.644 -1.667 1.00 0.00 39 CYS A N 19
ATOM 21526 C CA . CYS A 1 39 ? -4.739 -1.148 -2.709 1.00 0.00 39 CYS A CA 19
ATOM 21527 C C . CYS A 1 39 ? -6.052 -0.370 -2.731 1.00 0.00 39 CYS A C 19
ATOM 21528 O O . CYS A 1 39 ? -6.549 0.055 -1.689 1.00 0.00 39 CYS A O 19
ATOM 21535 N N . GLN A 1 40 ? -6.607 -0.190 -3.925 1.00 0.00 40 GLN A N 19
ATOM 21536 C CA . GLN A 1 40 ? -7.861 0.537 -4.082 1.00 0.00 40 GLN A CA 19
ATOM 21537 C C . GLN A 1 40 ? -9.030 -0.427 -4.255 1.00 0.00 40 GLN A C 19
ATOM 21538 O O . GLN A 1 40 ? -10.126 -0.186 -3.749 1.00 0.00 40 GLN A O 19
ATOM 21552 N N . ASP A 1 41 ? -8.790 -1.518 -4.973 1.00 0.00 41 ASP A N 19
ATOM 21553 C CA . ASP A 1 41 ? -9.823 -2.519 -5.213 1.00 0.00 41 ASP A CA 19
ATOM 21554 C C . ASP A 1 41 ? -10.269 -3.163 -3.904 1.00 0.00 41 ASP A C 19
ATOM 21555 O O . ASP A 1 41 ? -11.457 -3.174 -3.579 1.00 0.00 41 ASP A O 19
ATOM 21564 N N . CYS A 1 42 ? -9.310 -3.699 -3.156 1.00 0.00 42 CYS A N 19
ATOM 21565 C CA . CYS A 1 42 ? -9.604 -4.346 -1.884 1.00 0.00 42 CYS A CA 19
ATOM 21566 C C . CYS A 1 42 ? -10.539 -3.486 -1.039 1.00 0.00 42 CYS A C 19
ATOM 21567 O O . CYS A 1 42 ? -10.559 -2.260 -1.144 1.00 0.00 42 CYS A O 19
ATOM 21574 N N . PRO A 1 43 ? -11.333 -4.143 -0.180 1.00 0.00 43 PRO A N 19
ATOM 21575 C CA . PRO A 1 43 ? -12.285 -3.459 0.700 1.00 0.00 43 PRO A CA 19
ATOM 21576 C C . PRO A 1 43 ? -11.589 -2.664 1.800 1.00 0.00 43 PRO A C 19
ATOM 21577 O O . PRO A 1 43 ? -10.388 -2.800 2.032 1.00 0.00 43 PRO A O 19
ATOM 21588 N N . PRO A 1 44 ? -12.359 -1.812 2.493 1.00 0.00 44 PRO A N 19
ATOM 21589 C CA . PRO A 1 44 ? -11.838 -0.979 3.580 1.00 0.00 44 PRO A CA 19
ATOM 21590 C C . PRO A 1 44 ? -11.465 -1.798 4.811 1.00 0.00 44 PRO A C 19
ATOM 21591 O O . PRO A 1 44 ? -10.859 -1.283 5.750 1.00 0.00 44 PRO A O 19
ATOM 21602 N N . GLU A 1 45 ? -11.831 -3.076 4.799 1.00 0.00 45 GLU A N 19
ATOM 21603 C CA . GLU A 1 45 ? -11.535 -3.966 5.916 1.00 0.00 45 GLU A CA 19
ATOM 21604 C C . GLU A 1 45 ? -10.329 -4.848 5.603 1.00 0.00 45 GLU A C 19
ATOM 21605 O O . GLU A 1 45 ? -9.525 -5.152 6.484 1.00 0.00 45 GLU A O 19
ATOM 21617 N N . MET A 1 46 ? -10.212 -5.255 4.344 1.00 0.00 46 MET A N 19
ATOM 21618 C CA . MET A 1 46 ? -9.105 -6.102 3.915 1.00 0.00 46 MET A CA 19
ATOM 21619 C C . MET A 1 46 ? -8.094 -5.303 3.098 1.00 0.00 46 MET A C 19
ATOM 21620 O O . MET A 1 46 ? -7.427 -5.845 2.217 1.00 0.00 46 MET A O 19
ATOM 21634 N N . SER A 1 47 ? -7.987 -4.012 3.397 1.00 0.00 47 SER A N 19
ATOM 21635 C CA . SER A 1 47 ? -7.061 -3.138 2.687 1.00 0.00 47 SER A CA 19
ATOM 21636 C C . SER A 1 47 ? -5.630 -3.655 2.801 1.00 0.00 47 SER A C 19
ATOM 21637 O O . SER A 1 47 ? -5.211 -4.130 3.858 1.00 0.00 47 SER A O 19
ATOM 21645 N N . LEU A 1 48 ? -4.884 -3.560 1.706 1.00 0.00 48 LEU A N 19
ATOM 21646 C CA . LEU A 1 48 ? -3.499 -4.018 1.681 1.00 0.00 48 LEU A CA 19
ATOM 21647 C C . LEU A 1 48 ? -2.537 -2.838 1.586 1.00 0.00 48 LEU A C 19
ATOM 21648 O O . LEU A 1 48 ? -2.940 -1.720 1.266 1.00 0.00 48 LEU A O 19
ATOM 21664 N N . ASP A 1 49 ? -1.264 -3.096 1.864 1.00 0.00 49 ASP A N 19
ATOM 21665 C CA . ASP A 1 49 ? -0.243 -2.056 1.807 1.00 0.00 49 ASP A CA 19
ATOM 21666 C C . ASP A 1 49 ? 1.068 -2.611 1.261 1.00 0.00 49 ASP A C 19
ATOM 21667 O O . ASP A 1 49 ? 1.540 -3.661 1.698 1.00 0.00 49 ASP A O 19
ATOM 21676 N N . PHE A 1 50 ? 1.652 -1.900 0.302 1.00 0.00 50 PHE A N 19
ATOM 21677 C CA . PHE A 1 50 ? 2.909 -2.323 -0.305 1.00 0.00 50 PHE A CA 19
ATOM 21678 C C . PHE A 1 50 ? 3.914 -1.175 -0.331 1.00 0.00 50 PHE A C 19
ATOM 21679 O O . PHE A 1 50 ? 3.622 -0.090 -0.834 1.00 0.00 50 PHE A O 19
ATOM 21696 N N . CYS A 1 51 ? 5.099 -1.423 0.217 1.00 0.00 51 CYS A N 19
ATOM 21697 C CA . CYS A 1 51 ? 6.149 -0.412 0.259 1.00 0.00 51 CYS A CA 19
ATOM 21698 C C . CYS A 1 51 ? 6.662 -0.102 -1.144 1.00 0.00 51 CYS A C 19
ATOM 21699 O O . CYS A 1 51 ? 6.682 -0.971 -2.016 1.00 0.00 51 CYS A O 19
ATOM 21706 N N . ASP A 1 52 ? 7.077 1.143 -1.354 1.00 0.00 52 ASP A N 19
ATOM 21707 C CA . ASP A 1 52 ? 7.593 1.568 -2.651 1.00 0.00 52 ASP A CA 19
ATOM 21708 C C . ASP A 1 52 ? 8.420 0.461 -3.297 1.00 0.00 52 ASP A C 19
ATOM 21709 O O . ASP A 1 52 ? 8.381 0.272 -4.512 1.00 0.00 52 ASP A O 19
ATOM 21718 N N . SER A 1 53 ? 9.169 -0.267 -2.475 1.00 0.00 53 SER A N 19
ATOM 21719 C CA . SER A 1 53 ? 10.010 -1.352 -2.966 1.00 0.00 53 SER A CA 19
ATOM 21720 C C . SER A 1 53 ? 9.163 -2.453 -3.596 1.00 0.00 53 SER A C 19
ATOM 21721 O O . SER A 1 53 ? 9.498 -2.981 -4.657 1.00 0.00 53 SER A O 19
ATOM 21729 N N . CYS A 1 54 ? 8.062 -2.795 -2.936 1.00 0.00 54 CYS A N 19
ATOM 21730 C CA . CYS A 1 54 ? 7.165 -3.833 -3.428 1.00 0.00 54 CYS A CA 19
ATOM 21731 C C . CYS A 1 54 ? 6.006 -3.224 -4.213 1.00 0.00 54 CYS A C 19
ATOM 21732 O O . CYS A 1 54 ? 4.967 -3.857 -4.397 1.00 0.00 54 CYS A O 19
ATOM 21739 N N . SER A 1 55 ? 6.194 -1.991 -4.673 1.00 0.00 55 SER A N 19
ATOM 21740 C CA . SER A 1 55 ? 5.165 -1.294 -5.435 1.00 0.00 55 SER A CA 19
ATOM 21741 C C . SER A 1 55 ? 4.998 -1.916 -6.819 1.00 0.00 55 SER A C 19
ATOM 21742 O O . SER A 1 55 ? 3.886 -2.012 -7.338 1.00 0.00 55 SER A O 19
ATOM 21750 N N . ASP A 1 56 ? 6.111 -2.337 -7.409 1.00 0.00 56 ASP A N 19
ATOM 21751 C CA . ASP A 1 56 ? 6.090 -2.951 -8.731 1.00 0.00 56 ASP A CA 19
ATOM 21752 C C . ASP A 1 56 ? 5.927 -4.464 -8.626 1.00 0.00 56 ASP A C 19
ATOM 21753 O O . ASP A 1 56 ? 6.131 -5.190 -9.600 1.00 0.00 56 ASP A O 19
ATOM 21762 N N . CYS A 1 57 ? 5.561 -4.933 -7.438 1.00 0.00 57 CYS A N 19
ATOM 21763 C CA . CYS A 1 57 ? 5.372 -6.360 -7.204 1.00 0.00 57 CYS A CA 19
ATOM 21764 C C . CYS A 1 57 ? 3.917 -6.759 -7.422 1.00 0.00 57 CYS A C 19
ATOM 21765 O O . CYS A 1 57 ? 3.010 -5.934 -7.301 1.00 0.00 57 CYS A O 19
ATOM 21773 N N . LEU A 1 58 ? 3.699 -8.029 -7.747 1.00 0.00 58 LEU A N 19
ATOM 21774 C CA . LEU A 1 58 ? 2.353 -8.538 -7.984 1.00 0.00 58 LEU A CA 19
ATOM 21775 C C . LEU A 1 58 ? 1.985 -9.604 -6.957 1.00 0.00 58 LEU A C 19
ATOM 21776 O O . LEU A 1 58 ? 2.604 -10.667 -6.900 1.00 0.00 58 LEU A O 19
ATOM 21792 N N . HIS A 1 59 ? 0.972 -9.314 -6.146 1.00 0.00 59 HIS A N 19
ATOM 21793 C CA . HIS A 1 59 ? 0.519 -10.249 -5.123 1.00 0.00 59 HIS A CA 19
ATOM 21794 C C . HIS A 1 59 ? -0.976 -10.522 -5.259 1.00 0.00 59 HIS A C 19
ATOM 21795 O O . HIS A 1 59 ? -1.777 -9.595 -5.376 1.00 0.00 59 HIS A O 19
ATOM 21809 N N . GLU A 1 60 ? -1.343 -11.799 -5.243 1.00 0.00 60 GLU A N 19
ATOM 21810 C CA . GLU A 1 60 ? -2.742 -12.193 -5.366 1.00 0.00 60 GLU A CA 19
ATOM 21811 C C . GLU A 1 60 ? -3.165 -13.073 -4.193 1.00 0.00 60 GLU A C 19
ATOM 21812 O O . GLU A 1 60 ? -2.610 -14.151 -3.979 1.00 0.00 60 GLU A O 19
ATOM 21824 N N . THR A 1 61 ? -4.152 -12.604 -3.435 1.00 0.00 61 THR A N 19
ATOM 21825 C CA . THR A 1 61 ? -4.649 -13.346 -2.284 1.00 0.00 61 THR A CA 19
ATOM 21826 C C . THR A 1 61 ? -6.133 -13.662 -2.432 1.00 0.00 61 THR A C 19
ATOM 21827 O O . THR A 1 61 ? -6.734 -13.390 -3.471 1.00 0.00 61 THR A O 19
ATOM 21838 N N . ASP A 1 62 ? -6.718 -14.237 -1.387 1.00 0.00 62 ASP A N 19
ATOM 21839 C CA . ASP A 1 62 ? -8.133 -14.588 -1.400 1.00 0.00 62 ASP A CA 19
ATOM 21840 C C . ASP A 1 62 ? -8.965 -13.469 -2.020 1.00 0.00 62 ASP A C 19
ATOM 21841 O O . ASP A 1 62 ? -9.798 -13.713 -2.893 1.00 0.00 62 ASP A O 19
ATOM 21850 N N . ILE A 1 63 ? -8.734 -12.244 -1.561 1.00 0.00 63 ILE A N 19
ATOM 21851 C CA . ILE A 1 63 ? -9.462 -11.088 -2.071 1.00 0.00 63 ILE A CA 19
ATOM 21852 C C . ILE A 1 63 ? -8.616 -10.301 -3.066 1.00 0.00 63 ILE A C 19
ATOM 21853 O O . ILE A 1 63 ? -9.020 -10.087 -4.209 1.00 0.00 63 ILE A O 19
ATOM 21869 N N . HIS A 1 64 ? -7.438 -9.872 -2.623 1.00 0.00 64 HIS A N 19
ATOM 21870 C CA . HIS A 1 64 ? -6.533 -9.109 -3.475 1.00 0.00 64 HIS A CA 19
ATOM 21871 C C . HIS A 1 64 ? -6.233 -9.867 -4.765 1.00 0.00 64 HIS A C 19
ATOM 21872 O O . HIS A 1 64 ? -6.291 -11.096 -4.803 1.00 0.00 64 HIS A O 19
ATOM 21886 N N . LYS A 1 65 ? -5.912 -9.126 -5.820 1.00 0.00 65 LYS A N 19
ATOM 21887 C CA . LYS A 1 65 ? -5.602 -9.727 -7.112 1.00 0.00 65 LYS A CA 19
ATOM 21888 C C . LYS A 1 65 ? -4.623 -8.859 -7.896 1.00 0.00 65 LYS A C 19
ATOM 21889 O O . LYS A 1 65 ? -4.181 -7.817 -7.413 1.00 0.00 65 LYS A O 19
ATOM 21908 N N . GLU A 1 66 ? -4.291 -9.294 -9.107 1.00 0.00 66 GLU A N 19
ATOM 21909 C CA . GLU A 1 66 ? -3.365 -8.555 -9.956 1.00 0.00 66 GLU A CA 19
ATOM 21910 C C . GLU A 1 66 ? -4.062 -7.371 -10.620 1.00 0.00 66 GLU A C 19
ATOM 21911 O O . GLU A 1 66 ? -3.480 -6.296 -10.764 1.00 0.00 66 GLU A O 19
ATOM 21923 N N . ASP A 1 67 ? -5.311 -7.578 -11.023 1.00 0.00 67 ASP A N 19
ATOM 21924 C CA . ASP A 1 67 ? -6.089 -6.528 -11.671 1.00 0.00 67 ASP A CA 19
ATOM 21925 C C . ASP A 1 67 ? -6.282 -5.339 -10.736 1.00 0.00 67 ASP A C 19
ATOM 21926 O O . ASP A 1 67 ? -6.321 -4.189 -11.176 1.00 0.00 67 ASP A O 19
ATOM 21935 N N . HIS A 1 68 ? -6.405 -5.623 -9.443 1.00 0.00 68 HIS A N 19
ATOM 21936 C CA . HIS A 1 68 ? -6.595 -4.576 -8.445 1.00 0.00 68 HIS A CA 19
ATOM 21937 C C . HIS A 1 68 ? -5.632 -3.417 -8.683 1.00 0.00 68 HIS A C 19
ATOM 21938 O O . HIS A 1 68 ? -4.654 -3.552 -9.418 1.00 0.00 68 HIS A O 19
ATOM 21952 N N . GLN A 1 69 ? -5.918 -2.279 -8.058 1.00 0.00 69 GLN A N 19
ATOM 21953 C CA . GLN A 1 69 ? -5.077 -1.096 -8.204 1.00 0.00 69 GLN A CA 19
ATOM 21954 C C . GLN A 1 69 ? -4.406 -0.738 -6.882 1.00 0.00 69 GLN A C 19
ATOM 21955 O O . GLN A 1 69 ? -4.790 -1.239 -5.824 1.00 0.00 69 GLN A O 19
ATOM 21969 N N . LEU A 1 70 ? -3.403 0.130 -6.950 1.00 0.00 70 LEU A N 19
ATOM 21970 C CA . LEU A 1 70 ? -2.678 0.555 -5.758 1.00 0.00 70 LEU A CA 19
ATOM 21971 C C . LEU A 1 70 ? -2.632 2.076 -5.661 1.00 0.00 70 LEU A C 19
ATOM 21972 O O . LEU A 1 70 ? -2.584 2.770 -6.676 1.00 0.00 70 LEU A O 19
ATOM 21988 N N . GLU A 1 71 ? -2.645 2.587 -4.434 1.00 0.00 71 GLU A N 19
ATOM 21989 C CA . GLU A 1 71 ? -2.604 4.027 -4.207 1.00 0.00 71 GLU A CA 19
ATOM 21990 C C . GLU A 1 71 ? -1.325 4.426 -3.477 1.00 0.00 71 GLU A C 19
ATOM 21991 O O . GLU A 1 71 ? -1.092 4.049 -2.328 1.00 0.00 71 GLU A O 19
ATOM 22003 N N . PRO A 1 72 ? -0.474 5.207 -4.159 1.00 0.00 72 PRO A N 19
ATOM 22004 C CA . PRO A 1 72 ? 0.796 5.674 -3.596 1.00 0.00 72 PRO A CA 19
ATOM 22005 C C . PRO A 1 72 ? 0.595 6.697 -2.483 1.00 0.00 72 PRO A C 19
ATOM 22006 O O . PRO A 1 72 ? 0.308 7.866 -2.746 1.00 0.00 72 PRO A O 19
ATOM 22017 N N . ILE A 1 73 ? 0.749 6.252 -1.241 1.00 0.00 73 ILE A N 19
ATOM 22018 C CA . ILE A 1 73 ? 0.586 7.130 -0.089 1.00 0.00 73 ILE A CA 19
ATOM 22019 C C . ILE A 1 73 ? 1.929 7.685 0.373 1.00 0.00 73 ILE A C 19
ATOM 22020 O O . ILE A 1 73 ? 2.675 7.018 1.090 1.00 0.00 73 ILE A O 19
ATOM 22036 N N . TYR A 1 74 ? 2.229 8.912 -0.040 1.00 0.00 74 TYR A N 19
ATOM 22037 C CA . TYR A 1 74 ? 3.482 9.557 0.331 1.00 0.00 74 TYR A CA 19
ATOM 22038 C C . TYR A 1 74 ? 3.540 9.813 1.834 1.00 0.00 74 TYR A C 19
ATOM 22039 O O . TYR A 1 74 ? 4.457 9.358 2.518 1.00 0.00 74 TYR A O 19
ATOM 22057 N N . ARG A 1 75 ? 2.552 10.543 2.342 1.00 0.00 75 ARG A N 19
ATOM 22058 C CA . ARG A 1 75 ? 2.489 10.860 3.763 1.00 0.00 75 ARG A CA 19
ATOM 22059 C C . ARG A 1 75 ? 1.304 10.162 4.424 1.00 0.00 75 ARG A C 19
ATOM 22060 O O . ARG A 1 75 ? 0.289 9.898 3.781 1.00 0.00 75 ARG A O 19
ATOM 22081 N N . SER A 1 76 ? 1.443 9.864 5.712 1.00 0.00 76 SER A N 19
ATOM 22082 C CA . SER A 1 76 ? 0.386 9.192 6.459 1.00 0.00 76 SER A CA 19
ATOM 22083 C C . SER A 1 76 ? -0.831 10.100 6.614 1.00 0.00 76 SER A C 19
ATOM 22084 O O . SER A 1 76 ? -0.698 11.301 6.844 1.00 0.00 76 SER A O 19
ATOM 22092 N N . SER A 1 77 ? -2.017 9.514 6.487 1.00 0.00 77 SER A N 19
ATOM 22093 C CA . SER A 1 77 ? -3.259 10.269 6.609 1.00 0.00 77 SER A CA 19
ATOM 22094 C C . SER A 1 77 ? -4.015 9.871 7.873 1.00 0.00 77 SER A C 19
ATOM 22095 O O . SER A 1 77 ? -4.512 10.724 8.607 1.00 0.00 77 SER A O 19
ATOM 22103 N N . GLY A 1 78 ? -4.098 8.567 8.119 1.00 0.00 78 GLY A N 19
ATOM 22104 C CA . GLY A 1 78 ? -4.795 8.077 9.294 1.00 0.00 78 GLY A CA 19
ATOM 22105 C C . GLY A 1 78 ? -4.435 8.851 10.546 1.00 0.00 78 GLY A C 19
ATOM 22106 O O . GLY A 1 78 ? -5.186 9.712 11.007 1.00 0.00 78 GLY A O 19
ATOM 22110 N N . PRO A 1 79 ? -3.262 8.545 11.120 1.00 0.00 79 PRO A N 19
ATOM 22111 C CA . PRO A 1 79 ? -2.778 9.207 12.335 1.00 0.00 79 PRO A CA 19
ATOM 22112 C C . PRO A 1 79 ? -2.390 10.661 12.088 1.00 0.00 79 PRO A C 19
ATOM 22113 O O . PRO A 1 79 ? -1.288 10.948 11.620 1.00 0.00 79 PRO A O 19
ATOM 22124 N N . SER A 1 80 ? -3.302 11.574 12.407 1.00 0.00 80 SER A N 19
ATOM 22125 C CA . SER A 1 80 ? -3.056 12.999 12.216 1.00 0.00 80 SER A CA 19
ATOM 22126 C C . SER A 1 80 ? -2.453 13.619 13.473 1.00 0.00 80 SER A C 19
ATOM 22127 O O . SER A 1 80 ? -1.363 14.189 13.436 1.00 0.00 80 SER A O 19
ATOM 22135 N N . SER A 1 81 ? -3.172 13.503 14.585 1.00 0.00 81 SER A N 19
ATOM 22136 C CA . SER A 1 81 ? -2.711 14.055 15.854 1.00 0.00 81 SER A CA 19
ATOM 22137 C C . SER A 1 81 ? -2.537 12.953 16.895 1.00 0.00 81 SER A C 19
ATOM 22138 O O . SER A 1 81 ? -3.467 12.625 17.630 1.00 0.00 81 SER A O 19
ATOM 22146 N N . GLY A 1 82 ? -1.336 12.384 16.950 1.00 0.00 82 GLY A N 19
ATOM 22147 C CA . GLY A 1 82 ? -1.060 11.325 17.903 1.00 0.00 82 GLY A CA 19
ATOM 22148 C C . GLY A 1 82 ? -0.905 9.972 17.237 1.00 0.00 82 GLY A C 19
ATOM 22149 O O . GLY A 1 82 ? -1.225 8.959 17.856 1.00 0.00 82 GLY A O 19
ATOM 22155 N N . GLY A 1 1 ? 19.692 -2.611 -12.082 1.00 0.00 1 GLY A N 20
ATOM 22156 C CA . GLY A 1 1 ? 18.293 -2.241 -12.191 1.00 0.00 1 GLY A CA 20
ATOM 22157 C C . GLY A 1 1 ? 17.637 -2.050 -10.837 1.00 0.00 1 GLY A C 20
ATOM 22158 O O . GLY A 1 1 ? 17.063 -0.997 -10.561 1.00 0.00 1 GLY A O 20
ATOM 22162 N N . SER A 1 2 ? 17.720 -3.072 -9.992 1.00 0.00 2 SER A N 20
ATOM 22163 C CA . SER A 1 2 ? 17.124 -3.014 -8.662 1.00 0.00 2 SER A CA 20
ATOM 22164 C C . SER A 1 2 ? 18.026 -2.251 -7.696 1.00 0.00 2 SER A C 20
ATOM 22165 O O . SER A 1 2 ? 18.245 -2.680 -6.563 1.00 0.00 2 SER A O 20
ATOM 22173 N N . SER A 1 3 ? 18.546 -1.117 -8.153 1.00 0.00 3 SER A N 20
ATOM 22174 C CA . SER A 1 3 ? 19.428 -0.295 -7.332 1.00 0.00 3 SER A CA 20
ATOM 22175 C C . SER A 1 3 ? 19.528 1.121 -7.893 1.00 0.00 3 SER A C 20
ATOM 22176 O O . SER A 1 3 ? 19.855 1.315 -9.063 1.00 0.00 3 SER A O 20
ATOM 22184 N N . GLY A 1 4 ? 19.244 2.107 -7.048 1.00 0.00 4 GLY A N 20
ATOM 22185 C CA . GLY A 1 4 ? 19.307 3.492 -7.476 1.00 0.00 4 GLY A CA 20
ATOM 22186 C C . GLY A 1 4 ? 19.328 4.460 -6.309 1.00 0.00 4 GLY A C 20
ATOM 22187 O O . GLY A 1 4 ? 18.657 5.491 -6.337 1.00 0.00 4 GLY A O 20
ATOM 22191 N N . SER A 1 5 ? 20.098 4.125 -5.279 1.00 0.00 5 SER A N 20
ATOM 22192 C CA . SER A 1 5 ? 20.199 4.970 -4.094 1.00 0.00 5 SER A CA 20
ATOM 22193 C C . SER A 1 5 ? 20.376 6.434 -4.484 1.00 0.00 5 SER A C 20
ATOM 22194 O O . SER A 1 5 ? 20.798 6.745 -5.598 1.00 0.00 5 SER A O 20
ATOM 22202 N N . SER A 1 6 ? 20.050 7.330 -3.558 1.00 0.00 6 SER A N 20
ATOM 22203 C CA . SER A 1 6 ? 20.169 8.762 -3.805 1.00 0.00 6 SER A CA 20
ATOM 22204 C C . SER A 1 6 ? 21.004 9.433 -2.718 1.00 0.00 6 SER A C 20
ATOM 22205 O O . SER A 1 6 ? 21.417 8.793 -1.753 1.00 0.00 6 SER A O 20
ATOM 22213 N N . GLY A 1 7 ? 21.249 10.729 -2.885 1.00 0.00 7 GLY A N 20
ATOM 22214 C CA . GLY A 1 7 ? 22.034 11.467 -1.912 1.00 0.00 7 GLY A CA 20
ATOM 22215 C C . GLY A 1 7 ? 21.213 12.503 -1.170 1.00 0.00 7 GLY A C 20
ATOM 22216 O O . GLY A 1 7 ? 21.139 13.659 -1.586 1.00 0.00 7 GLY A O 20
ATOM 22220 N N . GLN A 1 8 ? 20.594 12.088 -0.070 1.00 0.00 8 GLN A N 20
ATOM 22221 C CA . GLN A 1 8 ? 19.772 12.989 0.730 1.00 0.00 8 GLN A CA 20
ATOM 22222 C C . GLN A 1 8 ? 20.329 13.123 2.143 1.00 0.00 8 GLN A C 20
ATOM 22223 O O . GLN A 1 8 ? 20.041 12.302 3.014 1.00 0.00 8 GLN A O 20
ATOM 22237 N N . GLN A 1 9 ? 21.126 14.163 2.363 1.00 0.00 9 GLN A N 20
ATOM 22238 C CA . GLN A 1 9 ? 21.724 14.404 3.671 1.00 0.00 9 GLN A CA 20
ATOM 22239 C C . GLN A 1 9 ? 21.439 15.825 4.147 1.00 0.00 9 GLN A C 20
ATOM 22240 O O . GLN A 1 9 ? 22.066 16.780 3.690 1.00 0.00 9 GLN A O 20
ATOM 22254 N N . MET A 1 10 ? 20.488 15.956 5.066 1.00 0.00 10 MET A N 20
ATOM 22255 C CA . MET A 1 10 ? 20.121 17.260 5.605 1.00 0.00 10 MET A CA 20
ATOM 22256 C C . MET A 1 10 ? 19.624 18.185 4.497 1.00 0.00 10 MET A C 20
ATOM 22257 O O . MET A 1 10 ? 19.989 19.359 4.448 1.00 0.00 10 MET A O 20
ATOM 22271 N N . GLN A 1 11 ? 18.791 17.647 3.612 1.00 0.00 11 GLN A N 20
ATOM 22272 C CA . GLN A 1 11 ? 18.247 18.425 2.506 1.00 0.00 11 GLN A CA 20
ATOM 22273 C C . GLN A 1 11 ? 17.185 19.403 2.998 1.00 0.00 11 GLN A C 20
ATOM 22274 O O . GLN A 1 11 ? 17.331 20.616 2.853 1.00 0.00 11 GLN A O 20
ATOM 22288 N N . ALA A 1 12 ? 16.118 18.866 3.581 1.00 0.00 12 ALA A N 20
ATOM 22289 C CA . ALA A 1 12 ? 15.033 19.692 4.096 1.00 0.00 12 ALA A CA 20
ATOM 22290 C C . ALA A 1 12 ? 14.135 18.894 5.036 1.00 0.00 12 ALA A C 20
ATOM 22291 O O . ALA A 1 12 ? 13.981 17.683 4.882 1.00 0.00 12 ALA A O 20
ATOM 22298 N N . GLU A 1 13 ? 13.545 19.582 6.009 1.00 0.00 13 GLU A N 20
ATOM 22299 C CA . GLU A 1 13 ? 12.663 18.935 6.973 1.00 0.00 13 GLU A CA 20
ATOM 22300 C C . GLU A 1 13 ? 11.803 17.872 6.297 1.00 0.00 13 GLU A C 20
ATOM 22301 O O . GLU A 1 13 ? 11.594 17.906 5.084 1.00 0.00 13 GLU A O 20
ATOM 22313 N N . SER A 1 14 ? 11.307 16.928 7.090 1.00 0.00 14 SER A N 20
ATOM 22314 C CA . SER A 1 14 ? 10.473 15.851 6.569 1.00 0.00 14 SER A CA 20
ATOM 22315 C C . SER A 1 14 ? 11.252 14.992 5.578 1.00 0.00 14 SER A C 20
ATOM 22316 O O . SER A 1 14 ? 10.746 14.636 4.515 1.00 0.00 14 SER A O 20
ATOM 22324 N N . GLY A 1 15 ? 12.490 14.662 5.936 1.00 0.00 15 GLY A N 20
ATOM 22325 C CA . GLY A 1 15 ? 13.320 13.847 5.069 1.00 0.00 15 GLY A CA 20
ATOM 22326 C C . GLY A 1 15 ? 12.554 12.697 4.445 1.00 0.00 15 GLY A C 20
ATOM 22327 O O . GLY A 1 15 ? 12.574 12.517 3.227 1.00 0.00 15 GLY A O 20
ATOM 22331 N N . PHE A 1 16 ? 11.878 11.916 5.281 1.00 0.00 16 PHE A N 20
ATOM 22332 C CA . PHE A 1 16 ? 11.104 10.776 4.804 1.00 0.00 16 PHE A CA 20
ATOM 22333 C C . PHE A 1 16 ? 9.955 10.461 5.758 1.00 0.00 16 PHE A C 20
ATOM 22334 O O . PHE A 1 16 ? 10.077 10.631 6.972 1.00 0.00 16 PHE A O 20
ATOM 22351 N N . VAL A 1 17 ? 8.839 10.003 5.200 1.00 0.00 17 VAL A N 20
ATOM 22352 C CA . VAL A 1 17 ? 7.668 9.664 6.000 1.00 0.00 17 VAL A CA 20
ATOM 22353 C C . VAL A 1 17 ? 7.782 8.255 6.572 1.00 0.00 17 VAL A C 20
ATOM 22354 O O . VAL A 1 17 ? 8.230 7.333 5.890 1.00 0.00 17 VAL A O 20
ATOM 22367 N N . GLN A 1 18 ? 7.372 8.096 7.826 1.00 0.00 18 GLN A N 20
ATOM 22368 C CA . GLN A 1 18 ? 7.428 6.799 8.489 1.00 0.00 18 GLN A CA 20
ATOM 22369 C C . GLN A 1 18 ? 6.043 6.365 8.955 1.00 0.00 18 GLN A C 20
ATOM 22370 O O . GLN A 1 18 ? 5.559 6.809 9.997 1.00 0.00 18 GLN A O 20
ATOM 22384 N N . HIS A 1 19 ? 5.407 5.494 8.177 1.00 0.00 19 HIS A N 20
ATOM 22385 C CA . HIS A 1 19 ? 4.076 5.000 8.510 1.00 0.00 19 HIS A CA 20
ATOM 22386 C C . HIS A 1 19 ? 4.153 3.905 9.570 1.00 0.00 19 HIS A C 20
ATOM 22387 O O . HIS A 1 19 ? 4.689 2.824 9.323 1.00 0.00 19 HIS A O 20
ATOM 22401 N N . VAL A 1 20 ? 3.615 4.192 10.751 1.00 0.00 20 VAL A N 20
ATOM 22402 C CA . VAL A 1 20 ? 3.622 3.232 11.848 1.00 0.00 20 VAL A CA 20
ATOM 22403 C C . VAL A 1 20 ? 2.325 2.432 11.887 1.00 0.00 20 VAL A C 20
ATOM 22404 O O . VAL A 1 20 ? 1.251 2.956 11.596 1.00 0.00 20 VAL A O 20
ATOM 22417 N N . GLY A 1 21 ? 2.433 1.157 12.250 1.00 0.00 21 GLY A N 20
ATOM 22418 C CA . GLY A 1 21 ? 1.261 0.304 12.320 1.00 0.00 21 GLY A CA 20
ATOM 22419 C C . GLY A 1 21 ? 1.019 -0.457 11.032 1.00 0.00 21 GLY A C 20
ATOM 22420 O O . GLY A 1 21 ? 0.565 -1.602 11.055 1.00 0.00 21 GLY A O 20
ATOM 22424 N N . PHE A 1 22 ? 1.322 0.178 9.905 1.00 0.00 22 PHE A N 20
ATOM 22425 C CA . PHE A 1 22 ? 1.133 -0.446 8.601 1.00 0.00 22 PHE A CA 20
ATOM 22426 C C . PHE A 1 22 ? 2.365 -1.252 8.200 1.00 0.00 22 PHE A C 20
ATOM 22427 O O . PHE A 1 22 ? 3.493 -0.768 8.286 1.00 0.00 22 PHE A O 20
ATOM 22444 N N . LYS A 1 23 ? 2.140 -2.486 7.762 1.00 0.00 23 LYS A N 20
ATOM 22445 C CA . LYS A 1 23 ? 3.229 -3.362 7.346 1.00 0.00 23 LYS A CA 20
ATOM 22446 C C . LYS A 1 23 ? 3.026 -3.840 5.912 1.00 0.00 23 LYS A C 20
ATOM 22447 O O . LYS A 1 23 ? 1.903 -4.119 5.493 1.00 0.00 23 LYS A O 20
ATOM 22466 N N . CYS A 1 24 ? 4.120 -3.933 5.164 1.00 0.00 24 CYS A N 20
ATOM 22467 C CA . CYS A 1 24 ? 4.063 -4.379 3.777 1.00 0.00 24 CYS A CA 20
ATOM 22468 C C . CYS A 1 24 ? 3.587 -5.826 3.689 1.00 0.00 24 CYS A C 20
ATOM 22469 O O . CYS A 1 24 ? 4.097 -6.701 4.389 1.00 0.00 24 CYS A O 20
ATOM 22476 N N . ASP A 1 25 ? 2.607 -6.069 2.826 1.00 0.00 25 ASP A N 20
ATOM 22477 C CA . ASP A 1 25 ? 2.062 -7.410 2.646 1.00 0.00 25 ASP A CA 20
ATOM 22478 C C . ASP A 1 25 ? 2.788 -8.144 1.522 1.00 0.00 25 ASP A C 20
ATOM 22479 O O . ASP A 1 25 ? 2.248 -9.077 0.928 1.00 0.00 25 ASP A O 20
ATOM 22488 N N . ASN A 1 26 ? 4.013 -7.716 1.236 1.00 0.00 26 ASN A N 20
ATOM 22489 C CA . ASN A 1 26 ? 4.811 -8.332 0.183 1.00 0.00 26 ASN A CA 20
ATOM 22490 C C . ASN A 1 26 ? 6.122 -8.876 0.742 1.00 0.00 26 ASN A C 20
ATOM 22491 O O . ASN A 1 26 ? 6.381 -10.079 0.689 1.00 0.00 26 ASN A O 20
ATOM 22502 N N . CYS A 1 27 ? 6.947 -7.982 1.278 1.00 0.00 27 CYS A N 20
ATOM 22503 C CA . CYS A 1 27 ? 8.231 -8.371 1.847 1.00 0.00 27 CYS A CA 20
ATOM 22504 C C . CYS A 1 27 ? 8.127 -8.540 3.360 1.00 0.00 27 CYS A C 20
ATOM 22505 O O . CYS A 1 27 ? 8.700 -9.466 3.933 1.00 0.00 27 CYS A O 20
ATOM 22512 N N . GLY A 1 28 ? 7.390 -7.638 4.001 1.00 0.00 28 GLY A N 20
ATOM 22513 C CA . GLY A 1 28 ? 7.224 -7.704 5.442 1.00 0.00 28 GLY A CA 20
ATOM 22514 C C . GLY A 1 28 ? 7.975 -6.603 6.164 1.00 0.00 28 GLY A C 20
ATOM 22515 O O . GLY A 1 28 ? 8.452 -6.799 7.282 1.00 0.00 28 GLY A O 20
ATOM 22519 N N . ILE A 1 29 ? 8.083 -5.444 5.523 1.00 0.00 29 ILE A N 20
ATOM 22520 C CA . ILE A 1 29 ? 8.782 -4.309 6.111 1.00 0.00 29 ILE A CA 20
ATOM 22521 C C . ILE A 1 29 ? 7.834 -3.450 6.941 1.00 0.00 29 ILE A C 20
ATOM 22522 O O . ILE A 1 29 ? 6.837 -2.939 6.432 1.00 0.00 29 ILE A O 20
ATOM 22538 N N . GLU A 1 30 ? 8.155 -3.293 8.222 1.00 0.00 30 GLU A N 20
ATOM 22539 C CA . GLU A 1 30 ? 7.332 -2.494 9.122 1.00 0.00 30 GLU A CA 20
ATOM 22540 C C . GLU A 1 30 ? 8.174 -1.907 10.252 1.00 0.00 30 GLU A C 20
ATOM 22541 O O . GLU A 1 30 ? 9.015 -2.580 10.847 1.00 0.00 30 GLU A O 20
ATOM 22553 N N . PRO A 1 31 ? 7.942 -0.621 10.555 1.00 0.00 31 PRO A N 20
ATOM 22554 C CA . PRO A 1 31 ? 6.943 0.190 9.853 1.00 0.00 31 PRO A CA 20
ATOM 22555 C C . PRO A 1 31 ? 7.353 0.500 8.417 1.00 0.00 31 PRO A C 20
ATOM 22556 O O . PRO A 1 31 ? 8.524 0.383 8.057 1.00 0.00 31 PRO A O 20
ATOM 22567 N N . ILE A 1 32 ? 6.381 0.897 7.602 1.00 0.00 32 ILE A N 20
ATOM 22568 C CA . ILE A 1 32 ? 6.642 1.225 6.206 1.00 0.00 32 ILE A CA 20
ATOM 22569 C C . ILE A 1 32 ? 7.162 2.651 6.065 1.00 0.00 32 ILE A C 20
ATOM 22570 O O . ILE A 1 32 ? 6.485 3.608 6.440 1.00 0.00 32 ILE A O 20
ATOM 22586 N N . GLN A 1 33 ? 8.367 2.785 5.519 1.00 0.00 33 GLN A N 20
ATOM 22587 C CA . GLN A 1 33 ? 8.976 4.096 5.327 1.00 0.00 33 GLN A CA 20
ATOM 22588 C C . GLN A 1 33 ? 8.918 4.514 3.861 1.00 0.00 33 GLN A C 20
ATOM 22589 O O . GLN A 1 33 ? 9.164 3.707 2.965 1.00 0.00 33 GLN A O 20
ATOM 22603 N N . GLY A 1 34 ? 8.590 5.780 3.625 1.00 0.00 34 GLY A N 20
ATOM 22604 C CA . GLY A 1 34 ? 8.505 6.283 2.266 1.00 0.00 34 GLY A CA 20
ATOM 22605 C C . GLY A 1 34 ? 7.074 6.410 1.783 1.00 0.00 34 GLY A C 20
ATOM 22606 O O . GLY A 1 34 ? 6.284 7.166 2.351 1.00 0.00 34 GLY A O 20
ATOM 22610 N N . VAL A 1 35 ? 6.737 5.670 0.732 1.00 0.00 35 VAL A N 20
ATOM 22611 C CA . VAL A 1 35 ? 5.391 5.704 0.172 1.00 0.00 35 VAL A CA 20
ATOM 22612 C C . VAL A 1 35 ? 4.657 4.392 0.427 1.00 0.00 35 VAL A C 20
ATOM 22613 O O . VAL A 1 35 ? 5.141 3.319 0.066 1.00 0.00 35 VAL A O 20
ATOM 22626 N N . ARG A 1 36 ? 3.487 4.486 1.049 1.00 0.00 36 ARG A N 20
ATOM 22627 C CA . ARG A 1 36 ? 2.686 3.307 1.353 1.00 0.00 36 ARG A CA 20
ATOM 22628 C C . ARG A 1 36 ? 1.642 3.064 0.267 1.00 0.00 36 ARG A C 20
ATOM 22629 O O . ARG A 1 36 ? 0.621 3.749 0.210 1.00 0.00 36 ARG A O 20
ATOM 22650 N N . TRP A 1 37 ? 1.907 2.087 -0.593 1.00 0.00 37 TRP A N 20
ATOM 22651 C CA . TRP A 1 37 ? 0.991 1.755 -1.678 1.00 0.00 37 TRP A CA 20
ATOM 22652 C C . TRP A 1 37 ? -0.233 1.015 -1.149 1.00 0.00 37 TRP A C 20
ATOM 22653 O O . TRP A 1 37 ? -0.196 -0.198 -0.943 1.00 0.00 37 TRP A O 20
ATOM 22674 N N . HIS A 1 38 ? -1.318 1.753 -0.933 1.00 0.00 38 HIS A N 20
ATOM 22675 C CA . HIS A 1 38 ? -2.554 1.166 -0.429 1.00 0.00 38 HIS A CA 20
ATOM 22676 C C . HIS A 1 38 ? -3.466 0.750 -1.579 1.00 0.00 38 HIS A C 20
ATOM 22677 O O . HIS A 1 38 ? -3.886 1.581 -2.384 1.00 0.00 38 HIS A O 20
ATOM 22691 N N . CYS A 1 39 ? -3.769 -0.542 -1.650 1.00 0.00 39 CYS A N 20
ATOM 22692 C CA . CYS A 1 39 ? -4.630 -1.070 -2.701 1.00 0.00 39 CYS A CA 20
ATOM 22693 C C . CYS A 1 39 ? -5.928 -0.273 -2.793 1.00 0.00 39 CYS A C 20
ATOM 22694 O O . CYS A 1 39 ? -6.419 0.248 -1.792 1.00 0.00 39 CYS A O 20
ATOM 22701 N N . GLN A 1 40 ? -6.477 -0.183 -4.000 1.00 0.00 40 GLN A N 20
ATOM 22702 C CA . GLN A 1 40 ? -7.717 0.551 -4.221 1.00 0.00 40 GLN A CA 20
ATOM 22703 C C . GLN A 1 40 ? -8.895 -0.405 -4.373 1.00 0.00 40 GLN A C 20
ATOM 22704 O O . GLN A 1 40 ? -9.981 -0.156 -3.848 1.00 0.00 40 GLN A O 20
ATOM 22718 N N . ASP A 1 41 ? -8.674 -1.499 -5.094 1.00 0.00 41 ASP A N 20
ATOM 22719 C CA . ASP A 1 41 ? -9.718 -2.493 -5.314 1.00 0.00 41 ASP A CA 20
ATOM 22720 C C . ASP A 1 41 ? -10.196 -3.082 -3.991 1.00 0.00 41 ASP A C 20
ATOM 22721 O O . ASP A 1 41 ? -11.392 -3.098 -3.702 1.00 0.00 41 ASP A O 20
ATOM 22730 N N . CYS A 1 42 ? -9.252 -3.567 -3.190 1.00 0.00 42 CYS A N 20
ATOM 22731 C CA . CYS A 1 42 ? -9.575 -4.159 -1.898 1.00 0.00 42 CYS A CA 20
ATOM 22732 C C . CYS A 1 42 ? -10.501 -3.247 -1.098 1.00 0.00 42 CYS A C 20
ATOM 22733 O O . CYS A 1 42 ? -10.490 -2.024 -1.246 1.00 0.00 42 CYS A O 20
ATOM 22740 N N . PRO A 1 43 ? -11.323 -3.853 -0.228 1.00 0.00 43 PRO A N 20
ATOM 22741 C CA . PRO A 1 43 ? -12.270 -3.115 0.613 1.00 0.00 43 PRO A CA 20
ATOM 22742 C C . PRO A 1 43 ? -11.570 -2.298 1.694 1.00 0.00 43 PRO A C 20
ATOM 22743 O O . PRO A 1 43 ? -10.368 -2.429 1.925 1.00 0.00 43 PRO A O 20
ATOM 22754 N N . PRO A 1 44 ? -12.338 -1.433 2.373 1.00 0.00 44 PRO A N 20
ATOM 22755 C CA . PRO A 1 44 ? -11.813 -0.578 3.442 1.00 0.00 44 PRO A CA 20
ATOM 22756 C C . PRO A 1 44 ? -11.435 -1.373 4.687 1.00 0.00 44 PRO A C 20
ATOM 22757 O O . PRO A 1 44 ? -10.793 -0.849 5.597 1.00 0.00 44 PRO A O 20
ATOM 22768 N N . GLU A 1 45 ? -11.837 -2.640 4.720 1.00 0.00 45 GLU A N 20
ATOM 22769 C CA . GLU A 1 45 ? -11.539 -3.506 5.855 1.00 0.00 45 GLU A CA 20
ATOM 22770 C C . GLU A 1 45 ? -10.329 -4.388 5.564 1.00 0.00 45 GLU A C 20
ATOM 22771 O O . GLU A 1 45 ? -9.506 -4.640 6.443 1.00 0.00 45 GLU A O 20
ATOM 22783 N N . MET A 1 46 ? -10.228 -4.854 4.324 1.00 0.00 46 MET A N 20
ATOM 22784 C CA . MET A 1 46 ? -9.118 -5.708 3.916 1.00 0.00 46 MET A CA 20
ATOM 22785 C C . MET A 1 46 ? -8.106 -4.924 3.086 1.00 0.00 46 MET A C 20
ATOM 22786 O O . MET A 1 46 ? -7.485 -5.467 2.172 1.00 0.00 46 MET A O 20
ATOM 22800 N N . SER A 1 47 ? -7.946 -3.645 3.409 1.00 0.00 47 SER A N 20
ATOM 22801 C CA . SER A 1 47 ? -7.012 -2.786 2.691 1.00 0.00 47 SER A CA 20
ATOM 22802 C C . SER A 1 47 ? -5.580 -3.288 2.848 1.00 0.00 47 SER A C 20
ATOM 22803 O O . SER A 1 47 ? -5.154 -3.651 3.946 1.00 0.00 47 SER A O 20
ATOM 22811 N N . LEU A 1 48 ? -4.841 -3.306 1.744 1.00 0.00 48 LEU A N 20
ATOM 22812 C CA . LEU A 1 48 ? -3.456 -3.764 1.758 1.00 0.00 48 LEU A CA 20
ATOM 22813 C C . LEU A 1 48 ? -2.493 -2.585 1.662 1.00 0.00 48 LEU A C 20
ATOM 22814 O O . LEU A 1 48 ? -2.891 -1.471 1.320 1.00 0.00 48 LEU A O 20
ATOM 22830 N N . ASP A 1 49 ? -1.224 -2.839 1.964 1.00 0.00 49 ASP A N 20
ATOM 22831 C CA . ASP A 1 49 ? -0.202 -1.800 1.908 1.00 0.00 49 ASP A CA 20
ATOM 22832 C C . ASP A 1 49 ? 1.127 -2.370 1.423 1.00 0.00 49 ASP A C 20
ATOM 22833 O O . ASP A 1 49 ? 1.631 -3.351 1.970 1.00 0.00 49 ASP A O 20
ATOM 22842 N N . PHE A 1 50 ? 1.689 -1.750 0.390 1.00 0.00 50 PHE A N 20
ATOM 22843 C CA . PHE A 1 50 ? 2.958 -2.196 -0.171 1.00 0.00 50 PHE A CA 20
ATOM 22844 C C . PHE A 1 50 ? 3.983 -1.066 -0.166 1.00 0.00 50 PHE A C 20
ATOM 22845 O O . PHE A 1 50 ? 3.691 0.055 -0.584 1.00 0.00 50 PHE A O 20
ATOM 22862 N N . CYS A 1 51 ? 5.186 -1.368 0.311 1.00 0.00 51 CYS A N 20
ATOM 22863 C CA . CYS A 1 51 ? 6.255 -0.379 0.373 1.00 0.00 51 CYS A CA 20
ATOM 22864 C C . CYS A 1 51 ? 6.756 -0.031 -1.026 1.00 0.00 51 CYS A C 20
ATOM 22865 O O . CYS A 1 51 ? 6.712 -0.859 -1.936 1.00 0.00 51 CYS A O 20
ATOM 22872 N N . ASP A 1 52 ? 7.231 1.199 -1.189 1.00 0.00 52 ASP A N 20
ATOM 22873 C CA . ASP A 1 52 ? 7.741 1.657 -2.476 1.00 0.00 52 ASP A CA 20
ATOM 22874 C C . ASP A 1 52 ? 8.546 0.559 -3.163 1.00 0.00 52 ASP A C 20
ATOM 22875 O O . ASP A 1 52 ? 8.561 0.462 -4.390 1.00 0.00 52 ASP A O 20
ATOM 22884 N N . SER A 1 53 ? 9.216 -0.265 -2.364 1.00 0.00 53 SER A N 20
ATOM 22885 C CA . SER A 1 53 ? 10.028 -1.353 -2.895 1.00 0.00 53 SER A CA 20
ATOM 22886 C C . SER A 1 53 ? 9.150 -2.425 -3.533 1.00 0.00 53 SER A C 20
ATOM 22887 O O . SER A 1 53 ? 9.456 -2.934 -4.612 1.00 0.00 53 SER A O 20
ATOM 22895 N N . CYS A 1 54 ? 8.056 -2.764 -2.859 1.00 0.00 54 CYS A N 20
ATOM 22896 C CA . CYS A 1 54 ? 7.132 -3.775 -3.357 1.00 0.00 54 CYS A CA 20
ATOM 22897 C C . CYS A 1 54 ? 5.957 -3.127 -4.084 1.00 0.00 54 CYS A C 20
ATOM 22898 O O . CYS A 1 54 ? 4.880 -3.713 -4.189 1.00 0.00 54 CYS A O 20
ATOM 22905 N N . SER A 1 55 ? 6.174 -1.915 -4.585 1.00 0.00 55 SER A N 20
ATOM 22906 C CA . SER A 1 55 ? 5.133 -1.186 -5.299 1.00 0.00 55 SER A CA 20
ATOM 22907 C C . SER A 1 55 ? 4.878 -1.806 -6.670 1.00 0.00 55 SER A C 20
ATOM 22908 O O . SER A 1 55 ? 3.737 -1.882 -7.126 1.00 0.00 55 SER A O 20
ATOM 22916 N N . ASP A 1 56 ? 5.948 -2.248 -7.321 1.00 0.00 56 ASP A N 20
ATOM 22917 C CA . ASP A 1 56 ? 5.842 -2.863 -8.639 1.00 0.00 56 ASP A CA 20
ATOM 22918 C C . ASP A 1 56 ? 5.705 -4.378 -8.522 1.00 0.00 56 ASP A C 20
ATOM 22919 O O . ASP A 1 56 ? 5.903 -5.105 -9.496 1.00 0.00 56 ASP A O 20
ATOM 22928 N N . CYS A 1 57 ? 5.367 -4.846 -7.326 1.00 0.00 57 CYS A N 20
ATOM 22929 C CA . CYS A 1 57 ? 5.205 -6.275 -7.082 1.00 0.00 57 CYS A CA 20
ATOM 22930 C C . CYS A 1 57 ? 3.755 -6.701 -7.287 1.00 0.00 57 CYS A C 20
ATOM 22931 O O . CYS A 1 57 ? 2.835 -5.893 -7.154 1.00 0.00 57 CYS A O 20
ATOM 22939 N N . LEU A 1 58 ? 3.559 -7.973 -7.613 1.00 0.00 58 LEU A N 20
ATOM 22940 C CA . LEU A 1 58 ? 2.220 -8.507 -7.839 1.00 0.00 58 LEU A CA 20
ATOM 22941 C C . LEU A 1 58 ? 1.865 -9.550 -6.784 1.00 0.00 58 LEU A C 20
ATOM 22942 O O . LEU A 1 58 ? 2.480 -10.614 -6.715 1.00 0.00 58 LEU A O 20
ATOM 22958 N N . HIS A 1 59 ? 0.866 -9.238 -5.964 1.00 0.00 59 HIS A N 20
ATOM 22959 C CA . HIS A 1 59 ? 0.426 -10.149 -4.913 1.00 0.00 59 HIS A CA 20
ATOM 22960 C C . HIS A 1 59 ? -1.069 -10.429 -5.028 1.00 0.00 59 HIS A C 20
ATOM 22961 O O . HIS A 1 59 ? -1.875 -9.507 -5.142 1.00 0.00 59 HIS A O 20
ATOM 22975 N N . GLU A 1 60 ? -1.430 -11.708 -4.998 1.00 0.00 60 GLU A N 20
ATOM 22976 C CA . GLU A 1 60 ? -2.829 -12.109 -5.101 1.00 0.00 60 GLU A CA 20
ATOM 22977 C C . GLU A 1 60 ? -3.245 -12.946 -3.894 1.00 0.00 60 GLU A C 20
ATOM 22978 O O . GLU A 1 60 ? -2.641 -13.979 -3.603 1.00 0.00 60 GLU A O 20
ATOM 22990 N N . THR A 1 61 ? -4.280 -12.493 -3.196 1.00 0.00 61 THR A N 20
ATOM 22991 C CA . THR A 1 61 ? -4.777 -13.197 -2.020 1.00 0.00 61 THR A CA 20
ATOM 22992 C C . THR A 1 61 ? -6.269 -13.484 -2.141 1.00 0.00 61 THR A C 20
ATOM 22993 O O . THR A 1 61 ? -6.889 -13.180 -3.160 1.00 0.00 61 THR A O 20
ATOM 23004 N N . ASP A 1 62 ? -6.841 -14.070 -1.094 1.00 0.00 62 ASP A N 20
ATOM 23005 C CA . ASP A 1 62 ? -8.262 -14.396 -1.083 1.00 0.00 62 ASP A CA 20
ATOM 23006 C C . ASP A 1 62 ? -9.079 -13.291 -1.746 1.00 0.00 62 ASP A C 20
ATOM 23007 O O . ASP A 1 62 ? -9.930 -13.560 -2.594 1.00 0.00 62 ASP A O 20
ATOM 23016 N N . ILE A 1 63 ? -8.814 -12.050 -1.354 1.00 0.00 63 ILE A N 20
ATOM 23017 C CA . ILE A 1 63 ? -9.524 -10.906 -1.911 1.00 0.00 63 ILE A CA 20
ATOM 23018 C C . ILE A 1 63 ? -8.646 -10.137 -2.892 1.00 0.00 63 ILE A C 20
ATOM 23019 O O . ILE A 1 63 ? -9.033 -9.903 -4.037 1.00 0.00 63 ILE A O 20
ATOM 23035 N N . HIS A 1 64 ? -7.459 -9.749 -2.436 1.00 0.00 64 HIS A N 20
ATOM 23036 C CA . HIS A 1 64 ? -6.523 -9.009 -3.274 1.00 0.00 64 HIS A CA 20
ATOM 23037 C C . HIS A 1 64 ? -6.164 -9.807 -4.524 1.00 0.00 64 HIS A C 20
ATOM 23038 O O . HIS A 1 64 ? -6.094 -11.036 -4.490 1.00 0.00 64 HIS A O 20
ATOM 23052 N N . LYS A 1 65 ? -5.939 -9.101 -5.627 1.00 0.00 65 LYS A N 20
ATOM 23053 C CA . LYS A 1 65 ? -5.588 -9.742 -6.888 1.00 0.00 65 LYS A CA 20
ATOM 23054 C C . LYS A 1 65 ? -4.559 -8.914 -7.652 1.00 0.00 65 LYS A C 20
ATOM 23055 O O . LYS A 1 65 ? -4.144 -7.850 -7.195 1.00 0.00 65 LYS A O 20
ATOM 23074 N N . GLU A 1 66 ? -4.153 -9.410 -8.817 1.00 0.00 66 GLU A N 20
ATOM 23075 C CA . GLU A 1 66 ? -3.174 -8.714 -9.643 1.00 0.00 66 GLU A CA 20
ATOM 23076 C C . GLU A 1 66 ? -3.809 -7.521 -10.350 1.00 0.00 66 GLU A C 20
ATOM 23077 O O . GLU A 1 66 ? -3.198 -6.458 -10.466 1.00 0.00 66 GLU A O 20
ATOM 23089 N N . ASP A 1 67 ? -5.037 -7.705 -10.822 1.00 0.00 67 ASP A N 20
ATOM 23090 C CA . ASP A 1 67 ? -5.756 -6.644 -11.518 1.00 0.00 67 ASP A CA 20
ATOM 23091 C C . ASP A 1 67 ? -5.949 -5.433 -10.611 1.00 0.00 67 ASP A C 20
ATOM 23092 O O . ASP A 1 67 ? -5.910 -4.290 -11.068 1.00 0.00 67 ASP A O 20
ATOM 23101 N N . HIS A 1 68 ? -6.157 -5.691 -9.324 1.00 0.00 68 HIS A N 20
ATOM 23102 C CA . HIS A 1 68 ? -6.357 -4.621 -8.353 1.00 0.00 68 HIS A CA 20
ATOM 23103 C C . HIS A 1 68 ? -5.359 -3.490 -8.578 1.00 0.00 68 HIS A C 20
ATOM 23104 O O . HIS A 1 68 ? -4.325 -3.680 -9.217 1.00 0.00 68 HIS A O 20
ATOM 23118 N N . GLN A 1 69 ? -5.677 -2.313 -8.049 1.00 0.00 69 GLN A N 20
ATOM 23119 C CA . GLN A 1 69 ? -4.808 -1.150 -8.194 1.00 0.00 69 GLN A CA 20
ATOM 23120 C C . GLN A 1 69 ? -4.185 -0.766 -6.856 1.00 0.00 69 GLN A C 20
ATOM 23121 O O . GLN A 1 69 ? -4.631 -1.215 -5.799 1.00 0.00 69 GLN A O 20
ATOM 23135 N N . LEU A 1 70 ? -3.151 0.067 -6.908 1.00 0.00 70 LEU A N 20
ATOM 23136 C CA . LEU A 1 70 ? -2.466 0.512 -5.699 1.00 0.00 70 LEU A CA 20
ATOM 23137 C C . LEU A 1 70 ? -2.409 2.035 -5.635 1.00 0.00 70 LEU A C 20
ATOM 23138 O O . LEU A 1 70 ? -2.250 2.703 -6.657 1.00 0.00 70 LEU A O 20
ATOM 23154 N N . GLU A 1 71 ? -2.538 2.577 -4.428 1.00 0.00 71 GLU A N 20
ATOM 23155 C CA . GLU A 1 71 ? -2.499 4.021 -4.232 1.00 0.00 71 GLU A CA 20
ATOM 23156 C C . GLU A 1 71 ? -1.220 4.438 -3.512 1.00 0.00 71 GLU A C 20
ATOM 23157 O O . GLU A 1 71 ? -0.980 4.078 -2.360 1.00 0.00 71 GLU A O 20
ATOM 23169 N N . PRO A 1 72 ? -0.378 5.217 -4.208 1.00 0.00 72 PRO A N 20
ATOM 23170 C CA . PRO A 1 72 ? 0.891 5.701 -3.656 1.00 0.00 72 PRO A CA 20
ATOM 23171 C C . PRO A 1 72 ? 0.688 6.736 -2.555 1.00 0.00 72 PRO A C 20
ATOM 23172 O O . PRO A 1 72 ? 0.388 7.898 -2.831 1.00 0.00 72 PRO A O 20
ATOM 23183 N N . ILE A 1 73 ? 0.853 6.307 -1.308 1.00 0.00 73 ILE A N 20
ATOM 23184 C CA . ILE A 1 73 ? 0.688 7.199 -0.167 1.00 0.00 73 ILE A CA 20
ATOM 23185 C C . ILE A 1 73 ? 2.031 7.755 0.294 1.00 0.00 73 ILE A C 20
ATOM 23186 O O . ILE A 1 73 ? 2.771 7.096 1.024 1.00 0.00 73 ILE A O 20
ATOM 23202 N N . TYR A 1 74 ? 2.339 8.974 -0.137 1.00 0.00 74 TYR A N 20
ATOM 23203 C CA . TYR A 1 74 ? 3.593 9.620 0.231 1.00 0.00 74 TYR A CA 20
ATOM 23204 C C . TYR A 1 74 ? 3.644 9.897 1.730 1.00 0.00 74 TYR A C 20
ATOM 23205 O O . TYR A 1 74 ? 4.619 9.560 2.402 1.00 0.00 74 TYR A O 20
ATOM 23223 N N . ARG A 1 75 ? 2.587 10.514 2.248 1.00 0.00 75 ARG A N 20
ATOM 23224 C CA . ARG A 1 75 ? 2.510 10.837 3.667 1.00 0.00 75 ARG A CA 20
ATOM 23225 C C . ARG A 1 75 ? 1.450 9.988 4.362 1.00 0.00 75 ARG A C 20
ATOM 23226 O O . ARG A 1 75 ? 0.482 9.553 3.738 1.00 0.00 75 ARG A O 20
ATOM 23247 N N . SER A 1 76 ? 1.640 9.756 5.657 1.00 0.00 76 SER A N 20
ATOM 23248 C CA . SER A 1 76 ? 0.702 8.956 6.436 1.00 0.00 76 SER A CA 20
ATOM 23249 C C . SER A 1 76 ? -0.671 9.620 6.483 1.00 0.00 76 SER A C 20
ATOM 23250 O O . SER A 1 76 ? -0.789 10.806 6.790 1.00 0.00 76 SER A O 20
ATOM 23258 N N . SER A 1 77 ? -1.707 8.846 6.175 1.00 0.00 77 SER A N 20
ATOM 23259 C CA . SER A 1 77 ? -3.072 9.359 6.178 1.00 0.00 77 SER A CA 20
ATOM 23260 C C . SER A 1 77 ? -3.969 8.509 7.073 1.00 0.00 77 SER A C 20
ATOM 23261 O O . SER A 1 77 ? -4.707 7.649 6.594 1.00 0.00 77 SER A O 20
ATOM 23269 N N . GLY A 1 78 ? -3.899 8.758 8.377 1.00 0.00 78 GLY A N 20
ATOM 23270 C CA . GLY A 1 78 ? -4.710 8.009 9.319 1.00 0.00 78 GLY A CA 20
ATOM 23271 C C . GLY A 1 78 ? -5.802 8.853 9.944 1.00 0.00 78 GLY A C 20
ATOM 23272 O O . GLY A 1 78 ? -6.249 9.849 9.375 1.00 0.00 78 GLY A O 20
ATOM 23276 N N . PRO A 1 79 ? -6.251 8.454 11.144 1.00 0.00 79 PRO A N 20
ATOM 23277 C CA . PRO A 1 79 ? -7.305 9.167 11.872 1.00 0.00 79 PRO A CA 20
ATOM 23278 C C . PRO A 1 79 ? -6.836 10.523 12.390 1.00 0.00 79 PRO A C 20
ATOM 23279 O O . PRO A 1 79 ? -5.718 10.953 12.108 1.00 0.00 79 PRO A O 20
ATOM 23290 N N . SER A 1 80 ? -7.699 11.192 13.148 1.00 0.00 80 SER A N 20
ATOM 23291 C CA . SER A 1 80 ? -7.374 12.501 13.702 1.00 0.00 80 SER A CA 20
ATOM 23292 C C . SER A 1 80 ? -7.067 13.500 12.591 1.00 0.00 80 SER A C 20
ATOM 23293 O O . SER A 1 80 ? -6.141 14.304 12.703 1.00 0.00 80 SER A O 20
ATOM 23301 N N . SER A 1 81 ? -7.851 13.443 11.520 1.00 0.00 81 SER A N 20
ATOM 23302 C CA . SER A 1 81 ? -7.662 14.340 10.385 1.00 0.00 81 SER A CA 20
ATOM 23303 C C . SER A 1 81 ? -9.004 14.744 9.783 1.00 0.00 81 SER A C 20
ATOM 23304 O O . SER A 1 81 ? -9.981 14.002 9.862 1.00 0.00 81 SER A O 20
ATOM 23312 N N . GLY A 1 82 ? -9.042 15.929 9.180 1.00 0.00 82 GLY A N 20
ATOM 23313 C CA . GLY A 1 82 ? -10.268 16.413 8.572 1.00 0.00 82 GLY A CA 20
ATOM 23314 C C . GLY A 1 82 ? -10.355 16.078 7.097 1.00 0.00 82 GLY A C 20
ATOM 23315 O O . GLY A 1 82 ? -10.787 14.977 6.757 1.00 0.00 82 GLY A O 20
#

Secondary structure (DSSP, 8-state):
-------SSS-SSTTS-EESS---SSS--SSEES-EEEESSS-SSS--EEEGGGTT-----SS--SSS-EEEE-S-------

InterPro domains:
  IPR000433 Zinc finger, ZZ-type [PF00569] (818-864)
  IPR000433 Zinc finger, ZZ-type [PS01357] (823-853)
  IPR000433 Zinc finger, ZZ-type [PS50135] (818-877)
  IPR001005 SANT/Myb domain [PF00249] (655-703)
  IPR001005 SANT/Myb domain [PS50090] (647-703)
  IPR001005 SANT/Myb domain [SM00717] (651-705)
  IPR001005 SANT/Myb domain [cd00167] (655-703)
  IPR009057 Homedomain-like superfamily [SSF46689] (638-702)
  IPR017930 Myb domain [PS51294] (655-707)
  IPR037830 ZZ-type zinc finger-containing protein 3 [PTHR22705] (1-903)
  IPR041981 ZZZ3, zinc finger, ZZ-type [cd02341] (821-872)
  IPR043145 Zinc finger, ZZ-type superfamily [G3DSA:3.30.60.90] (812-872)

Foldseek 3Di:
DLDDDDDDDPPDPCSKAFAAPAFAPPPTDPPAIFWWWWWDQDDPVPIHTHHPSCQVPFDDDPRRGRPIGTDTHGYDDDPPDD

GO terms:
  GO:0005654 nucleoplasm (C, TAS)
  GO:0005515 protein binding (F, IPI)
  GO:0005654 nucleoplasm (C, IDA)
  GO:0005730 nucleolus (C, IDA)
  GO:0042393 histone binding (F, IDA)
  GO:0051302 regulation of cell division (P, IDA)
  GO:0006357 regulation of transcription by RNA polymerase II (P, IDA)
  GO:0051726 regulation of cell cycle (P, IMP)
  GO:0090043 regulation of tubulin deacetylation (P, IMP)
  GO:0006355 regulation of DNA-templated transcription (P, IMP)
  GO:0006325 chromatin organization (P, IMP)

Solvent-accessible surface area: 6158 Å² total; per-residue (Å²): 136,122,117,56,119,91,55,142,148,169,56,61,128,125,61,156,39,96,2,108,63,77,103,2,62,61,80,36,48,102,56,0,23,11,25,16,61,47,0,100,85,8,36,134,157,81,42,18,12,4,8,68,88,8,17,146,57,127,66,93,42,138,71,7,88,87,116,22,116,38,78,56,32,149,196,69,115,55,135,101,104,128